Protein 2KRD (pdb70)

Structure (mmCIF, N/CA/C/O backbone):
data_2KRD
#
_entry.id   2KRD
#
loop_
_entity.id
_entity.type
_entity.pdbx_description
1 polymer 'Troponin C, slow skeletal and cardiac muscles'
2 polymer 'Troponin I, cardiac muscle'
3 non-polymer 'CALCIUM ION'
4 non-polymer N-(6-AMINOHEXYL)-5-CHLORO-1-NAPHTHALENESULFONAMIDE
#
loop_
_atom_site.group_PDB
_atom_site.id
_atom_site.type_symbol
_atom_site.label_atom_id
_atom_site.label_alt_id
_atom_site.label_comp_id
_atom_site.label_asym_id
_atom_site.label_entity_id
_atom_site.label_seq_id
_atom_site.pdbx_PDB_ins_code
_atom_site.Cartn_x
_atom_site.Cartn_y
_atom_site.Cartn_z
_atom_site.occupancy
_atom_site.B_iso_or_equiv
_atom_site.auth_seq_id
_atom_site.auth_comp_id
_atom_site.auth_asym_id
_atom_site.auth_atom_id
_atom_site.pdbx_PDB_model_num
ATOM 1 N N . MET A 1 1 ? 70.046 -17.935 5.478 1.00 0.00 1 MET C N 1
ATOM 2 C CA . MET A 1 1 ? 71.337 -17.327 5.907 1.00 0.00 1 MET C CA 1
ATOM 3 C C . MET A 1 1 ? 71.415 -15.874 5.409 1.00 0.00 1 MET C C 1
ATOM 4 O O . MET A 1 1 ? 72.496 -15.363 5.108 1.00 0.00 1 MET C O 1
ATOM 20 N N . ASP A 1 2 ? 70.255 -15.212 5.354 1.00 0.00 2 ASP C N 1
ATOM 21 C CA . ASP A 1 2 ? 70.163 -13.811 4.921 1.00 0.00 2 ASP C CA 1
ATOM 22 C C . ASP A 1 2 ? 69.967 -12.900 6.143 1.00 0.00 2 ASP C C 1
ATOM 23 O O . ASP A 1 2 ? 69.206 -11.924 6.104 1.00 0.00 2 ASP C O 1
ATOM 32 N N . ASP A 1 3 ? 70.603 -13.282 7.245 1.00 0.00 3 ASP C N 1
ATOM 33 C CA . ASP A 1 3 ? 70.446 -12.598 8.521 1.00 0.00 3 ASP C CA 1
ATOM 34 C C . ASP A 1 3 ? 71.007 -11.171 8.497 1.00 0.00 3 ASP C C 1
ATOM 35 O O . ASP A 1 3 ? 70.693 -10.363 9.373 1.00 0.00 3 ASP C O 1
ATOM 44 N N . ILE A 1 4 ? 71.858 -10.869 7.519 1.00 0.00 4 ILE C N 1
ATOM 45 C CA . ILE A 1 4 ? 72.484 -9.544 7.456 1.00 0.00 4 ILE C CA 1
ATOM 46 C C . ILE A 1 4 ? 71.451 -8.445 7.157 1.00 0.00 4 ILE C C 1
ATOM 47 O O . ILE A 1 4 ? 71.613 -7.302 7.592 1.00 0.00 4 ILE C O 1
ATOM 63 N N . TYR A 1 5 ? 70.347 -8.821 6.493 1.00 0.00 5 TYR C N 1
ATOM 64 C CA . TYR A 1 5 ? 69.243 -7.877 6.243 1.00 0.00 5 TYR C CA 1
ATOM 65 C C . TYR A 1 5 ? 68.152 -8.050 7.284 1.00 0.00 5 TYR C C 1
ATOM 66 O O . TYR A 1 5 ? 67.524 -7.079 7.717 1.00 0.00 5 TYR C O 1
ATOM 84 N N . LYS A 1 6 ? 67.933 -9.299 7.681 1.00 0.00 6 LYS C N 1
ATOM 85 C CA . LYS A 1 6 ? 66.934 -9.625 8.683 1.00 0.00 6 LYS C CA 1
ATOM 86 C C . LYS A 1 6 ? 67.280 -8.978 10.024 1.00 0.00 6 LYS C C 1
ATOM 87 O O . LYS A 1 6 ? 66.439 -8.357 10.652 1.00 0.00 6 LYS C O 1
ATOM 106 N N . ALA A 1 7 ? 68.540 -9.095 10.427 1.00 0.00 7 ALA C N 1
ATOM 107 C CA . ALA A 1 7 ? 69.005 -8.493 11.675 1.00 0.00 7 ALA C CA 1
ATOM 108 C C . ALA A 1 7 ? 68.879 -6.972 11.631 1.00 0.00 7 ALA C C 1
ATOM 109 O O . ALA A 1 7 ? 68.613 -6.329 12.649 1.00 0.00 7 ALA C O 1
ATOM 116 N N . ALA A 1 8 ? 69.102 -6.405 10.450 1.00 0.00 8 ALA C N 1
ATOM 117 C CA . ALA A 1 8 ? 69.038 -4.962 10.262 1.00 0.00 8 ALA C CA 1
ATOM 118 C C . ALA A 1 8 ? 67.625 -4.435 10.495 1.00 0.00 8 ALA C C 1
ATOM 119 O O . ALA A 1 8 ? 67.444 -3.352 11.036 1.00 0.00 8 ALA C O 1
ATOM 126 N N . VAL A 1 9 ? 66.630 -5.210 10.078 1.00 0.00 9 VAL C N 1
ATOM 127 C CA . VAL A 1 9 ? 65.230 -4.803 10.210 1.00 0.00 9 VAL C CA 1
ATOM 128 C C . VAL A 1 9 ? 64.852 -4.544 11.681 1.00 0.00 9 VAL C C 1
ATOM 129 O O . VAL A 1 9 ? 64.039 -3.670 11.972 1.00 0.00 9 VAL C O 1
ATOM 142 N N . GLU A 1 10 ? 65.497 -5.269 12.602 1.00 0.00 10 GLU C N 1
ATOM 143 C CA . GLU A 1 10 ? 65.279 -5.069 14.039 1.00 0.00 10 GLU C CA 1
ATOM 144 C C . GLU A 1 10 ? 65.781 -3.701 14.505 1.00 0.00 10 GLU C C 1
ATOM 145 O O . GLU A 1 10 ? 65.347 -3.191 15.542 1.00 0.00 10 GLU C O 1
ATOM 157 N N . GLN A 1 11 ? 66.675 -3.100 13.720 1.00 0.00 11 GLN C N 1
ATOM 158 C CA . GLN A 1 11 ? 67.206 -1.771 14.033 1.00 0.00 11 GLN C CA 1
ATOM 159 C C . GLN A 1 11 ? 66.104 -0.730 13.908 1.00 0.00 11 GLN C C 1
ATOM 160 O O . GLN A 1 11 ? 66.185 0.355 14.494 1.00 0.00 11 GLN C O 1
ATOM 174 N N . LEU A 1 12 ? 65.052 -1.090 13.175 1.00 0.00 12 LEU C N 1
ATOM 175 C CA . LEU A 1 12 ? 63.895 -0.228 13.023 1.00 0.00 12 LEU C CA 1
ATOM 176 C C . LEU A 1 12 ? 63.208 -0.067 14.373 1.00 0.00 12 LEU C C 1
ATOM 177 O O . LEU A 1 12 ? 63.036 -1.039 15.115 1.00 0.00 12 LEU C O 1
ATOM 193 N N . THR A 1 13 ? 62.805 1.155 14.679 1.00 0.00 13 THR C N 1
ATOM 194 C CA . THR A 1 13 ? 62.113 1.436 15.935 1.00 0.00 13 THR C CA 1
ATOM 195 C C . THR A 1 13 ? 60.646 1.044 15.823 1.00 0.00 13 THR C C 1
ATOM 196 O O . THR A 1 13 ? 60.148 0.800 14.724 1.00 0.00 13 THR C O 1
ATOM 207 N N . GLU A 1 14 ? 59.949 0.999 16.954 1.00 0.00 14 GLU C N 1
ATOM 208 C CA . GLU A 1 14 ? 58.531 0.645 16.944 1.00 0.00 14 GLU C CA 1
ATOM 209 C C . GLU A 1 14 ? 57.741 1.637 16.118 1.00 0.00 14 GLU C C 1
ATOM 210 O O . GLU A 1 14 ? 56.863 1.254 15.354 1.00 0.00 14 GLU C O 1
ATOM 222 N N . GLU A 1 15 ? 58.113 2.903 16.219 1.00 0.00 15 GLU C N 1
ATOM 223 C CA . GLU A 1 15 ? 57.468 3.952 15.447 1.00 0.00 15 GLU C CA 1
ATOM 224 C C . GLU A 1 15 ? 57.693 3.724 13.958 1.00 0.00 15 GLU C C 1
ATOM 225 O O . GLU A 1 15 ? 56.757 3.759 13.172 1.00 0.00 15 GLU C O 1
ATOM 237 N N . GLN A 1 16 ? 58.936 3.429 13.590 1.00 0.00 16 GLN C N 1
ATOM 238 C CA . GLN A 1 16 ? 59.275 3.141 12.196 1.00 0.00 16 GLN C CA 1
ATOM 239 C C . GLN A 1 16 ? 58.608 1.865 11.732 1.00 0.00 16 GLN C C 1
ATOM 240 O O . GLN A 1 16 ? 58.027 1.806 10.649 1.00 0.00 16 GLN C O 1
ATOM 254 N N . LYS A 1 17 ? 58.800 0.822 12.513 1.00 0.00 17 LYS C N 1
ATOM 255 C CA . LYS A 1 17 ? 58.341 -0.506 12.167 1.00 0.00 17 LYS C CA 1
ATOM 256 C C . LYS A 1 17 ? 56.808 -0.558 12.075 1.00 0.00 17 LYS C C 1
ATOM 257 O O . LYS A 1 17 ? 56.252 -1.167 11.162 1.00 0.00 17 LYS C O 1
ATOM 276 N N . ASN A 1 18 ? 56.131 0.055 13.051 1.00 0.00 18 ASN C N 1
ATOM 277 C CA . ASN A 1 18 ? 54.666 0.083 13.065 1.00 0.00 18 ASN C CA 1
ATOM 278 C C . ASN A 1 18 ? 54.095 0.930 11.928 1.00 0.00 18 ASN C C 1
ATOM 279 O O . ASN A 1 18 ? 53.156 0.519 11.241 1.00 0.00 18 ASN C O 1
ATOM 290 N N . GLU A 1 19 ? 54.699 2.095 11.711 1.00 0.00 19 GLU C N 1
ATOM 291 C CA . GLU A 1 19 ? 54.283 3.002 10.641 1.00 0.00 19 GLU C CA 1
ATOM 292 C C . GLU A 1 19 ? 54.699 2.464 9.276 1.00 0.00 19 GLU C C 1
ATOM 293 O O . GLU A 1 19 ? 54.256 2.950 8.230 1.00 0.00 19 GLU C O 1
ATOM 305 N N . PHE A 1 20 ? 55.540 1.439 9.305 1.00 0.00 20 PHE C N 1
ATOM 306 C CA . PHE A 1 20 ? 56.033 0.783 8.101 1.00 0.00 20 PHE C CA 1
ATOM 307 C C . PHE A 1 20 ? 54.817 0.312 7.292 1.00 0.00 20 PHE C C 1
ATOM 308 O O . PHE A 1 20 ? 54.682 0.613 6.104 1.00 0.00 20 PHE C O 1
ATOM 325 N N . LYS A 1 21 ? 53.883 -0.309 8.011 1.00 0.00 21 LYS C N 1
ATOM 326 C CA . LYS A 1 21 ? 52.575 -0.716 7.492 1.00 0.00 21 LYS C CA 1
ATOM 327 C C . LYS A 1 21 ? 51.718 0.480 7.036 1.00 0.00 21 LYS C C 1
ATOM 328 O O . LYS A 1 21 ? 50.982 0.382 6.051 1.00 0.00 21 LYS C O 1
ATOM 347 N N . ALA A 1 22 ? 51.706 1.541 7.848 1.00 0.00 22 ALA C N 1
ATOM 348 C CA . ALA A 1 22 ? 50.800 2.684 7.638 1.00 0.00 22 ALA C CA 1
ATOM 349 C C . ALA A 1 22 ? 50.753 3.142 6.177 1.00 0.00 22 ALA C C 1
ATOM 350 O O . ALA A 1 22 ? 49.699 3.097 5.541 1.00 0.00 22 ALA C O 1
ATOM 357 N N . ALA A 1 23 ? 51.896 3.553 5.644 1.00 0.00 23 ALA C N 1
ATOM 358 C CA . ALA A 1 23 ? 51.972 3.983 4.246 1.00 0.00 23 ALA C CA 1
ATOM 359 C C . ALA A 1 23 ? 51.689 2.820 3.304 1.00 0.00 23 ALA C C 1
ATOM 360 O O . ALA A 1 23 ? 51.073 2.992 2.269 1.00 0.00 23 ALA C O 1
ATOM 367 N N . PHE A 1 24 ? 52.144 1.633 3.684 1.00 0.00 24 PHE C N 1
ATOM 368 C CA . PHE A 1 24 ? 51.953 0.437 2.863 1.00 0.00 24 PHE C CA 1
ATOM 369 C C . PHE A 1 24 ? 50.464 0.209 2.614 1.00 0.00 24 PHE C C 1
ATOM 370 O O . PHE A 1 24 ? 50.060 -0.235 1.532 1.00 0.00 24 PHE C O 1
ATOM 387 N N . ASP A 1 25 ? 49.662 0.481 3.637 1.00 0.00 25 ASP C N 1
ATOM 388 C CA . ASP A 1 25 ? 48.224 0.273 3.570 1.00 0.00 25 ASP C CA 1
ATOM 389 C C . ASP A 1 25 ? 47.554 1.172 2.519 1.00 0.00 25 ASP C C 1
ATOM 390 O O . ASP A 1 25 ? 46.487 0.825 1.999 1.00 0.00 25 ASP C O 1
ATOM 399 N N . ILE A 1 26 ? 48.178 2.318 2.187 1.00 0.00 26 ILE C N 1
ATOM 400 C CA . ILE A 1 26 ? 47.587 3.211 1.178 1.00 0.00 26 ILE C CA 1
ATOM 401 C C . ILE A 1 26 ? 47.545 2.522 -0.187 1.00 0.00 26 ILE C C 1
ATOM 402 O O . ILE A 1 26 ? 46.592 2.682 -0.949 1.00 0.00 26 ILE C O 1
ATOM 418 N N . PHE A 1 27 ? 48.607 1.797 -0.500 1.00 0.00 27 PHE C N 1
ATOM 419 C CA . PHE A 1 27 ? 48.720 1.087 -1.769 1.00 0.00 27 PHE C CA 1
ATOM 420 C C . PHE A 1 27 ? 47.772 -0.112 -1.825 1.00 0.00 27 PHE C C 1
ATOM 421 O O . PHE A 1 27 ? 47.255 -0.456 -2.886 1.00 0.00 27 PHE C O 1
ATOM 438 N N . VAL A 1 28 ? 47.633 -0.800 -0.687 1.00 0.00 28 VAL C N 1
ATOM 439 C CA . VAL A 1 28 ? 46.834 -2.027 -0.606 1.00 0.00 28 VAL C CA 1
ATOM 440 C C . VAL A 1 28 ? 45.474 -1.787 0.066 1.00 0.00 28 VAL C C 1
ATOM 441 O O . VAL A 1 28 ? 45.098 -2.491 1.007 1.00 0.00 28 VAL C O 1
ATOM 454 N N . LEU A 1 29 ? 44.726 -0.810 -0.447 1.00 0.00 29 LEU C N 1
ATOM 455 C CA . LEU A 1 29 ? 43.397 -0.493 0.095 1.00 0.00 29 LEU C CA 1
ATOM 456 C C . LEU A 1 29 ? 42.432 -1.671 -0.074 1.00 0.00 29 LEU C C 1
ATOM 457 O O . LEU A 1 29 ? 41.663 -1.989 0.835 1.00 0.00 29 LEU C O 1
ATOM 473 N N . GLY A 1 30 ? 42.478 -2.309 -1.246 1.00 0.00 30 GLY C N 1
ATOM 474 C CA . GLY A 1 30 ? 41.608 -3.456 -1.550 1.00 0.00 30 GLY C CA 1
ATOM 475 C C . GLY A 1 30 ? 42.395 -4.599 -2.185 1.00 0.00 30 GLY C C 1
ATOM 476 O O . GLY A 1 30 ? 41.826 -5.449 -2.872 1.00 0.00 30 GLY C O 1
ATOM 480 N N . ALA A 1 31 ? 43.708 -4.597 -1.971 1.00 0.00 31 ALA C N 1
ATOM 481 C CA . ALA A 1 31 ? 44.582 -5.620 -2.540 1.00 0.00 31 ALA C CA 1
ATOM 482 C C . ALA A 1 31 ? 44.545 -6.912 -1.723 1.00 0.00 31 ALA C C 1
ATOM 483 O O . ALA A 1 31 ? 45.198 -7.021 -0.681 1.00 0.00 31 ALA C O 1
ATOM 490 N N . GLU A 1 32 ? 43.848 -7.911 -2.248 1.00 0.00 32 GLU C N 1
ATOM 491 C CA . GLU A 1 32 ? 43.792 -9.227 -1.623 1.00 0.00 32 GLU C CA 1
ATOM 492 C C . GLU A 1 32 ? 45.182 -9.855 -1.595 1.00 0.00 32 GLU C C 1
ATOM 493 O O . GLU A 1 32 ? 45.530 -10.596 -0.673 1.00 0.00 32 GLU C O 1
ATOM 505 N N . ASP A 1 33 ? 45.968 -9.543 -2.622 1.00 0.00 33 ASP C N 1
ATOM 506 C CA . ASP A 1 33 ? 47.322 -10.067 -2.765 1.00 0.00 33 ASP C CA 1
ATOM 507 C C . ASP A 1 33 ? 48.210 -9.625 -1.595 1.00 0.00 33 ASP C C 1
ATOM 508 O O . ASP A 1 33 ? 49.050 -10.393 -1.122 1.00 0.00 33 ASP C O 1
ATOM 517 N N . GLY A 1 34 ? 48.035 -8.377 -1.154 1.00 0.00 34 GLY C N 1
ATOM 518 C CA . GLY A 1 34 ? 48.846 -7.821 -0.066 1.00 0.00 34 GLY C CA 1
ATOM 519 C C . GLY A 1 34 ? 50.170 -7.250 -0.590 1.00 0.00 34 GLY C C 1
ATOM 520 O O . GLY A 1 34 ? 51.128 -7.085 0.168 1.00 0.00 34 GLY C O 1
ATOM 524 N N . CYS A 1 35 ? 50.207 -6.956 -1.895 1.00 0.00 35 CYS C N 1
ATOM 525 C CA . CYS A 1 35 ? 51.394 -6.387 -2.553 1.00 0.00 35 CYS C CA 1
ATOM 526 C C . CYS A 1 35 ? 51.011 -5.158 -3.398 1.00 0.00 35 CYS C C 1
ATOM 527 O O . CYS A 1 35 ? 49.838 -4.973 -3.727 1.00 0.00 35 CYS C O 1
ATOM 535 N N . ILE A 1 36 ? 52.009 -4.341 -3.783 1.00 0.00 36 ILE C N 1
ATOM 536 C CA . ILE A 1 36 ? 51.748 -3.167 -4.628 1.00 0.00 36 ILE C CA 1
ATOM 537 C C . ILE A 1 36 ? 52.009 -3.552 -6.096 1.00 0.00 36 ILE C C 1
ATOM 538 O O . ILE A 1 36 ? 53.053 -4.125 -6.412 1.00 0.00 36 ILE C O 1
ATOM 554 N N . SER A 1 37 ? 50.997 -3.372 -6.953 1.00 0.00 37 SER C N 1
ATOM 555 C CA . SER A 1 37 ? 51.050 -3.870 -8.340 1.00 0.00 37 SER C CA 1
ATOM 556 C C . SER A 1 37 ? 51.287 -2.747 -9.347 1.00 0.00 37 SER C C 1
ATOM 557 O O . SER A 1 37 ? 50.720 -2.748 -10.441 1.00 0.00 37 SER C O 1
ATOM 565 N N . THR A 1 38 ? 52.139 -1.807 -8.964 1.00 0.00 38 THR C N 1
ATOM 566 C CA . THR A 1 38 ? 52.505 -0.640 -9.793 1.00 0.00 38 THR C CA 1
ATOM 567 C C . THR A 1 38 ? 51.320 0.269 -10.130 1.00 0.00 38 THR C C 1
ATOM 568 O O . THR A 1 38 ? 51.437 1.494 -10.070 1.00 0.00 38 THR C O 1
ATOM 579 N N . LYS A 1 39 ? 50.159 -0.332 -10.388 1.00 0.00 39 LYS C N 1
ATOM 580 C CA . LYS A 1 39 ? 48.935 0.428 -10.632 1.00 0.00 39 LYS C CA 1
ATOM 581 C C . LYS A 1 39 ? 48.615 1.279 -9.398 1.00 0.00 39 LYS C C 1
ATOM 582 O O . LYS A 1 39 ? 48.454 2.495 -9.489 1.00 0.00 39 LYS C O 1
ATOM 601 N N . GLU A 1 40 ? 48.652 0.631 -8.235 1.00 0.00 40 GLU C N 1
ATOM 602 C CA . GLU A 1 40 ? 48.477 1.296 -6.945 1.00 0.00 40 GLU C CA 1
ATOM 603 C C . GLU A 1 40 ? 49.694 2.169 -6.609 1.00 0.00 40 GLU C C 1
ATOM 604 O O . GLU A 1 40 ? 49.603 3.092 -5.797 1.00 0.00 40 GLU C O 1
ATOM 616 N N . LEU A 1 41 ? 50.850 1.803 -7.177 1.00 0.00 41 LEU C N 1
ATOM 617 C CA . LEU A 1 41 ? 52.131 2.454 -6.860 1.00 0.00 41 LEU C CA 1
ATOM 618 C C . LEU A 1 41 ? 52.120 3.936 -7.232 1.00 0.00 41 LEU C C 1
ATOM 619 O O . LEU A 1 41 ? 52.736 4.736 -6.552 1.00 0.00 41 LEU C O 1
ATOM 635 N N . GLY A 1 42 ? 51.499 4.277 -8.369 1.00 0.00 42 GLY C N 1
ATOM 636 C CA . GLY A 1 42 ? 51.489 5.670 -8.865 1.00 0.00 42 GLY C CA 1
ATOM 637 C C . GLY A 1 42 ? 51.244 6.681 -7.739 1.00 0.00 42 GLY C C 1
ATOM 638 O O . GLY A 1 42 ? 51.724 7.818 -7.797 1.00 0.00 42 GLY C O 1
ATOM 642 N N . LYS A 1 43 ? 50.589 6.228 -6.678 1.00 0.00 43 LYS C N 1
ATOM 643 C CA . LYS A 1 43 ? 50.379 7.037 -5.488 1.00 0.00 43 LYS C CA 1
ATOM 644 C C . LYS A 1 43 ? 51.702 7.362 -4.788 1.00 0.00 43 LYS C C 1
ATOM 645 O O . LYS A 1 43 ? 51.872 8.446 -4.235 1.00 0.00 43 LYS C O 1
ATOM 664 N N . VAL A 1 44 ? 52.632 6.404 -4.822 1.00 0.00 44 VAL C N 1
ATOM 665 C CA . VAL A 1 44 ? 53.935 6.541 -4.176 1.00 0.00 44 VAL C CA 1
ATOM 666 C C . VAL A 1 44 ? 54.680 7.776 -4.691 1.00 0.00 44 VAL C C 1
ATOM 667 O O . VAL A 1 44 ? 55.211 8.567 -3.914 1.00 0.00 44 VAL C O 1
ATOM 680 N N . MET A 1 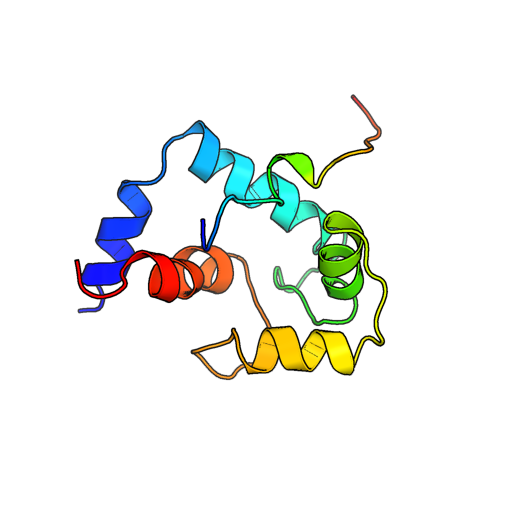45 ? 54.661 7.964 -5.999 1.00 0.00 45 MET C N 1
ATOM 681 C CA . MET A 1 45 ? 55.272 9.135 -6.615 1.00 0.00 45 MET C CA 1
ATOM 682 C C . MET A 1 45 ? 54.535 10.407 -6.220 1.00 0.00 45 MET C C 1
ATOM 683 O O . MET A 1 45 ? 55.146 11.451 -5.996 1.00 0.00 45 MET C O 1
ATOM 697 N N . ARG A 1 46 ? 53.221 10.301 -6.110 1.00 0.00 46 ARG C N 1
ATOM 698 C CA . ARG A 1 46 ? 52.390 11.429 -5.723 1.00 0.00 46 ARG C CA 1
ATOM 699 C C . ARG A 1 46 ? 52.782 11.916 -4.328 1.00 0.00 46 ARG C C 1
ATOM 700 O O . ARG A 1 46 ? 52.779 13.119 -4.062 1.00 0.00 46 ARG C O 1
ATOM 721 N N . MET A 1 47 ? 53.106 10.968 -3.430 1.00 0.00 47 MET C N 1
ATOM 722 C CA . MET A 1 47 ? 53.479 11.320 -2.054 1.00 0.00 47 MET C CA 1
ATOM 723 C C . MET A 1 47 ? 54.648 12.293 -2.106 1.00 0.00 47 MET C C 1
ATOM 724 O O . MET A 1 47 ? 54.638 13.345 -1.462 1.00 0.00 47 MET C O 1
ATOM 738 N N . LEU A 1 48 ? 55.613 11.963 -2.953 1.00 0.00 48 LEU C N 1
ATOM 739 C CA . LEU A 1 48 ? 56.754 12.818 -3.213 1.00 0.00 48 LEU C CA 1
ATOM 740 C C . LEU A 1 48 ? 56.315 14.098 -3.920 1.00 0.00 48 LEU C C 1
ATOM 741 O O . LEU A 1 48 ? 56.749 15.197 -3.569 1.00 0.00 48 LEU C O 1
ATOM 757 N N . GLY A 1 49 ? 55.405 13.940 -4.887 1.00 0.00 49 GLY C N 1
ATOM 758 C CA . GLY A 1 49 ? 54.861 15.072 -5.643 1.00 0.00 49 GLY C CA 1
ATOM 759 C C . GLY A 1 49 ? 54.971 14.852 -7.157 1.00 0.00 49 GLY C C 1
ATOM 760 O O . GLY A 1 49 ? 55.209 15.794 -7.909 1.00 0.00 49 GLY C O 1
ATOM 764 N N . GLN A 1 50 ? 54.823 13.597 -7.585 1.00 0.00 50 GLN C N 1
ATOM 765 C CA . GLN A 1 50 ? 54.947 13.223 -9.005 1.00 0.00 50 GLN C CA 1
ATOM 766 C C . GLN A 1 50 ? 53.862 12.213 -9.422 1.00 0.00 50 GLN C C 1
ATOM 767 O O . GLN A 1 50 ? 53.410 11.410 -8.612 1.00 0.00 50 GLN C O 1
ATOM 781 N N . ASN A 1 51 ? 53.422 12.290 -10.690 1.00 0.00 51 ASN C N 1
ATOM 782 C CA . ASN A 1 51 ? 52.348 11.412 -11.199 1.00 0.00 51 ASN C CA 1
ATOM 783 C C . ASN A 1 51 ? 52.697 10.804 -12.578 1.00 0.00 51 ASN C C 1
ATOM 784 O O . ASN A 1 51 ? 51.880 10.826 -13.505 1.00 0.00 51 ASN C O 1
ATOM 795 N N . PRO A 1 52 ? 53.871 10.226 -12.705 1.00 0.00 52 PRO C N 1
ATOM 796 C CA . PRO A 1 52 ? 54.324 9.557 -13.966 1.00 0.00 52 PRO C CA 1
ATOM 797 C C . PRO A 1 52 ? 53.559 8.258 -14.269 1.00 0.00 52 PRO C C 1
ATOM 798 O O . PRO A 1 52 ? 53.001 7.623 -13.369 1.00 0.00 52 PRO C O 1
ATOM 809 N N . THR A 1 53 ? 53.477 7.930 -15.560 1.00 0.00 53 THR C N 1
ATOM 810 C CA . THR A 1 53 ? 52.725 6.763 -16.058 1.00 0.00 53 THR C CA 1
ATOM 811 C C . THR A 1 53 ? 52.947 5.496 -15.205 1.00 0.00 53 THR C C 1
ATOM 812 O O . THR A 1 53 ? 54.036 5.277 -14.677 1.00 0.00 53 THR C O 1
ATOM 823 N N . PRO A 1 54 ? 51.943 4.628 -15.126 1.00 0.00 54 PRO C N 1
ATOM 824 C CA . PRO A 1 54 ? 52.037 3.321 -14.374 1.00 0.00 54 PRO C CA 1
ATOM 825 C C . PRO A 1 54 ? 53.216 2.484 -14.855 1.00 0.00 54 PRO C C 1
ATOM 826 O O . PRO A 1 54 ? 53.911 1.841 -14.061 1.00 0.00 54 PRO C O 1
ATOM 837 N N . GLU A 1 55 ? 53.447 2.526 -16.154 1.00 0.00 55 GLU C N 1
ATOM 838 C CA . GLU A 1 55 ? 54.556 1.817 -16.764 1.00 0.00 55 GLU C CA 1
ATOM 839 C C . GLU A 1 55 ? 55.873 2.383 -16.247 1.00 0.00 55 GLU C C 1
ATOM 840 O O . GLU A 1 55 ? 56.786 1.637 -15.884 1.00 0.00 55 GLU C O 1
ATOM 852 N N . GLU A 1 56 ? 55.918 3.706 -16.124 1.00 0.00 56 GLU C N 1
ATOM 853 C CA . GLU A 1 56 ? 57.073 4.398 -15.568 1.00 0.00 56 GLU C CA 1
ATOM 854 C C . GLU A 1 56 ? 57.232 4.035 -14.082 1.00 0.00 56 GLU C C 1
ATOM 855 O O . GLU A 1 56 ? 58.345 3.800 -13.601 1.00 0.00 56 GLU C O 1
ATOM 867 N N . LEU A 1 57 ? 56.090 3.878 -13.394 1.00 0.00 57 LEU C N 1
ATOM 868 C CA . LEU A 1 57 ? 56.070 3.406 -12.002 1.00 0.00 57 LEU C CA 1
ATOM 869 C C . LEU A 1 57 ? 56.642 1.997 -11.899 1.00 0.00 57 LEU C C 1
ATOM 870 O O . LEU A 1 57 ? 57.345 1.668 -10.945 1.00 0.00 57 LEU C O 1
ATOM 886 N N . GLN A 1 58 ? 56.305 1.156 -12.864 1.00 0.00 58 GLN C N 1
ATOM 887 C CA . GLN A 1 58 ? 56.766 -0.228 -12.857 1.00 0.00 58 GLN C CA 1
ATOM 888 C C . GLN A 1 58 ? 58.292 -0.306 -12.925 1.00 0.00 58 GLN C C 1
ATOM 889 O O . GLN A 1 58 ? 58.903 -1.181 -12.309 1.00 0.00 58 GLN C O 1
ATOM 903 N N . GLU A 1 59 ? 58.905 0.631 -13.648 1.00 0.00 59 GLU C N 1
ATOM 904 C CA . GLU A 1 59 ? 60.361 0.676 -13.750 1.00 0.00 59 GLU C CA 1
ATOM 905 C C . GLU A 1 59 ? 60.974 0.935 -12.376 1.00 0.00 59 GLU C C 1
ATOM 906 O O . GLU A 1 59 ? 62.007 0.360 -12.023 1.00 0.00 59 GLU C O 1
ATOM 918 N N . MET A 1 60 ? 60.286 1.753 -11.577 1.00 0.00 60 MET C N 1
ATOM 919 C CA . MET A 1 60 ? 60.719 2.046 -10.215 1.00 0.00 60 MET C CA 1
ATOM 920 C C . MET A 1 60 ? 60.725 0.754 -9.400 1.00 0.00 60 MET C C 1
ATOM 921 O O . MET A 1 60 ? 61.710 0.437 -8.735 1.00 0.00 60 MET C O 1
ATOM 935 N N . ILE A 1 61 ? 59.675 -0.055 -9.583 1.00 0.00 61 ILE C N 1
ATOM 936 C CA . ILE A 1 61 ? 59.620 -1.397 -9.001 1.00 0.00 61 ILE C CA 1
ATOM 937 C C . ILE A 1 61 ? 60.707 -2.287 -9.600 1.00 0.00 61 ILE C C 1
ATOM 938 O O . ILE A 1 61 ? 61.358 -3.035 -8.895 1.00 0.00 61 ILE C O 1
ATOM 954 N N . ASP A 1 62 ? 60.866 -2.223 -10.918 1.00 0.00 62 ASP C N 1
ATOM 955 C CA . ASP A 1 62 ? 61.814 -3.087 -11.612 1.00 0.00 62 ASP C CA 1
ATOM 956 C C . ASP A 1 62 ? 63.238 -2.889 -11.093 1.00 0.00 62 ASP C C 1
ATOM 957 O O . ASP A 1 62 ? 63.944 -3.858 -10.812 1.00 0.00 62 ASP C O 1
ATOM 966 N N . GLU A 1 63 ? 63.638 -1.635 -10.931 1.00 0.00 63 GLU C N 1
ATOM 967 C CA . GLU A 1 63 ? 64.961 -1.317 -10.399 1.00 0.00 63 GLU C CA 1
ATOM 968 C C . GLU A 1 63 ? 65.072 -1.724 -8.924 1.00 0.00 63 GLU C C 1
ATOM 969 O O . GLU A 1 63 ? 66.085 -2.275 -8.491 1.00 0.00 63 GLU C O 1
ATOM 981 N N . VAL A 1 64 ? 64.046 -1.368 -8.153 1.00 0.00 64 VAL C N 1
ATOM 982 C CA . VAL A 1 64 ? 64.012 -1.596 -6.704 1.00 0.00 64 VAL C CA 1
ATOM 983 C C . VAL A 1 64 ? 63.761 -3.074 -6.321 1.00 0.00 64 VAL C C 1
ATOM 984 O O . VAL A 1 64 ? 64.142 -3.507 -5.231 1.00 0.00 64 VAL C O 1
ATOM 997 N N . ASP A 1 65 ? 63.036 -3.808 -7.180 1.00 0.00 65 ASP C N 1
ATOM 998 C CA . ASP A 1 65 ? 62.625 -5.187 -6.875 1.00 0.00 65 ASP C CA 1
ATOM 999 C C . ASP A 1 65 ? 63.767 -6.181 -7.122 1.00 0.00 65 ASP C C 1
ATOM 1000 O O . ASP A 1 65 ? 64.013 -6.607 -8.256 1.00 0.00 65 ASP C O 1
ATOM 1009 N N . GLU A 1 66 ? 64.448 -6.548 -6.039 1.00 0.00 66 GLU C N 1
ATOM 1010 C CA . GLU A 1 66 ? 65.570 -7.490 -6.081 1.00 0.00 66 GLU C CA 1
ATOM 1011 C C . GLU A 1 66 ? 65.119 -8.903 -6.500 1.00 0.00 66 GLU C C 1
ATOM 1012 O O . GLU A 1 66 ? 65.798 -9.571 -7.287 1.00 0.00 66 GLU C O 1
ATOM 1024 N N . ASP A 1 67 ? 63.973 -9.349 -5.974 1.00 0.00 67 ASP C N 1
ATOM 1025 C CA . ASP A 1 67 ? 63.453 -10.690 -6.280 1.00 0.00 67 ASP C CA 1
ATOM 1026 C C . ASP A 1 67 ? 63.104 -10.841 -7.760 1.00 0.00 67 ASP C C 1
ATOM 1027 O O . ASP A 1 67 ? 63.253 -11.925 -8.331 1.00 0.00 67 ASP C O 1
ATOM 1036 N N . GLY A 1 68 ? 62.683 -9.746 -8.386 1.00 0.00 68 GLY C N 1
ATOM 1037 C CA . GLY A 1 68 ? 62.367 -9.757 -9.813 1.00 0.00 68 GLY C CA 1
ATOM 1038 C C . GLY A 1 68 ? 60.927 -10.187 -10.088 1.00 0.00 68 GLY C C 1
ATOM 1039 O O . GLY A 1 68 ? 60.626 -10.709 -11.161 1.00 0.00 68 GLY C O 1
ATOM 1043 N N . SER A 1 69 ? 60.039 -9.949 -9.125 1.00 0.00 69 SER C N 1
ATOM 1044 C CA . SER A 1 69 ? 58.621 -10.285 -9.285 1.00 0.00 69 SER C CA 1
ATOM 1045 C C . SER A 1 69 ? 57.883 -9.214 -10.082 1.00 0.00 69 SER C C 1
ATOM 1046 O O . SER A 1 69 ? 56.755 -9.431 -10.526 1.00 0.00 69 SER C O 1
ATOM 1054 N N . GLY A 1 70 ? 58.484 -8.029 -10.185 1.00 0.00 70 GLY C N 1
ATOM 1055 C CA . GLY A 1 70 ? 57.828 -6.901 -10.853 1.00 0.00 70 GLY C CA 1
ATOM 1056 C C . GLY A 1 70 ? 56.766 -6.286 -9.941 1.00 0.00 70 GLY C C 1
ATOM 1057 O O . GLY A 1 70 ? 56.027 -5.388 -10.341 1.00 0.00 70 GLY C O 1
ATOM 1061 N N . THR A 1 71 ? 56.716 -6.776 -8.707 1.00 0.00 71 THR C N 1
ATOM 1062 C CA . THR A 1 71 ? 55.787 -6.297 -7.693 1.00 0.00 71 THR C CA 1
ATOM 1063 C C . THR A 1 71 ? 56.504 -6.164 -6.357 1.00 0.00 71 THR C C 1
ATOM 1064 O O . THR A 1 71 ? 57.535 -6.804 -6.131 1.00 0.00 71 THR C O 1
ATOM 1075 N N . VAL A 1 72 ? 55.957 -5.338 -5.482 1.00 0.00 72 VAL C N 1
ATOM 1076 C CA . VAL A 1 72 ? 56.544 -5.098 -4.164 1.00 0.00 72 VAL C CA 1
ATOM 1077 C C . VAL A 1 72 ? 55.520 -5.330 -3.057 1.00 0.00 72 VAL C C 1
ATOM 1078 O O . VAL A 1 72 ? 54.589 -4.538 -2.885 1.00 0.00 72 VAL C O 1
ATOM 1091 N N . ASP A 1 73 ? 55.705 -6.407 -2.293 1.00 0.00 73 ASP C N 1
ATOM 1092 C CA . ASP A 1 73 ? 54.811 -6.708 -1.185 1.00 0.00 73 ASP C CA 1
ATOM 1093 C C . ASP A 1 73 ? 55.373 -6.173 0.126 1.00 0.00 73 ASP C C 1
ATOM 1094 O O . ASP A 1 73 ? 56.451 -5.580 0.154 1.00 0.00 73 ASP C O 1
ATOM 1103 N N . PHE A 1 74 ? 54.634 -6.381 1.205 1.00 0.00 74 PHE C N 1
ATOM 1104 C CA . PHE A 1 74 ? 55.055 -5.905 2.513 1.00 0.00 74 PHE C CA 1
ATOM 1105 C C . PHE A 1 74 ? 56.389 -6.535 2.931 1.00 0.00 74 PHE C C 1
ATOM 1106 O O . PHE A 1 74 ? 57.281 -5.839 3.403 1.00 0.00 74 PHE C O 1
ATOM 1123 N N . ASP A 1 75 ? 56.517 -7.853 2.757 1.00 0.00 75 ASP C N 1
ATOM 1124 C CA . ASP A 1 75 ? 57.750 -8.552 3.126 1.00 0.00 75 ASP C CA 1
ATOM 1125 C C . ASP A 1 75 ? 58.945 -8.074 2.294 1.00 0.00 75 ASP C C 1
ATOM 1126 O O . ASP A 1 75 ? 60.010 -7.775 2.845 1.00 0.00 75 ASP C O 1
ATOM 1135 N N . GLU A 1 76 ? 58.744 -7.922 0.977 1.00 0.00 76 GLU C N 1
ATOM 1136 C CA . GLU A 1 76 ? 59.801 -7.388 0.117 1.00 0.00 76 GLU C CA 1
ATOM 1137 C C . GLU A 1 76 ? 60.071 -5.944 0.486 1.00 0.00 76 GLU C C 1
ATOM 1138 O O . GLU A 1 76 ? 61.200 -5.556 0.736 1.00 0.00 76 GLU C O 1
ATOM 1150 N N . PHE A 1 77 ? 59.004 -5.190 0.662 1.00 0.00 77 PHE C N 1
ATOM 1151 C CA . PHE A 1 77 ? 59.116 -3.809 1.083 1.00 0.00 77 PHE C CA 1
ATOM 1152 C C . PHE A 1 77 ? 59.841 -3.714 2.424 1.00 0.00 77 PHE C C 1
ATOM 1153 O O . PHE A 1 77 ? 60.749 -2.899 2.590 1.00 0.00 77 PHE C O 1
ATOM 1170 N N . LEU A 1 78 ? 59.455 -4.570 3.363 1.00 0.00 78 LEU C N 1
ATOM 1171 C CA . LEU A 1 78 ? 60.100 -4.617 4.667 1.00 0.00 78 LEU C CA 1
ATOM 1172 C C . LEU A 1 78 ? 61.569 -5.057 4.613 1.00 0.00 78 LEU C C 1
ATOM 1173 O O . LEU A 1 78 ? 62.421 -4.444 5.255 1.00 0.00 78 LEU C O 1
ATOM 1189 N N . VAL A 1 79 ? 61.845 -6.171 3.925 1.00 0.00 79 VAL C N 1
ATOM 1190 C CA . VAL A 1 79 ? 63.203 -6.742 3.925 1.00 0.00 79 VAL C CA 1
ATOM 1191 C C . VAL A 1 79 ? 64.068 -6.293 2.733 1.00 0.00 79 VAL C C 1
ATOM 1192 O O . VAL A 1 79 ? 65.273 -6.077 2.882 1.00 0.00 79 VAL C O 1
ATOM 1205 N N . MET A 1 80 ? 63.464 -6.210 1.545 1.00 0.00 80 MET C N 1
ATOM 1206 C CA . MET A 1 80 ? 64.204 -5.841 0.327 1.00 0.00 80 MET C CA 1
ATOM 1207 C C . MET A 1 80 ? 64.759 -4.437 0.452 1.00 0.00 80 MET C C 1
ATOM 1208 O O . MET A 1 80 ? 65.880 -4.159 0.041 1.00 0.00 80 MET C O 1
ATOM 1222 N N . MET A 1 81 ? 63.960 -3.558 1.019 1.00 0.00 81 MET C N 1
ATOM 1223 C CA . MET A 1 81 ? 64.349 -2.176 1.205 1.00 0.00 81 MET C CA 1
ATOM 1224 C C . MET A 1 81 ? 65.578 -2.081 2.117 1.00 0.00 81 MET C C 1
ATOM 1225 O O . MET A 1 81 ? 66.453 -1.236 1.913 1.00 0.00 81 MET C O 1
ATOM 1239 N N . VAL A 1 82 ? 65.668 -3.006 3.075 1.00 0.00 82 VAL C N 1
ATOM 1240 C CA . VAL A 1 82 ? 66.831 -3.094 3.964 1.00 0.00 82 VAL C CA 1
ATOM 1241 C C . VAL A 1 82 ? 68.107 -3.352 3.156 1.00 0.00 82 VAL C C 1
ATOM 1242 O O . VAL A 1 82 ? 69.213 -3.068 3.622 1.00 0.00 82 VAL C O 1
ATOM 1255 N N . ARG A 1 83 ? 67.948 -3.843 1.922 1.00 0.00 83 ARG C N 1
ATOM 1256 C CA . ARG A 1 83 ? 69.100 -4.085 1.057 1.00 0.00 83 ARG C CA 1
ATOM 1257 C C . ARG A 1 83 ? 69.829 -2.764 0.835 1.00 0.00 83 ARG C C 1
ATOM 1258 O O . ARG A 1 83 ? 71.052 -2.692 0.945 1.00 0.00 83 ARG C O 1
ATOM 1279 N N . CYS A 1 84 ? 69.050 -1.702 0.636 1.00 0.00 84 CYS C N 1
ATOM 1280 C CA . CYS A 1 84 ? 69.592 -0.350 0.513 1.00 0.00 84 CYS C CA 1
ATOM 1281 C C . CYS A 1 84 ? 70.182 0.127 1.841 1.00 0.00 84 CYS C C 1
ATOM 1282 O O . CYS A 1 84 ? 71.220 0.783 1.870 1.00 0.00 84 CYS C O 1
ATOM 1290 N N . MET A 1 85 ? 69.486 -0.176 2.936 1.00 0.00 85 MET C N 1
ATOM 1291 C CA . MET A 1 85 ? 69.914 0.254 4.270 1.00 0.00 85 MET C CA 1
ATOM 1292 C C . MET A 1 85 ? 71.256 -0.366 4.674 1.00 0.00 85 MET C C 1
ATOM 1293 O O . MET A 1 85 ? 72.075 0.283 5.328 1.00 0.00 85 MET C O 1
ATOM 1307 N N . LYS A 1 86 ? 71.446 -1.638 4.336 1.00 0.00 86 LYS C N 1
ATOM 1308 C CA . LYS A 1 86 ? 72.655 -2.374 4.726 1.00 0.00 86 LYS C CA 1
ATOM 1309 C C . LYS A 1 86 ? 73.918 -1.704 4.178 1.00 0.00 86 LYS C C 1
ATOM 1310 O O . LYS A 1 86 ? 74.882 -1.495 4.918 1.00 0.00 86 LYS C O 1
ATOM 1329 N N . ASP A 1 87 ? 73.887 -1.354 2.883 1.00 0.00 87 ASP C N 1
ATOM 1330 C CA . ASP A 1 87 ? 75.013 -0.689 2.193 1.00 0.00 87 ASP C CA 1
ATOM 1331 C C . ASP A 1 87 ? 76.353 -0.865 2.934 1.00 0.00 87 ASP C C 1
ATOM 1332 O O . ASP A 1 87 ? 76.797 0.032 3.657 1.00 0.00 87 ASP C O 1
ATOM 1341 N N . ASP A 1 88 ? 76.964 -2.042 2.751 1.00 0.00 88 ASP C N 1
ATOM 1342 C CA . ASP A 1 88 ? 78.241 -2.413 3.389 1.00 0.00 88 ASP C CA 1
ATOM 1343 C C . ASP A 1 88 ? 78.656 -1.481 4.545 1.00 0.00 88 ASP C C 1
ATOM 1344 O O . ASP A 1 88 ? 79.454 -0.559 4.361 1.00 0.00 88 ASP C O 1
ATOM 1353 N N . SER A 1 89 ? 78.131 -1.757 5.740 1.00 0.00 89 SER C N 1
ATOM 1354 C CA . SER A 1 89 ? 78.475 -0.981 6.943 1.00 0.00 89 SER C CA 1
ATOM 1355 C C . SER A 1 89 ? 78.642 -1.901 8.166 1.00 0.00 89 SER C C 1
ATOM 1356 O O . SER A 1 89 ? 79.668 -2.552 8.252 1.00 0.00 89 SER C O 1
ATOM 1365 N N . ARG B 2 1 ? 63.750 4.372 6.396 1.00 0.00 147 ARG I N 1
ATOM 1366 C CA . ARG B 2 1 ? 63.821 3.164 5.516 1.00 0.00 147 ARG I CA 1
ATOM 1367 C C . ARG B 2 1 ? 64.963 3.319 4.488 1.00 0.00 147 ARG I C 1
ATOM 1368 O O . ARG B 2 1 ? 66.123 3.440 4.874 1.00 0.00 147 ARG I O 1
ATOM 1391 N N . ILE B 2 2 ? 64.637 3.301 3.188 1.00 0.00 148 ILE I N 1
ATOM 1392 C CA . ILE B 2 2 ? 65.664 3.414 2.136 1.00 0.00 148 ILE I CA 1
ATOM 1393 C C . ILE B 2 2 ? 66.388 4.764 2.202 1.00 0.00 148 ILE I C 1
ATOM 1394 O O . ILE B 2 2 ? 67.608 4.829 2.045 1.00 0.00 148 ILE I O 1
ATOM 1410 N N . SER B 2 3 ? 65.622 5.830 2.450 1.00 0.00 149 SER I N 1
ATOM 1411 C CA . SER B 2 3 ? 66.171 7.188 2.552 1.00 0.00 149 SER I CA 1
ATOM 1412 C C . SER B 2 3 ? 65.582 7.926 3.765 1.00 0.00 149 SER I C 1
ATOM 1413 O O . SER B 2 3 ? 65.330 7.318 4.805 1.00 0.00 149 SER I O 1
ATOM 1421 N N . ALA B 2 4 ? 65.329 9.233 3.609 1.00 0.00 150 ALA I N 1
ATOM 1422 C CA . ALA B 2 4 ? 64.749 10.055 4.681 1.00 0.00 150 ALA I CA 1
ATOM 1423 C C . ALA B 2 4 ? 63.417 9.470 5.156 1.00 0.00 150 ALA I C 1
ATOM 1424 O O . ALA B 2 4 ? 63.006 9.683 6.300 1.00 0.00 150 ALA I O 1
ATOM 1431 N N . ASP B 2 5 ? 62.764 8.722 4.265 1.00 0.00 151 ASP I N 1
ATOM 1432 C CA . ASP B 2 5 ? 61.482 8.068 4.552 1.00 0.00 151 ASP I CA 1
ATOM 1433 C C . ASP B 2 5 ? 60.296 9.025 4.374 1.00 0.00 151 ASP I C 1
ATOM 1434 O O . ASP B 2 5 ? 59.612 9.382 5.336 1.00 0.00 151 ASP I O 1
ATOM 1443 N N . ALA B 2 6 ? 60.033 9.393 3.114 1.00 0.00 152 ALA I N 1
ATOM 1444 C CA . ALA B 2 6 ? 58.911 10.271 2.769 1.00 0.00 152 ALA I CA 1
ATOM 1445 C C . ALA B 2 6 ? 57.566 9.640 3.153 1.00 0.00 152 ALA I C 1
ATOM 1446 O O . ALA B 2 6 ? 56.556 10.335 3.286 1.00 0.00 152 ALA I O 1
ATOM 1453 N N . MET B 2 7 ? 57.563 8.316 3.300 1.00 0.00 153 MET I N 1
ATOM 1454 C CA . MET B 2 7 ? 56.352 7.565 3.626 1.00 0.00 153 MET I CA 1
ATOM 1455 C C . MET B 2 7 ? 55.753 7.945 4.972 1.00 0.00 153 MET I C 1
ATOM 1456 O O . MET B 2 7 ? 54.536 7.893 5.150 1.00 0.00 153 MET I O 1
ATOM 1470 N N . MET B 2 8 ? 56.596 8.304 5.919 1.00 0.00 154 MET I N 1
ATOM 1471 C CA . MET B 2 8 ? 56.116 8.698 7.237 1.00 0.00 154 MET I CA 1
ATOM 1472 C C . MET B 2 8 ? 55.200 9.930 7.108 1.00 0.00 154 MET I C 1
ATOM 1473 O O . MET B 2 8 ? 54.144 9.998 7.739 1.00 0.00 154 MET I O 1
ATOM 1487 N N . GLN B 2 9 ? 55.595 10.864 6.234 1.00 0.00 155 GLN I N 1
ATOM 1488 C CA . GLN B 2 9 ? 54.800 12.074 5.931 1.00 0.00 155 GLN I CA 1
ATOM 1489 C C . GLN B 2 9 ? 53.761 11.826 4.825 1.00 0.00 155 GLN I C 1
ATOM 1490 O O . GLN B 2 9 ? 52.958 12.706 4.515 1.00 0.00 155 GLN I O 1
ATOM 1504 N N . ALA B 2 10 ? 53.916 10.710 4.123 1.00 0.00 156 ALA I N 1
ATOM 1505 C CA . ALA B 2 10 ? 53.144 10.414 2.908 1.00 0.00 156 ALA I CA 1
ATOM 1506 C C . ALA B 2 10 ? 51.626 10.402 3.104 1.00 0.00 156 ALA I C 1
ATOM 1507 O O . ALA B 2 10 ? 50.881 10.531 2.128 1.00 0.00 156 ALA I O 1
ATOM 1514 N N . LEU B 2 11 ? 51.163 10.158 4.324 1.00 0.00 157 LEU I N 1
ATOM 1515 C CA . LEU B 2 11 ? 49.720 10.008 4.553 1.00 0.00 157 LEU I CA 1
ATOM 1516 C C . LEU B 2 11 ? 48.979 11.281 4.174 1.00 0.00 157 LEU I C 1
ATOM 1517 O O . LEU B 2 11 ? 47.993 11.231 3.443 1.00 0.00 157 LEU I O 1
ATOM 1533 N N . LEU B 2 12 ? 49.563 12.414 4.539 1.00 0.00 158 LEU I N 1
ATOM 1534 C CA . LEU B 2 12 ? 49.073 13.740 4.141 1.00 0.00 158 LEU I CA 1
ATOM 1535 C C . LEU B 2 12 ? 47.577 13.966 4.480 1.00 0.00 158 LEU I C 1
ATOM 1536 O O . LEU B 2 12 ? 47.251 14.825 5.302 1.00 0.00 158 LEU I O 1
ATOM 1552 N N . GLY B 2 13 ? 46.681 13.191 3.852 1.00 0.00 159 GLY I N 1
ATOM 1553 C CA . GLY B 2 13 ? 45.230 13.311 4.093 1.00 0.00 159 GLY I CA 1
ATOM 1554 C C . GLY B 2 13 ? 44.626 11.978 4.536 1.00 0.00 159 GLY I C 1
ATOM 1555 O O . GLY B 2 13 ? 45.112 10.912 4.156 1.00 0.00 159 GLY I O 1
ATOM 1559 N N . ALA B 2 14 ? 43.596 12.043 5.389 1.00 0.00 160 ALA I N 1
ATOM 1560 C CA . ALA B 2 14 ? 42.987 10.828 5.939 1.00 0.00 160 ALA I CA 1
ATOM 1561 C C . ALA B 2 14 ? 41.514 11.019 6.333 1.00 0.00 160 ALA I C 1
ATOM 1562 O O . ALA B 2 14 ? 41.076 12.124 6.661 1.00 0.00 160 ALA I O 1
ATOM 1569 N N . ARG B 2 15 ? 40.790 9.897 6.363 1.00 0.00 161 ARG I N 1
ATOM 1570 C CA . ARG B 2 15 ? 39.387 9.835 6.791 1.00 0.00 161 ARG I CA 1
ATOM 1571 C C . ARG B 2 15 ? 39.167 8.792 7.888 1.00 0.00 161 ARG I C 1
ATOM 1572 O O . ARG B 2 15 ? 39.942 7.844 8.023 1.00 0.00 161 ARG I O 1
ATOM 1593 N N . ALA B 2 16 ? 38.085 8.988 8.654 1.00 0.00 162 ALA I N 1
ATOM 1594 C CA . ALA B 2 16 ? 37.675 8.096 9.752 1.00 0.00 162 ALA I CA 1
ATOM 1595 C C . ALA B 2 16 ? 38.171 8.608 11.098 1.00 0.00 162 ALA I C 1
ATOM 1596 O O . ALA B 2 16 ? 37.446 8.557 12.090 1.00 0.00 162 ALA I O 1
ATOM 1603 N N . LYS B 2 17 ? 39.386 9.152 11.102 1.00 0.00 163 LYS I N 1
ATOM 1604 C CA . LYS B 2 17 ? 39.996 9.741 12.301 1.00 0.00 163 LYS I CA 1
ATOM 1605 C C . LYS B 2 17 ? 41.350 10.389 11.969 1.00 0.00 163 LYS I C 1
ATOM 1606 O O . LYS B 2 17 ? 42.106 10.655 12.891 1.00 0.00 163 LYS I O 1
ATOM 1671 N N . MET A 1 1 ? 67.876 -16.334 3.696 1.00 0.00 1 MET C N 2
ATOM 1672 C CA . MET A 1 1 ? 68.589 -15.026 3.667 1.00 0.00 1 MET C CA 2
ATOM 1673 C C . MET A 1 1 ? 69.172 -14.716 5.044 1.00 0.00 1 MET C C 2
ATOM 1674 O O . MET A 1 1 ? 68.765 -15.301 6.053 1.00 0.00 1 MET C O 2
ATOM 1690 N N . ASP A 1 2 ? 70.150 -13.819 5.066 1.00 0.00 2 ASP C N 2
ATOM 1691 C CA . ASP A 1 2 ? 70.849 -13.452 6.295 1.00 0.00 2 ASP C CA 2
ATOM 1692 C C . ASP A 1 2 ? 69.958 -12.662 7.250 1.00 0.00 2 ASP C C 2
ATOM 1693 O O . ASP A 1 2 ? 69.046 -11.943 6.831 1.00 0.00 2 ASP C O 2
ATOM 1702 N N . ASP A 1 3 ? 70.203 -12.855 8.541 1.00 0.00 3 ASP C N 2
ATOM 1703 C CA . ASP A 1 3 ? 69.409 -12.234 9.595 1.00 0.00 3 ASP C CA 2
ATOM 1704 C C . ASP A 1 3 ? 69.692 -10.736 9.709 1.00 0.00 3 ASP C C 2
ATOM 1705 O O . ASP A 1 3 ? 68.974 -10.014 10.407 1.00 0.00 3 ASP C O 2
ATOM 1714 N N . ILE A 1 4 ? 70.749 -10.281 9.048 1.00 0.00 4 ILE C N 2
ATOM 1715 C CA . ILE A 1 4 ? 71.155 -8.883 9.137 1.00 0.00 4 ILE C CA 2
ATOM 1716 C C . ILE A 1 4 ? 70.073 -7.946 8.603 1.00 0.00 4 ILE C C 2
ATOM 1717 O O . ILE A 1 4 ? 69.828 -6.884 9.178 1.00 0.00 4 ILE C O 2
ATOM 1733 N N . TYR A 1 5 ? 69.423 -8.341 7.512 1.00 0.00 5 TYR C N 2
ATOM 1734 C CA . TYR A 1 5 ? 68.370 -7.525 6.913 1.00 0.00 5 TYR C CA 2
ATOM 1735 C C . TYR A 1 5 ? 67.202 -7.352 7.881 1.00 0.00 5 TYR C C 2
ATOM 1736 O O . TYR A 1 5 ? 66.712 -6.242 8.086 1.00 0.00 5 TYR C O 2
ATOM 1754 N N . LYS A 1 6 ? 66.813 -8.452 8.524 1.00 0.00 6 LYS C N 2
ATOM 1755 C CA . LYS A 1 6 ? 65.774 -8.433 9.548 1.00 0.00 6 LYS C CA 2
ATOM 1756 C C . LYS A 1 6 ? 66.211 -7.593 10.759 1.00 0.00 6 LYS C C 2
ATOM 1757 O O . LYS A 1 6 ? 65.450 -6.773 11.274 1.00 0.00 6 LYS C O 2
ATOM 1776 N N . ALA A 1 7 ? 67.447 -7.824 11.202 1.00 0.00 7 ALA C N 2
ATOM 1777 C CA . ALA A 1 7 ? 68.029 -7.126 12.355 1.00 0.00 7 ALA C CA 2
ATOM 1778 C C . ALA A 1 7 ? 68.157 -5.627 12.088 1.00 0.00 7 ALA C C 2
ATOM 1779 O O . ALA A 1 7 ? 67.956 -4.805 12.983 1.00 0.00 7 ALA C O 2
ATOM 1786 N N . ALA A 1 8 ? 68.478 -5.287 10.847 1.00 0.00 8 ALA C N 2
ATOM 1787 C CA . ALA A 1 8 ? 68.624 -3.896 10.424 1.00 0.00 8 ALA C CA 2
ATOM 1788 C C . ALA A 1 8 ? 67.308 -3.134 10.626 1.00 0.00 8 ALA C C 2
ATOM 1789 O O . ALA A 1 8 ? 67.305 -1.975 11.041 1.00 0.00 8 ALA C O 2
ATOM 1796 N N . VAL A 1 9 ? 66.198 -3.823 10.382 1.00 0.00 9 VAL C N 2
ATOM 1797 C CA . VAL A 1 9 ? 64.864 -3.257 10.569 1.00 0.00 9 VAL C CA 2
ATOM 1798 C C . VAL A 1 9 ? 64.637 -2.890 12.035 1.00 0.00 9 VAL C C 2
ATOM 1799 O O . VAL A 1 9 ? 64.095 -1.828 12.343 1.00 0.00 9 VAL C O 2
ATOM 1812 N N . GLU A 1 10 ? 65.061 -3.774 12.933 1.00 0.00 10 GLU C N 2
ATOM 1813 C CA . GLU A 1 10 ? 64.902 -3.553 14.367 1.00 0.00 10 GLU C CA 2
ATOM 1814 C C . GLU A 1 10 ? 65.552 -2.238 14.818 1.00 0.00 10 GLU C C 2
ATOM 1815 O O . GLU A 1 10 ? 65.190 -1.687 15.859 1.00 0.00 10 GLU C O 2
ATOM 1827 N N . GLN A 1 11 ? 66.457 -1.701 13.986 1.00 0.00 11 GLN C N 2
ATOM 1828 C CA . GLN A 1 11 ? 67.091 -0.403 14.266 1.00 0.00 11 GLN C CA 2
ATOM 1829 C C . GLN A 1 11 ? 66.056 0.717 14.183 1.00 0.00 11 GLN C C 2
ATOM 1830 O O . GLN A 1 11 ? 66.147 1.718 14.899 1.00 0.00 11 GLN C O 2
ATOM 1844 N N . LEU A 1 12 ? 65.073 0.535 13.301 1.00 0.00 12 LEU C N 2
ATOM 1845 C CA . LEU A 1 12 ? 63.989 1.498 13.129 1.00 0.00 12 LEU C CA 2
ATOM 1846 C C . LEU A 1 12 ? 63.060 1.464 14.344 1.00 0.00 12 LEU C C 2
ATOM 1847 O O . LEU A 1 12 ? 62.909 0.426 14.991 1.00 0.00 12 LEU C O 2
ATOM 1863 N N . THR A 1 13 ? 62.459 2.611 14.660 1.00 0.00 13 THR C N 2
ATOM 1864 C CA . THR A 1 13 ? 61.562 2.720 15.814 1.00 0.00 13 THR C CA 2
ATOM 1865 C C . THR A 1 13 ? 60.252 1.987 15.548 1.00 0.00 13 THR C C 2
ATOM 1866 O O . THR A 1 13 ? 59.975 1.583 14.417 1.00 0.00 13 THR C O 2
ATOM 1877 N N . GLU A 1 14 ? 59.441 1.826 16.585 1.00 0.00 14 GLU C N 2
ATOM 1878 C CA . GLU A 1 14 ? 58.153 1.168 16.431 1.00 0.00 14 GLU C CA 2
ATOM 1879 C C . GLU A 1 14 ? 57.246 1.984 15.523 1.00 0.00 14 GLU C C 2
ATOM 1880 O O . GLU A 1 14 ? 56.519 1.427 14.711 1.00 0.00 14 GLU C O 2
ATOM 1892 N N . GLU A 1 15 ? 57.351 3.310 15.622 1.00 0.00 15 GLU C N 2
ATOM 1893 C CA . GLU A 1 15 ? 56.578 4.224 14.771 1.00 0.00 15 GLU C CA 2
ATOM 1894 C C . GLU A 1 15 ? 56.933 4.025 13.301 1.00 0.00 15 GLU C C 2
ATOM 1895 O O . GLU A 1 15 ? 56.060 4.010 12.436 1.00 0.00 15 GLU C O 2
ATOM 1907 N N . GLN A 1 16 ? 58.219 3.834 13.035 1.00 0.00 16 GLN C N 2
ATOM 1908 C CA . GLN A 1 16 ? 58.697 3.607 11.672 1.00 0.00 16 GLN C CA 2
ATOM 1909 C C . GLN A 1 16 ? 58.096 2.316 11.114 1.00 0.00 16 GLN C C 2
ATOM 1910 O O . GLN A 1 16 ? 57.445 2.319 10.067 1.00 0.00 16 GLN C O 2
ATOM 1924 N N . LYS A 1 17 ? 58.259 1.231 11.873 1.00 0.00 17 LYS C N 2
ATOM 1925 C CA . LYS A 1 17 ? 57.691 -0.076 11.530 1.00 0.00 17 LYS C CA 2
ATOM 1926 C C . LYS A 1 17 ? 56.149 -0.034 11.544 1.00 0.00 17 LYS C C 2
ATOM 1927 O O . LYS A 1 17 ? 55.496 -0.666 10.718 1.00 0.00 17 LYS C O 2
ATOM 1946 N N . ASN A 1 18 ? 55.573 0.672 12.520 1.00 0.00 18 ASN C N 2
ATOM 1947 C CA . ASN A 1 18 ? 54.110 0.753 12.645 1.00 0.00 18 ASN C CA 2
ATOM 1948 C C . ASN A 1 18 ? 53.491 1.439 11.437 1.00 0.00 18 ASN C C 2
ATOM 1949 O O . ASN A 1 18 ? 52.508 0.959 10.868 1.00 0.00 18 ASN C O 2
ATOM 1960 N N . GLU A 1 19 ? 54.121 2.521 11.008 1.00 0.00 19 GLU C N 2
ATOM 1961 C CA . GLU A 1 19 ? 53.696 3.237 9.815 1.00 0.00 19 GLU C CA 2
ATOM 1962 C C . GLU A 1 19 ? 54.037 2.431 8.571 1.00 0.00 19 GLU C C 2
ATOM 1963 O O . GLU A 1 19 ? 53.449 2.621 7.506 1.00 0.00 19 GLU C O 2
ATOM 1975 N N . PHE A 1 20 ? 55.006 1.539 8.718 1.00 0.00 20 PHE C N 2
ATOM 1976 C CA . PHE A 1 20 ? 55.466 0.693 7.624 1.00 0.00 20 PHE C CA 2
ATOM 1977 C C . PHE A 1 20 ? 54.298 -0.137 7.105 1.00 0.00 20 PHE C C 2
ATOM 1978 O O . PHE A 1 20 ? 53.979 -0.112 5.917 1.00 0.00 20 PHE C O 2
ATOM 1995 N N . LYS A 1 21 ? 53.607 -0.787 8.038 1.00 0.00 21 LYS C N 2
ATOM 1996 C CA . LYS A 1 21 ? 52.409 -1.553 7.740 1.00 0.00 21 LYS C CA 2
ATOM 1997 C C . LYS A 1 21 ? 51.267 -0.631 7.277 1.00 0.00 21 LYS C C 2
ATOM 1998 O O . LYS A 1 21 ? 50.483 -0.990 6.403 1.00 0.00 21 LYS C O 2
ATOM 2017 N N . ALA A 1 22 ? 51.191 0.563 7.873 1.00 0.00 22 ALA C N 2
ATOM 2018 C CA . ALA A 1 22 ? 50.158 1.543 7.514 1.00 0.00 22 ALA C CA 2
ATOM 2019 C C . ALA A 1 22 ? 50.310 1.978 6.059 1.00 0.00 22 ALA C C 2
ATOM 2020 O O . ALA A 1 22 ? 49.325 2.103 5.329 1.00 0.00 22 ALA C O 2
ATOM 2027 N N . ALA A 1 23 ? 51.558 2.158 5.638 1.00 0.00 23 ALA C N 2
ATOM 2028 C CA . ALA A 1 23 ? 51.863 2.494 4.251 1.00 0.00 23 ALA C CA 2
ATOM 2029 C C . ALA A 1 23 ? 51.475 1.354 3.324 1.00 0.00 23 ALA C C 2
ATOM 2030 O O . ALA A 1 23 ? 50.989 1.583 2.232 1.00 0.00 23 ALA C O 2
ATOM 2037 N N . PHE A 1 24 ? 51.612 0.119 3.804 1.00 0.00 24 PHE C N 2
ATOM 2038 C CA . PHE A 1 24 ? 51.203 -1.040 3.017 1.00 0.00 24 PHE C CA 2
ATOM 2039 C C . PHE A 1 24 ? 49.735 -0.924 2.630 1.00 0.00 24 PHE C C 2
ATOM 2040 O O . PHE A 1 24 ? 49.365 -1.164 1.478 1.00 0.00 24 PHE C O 2
ATOM 2057 N N . ASP A 1 25 ? 48.908 -0.534 3.595 1.00 0.00 25 ASP C N 2
ATOM 2058 C CA . ASP A 1 25 ? 47.481 -0.376 3.356 1.00 0.00 25 ASP C CA 2
ATOM 2059 C C . ASP A 1 25 ? 47.199 0.692 2.291 1.00 0.00 25 ASP C C 2
ATOM 2060 O O . ASP A 1 25 ? 46.214 0.584 1.558 1.00 0.00 25 ASP C O 2
ATOM 2069 N N . ILE A 1 26 ? 48.059 1.721 2.194 1.00 0.00 26 ILE C N 2
ATOM 2070 C CA . ILE A 1 26 ? 47.838 2.766 1.183 1.00 0.00 26 ILE C CA 2
ATOM 2071 C C . ILE A 1 26 ? 47.936 2.192 -0.233 1.00 0.00 26 ILE C C 2
ATOM 2072 O O . ILE A 1 26 ? 47.135 2.525 -1.104 1.00 0.00 26 ILE C O 2
ATOM 2088 N N . PHE A 1 27 ? 48.901 1.302 -0.440 1.00 0.00 27 PHE C N 2
ATOM 2089 C CA . PHE A 1 27 ? 49.082 0.641 -1.731 1.00 0.00 27 PHE C CA 2
ATOM 2090 C C . PHE A 1 27 ? 47.881 -0.246 -2.042 1.00 0.00 27 PHE C C 2
ATOM 2091 O O . PHE A 1 27 ? 47.429 -0.321 -3.186 1.00 0.00 27 PHE C O 2
ATOM 2108 N N . VAL A 1 28 ? 47.415 -0.971 -1.019 1.00 0.00 28 VAL C N 2
ATOM 2109 C CA . VAL A 1 28 ? 46.315 -1.929 -1.180 1.00 0.00 28 VAL C CA 2
ATOM 2110 C C . VAL A 1 28 ? 45.063 -1.484 -0.430 1.00 0.00 28 VAL C C 2
ATOM 2111 O O . VAL A 1 28 ? 44.646 -2.114 0.545 1.00 0.00 28 VAL C O 2
ATOM 2124 N N . LEU A 1 29 ? 44.451 -0.410 -0.916 1.00 0.00 29 LEU C N 2
ATOM 2125 C CA . LEU A 1 29 ? 43.233 0.135 -0.310 1.00 0.00 29 LEU C CA 2
ATOM 2126 C C . LEU A 1 29 ? 42.098 -0.884 -0.379 1.00 0.00 29 LEU C C 2
ATOM 2127 O O . LEU A 1 29 ? 41.368 -1.098 0.593 1.00 0.00 29 LEU C O 2
ATOM 2143 N N . GLY A 1 30 ? 41.978 -1.519 -1.538 1.00 0.00 30 GLY C N 2
ATOM 2144 C CA . GLY A 1 30 ? 40.967 -2.548 -1.773 1.00 0.00 30 GLY C CA 2
ATOM 2145 C C . GLY A 1 30 ? 41.480 -3.610 -2.751 1.00 0.00 30 GLY C C 2
ATOM 2146 O O . GLY A 1 30 ? 40.702 -4.203 -3.497 1.00 0.00 30 GLY C O 2
ATOM 2150 N N . ALA A 1 31 ? 42.802 -3.815 -2.765 1.00 0.00 31 ALA C N 2
ATOM 2151 C CA . ALA A 1 31 ? 43.438 -4.779 -3.673 1.00 0.00 31 ALA C CA 2
ATOM 2152 C C . ALA A 1 31 ? 43.033 -6.222 -3.359 1.00 0.00 31 ALA C C 2
ATOM 2153 O O . ALA A 1 31 ? 42.889 -6.608 -2.195 1.00 0.00 31 ALA C O 2
ATOM 2160 N N . GLU A 1 32 ? 42.861 -7.011 -4.413 1.00 0.00 32 GLU C N 2
ATOM 2161 C CA . GLU A 1 32 ? 42.464 -8.416 -4.295 1.00 0.00 32 GLU C CA 2
ATOM 2162 C C . GLU A 1 32 ? 43.543 -9.275 -3.614 1.00 0.00 32 GLU C C 2
ATOM 2163 O O . GLU A 1 32 ? 43.223 -10.196 -2.854 1.00 0.00 32 GLU C O 2
ATOM 2175 N N . ASP A 1 33 ? 44.812 -9.023 -3.947 1.00 0.00 33 ASP C N 2
ATOM 2176 C CA . ASP A 1 33 ? 45.916 -9.837 -3.427 1.00 0.00 33 ASP C CA 2
ATOM 2177 C C . ASP A 1 33 ? 46.437 -9.317 -2.087 1.00 0.00 33 ASP C C 2
ATOM 2178 O O . ASP A 1 33 ? 46.055 -9.821 -1.030 1.00 0.00 33 ASP C O 2
ATOM 2187 N N . GLY A 1 34 ? 47.340 -8.344 -2.137 1.00 0.00 34 GLY C N 2
ATOM 2188 C CA . GLY A 1 34 ? 47.956 -7.794 -0.924 1.00 0.00 34 GLY C CA 2
ATOM 2189 C C . GLY A 1 34 ? 49.465 -7.617 -1.108 1.00 0.00 34 GLY C C 2
ATOM 2190 O O . GLY A 1 34 ? 50.252 -7.921 -0.211 1.00 0.00 34 GLY C O 2
ATOM 2194 N N . CYS A 1 35 ? 49.850 -7.127 -2.284 1.00 0.00 35 CYS C N 2
ATOM 2195 C CA . CYS A 1 35 ? 51.256 -6.874 -2.625 1.00 0.00 35 CYS C CA 2
ATOM 2196 C C . CYS A 1 35 ? 51.364 -5.565 -3.406 1.00 0.00 35 CYS C C 2
ATOM 2197 O O . CYS A 1 35 ? 50.376 -5.109 -3.988 1.00 0.00 35 CYS C O 2
ATOM 2205 N N . ILE A 1 36 ? 52.576 -5.004 -3.508 1.00 0.00 36 ILE C N 2
ATOM 2206 C CA . ILE A 1 36 ? 52.755 -3.820 -4.335 1.00 0.00 36 ILE C CA 2
ATOM 2207 C C . ILE A 1 36 ? 53.222 -4.296 -5.708 1.00 0.00 36 ILE C C 2
ATOM 2208 O O . ILE A 1 36 ? 54.370 -4.719 -5.880 1.00 0.00 36 ILE C O 2
ATOM 2224 N N . SER A 1 37 ? 52.300 -4.287 -6.663 1.00 0.00 37 SER C N 2
ATOM 2225 C CA . SER A 1 37 ? 52.563 -4.783 -8.013 1.00 0.00 37 SER C CA 2
ATOM 2226 C C . SER A 1 37 ? 52.710 -3.627 -8.975 1.00 0.00 37 SER C C 2
ATOM 2227 O O . SER A 1 37 ? 52.302 -3.711 -10.130 1.00 0.00 37 SER C O 2
ATOM 2235 N N . THR A 1 38 ? 53.305 -2.546 -8.472 1.00 0.00 38 THR C N 2
ATOM 2236 C CA . THR A 1 38 ? 53.567 -1.329 -9.241 1.00 0.00 38 THR C CA 2
ATOM 2237 C C . THR A 1 38 ? 52.307 -0.596 -9.684 1.00 0.00 38 THR C C 2
ATOM 2238 O O . THR A 1 38 ? 52.226 0.630 -9.584 1.00 0.00 38 THR C O 2
ATOM 2249 N N . LYS A 1 39 ? 51.293 -1.344 -10.080 1.00 0.00 39 LYS C N 2
ATOM 2250 C CA . LYS A 1 39 ? 50.016 -0.749 -10.422 1.00 0.00 39 LYS C CA 2
ATOM 2251 C C . LYS A 1 39 ? 49.473 -0.049 -9.161 1.00 0.00 39 LYS C C 2
ATOM 2252 O O . LYS A 1 39 ? 49.091 1.123 -9.191 1.00 0.00 39 LYS C O 2
ATOM 2271 N N . GLU A 1 40 ? 49.608 -0.746 -8.030 1.00 0.00 40 GLU C N 2
ATOM 2272 C CA . GLU A 1 40 ? 49.288 -0.211 -6.699 1.00 0.00 40 GLU C CA 2
ATOM 2273 C C . GLU A 1 40 ? 50.294 0.863 -6.275 1.00 0.00 40 GLU C C 2
ATOM 2274 O O . GLU A 1 40 ? 50.010 1.689 -5.404 1.00 0.00 40 GLU C O 2
ATOM 2286 N N . LEU A 1 41 ? 51.507 0.751 -6.799 1.00 0.00 41 LEU C N 2
ATOM 2287 C CA . LEU A 1 41 ? 52.631 1.603 -6.400 1.00 0.00 41 LEU C CA 2
ATOM 2288 C C . LEU A 1 41 ? 52.357 3.072 -6.710 1.00 0.00 41 LEU C C 2
ATOM 2289 O O . LEU A 1 41 ? 52.874 3.947 -6.035 1.00 0.00 41 LEU C O 2
ATOM 2305 N N . GLY A 1 42 ? 51.683 3.323 -7.840 1.00 0.00 42 GLY C N 2
ATOM 2306 C CA . GLY A 1 42 ? 51.475 4.679 -8.364 1.00 0.00 42 GLY C CA 2
ATOM 2307 C C . GLY A 1 42 ? 51.149 5.703 -7.273 1.00 0.00 42 GLY C C 2
ATOM 2308 O O . GLY A 1 42 ? 51.481 6.879 -7.414 1.00 0.00 42 GLY C O 2
ATOM 2312 N N . LYS A 1 43 ? 50.621 5.235 -6.147 1.00 0.00 43 LYS C N 2
ATOM 2313 C CA . LYS A 1 43 ? 50.382 6.103 -4.996 1.00 0.00 43 LYS C CA 2
ATOM 2314 C C . LYS A 1 43 ? 51.683 6.666 -4.439 1.00 0.00 43 LYS C C 2
ATOM 2315 O O . LYS A 1 43 ? 51.697 7.758 -3.874 1.00 0.00 43 LYS C O 2
ATOM 2334 N N . VAL A 1 44 ? 52.756 5.887 -4.550 1.00 0.00 44 VAL C N 2
ATOM 2335 C CA . VAL A 1 44 ? 54.050 6.256 -3.988 1.00 0.00 44 VAL C CA 2
ATOM 2336 C C . VAL A 1 44 ? 54.570 7.578 -4.554 1.00 0.00 44 VAL C C 2
ATOM 2337 O O . VAL A 1 44 ? 55.077 8.421 -3.814 1.00 0.00 44 VAL C O 2
ATOM 2350 N N . MET A 1 45 ? 54.468 7.744 -5.863 1.00 0.00 45 MET C N 2
ATOM 2351 C CA . MET A 1 45 ? 54.947 8.951 -6.518 1.00 0.00 45 MET C CA 2
ATOM 2352 C C . MET A 1 45 ? 54.139 10.182 -6.095 1.00 0.00 45 MET C C 2
ATOM 2353 O O . MET A 1 45 ? 54.702 11.261 -5.889 1.00 0.00 45 MET C O 2
ATOM 2367 N N . ARG A 1 46 ? 52.828 10.017 -5.936 1.00 0.00 46 ARG C N 2
ATOM 2368 C CA . ARG A 1 46 ? 51.975 11.133 -5.520 1.00 0.00 46 ARG C CA 2
ATOM 2369 C C . ARG A 1 46 ? 52.318 11.655 -4.127 1.00 0.00 46 ARG C C 2
ATOM 2370 O O . ARG A 1 46 ? 52.288 12.867 -3.898 1.00 0.00 46 ARG C O 2
ATOM 2391 N N . MET A 1 47 ? 52.681 10.761 -3.212 1.00 0.00 47 MET C N 2
ATOM 2392 C CA . MET A 1 47 ? 53.067 11.197 -1.864 1.00 0.00 47 MET C CA 2
ATOM 2393 C C . MET A 1 47 ? 54.274 12.120 -1.979 1.00 0.00 47 MET C C 2
ATOM 2394 O O . MET A 1 47 ? 54.364 13.143 -1.300 1.00 0.00 47 MET C O 2
ATOM 2408 N N . LEU A 1 48 ? 55.194 11.730 -2.856 1.00 0.00 48 LEU C N 2
ATOM 2409 C CA . LEU A 1 48 ? 56.416 12.484 -3.119 1.00 0.00 48 LEU C CA 2
ATOM 2410 C C . LEU A 1 48 ? 56.079 13.851 -3.726 1.00 0.00 48 LEU C C 2
ATOM 2411 O O . LEU A 1 48 ? 56.743 14.853 -3.452 1.00 0.00 48 LEU C O 2
ATOM 2427 N N . GLY A 1 49 ? 55.064 13.859 -4.588 1.00 0.00 49 GLY C N 2
ATOM 2428 C CA . GLY A 1 49 ? 54.630 15.065 -5.294 1.00 0.00 49 GLY C CA 2
ATOM 2429 C C . GLY A 1 49 ? 54.838 14.903 -6.790 1.00 0.00 49 GLY C C 2
ATOM 2430 O O . GLY A 1 49 ? 54.926 15.886 -7.526 1.00 0.00 49 GLY C O 2
ATOM 2434 N N . GLN A 1 50 ? 54.955 13.650 -7.224 1.00 0.00 50 GLN C N 2
ATOM 2435 C CA . GLN A 1 50 ? 55.215 13.332 -8.617 1.00 0.00 50 GLN C CA 2
ATOM 2436 C C . GLN A 1 50 ? 54.117 12.447 -9.213 1.00 0.00 50 GLN C C 2
ATOM 2437 O O . GLN A 1 50 ? 53.524 11.619 -8.517 1.00 0.00 50 GLN C O 2
ATOM 2451 N N . ASN A 1 51 ? 53.865 12.616 -10.510 1.00 0.00 51 ASN C N 2
ATOM 2452 C CA . ASN A 1 51 ? 52.868 11.809 -11.206 1.00 0.00 51 ASN C CA 2
ATOM 2453 C C . ASN A 1 51 ? 53.398 11.329 -12.567 1.00 0.00 51 ASN C C 2
ATOM 2454 O O . ASN A 1 51 ? 52.808 11.604 -13.618 1.00 0.00 51 ASN C O 2
ATOM 2465 N N . PRO A 1 52 ? 54.509 10.636 -12.549 1.00 0.00 52 PRO C N 2
ATOM 2466 C CA . PRO A 1 52 ? 55.181 10.104 -13.778 1.00 0.00 52 PRO C CA 2
ATOM 2467 C C . PRO A 1 52 ? 54.462 8.880 -14.356 1.00 0.00 52 PRO C C 2
ATOM 2468 O O . PRO A 1 52 ? 53.567 8.319 -13.723 1.00 0.00 52 PRO C O 2
ATOM 2479 N N . THR A 1 53 ? 54.846 8.483 -15.574 1.00 0.00 53 THR C N 2
ATOM 2480 C CA . THR A 1 53 ? 54.225 7.330 -16.241 1.00 0.00 53 THR C CA 2
ATOM 2481 C C . THR A 1 53 ? 54.174 6.110 -15.305 1.00 0.00 53 THR C C 2
ATOM 2482 O O . THR A 1 53 ? 55.140 5.834 -14.596 1.00 0.00 53 THR C O 2
ATOM 2493 N N . PRO A 1 54 ? 53.106 5.327 -15.348 1.00 0.00 54 PRO C N 2
ATOM 2494 C CA . PRO A 1 54 ? 52.993 4.077 -14.522 1.00 0.00 54 PRO C CA 2
ATOM 2495 C C . PRO A 1 54 ? 54.151 3.119 -14.810 1.00 0.00 54 PRO C C 2
ATOM 2496 O O . PRO A 1 54 ? 54.569 2.350 -13.945 1.00 0.00 54 PRO C O 2
ATOM 2507 N N . GLU A 1 55 ? 54.716 3.244 -15.999 1.00 0.00 55 GLU C N 2
ATOM 2508 C CA . GLU A 1 55 ? 55.895 2.473 -16.384 1.00 0.00 55 GLU C CA 2
ATOM 2509 C C . GLU A 1 55 ? 57.068 2.853 -15.486 1.00 0.00 55 GLU C C 2
ATOM 2510 O O . GLU A 1 55 ? 57.859 2.002 -15.075 1.00 0.00 55 GLU C O 2
ATOM 2522 N N . GLU A 1 56 ? 57.132 4.136 -15.148 1.00 0.00 56 GLU C N 2
ATOM 2523 C CA . GLU A 1 56 ? 58.162 4.668 -14.265 1.00 0.00 56 GLU C CA 2
ATOM 2524 C C . GLU A 1 56 ? 58.035 4.122 -12.831 1.00 0.00 56 GLU C C 2
ATOM 2525 O O . GLU A 1 56 ? 59.042 3.879 -12.159 1.00 0.00 56 GLU C O 2
ATOM 2537 N N . LEU A 1 57 ? 56.800 3.840 -12.407 1.00 0.00 57 LEU C N 2
ATOM 2538 C CA . LEU A 1 57 ? 56.554 3.225 -11.095 1.00 0.00 57 LEU C CA 2
ATOM 2539 C C . LEU A 1 57 ? 57.215 1.852 -11.025 1.00 0.00 57 LEU C C 2
ATOM 2540 O O . LEU A 1 57 ? 57.800 1.471 -10.005 1.00 0.00 57 LEU C O 2
ATOM 2556 N N . GLN A 1 58 ? 57.098 1.112 -12.119 1.00 0.00 58 GLN C N 2
ATOM 2557 C CA . GLN A 1 58 ? 57.649 -0.236 -12.214 1.00 0.00 58 GLN C CA 2
ATOM 2558 C C . GLN A 1 58 ? 59.168 -0.242 -12.096 1.00 0.00 58 GLN C C 2
ATOM 2559 O O . GLN A 1 58 ? 59.745 -1.164 -11.523 1.00 0.00 58 GLN C O 2
ATOM 2573 N N . GLU A 1 59 ? 59.814 0.770 -12.652 1.00 0.00 59 GLU C N 2
ATOM 2574 C CA . GLU A 1 59 ? 61.266 0.837 -12.622 1.00 0.00 59 GLU C CA 2
ATOM 2575 C C . GLU A 1 59 ? 61.787 0.907 -11.182 1.00 0.00 59 GLU C C 2
ATOM 2576 O O . GLU A 1 59 ? 62.794 0.277 -10.855 1.00 0.00 59 GLU C O 2
ATOM 2588 N N . MET A 1 60 ? 61.088 1.652 -10.308 1.00 0.00 60 MET C N 2
ATOM 2589 C CA . MET A 1 60 ? 61.501 1.722 -8.903 1.00 0.00 60 MET C CA 2
ATOM 2590 C C . MET A 1 60 ? 61.377 0.337 -8.259 1.00 0.00 60 MET C C 2
ATOM 2591 O O . MET A 1 60 ? 62.318 -0.146 -7.635 1.00 0.00 60 MET C O 2
ATOM 2605 N N . ILE A 1 61 ? 60.276 -0.364 -8.569 1.00 0.00 61 ILE C N 2
ATOM 2606 C CA . ILE A 1 61 ? 60.140 -1.775 -8.175 1.00 0.00 61 ILE C CA 2
ATOM 2607 C C . ILE A 1 61 ? 61.187 -2.636 -8.840 1.00 0.00 61 ILE C C 2
ATOM 2608 O O . ILE A 1 61 ? 61.777 -3.473 -8.201 1.00 0.00 61 ILE C O 2
ATOM 2624 N N . ASP A 1 62 ? 61.437 -2.411 -10.118 1.00 0.00 62 ASP C N 2
ATOM 2625 C CA . ASP A 1 62 ? 62.445 -3.193 -10.824 1.00 0.00 62 ASP C CA 2
ATOM 2626 C C . ASP A 1 62 ? 63.810 -3.037 -10.147 1.00 0.00 62 ASP C C 2
ATOM 2627 O O . ASP A 1 62 ? 64.501 -4.026 -9.887 1.00 0.00 62 ASP C O 2
ATOM 2636 N N . GLU A 1 63 ? 64.155 -1.797 -9.808 1.00 0.00 63 GLU C N 2
ATOM 2637 C CA . GLU A 1 63 ? 65.391 -1.514 -9.087 1.00 0.00 63 GLU C CA 2
ATOM 2638 C C . GLU A 1 63 ? 65.335 -2.092 -7.672 1.00 0.00 63 GLU C C 2
ATOM 2639 O O . GLU A 1 63 ? 66.277 -2.742 -7.211 1.00 0.00 63 GLU C O 2
ATOM 2651 N N . VAL A 1 64 ? 64.210 -1.854 -7.000 1.00 0.00 64 VAL C N 2
ATOM 2652 C CA . VAL A 1 64 ? 63.981 -2.334 -5.634 1.00 0.00 64 VAL C CA 2
ATOM 2653 C C . VAL A 1 64 ? 63.857 -3.865 -5.574 1.00 0.00 64 VAL C C 2
ATOM 2654 O O . VAL A 1 64 ? 64.353 -4.498 -4.645 1.00 0.00 64 VAL C O 2
ATOM 2667 N N . ASP A 1 65 ? 63.138 -4.433 -6.538 1.00 0.00 65 ASP C N 2
ATOM 2668 C CA . ASP A 1 65 ? 62.877 -5.871 -6.593 1.00 0.00 65 ASP C CA 2
ATOM 2669 C C . ASP A 1 65 ? 64.169 -6.659 -6.857 1.00 0.00 65 ASP C C 2
ATOM 2670 O O . ASP A 1 65 ? 64.471 -7.042 -7.992 1.00 0.00 65 ASP C O 2
ATOM 2679 N N . GLU A 1 66 ? 64.914 -6.903 -5.780 1.00 0.00 66 GLU C N 2
ATOM 2680 C CA . GLU A 1 66 ? 66.176 -7.648 -5.829 1.00 0.00 66 GLU C CA 2
ATOM 2681 C C . GLU A 1 66 ? 65.947 -9.109 -6.227 1.00 0.00 66 GLU C C 2
ATOM 2682 O O . GLU A 1 66 ? 66.781 -9.712 -6.902 1.00 0.00 66 GLU C O 2
ATOM 2694 N N . ASP A 1 67 ? 64.850 -9.689 -5.752 1.00 0.00 67 ASP C N 2
ATOM 2695 C CA . ASP A 1 67 ? 64.566 -11.103 -5.998 1.00 0.00 67 ASP C CA 2
ATOM 2696 C C . ASP A 1 67 ? 64.263 -11.380 -7.474 1.00 0.00 67 ASP C C 2
ATOM 2697 O O . ASP A 1 67 ? 64.240 -12.532 -7.902 1.00 0.00 67 ASP C O 2
ATOM 2706 N N . GLY A 1 68 ? 64.087 -10.321 -8.254 1.00 0.00 68 GLY C N 2
ATOM 2707 C CA . GLY A 1 68 ? 63.859 -10.453 -9.695 1.00 0.00 68 GLY C CA 2
ATOM 2708 C C . GLY A 1 68 ? 62.471 -11.001 -10.002 1.00 0.00 68 GLY C C 2
ATOM 2709 O O . GLY A 1 68 ? 62.224 -11.520 -11.089 1.00 0.00 68 GLY C O 2
ATOM 2713 N N . SER A 1 69 ? 61.564 -10.874 -9.043 1.00 0.00 69 SER C N 2
ATOM 2714 C CA . SER A 1 69 ? 60.189 -11.339 -9.206 1.00 0.00 69 SER C CA 2
ATOM 2715 C C . SER A 1 69 ? 59.335 -10.331 -9.986 1.00 0.00 69 SER C C 2
ATOM 2716 O O . SER A 1 69 ? 58.273 -10.678 -10.503 1.00 0.00 69 SER C O 2
ATOM 2724 N N . GLY A 1 70 ? 59.771 -9.068 -9.999 1.00 0.00 70 GLY C N 2
ATOM 2725 C CA . GLY A 1 70 ? 59.012 -7.980 -10.648 1.00 0.00 70 GLY C CA 2
ATOM 2726 C C . GLY A 1 70 ? 57.784 -7.599 -9.821 1.00 0.00 70 GLY C C 2
ATOM 2727 O O . GLY A 1 70 ? 57.057 -6.659 -10.155 1.00 0.00 70 GLY C O 2
ATOM 2731 N N . THR A 1 71 ? 57.588 -8.330 -8.732 1.00 0.00 71 THR C N 2
ATOM 2732 C CA . THR A 1 71 ? 56.491 -8.108 -7.798 1.00 0.00 71 THR C CA 2
ATOM 2733 C C . THR A 1 71 ? 57.045 -7.904 -6.398 1.00 0.00 71 THR C C 2
ATOM 2734 O O . THR A 1 71 ? 57.948 -8.631 -5.962 1.00 0.00 71 THR C O 2
ATOM 2745 N N . VAL A 1 72 ? 56.523 -6.907 -5.711 1.00 0.00 72 VAL C N 2
ATOM 2746 C CA . VAL A 1 72 ? 56.965 -6.567 -4.366 1.00 0.00 72 VAL C CA 2
ATOM 2747 C C . VAL A 1 72 ? 55.905 -6.943 -3.324 1.00 0.00 72 VAL C C 2
ATOM 2748 O O . VAL A 1 72 ? 54.825 -6.351 -3.271 1.00 0.00 72 VAL C O 2
ATOM 2761 N N . ASP A 1 73 ? 56.223 -7.959 -2.527 1.00 0.00 73 ASP C N 2
ATOM 2762 C CA . ASP A 1 73 ? 55.320 -8.484 -1.495 1.00 0.00 73 ASP C CA 2
ATOM 2763 C C . ASP A 1 73 ? 55.506 -7.741 -0.168 1.00 0.00 73 ASP C C 2
ATOM 2764 O O . ASP A 1 73 ? 56.523 -7.093 0.044 1.00 0.00 73 ASP C O 2
ATOM 2773 N N . PHE A 1 74 ? 54.532 -7.865 0.737 1.00 0.00 74 PHE C N 2
ATOM 2774 C CA . PHE A 1 74 ? 54.629 -7.218 2.053 1.00 0.00 74 PHE C CA 2
ATOM 2775 C C . PHE A 1 74 ? 55.838 -7.736 2.832 1.00 0.00 74 PHE C C 2
ATOM 2776 O O . PHE A 1 74 ? 56.639 -6.950 3.348 1.00 0.00 74 PHE C O 2
ATOM 2793 N N . ASP A 1 75 ? 55.994 -9.053 2.862 1.00 0.00 75 ASP C N 2
ATOM 2794 C CA . ASP A 1 75 ? 57.136 -9.672 3.524 1.00 0.00 75 ASP C CA 2
ATOM 2795 C C . ASP A 1 75 ? 58.431 -9.270 2.816 1.00 0.00 75 ASP C C 2
ATOM 2796 O O . ASP A 1 75 ? 59.427 -8.929 3.462 1.00 0.00 75 ASP C O 2
ATOM 2805 N N . GLU A 1 76 ? 58.368 -9.227 1.479 1.00 0.00 76 GLU C N 2
ATOM 2806 C CA . GLU A 1 76 ? 59.488 -8.790 0.646 1.00 0.00 76 GLU C CA 2
ATOM 2807 C C . GLU A 1 76 ? 59.788 -7.315 0.903 1.00 0.00 76 GLU C C 2
ATOM 2808 O O . GLU A 1 76 ? 60.934 -6.921 1.078 1.00 0.00 76 GLU C O 2
ATOM 2820 N N . PHE A 1 77 ? 58.729 -6.524 0.974 1.00 0.00 77 PHE C N 2
ATOM 2821 C CA . PHE A 1 77 ? 58.830 -5.098 1.232 1.00 0.00 77 PHE C CA 2
ATOM 2822 C C . PHE A 1 77 ? 59.514 -4.828 2.559 1.00 0.00 77 PHE C C 2
ATOM 2823 O O . PHE A 1 77 ? 60.397 -3.977 2.652 1.00 0.00 77 PHE C O 2
ATOM 2840 N N . LEU A 1 78 ? 59.107 -5.548 3.577 1.00 0.00 78 LEU C N 2
ATOM 2841 C CA . LEU A 1 78 ? 59.684 -5.387 4.895 1.00 0.00 78 LEU C CA 2
ATOM 2842 C C . LEU A 1 78 ? 61.180 -5.733 4.935 1.00 0.00 78 LEU C C 2
ATOM 2843 O O . LEU A 1 78 ? 61.964 -5.011 5.548 1.00 0.00 78 LEU C O 2
ATOM 2859 N N . VAL A 1 79 ? 61.559 -6.862 4.341 1.00 0.00 79 VAL C N 2
ATOM 2860 C CA . VAL A 1 79 ? 62.953 -7.313 4.412 1.00 0.00 79 VAL C CA 2
ATOM 2861 C C . VAL A 1 79 ? 63.825 -6.887 3.199 1.00 0.00 79 VAL C C 2
ATOM 2862 O O . VAL A 1 79 ? 64.982 -6.503 3.366 1.00 0.00 79 VAL C O 2
ATOM 2875 N N . MET A 1 80 ? 63.285 -7.024 1.987 1.00 0.00 80 MET C N 2
ATOM 2876 C CA . MET A 1 80 ? 64.038 -6.715 0.752 1.00 0.00 80 MET C CA 2
ATOM 2877 C C . MET A 1 80 ? 64.378 -5.226 0.656 1.00 0.00 80 MET C C 2
ATOM 2878 O O . MET A 1 80 ? 65.448 -4.849 0.176 1.00 0.00 80 MET C O 2
ATOM 2892 N N . MET A 1 81 ? 63.459 -4.386 1.089 1.00 0.00 81 MET C N 2
ATOM 2893 C CA . MET A 1 81 ? 63.670 -2.939 1.053 1.00 0.00 81 MET C CA 2
ATOM 2894 C C . MET A 1 81 ? 64.937 -2.578 1.833 1.00 0.00 81 MET C C 2
ATOM 2895 O O . MET A 1 81 ? 65.655 -1.644 1.482 1.00 0.00 81 MET C O 2
ATOM 2909 N N . VAL A 1 82 ? 65.222 -3.371 2.860 1.00 0.00 82 VAL C N 2
ATOM 2910 C CA . VAL A 1 82 ? 66.402 -3.194 3.707 1.00 0.00 82 VAL C CA 2
ATOM 2911 C C . VAL A 1 82 ? 67.709 -3.315 2.908 1.00 0.00 82 VAL C C 2
ATOM 2912 O O . VAL A 1 82 ? 68.664 -2.581 3.166 1.00 0.00 82 VAL C O 2
ATOM 2925 N N . ARG A 1 83 ? 67.773 -4.291 1.991 1.00 0.00 83 ARG C N 2
ATOM 2926 C CA . ARG A 1 83 ? 69.010 -4.529 1.216 1.00 0.00 83 ARG C CA 2
ATOM 2927 C C . ARG A 1 83 ? 69.421 -3.220 0.545 1.00 0.00 83 ARG C C 2
ATOM 2928 O O . ARG A 1 83 ? 70.591 -2.838 0.550 1.00 0.00 83 ARG C O 2
ATOM 2949 N N . CYS A 1 84 ? 68.423 -2.545 -0.026 1.00 0.00 84 CYS C N 2
ATOM 2950 C CA . CYS A 1 84 ? 68.608 -1.268 -0.704 1.00 0.00 84 CYS C CA 2
ATOM 2951 C C . CYS A 1 84 ? 68.965 -0.156 0.285 1.00 0.00 84 CYS C C 2
ATOM 2952 O O . CYS A 1 84 ? 69.717 0.760 -0.041 1.00 0.00 84 CYS C O 2
ATOM 2960 N N . MET A 1 85 ? 68.387 -0.228 1.486 1.00 0.00 85 MET C N 2
ATOM 2961 C CA . MET A 1 85 ? 68.624 0.780 2.527 1.00 0.00 85 MET C CA 2
ATOM 2962 C C . MET A 1 85 ? 70.100 0.788 2.946 1.00 0.00 85 MET C C 2
ATOM 2963 O O . MET A 1 85 ? 70.665 1.839 3.261 1.00 0.00 85 MET C O 2
ATOM 2977 N N . LYS A 1 86 ? 70.671 -0.406 3.053 1.00 0.00 86 LYS C N 2
ATOM 2978 C CA . LYS A 1 86 ? 72.037 -0.593 3.540 1.00 0.00 86 LYS C CA 2
ATOM 2979 C C . LYS A 1 86 ? 73.083 0.062 2.630 1.00 0.00 86 LYS C C 2
ATOM 2980 O O . LYS A 1 86 ? 74.010 0.722 3.111 1.00 0.00 86 LYS C O 2
ATOM 2999 N N . ASP A 1 87 ? 72.936 -0.146 1.325 1.00 0.00 87 ASP C N 2
ATOM 3000 C CA . ASP A 1 87 ? 73.861 0.412 0.337 1.00 0.00 87 ASP C CA 2
ATOM 3001 C C . ASP A 1 87 ? 73.474 1.834 -0.069 1.00 0.00 87 ASP C C 2
ATOM 3002 O O . ASP A 1 87 ? 72.295 2.192 -0.091 1.00 0.00 87 ASP C O 2
ATOM 3011 N N . ASP A 1 88 ? 74.484 2.633 -0.390 1.00 0.00 88 ASP C N 2
ATOM 3012 C CA . ASP A 1 88 ? 74.294 4.025 -0.783 1.00 0.00 88 ASP C CA 2
ATOM 3013 C C . ASP A 1 88 ? 73.561 4.143 -2.127 1.00 0.00 88 ASP C C 2
ATOM 3014 O O . ASP A 1 88 ? 73.790 3.350 -3.045 1.00 0.00 88 ASP C O 2
ATOM 3023 N N . SER A 1 89 ? 72.704 5.168 -2.236 1.00 0.00 89 SER C N 2
ATOM 3024 C CA . SER A 1 89 ? 71.956 5.452 -3.469 1.00 0.00 89 SER C CA 2
ATOM 3025 C C . SER A 1 89 ? 71.813 6.963 -3.694 1.00 0.00 89 SER C C 2
ATOM 3026 O O . SER A 1 89 ? 71.664 7.360 -4.836 1.00 0.00 89 SER C O 2
ATOM 3035 N N . ARG B 2 1 ? 63.686 3.564 4.536 1.00 0.00 147 ARG I N 2
ATOM 3036 C CA . ARG B 2 1 ? 64.977 4.139 5.006 1.00 0.00 147 ARG I CA 2
ATOM 3037 C C . ARG B 2 1 ? 65.838 4.480 3.786 1.00 0.00 147 ARG I C 2
ATOM 3038 O O . ARG B 2 1 ? 66.726 5.324 3.864 1.00 0.00 147 ARG I O 2
ATOM 3061 N N . ILE B 2 2 ? 65.477 3.898 2.622 1.00 0.00 148 ILE I N 2
ATOM 3062 C CA . ILE B 2 2 ? 66.130 4.236 1.347 1.00 0.00 148 ILE I CA 2
ATOM 3063 C C . ILE B 2 2 ? 66.115 5.752 1.154 1.00 0.00 148 ILE I C 2
ATOM 3064 O O . ILE B 2 2 ? 65.050 6.353 1.046 1.00 0.00 148 ILE I O 2
ATOM 3080 N N . SER B 2 3 ? 67.292 6.372 1.304 1.00 0.00 149 SER I N 2
ATOM 3081 C CA . SER B 2 3 ? 67.410 7.843 1.369 1.00 0.00 149 SER I CA 2
ATOM 3082 C C . SER B 2 3 ? 66.750 8.357 2.653 1.00 0.00 149 SER I C 2
ATOM 3083 O O . SER B 2 3 ? 67.402 8.974 3.502 1.00 0.00 149 SER I O 2
ATOM 3091 N N . ALA B 2 4 ? 65.478 8.018 2.816 1.00 0.00 150 ALA I N 2
ATOM 3092 C CA . ALA B 2 4 ? 64.705 8.345 4.011 1.00 0.00 150 ALA I CA 2
ATOM 3093 C C . ALA B 2 4 ? 63.412 7.521 4.049 1.00 0.00 150 ALA I C 2
ATOM 3094 O O . ALA B 2 4 ? 62.922 7.077 3.008 1.00 0.00 150 ALA I O 2
ATOM 3101 N N . ASP B 2 5 ? 62.847 7.348 5.244 1.00 0.00 151 ASP I N 2
ATOM 3102 C CA . ASP B 2 5 ? 61.585 6.622 5.388 1.00 0.00 151 ASP I CA 2
ATOM 3103 C C . ASP B 2 5 ? 60.401 7.521 5.027 1.00 0.00 151 ASP I C 2
ATOM 3104 O O . ASP B 2 5 ? 59.727 8.083 5.894 1.00 0.00 151 ASP I O 2
ATOM 3113 N N . ALA B 2 6 ? 60.151 7.628 3.726 1.00 0.00 152 ALA I N 2
ATOM 3114 C CA . ALA B 2 6 ? 59.055 8.427 3.183 1.00 0.00 152 ALA I CA 2
ATOM 3115 C C . ALA B 2 6 ? 57.710 7.750 3.432 1.00 0.00 152 ALA I C 2
ATOM 3116 O O . ALA B 2 6 ? 56.652 8.351 3.238 1.00 0.00 152 ALA I O 2
ATOM 3123 N N . MET B 2 7 ? 57.762 6.484 3.831 1.00 0.00 153 MET I N 2
ATOM 3124 C CA . MET B 2 7 ? 56.555 5.699 4.062 1.00 0.00 153 MET I CA 2
ATOM 3125 C C . MET B 2 7 ? 55.720 6.317 5.176 1.00 0.00 153 MET I C 2
ATOM 3126 O O . MET B 2 7 ? 54.493 6.323 5.110 1.00 0.00 153 MET I O 2
ATOM 3140 N N . MET B 2 8 ? 56.394 6.858 6.184 1.00 0.00 154 MET I N 2
ATOM 3141 C CA . MET B 2 8 ? 55.705 7.516 7.292 1.00 0.00 154 MET I CA 2
ATOM 3142 C C . MET B 2 8 ? 54.890 8.734 6.797 1.00 0.00 154 MET I C 2
ATOM 3143 O O . MET B 2 8 ? 53.756 8.939 7.223 1.00 0.00 154 MET I O 2
ATOM 3157 N N . GLN B 2 9 ? 55.459 9.518 5.867 1.00 0.00 155 GLN I N 2
ATOM 3158 C CA . GLN B 2 9 ? 54.743 10.692 5.306 1.00 0.00 155 GLN I CA 2
ATOM 3159 C C . GLN B 2 9 ? 53.675 10.301 4.271 1.00 0.00 155 GLN I C 2
ATOM 3160 O O . GLN B 2 9 ? 52.860 11.132 3.857 1.00 0.00 155 GLN I O 2
ATOM 3174 N N . ALA B 2 10 ? 53.741 9.058 3.810 1.00 0.00 156 ALA I N 2
ATOM 3175 C CA . ALA B 2 10 ? 52.838 8.535 2.768 1.00 0.00 156 ALA I CA 2
ATOM 3176 C C . ALA B 2 10 ? 51.355 8.783 3.099 1.00 0.00 156 ALA I C 2
ATOM 3177 O O . ALA B 2 10 ? 50.498 8.746 2.212 1.00 0.00 156 ALA I O 2
ATOM 3184 N N . LEU B 2 11 ? 51.066 9.021 4.375 1.00 0.00 157 LEU I N 2
ATOM 3185 C CA . LEU B 2 11 ? 49.692 9.235 4.852 1.00 0.00 157 LEU I CA 2
ATOM 3186 C C . LEU B 2 11 ? 49.043 10.468 4.202 1.00 0.00 157 LEU I C 2
ATOM 3187 O O . LEU B 2 11 ? 47.852 10.453 3.880 1.00 0.00 157 LEU I O 2
ATOM 3203 N N . LEU B 2 12 ? 49.824 11.542 4.044 1.00 0.00 158 LEU I N 2
ATOM 3204 C CA . LEU B 2 12 ? 49.324 12.788 3.437 1.00 0.00 158 LEU I CA 2
ATOM 3205 C C . LEU B 2 12 ? 48.141 13.374 4.227 1.00 0.00 158 LEU I C 2
ATOM 3206 O O . LEU B 2 12 ? 47.105 13.725 3.653 1.00 0.00 158 LEU I O 2
ATOM 3222 N N . GLY B 2 13 ? 48.324 13.510 5.542 1.00 0.00 159 GLY I N 2
ATOM 3223 C CA . GLY B 2 13 ? 47.293 14.100 6.412 1.00 0.00 159 GLY I CA 2
ATOM 3224 C C . GLY B 2 13 ? 45.987 13.335 6.316 1.00 0.00 159 GLY I C 2
ATOM 3225 O O . GLY B 2 13 ? 44.913 13.932 6.203 1.00 0.00 159 GLY I O 2
ATOM 3229 N N . ALA B 2 14 ? 46.094 12.011 6.323 1.00 0.00 160 ALA I N 2
ATOM 3230 C CA . ALA B 2 14 ? 44.943 11.128 6.181 1.00 0.00 160 ALA I CA 2
ATOM 3231 C C . ALA B 2 14 ? 43.869 11.405 7.237 1.00 0.00 160 ALA I C 2
ATOM 3232 O O . ALA B 2 14 ? 44.170 11.816 8.361 1.00 0.00 160 ALA I O 2
ATOM 3239 N N . ARG B 2 15 ? 42.617 11.186 6.840 1.00 0.00 161 ARG I N 2
ATOM 3240 C CA . ARG B 2 15 ? 41.435 11.394 7.690 1.00 0.00 161 ARG I CA 2
ATOM 3241 C C . ARG B 2 15 ? 41.119 12.869 7.924 1.00 0.00 161 ARG I C 2
ATOM 3242 O O . ARG B 2 15 ? 40.272 13.201 8.760 1.00 0.00 161 ARG I O 2
ATOM 3263 N N . ALA B 2 16 ? 41.731 13.742 7.133 1.00 0.00 162 ALA I N 2
ATOM 3264 C CA . ALA B 2 16 ? 41.451 15.173 7.224 1.00 0.00 162 ALA I CA 2
ATOM 3265 C C . ALA B 2 16 ? 39.998 15.479 6.822 1.00 0.00 162 ALA I C 2
ATOM 3266 O O . ALA B 2 16 ? 39.338 16.318 7.438 1.00 0.00 162 ALA I O 2
ATOM 3273 N N . LYS B 2 17 ? 39.520 14.794 5.768 1.00 0.00 163 LYS I N 2
ATOM 3274 C CA . LYS B 2 17 ? 38.168 15.002 5.237 1.00 0.00 163 LYS I CA 2
ATOM 3275 C C . LYS B 2 17 ? 37.914 16.483 4.887 1.00 0.00 163 LYS I C 2
ATOM 3276 O O . LYS B 2 17 ? 37.089 17.108 5.539 1.00 0.00 163 LYS I O 2
ATOM 3341 N N . MET A 1 1 ? 74.081 -15.921 3.569 1.00 0.00 1 MET C N 3
ATOM 3342 C CA . MET A 1 1 ? 73.025 -15.850 4.619 1.00 0.00 1 MET C CA 3
ATOM 3343 C C . MET A 1 1 ? 71.882 -14.960 4.153 1.00 0.00 1 MET C C 3
ATOM 3344 O O . MET A 1 1 ? 70.737 -15.399 4.101 1.00 0.00 1 MET C O 3
ATOM 3360 N N . ASP A 1 2 ? 72.188 -13.683 3.892 1.00 0.00 2 ASP C N 3
ATOM 3361 C CA . ASP A 1 2 ? 71.161 -12.700 3.520 1.00 0.00 2 ASP C CA 3
ATOM 3362 C C . ASP A 1 2 ? 70.246 -12.420 4.717 1.00 0.00 2 ASP C C 3
ATOM 3363 O O . ASP A 1 2 ? 69.378 -11.544 4.667 1.00 0.00 2 ASP C O 3
ATOM 3372 N N . ASP A 1 3 ? 70.510 -13.123 5.817 1.00 0.00 3 ASP C N 3
ATOM 3373 C CA . ASP A 1 3 ? 69.780 -12.937 7.062 1.00 0.00 3 ASP C CA 3
ATOM 3374 C C . ASP A 1 3 ? 70.183 -11.610 7.701 1.00 0.00 3 ASP C C 3
ATOM 3375 O O . ASP A 1 3 ? 69.579 -11.157 8.681 1.00 0.00 3 ASP C O 3
ATOM 3384 N N . ILE A 1 4 ? 71.217 -10.994 7.125 1.00 0.00 4 ILE C N 3
ATOM 3385 C CA . ILE A 1 4 ? 71.758 -9.730 7.617 1.00 0.00 4 ILE C CA 3
ATOM 3386 C C . ILE A 1 4 ? 70.697 -8.631 7.591 1.00 0.00 4 ILE C C 3
ATOM 3387 O O . ILE A 1 4 ? 70.590 -7.839 8.529 1.00 0.00 4 ILE C O 3
ATOM 3403 N N . TYR A 1 5 ? 69.909 -8.592 6.524 1.00 0.00 5 TYR C N 3
ATOM 3404 C CA . TYR A 1 5 ? 68.850 -7.599 6.396 1.00 0.00 5 TYR C CA 3
ATOM 3405 C C . TYR A 1 5 ? 67.791 -7.784 7.468 1.00 0.00 5 TYR C C 3
ATOM 3406 O O . TYR A 1 5 ? 67.373 -6.827 8.109 1.00 0.00 5 TYR C O 3
ATOM 3424 N N . LYS A 1 6 ? 67.420 -9.030 7.715 1.00 0.00 6 LYS C N 3
ATOM 3425 C CA . LYS A 1 6 ? 66.477 -9.324 8.775 1.00 0.00 6 LYS C CA 3
ATOM 3426 C C . LYS A 1 6 ? 67.070 -8.929 10.131 1.00 0.00 6 LYS C C 3
ATOM 3427 O O . LYS A 1 6 ? 66.395 -8.327 10.958 1.00 0.00 6 LYS C O 3
ATOM 3446 N N . ALA A 1 7 ? 68.372 -9.176 10.308 1.00 0.00 7 ALA C N 3
ATOM 3447 C CA . ALA A 1 7 ? 69.064 -8.739 11.528 1.00 0.00 7 ALA C CA 3
ATOM 3448 C C . ALA A 1 7 ? 68.979 -7.221 11.654 1.00 0.00 7 ALA C C 3
ATOM 3449 O O . ALA A 1 7 ? 68.777 -6.682 12.744 1.00 0.00 7 ALA C O 3
ATOM 3456 N N . ALA A 1 8 ? 69.054 -6.543 10.511 1.00 0.00 8 ALA C N 3
ATOM 3457 C CA . ALA A 1 8 ? 68.905 -5.091 10.460 1.00 0.00 8 ALA C CA 3
ATOM 3458 C C . ALA A 1 8 ? 67.519 -4.679 10.947 1.00 0.00 8 ALA C C 3
ATOM 3459 O O . ALA A 1 8 ? 67.356 -3.648 11.597 1.00 0.00 8 ALA C O 3
ATOM 3466 N N . VAL A 1 9 ? 66.530 -5.513 10.645 1.00 0.00 9 VAL C N 3
ATOM 3467 C CA . VAL A 1 9 ? 65.160 -5.266 11.068 1.00 0.00 9 VAL C CA 3
ATOM 3468 C C . VAL A 1 9 ? 65.082 -5.229 12.595 1.00 0.00 9 VAL C C 3
ATOM 3469 O O . VAL A 1 9 ? 64.422 -4.364 13.173 1.00 0.00 9 VAL C O 3
ATOM 3482 N N . GLU A 1 10 ? 65.807 -6.138 13.238 1.00 0.00 10 GLU C N 3
ATOM 3483 C CA . GLU A 1 10 ? 65.882 -6.182 14.696 1.00 0.00 10 GLU C CA 3
ATOM 3484 C C . GLU A 1 10 ? 66.447 -4.861 15.227 1.00 0.00 10 GLU C C 3
ATOM 3485 O O . GLU A 1 10 ? 66.044 -4.380 16.284 1.00 0.00 10 GLU C O 3
ATOM 3497 N N . GLN A 1 11 ? 67.386 -4.284 14.475 1.00 0.00 11 GLN C N 3
ATOM 3498 C CA . GLN A 1 11 ? 68.011 -3.018 14.853 1.00 0.00 11 GLN C CA 3
ATOM 3499 C C . GLN A 1 11 ? 67.002 -1.863 14.766 1.00 0.00 11 GLN C C 3
ATOM 3500 O O . GLN A 1 11 ? 67.085 -0.899 15.531 1.00 0.00 11 GLN C O 3
ATOM 3514 N N . LEU A 1 12 ? 66.021 -1.991 13.866 1.00 0.00 12 LEU C N 3
ATOM 3515 C CA . LEU A 1 12 ? 64.963 -0.980 13.722 1.00 0.00 12 LEU C CA 3
ATOM 3516 C C . LEU A 1 12 ? 64.054 -0.968 14.956 1.00 0.00 12 LEU C C 3
ATOM 3517 O O . LEU A 1 12 ? 63.780 -2.013 15.549 1.00 0.00 12 LEU C O 3
ATOM 3533 N N . THR A 1 13 ? 63.629 0.229 15.359 1.00 0.00 13 THR C N 3
ATOM 3534 C CA . THR A 1 13 ? 62.800 0.400 16.555 1.00 0.00 13 THR C CA 3
ATOM 3535 C C . THR A 1 13 ? 61.372 -0.071 16.309 1.00 0.00 13 THR C C 3
ATOM 3536 O O . THR A 1 13 ? 60.975 -0.319 15.166 1.00 0.00 13 THR C O 3
ATOM 3547 N N . GLU A 1 14 ? 60.599 -0.184 17.386 1.00 0.00 14 GLU C N 3
ATOM 3548 C CA . GLU A 1 14 ? 59.214 -0.629 17.288 1.00 0.00 14 GLU C CA 3
ATOM 3549 C C . GLU A 1 14 ? 58.407 0.357 16.448 1.00 0.00 14 GLU C C 3
ATOM 3550 O O . GLU A 1 14 ? 57.574 -0.040 15.632 1.00 0.00 14 GLU C O 3
ATOM 3562 N N . GLU A 1 15 ? 58.672 1.643 16.656 1.00 0.00 15 GLU C N 3
ATOM 3563 C CA . GLU A 1 15 ? 57.985 2.705 15.928 1.00 0.00 15 GLU C CA 3
ATOM 3564 C C . GLU A 1 15 ? 58.337 2.665 14.441 1.00 0.00 15 GLU C C 3
ATOM 3565 O O . GLU A 1 15 ? 57.459 2.781 13.585 1.00 0.00 15 GLU C O 3
ATOM 3577 N N . GLN A 1 16 ? 59.614 2.417 14.132 1.00 0.00 16 GLN C N 3
ATOM 3578 C CA . GLN A 1 16 ? 60.038 2.308 12.735 1.00 0.00 16 GLN C CA 3
ATOM 3579 C C . GLN A 1 16 ? 59.301 1.183 12.040 1.00 0.00 16 GLN C C 3
ATOM 3580 O O . GLN A 1 16 ? 58.789 1.351 10.928 1.00 0.00 16 GLN C O 3
ATOM 3594 N N . LYS A 1 17 ? 59.197 0.062 12.726 1.00 0.00 17 LYS C N 3
ATOM 3595 C CA . LYS A 1 17 ? 58.457 -1.081 12.223 1.00 0.00 17 LYS C CA 3
ATOM 3596 C C . LYS A 1 17 ? 56.959 -0.741 12.100 1.00 0.00 17 LYS C C 3
ATOM 3597 O O . LYS A 1 17 ? 56.301 -1.144 11.143 1.00 0.00 17 LYS C O 3
ATOM 3616 N N . ASN A 1 18 ? 56.421 -0.029 13.102 1.00 0.00 18 ASN C N 3
ATOM 3617 C CA . ASN A 1 18 ? 55.000 0.352 13.104 1.00 0.00 18 ASN C CA 3
ATOM 3618 C C . ASN A 1 18 ? 54.684 1.340 11.968 1.00 0.00 18 ASN C C 3
ATOM 3619 O O . ASN A 1 18 ? 53.703 1.173 11.238 1.00 0.00 18 ASN C O 3
ATOM 3630 N N . GLU A 1 19 ? 55.568 2.328 11.792 1.00 0.00 19 GLU C N 3
ATOM 3631 C CA . GLU A 1 19 ? 55.439 3.334 10.723 1.00 0.00 19 GLU C CA 3
ATOM 3632 C C . GLU A 1 19 ? 55.638 2.680 9.365 1.00 0.00 19 GLU C C 3
ATOM 3633 O O . GLU A 1 19 ? 55.328 3.257 8.318 1.00 0.00 19 GLU C O 3
ATOM 3645 N N . PHE A 1 20 ? 56.266 1.520 9.400 1.00 0.00 20 PHE C N 3
ATOM 3646 C CA . PHE A 1 20 ? 56.655 0.787 8.211 1.00 0.00 20 PHE C CA 3
ATOM 3647 C C . PHE A 1 20 ? 55.420 0.469 7.366 1.00 0.00 20 PHE C C 3
ATOM 3648 O O . PHE A 1 20 ? 55.409 0.686 6.157 1.00 0.00 20 PHE C O 3
ATOM 3665 N N . LYS A 1 21 ? 54.385 -0.048 8.026 1.00 0.00 21 LYS C N 3
ATOM 3666 C CA . LYS A 1 21 ? 53.132 -0.429 7.366 1.00 0.00 21 LYS C CA 3
ATOM 3667 C C . LYS A 1 21 ? 52.227 0.765 7.035 1.00 0.00 21 LYS C C 3
ATOM 3668 O O . LYS A 1 21 ? 51.202 0.599 6.370 1.00 0.00 21 LYS C O 3
ATOM 3687 N N . ALA A 1 22 ? 52.527 1.916 7.629 1.00 0.00 22 ALA C N 3
ATOM 3688 C CA . ALA A 1 22 ? 51.637 3.090 7.562 1.00 0.00 22 ALA C CA 3
ATOM 3689 C C . ALA A 1 22 ? 51.063 3.336 6.157 1.00 0.00 22 ALA C C 3
ATOM 3690 O O . ALA A 1 22 ? 49.844 3.382 5.983 1.00 0.00 22 ALA C O 3
ATOM 3697 N N . ALA A 1 23 ? 51.934 3.519 5.173 1.00 0.00 23 ALA C N 3
ATOM 3698 C CA . ALA A 1 23 ? 51.485 3.797 3.805 1.00 0.00 23 ALA C CA 3
ATOM 3699 C C . ALA A 1 23 ? 51.145 2.526 3.035 1.00 0.00 23 ALA C C 3
ATOM 3700 O O . ALA A 1 23 ? 50.552 2.591 1.973 1.00 0.00 23 ALA C O 3
ATOM 3707 N N . PHE A 1 24 ? 51.529 1.378 3.567 1.00 0.00 24 PHE C N 3
ATOM 3708 C CA . PHE A 1 24 ? 51.265 0.103 2.897 1.00 0.00 24 PHE C CA 3
ATOM 3709 C C . PHE A 1 24 ? 49.762 -0.100 2.726 1.00 0.00 24 PHE C C 3
ATOM 3710 O O . PHE A 1 24 ? 49.299 -0.615 1.706 1.00 0.00 24 PHE C O 3
ATOM 3727 N N . ASP A 1 25 ? 49.019 0.265 3.762 1.00 0.00 25 ASP C N 3
ATOM 3728 C CA . ASP A 1 25 ? 47.576 0.089 3.797 1.00 0.00 25 ASP C CA 3
ATOM 3729 C C . ASP A 1 25 ? 46.887 0.866 2.669 1.00 0.00 25 ASP C C 3
ATOM 3730 O O . ASP A 1 25 ? 45.873 0.418 2.136 1.00 0.00 25 ASP C O 3
ATOM 3739 N N . ILE A 1 26 ? 47.414 2.047 2.329 1.00 0.00 26 ILE C N 3
ATOM 3740 C CA . ILE A 1 26 ? 46.783 2.878 1.299 1.00 0.00 26 ILE C CA 3
ATOM 3741 C C . ILE A 1 26 ? 46.666 2.125 -0.036 1.00 0.00 26 ILE C C 3
ATOM 3742 O O . ILE A 1 26 ? 45.726 2.348 -0.804 1.00 0.00 26 ILE C O 3
ATOM 3758 N N . PHE A 1 27 ? 47.668 1.298 -0.341 1.00 0.00 27 PHE C N 3
ATOM 3759 C CA . PHE A 1 27 ? 47.722 0.580 -1.623 1.00 0.00 27 PHE C CA 3
ATOM 3760 C C . PHE A 1 27 ? 46.638 -0.493 -1.737 1.00 0.00 27 PHE C C 3
ATOM 3761 O O . PHE A 1 27 ? 46.138 -0.770 -2.828 1.00 0.00 27 PHE C O 3
ATOM 3778 N N . VAL A 1 28 ? 46.386 -1.186 -0.632 1.00 0.00 28 VAL C N 3
ATOM 3779 C CA . VAL A 1 28 ? 45.502 -2.356 -0.636 1.00 0.00 28 VAL C CA 3
ATOM 3780 C C . VAL A 1 28 ? 44.023 -1.995 -0.505 1.00 0.00 28 VAL C C 3
ATOM 3781 O O . VAL A 1 28 ? 43.165 -2.883 -0.481 1.00 0.00 28 VAL C O 3
ATOM 3794 N N . LEU A 1 29 ? 43.721 -0.705 -0.418 1.00 0.00 29 LEU C N 3
ATOM 3795 C CA . LEU A 1 29 ? 42.330 -0.270 -0.277 1.00 0.00 29 LEU C CA 3
ATOM 3796 C C . LEU A 1 29 ? 41.494 -0.689 -1.491 1.00 0.00 29 LEU C C 3
ATOM 3797 O O . LEU A 1 29 ? 40.358 -1.148 -1.340 1.00 0.00 29 LEU C O 3
ATOM 3813 N N . GLY A 1 30 ? 42.069 -0.547 -2.689 1.00 0.00 30 GLY C N 3
ATOM 3814 C CA . GLY A 1 30 ? 41.371 -0.916 -3.925 1.00 0.00 30 GLY C CA 3
ATOM 3815 C C . GLY A 1 30 ? 42.149 -1.949 -4.737 1.00 0.00 30 GLY C C 3
ATOM 3816 O O . GLY A 1 30 ? 41.862 -2.160 -5.916 1.00 0.00 30 GLY C O 3
ATOM 3820 N N . ALA A 1 31 ? 43.131 -2.595 -4.106 1.00 0.00 31 ALA C N 3
ATOM 3821 C CA . ALA A 1 31 ? 43.943 -3.595 -4.797 1.00 0.00 31 ALA C CA 3
ATOM 3822 C C . ALA A 1 31 ? 43.103 -4.822 -5.162 1.00 0.00 31 ALA C C 3
ATOM 3823 O O . ALA A 1 31 ? 42.392 -5.371 -4.320 1.00 0.00 31 ALA C O 3
ATOM 3830 N N . GLU A 1 32 ? 43.184 -5.240 -6.425 1.00 0.00 32 GLU C N 3
ATOM 3831 C CA . GLU A 1 32 ? 42.417 -6.392 -6.907 1.00 0.00 32 GLU C CA 3
ATOM 3832 C C . GLU A 1 32 ? 42.901 -7.693 -6.261 1.00 0.00 32 GLU C C 3
ATOM 3833 O O . GLU A 1 32 ? 42.099 -8.493 -5.774 1.00 0.00 32 GLU C O 3
ATOM 3845 N N . ASP A 1 33 ? 44.222 -7.882 -6.236 1.00 0.00 33 ASP C N 3
ATOM 3846 C CA . ASP A 1 33 ? 44.823 -9.076 -5.635 1.00 0.00 33 ASP C CA 3
ATOM 3847 C C . ASP A 1 33 ? 45.314 -8.809 -4.205 1.00 0.00 33 ASP C C 3
ATOM 3848 O O . ASP A 1 33 ? 45.240 -9.685 -3.336 1.00 0.00 33 ASP C O 3
ATOM 3857 N N . GLY A 1 34 ? 45.889 -7.622 -3.998 1.00 0.00 34 GLY C N 3
ATOM 3858 C CA . GLY A 1 34 ? 46.502 -7.248 -2.716 1.00 0.00 34 GLY C CA 3
ATOM 3859 C C . GLY A 1 34 ? 47.935 -6.747 -2.935 1.00 0.00 34 GLY C C 3
ATOM 3860 O O . GLY A 1 34 ? 48.364 -6.563 -4.080 1.00 0.00 34 GLY C O 3
ATOM 3864 N N . CYS A 1 35 ? 48.670 -6.515 -1.837 1.00 0.00 35 CYS C N 3
ATOM 3865 C CA . CYS A 1 35 ? 50.056 -6.009 -1.927 1.00 0.00 35 CYS C CA 3
ATOM 3866 C C . CYS A 1 35 ? 50.106 -4.693 -2.723 1.00 0.00 35 CYS C C 3
ATOM 3867 O O . CYS A 1 35 ? 49.067 -4.064 -2.956 1.00 0.00 35 CYS C O 3
ATOM 3875 N N . ILE A 1 36 ? 51.299 -4.323 -3.213 1.00 0.00 36 ILE C N 3
ATOM 3876 C CA . ILE A 1 36 ? 51.427 -3.156 -4.078 1.00 0.00 36 ILE C CA 3
ATOM 3877 C C . ILE A 1 36 ? 51.698 -3.607 -5.507 1.00 0.00 36 ILE C C 3
ATOM 3878 O O . ILE A 1 36 ? 52.649 -4.349 -5.770 1.00 0.00 36 ILE C O 3
ATOM 3894 N N . SER A 1 37 ? 50.882 -3.128 -6.430 1.00 0.00 37 SER C N 3
ATOM 3895 C CA . SER A 1 37 ? 51.058 -3.430 -7.850 1.00 0.00 37 SER C CA 3
ATOM 3896 C C . SER A 1 37 ? 51.616 -2.209 -8.549 1.00 0.00 37 SER C C 3
ATOM 3897 O O . SER A 1 37 ? 51.422 -1.097 -8.084 1.00 0.00 37 SER C O 3
ATOM 3905 N N . THR A 1 38 ? 52.351 -2.412 -9.632 1.00 0.00 38 THR C N 3
ATOM 3906 C CA . THR A 1 38 ? 52.977 -1.287 -10.321 1.00 0.00 38 THR C CA 3
ATOM 3907 C C . THR A 1 38 ? 51.944 -0.232 -10.712 1.00 0.00 38 THR C C 3
ATOM 3908 O O . THR A 1 38 ? 52.148 0.960 -10.479 1.00 0.00 38 THR C O 3
ATOM 3919 N N . LYS A 1 39 ? 50.793 -0.678 -11.205 1.00 0.00 39 LYS C N 3
ATOM 3920 C CA . LYS A 1 39 ? 49.695 0.242 -11.492 1.00 0.00 39 LYS C CA 3
ATOM 3921 C C . LYS A 1 39 ? 49.192 0.903 -10.200 1.00 0.00 39 LYS C C 3
ATOM 3922 O O . LYS A 1 39 ? 48.988 2.116 -10.150 1.00 0.00 39 LYS C O 3
ATOM 3941 N N . GLU A 1 40 ? 49.060 0.094 -9.143 1.00 0.00 40 GLU C N 3
ATOM 3942 C CA . GLU A 1 40 ? 48.638 0.586 -7.824 1.00 0.00 40 GLU C CA 3
ATOM 3943 C C . GLU A 1 40 ? 49.701 1.546 -7.258 1.00 0.00 40 GLU C C 3
ATOM 3944 O O . GLU A 1 40 ? 49.378 2.523 -6.580 1.00 0.00 40 GLU C O 3
ATOM 3956 N N . LEU A 1 41 ? 50.975 1.256 -7.576 1.00 0.00 41 LEU C N 3
ATOM 3957 C CA . LEU A 1 41 ? 52.133 2.066 -7.148 1.00 0.00 41 LEU C CA 3
ATOM 3958 C C . LEU A 1 41 ? 51.883 3.554 -7.406 1.00 0.00 41 LEU C C 3
ATOM 3959 O O . LEU A 1 41 ? 52.497 4.413 -6.772 1.00 0.00 41 LEU C O 3
ATOM 3975 N N . GLY A 1 42 ? 50.997 3.849 -8.368 1.00 0.00 42 GLY C N 3
ATOM 3976 C CA . GLY A 1 42 ? 50.664 5.230 -8.731 1.00 0.00 42 GLY C CA 3
ATOM 3977 C C . GLY A 1 42 ? 50.460 6.091 -7.473 1.00 0.00 42 GLY C C 3
ATOM 3978 O O . GLY A 1 42 ? 50.755 7.284 -7.474 1.00 0.00 42 GLY C O 3
ATOM 3982 N N . LYS A 1 43 ? 49.992 5.450 -6.389 1.00 0.00 43 LYS C N 3
ATOM 3983 C CA . LYS A 1 43 ? 49.769 6.112 -5.103 1.00 0.00 43 LYS C CA 3
ATOM 3984 C C . LYS A 1 43 ? 51.071 6.659 -4.522 1.00 0.00 43 LYS C C 3
ATOM 3985 O O . LYS A 1 43 ? 51.109 7.784 -4.018 1.00 0.00 43 LYS C O 3
ATOM 4004 N N . VAL A 1 44 ? 52.152 5.899 -4.667 1.00 0.00 44 VAL C N 3
ATOM 4005 C CA . VAL A 1 44 ? 53.464 6.370 -4.236 1.00 0.00 44 VAL C CA 3
ATOM 4006 C C . VAL A 1 44 ? 53.846 7.621 -5.021 1.00 0.00 44 VAL C C 3
ATOM 4007 O O . VAL A 1 44 ? 54.283 8.617 -4.452 1.00 0.00 44 VAL C O 3
ATOM 4020 N N . MET A 1 45 ? 53.640 7.564 -6.331 1.00 0.00 45 MET C N 3
ATOM 4021 C CA . MET A 1 45 ? 53.934 8.692 -7.203 1.00 0.00 45 MET C CA 3
ATOM 4022 C C . MET A 1 45 ? 53.008 9.856 -6.890 1.00 0.00 45 MET C C 3
ATOM 4023 O O . MET A 1 45 ? 53.428 11.013 -6.881 1.00 0.00 45 MET C O 3
ATOM 4037 N N . ARG A 1 46 ? 51.771 9.528 -6.535 1.00 0.00 46 ARG C N 3
ATOM 4038 C CA . ARG A 1 46 ? 50.808 10.527 -6.096 1.00 0.00 46 ARG C CA 3
ATOM 4039 C C . ARG A 1 46 ? 51.335 11.248 -4.851 1.00 0.00 46 ARG C C 3
ATOM 4040 O O . ARG A 1 46 ? 51.293 12.472 -4.779 1.00 0.00 46 ARG C O 3
ATOM 4061 N N . MET A 1 47 ? 51.924 10.486 -3.919 1.00 0.00 47 MET C N 3
ATOM 4062 C CA . MET A 1 47 ? 52.559 11.072 -2.735 1.00 0.00 47 MET C CA 3
ATOM 4063 C C . MET A 1 47 ? 53.698 11.999 -3.150 1.00 0.00 47 MET C C 3
ATOM 4064 O O . MET A 1 47 ? 53.845 13.102 -2.621 1.00 0.00 47 MET C O 3
ATOM 4078 N N . LEU A 1 48 ? 54.490 11.539 -4.103 1.00 0.00 48 LEU C N 3
ATOM 4079 C CA . LEU A 1 48 ? 55.617 12.303 -4.630 1.00 0.00 48 LEU C CA 3
ATOM 4080 C C . LEU A 1 48 ? 55.144 13.559 -5.364 1.00 0.00 48 LEU C C 3
ATOM 4081 O O . LEU A 1 48 ? 55.867 14.555 -5.438 1.00 0.00 48 LEU C O 3
ATOM 4097 N N . GLY A 1 49 ? 54.004 13.439 -6.045 1.00 0.00 49 GLY C N 3
ATOM 4098 C CA . GLY A 1 49 ? 53.505 14.495 -6.931 1.00 0.00 49 GLY C CA 3
ATOM 4099 C C . GLY A 1 49 ? 53.886 14.182 -8.376 1.00 0.00 49 GLY C C 3
ATOM 4100 O O . GLY A 1 49 ? 53.820 15.043 -9.254 1.00 0.00 49 GLY C O 3
ATOM 4104 N N . GLN A 1 50 ? 54.278 12.927 -8.605 1.00 0.00 50 GLN C N 3
ATOM 4105 C CA . GLN A 1 50 ? 54.672 12.445 -9.929 1.00 0.00 50 GLN C CA 3
ATOM 4106 C C . GLN A 1 50 ? 53.525 11.622 -10.541 1.00 0.00 50 GLN C C 3
ATOM 4107 O O . GLN A 1 50 ? 52.732 11.029 -9.808 1.00 0.00 50 GLN C O 3
ATOM 4121 N N . ASN A 1 51 ? 53.422 11.605 -11.879 1.00 0.00 51 ASN C N 3
ATOM 4122 C CA . ASN A 1 51 ? 52.342 10.848 -12.553 1.00 0.00 51 ASN C CA 3
ATOM 4123 C C . ASN A 1 51 ? 52.826 10.107 -13.821 1.00 0.00 51 ASN C C 3
ATOM 4124 O O . ASN A 1 51 ? 52.264 10.280 -14.906 1.00 0.00 51 ASN C O 3
ATOM 4135 N N . PRO A 1 52 ? 53.804 9.236 -13.682 1.00 0.00 52 PRO C N 3
ATOM 4136 C CA . PRO A 1 52 ? 54.316 8.385 -14.809 1.00 0.00 52 PRO C CA 3
ATOM 4137 C C . PRO A 1 52 ? 53.320 7.281 -15.167 1.00 0.00 52 PRO C C 3
ATOM 4138 O O . PRO A 1 52 ? 52.585 6.806 -14.299 1.00 0.00 52 PRO C O 3
ATOM 4149 N N . THR A 1 53 ? 53.348 6.823 -16.421 1.00 0.00 53 THR C N 3
ATOM 4150 C CA . THR A 1 53 ? 52.478 5.709 -16.840 1.00 0.00 53 THR C CA 3
ATOM 4151 C C . THR A 1 53 ? 52.662 4.510 -15.896 1.00 0.00 53 THR C C 3
ATOM 4152 O O . THR A 1 53 ? 53.784 4.194 -15.498 1.00 0.00 53 THR C O 3
ATOM 4163 N N . PRO A 1 54 ? 51.583 3.903 -15.455 1.00 0.00 54 PRO C N 3
ATOM 4164 C CA . PRO A 1 54 ? 51.644 2.790 -14.460 1.00 0.00 54 PRO C CA 3
ATOM 4165 C C . PRO A 1 54 ? 52.431 1.564 -14.954 1.00 0.00 54 PRO C C 3
ATOM 4166 O O . PRO A 1 54 ? 53.030 0.848 -14.151 1.00 0.00 54 PRO C O 3
ATOM 4177 N N . GLU A 1 55 ? 52.511 1.385 -16.268 1.00 0.00 55 GLU C N 3
ATOM 4178 C CA . GLU A 1 55 ? 53.345 0.327 -16.839 1.00 0.00 55 GLU C CA 3
ATOM 4179 C C . GLU A 1 55 ? 54.830 0.639 -16.589 1.00 0.00 55 GLU C C 3
ATOM 4180 O O . GLU A 1 55 ? 55.612 -0.240 -16.234 1.00 0.00 55 GLU C O 3
ATOM 4192 N N . GLU A 1 56 ? 55.174 1.923 -16.700 1.00 0.00 56 GLU C N 3
ATOM 4193 C CA . GLU A 1 56 ? 56.527 2.420 -16.418 1.00 0.00 56 GLU C CA 3
ATOM 4194 C C . GLU A 1 56 ? 56.846 2.304 -14.919 1.00 0.00 56 GLU C C 3
ATOM 4195 O O . GLU A 1 56 ? 57.962 1.952 -14.532 1.00 0.00 56 GLU C O 3
ATOM 4207 N N . LEU A 1 57 ? 55.836 2.595 -14.095 1.00 0.00 57 LEU C N 3
ATOM 4208 C CA . LEU A 1 57 ? 55.930 2.523 -12.624 1.00 0.00 57 LEU C CA 3
ATOM 4209 C C . LEU A 1 57 ? 56.688 1.262 -12.176 1.00 0.00 57 LEU C C 3
ATOM 4210 O O . LEU A 1 57 ? 57.356 1.260 -11.137 1.00 0.00 57 LEU C O 3
ATOM 4226 N N . GLN A 1 58 ? 56.524 0.179 -12.941 1.00 0.00 58 GLN C N 3
ATOM 4227 C CA . GLN A 1 58 ? 57.119 -1.120 -12.609 1.00 0.00 58 GLN C CA 3
ATOM 4228 C C . GLN A 1 58 ? 58.618 -1.012 -12.360 1.00 0.00 58 GLN C C 3
ATOM 4229 O O . GLN A 1 58 ? 59.179 -1.791 -11.584 1.00 0.00 58 GLN C O 3
ATOM 4243 N N . GLU A 1 59 ? 59.257 -0.036 -12.997 1.00 0.00 59 GLU C N 3
ATOM 4244 C CA . GLU A 1 59 ? 60.692 0.151 -12.834 1.00 0.00 59 GLU C CA 3
ATOM 4245 C C . GLU A 1 59 ? 61.046 0.381 -11.370 1.00 0.00 59 GLU C C 3
ATOM 4246 O O . GLU A 1 59 ? 62.048 -0.139 -10.879 1.00 0.00 59 GLU C O 3
ATOM 4258 N N . MET A 1 60 ? 60.195 1.125 -10.659 1.00 0.00 60 MET C N 3
ATOM 4259 C CA . MET A 1 60 ? 60.429 1.365 -9.242 1.00 0.00 60 MET C CA 3
ATOM 4260 C C . MET A 1 60 ? 60.389 0.042 -8.452 1.00 0.00 60 MET C C 3
ATOM 4261 O O . MET A 1 60 ? 61.302 -0.244 -7.672 1.00 0.00 60 MET C O 3
ATOM 4275 N N . ILE A 1 61 ? 59.393 -0.815 -8.757 1.00 0.00 61 ILE C N 3
ATOM 4276 C CA . ILE A 1 61 ? 59.331 -2.175 -8.178 1.00 0.00 61 ILE C CA 3
ATOM 4277 C C . ILE A 1 61 ? 60.515 -3.023 -8.649 1.00 0.00 61 ILE C C 3
ATOM 4278 O O . ILE A 1 61 ? 61.134 -3.720 -7.866 1.00 0.00 61 ILE C O 3
ATOM 4294 N N . ASP A 1 62 ? 60.816 -2.945 -9.941 1.00 0.00 62 ASP C N 3
ATOM 4295 C CA . ASP A 1 62 ? 61.905 -3.713 -10.544 1.00 0.00 62 ASP C CA 3
ATOM 4296 C C . ASP A 1 62 ? 63.255 -3.332 -9.920 1.00 0.00 62 ASP C C 3
ATOM 4297 O O . ASP A 1 62 ? 64.095 -4.193 -9.662 1.00 0.00 62 ASP C O 3
ATOM 4306 N N . GLU A 1 63 ? 63.431 -2.039 -9.657 1.00 0.00 63 GLU C N 3
ATOM 4307 C CA . GLU A 1 63 ? 64.661 -1.518 -9.055 1.00 0.00 63 GLU C CA 3
ATOM 4308 C C . GLU A 1 63 ? 64.893 -2.108 -7.663 1.00 0.00 63 GLU C C 3
ATOM 4309 O O . GLU A 1 63 ? 66.035 -2.366 -7.273 1.00 0.00 63 GLU C O 3
ATOM 4321 N N . VAL A 1 64 ? 63.820 -2.213 -6.886 1.00 0.00 64 VAL C N 3
ATOM 4322 C CA . VAL A 1 64 ? 63.915 -2.652 -5.496 1.00 0.00 64 VAL C CA 3
ATOM 4323 C C . VAL A 1 64 ? 63.514 -4.127 -5.291 1.00 0.00 64 VAL C C 3
ATOM 4324 O O . VAL A 1 64 ? 64.078 -4.808 -4.432 1.00 0.00 64 VAL C O 3
ATOM 4337 N N . ASP A 1 65 ? 62.514 -4.600 -6.046 1.00 0.00 65 ASP C N 3
ATOM 4338 C CA . ASP A 1 65 ? 62.002 -5.976 -5.893 1.00 0.00 65 ASP C CA 3
ATOM 4339 C C . ASP A 1 65 ? 62.998 -6.998 -6.449 1.00 0.00 65 ASP C C 3
ATOM 4340 O O . ASP A 1 65 ? 62.740 -7.669 -7.456 1.00 0.00 65 ASP C O 3
ATOM 4349 N N . GLU A 1 66 ? 64.134 -7.105 -5.777 1.00 0.00 66 GLU C N 3
ATOM 4350 C CA . GLU A 1 66 ? 65.198 -8.019 -6.173 1.00 0.00 66 GLU C CA 3
ATOM 4351 C C . GLU A 1 66 ? 64.771 -9.489 -6.023 1.00 0.00 66 GLU C C 3
ATOM 4352 O O . GLU A 1 66 ? 65.277 -10.362 -6.726 1.00 0.00 66 GLU C O 3
ATOM 4364 N N . ASP A 1 67 ? 63.864 -9.751 -5.072 1.00 0.00 67 ASP C N 3
ATOM 4365 C CA . ASP A 1 67 ? 63.387 -11.117 -4.790 1.00 0.00 67 ASP C CA 3
ATOM 4366 C C . ASP A 1 67 ? 62.929 -11.847 -6.066 1.00 0.00 67 ASP C C 3
ATOM 4367 O O . ASP A 1 67 ? 62.974 -13.076 -6.130 1.00 0.00 67 ASP C O 3
ATOM 4376 N N . GLY A 1 68 ? 62.575 -11.075 -7.100 1.00 0.00 68 GLY C N 3
ATOM 4377 C CA . GLY A 1 68 ? 62.223 -11.639 -8.408 1.00 0.00 68 GLY C CA 3
ATOM 4378 C C . GLY A 1 68 ? 60.743 -11.998 -8.534 1.00 0.00 68 GLY C C 3
ATOM 4379 O O . GLY A 1 68 ? 60.356 -12.702 -9.469 1.00 0.00 68 GLY C O 3
ATOM 4383 N N . SER A 1 69 ? 59.911 -11.491 -7.626 1.00 0.00 69 SER C N 3
ATOM 4384 C CA . SER A 1 69 ? 58.468 -11.746 -7.707 1.00 0.00 69 SER C CA 3
ATOM 4385 C C . SER A 1 69 ? 57.788 -10.788 -8.693 1.00 0.00 69 SER C C 3
ATOM 4386 O O . SER A 1 69 ? 56.673 -11.041 -9.147 1.00 0.00 69 SER C O 3
ATOM 4394 N N . GLY A 1 70 ? 58.473 -9.687 -9.019 1.00 0.00 70 GLY C N 3
ATOM 4395 C CA . GLY A 1 70 ? 57.952 -8.684 -9.965 1.00 0.00 70 GLY C CA 3
ATOM 4396 C C . GLY A 1 70 ? 56.856 -7.828 -9.328 1.00 0.00 70 GLY C C 3
ATOM 4397 O O . GLY A 1 70 ? 56.417 -6.832 -9.906 1.00 0.00 70 GLY C O 3
ATOM 4401 N N . THR A 1 71 ? 56.482 -8.185 -8.104 1.00 0.00 71 THR C N 3
ATOM 4402 C CA . THR A 1 71 ? 55.512 -7.435 -7.319 1.00 0.00 71 THR C CA 3
ATOM 4403 C C . THR A 1 71 ? 56.030 -7.281 -5.903 1.00 0.00 71 THR C C 3
ATOM 4404 O O . THR A 1 71 ? 56.993 -7.943 -5.517 1.00 0.00 71 THR C O 3
ATOM 4415 N N . VAL A 1 72 ? 55.477 -6.333 -5.175 1.00 0.00 72 VAL C N 3
ATOM 4416 C CA . VAL A 1 72 ? 55.990 -6.001 -3.849 1.00 0.00 72 VAL C CA 3
ATOM 4417 C C . VAL A 1 72 ? 54.974 -6.296 -2.742 1.00 0.00 72 VAL C C 3
ATOM 4418 O O . VAL A 1 72 ? 54.026 -5.533 -2.518 1.00 0.00 72 VAL C O 3
ATOM 4431 N N . ASP A 1 73 ? 55.225 -7.391 -2.023 1.00 0.00 73 ASP C N 3
ATOM 4432 C CA . ASP A 1 73 ? 54.405 -7.810 -0.893 1.00 0.00 73 ASP C CA 3
ATOM 4433 C C . ASP A 1 73 ? 54.909 -7.189 0.408 1.00 0.00 73 ASP C C 3
ATOM 4434 O O . ASP A 1 73 ? 56.018 -6.659 0.461 1.00 0.00 73 ASP C O 3
ATOM 4443 N N . PHE A 1 74 ? 54.094 -7.274 1.455 1.00 0.00 74 PHE C N 3
ATOM 4444 C CA . PHE A 1 74 ? 54.459 -6.737 2.761 1.00 0.00 74 PHE C CA 3
ATOM 4445 C C . PHE A 1 74 ? 55.724 -7.431 3.306 1.00 0.00 74 PHE C C 3
ATOM 4446 O O . PHE A 1 74 ? 56.643 -6.772 3.798 1.00 0.00 74 PHE C O 3
ATOM 4463 N N . ASP A 1 75 ? 55.763 -8.763 3.196 1.00 0.00 75 ASP C N 3
ATOM 4464 C CA . ASP A 1 75 ? 56.912 -9.548 3.663 1.00 0.00 75 ASP C CA 3
ATOM 4465 C C . ASP A 1 75 ? 58.188 -9.174 2.903 1.00 0.00 75 ASP C C 3
ATOM 4466 O O . ASP A 1 75 ? 59.249 -8.979 3.508 1.00 0.00 75 ASP C O 3
ATOM 4475 N N . GLU A 1 76 ? 58.060 -9.006 1.584 1.00 0.00 76 GLU C N 3
ATOM 4476 C CA . GLU A 1 76 ? 59.183 -8.558 0.749 1.00 0.00 76 GLU C CA 3
ATOM 4477 C C . GLU A 1 76 ? 59.536 -7.125 1.092 1.00 0.00 76 GLU C C 3
ATOM 4478 O O . GLU A 1 76 ? 60.704 -6.766 1.223 1.00 0.00 76 GLU C O 3
ATOM 4490 N N . PHE A 1 77 ? 58.500 -6.339 1.299 1.00 0.00 77 PHE C N 3
ATOM 4491 C CA . PHE A 1 77 ? 58.607 -4.935 1.645 1.00 0.00 77 PHE C CA 3
ATOM 4492 C C . PHE A 1 77 ? 59.437 -4.733 2.921 1.00 0.00 77 PHE C C 3
ATOM 4493 O O . PHE A 1 77 ? 60.263 -3.821 2.989 1.00 0.00 77 PHE C O 3
ATOM 4510 N N . LEU A 1 78 ? 59.208 -5.577 3.924 1.00 0.00 78 LEU C N 3
ATOM 4511 C CA . LEU A 1 78 ? 59.904 -5.454 5.213 1.00 0.00 78 LEU C CA 3
ATOM 4512 C C . LEU A 1 78 ? 61.450 -5.561 5.044 1.00 0.00 78 LEU C C 3
ATOM 4513 O O . LEU A 1 78 ? 62.192 -4.731 5.572 1.00 0.00 78 LEU C O 3
ATOM 4529 N N . VAL A 1 79 ? 61.924 -6.581 4.310 1.00 0.00 79 VAL C N 3
ATOM 4530 C CA . VAL A 1 79 ? 63.384 -6.805 4.124 1.00 0.00 79 VAL C CA 3
ATOM 4531 C C . VAL A 1 79 ? 63.955 -6.178 2.852 1.00 0.00 79 VAL C C 3
ATOM 4532 O O . VAL A 1 79 ? 65.137 -5.824 2.803 1.00 0.00 79 VAL C O 3
ATOM 4545 N N . MET A 1 80 ? 63.152 -6.122 1.803 1.00 0.00 80 MET C N 3
ATOM 4546 C CA . MET A 1 80 ? 63.614 -5.613 0.510 1.00 0.00 80 MET C CA 3
ATOM 4547 C C . MET A 1 80 ? 64.045 -4.146 0.612 1.00 0.00 80 MET C C 3
ATOM 4548 O O . MET A 1 80 ? 65.106 -3.760 0.114 1.00 0.00 80 MET C O 3
ATOM 4562 N N . MET A 1 81 ? 63.258 -3.367 1.335 1.00 0.00 81 MET C N 3
ATOM 4563 C CA . MET A 1 81 ? 63.564 -1.966 1.609 1.00 0.00 81 MET C CA 3
ATOM 4564 C C . MET A 1 81 ? 64.843 -1.851 2.453 1.00 0.00 81 MET C C 3
ATOM 4565 O O . MET A 1 81 ? 65.586 -0.872 2.347 1.00 0.00 81 MET C O 3
ATOM 4579 N N . VAL A 1 82 ? 65.022 -2.809 3.360 1.00 0.00 82 VAL C N 3
ATOM 4580 C CA . VAL A 1 82 ? 66.125 -2.797 4.329 1.00 0.00 82 VAL C CA 3
ATOM 4581 C C . VAL A 1 82 ? 67.524 -2.862 3.687 1.00 0.00 82 VAL C C 3
ATOM 4582 O O . VAL A 1 82 ? 68.512 -2.487 4.324 1.00 0.00 82 VAL C O 3
ATOM 4595 N N . ARG A 1 83 ? 67.632 -3.364 2.458 1.00 0.00 83 ARG C N 3
ATOM 4596 C CA . ARG A 1 83 ? 68.958 -3.497 1.848 1.00 0.00 83 ARG C CA 3
ATOM 4597 C C . ARG A 1 83 ? 69.628 -2.135 1.692 1.00 0.00 83 ARG C C 3
ATOM 4598 O O . ARG A 1 83 ? 70.818 -1.977 1.972 1.00 0.00 83 ARG C O 3
ATOM 4619 N N . CYS A 1 84 ? 68.841 -1.157 1.281 1.00 0.00 84 CYS C N 3
ATOM 4620 C CA . CYS A 1 84 ? 69.303 0.217 1.118 1.00 0.00 84 CYS C CA 3
ATOM 4621 C C . CYS A 1 84 ? 69.666 0.850 2.469 1.00 0.00 84 CYS C C 3
ATOM 4622 O O . CYS A 1 84 ? 70.542 1.705 2.551 1.00 0.00 84 CYS C O 3
ATOM 4630 N N . MET A 1 85 ? 68.911 0.477 3.497 1.00 0.00 85 MET C N 3
ATOM 4631 C CA . MET A 1 85 ? 69.031 1.060 4.846 1.00 0.00 85 MET C CA 3
ATOM 4632 C C . MET A 1 85 ? 70.416 0.812 5.475 1.00 0.00 85 MET C C 3
ATOM 4633 O O . MET A 1 85 ? 70.889 1.620 6.275 1.00 0.00 85 MET C O 3
ATOM 4647 N N . LYS A 1 86 ? 70.954 -0.392 5.264 1.00 0.00 86 LYS C N 3
ATOM 4648 C CA . LYS A 1 86 ? 72.160 -0.862 5.974 1.00 0.00 86 LYS C CA 3
ATOM 4649 C C . LYS A 1 86 ? 73.401 0.040 5.782 1.00 0.00 86 LYS C C 3
ATOM 4650 O O . LYS A 1 86 ? 74.457 -0.255 6.338 1.00 0.00 86 LYS C O 3
ATOM 4669 N N . ASP A 1 87 ? 73.275 1.094 4.957 1.00 0.00 87 ASP C N 3
ATOM 4670 C CA . ASP A 1 87 ? 74.392 2.029 4.652 1.00 0.00 87 ASP C CA 3
ATOM 4671 C C . ASP A 1 87 ? 75.539 1.955 5.680 1.00 0.00 87 ASP C C 3
ATOM 4672 O O . ASP A 1 87 ? 75.339 2.234 6.866 1.00 0.00 87 ASP C O 3
ATOM 4681 N N . ASP A 1 88 ? 76.746 1.631 5.183 1.00 0.00 88 ASP C N 3
ATOM 4682 C CA . ASP A 1 88 ? 77.982 1.527 5.993 1.00 0.00 88 ASP C CA 3
ATOM 4683 C C . ASP A 1 88 ? 77.730 1.131 7.464 1.00 0.00 88 ASP C C 3
ATOM 4684 O O . ASP A 1 88 ? 76.783 0.403 7.767 1.00 0.00 88 ASP C O 3
ATOM 4693 N N . SER A 1 89 ? 78.645 1.534 8.354 1.00 0.00 89 SER C N 3
ATOM 4694 C CA . SER A 1 89 ? 78.555 1.168 9.772 1.00 0.00 89 SER C CA 3
ATOM 4695 C C . SER A 1 89 ? 79.457 2.057 10.638 1.00 0.00 89 SER C C 3
ATOM 4696 O O . SER A 1 89 ? 80.650 1.805 10.684 1.00 0.00 89 SER C O 3
ATOM 4705 N N . ARG B 2 1 ? 64.021 4.650 5.352 1.00 0.00 147 ARG I N 3
ATOM 4706 C CA . ARG B 2 1 ? 63.868 3.423 4.513 1.00 0.00 147 ARG I CA 3
ATOM 4707 C C . ARG B 2 1 ? 64.754 3.570 3.265 1.00 0.00 147 ARG I C 3
ATOM 4708 O O . ARG B 2 1 ? 65.856 4.115 3.353 1.00 0.00 147 ARG I O 3
ATOM 4731 N N . ILE B 2 2 ? 64.269 3.123 2.093 1.00 0.00 148 ILE I N 3
ATOM 4732 C CA . ILE B 2 2 ? 65.047 3.278 0.852 1.00 0.00 148 ILE I CA 3
ATOM 4733 C C . ILE B 2 2 ? 65.350 4.755 0.593 1.00 0.00 148 ILE I C 3
ATOM 4734 O O . ILE B 2 2 ? 64.437 5.549 0.374 1.00 0.00 148 ILE I O 3
ATOM 4750 N N . SER B 2 3 ? 66.640 5.115 0.670 1.00 0.00 149 SER I N 3
ATOM 4751 C CA . SER B 2 3 ? 67.095 6.510 0.514 1.00 0.00 149 SER I CA 3
ATOM 4752 C C . SER B 2 3 ? 66.496 7.442 1.581 1.00 0.00 149 SER I C 3
ATOM 4753 O O . SER B 2 3 ? 67.221 8.176 2.250 1.00 0.00 149 SER I O 3
ATOM 4761 N N . ALA B 2 4 ? 65.170 7.419 1.711 1.00 0.00 150 ALA I N 3
ATOM 4762 C CA . ALA B 2 4 ? 64.459 8.269 2.664 1.00 0.00 150 ALA I CA 3
ATOM 4763 C C . ALA B 2 4 ? 63.328 7.504 3.358 1.00 0.00 150 ALA I C 3
ATOM 4764 O O . ALA B 2 4 ? 62.737 6.584 2.787 1.00 0.00 150 ALA I O 3
ATOM 4771 N N . ASP B 2 5 ? 63.003 7.934 4.571 1.00 0.00 151 ASP I N 3
ATOM 4772 C CA . ASP B 2 5 ? 61.906 7.358 5.345 1.00 0.00 151 ASP I CA 3
ATOM 4773 C C . ASP B 2 5 ? 60.574 8.065 5.002 1.00 0.00 151 ASP I C 3
ATOM 4774 O O . ASP B 2 5 ? 59.602 7.990 5.755 1.00 0.00 151 ASP I O 3
ATOM 4783 N N . ALA B 2 6 ? 60.568 8.783 3.870 1.00 0.00 152 ALA I N 3
ATOM 4784 C CA . ALA B 2 6 ? 59.409 9.578 3.430 1.00 0.00 152 ALA I CA 3
ATOM 4785 C C . ALA B 2 6 ? 58.110 8.761 3.341 1.00 0.00 152 ALA I C 3
ATOM 4786 O O . ALA B 2 6 ? 57.022 9.325 3.375 1.00 0.00 152 ALA I O 3
ATOM 4793 N N . MET B 2 7 ? 58.216 7.443 3.233 1.00 0.00 153 MET I N 3
ATOM 4794 C CA . MET B 2 7 ? 57.011 6.614 3.154 1.00 0.00 153 MET I CA 3
ATOM 4795 C C . MET B 2 7 ? 56.113 6.800 4.387 1.00 0.00 153 MET I C 3
ATOM 4796 O O . MET B 2 7 ? 54.897 6.650 4.304 1.00 0.00 153 MET I O 3
ATOM 4810 N N . MET B 2 8 ? 56.725 7.156 5.516 1.00 0.00 154 MET I N 3
ATOM 4811 C CA . MET B 2 8 ? 55.980 7.408 6.752 1.00 0.00 154 MET I CA 3
ATOM 4812 C C . MET B 2 8 ? 55.010 8.592 6.585 1.00 0.00 154 MET I C 3
ATOM 4813 O O . MET B 2 8 ? 53.870 8.542 7.050 1.00 0.00 154 MET I O 3
ATOM 4827 N N . GLN B 2 9 ? 55.478 9.643 5.914 1.00 0.00 155 GLN I N 3
ATOM 4828 C CA . GLN B 2 9 ? 54.667 10.842 5.656 1.00 0.00 155 GLN I CA 3
ATOM 4829 C C . GLN B 2 9 ? 53.716 10.655 4.459 1.00 0.00 155 GLN I C 3
ATOM 4830 O O . GLN B 2 9 ? 52.862 11.506 4.193 1.00 0.00 155 GLN I O 3
ATOM 4844 N N . ALA B 2 10 ? 53.930 9.571 3.702 1.00 0.00 156 ALA I N 3
ATOM 4845 C CA . ALA B 2 10 ? 53.151 9.272 2.485 1.00 0.00 156 ALA I CA 3
ATOM 4846 C C . ALA B 2 10 ? 51.641 9.420 2.698 1.00 0.00 156 ALA I C 3
ATOM 4847 O O . ALA B 2 10 ? 50.876 9.461 1.735 1.00 0.00 156 ALA I O 3
ATOM 4854 N N . LEU B 2 11 ? 51.220 9.425 3.949 1.00 0.00 157 LEU I N 3
ATOM 4855 C CA . LEU B 2 11 ? 49.806 9.502 4.285 1.00 0.00 157 LEU I CA 3
ATOM 4856 C C . LEU B 2 11 ? 49.208 10.835 3.806 1.00 0.00 157 LEU I C 3
ATOM 4857 O O . LEU B 2 11 ? 48.098 10.872 3.266 1.00 0.00 157 LEU I O 3
ATOM 4873 N N . LEU B 2 12 ? 49.989 11.916 3.971 1.00 0.00 158 LEU I N 3
ATOM 4874 C CA . LEU B 2 12 ? 49.608 13.274 3.536 1.00 0.00 158 LEU I CA 3
ATOM 4875 C C . LEU B 2 12 ? 48.351 13.806 4.248 1.00 0.00 158 LEU I C 3
ATOM 4876 O O . LEU B 2 12 ? 48.376 14.898 4.824 1.00 0.00 158 LEU I O 3
ATOM 4892 N N . GLY B 2 13 ? 47.251 13.053 4.177 1.00 0.00 159 GLY I N 3
ATOM 4893 C CA . GLY B 2 13 ? 45.983 13.479 4.788 1.00 0.00 159 GLY I CA 3
ATOM 4894 C C . GLY B 2 13 ? 45.206 14.426 3.866 1.00 0.00 159 GLY I C 3
ATOM 4895 O O . GLY B 2 13 ? 44.494 15.316 4.334 1.00 0.00 159 GLY I O 3
ATOM 4899 N N . ALA B 2 14 ? 45.371 14.244 2.550 1.00 0.00 160 ALA I N 3
ATOM 4900 C CA . ALA B 2 14 ? 44.699 15.091 1.559 1.00 0.00 160 ALA I CA 3
ATOM 4901 C C . ALA B 2 14 ? 43.187 14.863 1.564 1.00 0.00 160 ALA I C 3
ATOM 4902 O O . ALA B 2 14 ? 42.697 13.865 1.027 1.00 0.00 160 ALA I O 3
ATOM 4909 N N . ARG B 2 15 ? 42.462 15.814 2.151 1.00 0.00 161 ARG I N 3
ATOM 4910 C CA . ARG B 2 15 ? 40.996 15.771 2.241 1.00 0.00 161 ARG I CA 3
ATOM 4911 C C . ARG B 2 15 ? 40.513 14.584 3.092 1.00 0.00 161 ARG I C 3
ATOM 4912 O O . ARG B 2 15 ? 40.998 13.461 2.948 1.00 0.00 161 ARG I O 3
ATOM 4933 N N . ALA B 2 16 ? 39.535 14.851 3.963 1.00 0.00 162 ALA I N 3
ATOM 4934 C CA . ALA B 2 16 ? 38.941 13.822 4.831 1.00 0.00 162 ALA I CA 3
ATOM 4935 C C . ALA B 2 16 ? 39.940 13.295 5.882 1.00 0.00 162 ALA I C 3
ATOM 4936 O O . ALA B 2 16 ? 40.204 13.963 6.887 1.00 0.00 162 ALA I O 3
ATOM 4943 N N . LYS B 2 17 ? 40.463 12.086 5.651 1.00 0.00 163 LYS I N 3
ATOM 4944 C CA . LYS B 2 17 ? 41.409 11.437 6.571 1.00 0.00 163 LYS I CA 3
ATOM 4945 C C . LYS B 2 17 ? 42.399 10.545 5.817 1.00 0.00 163 LYS I C 3
ATOM 4946 O O . LYS B 2 17 ? 43.326 10.056 6.447 1.00 0.00 163 LYS I O 3
ATOM 5011 N N . MET A 1 1 ? 69.625 -19.639 5.877 1.00 0.00 1 MET C N 4
ATOM 5012 C CA . MET A 1 1 ? 68.620 -18.536 5.801 1.00 0.00 1 MET C CA 4
ATOM 5013 C C . MET A 1 1 ? 69.309 -17.198 6.056 1.00 0.00 1 MET C C 4
ATOM 5014 O O . MET A 1 1 ? 70.079 -17.059 7.008 1.00 0.00 1 MET C O 4
ATOM 5030 N N . ASP A 1 2 ? 69.032 -16.223 5.192 1.00 0.00 2 ASP C N 4
ATOM 5031 C CA . ASP A 1 2 ? 69.631 -14.899 5.303 1.00 0.00 2 ASP C CA 4
ATOM 5032 C C . ASP A 1 2 ? 68.984 -14.101 6.439 1.00 0.00 2 ASP C C 4
ATOM 5033 O O . ASP A 1 2 ? 67.949 -13.451 6.256 1.00 0.00 2 ASP C O 4
ATOM 5042 N N . ASP A 1 3 ? 69.607 -14.167 7.611 1.00 0.00 3 ASP C N 4
ATOM 5043 C CA . ASP A 1 3 ? 69.112 -13.486 8.801 1.00 0.00 3 ASP C CA 4
ATOM 5044 C C . ASP A 1 3 ? 69.605 -12.040 8.869 1.00 0.00 3 ASP C C 4
ATOM 5045 O O . ASP A 1 3 ? 69.180 -11.268 9.733 1.00 0.00 3 ASP C O 4
ATOM 5054 N N . ILE A 1 4 ? 70.504 -11.681 7.955 1.00 0.00 4 ILE C N 4
ATOM 5055 C CA . ILE A 1 4 ? 71.064 -10.335 7.923 1.00 0.00 4 ILE C CA 4
ATOM 5056 C C . ILE A 1 4 ? 70.008 -9.288 7.575 1.00 0.00 4 ILE C C 4
ATOM 5057 O O . ILE A 1 4 ? 69.959 -8.221 8.188 1.00 0.00 4 ILE C O 4
ATOM 5073 N N . TYR A 1 5 ? 69.149 -9.605 6.607 1.00 0.00 5 TYR C N 4
ATOM 5074 C CA . TYR A 1 5 ? 68.081 -8.690 6.215 1.00 0.00 5 TYR C CA 4
ATOM 5075 C C . TYR A 1 5 ? 67.168 -8.431 7.414 1.00 0.00 5 TYR C C 4
ATOM 5076 O O . TYR A 1 5 ? 66.818 -7.292 7.720 1.00 0.00 5 TYR C O 4
ATOM 5094 N N . LYS A 1 6 ? 66.816 -9.519 8.094 1.00 0.00 6 LYS C N 4
ATOM 5095 C CA . LYS A 1 6 ? 65.973 -9.483 9.284 1.00 0.00 6 LYS C CA 4
ATOM 5096 C C . LYS A 1 6 ? 66.633 -8.717 10.431 1.00 0.00 6 LYS C C 4
ATOM 5097 O O . LYS A 1 6 ? 65.981 -7.942 11.127 1.00 0.00 6 LYS C O 4
ATOM 5116 N N . ALA A 1 7 ? 67.920 -8.970 10.643 1.00 0.00 7 ALA C N 4
ATOM 5117 C CA . ALA A 1 7 ? 68.652 -8.328 11.736 1.00 0.00 7 ALA C CA 4
ATOM 5118 C C . ALA A 1 7 ? 68.698 -6.804 11.570 1.00 0.00 7 ALA C C 4
ATOM 5119 O O . ALA A 1 7 ? 68.569 -6.064 12.547 1.00 0.00 7 ALA C O 4
ATOM 5126 N N . ALA A 1 8 ? 68.847 -6.341 10.326 1.00 0.00 8 ALA C N 4
ATOM 5127 C CA . ALA A 1 8 ? 68.872 -4.904 10.040 1.00 0.00 8 ALA C CA 4
ATOM 5128 C C . ALA A 1 8 ? 67.545 -4.265 10.438 1.00 0.00 8 ALA C C 4
ATOM 5129 O O . ALA A 1 8 ? 67.510 -3.179 11.020 1.00 0.00 8 ALA C O 4
ATOM 5136 N N . VAL A 1 9 ? 66.461 -4.992 10.198 1.00 0.00 9 VAL C N 4
ATOM 5137 C CA . VAL A 1 9 ? 65.124 -4.561 10.586 1.00 0.00 9 VAL C CA 4
ATOM 5138 C C . VAL A 1 9 ? 65.023 -4.431 12.108 1.00 0.00 9 VAL C C 4
ATOM 5139 O O . VAL A 1 9 ? 64.454 -3.470 12.624 1.00 0.00 9 VAL C O 4
ATOM 5152 N N . GLU A 1 10 ? 65.600 -5.399 12.819 1.00 0.00 10 GLU C N 4
ATOM 5153 C CA . GLU A 1 10 ? 65.623 -5.379 14.287 1.00 0.00 10 GLU C CA 4
ATOM 5154 C C . GLU A 1 10 ? 66.413 -4.168 14.793 1.00 0.00 10 GLU C C 4
ATOM 5155 O O . GLU A 1 10 ? 66.061 -3.566 15.810 1.00 0.00 10 GLU C O 4
ATOM 5167 N N . GLN A 1 11 ? 67.466 -3.809 14.061 1.00 0.00 11 GLN C N 4
ATOM 5168 C CA . GLN A 1 11 ? 68.297 -2.653 14.412 1.00 0.00 11 GLN C CA 4
ATOM 5169 C C . GLN A 1 11 ? 67.511 -1.353 14.248 1.00 0.00 11 GLN C C 4
ATOM 5170 O O . GLN A 1 11 ? 67.725 -0.388 14.985 1.00 0.00 11 GLN C O 4
ATOM 5184 N N . LEU A 1 12 ? 66.571 -1.355 13.304 1.00 0.00 12 LEU C N 4
ATOM 5185 C CA . LEU A 1 12 ? 65.712 -0.194 13.066 1.00 0.00 12 LEU C CA 4
ATOM 5186 C C . LEU A 1 12 ? 64.805 0.061 14.276 1.00 0.00 12 LEU C C 4
ATOM 5187 O O . LEU A 1 12 ? 64.386 -0.879 14.953 1.00 0.00 12 LEU C O 4
ATOM 5203 N N . THR A 1 13 ? 64.557 1.342 14.576 1.00 0.00 13 THR C N 4
ATOM 5204 C CA . THR A 1 13 ? 63.770 1.707 15.760 1.00 0.00 13 THR C CA 4
ATOM 5205 C C . THR A 1 13 ? 62.351 1.150 15.686 1.00 0.00 13 THR C C 4
ATOM 5206 O O . THR A 1 13 ? 61.782 0.996 14.602 1.00 0.00 13 THR C O 4
ATOM 5217 N N . GLU A 1 14 ? 61.808 0.803 16.846 1.00 0.00 14 GLU C N 4
ATOM 5218 C CA . GLU A 1 14 ? 60.479 0.196 16.941 1.00 0.00 14 GLU C CA 4
ATOM 5219 C C . GLU A 1 14 ? 59.413 1.068 16.260 1.00 0.00 14 GLU C C 4
ATOM 5220 O O . GLU A 1 14 ? 58.532 0.554 15.562 1.00 0.00 14 GLU C O 4
ATOM 5232 N N . GLU A 1 15 ? 59.523 2.385 16.429 1.00 0.00 15 GLU C N 4
ATOM 5233 C CA . GLU A 1 15 ? 58.605 3.320 15.774 1.00 0.00 15 GLU C CA 4
ATOM 5234 C C . GLU A 1 15 ? 58.807 3.335 14.258 1.00 0.00 15 GLU C C 4
ATOM 5235 O O . GLU A 1 15 ? 57.840 3.339 13.499 1.00 0.00 15 GLU C O 4
ATOM 5247 N N . GLN A 1 16 ? 60.070 3.264 13.825 1.00 0.00 16 GLN C N 4
ATOM 5248 C CA . GLN A 1 16 ? 60.387 3.196 12.390 1.00 0.00 16 GLN C CA 4
ATOM 5249 C C . GLN A 1 16 ? 59.759 1.958 11.775 1.00 0.00 16 GLN C C 4
ATOM 5250 O O . GLN A 1 16 ? 59.193 2.011 10.684 1.00 0.00 16 GLN C O 4
ATOM 5264 N N . LYS A 1 17 ? 59.846 0.856 12.495 1.00 0.00 17 LYS C N 4
ATOM 5265 C CA . LYS A 1 17 ? 59.263 -0.402 12.063 1.00 0.00 17 LYS C CA 4
ATOM 5266 C C . LYS A 1 17 ? 57.739 -0.272 11.983 1.00 0.00 17 LYS C C 4
ATOM 5267 O O . LYS A 1 17 ? 57.113 -0.742 11.034 1.00 0.00 17 LYS C O 4
ATOM 5286 N N . ASN A 1 18 ? 57.154 0.391 12.987 1.00 0.00 18 ASN C N 4
ATOM 5287 C CA . ASN A 1 18 ? 55.709 0.643 13.002 1.00 0.00 18 ASN C CA 4
ATOM 5288 C C . ASN A 1 18 ? 55.303 1.602 11.876 1.00 0.00 18 ASN C C 4
ATOM 5289 O O . ASN A 1 18 ? 54.364 1.334 11.124 1.00 0.00 18 ASN C O 4
ATOM 5300 N N . GLU A 1 19 ? 56.091 2.662 11.708 1.00 0.00 19 GLU C N 4
ATOM 5301 C CA . GLU A 1 19 ? 55.900 3.626 10.619 1.00 0.00 19 GLU C CA 4
ATOM 5302 C C . GLU A 1 19 ? 56.181 2.968 9.273 1.00 0.00 19 GLU C C 4
ATOM 5303 O O . GLU A 1 19 ? 55.653 3.375 8.237 1.00 0.00 19 GLU C O 4
ATOM 5315 N N . PHE A 1 20 ? 56.969 1.907 9.313 1.00 0.00 20 PHE C N 4
ATOM 5316 C CA . PHE A 1 20 ? 57.332 1.156 8.125 1.00 0.00 20 PHE C CA 4
ATOM 5317 C C . PHE A 1 20 ? 56.045 0.689 7.451 1.00 0.00 20 PHE C C 4
ATOM 5318 O O . PHE A 1 20 ? 55.846 0.877 6.249 1.00 0.00 20 PHE C O 4
ATOM 5335 N N . LYS A 1 21 ? 55.139 0.164 8.272 1.00 0.00 21 LYS C N 4
ATOM 5336 C CA . LYS A 1 21 ? 53.814 -0.253 7.833 1.00 0.00 21 LYS C CA 4
ATOM 5337 C C . LYS A 1 21 ? 53.001 0.918 7.274 1.00 0.00 21 LYS C C 4
ATOM 5338 O O . LYS A 1 21 ? 52.224 0.739 6.348 1.00 0.00 21 LYS C O 4
ATOM 5357 N N . ALA A 1 22 ? 53.046 2.054 7.970 1.00 0.00 22 ALA C N 4
ATOM 5358 C CA . ALA A 1 22 ? 52.152 3.189 7.686 1.00 0.00 22 ALA C CA 4
ATOM 5359 C C . ALA A 1 22 ? 52.039 3.480 6.199 1.00 0.00 22 ALA C C 4
ATOM 5360 O O . ALA A 1 22 ? 50.944 3.434 5.627 1.00 0.00 22 ALA C O 4
ATOM 5367 N N . ALA A 1 23 ? 53.164 3.778 5.577 1.00 0.00 23 ALA C N 4
ATOM 5368 C CA . ALA A 1 23 ? 53.179 4.061 4.152 1.00 0.00 23 ALA C CA 4
ATOM 5369 C C . ALA A 1 23 ? 52.800 2.831 3.347 1.00 0.00 23 ALA C C 4
ATOM 5370 O O . ALA A 1 23 ? 52.090 2.927 2.360 1.00 0.00 23 ALA C O 4
ATOM 5377 N N . PHE A 1 24 ? 53.257 1.664 3.791 1.00 0.00 24 PHE C N 4
ATOM 5378 C CA . PHE A 1 24 ? 52.914 0.421 3.112 1.00 0.00 24 PHE C CA 4
ATOM 5379 C C . PHE A 1 24 ? 51.398 0.232 3.148 1.00 0.00 24 PHE C C 4
ATOM 5380 O O . PHE A 1 24 ? 50.778 -0.194 2.170 1.00 0.00 24 PHE C O 4
ATOM 5397 N N . ASP A 1 25 ? 50.821 0.535 4.306 1.00 0.00 25 ASP C N 4
ATOM 5398 C CA . ASP A 1 25 ? 49.396 0.396 4.547 1.00 0.00 25 ASP C CA 4
ATOM 5399 C C . ASP A 1 25 ? 48.569 1.249 3.585 1.00 0.00 25 ASP C C 4
ATOM 5400 O O . ASP A 1 25 ? 47.444 0.885 3.253 1.00 0.00 25 ASP C O 4
ATOM 5409 N N . ILE A 1 26 ? 49.113 2.400 3.152 1.00 0.00 26 ILE C N 4
ATOM 5410 C CA . ILE A 1 26 ? 48.364 3.270 2.242 1.00 0.00 26 ILE C CA 4
ATOM 5411 C C . ILE A 1 26 ? 48.051 2.543 0.931 1.00 0.00 26 ILE C C 4
ATOM 5412 O O . ILE A 1 26 ? 47.006 2.765 0.318 1.00 0.00 26 ILE C O 4
ATOM 5428 N N . PHE A 1 27 ? 48.994 1.719 0.481 1.00 0.00 27 PHE C N 4
ATOM 5429 C CA . PHE A 1 27 ? 48.849 0.996 -0.780 1.00 0.00 27 PHE C CA 4
ATOM 5430 C C . PHE A 1 27 ? 47.743 -0.049 -0.700 1.00 0.00 27 PHE C C 4
ATOM 5431 O O . PHE A 1 27 ? 47.021 -0.272 -1.668 1.00 0.00 27 PHE C O 4
ATOM 5448 N N . VAL A 1 28 ? 47.673 -0.746 0.438 1.00 0.00 28 VAL C N 4
ATOM 5449 C CA . VAL A 1 28 ? 46.716 -1.835 0.602 1.00 0.00 28 VAL C CA 4
ATOM 5450 C C . VAL A 1 28 ? 45.351 -1.340 1.091 1.00 0.00 28 VAL C C 4
ATOM 5451 O O . VAL A 1 28 ? 44.330 -1.683 0.512 1.00 0.00 28 VAL C O 4
ATOM 5464 N N . LEU A 1 29 ? 45.343 -0.549 2.168 1.00 0.00 29 LEU C N 4
ATOM 5465 C CA . LEU A 1 29 ? 44.091 -0.060 2.768 1.00 0.00 29 LEU C CA 4
ATOM 5466 C C . LEU A 1 29 ? 42.961 -1.113 2.703 1.00 0.00 29 LEU C C 4
ATOM 5467 O O . LEU A 1 29 ? 41.823 -0.798 2.353 1.00 0.00 29 LEU C O 4
ATOM 5483 N N . GLY A 1 30 ? 43.291 -2.360 3.064 1.00 0.00 30 GLY C N 4
ATOM 5484 C CA . GLY A 1 30 ? 42.306 -3.463 3.067 1.00 0.00 30 GLY C CA 4
ATOM 5485 C C . GLY A 1 30 ? 42.229 -4.185 1.720 1.00 0.00 30 GLY C C 4
ATOM 5486 O O . GLY A 1 30 ? 41.331 -4.999 1.495 1.00 0.00 30 GLY C O 4
ATOM 5490 N N . ALA A 1 31 ? 43.167 -3.885 0.833 1.00 0.00 31 ALA C N 4
ATOM 5491 C CA . ALA A 1 31 ? 43.208 -4.507 -0.491 1.00 0.00 31 ALA C CA 4
ATOM 5492 C C . ALA A 1 31 ? 43.558 -5.994 -0.402 1.00 0.00 31 ALA C C 4
ATOM 5493 O O . ALA A 1 31 ? 44.367 -6.410 0.439 1.00 0.00 31 ALA C O 4
ATOM 5500 N N . GLU A 1 32 ? 42.979 -6.779 -1.305 1.00 0.00 32 GLU C N 4
ATOM 5501 C CA . GLU A 1 32 ? 43.249 -8.217 -1.378 1.00 0.00 32 GLU C CA 4
ATOM 5502 C C . GLU A 1 32 ? 44.695 -8.494 -1.795 1.00 0.00 32 GLU C C 4
ATOM 5503 O O . GLU A 1 32 ? 45.283 -9.509 -1.406 1.00 0.00 32 GLU C O 4
ATOM 5515 N N . ASP A 1 33 ? 45.254 -7.591 -2.597 1.00 0.00 33 ASP C N 4
ATOM 5516 C CA . ASP A 1 33 ? 46.619 -7.736 -3.103 1.00 0.00 33 ASP C CA 4
ATOM 5517 C C . ASP A 1 33 ? 47.619 -7.785 -1.945 1.00 0.00 33 ASP C C 4
ATOM 5518 O O . ASP A 1 33 ? 48.549 -8.595 -1.951 1.00 0.00 33 ASP C O 4
ATOM 5527 N N . GLY A 1 34 ? 47.404 -6.932 -0.941 1.00 0.00 34 GLY C N 4
ATOM 5528 C CA . GLY A 1 34 ? 48.274 -6.893 0.238 1.00 0.00 34 GLY C CA 4
ATOM 5529 C C . GLY A 1 34 ? 49.704 -6.546 -0.155 1.00 0.00 34 GLY C C 4
ATOM 5530 O O . GLY A 1 34 ? 50.661 -6.937 0.514 1.00 0.00 34 GLY C O 4
ATOM 5534 N N . CYS A 1 35 ? 49.832 -5.855 -1.276 1.00 0.00 35 CYS C N 4
ATOM 5535 C CA . CYS A 1 35 ? 51.127 -5.489 -1.838 1.00 0.00 35 CYS C CA 4
ATOM 5536 C C . CYS A 1 35 ? 50.999 -4.213 -2.662 1.00 0.00 35 CYS C C 4
ATOM 5537 O O . CYS A 1 35 ? 49.887 -3.809 -3.017 1.00 0.00 35 CYS C O 4
ATOM 5545 N N . ILE A 1 36 ? 52.133 -3.631 -3.046 1.00 0.00 36 ILE C N 4
ATOM 5546 C CA . ILE A 1 36 ? 52.109 -2.468 -3.917 1.00 0.00 36 ILE C CA 4
ATOM 5547 C C . ILE A 1 36 ? 52.162 -2.992 -5.350 1.00 0.00 36 ILE C C 4
ATOM 5548 O O . ILE A 1 36 ? 53.140 -3.621 -5.752 1.00 0.00 36 ILE C O 4
ATOM 5564 N N . SER A 1 37 ? 51.062 -2.843 -6.076 1.00 0.00 37 SER C N 4
ATOM 5565 C CA . SER A 1 37 ? 50.952 -3.443 -7.405 1.00 0.00 37 SER C CA 4
ATOM 5566 C C . SER A 1 37 ? 51.085 -2.398 -8.491 1.00 0.00 37 SER C C 4
ATOM 5567 O O . SER A 1 37 ? 50.464 -2.499 -9.542 1.00 0.00 37 SER C O 4
ATOM 5575 N N . THR A 1 38 ? 51.882 -1.383 -8.197 1.00 0.00 38 THR C N 4
ATOM 5576 C CA . THR A 1 38 ? 52.128 -0.250 -9.091 1.00 0.00 38 THR C CA 4
ATOM 5577 C C . THR A 1 38 ? 50.887 0.612 -9.306 1.00 0.00 38 THR C C 4
ATOM 5578 O O . THR A 1 38 ? 50.983 1.836 -9.380 1.00 0.00 38 THR C O 4
ATOM 5589 N N . LYS A 1 39 ? 49.716 -0.024 -9.296 1.00 0.00 39 LYS C N 4
ATOM 5590 C CA . LYS A 1 39 ? 48.441 0.682 -9.408 1.00 0.00 39 LYS C CA 4
ATOM 5591 C C . LYS A 1 39 ? 48.285 1.654 -8.239 1.00 0.00 39 LYS C C 4
ATOM 5592 O O . LYS A 1 39 ? 48.005 2.842 -8.427 1.00 0.00 39 LYS C O 4
ATOM 5611 N N . GLU A 1 40 ? 48.549 1.147 -7.037 1.00 0.00 40 GLU C N 4
ATOM 5612 C CA . GLU A 1 40 ? 48.511 1.947 -5.814 1.00 0.00 40 GLU C CA 4
ATOM 5613 C C . GLU A 1 40 ? 49.835 2.656 -5.571 1.00 0.00 40 GLU C C 4
ATOM 5614 O O . GLU A 1 40 ? 49.927 3.551 -4.738 1.00 0.00 40 GLU C O 4
ATOM 5626 N N . LEU A 1 41 ? 50.859 2.250 -6.302 1.00 0.00 41 LEU C N 4
ATOM 5627 C CA . LEU A 1 41 ? 52.184 2.834 -6.141 1.00 0.00 41 LEU C CA 4
ATOM 5628 C C . LEU A 1 41 ? 52.149 4.324 -6.447 1.00 0.00 41 LEU C C 4
ATOM 5629 O O . LEU A 1 41 ? 52.866 5.100 -5.830 1.00 0.00 41 LEU C O 4
ATOM 5645 N N . GLY A 1 42 ? 51.335 4.706 -7.437 1.00 0.00 42 GLY C N 4
ATOM 5646 C CA . GLY A 1 42 ? 51.206 6.109 -7.862 1.00 0.00 42 GLY C CA 4
ATOM 5647 C C . GLY A 1 42 ? 51.138 7.080 -6.674 1.00 0.00 42 GLY C C 4
ATOM 5648 O O . GLY A 1 42 ? 51.457 8.260 -6.818 1.00 0.00 42 GLY C O 4
ATOM 5652 N N . LYS A 1 43 ? 50.806 6.562 -5.487 1.00 0.00 43 LYS C N 4
ATOM 5653 C CA . LYS A 1 43 ? 50.796 7.388 -4.283 1.00 0.00 43 LYS C CA 4
ATOM 5654 C C . LYS A 1 43 ? 52.218 7.895 -4.017 1.00 0.00 43 LYS C C 4
ATOM 5655 O O . LYS A 1 43 ? 52.414 9.015 -3.545 1.00 0.00 43 LYS C O 4
ATOM 5674 N N . VAL A 1 44 ? 53.203 7.041 -4.329 1.00 0.00 44 VAL C N 4
ATOM 5675 C CA . VAL A 1 44 ? 54.610 7.363 -4.131 1.00 0.00 44 VAL C CA 4
ATOM 5676 C C . VAL A 1 44 ? 55.026 8.587 -4.949 1.00 0.00 44 VAL C C 4
ATOM 5677 O O . VAL A 1 44 ? 55.683 9.483 -4.440 1.00 0.00 44 VAL C O 4
ATOM 5690 N N . MET A 1 45 ? 54.633 8.624 -6.220 1.00 0.00 45 MET C N 4
ATOM 5691 C CA . MET A 1 45 ? 54.969 9.762 -7.077 1.00 0.00 45 MET C CA 4
ATOM 5692 C C . MET A 1 45 ? 54.274 11.054 -6.629 1.00 0.00 45 MET C C 4
ATOM 5693 O O . MET A 1 45 ? 54.902 12.111 -6.592 1.00 0.00 45 MET C O 4
ATOM 5707 N N . ARG A 1 46 ? 53.016 10.942 -6.171 1.00 0.00 46 ARG C N 4
ATOM 5708 C CA . ARG A 1 46 ? 52.314 12.105 -5.596 1.00 0.00 46 ARG C CA 4
ATOM 5709 C C . ARG A 1 46 ? 53.057 12.602 -4.357 1.00 0.00 46 ARG C C 4
ATOM 5710 O O . ARG A 1 46 ? 53.213 13.807 -4.149 1.00 0.00 46 ARG C O 4
ATOM 5731 N N . MET A 1 47 ? 53.578 11.655 -3.590 1.00 0.00 47 MET C N 4
ATOM 5732 C CA . MET A 1 47 ? 54.373 11.941 -2.414 1.00 0.00 47 MET C CA 4
ATOM 5733 C C . MET A 1 47 ? 55.608 12.743 -2.814 1.00 0.00 47 MET C C 4
ATOM 5734 O O . MET A 1 47 ? 56.017 13.671 -2.113 1.00 0.00 47 MET C O 4
ATOM 5748 N N . LEU A 1 48 ? 56.168 12.398 -3.969 1.00 0.00 48 LEU C N 4
ATOM 5749 C CA . LEU A 1 48 ? 57.335 13.092 -4.511 1.00 0.00 48 LEU C CA 4
ATOM 5750 C C . LEU A 1 48 ? 56.917 14.342 -5.308 1.00 0.00 48 LEU C C 4
ATOM 5751 O O . LEU A 1 48 ? 57.760 15.149 -5.695 1.00 0.00 48 LEU C O 4
ATOM 5767 N N . GLY A 1 49 ? 55.598 14.529 -5.469 1.00 0.00 49 GLY C N 4
ATOM 5768 C CA . GLY A 1 49 ? 55.043 15.721 -6.139 1.00 0.00 49 GLY C CA 4
ATOM 5769 C C . GLY A 1 49 ? 54.879 15.544 -7.654 1.00 0.00 49 GLY C C 4
ATOM 5770 O O . GLY A 1 49 ? 54.820 16.530 -8.393 1.00 0.00 49 GLY C O 4
ATOM 5774 N N . GLN A 1 50 ? 54.782 14.294 -8.105 1.00 0.00 50 GLN C N 4
ATOM 5775 C CA . GLN A 1 50 ? 54.587 13.990 -9.531 1.00 0.00 50 GLN C CA 4
ATOM 5776 C C . GLN A 1 50 ? 53.441 12.996 -9.764 1.00 0.00 50 GLN C C 4
ATOM 5777 O O . GLN A 1 50 ? 53.151 12.151 -8.916 1.00 0.00 50 GLN C O 4
ATOM 5791 N N . ASN A 1 51 ? 52.776 13.133 -10.918 1.00 0.00 51 ASN C N 4
ATOM 5792 C CA . ASN A 1 51 ? 51.627 12.281 -11.276 1.00 0.00 51 ASN C CA 4
ATOM 5793 C C . ASN A 1 51 ? 51.815 11.624 -12.660 1.00 0.00 51 ASN C C 4
ATOM 5794 O O . ASN A 1 51 ? 50.968 11.764 -13.550 1.00 0.00 51 ASN C O 4
ATOM 5805 N N . PRO A 1 52 ? 52.906 10.917 -12.853 1.00 0.00 52 PRO C N 4
ATOM 5806 C CA . PRO A 1 52 ? 53.219 10.220 -14.140 1.00 0.00 52 PRO C CA 4
ATOM 5807 C C . PRO A 1 52 ? 52.367 8.971 -14.358 1.00 0.00 52 PRO C C 4
ATOM 5808 O O . PRO A 1 52 ? 51.888 8.359 -13.401 1.00 0.00 52 PRO C O 4
ATOM 5819 N N . THR A 1 53 ? 52.197 8.599 -15.623 1.00 0.00 53 THR C N 4
ATOM 5820 C CA . THR A 1 53 ? 51.430 7.408 -16.002 1.00 0.00 53 THR C CA 4
ATOM 5821 C C . THR A 1 53 ? 51.765 6.212 -15.090 1.00 0.00 53 THR C C 4
ATOM 5822 O O . THR A 1 53 ? 52.925 6.005 -14.722 1.00 0.00 53 THR C O 4
ATOM 5833 N N . PRO A 1 54 ? 50.776 5.406 -14.755 1.00 0.00 54 PRO C N 4
ATOM 5834 C CA . PRO A 1 54 ? 50.973 4.192 -13.890 1.00 0.00 54 PRO C CA 4
ATOM 5835 C C . PRO A 1 54 ? 52.031 3.251 -14.464 1.00 0.00 54 PRO C C 4
ATOM 5836 O O . PRO A 1 54 ? 52.812 2.650 -13.725 1.00 0.00 54 PRO C O 4
ATOM 5847 N N . GLU A 1 55 ? 52.047 3.132 -15.784 1.00 0.00 55 GLU C N 4
ATOM 5848 C CA . GLU A 1 55 ? 53.005 2.274 -16.476 1.00 0.00 55 GLU C CA 4
ATOM 5849 C C . GLU A 1 55 ? 54.436 2.780 -16.278 1.00 0.00 55 GLU C C 4
ATOM 5850 O O . GLU A 1 55 ? 55.333 2.005 -15.951 1.00 0.00 55 GLU C O 4
ATOM 5862 N N . GLU A 1 56 ? 54.604 4.101 -16.330 1.00 0.00 56 GLU C N 4
ATOM 5863 C CA . GLU A 1 56 ? 55.890 4.731 -16.013 1.00 0.00 56 GLU C CA 4
ATOM 5864 C C . GLU A 1 56 ? 56.237 4.506 -14.538 1.00 0.00 56 GLU C C 4
ATOM 5865 O O . GLU A 1 56 ? 57.408 4.425 -14.162 1.00 0.00 56 GLU C O 4
ATOM 5877 N N . LEU A 1 57 ? 55.195 4.400 -13.720 1.00 0.00 57 LEU C N 4
ATOM 5878 C CA . LEU A 1 57 ? 55.321 4.175 -12.277 1.00 0.00 57 LEU C CA 4
ATOM 5879 C C . LEU A 1 57 ? 56.010 2.833 -11.997 1.00 0.00 57 LEU C C 4
ATOM 5880 O O . LEU A 1 57 ? 56.698 2.670 -10.986 1.00 0.00 57 LEU C O 4
ATOM 5896 N N . GLN A 1 58 ? 55.746 1.864 -12.864 1.00 0.00 58 GLN C N 4
ATOM 5897 C CA . GLN A 1 58 ? 56.244 0.492 -12.712 1.00 0.00 58 GLN C CA 4
ATOM 5898 C C . GLN A 1 58 ? 57.777 0.406 -12.669 1.00 0.00 58 GLN C C 4
ATOM 5899 O O . GLN A 1 58 ? 58.324 -0.523 -12.075 1.00 0.00 58 GLN C O 4
ATOM 5913 N N . GLU A 1 59 ? 58.470 1.351 -13.304 1.00 0.00 59 GLU C N 4
ATOM 5914 C CA . GLU A 1 59 ? 59.937 1.297 -13.344 1.00 0.00 59 GLU C CA 4
ATOM 5915 C C . GLU A 1 59 ? 60.549 1.315 -11.946 1.00 0.00 59 GLU C C 4
ATOM 5916 O O . GLU A 1 59 ? 61.552 0.645 -11.700 1.00 0.00 59 GLU C O 4
ATOM 5928 N N . MET A 1 60 ? 59.928 2.036 -11.016 1.00 0.00 60 MET C N 4
ATOM 5929 C CA . MET A 1 60 ? 60.425 2.050 -9.645 1.00 0.00 60 MET C CA 4
ATOM 5930 C C . MET A 1 60 ? 60.352 0.650 -9.025 1.00 0.00 60 MET C C 4
ATOM 5931 O O . MET A 1 60 ? 61.293 0.213 -8.363 1.00 0.00 60 MET C O 4
ATOM 5945 N N . ILE A 1 61 ? 59.267 -0.081 -9.306 1.00 0.00 61 ILE C N 4
ATOM 5946 C CA . ILE A 1 61 ? 59.154 -1.468 -8.850 1.00 0.00 61 ILE C CA 4
ATOM 5947 C C . ILE A 1 61 ? 60.230 -2.334 -9.489 1.00 0.00 61 ILE C C 4
ATOM 5948 O O . ILE A 1 61 ? 60.892 -3.105 -8.810 1.00 0.00 61 ILE C O 4
ATOM 5964 N N . ASP A 1 62 ? 60.445 -2.144 -10.784 1.00 0.00 62 ASP C N 4
ATOM 5965 C CA . ASP A 1 62 ? 61.504 -2.864 -11.494 1.00 0.00 62 ASP C CA 4
ATOM 5966 C C . ASP A 1 62 ? 62.870 -2.512 -10.904 1.00 0.00 62 ASP C C 4
ATOM 5967 O O . ASP A 1 62 ? 63.709 -3.388 -10.671 1.00 0.00 62 ASP C O 4
ATOM 5976 N N . GLU A 1 63 ? 63.044 -1.232 -10.586 1.00 0.00 63 GLU C N 4
ATOM 5977 C CA . GLU A 1 63 ? 64.254 -0.751 -9.928 1.00 0.00 63 GLU C CA 4
ATOM 5978 C C . GLU A 1 63 ? 64.392 -1.393 -8.535 1.00 0.00 63 GLU C C 4
ATOM 5979 O O . GLU A 1 63 ? 65.448 -1.922 -8.177 1.00 0.00 63 GLU C O 4
ATOM 5991 N N . VAL A 1 64 ? 63.315 -1.301 -7.754 1.00 0.00 64 VAL C N 4
ATOM 5992 C CA . VAL A 1 64 ? 63.264 -1.817 -6.380 1.00 0.00 64 VAL C CA 4
ATOM 5993 C C . VAL A 1 64 ? 63.300 -3.357 -6.309 1.00 0.00 64 VAL C C 4
ATOM 5994 O O . VAL A 1 64 ? 63.913 -3.930 -5.401 1.00 0.00 64 VAL C O 4
ATOM 6007 N N . ASP A 1 65 ? 62.520 -4.012 -7.181 1.00 0.00 65 ASP C N 4
ATOM 6008 C CA . ASP A 1 65 ? 62.330 -5.470 -7.111 1.00 0.00 65 ASP C CA 4
ATOM 6009 C C . ASP A 1 65 ? 63.453 -6.231 -7.827 1.00 0.00 65 ASP C C 4
ATOM 6010 O O . ASP A 1 65 ? 63.307 -6.650 -8.981 1.00 0.00 65 ASP C O 4
ATOM 6019 N N . GLU A 1 66 ? 64.533 -6.480 -7.092 1.00 0.00 66 GLU C N 4
ATOM 6020 C CA . GLU A 1 66 ? 65.679 -7.249 -7.592 1.00 0.00 66 GLU C CA 4
ATOM 6021 C C . GLU A 1 66 ? 65.326 -8.723 -7.795 1.00 0.00 66 GLU C C 4
ATOM 6022 O O . GLU A 1 66 ? 65.863 -9.383 -8.689 1.00 0.00 66 GLU C O 4
ATOM 6034 N N . ASP A 1 67 ? 64.495 -9.256 -6.896 1.00 0.00 67 ASP C N 4
ATOM 6035 C CA . ASP A 1 67 ? 64.164 -10.682 -6.897 1.00 0.00 67 ASP C CA 4
ATOM 6036 C C . ASP A 1 67 ? 63.433 -11.109 -8.178 1.00 0.00 67 ASP C C 4
ATOM 6037 O O . ASP A 1 67 ? 63.416 -12.295 -8.527 1.00 0.00 67 ASP C O 4
ATOM 6046 N N . GLY A 1 68 ? 62.888 -10.131 -8.903 1.00 0.00 68 GLY C N 4
ATOM 6047 C CA . GLY A 1 68 ? 62.221 -10.399 -10.182 1.00 0.00 68 GLY C CA 4
ATOM 6048 C C . GLY A 1 68 ? 60.819 -10.969 -9.998 1.00 0.00 68 GLY C C 4
ATOM 6049 O O . GLY A 1 68 ? 60.292 -11.634 -10.892 1.00 0.00 68 GLY C O 4
ATOM 6053 N N . SER A 1 69 ? 60.200 -10.682 -8.860 1.00 0.00 69 SER C N 4
ATOM 6054 C CA . SER A 1 69 ? 58.840 -11.143 -8.603 1.00 0.00 69 SER C CA 4
ATOM 6055 C C . SER A 1 69 ? 57.829 -10.232 -9.302 1.00 0.00 69 SER C C 4
ATOM 6056 O O . SER A 1 69 ? 56.651 -10.575 -9.434 1.00 0.00 69 SER C O 4
ATOM 6064 N N . GLY A 1 70 ? 58.308 -9.064 -9.743 1.00 0.00 70 GLY C N 4
ATOM 6065 C CA . GLY A 1 70 ? 57.469 -8.069 -10.421 1.00 0.00 70 GLY C CA 4
ATOM 6066 C C . GLY A 1 70 ? 56.484 -7.446 -9.443 1.00 0.00 70 GLY C C 4
ATOM 6067 O O . GLY A 1 70 ? 55.594 -6.688 -9.834 1.00 0.00 70 GLY C O 4
ATOM 6071 N N . THR A 1 71 ? 56.645 -7.800 -8.174 1.00 0.00 71 THR C N 4
ATOM 6072 C CA . THR A 1 71 ? 55.779 -7.327 -7.105 1.00 0.00 71 THR C CA 4
ATOM 6073 C C . THR A 1 71 ? 56.610 -6.922 -5.895 1.00 0.00 71 THR C C 4
ATOM 6074 O O . THR A 1 71 ? 57.752 -7.358 -5.742 1.00 0.00 71 THR C O 4
ATOM 6085 N N . VAL A 1 72 ? 56.034 -6.084 -5.051 1.00 0.00 72 VAL C N 4
ATOM 6086 C CA . VAL A 1 72 ? 56.706 -5.606 -3.848 1.00 0.00 72 VAL C CA 4
ATOM 6087 C C . VAL A 1 72 ? 55.820 -5.820 -2.624 1.00 0.00 72 VAL C C 4
ATOM 6088 O O . VAL A 1 72 ? 55.094 -4.916 -2.192 1.00 0.00 72 VAL C O 4
ATOM 6101 N N . ASP A 1 73 ? 55.866 -7.036 -2.090 1.00 0.00 73 ASP C N 4
ATOM 6102 C CA . ASP A 1 73 ? 55.044 -7.427 -0.946 1.00 0.00 73 ASP C CA 4
ATOM 6103 C C . ASP A 1 73 ? 55.560 -6.772 0.336 1.00 0.00 73 ASP C C 4
ATOM 6104 O O . ASP A 1 73 ? 56.667 -6.237 0.361 1.00 0.00 73 ASP C O 4
ATOM 6113 N N . PHE A 1 74 ? 54.771 -6.841 1.409 1.00 0.00 74 PHE C N 4
ATOM 6114 C CA . PHE A 1 74 ? 55.196 -6.281 2.691 1.00 0.00 74 PHE C CA 4
ATOM 6115 C C . PHE A 1 74 ? 56.484 -6.950 3.152 1.00 0.00 74 PHE C C 4
ATOM 6116 O O . PHE A 1 74 ? 57.429 -6.277 3.582 1.00 0.00 74 PHE C O 4
ATOM 6133 N N . ASP A 1 75 ? 56.534 -8.277 3.028 1.00 0.00 75 ASP C N 4
ATOM 6134 C CA . ASP A 1 75 ? 57.728 -9.028 3.388 1.00 0.00 75 ASP C CA 4
ATOM 6135 C C . ASP A 1 75 ? 58.933 -8.622 2.524 1.00 0.00 75 ASP C C 4
ATOM 6136 O O . ASP A 1 75 ? 60.015 -8.355 3.056 1.00 0.00 75 ASP C O 4
ATOM 6145 N N . GLU A 1 76 ? 58.724 -8.471 1.204 1.00 0.00 76 GLU C N 4
ATOM 6146 C CA . GLU A 1 76 ? 59.807 -7.987 0.334 1.00 0.00 76 GLU C CA 4
ATOM 6147 C C . GLU A 1 76 ? 60.122 -6.532 0.642 1.00 0.00 76 GLU C C 4
ATOM 6148 O O . GLU A 1 76 ? 61.276 -6.144 0.772 1.00 0.00 76 GLU C O 4
ATOM 6160 N N . PHE A 1 77 ? 59.083 -5.747 0.827 1.00 0.00 77 PHE C N 4
ATOM 6161 C CA . PHE A 1 77 ? 59.237 -4.343 1.141 1.00 0.00 77 PHE C CA 4
ATOM 6162 C C . PHE A 1 77 ? 60.048 -4.156 2.426 1.00 0.00 77 PHE C C 4
ATOM 6163 O O . PHE A 1 77 ? 61.014 -3.393 2.451 1.00 0.00 77 PHE C O 4
ATOM 6180 N N . LEU A 1 78 ? 59.695 -4.905 3.459 1.00 0.00 78 LEU C N 4
ATOM 6181 C CA . LEU A 1 78 ? 60.444 -4.884 4.715 1.00 0.00 78 LEU C CA 4
ATOM 6182 C C . LEU A 1 78 ? 61.865 -5.430 4.540 1.00 0.00 78 LEU C C 4
ATOM 6183 O O . LEU A 1 78 ? 62.812 -4.928 5.148 1.00 0.00 78 LEU C O 4
ATOM 6199 N N . VAL A 1 79 ? 61.952 -6.588 3.886 1.00 0.00 79 VAL C N 4
ATOM 6200 C CA . VAL A 1 79 ? 63.186 -7.376 3.860 1.00 0.00 79 VAL C CA 4
ATOM 6201 C C . VAL A 1 79 ? 64.088 -7.075 2.646 1.00 0.00 79 VAL C C 4
ATOM 6202 O O . VAL A 1 79 ? 65.306 -6.966 2.780 1.00 0.00 79 VAL C O 4
ATOM 6215 N N . MET A 1 80 ? 63.491 -7.052 1.461 1.00 0.00 80 MET C N 4
ATOM 6216 C CA . MET A 1 80 ? 64.232 -6.889 0.200 1.00 0.00 80 MET C CA 4
ATOM 6217 C C . MET A 1 80 ? 64.962 -5.545 0.166 1.00 0.00 80 MET C C 4
ATOM 6218 O O . MET A 1 80 ? 66.078 -5.439 -0.348 1.00 0.00 80 MET C O 4
ATOM 6232 N N . MET A 1 81 ? 64.290 -4.522 0.663 1.00 0.00 81 MET C N 4
ATOM 6233 C CA . MET A 1 81 ? 64.798 -3.154 0.647 1.00 0.00 81 MET C CA 4
ATOM 6234 C C . MET A 1 81 ? 66.036 -2.985 1.545 1.00 0.00 81 MET C C 4
ATOM 6235 O O . MET A 1 81 ? 66.760 -1.992 1.439 1.00 0.00 81 MET C O 4
ATOM 6249 N N . VAL A 1 82 ? 66.250 -3.941 2.442 1.00 0.00 82 VAL C N 4
ATOM 6250 C CA . VAL A 1 82 ? 67.359 -3.881 3.401 1.00 0.00 82 VAL C CA 4
ATOM 6251 C C . VAL A 1 82 ? 68.739 -3.893 2.718 1.00 0.00 82 VAL C C 4
ATOM 6252 O O . VAL A 1 82 ? 69.725 -3.446 3.304 1.00 0.00 82 VAL C O 4
ATOM 6265 N N . ARG A 1 83 ? 68.827 -4.465 1.519 1.00 0.00 83 ARG C N 4
ATOM 6266 C CA . ARG A 1 83 ? 70.133 -4.609 0.858 1.00 0.00 83 ARG C CA 4
ATOM 6267 C C . ARG A 1 83 ? 70.783 -3.252 0.550 1.00 0.00 83 ARG C C 4
ATOM 6268 O O . ARG A 1 83 ? 72.004 -3.112 0.622 1.00 0.00 83 ARG C O 4
ATOM 6289 N N . CYS A 1 84 ? 69.969 -2.289 0.132 1.00 0.00 84 CYS C N 4
ATOM 6290 C CA . CYS A 1 84 ? 70.457 -0.957 -0.261 1.00 0.00 84 CYS C CA 4
ATOM 6291 C C . CYS A 1 84 ? 70.974 -0.146 0.941 1.00 0.00 84 CYS C C 4
ATOM 6292 O O . CYS A 1 84 ? 71.891 0.670 0.809 1.00 0.00 84 CYS C O 4
ATOM 6300 N N . MET A 1 85 ? 70.367 -0.384 2.099 1.00 0.00 85 MET C N 4
ATOM 6301 C CA . MET A 1 85 ? 70.694 0.317 3.352 1.00 0.00 85 MET C CA 4
ATOM 6302 C C . MET A 1 85 ? 72.156 0.079 3.760 1.00 0.00 85 MET C C 4
ATOM 6303 O O . MET A 1 85 ? 72.778 0.929 4.402 1.00 0.00 85 MET C O 4
ATOM 6317 N N . LYS A 1 86 ? 72.652 -1.121 3.468 1.00 0.00 86 LYS C N 4
ATOM 6318 C CA . LYS A 1 86 ? 74.004 -1.547 3.863 1.00 0.00 86 LYS C CA 4
ATOM 6319 C C . LYS A 1 86 ? 75.083 -0.500 3.528 1.00 0.00 86 LYS C C 4
ATOM 6320 O O . LYS A 1 86 ? 76.165 -0.517 4.118 1.00 0.00 86 LYS C O 4
ATOM 6339 N N . ASP A 1 87 ? 74.817 0.363 2.542 1.00 0.00 87 ASP C N 4
ATOM 6340 C CA . ASP A 1 87 ? 75.809 1.357 2.110 1.00 0.00 87 ASP C CA 4
ATOM 6341 C C . ASP A 1 87 ? 76.257 2.243 3.282 1.00 0.00 87 ASP C C 4
ATOM 6342 O O . ASP A 1 87 ? 77.456 2.376 3.538 1.00 0.00 87 ASP C O 4
ATOM 6351 N N . ASP A 1 88 ? 75.292 2.771 4.032 1.00 0.00 88 ASP C N 4
ATOM 6352 C CA . ASP A 1 88 ? 75.596 3.571 5.221 1.00 0.00 88 ASP C CA 4
ATOM 6353 C C . ASP A 1 88 ? 74.571 3.294 6.324 1.00 0.00 88 ASP C C 4
ATOM 6354 O O . ASP A 1 88 ? 74.920 2.825 7.413 1.00 0.00 88 ASP C O 4
ATOM 6363 N N . SER A 1 89 ? 73.302 3.529 6.003 1.00 0.00 89 SER C N 4
ATOM 6364 C CA . SER A 1 89 ? 72.186 3.273 6.917 1.00 0.00 89 SER C CA 4
ATOM 6365 C C . SER A 1 89 ? 70.851 3.590 6.241 1.00 0.00 89 SER C C 4
ATOM 6366 O O . SER A 1 89 ? 70.030 2.692 6.137 1.00 0.00 89 SER C O 4
ATOM 6375 N N . ARG B 2 1 ? 64.689 3.735 3.962 1.00 0.00 147 ARG I N 4
ATOM 6376 C CA . ARG B 2 1 ? 63.994 2.791 3.035 1.00 0.00 147 ARG I CA 4
ATOM 6377 C C . ARG B 2 1 ? 64.622 2.919 1.645 1.00 0.00 147 ARG I C 4
ATOM 6378 O O . ARG B 2 1 ? 64.627 3.997 1.059 1.00 0.00 147 ARG I O 4
ATOM 6401 N N . ILE B 2 2 ? 65.368 1.878 1.264 1.00 0.00 148 ILE I N 4
ATOM 6402 C CA . ILE B 2 2 ? 66.281 1.912 0.108 1.00 0.00 148 ILE I CA 4
ATOM 6403 C C . ILE B 2 2 ? 67.491 2.768 0.471 1.00 0.00 148 ILE I C 4
ATOM 6404 O O . ILE B 2 2 ? 68.614 2.279 0.552 1.00 0.00 148 ILE I O 4
ATOM 6420 N N . SER B 2 3 ? 67.215 4.028 0.795 1.00 0.00 149 SER I N 4
ATOM 6421 C CA . SER B 2 3 ? 68.228 4.961 1.274 1.00 0.00 149 SER I CA 4
ATOM 6422 C C . SER B 2 3 ? 67.575 6.125 2.021 1.00 0.00 149 SER I C 4
ATOM 6423 O O . SER B 2 3 ? 68.213 6.785 2.834 1.00 0.00 149 SER I O 4
ATOM 6431 N N . ALA B 2 4 ? 66.296 6.380 1.718 1.00 0.00 150 ALA I N 4
ATOM 6432 C CA . ALA B 2 4 ? 65.553 7.477 2.342 1.00 0.00 150 ALA I CA 4
ATOM 6433 C C . ALA B 2 4 ? 64.169 7.019 2.825 1.00 0.00 150 ALA I C 4
ATOM 6434 O O . ALA B 2 4 ? 63.563 6.119 2.242 1.00 0.00 150 ALA I O 4
ATOM 6441 N N . ASP B 2 5 ? 63.694 7.622 3.914 1.00 0.00 151 ASP I N 4
ATOM 6442 C CA . ASP B 2 5 ? 62.409 7.254 4.511 1.00 0.00 151 ASP I CA 4
ATOM 6443 C C . ASP B 2 5 ? 61.276 8.200 4.073 1.00 0.00 151 ASP I C 4
ATOM 6444 O O . ASP B 2 5 ? 60.444 8.613 4.882 1.00 0.00 151 ASP I O 4
ATOM 6453 N N . ALA B 2 6 ? 61.235 8.495 2.778 1.00 0.00 152 ALA I N 4
ATOM 6454 C CA . ALA B 2 6 ? 60.202 9.350 2.188 1.00 0.00 152 ALA I CA 4
ATOM 6455 C C . ALA B 2 6 ? 58.794 8.776 2.407 1.00 0.00 152 ALA I C 4
ATOM 6456 O O . ALA B 2 6 ? 57.800 9.448 2.168 1.00 0.00 152 ALA I O 4
ATOM 6463 N N . MET B 2 7 ? 58.734 7.510 2.825 1.00 0.00 153 MET I N 4
ATOM 6464 C CA . MET B 2 7 ? 57.468 6.779 2.992 1.00 0.00 153 MET I CA 4
ATOM 6465 C C . MET B 2 7 ? 56.504 7.482 3.970 1.00 0.00 153 MET I C 4
ATOM 6466 O O . MET B 2 7 ? 55.292 7.453 3.763 1.00 0.00 153 MET I O 4
ATOM 6480 N N . MET B 2 8 ? 57.037 8.160 4.983 1.00 0.00 154 MET I N 4
ATOM 6481 C CA . MET B 2 8 ? 56.183 8.904 5.928 1.00 0.00 154 MET I CA 4
ATOM 6482 C C . MET B 2 8 ? 55.335 9.950 5.176 1.00 0.00 154 MET I C 4
ATOM 6483 O O . MET B 2 8 ? 54.155 10.147 5.481 1.00 0.00 154 MET I O 4
ATOM 6497 N N . GLN B 2 9 ? 55.942 10.583 4.177 1.00 0.00 155 GLN I N 4
ATOM 6498 C CA . GLN B 2 9 ? 55.268 11.584 3.342 1.00 0.00 155 GLN I CA 4
ATOM 6499 C C . GLN B 2 9 ? 54.108 10.958 2.537 1.00 0.00 155 GLN I C 4
ATOM 6500 O O . GLN B 2 9 ? 53.254 11.675 2.014 1.00 0.00 155 GLN I O 4
ATOM 6514 N N . ALA B 2 10 ? 54.152 9.629 2.361 1.00 0.00 156 ALA I N 4
ATOM 6515 C CA . ALA B 2 10 ? 53.186 8.911 1.505 1.00 0.00 156 ALA I CA 4
ATOM 6516 C C . ALA B 2 10 ? 51.730 9.210 1.875 1.00 0.00 156 ALA I C 4
ATOM 6517 O O . ALA B 2 10 ? 50.847 9.151 1.017 1.00 0.00 156 ALA I O 4
ATOM 6524 N N . LEU B 2 11 ? 51.491 9.567 3.137 1.00 0.00 157 LEU I N 4
ATOM 6525 C CA . LEU B 2 11 ? 50.141 9.904 3.590 1.00 0.00 157 LEU I CA 4
ATOM 6526 C C . LEU B 2 11 ? 49.601 11.125 2.827 1.00 0.00 157 LEU I C 4
ATOM 6527 O O . LEU B 2 11 ? 48.442 11.135 2.409 1.00 0.00 157 LEU I O 4
ATOM 6543 N N . LEU B 2 12 ? 50.476 12.124 2.624 1.00 0.00 158 LEU I N 4
ATOM 6544 C CA . LEU B 2 12 ? 50.165 13.362 1.870 1.00 0.00 158 LEU I CA 4
ATOM 6545 C C . LEU B 2 12 ? 48.668 13.708 1.866 1.00 0.00 158 LEU I C 4
ATOM 6546 O O . LEU B 2 12 ? 48.202 14.503 2.688 1.00 0.00 158 LEU I O 4
ATOM 6562 N N . GLY B 2 13 ? 47.930 13.137 0.913 1.00 0.00 159 GLY I N 4
ATOM 6563 C CA . GLY B 2 13 ? 46.504 13.413 0.777 1.00 0.00 159 GLY I CA 4
ATOM 6564 C C . GLY B 2 13 ? 45.729 12.178 0.318 1.00 0.00 159 GLY I C 4
ATOM 6565 O O . GLY B 2 13 ? 45.800 11.784 -0.851 1.00 0.00 159 GLY I O 4
ATOM 6569 N N . ALA B 2 14 ? 44.917 11.627 1.219 1.00 0.00 160 ALA I N 4
ATOM 6570 C CA . ALA B 2 14 ? 44.045 10.498 0.892 1.00 0.00 160 ALA I CA 4
ATOM 6571 C C . ALA B 2 14 ? 42.676 11.012 0.431 1.00 0.00 160 ALA I C 4
ATOM 6572 O O . ALA B 2 14 ? 41.899 11.537 1.230 1.00 0.00 160 ALA I O 4
ATOM 6579 N N . ARG B 2 15 ? 42.423 10.925 -0.875 1.00 0.00 161 ARG I N 4
ATOM 6580 C CA . ARG B 2 15 ? 41.187 11.450 -1.460 1.00 0.00 161 ARG I CA 4
ATOM 6581 C C . ARG B 2 15 ? 39.956 10.715 -0.903 1.00 0.00 161 ARG I C 4
ATOM 6582 O O . ARG B 2 15 ? 39.885 9.484 -0.942 1.00 0.00 161 ARG I O 4
ATOM 6603 N N . ALA B 2 16 ? 38.966 11.493 -0.443 1.00 0.00 162 ALA I N 4
ATOM 6604 C CA . ALA B 2 16 ? 37.702 10.946 0.065 1.00 0.00 162 ALA I CA 4
ATOM 6605 C C . ALA B 2 16 ? 36.523 11.476 -0.752 1.00 0.00 162 ALA I C 4
ATOM 6606 O O . ALA B 2 16 ? 35.782 10.703 -1.362 1.00 0.00 162 ALA I O 4
ATOM 6613 N N . LYS B 2 17 ? 36.387 12.799 -0.794 1.00 0.00 163 LYS I N 4
ATOM 6614 C CA . LYS B 2 17 ? 35.335 13.450 -1.576 1.00 0.00 163 LYS I CA 4
ATOM 6615 C C . LYS B 2 17 ? 35.812 13.732 -3.010 1.00 0.00 163 LYS I C 4
ATOM 6616 O O . LYS B 2 17 ? 36.944 13.387 -3.321 1.00 0.00 163 LYS I O 4
ATOM 6681 N N . MET A 1 1 ? 70.848 -17.210 7.026 1.00 0.00 1 MET C N 5
ATOM 6682 C CA . MET A 1 1 ? 70.878 -16.669 5.637 1.00 0.00 1 MET C CA 5
ATOM 6683 C C . MET A 1 1 ? 70.217 -15.280 5.598 1.00 0.00 1 MET C C 5
ATOM 6684 O O . MET A 1 1 ? 70.773 -14.312 6.109 1.00 0.00 1 MET C O 5
ATOM 6700 N N . ASP A 1 2 ? 69.044 -15.195 4.960 1.00 0.00 2 ASP C N 5
ATOM 6701 C CA . ASP A 1 2 ? 68.308 -13.930 4.794 1.00 0.00 2 ASP C CA 5
ATOM 6702 C C . ASP A 1 2 ? 67.741 -13.405 6.111 1.00 0.00 2 ASP C C 5
ATOM 6703 O O . ASP A 1 2 ? 67.301 -12.254 6.192 1.00 0.00 2 ASP C O 5
ATOM 6712 N N . ASP A 1 3 ? 67.669 -14.271 7.105 1.00 0.00 3 ASP C N 5
ATOM 6713 C CA . ASP A 1 3 ? 67.064 -13.928 8.383 1.00 0.00 3 ASP C CA 5
ATOM 6714 C C . ASP A 1 3 ? 67.864 -12.839 9.102 1.00 0.00 3 ASP C C 5
ATOM 6715 O O . ASP A 1 3 ? 67.391 -12.258 10.082 1.00 0.00 3 ASP C O 5
ATOM 6724 N N . ILE A 1 4 ? 69.046 -12.528 8.573 1.00 0.00 4 ILE C N 5
ATOM 6725 C CA . ILE A 1 4 ? 69.878 -11.470 9.138 1.00 0.00 4 ILE C CA 5
ATOM 6726 C C . ILE A 1 4 ? 69.235 -10.101 8.888 1.00 0.00 4 ILE C C 5
ATOM 6727 O O . ILE A 1 4 ? 69.129 -9.275 9.799 1.00 0.00 4 ILE C O 5
ATOM 6743 N N . TYR A 1 5 ? 68.715 -9.915 7.667 1.00 0.00 5 TYR C N 5
ATOM 6744 C CA . TYR A 1 5 ? 67.987 -8.699 7.307 1.00 0.00 5 TYR C CA 5
ATOM 6745 C C . TYR A 1 5 ? 66.687 -8.620 8.088 1.00 0.00 5 TYR C C 5
ATOM 6746 O O . TYR A 1 5 ? 66.300 -7.554 8.564 1.00 0.00 5 TYR C O 5
ATOM 6764 N N . LYS A 1 6 ? 66.036 -9.770 8.244 1.00 0.00 6 LYS C N 5
ATOM 6765 C CA . LYS A 1 6 ? 64.798 -9.862 9.006 1.00 0.00 6 LYS C CA 5
ATOM 6766 C C . LYS A 1 6 ? 65.049 -9.461 10.455 1.00 0.00 6 LYS C C 5
ATOM 6767 O O . LYS A 1 6 ? 64.300 -8.678 11.032 1.00 0.00 6 LYS C O 5
ATOM 6786 N N . ALA A 1 7 ? 66.153 -9.959 11.013 1.00 0.00 7 ALA C N 5
ATOM 6787 C CA . ALA A 1 7 ? 66.557 -9.601 12.372 1.00 0.00 7 ALA C CA 5
ATOM 6788 C C . ALA A 1 7 ? 66.910 -8.109 12.471 1.00 0.00 7 ALA C C 5
ATOM 6789 O O . ALA A 1 7 ? 66.608 -7.453 13.475 1.00 0.00 7 ALA C O 5
ATOM 6796 N N . ALA A 1 8 ? 67.571 -7.590 11.431 1.00 0.00 8 ALA C N 5
ATOM 6797 C CA . ALA A 1 8 ? 68.006 -6.186 11.396 1.00 0.00 8 ALA C CA 5
ATOM 6798 C C . ALA A 1 8 ? 66.818 -5.230 11.504 1.00 0.00 8 ALA C C 5
ATOM 6799 O O . ALA A 1 8 ? 66.955 -4.092 11.957 1.00 0.00 8 ALA C O 5
ATOM 6806 N N . VAL A 1 9 ? 65.662 -5.714 11.090 1.00 0.00 9 VAL C N 5
ATOM 6807 C CA . VAL A 1 9 ? 64.423 -4.942 11.115 1.00 0.00 9 VAL C CA 5
ATOM 6808 C C . VAL A 1 9 ? 64.074 -4.540 12.543 1.00 0.00 9 VAL C C 5
ATOM 6809 O O . VAL A 1 9 ? 63.608 -3.426 12.796 1.00 0.00 9 VAL C O 5
ATOM 6822 N N . GLU A 1 10 ? 64.236 -5.483 13.457 1.00 0.00 10 GLU C N 5
ATOM 6823 C CA . GLU A 1 10 ? 63.879 -5.283 14.856 1.00 0.00 10 GLU C CA 5
ATOM 6824 C C . GLU A 1 10 ? 64.581 -4.050 15.450 1.00 0.00 10 GLU C C 5
ATOM 6825 O O . GLU A 1 10 ? 64.123 -3.489 16.442 1.00 0.00 10 GLU C O 5
ATOM 6837 N N . GLN A 1 11 ? 65.648 -3.586 14.785 1.00 0.00 11 GLN C N 5
ATOM 6838 C CA . GLN A 1 11 ? 66.354 -2.367 15.211 1.00 0.00 11 GLN C CA 5
ATOM 6839 C C . GLN A 1 11 ? 65.480 -1.135 15.022 1.00 0.00 11 GLN C C 5
ATOM 6840 O O . GLN A 1 11 ? 65.617 -0.149 15.744 1.00 0.00 11 GLN C O 5
ATOM 6854 N N . LEU A 1 12 ? 64.560 -1.208 14.072 1.00 0.00 12 LEU C N 5
ATOM 6855 C CA . LEU A 1 12 ? 63.636 -0.112 13.826 1.00 0.00 12 LEU C CA 5
ATOM 6856 C C . LEU A 1 12 ? 62.720 0.046 15.037 1.00 0.00 12 LEU C C 5
ATOM 6857 O O . LEU A 1 12 ? 62.365 -0.947 15.681 1.00 0.00 12 LEU C O 5
ATOM 6873 N N . THR A 1 13 ? 62.341 1.285 15.360 1.00 0.00 13 THR C N 5
ATOM 6874 C CA . THR A 1 13 ? 61.462 1.507 16.514 1.00 0.00 13 THR C CA 5
ATOM 6875 C C . THR A 1 13 ? 60.089 0.933 16.234 1.00 0.00 13 THR C C 5
ATOM 6876 O O . THR A 1 13 ? 59.639 0.922 15.089 1.00 0.00 13 THR C O 5
ATOM 6887 N N . GLU A 1 14 ? 59.438 0.421 17.264 1.00 0.00 14 GLU C N 5
ATOM 6888 C CA . GLU A 1 14 ? 58.137 -0.202 17.085 1.00 0.00 14 GLU C CA 5
ATOM 6889 C C . GLU A 1 14 ? 57.162 0.803 16.481 1.00 0.00 14 GLU C C 5
ATOM 6890 O O . GLU A 1 14 ? 56.355 0.456 15.626 1.00 0.00 14 GLU C O 5
ATOM 6902 N N . GLU A 1 15 ? 57.326 2.074 16.851 1.00 0.00 15 GLU C N 5
ATOM 6903 C CA . GLU A 1 15 ? 56.536 3.151 16.265 1.00 0.00 15 GLU C CA 5
ATOM 6904 C C . GLU A 1 15 ? 56.860 3.293 14.771 1.00 0.00 15 GLU C C 5
ATOM 6905 O O . GLU A 1 15 ? 55.958 3.356 13.938 1.00 0.00 15 GLU C O 5
ATOM 6917 N N . GLN A 1 16 ? 58.153 3.199 14.432 1.00 0.00 16 GLN C N 5
ATOM 6918 C CA . GLN A 1 16 ? 58.595 3.204 13.032 1.00 0.00 16 GLN C CA 5
ATOM 6919 C C . GLN A 1 16 ? 58.007 2.008 12.291 1.00 0.00 16 GLN C C 5
ATOM 6920 O O . GLN A 1 16 ? 57.452 2.146 11.201 1.00 0.00 16 GLN C O 5
ATOM 6934 N N . LYS A 1 17 ? 58.087 0.855 12.930 1.00 0.00 17 LYS C N 5
ATOM 6935 C CA . LYS A 1 17 ? 57.534 -0.383 12.404 1.00 0.00 17 LYS C CA 5
ATOM 6936 C C . LYS A 1 17 ? 56.005 -0.269 12.291 1.00 0.00 17 LYS C C 5
ATOM 6937 O O . LYS A 1 17 ? 55.400 -0.750 11.335 1.00 0.00 17 LYS C O 5
ATOM 6956 N N . ASN A 1 18 ? 55.384 0.345 13.302 1.00 0.00 18 ASN C N 5
ATOM 6957 C CA . ASN A 1 18 ? 53.927 0.517 13.327 1.00 0.00 18 ASN C CA 5
ATOM 6958 C C . ASN A 1 18 ? 53.461 1.436 12.198 1.00 0.00 18 ASN C C 5
ATOM 6959 O O . ASN A 1 18 ? 52.499 1.132 11.486 1.00 0.00 18 ASN C O 5
ATOM 6970 N N . GLU A 1 19 ? 54.177 2.541 12.026 1.00 0.00 19 GLU C N 5
ATOM 6971 C CA . GLU A 1 19 ? 53.886 3.519 10.978 1.00 0.00 19 GLU C CA 5
ATOM 6972 C C . GLU A 1 19 ? 54.238 2.948 9.605 1.00 0.00 19 GLU C C 5
ATOM 6973 O O . GLU A 1 19 ? 53.816 3.465 8.571 1.00 0.00 19 GLU C O 5
ATOM 6985 N N . PHE A 1 20 ? 55.053 1.899 9.619 1.00 0.00 20 PHE C N 5
ATOM 6986 C CA . PHE A 1 20 ? 55.556 1.260 8.404 1.00 0.00 20 PHE C CA 5
ATOM 6987 C C . PHE A 1 20 ? 54.376 0.829 7.532 1.00 0.00 20 PHE C C 5
ATOM 6988 O O . PHE A 1 20 ? 54.309 1.140 6.342 1.00 0.00 20 PHE C O 5
ATOM 7005 N N . LYS A 1 21 ? 53.429 0.152 8.162 1.00 0.00 21 LYS C N 5
ATOM 7006 C CA . LYS A 1 21 ? 52.214 -0.300 7.510 1.00 0.00 21 LYS C CA 5
ATOM 7007 C C . LYS A 1 21 ? 51.294 0.862 7.090 1.00 0.00 21 LYS C C 5
ATOM 7008 O O . LYS A 1 21 ? 50.526 0.732 6.139 1.00 0.00 21 LYS C O 5
ATOM 7027 N N . ALA A 1 22 ? 51.292 1.951 7.876 1.00 0.00 22 ALA C N 5
ATOM 7028 C CA . ALA A 1 22 ? 50.361 3.075 7.646 1.00 0.00 22 ALA C CA 5
ATOM 7029 C C . ALA A 1 22 ? 50.261 3.456 6.164 1.00 0.00 22 ALA C C 5
ATOM 7030 O O . ALA A 1 22 ? 49.183 3.385 5.578 1.00 0.00 22 ALA C O 5
ATOM 7037 N N . ALA A 1 23 ? 51.388 3.813 5.553 1.00 0.00 23 ALA C N 5
ATOM 7038 C CA . ALA A 1 23 ? 51.410 4.154 4.124 1.00 0.00 23 ALA C CA 5
ATOM 7039 C C . ALA A 1 23 ? 51.063 2.950 3.259 1.00 0.00 23 ALA C C 5
ATOM 7040 O O . ALA A 1 23 ? 50.444 3.089 2.209 1.00 0.00 23 ALA C O 5
ATOM 7047 N N . PHE A 1 24 ? 51.477 1.771 3.701 1.00 0.00 24 PHE C N 5
ATOM 7048 C CA . PHE A 1 24 ? 51.231 0.538 2.963 1.00 0.00 24 PHE C CA 5
ATOM 7049 C C . PHE A 1 24 ? 49.740 0.396 2.635 1.00 0.00 24 PHE C C 5
ATOM 7050 O O . PHE A 1 24 ? 49.371 -0.225 1.641 1.00 0.00 24 PHE C O 5
ATOM 7067 N N . ASP A 1 25 ? 48.899 1.041 3.447 1.00 0.00 25 ASP C N 5
ATOM 7068 C CA . ASP A 1 25 ? 47.454 1.051 3.229 1.00 0.00 25 ASP C CA 5
ATOM 7069 C C . ASP A 1 25 ? 47.094 1.718 1.898 1.00 0.00 25 ASP C C 5
ATOM 7070 O O . ASP A 1 25 ? 46.150 1.301 1.227 1.00 0.00 25 ASP C O 5
ATOM 7079 N N . ILE A 1 26 ? 47.836 2.770 1.536 1.00 0.00 26 ILE C N 5
ATOM 7080 C CA . ILE A 1 26 ? 47.561 3.520 0.309 1.00 0.00 26 ILE C CA 5
ATOM 7081 C C . ILE A 1 26 ? 47.756 2.648 -0.939 1.00 0.00 26 ILE C C 5
ATOM 7082 O O . ILE A 1 26 ? 46.973 2.713 -1.885 1.00 0.00 26 ILE C O 5
ATOM 7098 N N . PHE A 1 27 ? 48.825 1.864 -0.944 1.00 0.00 27 PHE C N 5
ATOM 7099 C CA . PHE A 1 27 ? 49.150 0.997 -2.073 1.00 0.00 27 PHE C CA 5
ATOM 7100 C C . PHE A 1 27 ? 48.186 -0.180 -2.184 1.00 0.00 27 PHE C C 5
ATOM 7101 O O . PHE A 1 27 ? 47.926 -0.675 -3.279 1.00 0.00 27 PHE C O 5
ATOM 7118 N N . VAL A 1 28 ? 47.750 -0.689 -1.035 1.00 0.00 28 VAL C N 5
ATOM 7119 C CA . VAL A 1 28 ? 46.899 -1.877 -0.990 1.00 0.00 28 VAL C CA 5
ATOM 7120 C C . VAL A 1 28 ? 45.409 -1.528 -0.870 1.00 0.00 28 VAL C C 5
ATOM 7121 O O . VAL A 1 28 ? 44.610 -2.356 -0.432 1.00 0.00 28 VAL C O 5
ATOM 7134 N N . LEU A 1 29 ? 45.025 -0.328 -1.315 1.00 0.00 29 LEU C N 5
ATOM 7135 C CA . LEU A 1 29 ? 43.606 0.052 -1.297 1.00 0.00 29 LEU C CA 5
ATOM 7136 C C . LEU A 1 29 ? 42.808 -0.873 -2.222 1.00 0.00 29 LEU C C 5
ATOM 7137 O O . LEU A 1 29 ? 41.703 -1.312 -1.886 1.00 0.00 29 LEU C O 5
ATOM 7153 N N . GLY A 1 30 ? 43.401 -1.182 -3.382 1.00 0.00 30 GLY C N 5
ATOM 7154 C CA . GLY A 1 30 ? 42.784 -2.079 -4.367 1.00 0.00 30 GLY C CA 5
ATOM 7155 C C . GLY A 1 30 ? 43.333 -3.512 -4.275 1.00 0.00 30 GLY C C 5
ATOM 7156 O O . GLY A 1 30 ? 42.864 -4.401 -4.983 1.00 0.00 30 GLY C O 5
ATOM 7160 N N . ALA A 1 31 ? 44.350 -3.719 -3.427 1.00 0.00 31 ALA C N 5
ATOM 7161 C CA . ALA A 1 31 ? 44.976 -5.044 -3.280 1.00 0.00 31 ALA C CA 5
ATOM 7162 C C . ALA A 1 31 ? 44.774 -5.616 -1.876 1.00 0.00 31 ALA C C 5
ATOM 7163 O O . ALA A 1 31 ? 45.326 -5.108 -0.902 1.00 0.00 31 ALA C O 5
ATOM 7170 N N . GLU A 1 32 ? 43.966 -6.668 -1.791 1.00 0.00 32 GLU C N 5
ATOM 7171 C CA . GLU A 1 32 ? 43.653 -7.331 -0.525 1.00 0.00 32 GLU C CA 5
ATOM 7172 C C . GLU A 1 32 ? 44.863 -8.084 0.036 1.00 0.00 32 GLU C C 5
ATOM 7173 O O . GLU A 1 32 ? 45.004 -8.230 1.254 1.00 0.00 32 GLU C O 5
ATOM 7185 N N . ASP A 1 33 ? 45.641 -8.696 -0.867 1.00 0.00 33 ASP C N 5
ATOM 7186 C CA . ASP A 1 33 ? 46.734 -9.599 -0.478 1.00 0.00 33 ASP C CA 5
ATOM 7187 C C . ASP A 1 33 ? 47.816 -8.908 0.356 1.00 0.00 33 ASP C C 5
ATOM 7188 O O . ASP A 1 33 ? 48.298 -9.468 1.344 1.00 0.00 33 ASP C O 5
ATOM 7197 N N . GLY A 1 34 ? 48.198 -7.703 -0.048 1.00 0.00 34 GLY C N 5
ATOM 7198 C CA . GLY A 1 34 ? 49.235 -6.952 0.667 1.00 0.00 34 GLY C CA 5
ATOM 7199 C C . GLY A 1 34 ? 50.537 -6.894 -0.129 1.00 0.00 34 GLY C C 5
ATOM 7200 O O . GLY A 1 34 ? 51.604 -7.249 0.377 1.00 0.00 34 GLY C O 5
ATOM 7204 N N . CYS A 1 35 ? 50.443 -6.417 -1.368 1.00 0.00 35 CYS C N 5
ATOM 7205 C CA . CYS A 1 35 ? 51.608 -6.251 -2.242 1.00 0.00 35 CYS C CA 5
ATOM 7206 C C . CYS A 1 35 ? 51.417 -5.028 -3.137 1.00 0.00 35 CYS C C 5
ATOM 7207 O O . CYS A 1 35 ? 50.279 -4.632 -3.410 1.00 0.00 35 CYS C O 5
ATOM 7215 N N . ILE A 1 36 ? 52.518 -4.459 -3.637 1.00 0.00 36 ILE C N 5
ATOM 7216 C CA . ILE A 1 36 ? 52.421 -3.324 -4.554 1.00 0.00 36 ILE C CA 5
ATOM 7217 C C . ILE A 1 36 ? 52.664 -3.833 -5.988 1.00 0.00 36 ILE C C 5
ATOM 7218 O O . ILE A 1 36 ? 53.699 -4.443 -6.268 1.00 0.00 36 ILE C O 5
ATOM 7234 N N . SER A 1 37 ? 51.647 -3.709 -6.844 1.00 0.00 37 SER C N 5
ATOM 7235 C CA . SER A 1 37 ? 51.687 -4.300 -8.194 1.00 0.00 37 SER C CA 5
ATOM 7236 C C . SER A 1 37 ? 51.897 -3.255 -9.279 1.00 0.00 37 SER C C 5
ATOM 7237 O O . SER A 1 37 ? 51.388 -3.391 -10.387 1.00 0.00 37 SER C O 5
ATOM 7245 N N . THR A 1 38 ? 52.686 -2.244 -8.954 1.00 0.00 38 THR C N 5
ATOM 7246 C CA . THR A 1 38 ? 53.053 -1.158 -9.883 1.00 0.00 38 THR C CA 5
ATOM 7247 C C . THR A 1 38 ? 51.860 -0.340 -10.384 1.00 0.00 38 THR C C 5
ATOM 7248 O O . THR A 1 38 ? 51.936 0.887 -10.468 1.00 0.00 38 THR C O 5
ATOM 7259 N N . LYS A 1 39 ? 50.755 -1.010 -10.669 1.00 0.00 39 LYS C N 5
ATOM 7260 C CA . LYS A 1 39 ? 49.546 -0.332 -11.106 1.00 0.00 39 LYS C CA 5
ATOM 7261 C C . LYS A 1 39 ? 49.039 0.584 -9.994 1.00 0.00 39 LYS C C 5
ATOM 7262 O O . LYS A 1 39 ? 48.673 1.734 -10.237 1.00 0.00 39 LYS C O 5
ATOM 7281 N N . GLU A 1 40 ? 49.082 0.068 -8.762 1.00 0.00 40 GLU C N 5
ATOM 7282 C CA . GLU A 1 40 ? 48.682 0.830 -7.576 1.00 0.00 40 GLU C CA 5
ATOM 7283 C C . GLU A 1 40 ? 49.834 1.694 -7.077 1.00 0.00 40 GLU C C 5
ATOM 7284 O O . GLU A 1 40 ? 49.645 2.583 -6.238 1.00 0.00 40 GLU C O 5
ATOM 7296 N N . LEU A 1 41 ? 51.028 1.408 -7.583 1.00 0.00 41 LEU C N 5
ATOM 7297 C CA . LEU A 1 41 ? 52.236 2.120 -7.185 1.00 0.00 41 LEU C CA 5
ATOM 7298 C C . LEU A 1 41 ? 52.149 3.596 -7.550 1.00 0.00 41 LEU C C 5
ATOM 7299 O O . LEU A 1 41 ? 52.667 4.432 -6.839 1.00 0.00 41 LEU C O 5
ATOM 7315 N N . GLY A 1 42 ? 51.567 3.896 -8.718 1.00 0.00 42 GLY C N 5
ATOM 7316 C CA . GLY A 1 42 ? 51.480 5.285 -9.219 1.00 0.00 42 GLY C CA 5
ATOM 7317 C C . GLY A 1 42 ? 51.105 6.277 -8.118 1.00 0.00 42 GLY C C 5
ATOM 7318 O O . GLY A 1 42 ? 51.477 7.449 -8.181 1.00 0.00 42 GLY C O 5
ATOM 7322 N N . LYS A 1 43 ? 50.488 5.773 -7.052 1.00 0.00 43 LYS C N 5
ATOM 7323 C CA . LYS A 1 43 ? 50.205 6.588 -5.870 1.00 0.00 43 LYS C CA 5
ATOM 7324 C C . LYS A 1 43 ? 51.503 7.074 -5.214 1.00 0.00 43 LYS C C 5
ATOM 7325 O O . LYS A 1 43 ? 51.551 8.167 -4.653 1.00 0.00 43 LYS C O 5
ATOM 7344 N N . VAL A 1 44 ? 52.545 6.237 -5.283 1.00 0.00 44 VAL C N 5
ATOM 7345 C CA . VAL A 1 44 ? 53.858 6.543 -4.706 1.00 0.00 44 VAL C CA 5
ATOM 7346 C C . VAL A 1 44 ? 54.428 7.828 -5.323 1.00 0.00 44 VAL C C 5
ATOM 7347 O O . VAL A 1 44 ? 54.924 8.708 -4.624 1.00 0.00 44 VAL C O 5
ATOM 7360 N N . MET A 1 45 ? 54.286 7.948 -6.633 1.00 0.00 45 MET C N 5
ATOM 7361 C CA . MET A 1 45 ? 54.702 9.138 -7.360 1.00 0.00 45 MET C CA 5
ATOM 7362 C C . MET A 1 45 ? 53.877 10.370 -6.983 1.00 0.00 45 MET C C 5
ATOM 7363 O O . MET A 1 45 ? 54.410 11.482 -6.900 1.00 0.00 45 MET C O 5
ATOM 7377 N N . ARG A 1 46 ? 52.587 10.160 -6.721 1.00 0.00 46 ARG C N 5
ATOM 7378 C CA . ARG A 1 46 ? 51.690 11.246 -6.317 1.00 0.00 46 ARG C CA 5
ATOM 7379 C C . ARG A 1 46 ? 52.209 11.914 -5.040 1.00 0.00 46 ARG C C 5
ATOM 7380 O O . ARG A 1 46 ? 52.194 13.143 -4.915 1.00 0.00 46 ARG C O 5
ATOM 7401 N N . MET A 1 47 ? 52.654 11.088 -4.093 1.00 0.00 47 MET C N 5
ATOM 7402 C CA . MET A 1 47 ? 53.159 11.580 -2.803 1.00 0.00 47 MET C CA 5
ATOM 7403 C C . MET A 1 47 ? 54.369 12.475 -3.046 1.00 0.00 47 MET C C 5
ATOM 7404 O O . MET A 1 47 ? 54.489 13.555 -2.469 1.00 0.00 47 MET C O 5
ATOM 7418 N N . LEU A 1 48 ? 55.257 11.997 -3.915 1.00 0.00 48 LEU C N 5
ATOM 7419 C CA . LEU A 1 48 ? 56.476 12.712 -4.283 1.00 0.00 48 LEU C CA 5
ATOM 7420 C C . LEU A 1 48 ? 56.147 14.016 -5.011 1.00 0.00 48 LEU C C 5
ATOM 7421 O O . LEU A 1 48 ? 56.814 15.033 -4.822 1.00 0.00 48 LEU C O 5
ATOM 7437 N N . GLY A 1 49 ? 55.135 13.960 -5.876 1.00 0.00 49 GLY C N 5
ATOM 7438 C CA . GLY A 1 49 ? 54.731 15.112 -6.684 1.00 0.00 49 GLY C CA 5
ATOM 7439 C C . GLY A 1 49 ? 54.840 14.797 -8.175 1.00 0.00 49 GLY C C 5
ATOM 7440 O O . GLY A 1 49 ? 54.680 15.676 -9.016 1.00 0.00 49 GLY C O 5
ATOM 7444 N N . GLN A 1 50 ? 55.118 13.536 -8.485 1.00 0.00 50 GLN C N 5
ATOM 7445 C CA . GLN A 1 50 ? 55.262 13.079 -9.868 1.00 0.00 50 GLN C CA 5
ATOM 7446 C C . GLN A 1 50 ? 53.953 12.458 -10.361 1.00 0.00 50 GLN C C 5
ATOM 7447 O O . GLN A 1 50 ? 53.221 11.846 -9.578 1.00 0.00 50 GLN C O 5
ATOM 7461 N N . ASN A 1 51 ? 53.686 12.561 -11.669 1.00 0.00 51 ASN C N 5
ATOM 7462 C CA . ASN A 1 51 ? 52.480 11.944 -12.233 1.00 0.00 51 ASN C CA 5
ATOM 7463 C C . ASN A 1 51 ? 52.730 11.185 -13.559 1.00 0.00 51 ASN C C 5
ATOM 7464 O O . ASN A 1 51 ? 51.965 11.328 -14.518 1.00 0.00 51 ASN C O 5
ATOM 7475 N N . PRO A 1 52 ? 53.730 10.324 -13.600 1.00 0.00 52 PRO C N 5
ATOM 7476 C CA . PRO A 1 52 ? 54.021 9.457 -14.789 1.00 0.00 52 PRO C CA 5
ATOM 7477 C C . PRO A 1 52 ? 52.997 8.327 -14.944 1.00 0.00 52 PRO C C 5
ATOM 7478 O O . PRO A 1 52 ? 52.378 7.904 -13.967 1.00 0.00 52 PRO C O 5
ATOM 7489 N N . THR A 1 53 ? 52.837 7.843 -16.175 1.00 0.00 53 THR C N 5
ATOM 7490 C CA . THR A 1 53 ? 51.905 6.746 -16.478 1.00 0.00 53 THR C CA 5
ATOM 7491 C C . THR A 1 53 ? 52.074 5.578 -15.491 1.00 0.00 53 THR C C 5
ATOM 7492 O O . THR A 1 53 ? 53.196 5.189 -15.175 1.00 0.00 53 THR C O 5
ATOM 7503 N N . PRO A 1 54 ? 50.982 5.000 -15.014 1.00 0.00 54 PRO C N 5
ATOM 7504 C CA . PRO A 1 54 ? 51.037 3.835 -14.065 1.00 0.00 54 PRO C CA 5
ATOM 7505 C C . PRO A 1 54 ? 51.851 2.678 -14.649 1.00 0.00 54 PRO C C 5
ATOM 7506 O O . PRO A 1 54 ? 52.506 1.930 -13.920 1.00 0.00 54 PRO C O 5
ATOM 7517 N N . GLU A 1 55 ? 51.798 2.543 -15.967 1.00 0.00 55 GLU C N 5
ATOM 7518 C CA . GLU A 1 55 ? 52.525 1.492 -16.669 1.00 0.00 55 GLU C CA 5
ATOM 7519 C C . GLU A 1 55 ? 54.031 1.728 -16.542 1.00 0.00 55 GLU C C 5
ATOM 7520 O O . GLU A 1 55 ? 54.818 0.789 -16.386 1.00 0.00 55 GLU C O 5
ATOM 7532 N N . GLU A 1 56 ? 54.406 3.003 -16.570 1.00 0.00 56 GLU C N 5
ATOM 7533 C CA . GLU A 1 56 ? 55.795 3.438 -16.422 1.00 0.00 56 GLU C CA 5
ATOM 7534 C C . GLU A 1 56 ? 56.323 3.150 -15.011 1.00 0.00 56 GLU C C 5
ATOM 7535 O O . GLU A 1 56 ? 57.513 2.891 -14.825 1.00 0.00 56 GLU C O 5
ATOM 7547 N N . LEU A 1 57 ? 55.440 3.282 -14.017 1.00 0.00 57 LEU C N 5
ATOM 7548 C CA . LEU A 1 57 ? 55.794 3.118 -12.590 1.00 0.00 57 LEU C CA 5
ATOM 7549 C C . LEU A 1 57 ? 56.665 1.889 -12.325 1.00 0.00 57 LEU C C 5
ATOM 7550 O O . LEU A 1 57 ? 57.437 1.864 -11.360 1.00 0.00 57 LEU C O 5
ATOM 7566 N N . GLN A 1 58 ? 56.479 0.855 -13.123 1.00 0.00 58 GLN C N 5
ATOM 7567 C CA . GLN A 1 58 ? 57.177 -0.414 -12.920 1.00 0.00 58 GLN C CA 5
ATOM 7568 C C . GLN A 1 58 ? 58.700 -0.227 -12.897 1.00 0.00 58 GLN C C 5
ATOM 7569 O O . GLN A 1 58 ? 59.422 -1.026 -12.296 1.00 0.00 58 GLN C O 5
ATOM 7583 N N . GLU A 1 59 ? 59.174 0.836 -13.536 1.00 0.00 59 GLU C N 5
ATOM 7584 C CA . GLU A 1 59 ? 60.607 1.133 -13.596 1.00 0.00 59 GLU C CA 5
ATOM 7585 C C . GLU A 1 59 ? 61.185 1.333 -12.194 1.00 0.00 59 GLU C C 5
ATOM 7586 O O . GLU A 1 59 ? 62.282 0.860 -11.893 1.00 0.00 59 GLU C O 5
ATOM 7598 N N . MET A 1 60 ? 60.420 1.995 -11.327 1.00 0.00 60 MET C N 5
ATOM 7599 C CA . MET A 1 60 ? 60.841 2.210 -9.942 1.00 0.00 60 MET C CA 5
ATOM 7600 C C . MET A 1 60 ? 60.914 0.885 -9.173 1.00 0.00 60 MET C C 5
ATOM 7601 O O . MET A 1 60 ? 61.835 0.659 -8.394 1.00 0.00 60 MET C O 5
ATOM 7615 N N . ILE A 1 61 ? 59.966 -0.008 -9.453 1.00 0.00 61 ILE C N 5
ATOM 7616 C CA . ILE A 1 61 ? 59.944 -1.340 -8.842 1.00 0.00 61 ILE C CA 5
ATOM 7617 C C . ILE A 1 61 ? 61.169 -2.177 -9.209 1.00 0.00 61 ILE C C 5
ATOM 7618 O O . ILE A 1 61 ? 61.767 -2.783 -8.345 1.00 0.00 61 ILE C O 5
ATOM 7634 N N . ASP A 1 62 ? 61.585 -2.147 -10.473 1.00 0.00 62 ASP C N 5
ATOM 7635 C CA . ASP A 1 62 ? 62.794 -2.875 -10.891 1.00 0.00 62 ASP C CA 5
ATOM 7636 C C . ASP A 1 62 ? 63.982 -2.502 -9.992 1.00 0.00 62 ASP C C 5
ATOM 7637 O O . ASP A 1 62 ? 64.772 -3.361 -9.600 1.00 0.00 62 ASP C O 5
ATOM 7646 N N . GLU A 1 63 ? 64.050 -1.228 -9.624 1.00 0.00 63 GLU C N 5
ATOM 7647 C CA . GLU A 1 63 ? 65.081 -0.718 -8.717 1.00 0.00 63 GLU C CA 5
ATOM 7648 C C . GLU A 1 63 ? 65.027 -1.412 -7.345 1.00 0.00 63 GLU C C 5
ATOM 7649 O O . GLU A 1 63 ? 66.039 -1.492 -6.644 1.00 0.00 63 GLU C O 5
ATOM 7661 N N . VAL A 1 64 ? 63.828 -1.843 -6.940 1.00 0.00 64 VAL C N 5
ATOM 7662 C CA . VAL A 1 64 ? 63.634 -2.463 -5.623 1.00 0.00 64 VAL C CA 5
ATOM 7663 C C . VAL A 1 64 ? 63.250 -3.951 -5.713 1.00 0.00 64 VAL C C 5
ATOM 7664 O O . VAL A 1 64 ? 63.474 -4.711 -4.774 1.00 0.00 64 VAL C O 5
ATOM 7677 N N . ASP A 1 65 ? 62.712 -4.371 -6.849 1.00 0.00 65 ASP C N 5
ATOM 7678 C CA . ASP A 1 65 ? 62.302 -5.761 -7.021 1.00 0.00 65 ASP C CA 5
ATOM 7679 C C . ASP A 1 65 ? 63.483 -6.621 -7.458 1.00 0.00 65 ASP C C 5
ATOM 7680 O O . ASP A 1 65 ? 63.761 -6.779 -8.648 1.00 0.00 65 ASP C O 5
ATOM 7689 N N . GLU A 1 66 ? 64.179 -7.156 -6.468 1.00 0.00 66 GLU C N 5
ATOM 7690 C CA . GLU A 1 66 ? 65.347 -7.997 -6.675 1.00 0.00 66 GLU C CA 5
ATOM 7691 C C . GLU A 1 66 ? 64.952 -9.339 -7.294 1.00 0.00 66 GLU C C 5
ATOM 7692 O O . GLU A 1 66 ? 65.666 -9.878 -8.143 1.00 0.00 66 GLU C O 5
ATOM 7704 N N . ASP A 1 67 ? 63.816 -9.879 -6.846 1.00 0.00 67 ASP C N 5
ATOM 7705 C CA . ASP A 1 67 ? 63.316 -11.168 -7.329 1.00 0.00 67 ASP C CA 5
ATOM 7706 C C . ASP A 1 67 ? 62.651 -11.044 -8.714 1.00 0.00 67 ASP C C 5
ATOM 7707 O O . ASP A 1 67 ? 62.303 -12.050 -9.336 1.00 0.00 67 ASP C O 5
ATOM 7716 N N . GLY A 1 68 ? 62.544 -9.810 -9.216 1.00 0.00 68 GLY C N 5
ATOM 7717 C CA . GLY A 1 68 ? 62.007 -9.559 -10.561 1.00 0.00 68 GLY C CA 5
ATOM 7718 C C . GLY A 1 68 ? 60.589 -10.098 -10.719 1.00 0.00 68 GLY C C 5
ATOM 7719 O O . GLY A 1 68 ? 60.229 -10.622 -11.775 1.00 0.00 68 GLY C O 5
ATOM 7723 N N . SER A 1 69 ? 59.795 -9.977 -9.664 1.00 0.00 69 SER C N 5
ATOM 7724 C CA . SER A 1 69 ? 58.409 -10.453 -9.676 1.00 0.00 69 SER C CA 5
ATOM 7725 C C . SER A 1 69 ? 57.467 -9.440 -10.331 1.00 0.00 69 SER C C 5
ATOM 7726 O O . SER A 1 69 ? 56.289 -9.725 -10.543 1.00 0.00 69 SER C O 5
ATOM 7734 N N . GLY A 1 70 ? 57.974 -8.234 -10.581 1.00 0.00 70 GLY C N 5
ATOM 7735 C CA . GLY A 1 70 ? 57.158 -7.151 -11.133 1.00 0.00 70 GLY C CA 5
ATOM 7736 C C . GLY A 1 70 ? 56.240 -6.598 -10.059 1.00 0.00 70 GLY C C 5
ATOM 7737 O O . GLY A 1 70 ? 55.493 -5.649 -10.284 1.00 0.00 70 GLY C O 5
ATOM 7741 N N . THR A 1 71 ? 56.351 -7.179 -8.872 1.00 0.00 71 THR C N 5
ATOM 7742 C CA . THR A 1 71 ? 55.593 -6.756 -7.713 1.00 0.00 71 THR C CA 5
ATOM 7743 C C . THR A 1 71 ? 56.513 -6.629 -6.515 1.00 0.00 71 THR C C 5
ATOM 7744 O O . THR A 1 71 ? 57.536 -7.316 -6.427 1.00 0.00 71 THR C O 5
ATOM 7755 N N . VAL A 1 72 ? 56.102 -5.825 -5.556 1.00 0.00 72 VAL C N 5
ATOM 7756 C CA . VAL A 1 72 ? 56.840 -5.682 -4.309 1.00 0.00 72 VAL C CA 5
ATOM 7757 C C . VAL A 1 72 ? 55.954 -6.060 -3.138 1.00 0.00 72 VAL C C 5
ATOM 7758 O O . VAL A 1 72 ? 55.109 -5.276 -2.693 1.00 0.00 72 VAL C O 5
ATOM 7771 N N . ASP A 1 73 ? 56.103 -7.302 -2.705 1.00 0.00 73 ASP C N 5
ATOM 7772 C CA . ASP A 1 73 ? 55.295 -7.873 -1.642 1.00 0.00 73 ASP C CA 5
ATOM 7773 C C . ASP A 1 73 ? 55.693 -7.274 -0.303 1.00 0.00 73 ASP C C 5
ATOM 7774 O O . ASP A 1 73 ? 56.768 -6.695 -0.178 1.00 0.00 73 ASP C O 5
ATOM 7783 N N . PHE A 1 74 ? 54.817 -7.385 0.693 1.00 0.00 74 PHE C N 5
ATOM 7784 C CA . PHE A 1 74 ? 55.107 -6.815 2.012 1.00 0.00 74 PHE C CA 5
ATOM 7785 C C . PHE A 1 74 ? 56.384 -7.459 2.588 1.00 0.00 74 PHE C C 5
ATOM 7786 O O . PHE A 1 74 ? 57.296 -6.761 3.041 1.00 0.00 74 PHE C O 5
ATOM 7803 N N . ASP A 1 75 ? 56.477 -8.791 2.466 1.00 0.00 75 ASP C N 5
ATOM 7804 C CA . ASP A 1 75 ? 57.682 -9.529 2.877 1.00 0.00 75 ASP C CA 5
ATOM 7805 C C . ASP A 1 75 ? 58.887 -9.073 2.051 1.00 0.00 75 ASP C C 5
ATOM 7806 O O . ASP A 1 75 ? 59.969 -8.833 2.591 1.00 0.00 75 ASP C O 5
ATOM 7815 N N . GLU A 1 76 ? 58.659 -8.875 0.753 1.00 0.00 76 GLU C N 5
ATOM 7816 C CA . GLU A 1 76 ? 59.680 -8.352 -0.152 1.00 0.00 76 GLU C CA 5
ATOM 7817 C C . GLU A 1 76 ? 60.047 -6.915 0.241 1.00 0.00 76 GLU C C 5
ATOM 7818 O O . GLU A 1 76 ? 61.215 -6.536 0.254 1.00 0.00 76 GLU C O 5
ATOM 7830 N N . PHE A 1 77 ? 59.022 -6.137 0.565 1.00 0.00 77 PHE C N 5
ATOM 7831 C CA . PHE A 1 77 ? 59.156 -4.729 0.952 1.00 0.00 77 PHE C CA 5
ATOM 7832 C C . PHE A 1 77 ? 60.019 -4.575 2.217 1.00 0.00 77 PHE C C 5
ATOM 7833 O O . PHE A 1 77 ? 60.854 -3.667 2.310 1.00 0.00 77 PHE C O 5
ATOM 7850 N N . LEU A 1 78 ? 59.719 -5.398 3.224 1.00 0.00 78 LEU C N 5
ATOM 7851 C CA . LEU A 1 78 ? 60.343 -5.285 4.551 1.00 0.00 78 LEU C CA 5
ATOM 7852 C C . LEU A 1 78 ? 61.862 -5.494 4.503 1.00 0.00 78 LEU C C 5
ATOM 7853 O O . LEU A 1 78 ? 62.639 -4.608 4.869 1.00 0.00 78 LEU C O 5
ATOM 7869 N N . VAL A 1 79 ? 62.262 -6.683 4.090 1.00 0.00 79 VAL C N 5
ATOM 7870 C CA . VAL A 1 79 ? 63.670 -7.076 4.038 1.00 0.00 79 VAL C CA 5
ATOM 7871 C C . VAL A 1 79 ? 64.476 -6.207 3.055 1.00 0.00 79 VAL C C 5
ATOM 7872 O O . VAL A 1 79 ? 65.631 -5.866 3.313 1.00 0.00 79 VAL C O 5
ATOM 7885 N N . MET A 1 80 ? 63.891 -5.943 1.903 1.00 0.00 80 MET C N 5
ATOM 7886 C CA . MET A 1 80 ? 64.567 -5.228 0.820 1.00 0.00 80 MET C CA 5
ATOM 7887 C C . MET A 1 80 ? 65.067 -3.834 1.255 1.00 0.00 80 MET C C 5
ATOM 7888 O O . MET A 1 80 ? 66.198 -3.452 0.960 1.00 0.00 80 MET C O 5
ATOM 7902 N N . MET A 1 81 ? 64.205 -3.075 1.923 1.00 0.00 81 MET C N 5
ATOM 7903 C CA . MET A 1 81 ? 64.533 -1.712 2.362 1.00 0.00 81 MET C CA 5
ATOM 7904 C C . MET A 1 81 ? 65.656 -1.667 3.398 1.00 0.00 81 MET C C 5
ATOM 7905 O O . MET A 1 81 ? 66.310 -0.635 3.569 1.00 0.00 81 MET C O 5
ATOM 7919 N N . VAL A 1 82 ? 65.780 -2.734 4.168 1.00 0.00 82 VAL C N 5
ATOM 7920 C CA . VAL A 1 82 ? 66.720 -2.798 5.295 1.00 0.00 82 VAL C CA 5
ATOM 7921 C C . VAL A 1 82 ? 68.181 -2.562 4.870 1.00 0.00 82 VAL C C 5
ATOM 7922 O O . VAL A 1 82 ? 68.946 -1.943 5.617 1.00 0.00 82 VAL C O 5
ATOM 7935 N N . ARG A 1 83 ? 68.606 -3.139 3.737 1.00 0.00 83 ARG C N 5
ATOM 7936 C CA . ARG A 1 83 ? 70.028 -3.054 3.368 1.00 0.00 83 ARG C CA 5
ATOM 7937 C C . ARG A 1 83 ? 70.467 -1.598 3.237 1.00 0.00 83 ARG C C 5
ATOM 7938 O O . ARG A 1 83 ? 71.568 -1.237 3.651 1.00 0.00 83 ARG C O 5
ATOM 7959 N N . CYS A 1 84 ? 69.581 -0.757 2.717 1.00 0.00 84 CYS C N 5
ATOM 7960 C CA . CYS A 1 84 ? 69.870 0.667 2.603 1.00 0.00 84 CYS C CA 5
ATOM 7961 C C . CYS A 1 84 ? 70.135 1.282 3.978 1.00 0.00 84 CYS C C 5
ATOM 7962 O O . CYS A 1 84 ? 71.056 2.088 4.140 1.00 0.00 84 CYS C O 5
ATOM 7970 N N . MET A 1 85 ? 69.333 0.884 4.969 1.00 0.00 85 MET C N 5
ATOM 7971 C CA . MET A 1 85 ? 69.494 1.383 6.337 1.00 0.00 85 MET C CA 5
ATOM 7972 C C . MET A 1 85 ? 70.852 0.956 6.891 1.00 0.00 85 MET C C 5
ATOM 7973 O O . MET A 1 85 ? 71.590 1.751 7.473 1.00 0.00 85 MET C O 5
ATOM 7987 N N . LYS A 1 86 ? 71.166 -0.317 6.677 1.00 0.00 86 LYS C N 5
ATOM 7988 C CA . LYS A 1 86 ? 72.415 -0.924 7.121 1.00 0.00 86 LYS C CA 5
ATOM 7989 C C . LYS A 1 86 ? 73.621 -0.306 6.423 1.00 0.00 86 LYS C C 5
ATOM 7990 O O . LYS A 1 86 ? 74.685 -0.143 7.026 1.00 0.00 86 LYS C O 5
ATOM 8009 N N . ASP A 1 87 ? 73.474 -0.095 5.114 1.00 0.00 87 ASP C N 5
ATOM 8010 C CA . ASP A 1 87 ? 74.555 0.377 4.243 1.00 0.00 87 ASP C CA 5
ATOM 8011 C C . ASP A 1 87 ? 75.490 -0.774 3.862 1.00 0.00 87 ASP C C 5
ATOM 8012 O O . ASP A 1 87 ? 75.802 -1.638 4.685 1.00 0.00 87 ASP C O 5
ATOM 8021 N N . ASP A 1 88 ? 75.819 -0.843 2.580 1.00 0.00 88 ASP C N 5
ATOM 8022 C CA . ASP A 1 88 ? 76.597 -1.951 2.026 1.00 0.00 88 ASP C CA 5
ATOM 8023 C C . ASP A 1 88 ? 78.024 -2.022 2.603 1.00 0.00 88 ASP C C 5
ATOM 8024 O O . ASP A 1 88 ? 78.575 -3.117 2.764 1.00 0.00 88 ASP C O 5
ATOM 8033 N N . SER A 1 89 ? 78.628 -0.860 2.873 1.00 0.00 89 SER C N 5
ATOM 8034 C CA . SER A 1 89 ? 80.002 -0.806 3.392 1.00 0.00 89 SER C CA 5
ATOM 8035 C C . SER A 1 89 ? 80.113 0.090 4.632 1.00 0.00 89 SER C C 5
ATOM 8036 O O . SER A 1 89 ? 80.197 1.296 4.470 1.00 0.00 89 SER C O 5
ATOM 8045 N N . ARG B 2 1 ? 63.219 2.744 4.314 1.00 0.00 147 ARG I N 5
ATOM 8046 C CA . ARG B 2 1 ? 63.531 4.144 3.925 1.00 0.00 147 ARG I CA 5
ATOM 8047 C C . ARG B 2 1 ? 64.252 4.169 2.579 1.00 0.00 147 ARG I C 5
ATOM 8048 O O . ARG B 2 1 ? 64.471 5.231 2.024 1.00 0.00 147 ARG I O 5
ATOM 8071 N N . ILE B 2 2 ? 64.733 3.006 2.125 1.00 0.00 148 ILE I N 5
ATOM 8072 C CA . ILE B 2 2 ? 65.557 2.941 0.914 1.00 0.00 148 ILE I CA 5
ATOM 8073 C C . ILE B 2 2 ? 66.566 4.125 0.869 1.00 0.00 148 ILE I C 5
ATOM 8074 O O . ILE B 2 2 ? 67.324 4.312 1.823 1.00 0.00 148 ILE I O 5
ATOM 8090 N N . SER B 2 3 ? 66.540 4.958 -0.171 1.00 0.00 149 SER I N 5
ATOM 8091 C CA . SER B 2 3 ? 67.439 6.125 -0.212 1.00 0.00 149 SER I CA 5
ATOM 8092 C C . SER B 2 3 ? 67.133 7.085 0.942 1.00 0.00 149 SER I C 5
ATOM 8093 O O . SER B 2 3 ? 68.028 7.502 1.681 1.00 0.00 149 SER I O 5
ATOM 8101 N N . ALA B 2 4 ? 65.850 7.345 1.139 1.00 0.00 150 ALA I N 5
ATOM 8102 C CA . ALA B 2 4 ? 65.360 8.174 2.238 1.00 0.00 150 ALA I CA 5
ATOM 8103 C C . ALA B 2 4 ? 63.913 7.806 2.526 1.00 0.00 150 ALA I C 5
ATOM 8104 O O . ALA B 2 4 ? 63.198 7.352 1.629 1.00 0.00 150 ALA I O 5
ATOM 8111 N N . ASP B 2 5 ? 63.487 7.933 3.773 1.00 0.00 151 ASP I N 5
ATOM 8112 C CA . ASP B 2 5 ? 62.147 7.497 4.114 1.00 0.00 151 ASP I CA 5
ATOM 8113 C C . ASP B 2 5 ? 61.110 8.553 3.744 1.00 0.00 151 ASP I C 5
ATOM 8114 O O . ASP B 2 5 ? 60.637 9.311 4.594 1.00 0.00 151 ASP I O 5
ATOM 8123 N N . ALA B 2 6 ? 60.688 8.513 2.488 1.00 0.00 152 ALA I N 5
ATOM 8124 C CA . ALA B 2 6 ? 59.619 9.368 2.005 1.00 0.00 152 ALA I CA 5
ATOM 8125 C C . ALA B 2 6 ? 58.261 8.719 2.273 1.00 0.00 152 ALA I C 5
ATOM 8126 O O . ALA B 2 6 ? 57.222 9.366 2.173 1.00 0.00 152 ALA I O 5
ATOM 8133 N N . MET B 2 7 ? 58.287 7.420 2.587 1.00 0.00 153 MET I N 5
ATOM 8134 C CA . MET B 2 7 ? 57.068 6.657 2.838 1.00 0.00 153 MET I CA 5
ATOM 8135 C C . MET B 2 7 ? 56.342 7.163 4.094 1.00 0.00 153 MET I C 5
ATOM 8136 O O . MET B 2 7 ? 55.123 7.274 4.112 1.00 0.00 153 MET I O 5
ATOM 8150 N N . MET B 2 8 ? 57.103 7.537 5.115 1.00 0.00 154 MET I N 5
ATOM 8151 C CA . MET B 2 8 ? 56.503 8.141 6.305 1.00 0.00 154 MET I CA 5
ATOM 8152 C C . MET B 2 8 ? 55.876 9.495 5.933 1.00 0.00 154 MET I C 5
ATOM 8153 O O . MET B 2 8 ? 54.748 9.803 6.322 1.00 0.00 154 MET I O 5
ATOM 8167 N N . GLN B 2 9 ? 56.577 10.230 5.069 1.00 0.00 155 GLN I N 5
ATOM 8168 C CA . GLN B 2 9 ? 56.084 11.487 4.490 1.00 0.00 155 GLN I CA 5
ATOM 8169 C C . GLN B 2 9 ? 54.879 11.236 3.578 1.00 0.00 155 GLN I C 5
ATOM 8170 O O . GLN B 2 9 ? 54.023 12.107 3.408 1.00 0.00 155 GLN I O 5
ATOM 8184 N N . ALA B 2 10 ? 54.935 10.109 2.874 1.00 0.00 156 ALA I N 5
ATOM 8185 C CA . ALA B 2 10 ? 53.978 9.755 1.823 1.00 0.00 156 ALA I CA 5
ATOM 8186 C C . ALA B 2 10 ? 52.539 10.101 2.173 1.00 0.00 156 ALA I C 5
ATOM 8187 O O . ALA B 2 10 ? 51.754 10.451 1.294 1.00 0.00 156 ALA I O 5
ATOM 8194 N N . LEU B 2 11 ? 52.181 9.941 3.438 1.00 0.00 157 LEU I N 5
ATOM 8195 C CA . LEU B 2 11 ? 50.811 10.174 3.865 1.00 0.00 157 LEU I CA 5
ATOM 8196 C C . LEU B 2 11 ? 50.422 11.628 3.594 1.00 0.00 157 LEU I C 5
ATOM 8197 O O . LEU B 2 11 ? 49.274 11.924 3.260 1.00 0.00 157 LEU I O 5
ATOM 8213 N N . LEU B 2 12 ? 51.427 12.510 3.636 1.00 0.00 158 LEU I N 5
ATOM 8214 C CA . LEU B 2 12 ? 51.268 13.921 3.265 1.00 0.00 158 LEU I CA 5
ATOM 8215 C C . LEU B 2 12 ? 50.160 14.618 4.069 1.00 0.00 158 LEU I C 5
ATOM 8216 O O . LEU B 2 12 ? 49.543 15.577 3.596 1.00 0.00 158 LEU I O 5
ATOM 8232 N N . GLY B 2 13 ? 49.913 14.139 5.276 1.00 0.00 159 GLY I N 5
ATOM 8233 C CA . GLY B 2 13 ? 48.885 14.732 6.123 1.00 0.00 159 GLY I CA 5
ATOM 8234 C C . GLY B 2 13 ? 47.488 14.282 5.706 1.00 0.00 159 GLY I C 5
ATOM 8235 O O . GLY B 2 13 ? 46.491 14.874 6.121 1.00 0.00 159 GLY I O 5
ATOM 8239 N N . ALA B 2 14 ? 47.416 13.225 4.902 1.00 0.00 160 ALA I N 5
ATOM 8240 C CA . ALA B 2 14 ? 46.132 12.689 4.462 1.00 0.00 160 ALA I CA 5
ATOM 8241 C C . ALA B 2 14 ? 45.464 11.893 5.591 1.00 0.00 160 ALA I C 5
ATOM 8242 O O . ALA B 2 14 ? 45.226 10.686 5.471 1.00 0.00 160 ALA I O 5
ATOM 8249 N N . ARG B 2 15 ? 45.166 12.593 6.692 1.00 0.00 161 ARG I N 5
ATOM 8250 C CA . ARG B 2 15 ? 44.525 11.988 7.864 1.00 0.00 161 ARG I CA 5
ATOM 8251 C C . ARG B 2 15 ? 43.141 11.460 7.486 1.00 0.00 161 ARG I C 5
ATOM 8252 O O . ARG B 2 15 ? 42.787 10.322 7.799 1.00 0.00 161 ARG I O 5
ATOM 8273 N N . ALA B 2 16 ? 42.405 12.277 6.744 1.00 0.00 162 ALA I N 5
ATOM 8274 C CA . ALA B 2 16 ? 41.083 11.921 6.238 1.00 0.00 162 ALA I CA 5
ATOM 8275 C C . ALA B 2 16 ? 40.497 13.088 5.437 1.00 0.00 162 ALA I C 5
ATOM 8276 O O . ALA B 2 16 ? 40.573 13.110 4.209 1.00 0.00 162 ALA I O 5
ATOM 8283 N N . LYS B 2 17 ? 39.942 14.065 6.160 1.00 0.00 163 LYS I N 5
ATOM 8284 C CA . LYS B 2 17 ? 39.339 15.271 5.574 1.00 0.00 163 LYS I CA 5
ATOM 8285 C C . LYS B 2 17 ? 38.611 16.092 6.647 1.00 0.00 163 LYS I C 5
ATOM 8286 O O . LYS B 2 17 ? 38.197 15.507 7.635 1.00 0.00 163 LYS I O 5
ATOM 8351 N N . MET A 1 1 ? 69.607 -18.280 6.002 1.00 0.00 1 MET C N 6
ATOM 8352 C CA . MET A 1 1 ? 69.425 -17.084 5.113 1.00 0.00 1 MET C CA 6
ATOM 8353 C C . MET A 1 1 ? 70.342 -15.947 5.573 1.00 0.00 1 MET C C 6
ATOM 8354 O O . MET A 1 1 ? 71.007 -16.054 6.607 1.00 0.00 1 MET C O 6
ATOM 8370 N N . ASP A 1 2 ? 70.371 -14.850 4.794 1.00 0.00 2 ASP C N 6
ATOM 8371 C CA . ASP A 1 2 ? 71.200 -13.699 5.135 1.00 0.00 2 ASP C CA 6
ATOM 8372 C C . ASP A 1 2 ? 70.517 -12.863 6.212 1.00 0.00 2 ASP C C 6
ATOM 8373 O O . ASP A 1 2 ? 69.725 -11.962 5.922 1.00 0.00 2 ASP C O 6
ATOM 8382 N N . ASP A 1 3 ? 70.755 -13.263 7.457 1.00 0.00 3 ASP C N 6
ATOM 8383 C CA . ASP A 1 3 ? 70.089 -12.691 8.621 1.00 0.00 3 ASP C CA 6
ATOM 8384 C C . ASP A 1 3 ? 70.504 -11.247 8.881 1.00 0.00 3 ASP C C 6
ATOM 8385 O O . ASP A 1 3 ? 69.856 -10.545 9.660 1.00 0.00 3 ASP C O 6
ATOM 8394 N N . ILE A 1 4 ? 71.608 -10.822 8.277 1.00 0.00 4 ILE C N 6
ATOM 8395 C CA . ILE A 1 4 ? 72.118 -9.470 8.514 1.00 0.00 4 ILE C CA 6
ATOM 8396 C C . ILE A 1 4 ? 71.029 -8.430 8.256 1.00 0.00 4 ILE C C 6
ATOM 8397 O O . ILE A 1 4 ? 70.870 -7.481 9.025 1.00 0.00 4 ILE C O 6
ATOM 8413 N N . TYR A 1 5 ? 70.267 -8.634 7.189 1.00 0.00 5 TYR C N 6
ATOM 8414 C CA . TYR A 1 5 ? 69.175 -7.738 6.841 1.00 0.00 5 TYR C CA 6
ATOM 8415 C C . TYR A 1 5 ? 68.052 -7.814 7.865 1.00 0.00 5 TYR C C 6
ATOM 8416 O O . TYR A 1 5 ? 67.497 -6.795 8.259 1.00 0.00 5 TYR C O 6
ATOM 8434 N N . LYS A 1 6 ? 67.750 -9.029 8.320 1.00 0.00 6 LYS C N 6
ATOM 8435 C CA . LYS A 1 6 ? 66.742 -9.227 9.349 1.00 0.00 6 LYS C CA 6
ATOM 8436 C C . LYS A 1 6 ? 67.175 -8.586 10.670 1.00 0.00 6 LYS C C 6
ATOM 8437 O O . LYS A 1 6 ? 66.386 -7.911 11.330 1.00 0.00 6 LYS C O 6
ATOM 8456 N N . ALA A 1 7 ? 68.468 -8.717 10.996 1.00 0.00 7 ALA C N 6
ATOM 8457 C CA . ALA A 1 7 ? 69.028 -8.075 12.192 1.00 0.00 7 ALA C CA 6
ATOM 8458 C C . ALA A 1 7 ? 68.823 -6.561 12.123 1.00 0.00 7 ALA C C 6
ATOM 8459 O O . ALA A 1 7 ? 68.599 -5.906 13.140 1.00 0.00 7 ALA C O 6
ATOM 8466 N N . ALA A 1 8 ? 68.828 -6.031 10.904 1.00 0.00 8 ALA C N 6
ATOM 8467 C CA . ALA A 1 8 ? 68.567 -4.619 10.670 1.00 0.00 8 ALA C CA 6
ATOM 8468 C C . ALA A 1 8 ? 67.157 -4.261 11.112 1.00 0.00 8 ALA C C 6
ATOM 8469 O O . ALA A 1 8 ? 66.927 -3.183 11.656 1.00 0.00 8 ALA C O 6
ATOM 8476 N N . VAL A 1 9 ? 66.213 -5.178 10.873 1.00 0.00 9 VAL C N 6
ATOM 8477 C CA . VAL A 1 9 ? 64.820 -4.965 11.247 1.00 0.00 9 VAL C CA 6
ATOM 8478 C C . VAL A 1 9 ? 64.673 -4.845 12.761 1.00 0.00 9 VAL C C 6
ATOM 8479 O O . VAL A 1 9 ? 63.730 -4.231 13.251 1.00 0.00 9 VAL C O 6
ATOM 8492 N N . GLU A 1 10 ? 65.640 -5.377 13.498 1.00 0.00 10 GLU C N 6
ATOM 8493 C CA . GLU A 1 10 ? 65.633 -5.258 14.956 1.00 0.00 10 GLU C CA 6
ATOM 8494 C C . GLU A 1 10 ? 65.739 -3.790 15.360 1.00 0.00 10 GLU C C 6
ATOM 8495 O O . GLU A 1 10 ? 65.162 -3.370 16.365 1.00 0.00 10 GLU C O 6
ATOM 8507 N N . GLN A 1 11 ? 66.447 -3.003 14.542 1.00 0.00 11 GLN C N 6
ATOM 8508 C CA . GLN A 1 11 ? 66.579 -1.572 14.783 1.00 0.00 11 GLN C CA 6
ATOM 8509 C C . GLN A 1 11 ? 65.237 -0.886 14.602 1.00 0.00 11 GLN C C 6
ATOM 8510 O O . GLN A 1 11 ? 64.952 0.113 15.262 1.00 0.00 11 GLN C O 6
ATOM 8524 N N . LEU A 1 12 ? 64.409 -1.425 13.706 1.00 0.00 12 LEU C N 6
ATOM 8525 C CA . LEU A 1 12 ? 63.089 -0.853 13.491 1.00 0.00 12 LEU C CA 6
ATOM 8526 C C . LEU A 1 12 ? 62.198 -1.133 14.706 1.00 0.00 12 LEU C C 6
ATOM 8527 O O . LEU A 1 12 ? 61.984 -2.288 15.087 1.00 0.00 12 LEU C O 6
ATOM 8543 N N . THR A 1 13 ? 61.670 -0.067 15.290 1.00 0.00 13 THR C N 6
ATOM 8544 C CA . THR A 1 13 ? 60.807 -0.163 16.471 1.00 0.00 13 THR C CA 6
ATOM 8545 C C . THR A 1 13 ? 59.394 -0.512 16.074 1.00 0.00 13 THR C C 6
ATOM 8546 O O . THR A 1 13 ? 59.070 -0.554 14.883 1.00 0.00 13 THR C O 6
ATOM 8557 N N . GLU A 1 14 ? 58.537 -0.722 17.069 1.00 0.00 14 GLU C N 6
ATOM 8558 C CA . GLU A 1 14 ? 57.147 -1.030 16.817 1.00 0.00 14 GLU C CA 6
ATOM 8559 C C . GLU A 1 14 ? 56.506 0.113 16.022 1.00 0.00 14 GLU C C 6
ATOM 8560 O O . GLU A 1 14 ? 55.736 -0.121 15.094 1.00 0.00 14 GLU C O 6
ATOM 8572 N N . GLU A 1 15 ? 56.907 1.350 16.345 1.00 0.00 15 GLU C N 6
ATOM 8573 C CA . GLU A 1 15 ? 56.453 2.539 15.613 1.00 0.00 15 GLU C CA 6
ATOM 8574 C C . GLU A 1 15 ? 56.930 2.480 14.148 1.00 0.00 15 GLU C C 6
ATOM 8575 O O . GLU A 1 15 ? 56.178 2.811 13.221 1.00 0.00 15 GLU C O 6
ATOM 8587 N N . GLN A 1 16 ? 58.160 1.994 13.945 1.00 0.00 16 GLN C N 6
ATOM 8588 C CA . GLN A 1 16 ? 58.706 1.837 12.594 1.00 0.00 16 GLN C CA 6
ATOM 8589 C C . GLN A 1 16 ? 57.860 0.843 11.796 1.00 0.00 16 GLN C C 6
ATOM 8590 O O . GLN A 1 16 ? 57.394 1.152 10.698 1.00 0.00 16 GLN C O 6
ATOM 8604 N N . LYS A 1 17 ? 57.571 -0.302 12.413 1.00 0.00 17 LYS C N 6
ATOM 8605 C CA . LYS A 1 17 ? 56.662 -1.287 11.820 1.00 0.00 17 LYS C CA 6
ATOM 8606 C C . LYS A 1 17 ? 55.222 -0.725 11.706 1.00 0.00 17 LYS C C 6
ATOM 8607 O O . LYS A 1 17 ? 54.502 -1.013 10.753 1.00 0.00 17 LYS C O 6
ATOM 8626 N N . ASN A 1 18 ? 54.792 0.036 12.713 1.00 0.00 18 ASN C N 6
ATOM 8627 C CA . ASN A 1 18 ? 53.442 0.612 12.709 1.00 0.00 18 ASN C CA 6
ATOM 8628 C C . ASN A 1 18 ? 53.279 1.566 11.528 1.00 0.00 18 ASN C C 6
ATOM 8629 O O . ASN A 1 18 ? 52.298 1.493 10.785 1.00 0.00 18 ASN C O 6
ATOM 8640 N N . GLU A 1 19 ? 54.322 2.344 11.273 1.00 0.00 19 GLU C N 6
ATOM 8641 C CA . GLU A 1 19 ? 54.381 3.205 10.090 1.00 0.00 19 GLU C CA 6
ATOM 8642 C C . GLU A 1 19 ? 54.318 2.337 8.843 1.00 0.00 19 GLU C C 6
ATOM 8643 O O . GLU A 1 19 ? 53.819 2.751 7.788 1.00 0.00 19 GLU C O 6
ATOM 8655 N N . PHE A 1 20 ? 54.892 1.153 8.970 1.00 0.00 20 PHE C N 6
ATOM 8656 C CA . PHE A 1 20 ? 55.005 0.207 7.877 1.00 0.00 20 PHE C CA 6
ATOM 8657 C C . PHE A 1 20 ? 53.609 -0.160 7.362 1.00 0.00 20 PHE C C 6
ATOM 8658 O O . PHE A 1 20 ? 53.337 -0.067 6.169 1.00 0.00 20 PHE C O 6
ATOM 8675 N N . LYS A 1 21 ? 52.706 -0.509 8.293 1.00 0.00 21 LYS C N 6
ATOM 8676 C CA . LYS A 1 21 ? 51.319 -0.839 7.950 1.00 0.00 21 LYS C CA 6
ATOM 8677 C C . LYS A 1 21 ? 50.571 0.358 7.370 1.00 0.00 21 LYS C C 6
ATOM 8678 O O . LYS A 1 21 ? 49.751 0.207 6.464 1.00 0.00 21 LYS C O 6
ATOM 8697 N N . ALA A 1 22 ? 50.826 1.540 7.917 1.00 0.00 22 ALA C N 6
ATOM 8698 C CA . ALA A 1 22 ? 50.139 2.748 7.459 1.00 0.00 22 ALA C CA 6
ATOM 8699 C C . ALA A 1 22 ? 50.370 2.959 5.963 1.00 0.00 22 ALA C C 6
ATOM 8700 O O . ALA A 1 22 ? 49.433 3.244 5.215 1.00 0.00 22 ALA C O 6
ATOM 8707 N N . ALA A 1 23 ? 51.606 2.734 5.523 1.00 0.00 23 ALA C N 6
ATOM 8708 C CA . ALA A 1 23 ? 51.940 2.834 4.112 1.00 0.00 23 ALA C CA 6
ATOM 8709 C C . ALA A 1 23 ? 51.647 1.535 3.375 1.00 0.00 23 ALA C C 6
ATOM 8710 O O . ALA A 1 23 ? 51.368 1.548 2.189 1.00 0.00 23 ALA C O 6
ATOM 8717 N N . PHE A 1 24 ? 51.801 0.404 4.066 1.00 0.00 24 PHE C N 6
ATOM 8718 C CA . PHE A 1 24 ? 51.677 -0.892 3.416 1.00 0.00 24 PHE C CA 6
ATOM 8719 C C . PHE A 1 24 ? 50.299 -1.071 2.793 1.00 0.00 24 PHE C C 6
ATOM 8720 O O . PHE A 1 24 ? 50.173 -1.544 1.660 1.00 0.00 24 PHE C O 6
ATOM 8737 N N . ASP A 1 25 ? 49.284 -0.679 3.534 1.00 0.00 25 ASP C N 6
ATOM 8738 C CA . ASP A 1 25 ? 47.911 -0.757 3.068 1.00 0.00 25 ASP C CA 6
ATOM 8739 C C . ASP A 1 25 ? 47.699 0.140 1.844 1.00 0.00 25 ASP C C 6
ATOM 8740 O O . ASP A 1 25 ? 46.863 -0.156 0.989 1.00 0.00 25 ASP C O 6
ATOM 8749 N N . ILE A 1 26 ? 48.408 1.270 1.802 1.00 0.00 26 ILE C N 6
ATOM 8750 C CA . ILE A 1 26 ? 48.215 2.246 0.730 1.00 0.00 26 ILE C CA 6
ATOM 8751 C C . ILE A 1 26 ? 48.589 1.668 -0.638 1.00 0.00 26 ILE C C 6
ATOM 8752 O O . ILE A 1 26 ? 47.958 1.991 -1.641 1.00 0.00 26 ILE C O 6
ATOM 8768 N N . PHE A 1 27 ? 49.647 0.861 -0.681 1.00 0.00 27 PHE C N 6
ATOM 8769 C CA . PHE A 1 27 ? 50.142 0.312 -1.958 1.00 0.00 27 PHE C CA 6
ATOM 8770 C C . PHE A 1 27 ? 49.084 -0.572 -2.647 1.00 0.00 27 PHE C C 6
ATOM 8771 O O . PHE A 1 27 ? 48.899 -0.513 -3.866 1.00 0.00 27 PHE C O 6
ATOM 8788 N N . VAL A 1 28 ? 48.492 -1.467 -1.866 1.00 0.00 28 VAL C N 6
ATOM 8789 C CA . VAL A 1 28 ? 47.564 -2.488 -2.385 1.00 0.00 28 VAL C CA 6
ATOM 8790 C C . VAL A 1 28 ? 46.110 -2.038 -2.380 1.00 0.00 28 VAL C C 6
ATOM 8791 O O . VAL A 1 28 ? 45.367 -2.350 -3.310 1.00 0.00 28 VAL C O 6
ATOM 8804 N N . LEU A 1 29 ? 45.704 -1.361 -1.302 1.00 0.00 29 LEU C N 6
ATOM 8805 C CA . LEU A 1 29 ? 44.309 -0.914 -1.113 1.00 0.00 29 LEU C CA 6
ATOM 8806 C C . LEU A 1 29 ? 43.299 -1.758 -1.926 1.00 0.00 29 LEU C C 6
ATOM 8807 O O . LEU A 1 29 ? 42.687 -1.269 -2.879 1.00 0.00 29 LEU C O 6
ATOM 8823 N N . GLY A 1 30 ? 43.106 -3.018 -1.504 1.00 0.00 30 GLY C N 6
ATOM 8824 C CA . GLY A 1 30 ? 42.146 -3.930 -2.158 1.00 0.00 30 GLY C CA 6
ATOM 8825 C C . GLY A 1 30 ? 42.798 -5.234 -2.645 1.00 0.00 30 GLY C C 6
ATOM 8826 O O . GLY A 1 30 ? 42.099 -6.196 -2.948 1.00 0.00 30 GLY C O 6
ATOM 8830 N N . ALA A 1 31 ? 44.132 -5.272 -2.718 1.00 0.00 31 ALA C N 6
ATOM 8831 C CA . ALA A 1 31 ? 44.827 -6.487 -3.173 1.00 0.00 31 ALA C CA 6
ATOM 8832 C C . ALA A 1 31 ? 44.776 -7.585 -2.108 1.00 0.00 31 ALA C C 6
ATOM 8833 O O . ALA A 1 31 ? 45.244 -7.401 -0.978 1.00 0.00 31 ALA C O 6
ATOM 8840 N N . GLU A 1 32 ? 44.173 -8.707 -2.466 1.00 0.00 32 GLU C N 6
ATOM 8841 C CA . GLU A 1 32 ? 43.993 -9.824 -1.543 1.00 0.00 32 GLU C CA 6
ATOM 8842 C C . GLU A 1 32 ? 45.335 -10.464 -1.169 1.00 0.00 32 GLU C C 6
ATOM 8843 O O . GLU A 1 32 ? 45.552 -10.825 -0.009 1.00 0.00 32 GLU C O 6
ATOM 8855 N N . ASP A 1 33 ? 46.221 -10.621 -2.161 1.00 0.00 33 ASP C N 6
ATOM 8856 C CA . ASP A 1 33 ? 47.529 -11.246 -1.941 1.00 0.00 33 ASP C CA 6
ATOM 8857 C C . ASP A 1 33 ? 48.407 -10.404 -1.010 1.00 0.00 33 ASP C C 6
ATOM 8858 O O . ASP A 1 33 ? 49.218 -10.938 -0.244 1.00 0.00 33 ASP C O 6
ATOM 8867 N N . GLY A 1 34 ? 48.249 -9.090 -1.093 1.00 0.00 34 GLY C N 6
ATOM 8868 C CA . GLY A 1 34 ? 49.019 -8.162 -0.268 1.00 0.00 34 GLY C CA 6
ATOM 8869 C C . GLY A 1 34 ? 50.323 -7.730 -0.952 1.00 0.00 34 GLY C C 6
ATOM 8870 O O . GLY A 1 34 ? 51.080 -6.940 -0.395 1.00 0.00 34 GLY C O 6
ATOM 8874 N N . CYS A 1 35 ? 50.556 -8.212 -2.174 1.00 0.00 35 CYS C N 6
ATOM 8875 C CA . CYS A 1 35 ? 51.765 -7.843 -2.935 1.00 0.00 35 CYS C CA 6
ATOM 8876 C C . CYS A 1 35 ? 51.476 -6.636 -3.814 1.00 0.00 35 CYS C C 6
ATOM 8877 O O . CYS A 1 35 ? 50.327 -6.420 -4.208 1.00 0.00 35 CYS C O 6
ATOM 8885 N N . ILE A 1 36 ? 52.495 -5.809 -4.077 1.00 0.00 36 ILE C N 6
ATOM 8886 C CA . ILE A 1 36 ? 52.275 -4.587 -4.825 1.00 0.00 36 ILE C CA 6
ATOM 8887 C C . ILE A 1 36 ? 52.678 -4.781 -6.265 1.00 0.00 36 ILE C C 6
ATOM 8888 O O . ILE A 1 36 ? 53.847 -5.025 -6.568 1.00 0.00 36 ILE C O 6
ATOM 8904 N N . SER A 1 37 ? 51.740 -4.554 -7.147 1.00 0.00 37 SER C N 6
ATOM 8905 C CA . SER A 1 37 ? 52.006 -4.584 -8.566 1.00 0.00 37 SER C CA 6
ATOM 8906 C C . SER A 1 37 ? 52.042 -3.167 -9.078 1.00 0.00 37 SER C C 6
ATOM 8907 O O . SER A 1 37 ? 51.292 -2.320 -8.606 1.00 0.00 37 SER C O 6
ATOM 8915 N N . THR A 1 38 ? 52.993 -2.882 -9.953 1.00 0.00 38 THR C N 6
ATOM 8916 C CA . THR A 1 38 ? 53.189 -1.525 -10.432 1.00 0.00 38 THR C CA 6
ATOM 8917 C C . THR A 1 38 ? 51.882 -0.905 -10.921 1.00 0.00 38 THR C C 6
ATOM 8918 O O . THR A 1 38 ? 51.657 0.297 -10.744 1.00 0.00 38 THR C O 6
ATOM 8929 N N . LYS A 1 39 ? 50.989 -1.736 -11.473 1.00 0.00 39 LYS C N 6
ATOM 8930 C CA . LYS A 1 39 ? 49.672 -1.258 -11.869 1.00 0.00 39 LYS C CA 6
ATOM 8931 C C . LYS A 1 39 ? 48.922 -0.741 -10.634 1.00 0.00 39 LYS C C 6
ATOM 8932 O O . LYS A 1 39 ? 48.379 0.361 -10.644 1.00 0.00 39 LYS C O 6
ATOM 8951 N N . GLU A 1 40 ? 48.989 -1.518 -9.541 1.00 0.00 40 GLU C N 6
ATOM 8952 C CA . GLU A 1 40 ? 48.403 -1.120 -8.246 1.00 0.00 40 GLU C CA 6
ATOM 8953 C C . GLU A 1 40 ? 49.294 -0.139 -7.490 1.00 0.00 40 GLU C C 6
ATOM 8954 O O . GLU A 1 40 ? 48.841 0.535 -6.575 1.00 0.00 40 GLU C O 6
ATOM 8966 N N . LEU A 1 41 ? 50.553 -0.042 -7.906 1.00 0.00 41 LEU C N 6
ATOM 8967 C CA . LEU A 1 41 ? 51.505 0.875 -7.279 1.00 0.00 41 LEU C CA 6
ATOM 8968 C C . LEU A 1 41 ? 51.025 2.320 -7.429 1.00 0.00 41 LEU C C 6
ATOM 8969 O O . LEU A 1 41 ? 51.304 3.165 -6.581 1.00 0.00 41 LEU C O 6
ATOM 8985 N N . GLY A 1 42 ? 50.345 2.593 -8.557 1.00 0.00 42 GLY C N 6
ATOM 8986 C CA . GLY A 1 42 ? 49.814 3.935 -8.885 1.00 0.00 42 GLY C CA 6
ATOM 8987 C C . GLY A 1 42 ? 49.174 4.627 -7.659 1.00 0.00 42 GLY C C 6
ATOM 8988 O O . GLY A 1 42 ? 49.055 5.853 -7.623 1.00 0.00 42 GLY C O 6
ATOM 8992 N N . LYS A 1 43 ? 48.878 3.846 -6.616 1.00 0.00 43 LYS C N 6
ATOM 8993 C CA . LYS A 1 43 ? 48.374 4.382 -5.353 1.00 0.00 43 LYS C CA 6
ATOM 8994 C C . LYS A 1 43 ? 49.439 5.277 -4.727 1.00 0.00 43 LYS C C 6
ATOM 8995 O O . LYS A 1 43 ? 49.127 6.287 -4.097 1.00 0.00 43 LYS C O 6
ATOM 9014 N N . VAL A 1 44 ? 50.696 4.858 -4.867 1.00 0.00 44 VAL C N 6
ATOM 9015 C CA . VAL A 1 44 ? 51.835 5.562 -4.285 1.00 0.00 44 VAL C CA 6
ATOM 9016 C C . VAL A 1 44 ? 51.962 6.987 -4.832 1.00 0.00 44 VAL C C 6
ATOM 9017 O O . VAL A 1 44 ? 52.194 7.937 -4.082 1.00 0.00 44 VAL C O 6
ATOM 9030 N N . MET A 1 45 ? 51.823 7.132 -6.140 1.00 0.00 45 MET C N 6
ATOM 9031 C CA . MET A 1 45 ? 51.967 8.430 -6.770 1.00 0.00 45 MET C CA 6
ATOM 9032 C C . MET A 1 45 ? 50.866 9.383 -6.311 1.00 0.00 45 MET C C 6
ATOM 9033 O O . MET A 1 45 ? 51.117 10.571 -6.090 1.00 0.00 45 MET C O 6
ATOM 9047 N N . ARG A 1 46 ? 49.669 8.838 -6.071 1.00 0.00 46 ARG C N 6
ATOM 9048 C CA . ARG A 1 46 ? 48.563 9.639 -5.552 1.00 0.00 46 ARG C CA 6
ATOM 9049 C C . ARG A 1 46 ? 48.920 10.272 -4.201 1.00 0.00 46 ARG C C 6
ATOM 9050 O O . ARG A 1 46 ? 48.624 11.441 -3.958 1.00 0.00 46 ARG C O 6
ATOM 9071 N N . MET A 1 47 ? 49.550 9.491 -3.330 1.00 0.00 47 MET C N 6
ATOM 9072 C CA . MET A 1 47 ? 49.932 9.989 -2.000 1.00 0.00 47 MET C CA 6
ATOM 9073 C C . MET A 1 47 ? 50.944 11.129 -2.147 1.00 0.00 47 MET C C 6
ATOM 9074 O O . MET A 1 47 ? 50.855 12.160 -1.478 1.00 0.00 47 MET C O 6
ATOM 9088 N N . LEU A 1 48 ? 51.903 10.910 -3.040 1.00 0.00 48 LEU C N 6
ATOM 9089 C CA . LEU A 1 48 ? 52.970 11.864 -3.337 1.00 0.00 48 LEU C CA 6
ATOM 9090 C C . LEU A 1 48 ? 52.388 13.154 -3.927 1.00 0.00 48 LEU C C 6
ATOM 9091 O O . LEU A 1 48 ? 52.868 14.254 -3.645 1.00 0.00 48 LEU C O 6
ATOM 9107 N N . GLY A 1 49 ? 51.378 12.997 -4.783 1.00 0.00 49 GLY C N 6
ATOM 9108 C CA . GLY A 1 49 ? 50.739 14.123 -5.454 1.00 0.00 49 GLY C CA 6
ATOM 9109 C C . GLY A 1 49 ? 51.030 14.084 -6.952 1.00 0.00 49 GLY C C 6
ATOM 9110 O O . GLY A 1 49 ? 51.079 15.118 -7.621 1.00 0.00 49 GLY C O 6
ATOM 9114 N N . GLN A 1 50 ? 51.257 12.877 -7.457 1.00 0.00 50 GLN C N 6
ATOM 9115 C CA . GLN A 1 50 ? 51.584 12.657 -8.859 1.00 0.00 50 GLN C CA 6
ATOM 9116 C C . GLN A 1 50 ? 50.542 11.737 -9.518 1.00 0.00 50 GLN C C 6
ATOM 9117 O O . GLN A 1 50 ? 49.989 10.844 -8.874 1.00 0.00 50 GLN C O 6
ATOM 9131 N N . ASN A 1 51 ? 50.292 11.956 -10.804 1.00 0.00 51 ASN C N 6
ATOM 9132 C CA . ASN A 1 51 ? 49.332 11.146 -11.568 1.00 0.00 51 ASN C CA 6
ATOM 9133 C C . ASN A 1 51 ? 49.948 10.684 -12.905 1.00 0.00 51 ASN C C 6
ATOM 9134 O O . ASN A 1 51 ? 49.388 10.907 -13.979 1.00 0.00 51 ASN C O 6
ATOM 9145 N N . PRO A 1 52 ? 51.110 10.071 -12.832 1.00 0.00 52 PRO C N 6
ATOM 9146 C CA . PRO A 1 52 ? 51.884 9.574 -14.024 1.00 0.00 52 PRO C CA 6
ATOM 9147 C C . PRO A 1 52 ? 51.323 8.277 -14.613 1.00 0.00 52 PRO C C 6
ATOM 9148 O O . PRO A 1 52 ? 50.611 7.529 -13.935 1.00 0.00 52 PRO C O 6
ATOM 9159 N N . THR A 1 53 ? 51.714 7.989 -15.857 1.00 0.00 53 THR C N 6
ATOM 9160 C CA . THR A 1 53 ? 51.312 6.755 -16.538 1.00 0.00 53 THR C CA 6
ATOM 9161 C C . THR A 1 53 ? 51.779 5.514 -15.773 1.00 0.00 53 THR C C 6
ATOM 9162 O O . THR A 1 53 ? 52.814 5.544 -15.093 1.00 0.00 53 THR C O 6
ATOM 9173 N N . PRO A 1 54 ? 51.070 4.414 -15.905 1.00 0.00 54 PRO C N 6
ATOM 9174 C CA . PRO A 1 54 ? 51.462 3.126 -15.248 1.00 0.00 54 PRO C CA 6
ATOM 9175 C C . PRO A 1 54 ? 52.891 2.716 -15.623 1.00 0.00 54 PRO C C 6
ATOM 9176 O O . PRO A 1 54 ? 53.623 2.159 -14.803 1.00 0.00 54 PRO C O 6
ATOM 9187 N N . GLU A 1 55 ? 53.274 2.978 -16.872 1.00 0.00 55 GLU C N 6
ATOM 9188 C CA . GLU A 1 55 ? 54.616 2.626 -17.337 1.00 0.00 55 GLU C CA 6
ATOM 9189 C C . GLU A 1 55 ? 55.665 3.372 -16.508 1.00 0.00 55 GLU C C 6
ATOM 9190 O O . GLU A 1 55 ? 56.697 2.809 -16.124 1.00 0.00 55 GLU C O 6
ATOM 9202 N N . GLU A 1 56 ? 55.337 4.615 -16.170 1.00 0.00 56 GLU C N 6
ATOM 9203 C CA . GLU A 1 56 ? 56.166 5.444 -15.311 1.00 0.00 56 GLU C CA 6
ATOM 9204 C C . GLU A 1 56 ? 56.184 4.877 -13.885 1.00 0.00 56 GLU C C 6
ATOM 9205 O O . GLU A 1 56 ? 57.197 4.946 -13.180 1.00 0.00 56 GLU C O 6
ATOM 9217 N N . LEU A 1 57 ? 55.046 4.305 -13.478 1.00 0.00 57 LEU C N 6
ATOM 9218 C CA . LEU A 1 57 ? 54.889 3.712 -12.140 1.00 0.00 57 LEU C CA 6
ATOM 9219 C C . LEU A 1 57 ? 55.864 2.562 -11.901 1.00 0.00 57 LEU C C 6
ATOM 9220 O O . LEU A 1 57 ? 56.312 2.344 -10.771 1.00 0.00 57 LEU C O 6
ATOM 9236 N N . GLN A 1 58 ? 56.033 1.730 -12.914 1.00 0.00 58 GLN C N 6
ATOM 9237 C CA . GLN A 1 58 ? 56.803 0.491 -12.791 1.00 0.00 58 GLN C CA 6
ATOM 9238 C C . GLN A 1 58 ? 58.306 0.727 -12.605 1.00 0.00 58 GLN C C 6
ATOM 9239 O O . GLN A 1 58 ? 59.002 -0.110 -12.028 1.00 0.00 58 GLN C O 6
ATOM 9253 N N . GLU A 1 59 ? 58.799 1.853 -13.095 1.00 0.00 59 GLU C N 6
ATOM 9254 C CA . GLU A 1 59 ? 60.225 2.176 -12.998 1.00 0.00 59 GLU C CA 6
ATOM 9255 C C . GLU A 1 59 ? 60.665 2.283 -11.535 1.00 0.00 59 GLU C C 6
ATOM 9256 O O . GLU A 1 59 ? 61.774 1.886 -11.184 1.00 0.00 59 GLU C O 6
ATOM 9268 N N . MET A 1 60 ? 59.794 2.821 -10.687 1.00 0.00 60 MET C N 6
ATOM 9269 C CA . MET A 1 60 ? 60.121 2.962 -9.272 1.00 0.00 60 MET C CA 6
ATOM 9270 C C . MET A 1 60 ? 60.300 1.599 -8.585 1.00 0.00 60 MET C C 6
ATOM 9271 O O . MET A 1 60 ? 61.217 1.425 -7.791 1.00 0.00 60 MET C O 6
ATOM 9285 N N . ILE A 1 61 ? 59.449 0.622 -8.938 1.00 0.00 61 ILE C N 6
ATOM 9286 C CA . ILE A 1 61 ? 59.584 -0.748 -8.401 1.00 0.00 61 ILE C CA 6
ATOM 9287 C C . ILE A 1 61 ? 60.890 -1.414 -8.790 1.00 0.00 61 ILE C C 6
ATOM 9288 O O . ILE A 1 61 ? 61.528 -2.038 -7.953 1.00 0.00 61 ILE C O 6
ATOM 9304 N N . ASP A 1 62 ? 61.300 -1.256 -10.042 1.00 0.00 62 ASP C N 6
ATOM 9305 C CA . ASP A 1 62 ? 62.546 -1.851 -10.510 1.00 0.00 62 ASP C CA 6
ATOM 9306 C C . ASP A 1 62 ? 63.718 -1.364 -9.642 1.00 0.00 62 ASP C C 6
ATOM 9307 O O . ASP A 1 62 ? 64.591 -2.152 -9.267 1.00 0.00 62 ASP C O 6
ATOM 9316 N N . GLU A 1 63 ? 63.676 -0.081 -9.236 1.00 0.00 63 GLU C N 6
ATOM 9317 C CA . GLU A 1 63 ? 64.669 0.445 -8.298 1.00 0.00 63 GLU C CA 6
ATOM 9318 C C . GLU A 1 63 ? 64.517 -0.252 -6.945 1.00 0.00 63 GLU C C 6
ATOM 9319 O O . GLU A 1 63 ? 65.500 -0.633 -6.313 1.00 0.00 63 GLU C O 6
ATOM 9331 N N . VAL A 1 64 ? 63.263 -0.375 -6.508 1.00 0.00 64 VAL C N 6
ATOM 9332 C CA . VAL A 1 64 ? 62.912 -0.993 -5.222 1.00 0.00 64 VAL C CA 6
ATOM 9333 C C . VAL A 1 64 ? 63.208 -2.500 -5.182 1.00 0.00 64 VAL C C 6
ATOM 9334 O O . VAL A 1 64 ? 63.668 -3.012 -4.163 1.00 0.00 64 VAL C O 6
ATOM 9347 N N . ASP A 1 65 ? 62.837 -3.216 -6.256 1.00 0.00 65 ASP C N 6
ATOM 9348 C CA . ASP A 1 65 ? 62.931 -4.685 -6.290 1.00 0.00 65 ASP C CA 6
ATOM 9349 C C . ASP A 1 65 ? 64.325 -5.169 -6.694 1.00 0.00 65 ASP C C 6
ATOM 9350 O O . ASP A 1 65 ? 64.760 -4.991 -7.834 1.00 0.00 65 ASP C O 6
ATOM 9359 N N . GLU A 1 66 ? 65.005 -5.786 -5.734 1.00 0.00 66 GLU C N 6
ATOM 9360 C CA . GLU A 1 66 ? 66.343 -6.345 -5.922 1.00 0.00 66 GLU C CA 6
ATOM 9361 C C . GLU A 1 66 ? 66.294 -7.878 -6.067 1.00 0.00 66 GLU C C 6
ATOM 9362 O O . GLU A 1 66 ? 67.195 -8.490 -6.653 1.00 0.00 66 GLU C O 6
ATOM 9374 N N . ASP A 1 67 ? 65.237 -8.492 -5.528 1.00 0.00 67 ASP C N 6
ATOM 9375 C CA . ASP A 1 67 ? 65.087 -9.950 -5.565 1.00 0.00 67 ASP C CA 6
ATOM 9376 C C . ASP A 1 67 ? 64.896 -10.452 -6.992 1.00 0.00 67 ASP C C 6
ATOM 9377 O O . ASP A 1 67 ? 65.181 -11.617 -7.296 1.00 0.00 67 ASP C O 6
ATOM 9386 N N . GLY A 1 68 ? 64.458 -9.550 -7.873 1.00 0.00 68 GLY C N 6
ATOM 9387 C CA . GLY A 1 68 ? 64.286 -9.859 -9.299 1.00 0.00 68 GLY C CA 6
ATOM 9388 C C . GLY A 1 68 ? 62.867 -10.317 -9.645 1.00 0.00 68 GLY C C 6
ATOM 9389 O O . GLY A 1 68 ? 62.630 -10.805 -10.751 1.00 0.00 68 GLY C O 6
ATOM 9393 N N . SER A 1 69 ? 61.929 -10.160 -8.707 1.00 0.00 69 SER C N 6
ATOM 9394 C CA . SER A 1 69 ? 60.535 -10.552 -8.955 1.00 0.00 69 SER C CA 6
ATOM 9395 C C . SER A 1 69 ? 59.792 -9.481 -9.748 1.00 0.00 69 SER C C 6
ATOM 9396 O O . SER A 1 69 ? 58.849 -9.775 -10.481 1.00 0.00 69 SER C O 6
ATOM 9404 N N . GLY A 1 70 ? 60.189 -8.230 -9.547 1.00 0.00 70 GLY C N 6
ATOM 9405 C CA . GLY A 1 70 ? 59.514 -7.095 -10.189 1.00 0.00 70 GLY C CA 6
ATOM 9406 C C . GLY A 1 70 ? 58.197 -6.803 -9.484 1.00 0.00 70 GLY C C 6
ATOM 9407 O O . GLY A 1 70 ? 57.471 -5.871 -9.835 1.00 0.00 70 GLY C O 6
ATOM 9411 N N . THR A 1 71 ? 57.943 -7.569 -8.433 1.00 0.00 71 THR C N 6
ATOM 9412 C CA . THR A 1 71 ? 56.770 -7.428 -7.604 1.00 0.00 71 THR C CA 6
ATOM 9413 C C . THR A 1 71 ? 57.211 -7.297 -6.167 1.00 0.00 71 THR C C 6
ATOM 9414 O O . THR A 1 71 ? 58.141 -7.980 -5.736 1.00 0.00 71 THR C O 6
ATOM 9425 N N . VAL A 1 72 ? 56.631 -6.353 -5.462 1.00 0.00 72 VAL C N 6
ATOM 9426 C CA . VAL A 1 72 ? 57.071 -6.047 -4.108 1.00 0.00 72 VAL C CA 6
ATOM 9427 C C . VAL A 1 72 ? 56.015 -6.391 -3.045 1.00 0.00 72 VAL C C 6
ATOM 9428 O O . VAL A 1 72 ? 54.960 -5.758 -2.970 1.00 0.00 72 VAL C O 6
ATOM 9441 N N . ASP A 1 73 ? 56.311 -7.417 -2.239 1.00 0.00 73 ASP C N 6
ATOM 9442 C CA . ASP A 1 73 ? 55.426 -7.862 -1.158 1.00 0.00 73 ASP C CA 6
ATOM 9443 C C . ASP A 1 73 ? 55.872 -7.302 0.200 1.00 0.00 73 ASP C C 6
ATOM 9444 O O . ASP A 1 73 ? 56.860 -6.572 0.288 1.00 0.00 73 ASP C O 6
ATOM 9453 N N . PHE A 1 74 ? 55.132 -7.654 1.252 1.00 0.00 74 PHE C N 6
ATOM 9454 C CA . PHE A 1 74 ? 55.435 -7.181 2.609 1.00 0.00 74 PHE C CA 6
ATOM 9455 C C . PHE A 1 74 ? 56.842 -7.608 3.052 1.00 0.00 74 PHE C C 6
ATOM 9456 O O . PHE A 1 74 ? 57.597 -6.801 3.605 1.00 0.00 74 PHE C O 6
ATOM 9473 N N . ASP A 1 75 ? 57.175 -8.886 2.848 1.00 0.00 75 ASP C N 6
ATOM 9474 C CA . ASP A 1 75 ? 58.471 -9.408 3.273 1.00 0.00 75 ASP C CA 6
ATOM 9475 C C . ASP A 1 75 ? 59.623 -8.732 2.523 1.00 0.00 75 ASP C C 6
ATOM 9476 O O . ASP A 1 75 ? 60.580 -8.265 3.140 1.00 0.00 75 ASP C O 6
ATOM 9485 N N . GLU A 1 76 ? 59.480 -8.601 1.197 1.00 0.00 76 GLU C N 6
ATOM 9486 C CA . GLU A 1 76 ? 60.491 -7.915 0.384 1.00 0.00 76 GLU C CA 6
ATOM 9487 C C . GLU A 1 76 ? 60.536 -6.439 0.725 1.00 0.00 76 GLU C C 6
ATOM 9488 O O . GLU A 1 76 ? 61.601 -5.870 0.906 1.00 0.00 76 GLU C O 6
ATOM 9500 N N . PHE A 1 77 ? 59.364 -5.832 0.878 1.00 0.00 77 PHE C N 6
ATOM 9501 C CA . PHE A 1 77 ? 59.289 -4.414 1.202 1.00 0.00 77 PHE C CA 6
ATOM 9502 C C . PHE A 1 77 ? 60.100 -4.142 2.463 1.00 0.00 77 PHE C C 6
ATOM 9503 O O . PHE A 1 77 ? 60.911 -3.224 2.502 1.00 0.00 77 PHE C O 6
ATOM 9520 N N . LEU A 1 78 ? 59.960 -5.012 3.443 1.00 0.00 78 LEU C N 6
ATOM 9521 C CA . LEU A 1 78 ? 60.758 -4.923 4.662 1.00 0.00 78 LEU C CA 6
ATOM 9522 C C . LEU A 1 78 ? 62.223 -5.323 4.447 1.00 0.00 78 LEU C C 6
ATOM 9523 O O . LEU A 1 78 ? 63.131 -4.518 4.654 1.00 0.00 78 LEU C O 6
ATOM 9539 N N . VAL A 1 79 ? 62.441 -6.599 4.178 1.00 0.00 79 VAL C N 6
ATOM 9540 C CA . VAL A 1 79 ? 63.784 -7.162 4.124 1.00 0.00 79 VAL C CA 6
ATOM 9541 C C . VAL A 1 79 ? 64.649 -6.602 2.966 1.00 0.00 79 VAL C C 6
ATOM 9542 O O . VAL A 1 79 ? 65.812 -6.253 3.168 1.00 0.00 79 VAL C O 6
ATOM 9555 N N . MET A 1 80 ? 64.099 -6.569 1.759 1.00 0.00 80 MET C N 6
ATOM 9556 C CA . MET A 1 80 ? 64.855 -6.104 0.586 1.00 0.00 80 MET C CA 6
ATOM 9557 C C . MET A 1 80 ? 65.202 -4.603 0.674 1.00 0.00 80 MET C C 6
ATOM 9558 O O . MET A 1 80 ? 66.325 -4.191 0.354 1.00 0.00 80 MET C O 6
ATOM 9572 N N . MET A 1 81 ? 64.218 -3.790 1.074 1.00 0.00 81 MET C N 6
ATOM 9573 C CA . MET A 1 81 ? 64.394 -2.337 1.163 1.00 0.00 81 MET C CA 6
ATOM 9574 C C . MET A 1 81 ? 65.397 -1.954 2.261 1.00 0.00 81 MET C C 6
ATOM 9575 O O . MET A 1 81 ? 66.119 -0.961 2.140 1.00 0.00 81 MET C O 6
ATOM 9589 N N . VAL A 1 82 ? 65.391 -2.718 3.353 1.00 0.00 82 VAL C N 6
ATOM 9590 C CA . VAL A 1 82 ? 66.235 -2.430 4.518 1.00 0.00 82 VAL C CA 6
ATOM 9591 C C . VAL A 1 82 ? 67.721 -2.308 4.155 1.00 0.00 82 VAL C C 6
ATOM 9592 O O . VAL A 1 82 ? 68.498 -1.735 4.918 1.00 0.00 82 VAL C O 6
ATOM 9605 N N . ARG A 1 83 ? 68.122 -2.865 3.013 1.00 0.00 83 ARG C N 6
ATOM 9606 C CA . ARG A 1 83 ? 69.523 -2.812 2.616 1.00 0.00 83 ARG C CA 6
ATOM 9607 C C . ARG A 1 83 ? 69.951 -1.361 2.442 1.00 0.00 83 ARG C C 6
ATOM 9608 O O . ARG A 1 83 ? 71.048 -0.980 2.844 1.00 0.00 83 ARG C O 6
ATOM 9629 N N . CYS A 1 84 ? 69.029 -0.533 1.949 1.00 0.00 84 CYS C N 6
ATOM 9630 C CA . CYS A 1 84 ? 69.259 0.905 1.861 1.00 0.00 84 CYS C CA 6
ATOM 9631 C C . CYS A 1 84 ? 69.402 1.514 3.267 1.00 0.00 84 CYS C C 6
ATOM 9632 O O . CYS A 1 84 ? 70.268 2.348 3.503 1.00 0.00 84 CYS C O 6
ATOM 9640 N N . MET A 1 85 ? 68.585 1.027 4.207 1.00 0.00 85 MET C N 6
ATOM 9641 C CA . MET A 1 85 ? 68.649 1.458 5.607 1.00 0.00 85 MET C CA 6
ATOM 9642 C C . MET A 1 85 ? 69.978 1.063 6.241 1.00 0.00 85 MET C C 6
ATOM 9643 O O . MET A 1 85 ? 70.549 1.807 7.038 1.00 0.00 85 MET C O 6
ATOM 9657 N N . LYS A 1 86 ? 70.467 -0.105 5.865 1.00 0.00 86 LYS C N 6
ATOM 9658 C CA . LYS A 1 86 ? 71.746 -0.605 6.346 1.00 0.00 86 LYS C CA 6
ATOM 9659 C C . LYS A 1 86 ? 72.879 0.378 6.015 1.00 0.00 86 LYS C C 6
ATOM 9660 O O . LYS A 1 86 ? 73.970 0.284 6.579 1.00 0.00 86 LYS C O 6
ATOM 9679 N N . ASP A 1 87 ? 72.595 1.340 5.121 1.00 0.00 87 ASP C N 6
ATOM 9680 C CA . ASP A 1 87 ? 73.562 2.372 4.734 1.00 0.00 87 ASP C CA 6
ATOM 9681 C C . ASP A 1 87 ? 74.768 1.772 4.004 1.00 0.00 87 ASP C C 6
ATOM 9682 O O . ASP A 1 87 ? 74.920 1.944 2.794 1.00 0.00 87 ASP C O 6
ATOM 9691 N N . ASP A 1 88 ? 75.596 1.052 4.738 1.00 0.00 88 ASP C N 6
ATOM 9692 C CA . ASP A 1 88 ? 76.762 0.392 4.165 1.00 0.00 88 ASP C CA 6
ATOM 9693 C C . ASP A 1 88 ? 76.332 -0.777 3.276 1.00 0.00 88 ASP C C 6
ATOM 9694 O O . ASP A 1 88 ? 77.096 -1.243 2.426 1.00 0.00 88 ASP C O 6
ATOM 9703 N N . SER A 1 89 ? 75.090 -1.224 3.470 1.00 0.00 89 SER C N 6
ATOM 9704 C CA . SER A 1 89 ? 74.519 -2.332 2.684 1.00 0.00 89 SER C CA 6
ATOM 9705 C C . SER A 1 89 ? 75.148 -3.680 3.059 1.00 0.00 89 SER C C 6
ATOM 9706 O O . SER A 1 89 ? 74.767 -4.679 2.465 1.00 0.00 89 SER C O 6
ATOM 9715 N N . ARG B 2 1 ? 63.424 5.393 3.725 1.00 0.00 147 ARG I N 6
ATOM 9716 C CA . ARG B 2 1 ? 63.669 4.054 3.104 1.00 0.00 147 ARG I CA 6
ATOM 9717 C C . ARG B 2 1 ? 64.189 4.290 1.680 1.00 0.00 147 ARG I C 6
ATOM 9718 O O . ARG B 2 1 ? 64.287 5.434 1.261 1.00 0.00 147 ARG I O 6
ATOM 9741 N N . ILE B 2 2 ? 64.588 3.212 0.978 1.00 0.00 148 ILE I N 6
ATOM 9742 C CA . ILE B 2 2 ? 65.193 3.309 -0.375 1.00 0.00 148 ILE I CA 6
ATOM 9743 C C . ILE B 2 2 ? 66.143 4.523 -0.549 1.00 0.00 148 ILE I C 6
ATOM 9744 O O . ILE B 2 2 ? 67.356 4.379 -0.410 1.00 0.00 148 ILE I O 6
ATOM 9760 N N . SER B 2 3 ? 65.588 5.711 -0.772 1.00 0.00 149 SER I N 6
ATOM 9761 C CA . SER B 2 3 ? 66.386 6.946 -0.860 1.00 0.00 149 SER I CA 6
ATOM 9762 C C . SER B 2 3 ? 66.103 7.867 0.339 1.00 0.00 149 SER I C 6
ATOM 9763 O O . SER B 2 3 ? 67.023 8.438 0.929 1.00 0.00 149 SER I O 6
ATOM 9771 N N . ALA B 2 4 ? 64.819 7.991 0.695 1.00 0.00 150 ALA I N 6
ATOM 9772 C CA . ALA B 2 4 ? 64.388 8.826 1.827 1.00 0.00 150 ALA I CA 6
ATOM 9773 C C . ALA B 2 4 ? 63.010 8.404 2.325 1.00 0.00 150 ALA I C 6
ATOM 9774 O O . ALA B 2 4 ? 62.219 7.820 1.579 1.00 0.00 150 ALA I O 6
ATOM 9781 N N . ASP B 2 5 ? 62.723 8.721 3.578 1.00 0.00 151 ASP I N 6
ATOM 9782 C CA . ASP B 2 5 ? 61.431 8.412 4.175 1.00 0.00 151 ASP I CA 6
ATOM 9783 C C . ASP B 2 5 ? 60.368 9.462 3.799 1.00 0.00 151 ASP I C 6
ATOM 9784 O O . ASP B 2 5 ? 59.324 9.547 4.442 1.00 0.00 151 ASP I O 6
ATOM 9793 N N . ALA B 2 6 ? 60.651 10.262 2.744 1.00 0.00 152 ALA I N 6
ATOM 9794 C CA . ALA B 2 6 ? 59.725 11.310 2.263 1.00 0.00 152 ALA I CA 6
ATOM 9795 C C . ALA B 2 6 ? 58.294 10.783 2.134 1.00 0.00 152 ALA I C 6
ATOM 9796 O O . ALA B 2 6 ? 57.327 11.558 2.120 1.00 0.00 152 ALA I O 6
ATOM 9803 N N . MET B 2 7 ? 58.173 9.463 2.076 1.00 0.00 153 MET I N 6
ATOM 9804 C CA . MET B 2 7 ? 56.887 8.799 2.000 1.00 0.00 153 MET I CA 6
ATOM 9805 C C . MET B 2 7 ? 56.051 9.123 3.244 1.00 0.00 153 MET I C 6
ATOM 9806 O O . MET B 2 7 ? 54.834 9.317 3.156 1.00 0.00 153 MET I O 6
ATOM 9820 N N . MET B 2 8 ? 56.722 9.185 4.394 1.00 0.00 154 MET I N 6
ATOM 9821 C CA . MET B 2 8 ? 56.093 9.484 5.684 1.00 0.00 154 MET I CA 6
ATOM 9822 C C . MET B 2 8 ? 55.113 10.661 5.613 1.00 0.00 154 MET I C 6
ATOM 9823 O O . MET B 2 8 ? 54.206 10.759 6.438 1.00 0.00 154 MET I O 6
ATOM 9837 N N . GLN B 2 9 ? 55.333 11.586 4.670 1.00 0.00 155 GLN I N 6
ATOM 9838 C CA . GLN B 2 9 ? 54.492 12.785 4.567 1.00 0.00 155 GLN I CA 6
ATOM 9839 C C . GLN B 2 9 ? 53.025 12.413 4.342 1.00 0.00 155 GLN I C 6
ATOM 9840 O O . GLN B 2 9 ? 52.133 12.916 5.029 1.00 0.00 155 GLN I O 6
ATOM 9854 N N . ALA B 2 10 ? 52.796 11.467 3.441 1.00 0.00 156 ALA I N 6
ATOM 9855 C CA . ALA B 2 10 ? 51.457 10.938 3.194 1.00 0.00 156 ALA I CA 6
ATOM 9856 C C . ALA B 2 10 ? 50.963 10.137 4.408 1.00 0.00 156 ALA I C 6
ATOM 9857 O O . ALA B 2 10 ? 49.786 10.191 4.763 1.00 0.00 156 ALA I O 6
ATOM 9864 N N . LEU B 2 11 ? 51.890 9.401 5.038 1.00 0.00 157 LEU I N 6
ATOM 9865 C CA . LEU B 2 11 ? 51.597 8.588 6.238 1.00 0.00 157 LEU I CA 6
ATOM 9866 C C . LEU B 2 11 ? 51.173 9.488 7.390 1.00 0.00 157 LEU I C 6
ATOM 9867 O O . LEU B 2 11 ? 50.278 9.150 8.164 1.00 0.00 157 LEU I O 6
ATOM 9883 N N . LEU B 2 12 ? 51.842 10.629 7.493 1.00 0.00 158 LEU I N 6
ATOM 9884 C CA . LEU B 2 12 ? 51.583 11.615 8.531 1.00 0.00 158 LEU I CA 6
ATOM 9885 C C . LEU B 2 12 ? 50.152 12.134 8.418 1.00 0.00 158 LEU I C 6
ATOM 9886 O O . LEU B 2 12 ? 49.450 12.260 9.422 1.00 0.00 158 LEU I O 6
ATOM 9902 N N . GLY B 2 13 ? 49.724 12.397 7.180 1.00 0.00 159 GLY I N 6
ATOM 9903 C CA . GLY B 2 13 ? 48.359 12.862 6.902 1.00 0.00 159 GLY I CA 6
ATOM 9904 C C . GLY B 2 13 ? 47.831 12.257 5.612 1.00 0.00 159 GLY I C 6
ATOM 9905 O O . GLY B 2 13 ? 48.028 12.807 4.519 1.00 0.00 159 GLY I O 6
ATOM 9909 N N . ALA B 2 14 ? 47.145 11.130 5.749 1.00 0.00 160 ALA I N 6
ATOM 9910 C CA . ALA B 2 14 ? 46.556 10.436 4.617 1.00 0.00 160 ALA I CA 6
ATOM 9911 C C . ALA B 2 14 ? 45.382 11.248 4.059 1.00 0.00 160 ALA I C 6
ATOM 9912 O O . ALA B 2 14 ? 44.217 10.998 4.383 1.00 0.00 160 ALA I O 6
ATOM 9919 N N . ARG B 2 15 ? 45.723 12.285 3.300 1.00 0.00 161 ARG I N 6
ATOM 9920 C CA . ARG B 2 15 ? 44.744 13.225 2.760 1.00 0.00 161 ARG I CA 6
ATOM 9921 C C . ARG B 2 15 ? 43.830 13.790 3.861 1.00 0.00 161 ARG I C 6
ATOM 9922 O O . ARG B 2 15 ? 42.681 14.163 3.606 1.00 0.00 161 ARG I O 6
ATOM 9943 N N . ALA B 2 16 ? 44.378 13.888 5.074 1.00 0.00 162 ALA I N 6
ATOM 9944 C CA . ALA B 2 16 ? 43.647 14.431 6.229 1.00 0.00 162 ALA I CA 6
ATOM 9945 C C . ALA B 2 16 ? 44.113 15.846 6.562 1.00 0.00 162 ALA I C 6
ATOM 9946 O O . ALA B 2 16 ? 44.939 16.043 7.455 1.00 0.00 162 ALA I O 6
ATOM 9953 N N . LYS B 2 17 ? 43.590 16.826 5.848 1.00 0.00 163 LYS I N 6
ATOM 9954 C CA . LYS B 2 17 ? 43.980 18.214 6.083 1.00 0.00 163 LYS I CA 6
ATOM 9955 C C . LYS B 2 17 ? 42.767 19.135 6.221 1.00 0.00 163 LYS I C 6
ATOM 9956 O O . LYS B 2 17 ? 41.659 18.655 6.071 1.00 0.00 163 LYS I O 6
ATOM 10021 N N . MET A 1 1 ? 68.520 -17.789 7.522 1.00 0.00 1 MET C N 7
ATOM 10022 C CA . MET A 1 1 ? 69.368 -17.049 6.547 1.00 0.00 1 MET C CA 7
ATOM 10023 C C . MET A 1 1 ? 68.766 -15.667 6.287 1.00 0.00 1 MET C C 7
ATOM 10024 O O . MET A 1 1 ? 67.565 -15.455 6.474 1.00 0.00 1 MET C O 7
ATOM 10040 N N . ASP A 1 2 ? 69.625 -14.714 5.932 1.00 0.00 2 ASP C N 7
ATOM 10041 C CA . ASP A 1 2 ? 69.203 -13.324 5.738 1.00 0.00 2 ASP C CA 7
ATOM 10042 C C . ASP A 1 2 ? 68.466 -12.821 6.986 1.00 0.00 2 ASP C C 7
ATOM 10043 O O . ASP A 1 2 ? 67.720 -11.835 6.949 1.00 0.00 2 ASP C O 7
ATOM 10052 N N . ASP A 1 3 ? 68.735 -13.492 8.098 1.00 0.00 3 ASP C N 7
ATOM 10053 C CA . ASP A 1 3 ? 68.170 -13.149 9.386 1.00 0.00 3 ASP C CA 7
ATOM 10054 C C . ASP A 1 3 ? 68.763 -11.826 9.875 1.00 0.00 3 ASP C C 7
ATOM 10055 O O . ASP A 1 3 ? 68.217 -11.177 10.767 1.00 0.00 3 ASP C O 7
ATOM 10064 N N . ILE A 1 4 ? 69.873 -11.424 9.251 1.00 0.00 4 ILE C N 7
ATOM 10065 C CA . ILE A 1 4 ? 70.538 -10.167 9.582 1.00 0.00 4 ILE C CA 7
ATOM 10066 C C . ILE A 1 4 ? 69.645 -8.985 9.212 1.00 0.00 4 ILE C C 7
ATOM 10067 O O . ILE A 1 4 ? 69.515 -8.022 9.970 1.00 0.00 4 ILE C O 7
ATOM 10083 N N . TYR A 1 5 ? 68.993 -9.100 8.060 1.00 0.00 5 TYR C N 7
ATOM 10084 C CA . TYR A 1 5 ? 68.047 -8.096 7.610 1.00 0.00 5 TYR C CA 7
ATOM 10085 C C . TYR A 1 5 ? 66.825 -8.080 8.525 1.00 0.00 5 TYR C C 7
ATOM 10086 O O . TYR A 1 5 ? 66.353 -7.015 8.936 1.00 0.00 5 TYR C O 7
ATOM 10104 N N . LYS A 1 6 ? 66.412 -9.275 8.947 1.00 0.00 6 LYS C N 7
ATOM 10105 C CA . LYS A 1 6 ? 65.351 -9.433 9.935 1.00 0.00 6 LYS C CA 7
ATOM 10106 C C . LYS A 1 6 ? 65.772 -8.787 11.260 1.00 0.00 6 LYS C C 7
ATOM 10107 O O . LYS A 1 6 ? 64.995 -8.085 11.899 1.00 0.00 6 LYS C O 7
ATOM 10126 N N . ALA A 1 7 ? 67.024 -9.015 11.638 1.00 0.00 7 ALA C N 7
ATOM 10127 C CA . ALA A 1 7 ? 67.605 -8.420 12.835 1.00 0.00 7 ALA C CA 7
ATOM 10128 C C . ALA A 1 7 ? 67.703 -6.893 12.687 1.00 0.00 7 ALA C C 7
ATOM 10129 O O . ALA A 1 7 ? 67.623 -6.157 13.668 1.00 0.00 7 ALA C O 7
ATOM 10136 N N . ALA A 1 8 ? 67.870 -6.437 11.442 1.00 0.00 8 ALA C N 7
ATOM 10137 C CA . ALA A 1 8 ? 67.950 -5.008 11.122 1.00 0.00 8 ALA C CA 7
ATOM 10138 C C . ALA A 1 8 ? 66.628 -4.308 11.423 1.00 0.00 8 ALA C C 7
ATOM 10139 O O . ALA A 1 8 ? 66.608 -3.154 11.850 1.00 0.00 8 ALA C O 7
ATOM 10146 N N . VAL A 1 9 ? 65.523 -5.024 11.201 1.00 0.00 9 VAL C N 7
ATOM 10147 C CA . VAL A 1 9 ? 64.201 -4.486 11.488 1.00 0.00 9 VAL C CA 7
ATOM 10148 C C . VAL A 1 9 ? 64.087 -4.174 12.984 1.00 0.00 9 VAL C C 7
ATOM 10149 O O . VAL A 1 9 ? 63.466 -3.198 13.376 1.00 0.00 9 VAL C O 7
ATOM 10162 N N . GLU A 1 10 ? 64.769 -4.974 13.807 1.00 0.00 10 GLU C N 7
ATOM 10163 C CA . GLU A 1 10 ? 64.799 -4.740 15.254 1.00 0.00 10 GLU C CA 7
ATOM 10164 C C . GLU A 1 10 ? 65.488 -3.424 15.587 1.00 0.00 10 GLU C C 7
ATOM 10165 O O . GLU A 1 10 ? 65.100 -2.736 16.532 1.00 0.00 10 GLU C O 7
ATOM 10177 N N . GLN A 1 11 ? 66.469 -3.046 14.769 1.00 0.00 11 GLN C N 7
ATOM 10178 C CA . GLN A 1 11 ? 67.150 -1.762 14.948 1.00 0.00 11 GLN C CA 7
ATOM 10179 C C . GLN A 1 11 ? 66.204 -0.614 14.662 1.00 0.00 11 GLN C C 7
ATOM 10180 O O . GLN A 1 11 ? 66.258 0.425 15.322 1.00 0.00 11 GLN C O 7
ATOM 10194 N N . LEU A 1 12 ? 65.274 -0.841 13.743 1.00 0.00 12 LEU C N 7
ATOM 10195 C CA . LEU A 1 12 ? 64.247 0.146 13.457 1.00 0.00 12 LEU C CA 7
ATOM 10196 C C . LEU A 1 12 ? 63.398 0.363 14.710 1.00 0.00 12 LEU C C 7
ATOM 10197 O O . LEU A 1 12 ? 63.098 -0.588 15.437 1.00 0.00 12 LEU C O 7
ATOM 10213 N N . THR A 1 13 ? 63.017 1.615 14.957 1.00 0.00 13 THR C N 7
ATOM 10214 C CA . THR A 1 13 ? 62.222 1.954 16.129 1.00 0.00 13 THR C CA 7
ATOM 10215 C C . THR A 1 13 ? 60.788 1.472 15.955 1.00 0.00 13 THR C C 7
ATOM 10216 O O . THR A 1 13 ? 60.402 1.042 14.861 1.00 0.00 13 THR C O 7
ATOM 10227 N N . GLU A 1 14 ? 60.006 1.500 17.039 1.00 0.00 14 GLU C N 7
ATOM 10228 C CA . GLU A 1 14 ? 58.627 1.014 16.984 1.00 0.00 14 GLU C CA 7
ATOM 10229 C C . GLU A 1 14 ? 57.808 1.861 16.025 1.00 0.00 14 GLU C C 7
ATOM 10230 O O . GLU A 1 14 ? 57.079 1.330 15.193 1.00 0.00 14 GLU C O 7
ATOM 10242 N N . GLU A 1 15 ? 58.045 3.173 16.053 1.00 0.00 15 GLU C N 7
ATOM 10243 C CA . GLU A 1 15 ? 57.430 4.089 15.090 1.00 0.00 15 GLU C CA 7
ATOM 10244 C C . GLU A 1 15 ? 57.937 3.822 13.669 1.00 0.00 15 GLU C C 7
ATOM 10245 O O . GLU A 1 15 ? 57.158 3.828 12.720 1.00 0.00 15 GLU C O 7
ATOM 10257 N N . GLN A 1 16 ? 59.236 3.514 13.542 1.00 0.00 16 GLN C N 7
ATOM 10258 C CA . GLN A 1 16 ? 59.816 3.168 12.236 1.00 0.00 16 GLN C CA 7
ATOM 10259 C C . GLN A 1 16 ? 59.184 1.898 11.667 1.00 0.00 16 GLN C C 7
ATOM 10260 O O . GLN A 1 16 ? 58.816 1.857 10.506 1.00 0.00 16 GLN C O 7
ATOM 10274 N N . LYS A 1 17 ? 59.010 0.881 12.509 1.00 0.00 17 LYS C N 7
ATOM 10275 C CA . LYS A 1 17 ? 58.324 -0.331 12.081 1.00 0.00 17 LYS C CA 7
ATOM 10276 C C . LYS A 1 17 ? 56.857 -0.011 11.744 1.00 0.00 17 LYS C C 7
ATOM 10277 O O . LYS A 1 17 ? 56.283 -0.582 10.815 1.00 0.00 17 LYS C O 7
ATOM 10296 N N . ASN A 1 18 ? 56.227 0.827 12.590 1.00 0.00 18 ASN C N 7
ATOM 10297 C CA . ASN A 1 18 ? 54.799 1.140 12.448 1.00 0.00 18 ASN C CA 7
ATOM 10298 C C . ASN A 1 18 ? 54.502 1.975 11.193 1.00 0.00 18 ASN C C 7
ATOM 10299 O O . ASN A 1 18 ? 53.557 1.680 10.463 1.00 0.00 18 ASN C O 7
ATOM 10310 N N . GLU A 1 19 ? 55.342 2.976 10.912 1.00 0.00 19 GLU C N 7
ATOM 10311 C CA . GLU A 1 19 ? 55.160 3.798 9.710 1.00 0.00 19 GLU C CA 7
ATOM 10312 C C . GLU A 1 19 ? 55.380 2.953 8.468 1.00 0.00 19 GLU C C 7
ATOM 10313 O O . GLU A 1 19 ? 54.712 3.119 7.441 1.00 0.00 19 GLU C O 7
ATOM 10325 N N . PHE A 1 20 ? 56.285 2.004 8.611 1.00 0.00 20 PHE C N 7
ATOM 10326 C CA . PHE A 1 20 ? 56.629 1.061 7.569 1.00 0.00 20 PHE C CA 7
ATOM 10327 C C . PHE A 1 20 ? 55.369 0.292 7.173 1.00 0.00 20 PHE C C 7
ATOM 10328 O O . PHE A 1 20 ? 54.978 0.252 6.002 1.00 0.00 20 PHE C O 7
ATOM 10345 N N . LYS A 1 21 ? 54.692 -0.229 8.194 1.00 0.00 21 LYS C N 7
ATOM 10346 C CA . LYS A 1 21 ? 53.421 -0.924 8.036 1.00 0.00 21 LYS C CA 7
ATOM 10347 C C . LYS A 1 21 ? 52.324 0.058 7.596 1.00 0.00 21 LYS C C 7
ATOM 10348 O O . LYS A 1 21 ? 51.480 -0.270 6.763 1.00 0.00 21 LYS C O 7
ATOM 10367 N N . ALA A 1 22 ? 52.339 1.261 8.187 1.00 0.00 22 ALA C N 7
ATOM 10368 C CA . ALA A 1 22 ? 51.329 2.277 7.900 1.00 0.00 22 ALA C CA 7
ATOM 10369 C C . ALA A 1 22 ? 51.279 2.596 6.412 1.00 0.00 22 ALA C C 7
ATOM 10370 O O . ALA A 1 22 ? 50.209 2.577 5.801 1.00 0.00 22 ALA C O 7
ATOM 10377 N N . ALA A 1 23 ? 52.451 2.807 5.815 1.00 0.00 23 ALA C N 7
ATOM 10378 C CA . ALA A 1 23 ? 52.548 3.044 4.376 1.00 0.00 23 ALA C CA 7
ATOM 10379 C C . ALA A 1 23 ? 52.092 1.814 3.603 1.00 0.00 23 ALA C C 7
ATOM 10380 O O . ALA A 1 23 ? 51.371 1.926 2.622 1.00 0.00 23 ALA C O 7
ATOM 10387 N N . PHE A 1 24 ? 52.412 0.639 4.136 1.00 0.00 24 PHE C N 7
ATOM 10388 C CA . PHE A 1 24 ? 51.962 -0.627 3.561 1.00 0.00 24 PHE C CA 7
ATOM 10389 C C . PHE A 1 24 ? 50.447 -0.656 3.464 1.00 0.00 24 PHE C C 7
ATOM 10390 O O . PHE A 1 24 ? 49.890 -1.094 2.457 1.00 0.00 24 PHE C O 7
ATOM 10407 N N . ASP A 1 25 ? 49.793 -0.153 4.497 1.00 0.00 25 ASP C N 7
ATOM 10408 C CA . ASP A 1 25 ? 48.343 -0.081 4.531 1.00 0.00 25 ASP C CA 7
ATOM 10409 C C . ASP A 1 25 ? 47.793 0.815 3.396 1.00 0.00 25 ASP C C 7
ATOM 10410 O O . ASP A 1 25 ? 46.705 0.550 2.872 1.00 0.00 25 ASP C O 7
ATOM 10419 N N . ILE A 1 26 ? 48.521 1.887 3.028 1.00 0.00 26 ILE C N 7
ATOM 10420 C CA . ILE A 1 26 ? 48.050 2.761 1.949 1.00 0.00 26 ILE C CA 7
ATOM 10421 C C . ILE A 1 26 ? 48.078 2.056 0.585 1.00 0.00 26 ILE C C 7
ATOM 10422 O O . ILE A 1 26 ? 47.184 2.250 -0.245 1.00 0.00 26 ILE C O 7
ATOM 10438 N N . PHE A 1 27 ? 49.136 1.297 0.344 1.00 0.00 27 PHE C N 7
ATOM 10439 C CA . PHE A 1 27 ? 49.333 0.631 -0.939 1.00 0.00 27 PHE C CA 7
ATOM 10440 C C . PHE A 1 27 ? 48.333 -0.515 -1.172 1.00 0.00 27 PHE C C 7
ATOM 10441 O O . PHE A 1 27 ? 47.880 -0.730 -2.296 1.00 0.00 27 PHE C O 7
ATOM 10458 N N . VAL A 1 28 ? 48.052 -1.286 -0.116 1.00 0.00 28 VAL C N 7
ATOM 10459 C CA . VAL A 1 28 ? 47.178 -2.467 -0.217 1.00 0.00 28 VAL C CA 7
ATOM 10460 C C . VAL A 1 28 ? 45.757 -2.119 -0.659 1.00 0.00 28 VAL C C 7
ATOM 10461 O O . VAL A 1 28 ? 44.950 -3.012 -0.940 1.00 0.00 28 VAL C O 7
ATOM 10474 N N . LEU A 1 29 ? 45.450 -0.828 -0.726 1.00 0.00 29 LEU C N 7
ATOM 10475 C CA . LEU A 1 29 ? 44.129 -0.396 -1.155 1.00 0.00 29 LEU C CA 7
ATOM 10476 C C . LEU A 1 29 ? 43.999 -0.614 -2.668 1.00 0.00 29 LEU C C 7
ATOM 10477 O O . LEU A 1 29 ? 44.860 -0.190 -3.436 1.00 0.00 29 LEU C O 7
ATOM 10493 N N . GLY A 1 30 ? 42.941 -1.312 -3.081 1.00 0.00 30 GLY C N 7
ATOM 10494 C CA . GLY A 1 30 ? 42.718 -1.620 -4.509 1.00 0.00 30 GLY C CA 7
ATOM 10495 C C . GLY A 1 30 ? 43.653 -2.730 -5.020 1.00 0.00 30 GLY C C 7
ATOM 10496 O O . GLY A 1 30 ? 43.556 -3.149 -6.175 1.00 0.00 30 GLY C O 7
ATOM 10500 N N . ALA A 1 31 ? 44.519 -3.233 -4.150 1.00 0.00 31 ALA C N 7
ATOM 10501 C CA . ALA A 1 31 ? 45.417 -4.332 -4.523 1.00 0.00 31 ALA C CA 7
ATOM 10502 C C . ALA A 1 31 ? 44.679 -5.670 -4.496 1.00 0.00 31 ALA C C 7
ATOM 10503 O O . ALA A 1 31 ? 44.397 -6.216 -3.425 1.00 0.00 31 ALA C O 7
ATOM 10510 N N . GLU A 1 32 ? 44.346 -6.179 -5.683 1.00 0.00 32 GLU C N 7
ATOM 10511 C CA . GLU A 1 32 ? 43.620 -7.446 -5.807 1.00 0.00 32 GLU C CA 7
ATOM 10512 C C . GLU A 1 32 ? 44.474 -8.622 -5.316 1.00 0.00 32 GLU C C 7
ATOM 10513 O O . GLU A 1 32 ? 43.982 -9.511 -4.621 1.00 0.00 32 GLU C O 7
ATOM 10525 N N . ASP A 1 33 ? 45.755 -8.614 -5.686 1.00 0.00 33 ASP C N 7
ATOM 10526 C CA . ASP A 1 33 ? 46.684 -9.683 -5.303 1.00 0.00 33 ASP C CA 7
ATOM 10527 C C . ASP A 1 33 ? 47.418 -9.330 -4.018 1.00 0.00 33 ASP C C 7
ATOM 10528 O O . ASP A 1 33 ? 48.279 -10.081 -3.556 1.00 0.00 33 ASP C O 7
ATOM 10537 N N . GLY A 1 34 ? 47.129 -8.144 -3.482 1.00 0.00 34 GLY C N 7
ATOM 10538 C CA . GLY A 1 34 ? 47.817 -7.665 -2.283 1.00 0.00 34 GLY C CA 7
ATOM 10539 C C . GLY A 1 34 ? 49.210 -7.148 -2.629 1.00 0.00 34 GLY C C 7
ATOM 10540 O O . GLY A 1 34 ? 49.572 -7.053 -3.806 1.00 0.00 34 GLY C O 7
ATOM 10544 N N . CYS A 1 35 ? 49.985 -6.799 -1.597 1.00 0.00 35 CYS C N 7
ATOM 10545 C CA . CYS A 1 35 ? 51.343 -6.279 -1.791 1.00 0.00 35 CYS C CA 7
ATOM 10546 C C . CYS A 1 35 ? 51.319 -5.022 -2.657 1.00 0.00 35 CYS C C 7
ATOM 10547 O O . CYS A 1 35 ? 50.245 -4.541 -3.038 1.00 0.00 35 CYS C O 7
ATOM 10555 N N . ILE A 1 36 ? 52.500 -4.542 -3.047 1.00 0.00 36 ILE C N 7
ATOM 10556 C CA . ILE A 1 36 ? 52.585 -3.428 -3.975 1.00 0.00 36 ILE C CA 7
ATOM 10557 C C . ILE A 1 36 ? 52.917 -4.008 -5.344 1.00 0.00 36 ILE C C 7
ATOM 10558 O O . ILE A 1 36 ? 53.940 -4.677 -5.508 1.00 0.00 36 ILE C O 7
ATOM 10574 N N . SER A 1 37 ? 51.996 -3.857 -6.284 1.00 0.00 37 SER C N 7
ATOM 10575 C CA . SER A 1 37 ? 52.120 -4.493 -7.598 1.00 0.00 37 SER C CA 7
ATOM 10576 C C . SER A 1 37 ? 52.508 -3.486 -8.659 1.00 0.00 37 SER C C 7
ATOM 10577 O O . SER A 1 37 ? 52.468 -3.787 -9.848 1.00 0.00 37 SER C O 7
ATOM 10585 N N . THR A 1 38 ? 52.780 -2.268 -8.219 1.00 0.00 38 THR C N 7
ATOM 10586 C CA . THR A 1 38 ? 53.059 -1.143 -9.109 1.00 0.00 38 THR C CA 7
ATOM 10587 C C . THR A 1 38 ? 51.769 -0.470 -9.565 1.00 0.00 38 THR C C 7
ATOM 10588 O O . THR A 1 38 ? 51.706 0.757 -9.669 1.00 0.00 38 THR C O 7
ATOM 10599 N N . LYS A 1 39 ? 50.707 -1.268 -9.731 1.00 0.00 39 LYS C N 7
ATOM 10600 C CA . LYS A 1 39 ? 49.393 -0.728 -10.060 1.00 0.00 39 LYS C CA 7
ATOM 10601 C C . LYS A 1 39 ? 48.903 0.147 -8.908 1.00 0.00 39 LYS C C 7
ATOM 10602 O O . LYS A 1 39 ? 48.412 1.260 -9.115 1.00 0.00 39 LYS C O 7
ATOM 10621 N N . GLU A 1 40 ? 49.125 -0.349 -7.687 1.00 0.00 40 GLU C N 7
ATOM 10622 C CA . GLU A 1 40 ? 48.792 0.372 -6.460 1.00 0.00 40 GLU C CA 7
ATOM 10623 C C . GLU A 1 40 ? 49.915 1.316 -6.042 1.00 0.00 40 GLU C C 7
ATOM 10624 O O . GLU A 1 40 ? 49.722 2.188 -5.189 1.00 0.00 40 GLU C O 7
ATOM 10636 N N . LEU A 1 41 ? 51.086 1.136 -6.645 1.00 0.00 41 LEU C N 7
ATOM 10637 C CA . LEU A 1 41 ? 52.262 1.928 -6.300 1.00 0.00 41 LEU C CA 7
ATOM 10638 C C . LEU A 1 41 ? 52.030 3.402 -6.581 1.00 0.00 41 LEU C C 7
ATOM 10639 O O . LEU A 1 41 ? 52.522 4.243 -5.852 1.00 0.00 41 LEU C O 7
ATOM 10655 N N . GLY A 1 42 ? 51.335 3.712 -7.684 1.00 0.00 42 GLY C N 7
ATOM 10656 C CA . GLY A 1 42 ? 51.075 5.113 -8.070 1.00 0.00 42 GLY C CA 7
ATOM 10657 C C . GLY A 1 42 ? 50.680 5.973 -6.858 1.00 0.00 42 GLY C C 7
ATOM 10658 O O . GLY A 1 42 ? 50.912 7.180 -6.843 1.00 0.00 42 GLY C O 7
ATOM 10662 N N . LYS A 1 43 ? 50.196 5.319 -5.802 1.00 0.00 43 LYS C N 7
ATOM 10663 C CA . LYS A 1 43 ? 49.883 5.989 -4.545 1.00 0.00 43 LYS C CA 7
ATOM 10664 C C . LYS A 1 43 ? 51.159 6.583 -3.923 1.00 0.00 43 LYS C C 7
ATOM 10665 O O . LYS A 1 43 ? 51.132 7.666 -3.336 1.00 0.00 43 LYS C O 7
ATOM 10684 N N . VAL A 1 44 ? 52.275 5.859 -4.083 1.00 0.00 44 VAL C N 7
ATOM 10685 C CA . VAL A 1 44 ? 53.592 6.267 -3.581 1.00 0.00 44 VAL C CA 7
ATOM 10686 C C . VAL A 1 44 ? 53.983 7.628 -4.165 1.00 0.00 44 VAL C C 7
ATOM 10687 O O . VAL A 1 44 ? 54.401 8.525 -3.440 1.00 0.00 44 VAL C O 7
ATOM 10700 N N . MET A 1 45 ? 53.724 7.807 -5.458 1.00 0.00 45 MET C N 7
ATOM 10701 C CA . MET A 1 45 ? 53.930 9.093 -6.129 1.00 0.00 45 MET C CA 7
ATOM 10702 C C . MET A 1 45 ? 52.999 10.173 -5.583 1.00 0.00 45 MET C C 7
ATOM 10703 O O . MET A 1 45 ? 53.383 11.344 -5.478 1.00 0.00 45 MET C O 7
ATOM 10717 N N . ARG A 1 46 ? 51.763 9.785 -5.290 1.00 0.00 46 ARG C N 7
ATOM 10718 C CA . ARG A 1 46 ? 50.754 10.721 -4.818 1.00 0.00 46 ARG C CA 7
ATOM 10719 C C . ARG A 1 46 ? 51.164 11.340 -3.478 1.00 0.00 46 ARG C C 7
ATOM 10720 O O . ARG A 1 46 ? 51.134 12.562 -3.322 1.00 0.00 46 ARG C O 7
ATOM 10741 N N . MET A 1 47 ? 51.660 10.504 -2.559 1.00 0.00 47 MET C N 7
ATOM 10742 C CA . MET A 1 47 ? 52.215 11.012 -1.290 1.00 0.00 47 MET C CA 7
ATOM 10743 C C . MET A 1 47 ? 53.438 11.881 -1.572 1.00 0.00 47 MET C C 7
ATOM 10744 O O . MET A 1 47 ? 53.650 12.905 -0.927 1.00 0.00 47 MET C O 7
ATOM 10758 N N . LEU A 1 48 ? 54.239 11.450 -2.541 1.00 0.00 48 LEU C N 7
ATOM 10759 C CA . LEU A 1 48 ? 55.458 12.158 -2.930 1.00 0.00 48 LEU C CA 7
ATOM 10760 C C . LEU A 1 48 ? 55.138 13.503 -3.616 1.00 0.00 48 LEU C C 7
ATOM 10761 O O . LEU A 1 48 ? 55.978 14.402 -3.658 1.00 0.00 48 LEU C O 7
ATOM 10777 N N . GLY A 1 49 ? 53.914 13.629 -4.149 1.00 0.00 49 GLY C N 7
ATOM 10778 C CA . GLY A 1 49 ? 53.466 14.889 -4.779 1.00 0.00 49 GLY C CA 7
ATOM 10779 C C . GLY A 1 49 ? 53.478 14.831 -6.303 1.00 0.00 49 GLY C C 7
ATOM 10780 O O . GLY A 1 49 ? 53.405 15.864 -6.972 1.00 0.00 49 GLY C O 7
ATOM 10784 N N . GLN A 1 50 ? 53.523 13.626 -6.847 1.00 0.00 50 GLN C N 7
ATOM 10785 C CA . GLN A 1 50 ? 53.490 13.434 -8.297 1.00 0.00 50 GLN C CA 7
ATOM 10786 C C . GLN A 1 50 ? 52.434 12.390 -8.687 1.00 0.00 50 GLN C C 7
ATOM 10787 O O . GLN A 1 50 ? 52.014 11.577 -7.860 1.00 0.00 50 GLN C O 7
ATOM 10801 N N . ASN A 1 51 ? 52.026 12.415 -9.956 1.00 0.00 51 ASN C N 7
ATOM 10802 C CA . ASN A 1 51 ? 51.035 11.464 -10.496 1.00 0.00 51 ASN C CA 7
ATOM 10803 C C . ASN A 1 51 ? 51.458 10.936 -11.876 1.00 0.00 51 ASN C C 7
ATOM 10804 O O . ASN A 1 51 ? 50.708 11.032 -12.853 1.00 0.00 51 ASN C O 7
ATOM 10815 N N . PRO A 1 52 ? 52.645 10.381 -11.957 1.00 0.00 52 PRO C N 7
ATOM 10816 C CA . PRO A 1 52 ? 53.209 9.815 -13.216 1.00 0.00 52 PRO C CA 7
ATOM 10817 C C . PRO A 1 52 ? 52.558 8.492 -13.642 1.00 0.00 52 PRO C C 7
ATOM 10818 O O . PRO A 1 52 ? 51.930 7.798 -12.834 1.00 0.00 52 PRO C O 7
ATOM 10829 N N . THR A 1 53 ? 52.712 8.169 -14.927 1.00 0.00 53 THR C N 7
ATOM 10830 C CA . THR A 1 53 ? 52.165 6.950 -15.523 1.00 0.00 53 THR C CA 7
ATOM 10831 C C . THR A 1 53 ? 52.562 5.700 -14.720 1.00 0.00 53 THR C C 7
ATOM 10832 O O . THR A 1 53 ? 53.652 5.635 -14.152 1.00 0.00 53 THR C O 7
ATOM 10843 N N . PRO A 1 54 ? 51.737 4.678 -14.746 1.00 0.00 54 PRO C N 7
ATOM 10844 C CA . PRO A 1 54 ? 52.030 3.381 -14.051 1.00 0.00 54 PRO C CA 7
ATOM 10845 C C . PRO A 1 54 ? 53.368 2.787 -14.489 1.00 0.00 54 PRO C C 7
ATOM 10846 O O . PRO A 1 54 ? 54.074 2.172 -13.693 1.00 0.00 54 PRO C O 7
ATOM 10857 N N . GLU A 1 55 ? 53.695 2.959 -15.764 1.00 0.00 55 GLU C N 7
ATOM 10858 C CA . GLU A 1 55 ? 54.942 2.435 -16.319 1.00 0.00 55 GLU C CA 7
ATOM 10859 C C . GLU A 1 55 ? 56.141 3.089 -15.642 1.00 0.00 55 GLU C C 7
ATOM 10860 O O . GLU A 1 55 ? 57.108 2.418 -15.293 1.00 0.00 55 GLU C O 7
ATOM 10872 N N . GLU A 1 56 ? 56.008 4.398 -15.390 1.00 0.00 56 GLU C N 7
ATOM 10873 C CA . GLU A 1 56 ? 57.013 5.199 -14.693 1.00 0.00 56 GLU C CA 7
ATOM 10874 C C . GLU A 1 56 ? 57.162 4.720 -13.251 1.00 0.00 56 GLU C C 7
ATOM 10875 O O . GLU A 1 56 ? 58.271 4.659 -12.710 1.00 0.00 56 GLU C O 7
ATOM 10887 N N . LEU A 1 57 ? 56.039 4.289 -12.670 1.00 0.00 57 LEU C N 7
ATOM 10888 C CA . LEU A 1 57 ? 56.024 3.718 -11.317 1.00 0.00 57 LEU C CA 7
ATOM 10889 C C . LEU A 1 57 ? 56.842 2.439 -11.243 1.00 0.00 57 LEU C C 7
ATOM 10890 O O . LEU A 1 57 ? 57.474 2.150 -10.229 1.00 0.00 57 LEU C O 7
ATOM 10906 N N . GLN A 1 58 ? 56.746 1.634 -12.285 1.00 0.00 58 GLN C N 7
ATOM 10907 C CA . GLN A 1 58 ? 57.395 0.332 -12.313 1.00 0.00 58 GLN C CA 7
ATOM 10908 C C . GLN A 1 58 ? 58.912 0.429 -12.066 1.00 0.00 58 GLN C C 7
ATOM 10909 O O . GLN A 1 58 ? 59.472 -0.400 -11.345 1.00 0.00 58 GLN C O 7
ATOM 10923 N N . GLU A 1 59 ? 59.576 1.445 -12.648 1.00 0.00 59 GLU C N 7
ATOM 10924 C CA . GLU A 1 59 ? 61.019 1.605 -12.431 1.00 0.00 59 GLU C CA 7
ATOM 10925 C C . GLU A 1 59 ? 61.325 1.872 -10.961 1.00 0.00 59 GLU C C 7
ATOM 10926 O O . GLU A 1 59 ? 62.388 1.496 -10.463 1.00 0.00 59 GLU C O 7
ATOM 10938 N N . MET A 1 60 ? 60.378 2.506 -10.263 1.00 0.00 60 MET C N 7
ATOM 10939 C CA . MET A 1 60 ? 60.542 2.792 -8.843 1.00 0.00 60 MET C CA 7
ATOM 10940 C C . MET A 1 60 ? 60.662 1.470 -8.074 1.00 0.00 60 MET C C 7
ATOM 10941 O O . MET A 1 60 ? 61.619 1.262 -7.329 1.00 0.00 60 MET C O 7
ATOM 10955 N N . ILE A 1 61 ? 59.785 0.514 -8.427 1.00 0.00 61 ILE C N 7
ATOM 10956 C CA . ILE A 1 61 ? 59.911 -0.886 -7.972 1.00 0.00 61 ILE C CA 7
ATOM 10957 C C . ILE A 1 61 ? 61.160 -1.552 -8.542 1.00 0.00 61 ILE C C 7
ATOM 10958 O O . ILE A 1 61 ? 61.780 -2.353 -7.878 1.00 0.00 61 ILE C O 7
ATOM 10974 N N . ASP A 1 62 ? 61.418 -1.327 -9.832 1.00 0.00 62 ASP C N 7
ATOM 10975 C CA . ASP A 1 62 ? 62.477 -2.049 -10.559 1.00 0.00 62 ASP C CA 7
ATOM 10976 C C . ASP A 1 62 ? 63.852 -1.877 -9.906 1.00 0.00 62 ASP C C 7
ATOM 10977 O O . ASP A 1 62 ? 64.540 -2.869 -9.641 1.00 0.00 62 ASP C O 7
ATOM 10986 N N . GLU A 1 63 ? 64.221 -0.630 -9.582 1.00 0.00 63 GLU C N 7
ATOM 10987 C CA . GLU A 1 63 ? 65.496 -0.362 -8.908 1.00 0.00 63 GLU C CA 7
ATOM 10988 C C . GLU A 1 63 ? 65.489 -1.022 -7.535 1.00 0.00 63 GLU C C 7
ATOM 10989 O O . GLU A 1 63 ? 66.471 -1.634 -7.115 1.00 0.00 63 GLU C O 7
ATOM 11001 N N . VAL A 1 64 ? 64.341 -0.935 -6.874 1.00 0.00 64 VAL C N 7
ATOM 11002 C CA . VAL A 1 64 ? 64.120 -1.578 -5.582 1.00 0.00 64 VAL C CA 7
ATOM 11003 C C . VAL A 1 64 ? 64.118 -3.126 -5.713 1.00 0.00 64 VAL C C 7
ATOM 11004 O O . VAL A 1 64 ? 64.688 -3.835 -4.883 1.00 0.00 64 VAL C O 7
ATOM 11017 N N . ASP A 1 65 ? 63.421 -3.619 -6.731 1.00 0.00 65 ASP C N 7
ATOM 11018 C CA . ASP A 1 65 ? 63.226 -5.054 -6.956 1.00 0.00 65 ASP C CA 7
ATOM 11019 C C . ASP A 1 65 ? 64.279 -5.630 -7.930 1.00 0.00 65 ASP C C 7
ATOM 11020 O O . ASP A 1 65 ? 64.036 -5.738 -9.135 1.00 0.00 65 ASP C O 7
ATOM 11029 N N . GLU A 1 66 ? 65.421 -6.056 -7.384 1.00 0.00 66 GLU C N 7
ATOM 11030 C CA . GLU A 1 66 ? 66.481 -6.662 -8.189 1.00 0.00 66 GLU C CA 7
ATOM 11031 C C . GLU A 1 66 ? 66.031 -7.999 -8.762 1.00 0.00 66 GLU C C 7
ATOM 11032 O O . GLU A 1 66 ? 66.418 -8.382 -9.873 1.00 0.00 66 GLU C O 7
ATOM 11044 N N . ASP A 1 67 ? 65.215 -8.712 -7.992 1.00 0.00 67 ASP C N 7
ATOM 11045 C CA . ASP A 1 67 ? 64.730 -10.018 -8.396 1.00 0.00 67 ASP C CA 7
ATOM 11046 C C . ASP A 1 67 ? 63.931 -9.933 -9.694 1.00 0.00 67 ASP C C 7
ATOM 11047 O O . ASP A 1 67 ? 63.859 -10.905 -10.449 1.00 0.00 67 ASP C O 7
ATOM 11056 N N . GLY A 1 68 ? 63.403 -8.754 -9.990 1.00 0.00 68 GLY C N 7
ATOM 11057 C CA . GLY A 1 68 ? 62.698 -8.542 -11.245 1.00 0.00 68 GLY C CA 7
ATOM 11058 C C . GLY A 1 68 ? 61.324 -9.194 -11.229 1.00 0.00 68 GLY C C 7
ATOM 11059 O O . GLY A 1 68 ? 60.805 -9.586 -12.275 1.00 0.00 68 GLY C O 7
ATOM 11063 N N . SER A 1 69 ? 60.711 -9.260 -10.049 1.00 0.00 69 SER C N 7
ATOM 11064 C CA . SER A 1 69 ? 59.374 -9.826 -9.927 1.00 0.00 69 SER C CA 7
ATOM 11065 C C . SER A 1 69 ? 58.320 -8.810 -10.347 1.00 0.00 69 SER C C 7
ATOM 11066 O O . SER A 1 69 ? 57.156 -9.157 -10.563 1.00 0.00 69 SER C O 7
ATOM 11074 N N . GLY A 1 70 ? 58.740 -7.548 -10.470 1.00 0.00 70 GLY C N 7
ATOM 11075 C CA . GLY A 1 70 ? 57.836 -6.472 -10.884 1.00 0.00 70 GLY C CA 7
ATOM 11076 C C . GLY A 1 70 ? 56.876 -6.139 -9.769 1.00 0.00 70 GLY C C 7
ATOM 11077 O O . GLY A 1 70 ? 55.973 -5.321 -9.932 1.00 0.00 70 GLY C O 7
ATOM 11081 N N . THR A 1 71 ? 57.084 -6.788 -8.631 1.00 0.00 71 THR C N 7
ATOM 11082 C CA . THR A 1 71 ? 56.256 -6.593 -7.461 1.00 0.00 71 THR C CA 7
ATOM 11083 C C . THR A 1 71 ? 57.107 -6.558 -6.220 1.00 0.00 71 THR C C 7
ATOM 11084 O O . THR A 1 71 ? 58.175 -7.184 -6.160 1.00 0.00 71 THR C O 7
ATOM 11095 N N . VAL A 1 72 ? 56.566 -5.940 -5.198 1.00 0.00 72 VAL C N 7
ATOM 11096 C CA . VAL A 1 72 ? 57.181 -5.922 -3.895 1.00 0.00 72 VAL C CA 7
ATOM 11097 C C . VAL A 1 72 ? 56.199 -6.393 -2.833 1.00 0.00 72 VAL C C 7
ATOM 11098 O O . VAL A 1 72 ? 55.260 -5.677 -2.458 1.00 0.00 72 VAL C O 7
ATOM 11111 N N . ASP A 1 73 ? 56.413 -7.620 -2.384 1.00 0.00 73 ASP C N 7
ATOM 11112 C CA . ASP A 1 73 ? 55.583 -8.265 -1.380 1.00 0.00 73 ASP C CA 7
ATOM 11113 C C . ASP A 1 73 ? 55.883 -7.677 -0.014 1.00 0.00 73 ASP C C 7
ATOM 11114 O O . ASP A 1 73 ? 56.843 -6.931 0.136 1.00 0.00 73 ASP C O 7
ATOM 11123 N N . PHE A 1 74 ? 55.077 -8.023 0.982 1.00 0.00 74 PHE C N 7
ATOM 11124 C CA . PHE A 1 74 ? 55.315 -7.530 2.336 1.00 0.00 74 PHE C CA 7
ATOM 11125 C C . PHE A 1 74 ? 56.706 -7.945 2.789 1.00 0.00 74 PHE C C 7
ATOM 11126 O O . PHE A 1 74 ? 57.452 -7.141 3.341 1.00 0.00 74 PHE C O 7
ATOM 11143 N N . ASP A 1 75 ? 57.054 -9.204 2.535 1.00 0.00 75 ASP C N 7
ATOM 11144 C CA . ASP A 1 75 ? 58.356 -9.718 2.915 1.00 0.00 75 ASP C CA 7
ATOM 11145 C C . ASP A 1 75 ? 59.486 -8.962 2.183 1.00 0.00 75 ASP C C 7
ATOM 11146 O O . ASP A 1 75 ? 60.438 -8.506 2.818 1.00 0.00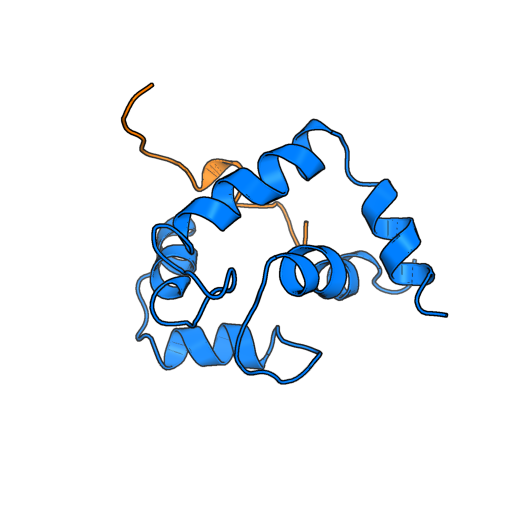 75 ASP C O 7
ATOM 11155 N N . GLU A 1 76 ? 59.311 -8.715 0.869 1.00 0.00 76 GLU C N 7
ATOM 11156 C CA . GLU A 1 76 ? 60.286 -7.910 0.113 1.00 0.00 76 GLU C CA 7
ATOM 11157 C C . GLU A 1 76 ? 60.259 -6.459 0.587 1.00 0.00 76 GLU C C 7
ATOM 11158 O O . GLU A 1 76 ? 61.292 -5.815 0.765 1.00 0.00 76 GLU C O 7
ATOM 11170 N N . PHE A 1 77 ? 59.064 -5.982 0.829 1.00 0.00 77 PHE C N 7
ATOM 11171 C CA . PHE A 1 77 ? 58.830 -4.645 1.319 1.00 0.00 77 PHE C CA 7
ATOM 11172 C C . PHE A 1 77 ? 59.530 -4.444 2.673 1.00 0.00 77 PHE C C 7
ATOM 11173 O O . PHE A 1 77 ? 60.174 -3.420 2.903 1.00 0.00 77 PHE C O 7
ATOM 11190 N N . LEU A 1 78 ? 59.386 -5.426 3.562 1.00 0.00 78 LEU C N 7
ATOM 11191 C CA . LEU A 1 78 ? 59.994 -5.369 4.898 1.00 0.00 78 LEU C CA 7
ATOM 11192 C C . LEU A 1 78 ? 61.528 -5.600 4.873 1.00 0.00 78 LEU C C 7
ATOM 11193 O O . LEU A 1 78 ? 62.289 -4.804 5.422 1.00 0.00 78 LEU C O 7
ATOM 11209 N N . VAL A 1 79 ? 61.954 -6.760 4.359 1.00 0.00 79 VAL C N 7
ATOM 11210 C CA . VAL A 1 79 ? 63.376 -7.156 4.418 1.00 0.00 79 VAL C CA 7
ATOM 11211 C C . VAL A 1 79 ? 64.194 -6.786 3.166 1.00 0.00 79 VAL C C 7
ATOM 11212 O O . VAL A 1 79 ? 65.346 -6.364 3.284 1.00 0.00 79 VAL C O 7
ATOM 11225 N N . MET A 1 80 ? 63.629 -6.997 1.968 1.00 0.00 80 MET C N 7
ATOM 11226 C CA . MET A 1 80 ? 64.383 -6.739 0.725 1.00 0.00 80 MET C CA 7
ATOM 11227 C C . MET A 1 80 ? 64.733 -5.268 0.582 1.00 0.00 80 MET C C 7
ATOM 11228 O O . MET A 1 80 ? 65.840 -4.922 0.165 1.00 0.00 80 MET C O 7
ATOM 11242 N N . MET A 1 81 ? 63.794 -4.409 0.940 1.00 0.00 81 MET C N 7
ATOM 11243 C CA . MET A 1 81 ? 64.020 -2.977 0.888 1.00 0.00 81 MET C CA 7
ATOM 11244 C C . MET A 1 81 ? 65.151 -2.576 1.824 1.00 0.00 81 MET C C 7
ATOM 11245 O O . MET A 1 81 ? 65.984 -1.741 1.478 1.00 0.00 81 MET C O 7
ATOM 11259 N N . VAL A 1 82 ? 65.228 -3.246 2.970 1.00 0.00 82 VAL C N 7
ATOM 11260 C CA . VAL A 1 82 ? 66.315 -3.023 3.912 1.00 0.00 82 VAL C CA 7
ATOM 11261 C C . VAL A 1 82 ? 67.661 -3.316 3.238 1.00 0.00 82 VAL C C 7
ATOM 11262 O O . VAL A 1 82 ? 68.628 -2.578 3.434 1.00 0.00 82 VAL C O 7
ATOM 11275 N N . ARG A 1 83 ? 67.721 -4.383 2.422 1.00 0.00 83 ARG C N 7
ATOM 11276 C CA . ARG A 1 83 ? 68.966 -4.697 1.696 1.00 0.00 83 ARG C CA 7
ATOM 11277 C C . ARG A 1 83 ? 69.339 -3.521 0.795 1.00 0.00 83 ARG C C 7
ATOM 11278 O O . ARG A 1 83 ? 70.506 -3.132 0.716 1.00 0.00 83 ARG C O 7
ATOM 11299 N N . CYS A 1 84 ? 68.329 -2.923 0.173 1.00 0.00 84 CYS C N 7
ATOM 11300 C CA . CYS A 1 84 ? 68.517 -1.726 -0.647 1.00 0.00 84 CYS C CA 7
ATOM 11301 C C . CYS A 1 84 ? 68.930 -0.526 0.219 1.00 0.00 84 CYS C C 7
ATOM 11302 O O . CYS A 1 84 ? 69.744 0.301 -0.199 1.00 0.00 84 CYS C O 7
ATOM 11310 N N . MET A 1 85 ? 68.375 -0.449 1.435 1.00 0.00 85 MET C N 7
ATOM 11311 C CA . MET A 1 85 ? 68.707 0.647 2.360 1.00 0.00 85 MET C CA 7
ATOM 11312 C C . MET A 1 85 ? 70.194 0.590 2.721 1.00 0.00 85 MET C C 7
ATOM 11313 O O . MET A 1 85 ? 70.867 1.621 2.831 1.00 0.00 85 MET C O 7
ATOM 11327 N N . LYS A 1 86 ? 70.663 -0.628 2.984 1.00 0.00 86 LYS C N 7
ATOM 11328 C CA . LYS A 1 86 ? 72.035 -0.875 3.431 1.00 0.00 86 LYS C CA 7
ATOM 11329 C C . LYS A 1 86 ? 73.094 -0.504 2.374 1.00 0.00 86 LYS C C 7
ATOM 11330 O O . LYS A 1 86 ? 74.126 0.086 2.710 1.00 0.00 86 LYS C O 7
ATOM 11349 N N . ASP A 1 87 ? 72.878 -0.926 1.123 1.00 0.00 87 ASP C N 7
ATOM 11350 C CA . ASP A 1 87 ? 73.862 -0.705 0.053 1.00 0.00 87 ASP C CA 7
ATOM 11351 C C . ASP A 1 87 ? 74.048 0.782 -0.260 1.00 0.00 87 ASP C C 7
ATOM 11352 O O . ASP A 1 87 ? 75.169 1.231 -0.513 1.00 0.00 87 ASP C O 7
ATOM 11361 N N . ASP A 1 88 ? 72.941 1.531 -0.272 1.00 0.00 88 ASP C N 7
ATOM 11362 C CA . ASP A 1 88 ? 72.968 2.967 -0.606 1.00 0.00 88 ASP C CA 7
ATOM 11363 C C . ASP A 1 88 ? 73.660 3.206 -1.970 1.00 0.00 88 ASP C C 7
ATOM 11364 O O . ASP A 1 88 ? 74.064 2.257 -2.647 1.00 0.00 88 ASP C O 7
ATOM 11373 N N . SER A 1 89 ? 73.746 4.465 -2.381 1.00 0.00 89 SER C N 7
ATOM 11374 C CA . SER A 1 89 ? 74.374 4.822 -3.664 1.00 0.00 89 SER C CA 7
ATOM 11375 C C . SER A 1 89 ? 74.447 6.343 -3.834 1.00 0.00 89 SER C C 7
ATOM 11376 O O . SER A 1 89 ? 73.431 6.991 -3.660 1.00 0.00 89 SER C O 7
ATOM 11385 N N . ARG B 2 1 ? 63.851 4.664 5.451 1.00 0.00 147 ARG I N 7
ATOM 11386 C CA . ARG B 2 1 ? 65.341 4.573 5.516 1.00 0.00 147 ARG I CA 7
ATOM 11387 C C . ARG B 2 1 ? 65.934 4.327 4.130 1.00 0.00 147 ARG I C 7
ATOM 11388 O O . ARG B 2 1 ? 67.152 4.377 3.950 1.00 0.00 147 ARG I O 7
ATOM 11411 N N . ILE B 2 2 ? 65.069 4.127 3.143 1.00 0.00 148 ILE I N 7
ATOM 11412 C CA . ILE B 2 2 ? 65.515 3.970 1.773 1.00 0.00 148 ILE I CA 7
ATOM 11413 C C . ILE B 2 2 ? 65.728 5.339 1.129 1.00 0.00 148 ILE I C 7
ATOM 11414 O O . ILE B 2 2 ? 64.790 5.945 0.605 1.00 0.00 148 ILE I O 7
ATOM 11430 N N . SER B 2 3 ? 66.966 5.846 1.250 1.00 0.00 149 SER I N 7
ATOM 11431 C CA . SER B 2 3 ? 67.335 7.185 0.770 1.00 0.00 149 SER I CA 7
ATOM 11432 C C . SER B 2 3 ? 66.565 8.278 1.532 1.00 0.00 149 SER I C 7
ATOM 11433 O O . SER B 2 3 ? 67.161 9.222 2.064 1.00 0.00 149 SER I O 7
ATOM 11441 N N . ALA B 2 4 ? 65.240 8.125 1.595 1.00 0.00 150 ALA I N 7
ATOM 11442 C CA . ALA B 2 4 ? 64.360 9.058 2.288 1.00 0.00 150 ALA I CA 7
ATOM 11443 C C . ALA B 2 4 ? 63.321 8.298 3.139 1.00 0.00 150 ALA I C 7
ATOM 11444 O O . ALA B 2 4 ? 62.869 7.210 2.763 1.00 0.00 150 ALA I O 7
ATOM 11451 N N . ASP B 2 5 ? 62.951 8.877 4.283 1.00 0.00 151 ASP I N 7
ATOM 11452 C CA . ASP B 2 5 ? 61.966 8.267 5.198 1.00 0.00 151 ASP I CA 7
ATOM 11453 C C . ASP B 2 5 ? 60.542 8.788 4.913 1.00 0.00 151 ASP I C 7
ATOM 11454 O O . ASP B 2 5 ? 59.765 9.070 5.832 1.00 0.00 151 ASP I O 7
ATOM 11463 N N . ALA B 2 6 ? 60.232 8.939 3.624 1.00 0.00 152 ALA I N 7
ATOM 11464 C CA . ALA B 2 6 ? 58.932 9.463 3.169 1.00 0.00 152 ALA I CA 7
ATOM 11465 C C . ALA B 2 6 ? 57.769 8.543 3.553 1.00 0.00 152 ALA I C 7
ATOM 11466 O O . ALA B 2 6 ? 56.605 8.936 3.475 1.00 0.00 152 ALA I O 7
ATOM 11473 N N . MET B 2 7 ? 58.090 7.324 3.950 1.00 0.00 153 MET I N 7
ATOM 11474 C CA . MET B 2 7 ? 57.078 6.340 4.332 1.00 0.00 153 MET I CA 7
ATOM 11475 C C . MET B 2 7 ? 56.264 6.802 5.559 1.00 0.00 153 MET I C 7
ATOM 11476 O O . MET B 2 7 ? 55.043 6.666 5.582 1.00 0.00 153 MET I O 7
ATOM 11490 N N . MET B 2 8 ? 56.924 7.444 6.521 1.00 0.00 154 MET I N 7
ATOM 11491 C CA . MET B 2 8 ? 56.212 8.004 7.676 1.00 0.00 154 MET I CA 7
ATOM 11492 C C . MET B 2 8 ? 55.226 9.061 7.199 1.00 0.00 154 MET I C 7
ATOM 11493 O O . MET B 2 8 ? 54.091 9.141 7.673 1.00 0.00 154 MET I O 7
ATOM 11507 N N . GLN B 2 9 ? 55.672 9.851 6.227 1.00 0.00 155 GLN I N 7
ATOM 11508 C CA . GLN B 2 9 ? 54.847 10.876 5.603 1.00 0.00 155 GLN I CA 7
ATOM 11509 C C . GLN B 2 9 ? 53.704 10.240 4.790 1.00 0.00 155 GLN I C 7
ATOM 11510 O O . GLN B 2 9 ? 52.696 10.888 4.517 1.00 0.00 155 GLN I O 7
ATOM 11524 N N . ALA B 2 10 ? 53.886 8.962 4.403 1.00 0.00 156 ALA I N 7
ATOM 11525 C CA . ALA B 2 10 ? 52.898 8.224 3.602 1.00 0.00 156 ALA I CA 7
ATOM 11526 C C . ALA B 2 10 ? 51.500 8.240 4.235 1.00 0.00 156 ALA I C 7
ATOM 11527 O O . ALA B 2 10 ? 50.496 8.086 3.532 1.00 0.00 156 ALA I O 7
ATOM 11534 N N . LEU B 2 11 ? 51.436 8.504 5.543 1.00 0.00 157 LEU I N 7
ATOM 11535 C CA . LEU B 2 11 ? 50.149 8.639 6.230 1.00 0.00 157 LEU I CA 7
ATOM 11536 C C . LEU B 2 11 ? 49.355 9.801 5.607 1.00 0.00 157 LEU I C 7
ATOM 11537 O O . LEU B 2 11 ? 48.148 9.691 5.387 1.00 0.00 157 LEU I O 7
ATOM 11553 N N . LEU B 2 12 ? 50.076 10.883 5.254 1.00 0.00 158 LEU I N 7
ATOM 11554 C CA . LEU B 2 12 ? 49.501 12.040 4.534 1.00 0.00 158 LEU I CA 7
ATOM 11555 C C . LEU B 2 12 ? 48.703 12.960 5.460 1.00 0.00 158 LEU I C 7
ATOM 11556 O O . LEU B 2 12 ? 48.948 14.166 5.508 1.00 0.00 158 LEU I O 7
ATOM 11572 N N . GLY B 2 13 ? 47.737 12.399 6.173 1.00 0.00 159 GLY I N 7
ATOM 11573 C CA . GLY B 2 13 ? 46.905 13.204 7.075 1.00 0.00 159 GLY I CA 7
ATOM 11574 C C . GLY B 2 13 ? 45.704 12.424 7.614 1.00 0.00 159 GLY I C 7
ATOM 11575 O O . GLY B 2 13 ? 44.925 12.952 8.406 1.00 0.00 159 GLY I O 7
ATOM 11579 N N . ALA B 2 14 ? 45.573 11.157 7.195 1.00 0.00 160 ALA I N 7
ATOM 11580 C CA . ALA B 2 14 ? 44.489 10.272 7.668 1.00 0.00 160 ALA I CA 7
ATOM 11581 C C . ALA B 2 14 ? 43.112 10.699 7.134 1.00 0.00 160 ALA I C 7
ATOM 11582 O O . ALA B 2 14 ? 42.147 9.934 7.204 1.00 0.00 160 ALA I O 7
ATOM 11589 N N . ARG B 2 15 ? 43.051 11.888 6.531 1.00 0.00 161 ARG I N 7
ATOM 11590 C CA . ARG B 2 15 ? 41.824 12.366 5.895 1.00 0.00 161 ARG I CA 7
ATOM 11591 C C . ARG B 2 15 ? 41.606 11.672 4.553 1.00 0.00 161 ARG I C 7
ATOM 11592 O O . ARG B 2 15 ? 42.556 11.408 3.816 1.00 0.00 161 ARG I O 7
ATOM 11613 N N . ALA B 2 16 ? 40.345 11.433 4.225 1.00 0.00 162 ALA I N 7
ATOM 11614 C CA . ALA B 2 16 ? 39.975 10.851 2.937 1.00 0.00 162 ALA I CA 7
ATOM 11615 C C . ALA B 2 16 ? 39.970 11.931 1.852 1.00 0.00 162 ALA I C 7
ATOM 11616 O O . ALA B 2 16 ? 40.758 12.875 1.904 1.00 0.00 162 ALA I O 7
ATOM 11623 N N . LYS B 2 17 ? 39.067 11.791 0.883 1.00 0.00 163 LYS I N 7
ATOM 11624 C CA . LYS B 2 17 ? 38.936 12.754 -0.204 1.00 0.00 163 LYS I CA 7
ATOM 11625 C C . LYS B 2 17 ? 37.463 12.923 -0.606 1.00 0.00 163 LYS I C 7
ATOM 11626 O O . LYS B 2 17 ? 37.151 13.921 -1.226 1.00 0.00 163 LYS I O 7
ATOM 11691 N N . MET A 1 1 ? 67.540 -18.389 4.796 1.00 0.00 1 MET C N 8
ATOM 11692 C CA . MET A 1 1 ? 67.468 -17.233 3.852 1.00 0.00 1 MET C CA 8
ATOM 11693 C C . MET A 1 1 ? 68.321 -16.075 4.374 1.00 0.00 1 MET C C 8
ATOM 11694 O O . MET A 1 1 ? 69.125 -16.251 5.293 1.00 0.00 1 MET C O 8
ATOM 11710 N N . ASP A 1 2 ? 68.145 -14.893 3.779 1.00 0.00 2 ASP C N 8
ATOM 11711 C CA . ASP A 1 2 ? 68.906 -13.717 4.184 1.00 0.00 2 ASP C CA 8
ATOM 11712 C C . ASP A 1 2 ? 68.232 -13.031 5.384 1.00 0.00 2 ASP C C 8
ATOM 11713 O O . ASP A 1 2 ? 67.633 -11.957 5.261 1.00 0.00 2 ASP C O 8
ATOM 11722 N N . ASP A 1 3 ? 68.307 -13.691 6.537 1.00 0.00 3 ASP C N 8
ATOM 11723 C CA . ASP A 1 3 ? 67.703 -13.194 7.775 1.00 0.00 3 ASP C CA 8
ATOM 11724 C C . ASP A 1 3 ? 68.420 -11.956 8.326 1.00 0.00 3 ASP C C 8
ATOM 11725 O O . ASP A 1 3 ? 67.890 -11.270 9.192 1.00 0.00 3 ASP C O 8
ATOM 11734 N N . ILE A 1 4 ? 69.642 -11.706 7.862 1.00 0.00 4 ILE C N 8
ATOM 11735 C CA . ILE A 1 4 ? 70.437 -10.571 8.366 1.00 0.00 4 ILE C CA 8
ATOM 11736 C C . ILE A 1 4 ? 69.708 -9.237 8.164 1.00 0.00 4 ILE C C 8
ATOM 11737 O O . ILE A 1 4 ? 69.510 -8.489 9.118 1.00 0.00 4 ILE C O 8
ATOM 11753 N N . TYR A 1 5 ? 69.228 -8.986 6.949 1.00 0.00 5 TYR C N 8
ATOM 11754 C CA . TYR A 1 5 ? 68.417 -7.794 6.693 1.00 0.00 5 TYR C CA 8
ATOM 11755 C C . TYR A 1 5 ? 67.058 -7.899 7.363 1.00 0.00 5 TYR C C 8
ATOM 11756 O O . TYR A 1 5 ? 66.527 -6.918 7.878 1.00 0.00 5 TYR C O 8
ATOM 11774 N N . LYS A 1 6 ? 66.501 -9.099 7.349 1.00 0.00 6 LYS C N 8
ATOM 11775 C CA . LYS A 1 6 ? 65.200 -9.351 7.952 1.00 0.00 6 LYS C CA 8
ATOM 11776 C C . LYS A 1 6 ? 65.262 -9.051 9.459 1.00 0.00 6 LYS C C 8
ATOM 11777 O O . LYS A 1 6 ? 64.431 -8.325 9.986 1.00 0.00 6 LYS C O 8
ATOM 11796 N N . ALA A 1 7 ? 66.338 -9.510 10.100 1.00 0.00 7 ALA C N 8
ATOM 11797 C CA . ALA A 1 7 ? 66.619 -9.211 11.513 1.00 0.00 7 ALA C CA 8
ATOM 11798 C C . ALA A 1 7 ? 66.914 -7.723 11.725 1.00 0.00 7 ALA C C 8
ATOM 11799 O O . ALA A 1 7 ? 66.641 -7.172 12.791 1.00 0.00 7 ALA C O 8
ATOM 11806 N N . ALA A 1 8 ? 67.571 -7.113 10.740 1.00 0.00 8 ALA C N 8
ATOM 11807 C CA . ALA A 1 8 ? 68.016 -5.719 10.845 1.00 0.00 8 ALA C CA 8
ATOM 11808 C C . ALA A 1 8 ? 66.857 -4.764 11.134 1.00 0.00 8 ALA C C 8
ATOM 11809 O O . ALA A 1 8 ? 67.049 -3.727 11.769 1.00 0.00 8 ALA C O 8
ATOM 11816 N N . VAL A 1 9 ? 65.654 -5.136 10.708 1.00 0.00 9 VAL C N 8
ATOM 11817 C CA . VAL A 1 9 ? 64.470 -4.308 10.956 1.00 0.00 9 VAL C CA 8
ATOM 11818 C C . VAL A 1 9 ? 64.251 -4.135 12.463 1.00 0.00 9 VAL C C 8
ATOM 11819 O O . VAL A 1 9 ? 63.779 -3.092 12.919 1.00 0.00 9 VAL C O 8
ATOM 11832 N N . GLU A 1 10 ? 64.641 -5.151 13.231 1.00 0.00 10 GLU C N 8
ATOM 11833 C CA . GLU A 1 10 ? 64.522 -5.119 14.680 1.00 0.00 10 GLU C CA 8
ATOM 11834 C C . GLU A 1 10 ? 65.360 -3.983 15.285 1.00 0.00 10 GLU C C 8
ATOM 11835 O O . GLU A 1 10 ? 65.113 -3.557 16.414 1.00 0.00 10 GLU C O 8
ATOM 11847 N N . GLN A 1 11 ? 66.350 -3.489 14.524 1.00 0.00 11 GLN C N 8
ATOM 11848 C CA . GLN A 1 11 ? 67.207 -2.393 14.996 1.00 0.00 11 GLN C CA 8
ATOM 11849 C C . GLN A 1 11 ? 66.392 -1.101 15.114 1.00 0.00 11 GLN C C 8
ATOM 11850 O O . GLN A 1 11 ? 66.615 -0.292 16.015 1.00 0.00 11 GLN C O 8
ATOM 11864 N N . LEU A 1 12 ? 65.436 -0.932 14.196 1.00 0.00 12 LEU C N 8
ATOM 11865 C CA . LEU A 1 12 ? 64.557 0.238 14.186 1.00 0.00 12 LEU C CA 8
ATOM 11866 C C . LEU A 1 12 ? 63.573 0.170 15.345 1.00 0.00 12 LEU C C 8
ATOM 11867 O O . LEU A 1 12 ? 63.239 -0.917 15.825 1.00 0.00 12 LEU C O 8
ATOM 11883 N N . THR A 1 13 ? 63.124 1.329 15.806 1.00 0.00 13 THR C N 8
ATOM 11884 C CA . THR A 1 13 ? 62.197 1.380 16.932 1.00 0.00 13 THR C CA 8
ATOM 11885 C C . THR A 1 13 ? 60.857 0.766 16.554 1.00 0.00 13 THR C C 8
ATOM 11886 O O . THR A 1 13 ? 60.555 0.583 15.373 1.00 0.00 13 THR C O 8
ATOM 11897 N N . GLU A 1 14 ? 60.061 0.435 17.560 1.00 0.00 14 GLU C N 8
ATOM 11898 C CA . GLU A 1 14 ? 58.758 -0.178 17.330 1.00 0.00 14 GLU C CA 8
ATOM 11899 C C . GLU A 1 14 ? 57.812 0.793 16.618 1.00 0.00 14 GLU C C 8
ATOM 11900 O O . GLU A 1 14 ? 57.010 0.387 15.772 1.00 0.00 14 GLU C O 8
ATOM 11912 N N . GLU A 1 15 ? 57.949 2.086 16.931 1.00 0.00 15 GLU C N 8
ATOM 11913 C CA . GLU A 1 15 ? 57.146 3.128 16.285 1.00 0.00 15 GLU C CA 8
ATOM 11914 C C . GLU A 1 15 ? 57.429 3.163 14.785 1.00 0.00 15 GLU C C 8
ATOM 11915 O O . GLU A 1 15 ? 56.509 3.270 13.974 1.00 0.00 15 GLU C O 8
ATOM 11927 N N . GLN A 1 16 ? 58.705 3.014 14.424 1.00 0.00 16 GLN C N 8
ATOM 11928 C CA . GLN A 1 16 ? 59.109 2.995 13.015 1.00 0.00 16 GLN C CA 8
ATOM 11929 C C . GLN A 1 16 ? 58.467 1.825 12.277 1.00 0.00 16 GLN C C 8
ATOM 11930 O O . GLN A 1 16 ? 58.003 1.981 11.151 1.00 0.00 16 GLN C O 8
ATOM 11944 N N . LYS A 1 17 ? 58.462 0.651 12.909 1.00 0.00 17 LYS C N 8
ATOM 11945 C CA . LYS A 1 17 ? 57.897 -0.547 12.286 1.00 0.00 17 LYS C CA 8
ATOM 11946 C C . LYS A 1 17 ? 56.396 -0.359 12.055 1.00 0.00 17 LYS C C 8
ATOM 11947 O O . LYS A 1 17 ? 55.862 -0.737 11.011 1.00 0.00 17 LYS C O 8
ATOM 11966 N N . ASN A 1 18 ? 55.713 0.184 13.072 1.00 0.00 18 ASN C N 8
ATOM 11967 C CA . ASN A 1 18 ? 54.271 0.399 13.003 1.00 0.00 18 ASN C CA 8
ATOM 11968 C C . ASN A 1 18 ? 53.917 1.461 11.967 1.00 0.00 18 ASN C C 8
ATOM 11969 O O . ASN A 1 18 ? 53.007 1.273 11.160 1.00 0.00 18 ASN C O 8
ATOM 11980 N N . GLU A 1 19 ? 54.669 2.560 11.973 1.00 0.00 19 GLU C N 8
ATOM 11981 C CA . GLU A 1 19 ? 54.451 3.648 11.018 1.00 0.00 19 GLU C CA 8
ATOM 11982 C C . GLU A 1 19 ? 54.900 3.231 9.618 1.00 0.00 19 GLU C C 8
ATOM 11983 O O . GLU A 1 19 ? 54.563 3.874 8.625 1.00 0.00 19 GLU C O 8
ATOM 11995 N N . PHE A 1 20 ? 55.715 2.178 9.567 1.00 0.00 20 PHE C N 8
ATOM 11996 C CA . PHE A 1 20 ? 56.290 1.665 8.322 1.00 0.00 20 PHE C CA 8
ATOM 11997 C C . PHE A 1 20 ? 55.152 1.263 7.381 1.00 0.00 20 PHE C C 8
ATOM 11998 O O . PHE A 1 20 ? 55.158 1.581 6.192 1.00 0.00 20 PHE C O 8
ATOM 12015 N N . LYS A 1 21 ? 54.202 0.520 7.942 1.00 0.00 21 LYS C N 8
ATOM 12016 C CA . LYS A 1 21 ? 53.057 -0.014 7.216 1.00 0.00 21 LYS C CA 8
ATOM 12017 C C . LYS A 1 21 ? 52.109 1.084 6.690 1.00 0.00 21 LYS C C 8
ATOM 12018 O O . LYS A 1 21 ? 51.358 0.851 5.754 1.00 0.00 21 LYS C O 8
ATOM 12037 N N . ALA A 1 22 ? 52.044 2.220 7.390 1.00 0.00 22 ALA C N 8
ATOM 12038 C CA . ALA A 1 22 ? 51.064 3.278 7.063 1.00 0.00 22 ALA C CA 8
ATOM 12039 C C . ALA A 1 22 ? 50.955 3.515 5.545 1.00 0.00 22 ALA C C 8
ATOM 12040 O O . ALA A 1 22 ? 49.867 3.432 4.981 1.00 0.00 22 ALA C O 8
ATOM 12047 N N . ALA A 1 23 ? 52.086 3.737 4.885 1.00 0.00 23 ALA C N 8
ATOM 12048 C CA . ALA A 1 23 ? 52.100 3.889 3.423 1.00 0.00 23 ALA C CA 8
ATOM 12049 C C . ALA A 1 23 ? 51.696 2.592 2.716 1.00 0.00 23 ALA C C 8
ATOM 12050 O O . ALA A 1 23 ? 51.215 2.619 1.593 1.00 0.00 23 ALA C O 8
ATOM 12057 N N . PHE A 1 24 ? 51.917 1.458 3.365 1.00 0.00 24 PHE C N 8
ATOM 12058 C CA . PHE A 1 24 ? 51.586 0.175 2.760 1.00 0.00 24 PHE C CA 8
ATOM 12059 C C . PHE A 1 24 ? 50.091 0.098 2.456 1.00 0.00 24 PHE C C 8
ATOM 12060 O O . PHE A 1 24 ? 49.687 -0.406 1.406 1.00 0.00 24 PHE C O 8
ATOM 12077 N N . ASP A 1 25 ? 49.274 0.559 3.410 1.00 0.00 25 ASP C N 8
ATOM 12078 C CA . ASP A 1 25 ? 47.824 0.503 3.277 1.00 0.00 25 ASP C CA 8
ATOM 12079 C C . ASP A 1 25 ? 47.276 1.426 2.179 1.00 0.00 25 ASP C C 8
ATOM 12080 O O . ASP A 1 25 ? 46.203 1.158 1.631 1.00 0.00 25 ASP C O 8
ATOM 12089 N N . ILE A 1 26 ? 48.025 2.480 1.811 1.00 0.00 26 ILE C N 8
ATOM 12090 C CA . ILE A 1 26 ? 47.569 3.337 0.722 1.00 0.00 26 ILE C CA 8
ATOM 12091 C C . ILE A 1 26 ? 47.561 2.561 -0.585 1.00 0.00 26 ILE C C 8
ATOM 12092 O O . ILE A 1 26 ? 46.637 2.687 -1.387 1.00 0.00 26 ILE C O 8
ATOM 12108 N N . PHE A 1 27 ? 48.570 1.712 -0.763 1.00 0.00 27 PHE C N 8
ATOM 12109 C CA . PHE A 1 27 ? 48.662 0.862 -1.937 1.00 0.00 27 PHE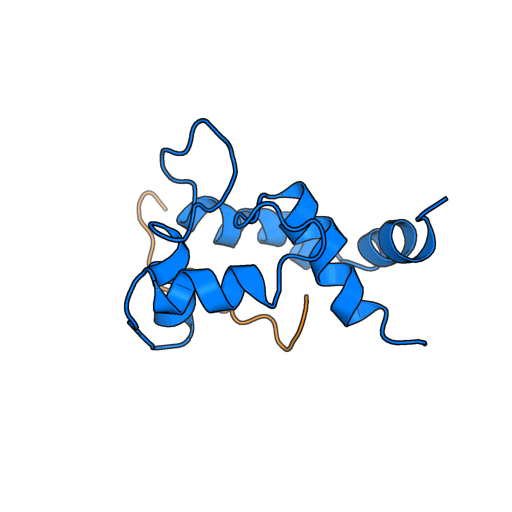 C CA 8
ATOM 12110 C C . PHE A 1 27 ? 47.507 -0.142 -1.963 1.00 0.00 27 PHE C C 8
ATOM 12111 O O . PHE A 1 27 ? 46.901 -0.380 -3.010 1.00 0.00 27 PHE C O 8
ATOM 12128 N N . VAL A 1 28 ? 47.193 -0.707 -0.793 1.00 0.00 28 VAL C N 8
ATOM 12129 C CA . VAL A 1 28 ? 46.118 -1.693 -0.668 1.00 0.00 28 VAL C CA 8
ATOM 12130 C C . VAL A 1 28 ? 45.105 -1.309 0.416 1.00 0.00 28 VAL C C 8
ATOM 12131 O O . VAL A 1 28 ? 45.041 -1.936 1.477 1.00 0.00 28 VAL C O 8
ATOM 12144 N N . LEU A 1 29 ? 44.257 -0.334 0.106 1.00 0.00 29 LEU C N 8
ATOM 12145 C CA . LEU A 1 29 ? 43.192 0.075 1.021 1.00 0.00 29 LEU C CA 8
ATOM 12146 C C . LEU A 1 29 ? 42.196 -1.072 1.256 1.00 0.00 29 LEU C C 8
ATOM 12147 O O . LEU A 1 29 ? 41.689 -1.245 2.365 1.00 0.00 29 LEU C O 8
ATOM 12163 N N . GLY A 1 30 ? 41.875 -1.811 0.181 1.00 0.00 30 GLY C N 8
ATOM 12164 C CA . GLY A 1 30 ? 40.894 -2.913 0.250 1.00 0.00 30 GLY C CA 8
ATOM 12165 C C . GLY A 1 30 ? 41.503 -4.292 -0.064 1.00 0.00 30 GLY C C 8
ATOM 12166 O O . GLY A 1 30 ? 41.154 -5.285 0.573 1.00 0.00 30 GLY C O 8
ATOM 12170 N N . ALA A 1 31 ? 42.344 -4.357 -1.103 1.00 0.00 31 ALA C N 8
ATOM 12171 C CA . ALA A 1 31 ? 42.919 -5.633 -1.568 1.00 0.00 31 ALA C CA 8
ATOM 12172 C C . ALA A 1 31 ? 43.834 -6.280 -0.514 1.00 0.00 31 ALA C C 8
ATOM 12173 O O . ALA A 1 31 ? 44.963 -5.839 -0.302 1.00 0.00 31 ALA C O 8
ATOM 12180 N N . GLU A 1 32 ? 43.363 -7.375 0.086 1.00 0.00 32 GLU C N 8
ATOM 12181 C CA . GLU A 1 32 ? 44.147 -8.115 1.082 1.00 0.00 32 GLU C CA 8
ATOM 12182 C C . GLU A 1 32 ? 45.393 -8.727 0.446 1.00 0.00 32 GLU C C 8
ATOM 12183 O O . GLU A 1 32 ? 46.464 -8.755 1.050 1.00 0.00 32 GLU C O 8
ATOM 12195 N N . ASP A 1 33 ? 45.224 -9.248 -0.766 1.00 0.00 33 ASP C N 8
ATOM 12196 C CA . ASP A 1 33 ? 46.302 -9.919 -1.497 1.00 0.00 33 ASP C CA 8
ATOM 12197 C C . ASP A 1 33 ? 46.961 -8.997 -2.535 1.00 0.00 33 ASP C C 8
ATOM 12198 O O . ASP A 1 33 ? 47.783 -9.448 -3.337 1.00 0.00 33 ASP C O 8
ATOM 12207 N N . GLY A 1 34 ? 46.529 -7.737 -2.573 1.00 0.00 34 GLY C N 8
ATOM 12208 C CA . GLY A 1 34 ? 46.990 -6.791 -3.595 1.00 0.00 34 GLY C CA 8
ATOM 12209 C C . GLY A 1 34 ? 48.494 -6.521 -3.537 1.00 0.00 34 GLY C C 8
ATOM 12210 O O . GLY A 1 34 ? 49.155 -6.476 -4.579 1.00 0.00 34 GLY C O 8
ATOM 12214 N N . CYS A 1 35 ? 49.021 -6.266 -2.328 1.00 0.00 35 CYS C N 8
ATOM 12215 C CA . CYS A 1 35 ? 50.442 -5.901 -2.174 1.00 0.00 35 CYS C CA 8
ATOM 12216 C C . CYS A 1 35 ? 50.768 -4.717 -3.105 1.00 0.00 35 CYS C C 8
ATOM 12217 O O . CYS A 1 35 ? 49.851 -4.076 -3.620 1.00 0.00 35 CYS C O 8
ATOM 12225 N N . ILE A 1 36 ? 52.054 -4.478 -3.406 1.00 0.00 36 ILE C N 8
ATOM 12226 C CA . ILE A 1 36 ? 52.383 -3.474 -4.400 1.00 0.00 36 ILE C CA 8
ATOM 12227 C C . ILE A 1 36 ? 52.892 -4.198 -5.632 1.00 0.00 36 ILE C C 8
ATOM 12228 O O . ILE A 1 36 ? 53.922 -4.873 -5.587 1.00 0.00 36 ILE C O 8
ATOM 12244 N N . SER A 1 37 ? 52.123 -4.143 -6.699 1.00 0.00 37 SER C N 8
ATOM 12245 C CA . SER A 1 37 ? 52.460 -4.869 -7.915 1.00 0.00 37 SER C CA 8
ATOM 12246 C C . SER A 1 37 ? 52.583 -3.909 -9.070 1.00 0.00 37 SER C C 8
ATOM 12247 O O . SER A 1 37 ? 52.063 -4.158 -10.151 1.00 0.00 37 SER C O 8
ATOM 12255 N N . THR A 1 38 ? 53.184 -2.755 -8.791 1.00 0.00 38 THR C N 8
ATOM 12256 C CA . THR A 1 38 ? 53.304 -1.668 -9.760 1.00 0.00 38 THR C CA 8
ATOM 12257 C C . THR A 1 38 ? 51.943 -1.038 -10.074 1.00 0.00 38 THR C C 8
ATOM 12258 O O . THR A 1 38 ? 51.842 0.167 -10.314 1.00 0.00 38 THR C O 8
ATOM 12269 N N . LYS A 1 39 ? 50.896 -1.854 -9.976 1.00 0.00 39 LYS C N 8
ATOM 12270 C CA . LYS A 1 39 ? 49.517 -1.415 -10.158 1.00 0.00 39 LYS C CA 8
ATOM 12271 C C . LYS A 1 39 ? 49.163 -0.408 -9.071 1.00 0.00 39 LYS C C 8
ATOM 12272 O O . LYS A 1 39 ? 48.598 0.653 -9.340 1.00 0.00 39 LYS C O 8
ATOM 12291 N N . GLU A 1 40 ? 49.553 -0.741 -7.843 1.00 0.00 40 GLU C N 8
ATOM 12292 C CA . GLU A 1 40 ? 49.328 0.119 -6.693 1.00 0.00 40 GLU C CA 8
ATOM 12293 C C . GLU A 1 40 ? 50.451 1.131 -6.558 1.00 0.00 40 GLU C C 8
ATOM 12294 O O . GLU A 1 40 ? 50.299 2.163 -5.917 1.00 0.00 40 GLU C O 8
ATOM 12306 N N . LEU A 1 41 ? 51.588 0.817 -7.166 1.00 0.00 41 LEU C N 8
ATOM 12307 C CA . LEU A 1 41 ? 52.762 1.680 -7.097 1.00 0.00 41 LEU C CA 8
ATOM 12308 C C . LEU A 1 41 ? 52.425 3.041 -7.724 1.00 0.00 41 LEU C C 8
ATOM 12309 O O . LEU A 1 41 ? 52.738 4.078 -7.162 1.00 0.00 41 LEU C O 8
ATOM 12325 N N . GLY A 1 42 ? 51.665 3.025 -8.822 1.00 0.00 42 GLY C N 8
ATOM 12326 C CA . GLY A 1 42 ? 51.186 4.265 -9.438 1.00 0.00 42 GLY C CA 8
ATOM 12327 C C . GLY A 1 42 ? 50.442 5.134 -8.412 1.00 0.00 42 GLY C C 8
ATOM 12328 O O . GLY A 1 42 ? 50.468 6.359 -8.489 1.00 0.00 42 GLY C O 8
ATOM 12332 N N . LYS A 1 43 ? 49.845 4.484 -7.413 1.00 0.00 43 LYS C N 8
ATOM 12333 C CA . LYS A 1 43 ? 49.161 5.166 -6.320 1.00 0.00 43 LYS C CA 8
ATOM 12334 C C . LYS A 1 43 ? 50.166 5.985 -5.502 1.00 0.00 43 LYS C C 8
ATOM 12335 O O . LYS A 1 43 ? 49.834 7.037 -4.951 1.00 0.00 43 LYS C O 8
ATOM 12354 N N . VAL A 1 44 ? 51.408 5.488 -5.447 1.00 0.00 44 VAL C N 8
ATOM 12355 C CA . VAL A 1 44 ? 52.497 6.163 -4.727 1.00 0.00 44 VAL C CA 8
ATOM 12356 C C . VAL A 1 44 ? 52.708 7.570 -5.289 1.00 0.00 44 VAL C C 8
ATOM 12357 O O . VAL A 1 44 ? 53.241 8.448 -4.621 1.00 0.00 44 VAL C O 8
ATOM 12370 N N . MET A 1 45 ? 52.309 7.763 -6.535 1.00 0.00 45 MET C N 8
ATOM 12371 C CA . MET A 1 45 ? 52.471 9.047 -7.198 1.00 0.00 45 MET C CA 8
ATOM 12372 C C . MET A 1 45 ? 51.711 10.140 -6.453 1.00 0.00 45 MET C C 8
ATOM 12373 O O . MET A 1 45 ? 52.064 11.318 -6.534 1.00 0.00 45 MET C O 8
ATOM 12387 N N . ARG A 1 46 ? 50.682 9.738 -5.708 1.00 0.00 46 ARG C N 8
ATOM 12388 C CA . ARG A 1 46 ? 49.880 10.679 -4.924 1.00 0.00 46 ARG C CA 8
ATOM 12389 C C . ARG A 1 46 ? 50.752 11.391 -3.876 1.00 0.00 46 ARG C C 8
ATOM 12390 O O . ARG A 1 46 ? 50.584 12.588 -3.633 1.00 0.00 46 ARG C O 8
ATOM 12411 N N . MET A 1 47 ? 51.689 10.644 -3.262 1.00 0.00 47 MET C N 8
ATOM 12412 C CA . MET A 1 47 ? 52.602 11.220 -2.254 1.00 0.00 47 MET C CA 8
ATOM 12413 C C . MET A 1 47 ? 53.859 11.812 -2.899 1.00 0.00 47 MET C C 8
ATOM 12414 O O . MET A 1 47 ? 54.308 12.893 -2.519 1.00 0.00 47 MET C O 8
ATOM 12428 N N . LEU A 1 48 ? 54.451 11.070 -3.841 1.00 0.00 48 LEU C N 8
ATOM 12429 C CA . LEU A 1 48 ? 55.681 11.509 -4.504 1.00 0.00 48 LEU C CA 8
ATOM 12430 C C . LEU A 1 48 ? 55.475 12.796 -5.311 1.00 0.00 48 LEU C C 8
ATOM 12431 O O . LEU A 1 48 ? 56.338 13.670 -5.320 1.00 0.00 48 LEU C O 8
ATOM 12447 N N . GLY A 1 49 ? 54.342 12.895 -6.006 1.00 0.00 49 GLY C N 8
ATOM 12448 C CA . GLY A 1 49 ? 54.047 14.078 -6.829 1.00 0.00 49 GLY C CA 8
ATOM 12449 C C . GLY A 1 49 ? 54.532 13.907 -8.273 1.00 0.00 49 GLY C C 8
ATOM 12450 O O . GLY A 1 49 ? 54.439 14.833 -9.079 1.00 0.00 49 GLY C O 8
ATOM 12454 N N . GLN A 1 50 ? 54.986 12.698 -8.603 1.00 0.00 50 GLN C N 8
ATOM 12455 C CA . GLN A 1 50 ? 55.416 12.354 -9.972 1.00 0.00 50 GLN C CA 8
ATOM 12456 C C . GLN A 1 50 ? 54.294 11.627 -10.705 1.00 0.00 50 GLN C C 8
ATOM 12457 O O . GLN A 1 50 ? 53.321 11.222 -10.089 1.00 0.00 50 GLN C O 8
ATOM 12471 N N . ASN A 1 51 ? 54.416 11.490 -12.028 1.00 0.00 51 ASN C N 8
ATOM 12472 C CA . ASN A 1 51 ? 53.380 10.791 -12.811 1.00 0.00 51 ASN C CA 8
ATOM 12473 C C . ASN A 1 51 ? 53.966 9.943 -13.972 1.00 0.00 51 ASN C C 8
ATOM 12474 O O . ASN A 1 51 ? 53.594 10.125 -15.133 1.00 0.00 51 ASN C O 8
ATOM 12485 N N . PRO A 1 52 ? 54.843 8.998 -13.666 1.00 0.00 52 PRO C N 8
ATOM 12486 C CA . PRO A 1 52 ? 55.483 8.101 -14.691 1.00 0.00 52 PRO C CA 8
ATOM 12487 C C . PRO A 1 52 ? 54.503 7.067 -15.266 1.00 0.00 52 PRO C C 8
ATOM 12488 O O . PRO A 1 52 ? 53.616 6.579 -14.558 1.00 0.00 52 PRO C O 8
ATOM 12499 N N . THR A 1 53 ? 54.741 6.667 -16.515 1.00 0.00 53 THR C N 8
ATOM 12500 C CA . THR A 1 53 ? 53.950 5.615 -17.177 1.00 0.00 53 THR C CA 8
ATOM 12501 C C . THR A 1 53 ? 53.812 4.374 -16.263 1.00 0.00 53 THR C C 8
ATOM 12502 O O . THR A 1 53 ? 54.740 4.034 -15.538 1.00 0.00 53 THR C O 8
ATOM 12513 N N . PRO A 1 54 ? 52.686 3.687 -16.304 1.00 0.00 54 PRO C N 8
ATOM 12514 C CA . PRO A 1 54 ? 52.453 2.457 -15.457 1.00 0.00 54 PRO C CA 8
ATOM 12515 C C . PRO A 1 54 ? 53.574 1.423 -15.627 1.00 0.00 54 PRO C C 8
ATOM 12516 O O . PRO A 1 54 ? 54.032 0.817 -14.653 1.00 0.00 54 PRO C O 8
ATOM 12527 N N . GLU A 1 55 ? 54.067 1.300 -16.846 1.00 0.00 55 GLU C N 8
ATOM 12528 C CA . GLU A 1 55 ? 55.216 0.459 -17.130 1.00 0.00 55 GLU C CA 8
ATOM 12529 C C . GLU A 1 55 ? 56.485 1.024 -16.455 1.00 0.00 55 GLU C C 8
ATOM 12530 O O . GLU A 1 55 ? 57.324 0.271 -15.957 1.00 0.00 55 GLU C O 8
ATOM 12542 N N . GLU A 1 56 ? 56.564 2.362 -16.369 1.00 0.00 56 GLU C N 8
ATOM 12543 C CA . GLU A 1 56 ? 57.671 3.044 -15.669 1.00 0.00 56 GLU C CA 8
ATOM 12544 C C . GLU A 1 56 ? 57.619 2.769 -14.159 1.00 0.00 56 GLU C C 8
ATOM 12545 O O . GLU A 1 56 ? 58.653 2.657 -13.503 1.00 0.00 56 GLU C O 8
ATOM 12557 N N . LEU A 1 57 ? 56.406 2.617 -13.621 1.00 0.00 57 LEU C N 8
ATOM 12558 C CA . LEU A 1 57 ? 56.230 2.279 -12.203 1.00 0.00 57 LEU C CA 8
ATOM 12559 C C . LEU A 1 57 ? 56.875 0.920 -11.901 1.00 0.00 57 LEU C C 8
ATOM 12560 O O . LEU A 1 57 ? 57.543 0.750 -10.880 1.00 0.00 57 LEU C O 8
ATOM 12576 N N . GLN A 1 58 ? 56.750 -0.012 -12.848 1.00 0.00 58 GLN C N 8
ATOM 12577 C CA . GLN A 1 58 ? 57.364 -1.330 -12.723 1.00 0.00 58 GLN C CA 8
ATOM 12578 C C . GLN A 1 58 ? 58.871 -1.177 -12.674 1.00 0.00 58 GLN C C 8
ATOM 12579 O O . GLN A 1 58 ? 59.574 -1.953 -12.029 1.00 0.00 58 GLN C O 8
ATOM 12593 N N . GLU A 1 59 ? 59.349 -0.156 -13.366 1.00 0.00 59 GLU C N 8
ATOM 12594 C CA . GLU A 1 59 ? 60.763 0.134 -13.451 1.00 0.00 59 GLU C CA 8
ATOM 12595 C C . GLU A 1 59 ? 61.320 0.450 -12.058 1.00 0.00 59 GLU C C 8
ATOM 12596 O O . GLU A 1 59 ? 62.393 -0.035 -11.685 1.00 0.00 59 GLU C O 8
ATOM 12608 N N . MET A 1 60 ? 60.546 1.203 -11.257 1.00 0.00 60 MET C N 8
ATOM 12609 C CA . MET A 1 60 ? 60.943 1.490 -9.874 1.00 0.00 60 MET C CA 8
ATOM 12610 C C . MET A 1 60 ? 61.001 0.211 -9.051 1.00 0.00 60 MET C C 8
ATOM 12611 O O . MET A 1 60 ? 61.979 -0.037 -8.353 1.00 0.00 60 MET C O 8
ATOM 12625 N N . ILE A 1 61 ? 60.000 -0.656 -9.230 1.00 0.00 61 ILE C N 8
ATOM 12626 C CA . ILE A 1 61 ? 60.001 -1.967 -8.580 1.00 0.00 61 ILE C CA 8
ATOM 12627 C C . ILE A 1 61 ? 61.173 -2.818 -9.053 1.00 0.00 61 ILE C C 8
ATOM 12628 O O . ILE A 1 61 ? 61.782 -3.522 -8.266 1.00 0.00 61 ILE C O 8
ATOM 12644 N N . ASP A 1 62 ? 61.430 -2.803 -10.358 1.00 0.00 62 ASP C N 8
ATOM 12645 C CA . ASP A 1 62 ? 62.478 -3.639 -10.945 1.00 0.00 62 ASP C CA 8
ATOM 12646 C C . ASP A 1 62 ? 63.858 -3.315 -10.352 1.00 0.00 62 ASP C C 8
ATOM 12647 O O . ASP A 1 62 ? 64.585 -4.221 -9.933 1.00 0.00 62 ASP C O 8
ATOM 12656 N N . GLU A 1 63 ? 64.162 -2.027 -10.215 1.00 0.00 63 GLU C N 8
ATOM 12657 C CA . GLU A 1 63 ? 65.399 -1.600 -9.551 1.00 0.00 63 GLU C CA 8
ATOM 12658 C C . GLU A 1 63 ? 65.325 -1.885 -8.051 1.00 0.00 63 GLU C C 8
ATOM 12659 O O . GLU A 1 63 ? 66.302 -2.311 -7.434 1.00 0.00 63 GLU C O 8
ATOM 12671 N N . VAL A 1 64 ? 64.165 -1.594 -7.473 1.00 0.00 64 VAL C N 8
ATOM 12672 C CA . VAL A 1 64 ? 63.927 -1.755 -6.037 1.00 0.00 64 VAL C CA 8
ATOM 12673 C C . VAL A 1 64 ? 63.907 -3.228 -5.583 1.00 0.00 64 VAL C C 8
ATOM 12674 O O . VAL A 1 64 ? 64.376 -3.551 -4.492 1.00 0.00 64 VAL C O 8
ATOM 12687 N N . ASP A 1 65 ? 63.244 -4.075 -6.361 1.00 0.00 65 ASP C N 8
ATOM 12688 C CA . ASP A 1 65 ? 63.009 -5.476 -5.990 1.00 0.00 65 ASP C CA 8
ATOM 12689 C C . ASP A 1 65 ? 64.320 -6.302 -5.959 1.00 0.00 65 ASP C C 8
ATOM 12690 O O . ASP A 1 65 ? 65.019 -6.421 -6.968 1.00 0.00 65 ASP C O 8
ATOM 12699 N N . GLU A 1 66 ? 64.630 -6.873 -4.784 1.00 0.00 66 GLU C N 8
ATOM 12700 C CA . GLU A 1 66 ? 65.819 -7.722 -4.607 1.00 0.00 66 GLU C CA 8
ATOM 12701 C C . GLU A 1 66 ? 65.690 -9.025 -5.392 1.00 0.00 66 GLU C C 8
ATOM 12702 O O . GLU A 1 66 ? 66.664 -9.521 -5.963 1.00 0.00 66 GLU C O 8
ATOM 12714 N N . ASP A 1 67 ? 64.483 -9.579 -5.398 1.00 0.00 67 ASP C N 8
ATOM 12715 C CA . ASP A 1 67 ? 64.209 -10.830 -6.101 1.00 0.00 67 ASP C CA 8
ATOM 12716 C C . ASP A 1 67 ? 63.778 -10.580 -7.545 1.00 0.00 67 ASP C C 8
ATOM 12717 O O . ASP A 1 67 ? 63.712 -11.509 -8.350 1.00 0.00 67 ASP C O 8
ATOM 12726 N N . GLY A 1 68 ? 63.590 -9.312 -7.892 1.00 0.00 68 GLY C N 8
ATOM 12727 C CA . GLY A 1 68 ? 63.275 -8.928 -9.264 1.00 0.00 68 GLY C CA 8
ATOM 12728 C C . GLY A 1 68 ? 61.988 -9.584 -9.762 1.00 0.00 68 GLY C C 8
ATOM 12729 O O . GLY A 1 68 ? 61.861 -9.884 -10.948 1.00 0.00 68 GLY C O 8
ATOM 12733 N N . SER A 1 69 ? 61.045 -9.818 -8.853 1.00 0.00 69 SER C N 8
ATOM 12734 C CA . SER A 1 69 ? 59.774 -10.449 -9.219 1.00 0.00 69 SER C CA 8
ATOM 12735 C C . SER A 1 69 ? 58.803 -9.437 -9.812 1.00 0.00 69 SER C C 8
ATOM 12736 O O . SER A 1 69 ? 57.756 -9.807 -10.344 1.00 0.00 69 SER C O 8
ATOM 12744 N N . GLY A 1 70 ? 59.133 -8.159 -9.673 1.00 0.00 70 GLY C N 8
ATOM 12745 C CA . GLY A 1 70 ? 58.269 -7.091 -10.169 1.00 0.00 70 GLY C CA 8
ATOM 12746 C C . GLY A 1 70 ? 57.085 -6.869 -9.231 1.00 0.00 70 GLY C C 8
ATOM 12747 O O . GLY A 1 70 ? 56.182 -6.085 -9.525 1.00 0.00 70 GLY C O 8
ATOM 12751 N N . THR A 1 71 ? 57.119 -7.546 -8.088 1.00 0.00 71 THR C N 8
ATOM 12752 C CA . THR A 1 71 ? 56.084 -7.426 -7.069 1.00 0.00 71 THR C CA 8
ATOM 12753 C C . THR A 1 71 ? 56.721 -7.242 -5.698 1.00 0.00 71 THR C C 8
ATOM 12754 O O . THR A 1 71 ? 57.714 -7.907 -5.369 1.00 0.00 71 THR C O 8
ATOM 12765 N N . VAL A 1 72 ? 56.149 -6.344 -4.905 1.00 0.00 72 VAL C N 8
ATOM 12766 C CA . VAL A 1 72 ? 56.633 -6.085 -3.552 1.00 0.00 72 VAL C CA 8
ATOM 12767 C C . VAL A 1 72 ? 55.471 -6.064 -2.554 1.00 0.00 72 VAL C C 8
ATOM 12768 O O . VAL A 1 72 ? 54.504 -5.324 -2.730 1.00 0.00 72 VAL C O 8
ATOM 12781 N N . ASP A 1 73 ? 55.577 -6.887 -1.510 1.00 0.00 73 ASP C N 8
ATOM 12782 C CA . ASP A 1 73 ? 54.529 -6.994 -0.483 1.00 0.00 73 ASP C CA 8
ATOM 12783 C C . ASP A 1 73 ? 55.024 -6.457 0.848 1.00 0.00 73 ASP C C 8
ATOM 12784 O O . ASP A 1 73 ? 56.126 -5.940 0.933 1.00 0.00 73 ASP C O 8
ATOM 12793 N N . PHE A 1 74 ? 54.216 -6.600 1.891 1.00 0.00 74 PHE C N 8
ATOM 12794 C CA . PHE A 1 74 ? 54.591 -6.104 3.208 1.00 0.00 74 PHE C CA 8
ATOM 12795 C C . PHE A 1 74 ? 55.883 -6.760 3.711 1.00 0.00 74 PHE C C 8
ATOM 12796 O O . PHE A 1 74 ? 56.805 -6.069 4.148 1.00 0.00 74 PHE C O 8
ATOM 12813 N N . ASP A 1 75 ? 55.965 -8.087 3.601 1.00 0.00 75 ASP C N 8
ATOM 12814 C CA . ASP A 1 75 ? 57.160 -8.814 4.027 1.00 0.00 75 ASP C CA 8
ATOM 12815 C C . ASP A 1 75 ? 58.387 -8.364 3.228 1.00 0.00 75 ASP C C 8
ATOM 12816 O O . ASP A 1 75 ? 59.409 -7.975 3.805 1.00 0.00 75 ASP C O 8
ATOM 12825 N N . GLU A 1 76 ? 58.256 -8.365 1.899 1.00 0.00 76 GLU C N 8
ATOM 12826 C CA . GLU A 1 76 ? 59.346 -7.932 1.020 1.00 0.00 76 GLU C CA 8
ATOM 12827 C C . GLU A 1 76 ? 59.634 -6.445 1.177 1.00 0.00 76 GLU C C 8
ATOM 12828 O O . GLU A 1 76 ? 60.784 -6.036 1.261 1.00 0.00 76 GLU C O 8
ATOM 12840 N N . PHE A 1 77 ? 58.579 -5.650 1.242 1.00 0.00 77 PHE C N 8
ATOM 12841 C CA . PHE A 1 77 ? 58.693 -4.201 1.360 1.00 0.00 77 PHE C CA 8
ATOM 12842 C C . PHE A 1 77 ? 59.503 -3.827 2.596 1.00 0.00 77 PHE C C 8
ATOM 12843 O O . PHE A 1 77 ? 60.405 -2.989 2.526 1.00 0.00 77 PHE C O 8
ATOM 12860 N N . LEU A 1 78 ? 59.176 -4.449 3.725 1.00 0.00 78 LEU C N 8
ATOM 12861 C CA . LEU A 1 78 ? 59.877 -4.166 4.973 1.00 0.00 78 LEU C CA 8
ATOM 12862 C C . LEU A 1 78 ? 61.354 -4.543 4.902 1.00 0.00 78 LEU C C 8
ATOM 12863 O O . LEU A 1 78 ? 62.220 -3.765 5.305 1.00 0.00 78 LEU C O 8
ATOM 12879 N N . VAL A 1 79 ? 61.627 -5.764 4.454 1.00 0.00 79 VAL C N 8
ATOM 12880 C CA . VAL A 1 79 ? 62.996 -6.273 4.427 1.00 0.00 79 VAL C CA 8
ATOM 12881 C C . VAL A 1 79 ? 63.818 -5.686 3.279 1.00 0.00 79 VAL C C 8
ATOM 12882 O O . VAL A 1 79 ? 64.995 -5.357 3.445 1.00 0.00 79 VAL C O 8
ATOM 12895 N N . MET A 1 80 ? 63.190 -5.587 2.119 1.00 0.00 80 MET C N 8
ATOM 12896 C CA . MET A 1 80 ? 63.836 -5.091 0.906 1.00 0.00 80 MET C CA 8
ATOM 12897 C C . MET A 1 80 ? 64.317 -3.649 1.075 1.00 0.00 80 MET C C 8
ATOM 12898 O O . MET A 1 80 ? 65.396 -3.286 0.610 1.00 0.00 80 MET C O 8
ATOM 12912 N N . MET A 1 81 ? 63.501 -2.827 1.715 1.00 0.00 81 MET C N 8
ATOM 12913 C CA . MET A 1 81 ? 63.835 -1.420 1.909 1.00 0.00 81 MET C CA 8
ATOM 12914 C C . MET A 1 81 ? 65.111 -1.256 2.739 1.00 0.00 81 MET C C 8
ATOM 12915 O O . MET A 1 81 ? 65.917 -0.353 2.486 1.00 0.00 81 MET C O 8
ATOM 12929 N N . VAL A 1 82 ? 65.292 -2.134 3.720 1.00 0.00 82 VAL C N 8
ATOM 12930 C CA . VAL A 1 82 ? 66.465 -2.082 4.593 1.00 0.00 82 VAL C CA 8
ATOM 12931 C C . VAL A 1 82 ? 67.762 -2.253 3.790 1.00 0.00 82 VAL C C 8
ATOM 12932 O O . VAL A 1 82 ? 68.827 -1.803 4.217 1.00 0.00 82 VAL C O 8
ATOM 12945 N N . ARG A 1 83 ? 67.664 -2.883 2.616 1.00 0.00 83 ARG C N 8
ATOM 12946 C CA . ARG A 1 83 ? 68.839 -3.102 1.767 1.00 0.00 83 ARG C CA 8
ATOM 12947 C C . ARG A 1 83 ? 69.434 -1.768 1.316 1.00 0.00 83 ARG C C 8
ATOM 12948 O O . ARG A 1 83 ? 70.654 -1.611 1.248 1.00 0.00 83 ARG C O 8
ATOM 12969 N N . CYS A 1 84 ? 68.562 -0.820 0.985 1.00 0.00 84 CYS C N 8
ATOM 12970 C CA . CYS A 1 84 ? 68.985 0.497 0.506 1.00 0.00 84 CYS C CA 8
ATOM 12971 C C . CYS A 1 84 ? 69.383 1.421 1.663 1.00 0.00 84 CYS C C 8
ATOM 12972 O O . CYS A 1 84 ? 70.032 2.443 1.454 1.00 0.00 84 CYS C O 8
ATOM 12980 N N . MET A 1 85 ? 68.941 1.080 2.870 1.00 0.00 85 MET C N 8
ATOM 12981 C CA . MET A 1 85 ? 69.183 1.920 4.047 1.00 0.00 85 MET C CA 8
ATOM 12982 C C . MET A 1 85 ? 70.675 2.062 4.360 1.00 0.00 85 MET C C 8
ATOM 12983 O O . MET A 1 85 ? 71.138 3.142 4.691 1.00 0.00 85 MET C O 8
ATOM 12997 N N . LYS A 1 86 ? 71.422 0.975 4.238 1.00 0.00 86 LYS C N 8
ATOM 12998 C CA . LYS A 1 86 ? 72.870 1.024 4.483 1.00 0.00 86 LYS C CA 8
ATOM 12999 C C . LYS A 1 86 ? 73.610 1.919 3.477 1.00 0.00 86 LYS C C 8
ATOM 13000 O O . LYS A 1 86 ? 74.575 2.594 3.837 1.00 0.00 86 LYS C O 8
ATOM 13019 N N . ASP A 1 87 ? 73.230 1.826 2.203 1.00 0.00 87 ASP C N 8
ATOM 13020 C CA . ASP A 1 87 ? 73.932 2.549 1.132 1.00 0.00 87 ASP C CA 8
ATOM 13021 C C . ASP A 1 87 ? 73.814 4.076 1.249 1.00 0.00 87 ASP C C 8
ATOM 13022 O O . ASP A 1 87 ? 74.797 4.785 1.027 1.00 0.00 87 ASP C O 8
ATOM 13031 N N . ASP A 1 88 ? 72.594 4.563 1.551 1.00 0.00 88 ASP C N 8
ATOM 13032 C CA . ASP A 1 88 ? 72.281 6.015 1.637 1.00 0.00 88 ASP C CA 8
ATOM 13033 C C . ASP A 1 88 ? 73.466 6.905 1.204 1.00 0.00 88 ASP C C 8
ATOM 13034 O O . ASP A 1 88 ? 73.647 7.171 0.015 1.00 0.00 88 ASP C O 8
ATOM 13043 N N . SER A 1 89 ? 74.288 7.313 2.181 1.00 0.00 89 SER C N 8
ATOM 13044 C CA . SER A 1 89 ? 75.490 8.120 1.933 1.00 0.00 89 SER C CA 8
ATOM 13045 C C . SER A 1 89 ? 76.047 8.675 3.246 1.00 0.00 89 SER C C 8
ATOM 13046 O O . SER A 1 89 ? 77.172 8.345 3.580 1.00 0.00 89 SER C O 8
ATOM 13055 N N . ARG B 2 1 ? 64.776 4.252 4.902 1.00 0.00 147 ARG I N 8
ATOM 13056 C CA . ARG B 2 1 ? 65.401 5.588 4.691 1.00 0.00 147 ARG I CA 8
ATOM 13057 C C . ARG B 2 1 ? 65.679 5.838 3.201 1.00 0.00 147 ARG I C 8
ATOM 13058 O O . ARG B 2 1 ? 65.303 6.881 2.673 1.00 0.00 147 ARG I O 8
ATOM 13081 N N . ILE B 2 2 ? 66.318 4.864 2.531 1.00 0.00 148 ILE I N 8
ATOM 13082 C CA . ILE B 2 2 ? 66.665 4.973 1.094 1.00 0.00 148 ILE I CA 8
ATOM 13083 C C . ILE B 2 2 ? 66.812 6.440 0.637 1.00 0.00 148 ILE I C 8
ATOM 13084 O O . ILE B 2 2 ? 66.152 6.897 -0.298 1.00 0.00 148 ILE I O 8
ATOM 13100 N N . SER B 2 3 ? 67.738 7.141 1.289 1.00 0.00 149 SER I N 8
ATOM 13101 C CA . SER B 2 3 ? 68.075 8.532 0.974 1.00 0.00 149 SER I CA 8
ATOM 13102 C C . SER B 2 3 ? 66.841 9.428 0.742 1.00 0.00 149 SER I C 8
ATOM 13103 O O . SER B 2 3 ? 66.894 10.359 -0.067 1.00 0.00 149 SER I O 8
ATOM 13111 N N . ALA B 2 4 ? 65.748 9.180 1.479 1.00 0.00 150 ALA I N 8
ATOM 13112 C CA . ALA B 2 4 ? 64.547 10.018 1.333 1.00 0.00 150 ALA I CA 8
ATOM 13113 C C . ALA B 2 4 ? 63.514 9.788 2.449 1.00 0.00 150 ALA I C 8
ATOM 13114 O O . ALA B 2 4 ? 63.088 10.734 3.109 1.00 0.00 150 ALA I O 8
ATOM 13121 N N . ASP B 2 5 ? 63.086 8.535 2.614 1.00 0.00 151 ASP I N 8
ATOM 13122 C CA . ASP B 2 5 ? 62.065 8.149 3.617 1.00 0.00 151 ASP I CA 8
ATOM 13123 C C . ASP B 2 5 ? 60.830 9.061 3.612 1.00 0.00 151 ASP I C 8
ATOM 13124 O O . ASP B 2 5 ? 60.065 9.090 4.577 1.00 0.00 151 ASP I O 8
ATOM 13133 N N . ALA B 2 6 ? 60.580 9.706 2.492 1.00 0.00 152 ALA I N 8
ATOM 13134 C CA . ALA B 2 6 ? 59.387 10.521 2.337 1.00 0.00 152 ALA I CA 8
ATOM 13135 C C . ALA B 2 6 ? 58.129 9.644 2.420 1.00 0.00 152 ALA I C 8
ATOM 13136 O O . ALA B 2 6 ? 57.025 10.130 2.668 1.00 0.00 152 ALA I O 8
ATOM 13143 N N . MET B 2 7 ? 58.322 8.350 2.176 1.00 0.00 153 MET I N 8
ATOM 13144 C CA . MET B 2 7 ? 57.240 7.367 2.155 1.00 0.00 153 MET I CA 8
ATOM 13145 C C . MET B 2 7 ? 56.538 7.241 3.505 1.00 0.00 153 MET I C 8
ATOM 13146 O O . MET B 2 7 ? 55.326 7.063 3.553 1.00 0.00 153 MET I O 8
ATOM 13160 N N . MET B 2 8 ? 57.285 7.344 4.598 1.00 0.00 154 MET I N 8
ATOM 13161 C CA . MET B 2 8 ? 56.657 7.279 5.914 1.00 0.00 154 MET I CA 8
ATOM 13162 C C . MET B 2 8 ? 55.692 8.460 6.069 1.00 0.00 154 MET I C 8
ATOM 13163 O O . MET B 2 8 ? 54.585 8.314 6.585 1.00 0.00 154 MET I O 8
ATOM 13177 N N . GLN B 2 9 ? 56.120 9.615 5.564 1.00 0.00 155 GLN I N 8
ATOM 13178 C CA . GLN B 2 9 ? 55.326 10.849 5.584 1.00 0.00 155 GLN I CA 8
ATOM 13179 C C . GLN B 2 9 ? 54.101 10.764 4.670 1.00 0.00 155 GLN I C 8
ATOM 13180 O O . GLN B 2 9 ? 53.256 11.654 4.688 1.00 0.00 155 GLN I O 8
ATOM 13194 N N . ALA B 2 10 ? 54.089 9.757 3.787 1.00 0.00 156 ALA I N 8
ATOM 13195 C CA . ALA B 2 10 ? 53.038 9.575 2.765 1.00 0.00 156 ALA I CA 8
ATOM 13196 C C . ALA B 2 10 ? 51.630 10.000 3.233 1.00 0.00 156 ALA I C 8
ATOM 13197 O O . ALA B 2 10 ? 50.778 10.336 2.407 1.00 0.00 156 ALA I O 8
ATOM 13204 N N . LEU B 2 11 ? 51.413 10.050 4.550 1.00 0.00 157 LEU I N 8
ATOM 13205 C CA . LEU B 2 11 ? 50.134 10.513 5.105 1.00 0.00 157 LEU I CA 8
ATOM 13206 C C . LEU B 2 11 ? 49.897 11.968 4.704 1.00 0.00 157 LEU I C 8
ATOM 13207 O O . LEU B 2 11 ? 48.786 12.354 4.327 1.00 0.00 157 LEU I O 8
ATOM 13223 N N . LEU B 2 12 ? 50.966 12.753 4.758 1.00 0.00 158 LEU I N 8
ATOM 13224 C CA . LEU B 2 12 ? 50.937 14.160 4.367 1.00 0.00 158 LEU I CA 8
ATOM 13225 C C . LEU B 2 12 ? 49.782 14.907 5.060 1.00 0.00 158 LEU I C 8
ATOM 13226 O O . LEU B 2 12 ? 49.760 15.035 6.287 1.00 0.00 158 LEU I O 8
ATOM 13242 N N . GLY B 2 13 ? 48.821 15.378 4.266 1.00 0.00 159 GLY I N 8
ATOM 13243 C CA . GLY B 2 13 ? 47.650 16.089 4.783 1.00 0.00 159 GLY I CA 8
ATOM 13244 C C . GLY B 2 13 ? 46.359 15.472 4.264 1.00 0.00 159 GLY I C 8
ATOM 13245 O O . GLY B 2 13 ? 45.321 16.131 4.231 1.00 0.00 159 GLY I O 8
ATOM 13249 N N . ALA B 2 14 ? 46.440 14.220 3.805 1.00 0.00 160 ALA I N 8
ATOM 13250 C CA . ALA B 2 14 ? 45.279 13.542 3.223 1.00 0.00 160 ALA I CA 8
ATOM 13251 C C . ALA B 2 14 ? 44.124 13.430 4.217 1.00 0.00 160 ALA I C 8
ATOM 13252 O O . ALA B 2 14 ? 43.006 13.841 3.912 1.00 0.00 160 ALA I O 8
ATOM 13259 N N . ARG B 2 15 ? 44.415 12.900 5.411 1.00 0.00 161 ARG I N 8
ATOM 13260 C CA . ARG B 2 15 ? 43.410 12.739 6.482 1.00 0.00 161 ARG I CA 8
ATOM 13261 C C . ARG B 2 15 ? 43.887 11.726 7.523 1.00 0.00 161 ARG I C 8
ATOM 13262 O O . ARG B 2 15 ? 44.865 11.008 7.302 1.00 0.00 161 ARG I O 8
ATOM 13283 N N . ALA B 2 16 ? 43.186 11.670 8.650 1.00 0.00 162 ALA I N 8
ATOM 13284 C CA . ALA B 2 16 ? 43.520 10.735 9.714 1.00 0.00 162 ALA I CA 8
ATOM 13285 C C . ALA B 2 16 ? 42.708 9.438 9.595 1.00 0.00 162 ALA I C 8
ATOM 13286 O O . ALA B 2 16 ? 43.252 8.385 9.256 1.00 0.00 162 ALA I O 8
ATOM 13293 N N . LYS B 2 17 ? 41.406 9.525 9.884 1.00 0.00 163 LYS I N 8
ATOM 13294 C CA . LYS B 2 17 ? 40.520 8.362 9.825 1.00 0.00 163 LYS I CA 8
ATOM 13295 C C . LYS B 2 17 ? 39.865 8.226 8.441 1.00 0.00 163 LYS I C 8
ATOM 13296 O O . LYS B 2 17 ? 38.954 8.989 8.160 1.00 0.00 163 LYS I O 8
ATOM 13361 N N . MET A 1 1 ? 71.000 -19.429 5.432 1.00 0.00 1 MET C N 9
ATOM 13362 C CA . MET A 1 1 ? 70.866 -18.827 4.077 1.00 0.00 1 MET C CA 9
ATOM 13363 C C . MET A 1 1 ? 71.079 -17.315 4.177 1.00 0.00 1 MET C C 9
ATOM 13364 O O . MET A 1 1 ? 71.912 -16.849 4.958 1.00 0.00 1 MET C O 9
ATOM 13380 N N . ASP A 1 2 ? 70.302 -16.553 3.408 1.00 0.00 2 ASP C N 9
ATOM 13381 C CA . ASP A 1 2 ? 70.386 -15.105 3.431 1.00 0.00 2 ASP C CA 9
ATOM 13382 C C . ASP A 1 2 ? 69.649 -14.538 4.652 1.00 0.00 2 ASP C C 9
ATOM 13383 O O . ASP A 1 2 ? 68.616 -13.875 4.535 1.00 0.00 2 ASP C O 9
ATOM 13392 N N . ASP A 1 3 ? 70.199 -14.825 5.826 1.00 0.00 3 ASP C N 9
ATOM 13393 C CA . ASP A 1 3 ? 69.629 -14.396 7.106 1.00 0.00 3 ASP C CA 9
ATOM 13394 C C . ASP A 1 3 ? 69.885 -12.907 7.369 1.00 0.00 3 ASP C C 9
ATOM 13395 O O . ASP A 1 3 ? 69.372 -12.335 8.337 1.00 0.00 3 ASP C O 9
ATOM 13404 N N . ILE A 1 4 ? 70.691 -12.295 6.509 1.00 0.00 4 ILE C N 9
ATOM 13405 C CA . ILE A 1 4 ? 71.043 -10.881 6.630 1.00 0.00 4 ILE C CA 9
ATOM 13406 C C . ILE A 1 4 ? 69.807 -9.973 6.567 1.00 0.00 4 ILE C C 9
ATOM 13407 O O . ILE A 1 4 ? 69.746 -8.949 7.252 1.00 0.00 4 ILE C O 9
ATOM 13423 N N . TYR A 1 5 ? 68.827 -10.355 5.750 1.00 0.00 5 TYR C N 9
ATOM 13424 C CA . TYR A 1 5 ? 67.589 -9.580 5.616 1.00 0.00 5 TYR C CA 9
ATOM 13425 C C . TYR A 1 5 ? 66.886 -9.489 6.966 1.00 0.00 5 TYR C C 9
ATOM 13426 O O . TYR A 1 5 ? 66.482 -8.411 7.407 1.00 0.00 5 TYR C O 9
ATOM 13444 N N . LYS A 1 6 ? 66.759 -10.639 7.614 1.00 0.00 6 LYS C N 9
ATOM 13445 C CA . LYS A 1 6 ? 66.108 -10.744 8.910 1.00 0.00 6 LYS C CA 9
ATOM 13446 C C . LYS A 1 6 ? 66.888 -9.969 9.969 1.00 0.00 6 LYS C C 9
ATOM 13447 O O . LYS A 1 6 ? 66.306 -9.294 10.818 1.00 0.00 6 LYS C O 9
ATOM 13466 N N . ALA A 1 7 ? 68.214 -10.073 9.896 1.00 0.00 7 ALA C N 9
ATOM 13467 C CA . ALA A 1 7 ? 69.108 -9.387 10.827 1.00 0.00 7 ALA C CA 9
ATOM 13468 C C . ALA A 1 7 ? 68.978 -7.866 10.707 1.00 0.00 7 ALA C C 9
ATOM 13469 O O . ALA A 1 7 ? 69.169 -7.136 11.675 1.00 0.00 7 ALA C O 9
ATOM 13476 N N . ALA A 1 8 ? 68.673 -7.405 9.501 1.00 0.00 8 ALA C N 9
ATOM 13477 C CA . ALA A 1 8 ? 68.528 -5.976 9.217 1.00 0.00 8 ALA C CA 9
ATOM 13478 C C . ALA A 1 8 ? 67.400 -5.347 10.041 1.00 0.00 8 ALA C C 9
ATOM 13479 O O . ALA A 1 8 ? 67.487 -4.189 10.454 1.00 0.00 8 ALA C O 9
ATOM 13486 N N . VAL A 1 9 ? 66.339 -6.120 10.260 1.00 0.00 9 VAL C N 9
ATOM 13487 C CA . VAL A 1 9 ? 65.169 -5.658 11.008 1.00 0.00 9 VAL C CA 9
ATOM 13488 C C . VAL A 1 9 ? 65.545 -5.244 12.440 1.00 0.00 9 VAL C C 9
ATOM 13489 O O . VAL A 1 9 ? 64.833 -4.467 13.077 1.00 0.00 9 VAL C O 9
ATOM 13502 N N . GLU A 1 10 ? 66.715 -5.698 12.892 1.00 0.00 10 GLU C N 9
ATOM 13503 C CA . GLU A 1 10 ? 67.255 -5.314 14.205 1.00 0.00 10 GLU C CA 9
ATOM 13504 C C . GLU A 1 10 ? 67.469 -3.802 14.259 1.00 0.00 10 GLU C C 9
ATOM 13505 O O . GLU A 1 10 ? 67.308 -3.174 15.307 1.00 0.00 10 GLU C O 9
ATOM 13517 N N . GLN A 1 11 ? 67.810 -3.228 13.109 1.00 0.00 11 GLN C N 9
ATOM 13518 C CA . GLN A 1 11 ? 68.025 -1.785 12.989 1.00 0.00 11 GLN C CA 9
ATOM 13519 C C . GLN A 1 11 ? 66.702 -1.041 13.210 1.00 0.00 11 GLN C C 9
ATOM 13520 O O . GLN A 1 11 ? 66.668 0.015 13.843 1.00 0.00 11 GLN C O 9
ATOM 13534 N N . LEU A 1 12 ? 65.614 -1.633 12.710 1.00 0.00 12 LEU C N 9
ATOM 13535 C CA . LEU A 1 12 ? 64.262 -1.082 12.874 1.00 0.00 12 LEU C CA 9
ATOM 13536 C C . LEU A 1 12 ? 63.718 -1.395 14.269 1.00 0.00 12 LEU C C 9
ATOM 13537 O O . LEU A 1 12 ? 63.845 -2.520 14.751 1.00 0.00 12 LEU C O 9
ATOM 13553 N N . THR A 1 13 ? 63.030 -0.429 14.879 1.00 0.00 13 THR C N 9
ATOM 13554 C CA . THR A 1 13 ? 62.393 -0.669 16.180 1.00 0.00 13 THR C CA 9
ATOM 13555 C C . THR A 1 13 ? 61.011 -1.278 15.986 1.00 0.00 13 THR C C 9
ATOM 13556 O O . THR A 1 13 ? 60.432 -1.180 14.904 1.00 0.00 13 THR C O 9
ATOM 13567 N N . GLU A 1 14 ? 60.446 -1.824 17.057 1.00 0.00 14 GLU C N 9
ATOM 13568 C CA . GLU A 1 14 ? 59.095 -2.376 16.994 1.00 0.00 14 GLU C CA 9
ATOM 13569 C C . GLU A 1 14 ? 58.084 -1.261 16.707 1.00 0.00 14 GLU C C 9
ATOM 13570 O O . GLU A 1 14 ? 57.157 -1.436 15.911 1.00 0.00 14 GLU C O 9
ATOM 13582 N N . GLU A 1 15 ? 58.339 -0.084 17.285 1.00 0.00 15 GLU C N 9
ATOM 13583 C CA . GLU A 1 15 ? 57.517 1.105 17.052 1.00 0.00 15 GLU C CA 9
ATOM 13584 C C . GLU A 1 15 ? 57.634 1.530 15.597 1.00 0.00 15 GLU C C 9
ATOM 13585 O O . GLU A 1 15 ? 56.634 1.842 14.946 1.00 0.00 15 GLU C O 9
ATOM 13597 N N . GLN A 1 16 ? 58.864 1.470 15.077 1.00 0.00 16 GLN C N 9
ATOM 13598 C CA . GLN A 1 16 ? 59.125 1.792 13.685 1.00 0.00 16 GLN C CA 9
ATOM 13599 C C . GLN A 1 16 ? 58.452 0.800 12.756 1.00 0.00 16 GLN C C 9
ATOM 13600 O O . GLN A 1 16 ? 57.833 1.194 11.779 1.00 0.00 16 GLN C O 9
ATOM 13614 N N . LYS A 1 17 ? 58.525 -0.486 13.098 1.00 0.00 17 LYS C N 9
ATOM 13615 C CA . LYS A 1 17 ? 57.879 -1.516 12.294 1.00 0.00 17 LYS C CA 9
ATOM 13616 C C . LYS A 1 17 ? 56.368 -1.300 12.269 1.00 0.00 17 LYS C C 9
ATOM 13617 O O . LYS A 1 17 ? 55.733 -1.426 11.221 1.00 0.00 17 LYS C O 9
ATOM 13636 N N . ASN A 1 18 ? 55.793 -0.955 13.425 1.00 0.00 18 ASN C N 9
ATOM 13637 C CA . ASN A 1 18 ? 54.359 -0.699 13.497 1.00 0.00 18 ASN C CA 9
ATOM 13638 C C . ASN A 1 18 ? 53.989 0.546 12.679 1.00 0.00 18 ASN C C 9
ATOM 13639 O O . ASN A 1 18 ? 53.023 0.543 11.930 1.00 0.00 18 ASN C O 9
ATOM 13650 N N . GLU A 1 19 ? 54.815 1.588 12.791 1.00 0.00 19 GLU C N 9
ATOM 13651 C CA . GLU A 1 19 ? 54.629 2.825 12.018 1.00 0.00 19 GLU C CA 9
ATOM 13652 C C . GLU A 1 19 ? 54.920 2.577 10.541 1.00 0.00 19 GLU C C 9
ATOM 13653 O O . GLU A 1 19 ? 54.452 3.302 9.662 1.00 0.00 19 GLU C O 9
ATOM 13665 N N . PHE A 1 20 ? 55.748 1.576 10.301 1.00 0.00 20 PHE C N 9
ATOM 13666 C CA . PHE A 1 20 ? 56.214 1.212 8.973 1.00 0.00 20 PHE C CA 9
ATOM 13667 C C . PHE A 1 20 ? 55.006 0.877 8.088 1.00 0.00 20 PHE C C 9
ATOM 13668 O O . PHE A 1 20 ? 54.943 1.263 6.920 1.00 0.00 20 PHE C O 9
ATOM 13685 N N . LYS A 1 21 ? 54.091 0.084 8.647 1.00 0.00 21 LYS C N 9
ATOM 13686 C CA . LYS A 1 21 ? 52.923 -0.403 7.921 1.00 0.00 21 LYS C CA 9
ATOM 13687 C C . LYS A 1 21 ? 51.869 0.689 7.708 1.00 0.00 21 LYS C C 9
ATOM 13688 O O . LYS A 1 21 ? 50.962 0.530 6.891 1.00 0.00 21 LYS C O 9
ATOM 13707 N N . ALA A 1 22 ? 51.968 1.767 8.476 1.00 0.00 22 ALA C N 9
ATOM 13708 C CA . ALA A 1 22 ? 50.981 2.852 8.418 1.00 0.00 22 ALA C CA 9
ATOM 13709 C C . ALA A 1 22 ? 50.746 3.313 6.976 1.00 0.00 22 ALA C C 9
ATOM 13710 O O . ALA A 1 22 ? 49.605 3.438 6.535 1.00 0.00 22 ALA C O 9
ATOM 13717 N N . ALA A 1 23 ? 51.837 3.547 6.249 1.00 0.00 23 ALA C N 9
ATOM 13718 C CA . ALA A 1 23 ? 51.756 3.979 4.853 1.00 0.00 23 ALA C CA 9
ATOM 13719 C C . ALA A 1 23 ? 51.575 2.803 3.893 1.00 0.00 23 ALA C C 9
ATOM 13720 O O . ALA A 1 23 ? 51.259 2.997 2.723 1.00 0.00 23 ALA C O 9
ATOM 13727 N N . PHE A 1 24 ? 51.751 1.587 4.397 1.00 0.00 24 PHE C N 9
ATOM 13728 C CA . PHE A 1 24 ? 51.562 0.391 3.583 1.00 0.00 24 PHE C CA 9
ATOM 13729 C C . PHE A 1 24 ? 50.128 0.335 3.053 1.00 0.00 24 PHE C C 9
ATOM 13730 O O . PHE A 1 24 ? 49.888 -0.078 1.914 1.00 0.00 24 PHE C O 9
ATOM 13747 N N . ASP A 1 25 ? 49.179 0.733 3.906 1.00 0.00 25 ASP C N 9
ATOM 13748 C CA . ASP A 1 25 ? 47.756 0.703 3.572 1.00 0.00 25 ASP C CA 9
ATOM 13749 C C . ASP A 1 25 ? 47.474 1.557 2.341 1.00 0.00 25 ASP C C 9
ATOM 13750 O O . ASP A 1 25 ? 46.562 1.258 1.569 1.00 0.00 25 ASP C O 9
ATOM 13759 N N . ILE A 1 26 ? 48.255 2.624 2.160 1.00 0.00 26 ILE C N 9
ATOM 13760 C CA . ILE A 1 26 ? 48.058 3.510 1.015 1.00 0.00 26 ILE C CA 9
ATOM 13761 C C . ILE A 1 26 ? 48.227 2.735 -0.295 1.00 0.00 26 ILE C C 9
ATOM 13762 O O . ILE A 1 26 ? 47.502 2.979 -1.256 1.00 0.00 26 ILE C O 9
ATOM 13778 N N . PHE A 1 27 ? 49.160 1.766 -0.314 1.00 0.00 27 PHE C N 9
ATOM 13779 C CA . PHE A 1 27 ? 49.372 0.952 -1.510 1.00 0.00 27 PHE C CA 9
ATOM 13780 C C . PHE A 1 27 ? 48.104 0.191 -1.834 1.00 0.00 27 PHE C C 9
ATOM 13781 O O . PHE A 1 27 ? 47.699 0.085 -2.994 1.00 0.00 27 PHE C O 9
ATOM 13798 N N . VAL A 1 28 ? 47.550 -0.427 -0.801 1.00 0.00 28 VAL C N 9
ATOM 13799 C CA . VAL A 1 28 ? 46.417 -1.313 -0.946 1.00 0.00 28 VAL C CA 9
ATOM 13800 C C . VAL A 1 28 ? 45.183 -0.775 -0.218 1.00 0.00 28 VAL C C 9
ATOM 13801 O O . VAL A 1 28 ? 44.812 -1.254 0.855 1.00 0.00 28 VAL C O 9
ATOM 13814 N N . LEU A 1 29 ? 44.488 0.136 -0.877 1.00 0.00 29 LEU C N 9
ATOM 13815 C CA . LEU A 1 29 ? 43.222 0.681 -0.375 1.00 0.00 29 LEU C CA 9
ATOM 13816 C C . LEU A 1 29 ? 42.035 -0.079 -0.950 1.00 0.00 29 LEU C C 9
ATOM 13817 O O . LEU A 1 29 ? 40.906 0.402 -0.940 1.00 0.00 29 LEU C O 9
ATOM 13833 N N . GLY A 1 30 ? 42.314 -1.268 -1.469 1.00 0.00 30 GLY C N 9
ATOM 13834 C CA . GLY A 1 30 ? 41.289 -2.118 -2.070 1.00 0.00 30 GLY C CA 9
ATOM 13835 C C . GLY A 1 30 ? 41.883 -3.448 -2.540 1.00 0.00 30 GLY C C 9
ATOM 13836 O O . GLY A 1 30 ? 41.169 -4.438 -2.697 1.00 0.00 30 GLY C O 9
ATOM 13840 N N . ALA A 1 31 ? 43.189 -3.442 -2.804 1.00 0.00 31 ALA C N 9
ATOM 13841 C CA . ALA A 1 31 ? 43.888 -4.625 -3.302 1.00 0.00 31 ALA C CA 9
ATOM 13842 C C . ALA A 1 31 ? 44.077 -5.692 -2.207 1.00 0.00 31 ALA C C 9
ATOM 13843 O O . ALA A 1 31 ? 45.059 -5.670 -1.458 1.00 0.00 31 ALA C O 9
ATOM 13850 N N . GLU A 1 32 ? 43.155 -6.651 -2.174 1.00 0.00 32 GLU C N 9
ATOM 13851 C CA . GLU A 1 32 ? 43.202 -7.774 -1.225 1.00 0.00 32 GLU C CA 9
ATOM 13852 C C . GLU A 1 32 ? 44.489 -8.591 -1.385 1.00 0.00 32 GLU C C 9
ATOM 13853 O O . GLU A 1 32 ? 44.795 -9.461 -0.566 1.00 0.00 32 GLU C O 9
ATOM 13865 N N . ASP A 1 33 ? 45.179 -8.359 -2.495 1.00 0.00 33 ASP C N 9
ATOM 13866 C CA . ASP A 1 33 ? 46.375 -9.110 -2.867 1.00 0.00 33 ASP C CA 9
ATOM 13867 C C . ASP A 1 33 ? 47.488 -8.949 -1.829 1.00 0.00 33 ASP C C 9
ATOM 13868 O O . ASP A 1 33 ? 48.180 -9.914 -1.502 1.00 0.00 33 ASP C O 9
ATOM 13877 N N . GLY A 1 34 ? 47.631 -7.746 -1.287 1.00 0.00 34 GLY C N 9
ATOM 13878 C CA . GLY A 1 34 ? 48.628 -7.492 -0.245 1.00 0.00 34 GLY C CA 9
ATOM 13879 C C . GLY A 1 34 ? 49.998 -7.131 -0.824 1.00 0.00 34 GLY C C 9
ATOM 13880 O O . GLY A 1 34 ? 50.946 -6.894 -0.073 1.00 0.00 34 GLY C O 9
ATOM 13884 N N . CYS A 1 35 ? 50.086 -7.035 -2.153 1.00 0.00 35 CYS C N 9
ATOM 13885 C CA . CYS A 1 35 ? 51.333 -6.640 -2.815 1.00 0.00 35 CYS C CA 9
ATOM 13886 C C . CYS A 1 35 ? 51.141 -5.341 -3.572 1.00 0.00 35 CYS C C 9
ATOM 13887 O O . CYS A 1 35 ? 50.020 -4.998 -3.957 1.00 0.00 35 CYS C O 9
ATOM 13895 N N . ILE A 1 36 ? 52.248 -4.670 -3.870 1.00 0.00 36 ILE C N 9
ATOM 13896 C CA . ILE A 1 36 ? 52.202 -3.465 -4.663 1.00 0.00 36 ILE C CA 9
ATOM 13897 C C . ILE A 1 36 ? 52.586 -3.854 -6.096 1.00 0.00 36 ILE C C 9
ATOM 13898 O O . ILE A 1 36 ? 53.708 -4.298 -6.343 1.00 0.00 36 ILE C O 9
ATOM 13914 N N . SER A 1 37 ? 51.637 -3.760 -7.018 1.00 0.00 37 SER C N 9
ATOM 13915 C CA . SER A 1 37 ? 51.870 -4.187 -8.398 1.00 0.00 37 SER C CA 9
ATOM 13916 C C . SER A 1 37 ? 52.041 -2.983 -9.304 1.00 0.00 37 SER C C 9
ATOM 13917 O O . SER A 1 37 ? 51.483 -2.920 -10.400 1.00 0.00 37 SER C O 9
ATOM 13925 N N . THR A 1 38 ? 52.817 -2.025 -8.806 1.00 0.00 38 THR C N 9
ATOM 13926 C CA . THR A 1 38 ? 53.119 -0.765 -9.485 1.00 0.00 38 THR C CA 9
ATOM 13927 C C . THR A 1 38 ? 51.887 0.096 -9.802 1.00 0.00 38 THR C C 9
ATOM 13928 O O . THR A 1 38 ? 51.926 1.318 -9.617 1.00 0.00 38 THR C O 9
ATOM 13939 N N . LYS A 1 39 ? 50.754 -0.544 -10.113 1.00 0.00 39 LYS C N 9
ATOM 13940 C CA . LYS A 1 39 ? 49.492 0.190 -10.257 1.00 0.00 39 LYS C CA 9
ATOM 13941 C C . LYS A 1 39 ? 49.150 0.790 -8.901 1.00 0.00 39 LYS C C 9
ATOM 13942 O O . LYS A 1 39 ? 48.833 1.973 -8.775 1.00 0.00 39 LYS C O 9
ATOM 13961 N N . GLU A 1 40 ? 49.338 -0.032 -7.883 1.00 0.00 40 GLU C N 9
ATOM 13962 C CA . GLU A 1 40 ? 49.170 0.357 -6.502 1.00 0.00 40 GLU C CA 9
ATOM 13963 C C . GLU A 1 40 ? 50.250 1.351 -6.107 1.00 0.00 40 GLU C C 9
ATOM 13964 O O . GLU A 1 40 ? 50.022 2.236 -5.282 1.00 0.00 40 GLU C O 9
ATOM 13976 N N . LEU A 1 41 ? 51.446 1.179 -6.683 1.00 0.00 41 LEU C N 9
ATOM 13977 C CA . LEU A 1 41 ? 52.582 2.038 -6.352 1.00 0.00 41 LEU C CA 9
ATOM 13978 C C . LEU A 1 41 ? 52.298 3.483 -6.745 1.00 0.00 41 LEU C C 9
ATOM 13979 O O . LEU A 1 41 ? 52.676 4.398 -6.035 1.00 0.00 41 LEU C O 9
ATOM 13995 N N . GLY A 1 42 ? 51.674 3.674 -7.914 1.00 0.00 42 GLY C N 9
ATOM 13996 C CA . GLY A 1 42 ? 51.350 5.021 -8.422 1.00 0.00 42 GLY C CA 9
ATOM 13997 C C . GLY A 1 42 ? 50.794 5.909 -7.310 1.00 0.00 42 GLY C C 9
ATOM 13998 O O . GLY A 1 42 ? 50.956 7.127 -7.330 1.00 0.00 42 GLY C O 9
ATOM 14002 N N . LYS A 1 43 ? 50.217 5.263 -6.297 1.00 0.00 43 LYS C N 9
ATOM 14003 C CA . LYS A 1 43 ? 49.692 5.944 -5.115 1.00 0.00 43 LYS C CA 9
ATOM 14004 C C . LYS A 1 43 ? 50.828 6.645 -4.356 1.00 0.00 43 LYS C C 9
ATOM 14005 O O . LYS A 1 43 ? 50.632 7.699 -3.750 1.00 0.00 43 LYS C O 9
ATOM 14024 N N . VAL A 1 44 ? 52.006 6.021 -4.377 1.00 0.00 44 VAL C N 9
ATOM 14025 C CA . VAL A 1 44 ? 53.198 6.533 -3.707 1.00 0.00 44 VAL C CA 9
ATOM 14026 C C . VAL A 1 44 ? 53.594 7.900 -4.248 1.00 0.00 44 VAL C C 9
ATOM 14027 O O . VAL A 1 44 ? 53.956 8.804 -3.492 1.00 0.00 44 VAL C O 9
ATOM 14040 N N . MET A 1 45 ? 53.553 8.043 -5.559 1.00 0.00 45 MET C N 9
ATOM 14041 C CA . MET A 1 45 ? 53.954 9.286 -6.196 1.00 0.00 45 MET C CA 9
ATOM 14042 C C . MET A 1 45 ? 53.079 10.450 -5.756 1.00 0.00 45 MET C C 9
ATOM 14043 O O . MET A 1 45 ? 53.565 11.572 -5.613 1.00 0.00 45 MET C O 9
ATOM 14057 N N . ARG A 1 46 ? 51.814 10.163 -5.455 1.00 0.00 46 ARG C N 9
ATOM 14058 C CA . ARG A 1 46 ? 50.901 11.175 -4.932 1.00 0.00 46 ARG C CA 9
ATOM 14059 C C . ARG A 1 46 ? 51.467 11.770 -3.637 1.00 0.00 46 ARG C C 9
ATOM 14060 O O . ARG A 1 46 ? 51.416 12.985 -3.427 1.00 0.00 46 ARG C O 9
ATOM 14081 N N . MET A 1 47 ? 52.003 10.899 -2.772 1.00 0.00 47 MET C N 9
ATOM 14082 C CA . MET A 1 47 ? 52.569 11.339 -1.492 1.00 0.00 47 MET C CA 9
ATOM 14083 C C . MET A 1 47 ? 53.743 12.284 -1.759 1.00 0.00 47 MET C C 9
ATOM 14084 O O . MET A 1 47 ? 53.874 13.341 -1.137 1.00 0.00 47 MET C O 9
ATOM 14098 N N . LEU A 1 48 ? 54.594 11.870 -2.697 1.00 0.00 48 LEU C N 9
ATOM 14099 C CA . LEU A 1 48 ? 55.782 12.619 -3.101 1.00 0.00 48 LEU C CA 9
ATOM 14100 C C . LEU A 1 48 ? 55.441 13.921 -3.827 1.00 0.00 48 LEU C C 9
ATOM 14101 O O . LEU A 1 48 ? 56.089 14.947 -3.615 1.00 0.00 48 LEU C O 9
ATOM 14117 N N . GLY A 1 49 ? 54.444 13.859 -4.708 1.00 0.00 49 GLY C N 9
ATOM 14118 C CA . GLY A 1 49 ? 54.040 15.022 -5.503 1.00 0.00 49 GLY C CA 9
ATOM 14119 C C . GLY A 1 49 ? 54.732 15.029 -6.865 1.00 0.00 49 GLY C C 9
ATOM 14120 O O . GLY A 1 49 ? 55.250 16.058 -7.302 1.00 0.00 49 GLY C O 9
ATOM 14124 N N . GLN A 1 50 ? 54.740 13.868 -7.521 1.00 0.00 50 GLN C N 9
ATOM 14125 C CA . GLN A 1 50 ? 55.376 13.704 -8.839 1.00 0.00 50 GLN C CA 9
ATOM 14126 C C . GLN A 1 50 ? 54.377 13.167 -9.870 1.00 0.00 50 GLN C C 9
ATOM 14127 O O . GLN A 1 50 ? 53.343 12.609 -9.501 1.00 0.00 50 GLN C O 9
ATOM 14141 N N . ASN A 1 51 ? 54.662 13.390 -11.166 1.00 0.00 51 ASN C N 9
ATOM 14142 C CA . ASN A 1 51 ? 53.735 12.991 -12.243 1.00 0.00 51 ASN C CA 9
ATOM 14143 C C . ASN A 1 51 ? 54.343 11.956 -13.209 1.00 0.00 51 ASN C C 9
ATOM 14144 O O . ASN A 1 51 ? 54.159 12.050 -14.425 1.00 0.00 51 ASN C O 9
ATOM 14155 N N . PRO A 1 52 ? 55.009 10.956 -12.698 1.00 0.00 52 PRO C N 9
ATOM 14156 C CA . PRO A 1 52 ? 55.596 9.859 -13.532 1.00 0.00 52 PRO C CA 9
ATOM 14157 C C . PRO A 1 52 ? 54.528 8.883 -14.055 1.00 0.00 52 PRO C C 9
ATOM 14158 O O . PRO A 1 52 ? 53.495 8.679 -13.411 1.00 0.00 52 PRO C O 9
ATOM 14169 N N . THR A 1 53 ? 54.811 8.232 -15.188 1.00 0.00 53 THR C N 9
ATOM 14170 C CA . THR A 1 53 ? 53.884 7.221 -15.743 1.00 0.00 53 THR C CA 9
ATOM 14171 C C . THR A 1 53 ? 54.002 5.900 -14.990 1.00 0.00 53 THR C C 9
ATOM 14172 O O . THR A 1 53 ? 54.969 5.683 -14.261 1.00 0.00 53 THR C O 9
ATOM 14183 N N . PRO A 1 54 ? 53.084 4.982 -15.220 1.00 0.00 54 PRO C N 9
ATOM 14184 C CA . PRO A 1 54 ? 53.145 3.617 -14.606 1.00 0.00 54 PRO C CA 9
ATOM 14185 C C . PRO A 1 54 ? 54.463 2.922 -14.956 1.00 0.00 54 PRO C C 9
ATOM 14186 O O . PRO A 1 54 ? 54.995 2.139 -14.163 1.00 0.00 54 PRO C O 9
ATOM 14197 N N . GLU A 1 55 ? 55.014 3.268 -16.128 1.00 0.00 55 GLU C N 9
ATOM 14198 C CA . GLU A 1 55 ? 56.306 2.744 -16.568 1.00 0.00 55 GLU C CA 9
ATOM 14199 C C . GLU A 1 55 ? 57.395 3.212 -15.606 1.00 0.00 55 GLU C C 9
ATOM 14200 O O . GLU A 1 55 ? 58.238 2.423 -15.171 1.00 0.00 55 GLU C O 9
ATOM 14212 N N . GLU A 1 56 ? 57.317 4.490 -15.209 1.00 0.00 56 GLU C N 9
ATOM 14213 C CA . GLU A 1 56 ? 58.245 5.055 -14.237 1.00 0.00 56 GLU C CA 9
ATOM 14214 C C . GLU A 1 56 ? 58.043 4.425 -12.856 1.00 0.00 56 GLU C C 9
ATOM 14215 O O . GLU A 1 56 ? 59.003 4.185 -12.129 1.00 0.00 56 GLU C O 9
ATOM 14227 N N . LEU A 1 57 ? 56.780 4.161 -12.505 1.00 0.00 57 LEU C N 9
ATOM 14228 C CA . LEU A 1 57 ? 56.450 3.559 -11.203 1.00 0.00 57 LEU C CA 9
ATOM 14229 C C . LEU A 1 57 ? 57.067 2.174 -11.047 1.00 0.00 57 LEU C C 9
ATOM 14230 O O . LEU A 1 57 ? 57.615 1.846 -9.996 1.00 0.00 57 LEU C O 9
ATOM 14246 N N . GLN A 1 58 ? 57.007 1.374 -12.092 1.00 0.00 58 GLN C N 9
ATOM 14247 C CA . GLN A 1 58 ? 57.583 0.037 -12.030 1.00 0.00 58 GLN C CA 9
ATOM 14248 C C . GLN A 1 58 ? 59.105 0.106 -11.854 1.00 0.00 58 GLN C C 9
ATOM 14249 O O . GLN A 1 58 ? 59.693 -0.711 -11.149 1.00 0.00 58 GLN C O 9
ATOM 14263 N N . GLU A 1 59 ? 59.714 1.142 -12.426 1.00 0.00 59 GLU C N 9
ATOM 14264 C CA . GLU A 1 59 ? 61.149 1.376 -12.269 1.00 0.00 59 GLU C CA 9
ATOM 14265 C C . GLU A 1 59 ? 61.487 1.682 -10.811 1.00 0.00 59 GLU C C 9
ATOM 14266 O O . GLU A 1 59 ? 62.514 1.232 -10.296 1.00 0.00 59 GLU C O 9
ATOM 14278 N N . MET A 1 60 ? 60.574 2.374 -10.117 1.00 0.00 60 MET C N 9
ATOM 14279 C CA . MET A 1 60 ? 60.748 2.649 -8.687 1.00 0.00 60 MET C CA 9
ATOM 14280 C C . MET A 1 60 ? 60.813 1.327 -7.930 1.00 0.00 60 MET C C 9
ATOM 14281 O O . MET A 1 60 ? 61.710 1.106 -7.114 1.00 0.00 60 MET C O 9
ATOM 14295 N N . ILE A 1 61 ? 59.914 0.411 -8.300 1.00 0.00 61 ILE C N 9
ATOM 14296 C CA . ILE A 1 61 ? 59.922 -0.950 -7.773 1.00 0.00 61 ILE C CA 9
ATOM 14297 C C . ILE A 1 61 ? 61.176 -1.702 -8.178 1.00 0.00 61 ILE C C 9
ATOM 14298 O O . ILE A 1 61 ? 61.729 -2.456 -7.392 1.00 0.00 61 ILE C O 9
ATOM 14314 N N . ASP A 1 62 ? 61.560 -1.568 -9.441 1.00 0.00 62 ASP C N 9
ATOM 14315 C CA . ASP A 1 62 ? 62.688 -2.321 -9.976 1.00 0.00 62 ASP C CA 9
ATOM 14316 C C . ASP A 1 62 ? 63.978 -2.003 -9.224 1.00 0.00 62 ASP C C 9
ATOM 14317 O O . ASP A 1 62 ? 64.738 -2.907 -8.872 1.00 0.00 62 ASP C O 9
ATOM 14326 N N . GLU A 1 63 ? 64.203 -0.726 -8.946 1.00 0.00 63 GLU C N 9
ATOM 14327 C CA . GLU A 1 63 ? 65.382 -0.314 -8.181 1.00 0.00 63 GLU C CA 9
ATOM 14328 C C . GLU A 1 63 ? 65.288 -0.829 -6.743 1.00 0.00 63 GLU C C 9
ATOM 14329 O O . GLU A 1 63 ? 66.271 -1.291 -6.167 1.00 0.00 63 GLU C O 9
ATOM 14341 N N . VAL A 1 64 ? 64.089 -0.732 -6.176 1.00 0.00 64 VAL C N 9
ATOM 14342 C CA . VAL A 1 64 ? 63.797 -1.193 -4.810 1.00 0.00 64 VAL C CA 9
ATOM 14343 C C . VAL A 1 64 ? 63.816 -2.730 -4.677 1.00 0.00 64 VAL C C 9
ATOM 14344 O O . VAL A 1 64 ? 64.256 -3.266 -3.655 1.00 0.00 64 VAL C O 9
ATOM 14357 N N . ASP A 1 65 ? 63.208 -3.413 -5.649 1.00 0.00 65 ASP C N 9
ATOM 14358 C CA . ASP A 1 65 ? 63.008 -4.863 -5.584 1.00 0.00 65 ASP C CA 9
ATOM 14359 C C . ASP A 1 65 ? 64.231 -5.597 -6.156 1.00 0.00 65 ASP C C 9
ATOM 14360 O O . ASP A 1 65 ? 64.424 -5.660 -7.372 1.00 0.00 65 ASP C O 9
ATOM 14369 N N . GLU A 1 66 ? 65.102 -6.065 -5.256 1.00 0.00 66 GLU C N 9
ATOM 14370 C CA . GLU A 1 66 ? 66.374 -6.693 -5.638 1.00 0.00 66 GLU C CA 9
ATOM 14371 C C . GLU A 1 66 ? 66.280 -8.231 -5.603 1.00 0.00 66 GLU C C 9
ATOM 14372 O O . GLU A 1 66 ? 67.278 -8.930 -5.782 1.00 0.00 66 GLU C O 9
ATOM 14384 N N . ASP A 1 67 ? 65.079 -8.756 -5.358 1.00 0.00 67 ASP C N 9
ATOM 14385 C CA . ASP A 1 67 ? 64.891 -10.208 -5.298 1.00 0.00 67 ASP C CA 9
ATOM 14386 C C . ASP A 1 67 ? 64.692 -10.807 -6.694 1.00 0.00 67 ASP C C 9
ATOM 14387 O O . ASP A 1 67 ? 64.850 -12.014 -6.890 1.00 0.00 67 ASP C O 9
ATOM 14396 N N . GLY A 1 68 ? 64.339 -9.957 -7.655 1.00 0.00 68 GLY C N 9
ATOM 14397 C CA . GLY A 1 68 ? 64.119 -10.394 -9.033 1.00 0.00 68 GLY C CA 9
ATOM 14398 C C . GLY A 1 68 ? 62.653 -10.765 -9.323 1.00 0.00 68 GLY C C 9
ATOM 14399 O O . GLY A 1 68 ? 62.355 -11.278 -10.403 1.00 0.00 68 GLY C O 9
ATOM 14403 N N . SER A 1 69 ? 61.735 -10.497 -8.374 1.00 0.00 69 SER C N 9
ATOM 14404 C CA . SER A 1 69 ? 60.308 -10.804 -8.604 1.00 0.00 69 SER C CA 9
ATOM 14405 C C . SER A 1 69 ? 59.637 -9.731 -9.456 1.00 0.00 69 SER C C 9
ATOM 14406 O O . SER A 1 69 ? 58.695 -10.013 -10.196 1.00 0.00 69 SER C O 9
ATOM 14414 N N . GLY A 1 70 ? 60.099 -8.492 -9.309 1.00 0.00 70 GLY C N 9
ATOM 14415 C CA . GLY A 1 70 ? 59.522 -7.359 -10.031 1.00 0.00 70 GLY C CA 9
ATOM 14416 C C . GLY A 1 70 ? 58.231 -6.872 -9.370 1.00 0.00 70 GLY C C 9
ATOM 14417 O O . GLY A 1 70 ? 57.625 -5.898 -9.817 1.00 0.00 70 GLY C O 9
ATOM 14421 N N . THR A 1 71 ? 57.870 -7.502 -8.253 1.00 0.00 71 THR C N 9
ATOM 14422 C CA . THR A 1 71 ? 56.707 -7.097 -7.461 1.00 0.00 71 THR C CA 9
ATOM 14423 C C . THR A 1 71 ? 57.126 -6.911 -6.005 1.00 0.00 71 THR C C 9
ATOM 14424 O O . THR A 1 71 ? 58.036 -7.596 -5.524 1.00 0.00 71 THR C O 9
ATOM 14435 N N . VAL A 1 72 ? 56.540 -5.916 -5.347 1.00 0.00 72 VAL C N 9
ATOM 14436 C CA . VAL A 1 72 ? 56.900 -5.566 -3.967 1.00 0.00 72 VAL C CA 9
ATOM 14437 C C . VAL A 1 72 ? 55.765 -5.900 -3.001 1.00 0.00 72 VAL C C 9
ATOM 14438 O O . VAL A 1 72 ? 54.768 -5.179 -2.926 1.00 0.00 72 VAL C O 9
ATOM 14451 N N . ASP A 1 73 ? 55.935 -6.983 -2.254 1.00 0.00 73 ASP C N 9
ATOM 14452 C CA . ASP A 1 73 ? 54.943 -7.411 -1.274 1.00 0.00 73 ASP C CA 9
ATOM 14453 C C . ASP A 1 73 ? 55.285 -6.869 0.126 1.00 0.00 73 ASP C C 9
ATOM 14454 O O . ASP A 1 73 ? 56.299 -6.192 0.303 1.00 0.00 73 ASP C O 9
ATOM 14463 N N . PHE A 1 74 ? 54.409 -7.128 1.102 1.00 0.00 74 PHE C N 9
ATOM 14464 C CA . PHE A 1 74 ? 54.600 -6.619 2.462 1.00 0.00 74 PHE C CA 9
ATOM 14465 C C . PHE A 1 74 ? 55.904 -7.132 3.080 1.00 0.00 74 PHE C C 9
ATOM 14466 O O . PHE A 1 74 ? 56.653 -6.361 3.694 1.00 0.00 74 PHE C O 9
ATOM 14483 N N . ASP A 1 75 ? 56.163 -8.429 2.934 1.00 0.00 75 ASP C N 9
ATOM 14484 C CA . ASP A 1 75 ? 57.367 -9.040 3.494 1.00 0.00 75 ASP C CA 9
ATOM 14485 C C . ASP A 1 75 ? 58.642 -8.484 2.835 1.00 0.00 75 ASP C C 9
ATOM 14486 O O . ASP A 1 75 ? 59.594 -8.120 3.527 1.00 0.00 75 ASP C O 9
ATOM 14495 N N . GLU A 1 76 ? 58.581 -8.270 1.517 1.00 0.00 76 GLU C N 9
ATOM 14496 C CA . GLU A 1 76 ? 59.668 -7.591 0.795 1.00 0.00 76 GLU C CA 9
ATOM 14497 C C . GLU A 1 76 ? 59.729 -6.128 1.216 1.00 0.00 76 GLU C C 9
ATOM 14498 O O . GLU A 1 76 ? 60.795 -5.571 1.463 1.00 0.00 76 GLU C O 9
ATOM 14510 N N . PHE A 1 77 ? 58.568 -5.531 1.346 1.00 0.00 77 PHE C N 9
ATOM 14511 C CA . PHE A 1 77 ? 58.457 -4.145 1.735 1.00 0.00 77 PHE C CA 9
ATOM 14512 C C . PHE A 1 77 ? 59.129 -3.893 3.085 1.00 0.00 77 PHE C C 9
ATOM 14513 O O . PHE A 1 77 ? 59.912 -2.955 3.228 1.00 0.00 77 PHE C O 9
ATOM 14530 N N . LEU A 1 78 ? 58.841 -4.746 4.056 1.00 0.00 78 LEU C N 9
ATOM 14531 C CA . LEU A 1 78 ? 59.440 -4.622 5.380 1.00 0.00 78 LEU C CA 9
ATOM 14532 C C . LEU A 1 78 ? 60.943 -5.022 5.385 1.00 0.00 78 LEU C C 9
ATOM 14533 O O . LEU A 1 78 ? 61.776 -4.316 5.955 1.00 0.00 78 LEU C O 9
ATOM 14549 N N . VAL A 1 79 ? 61.250 -6.226 4.868 1.00 0.00 79 VAL C N 9
ATOM 14550 C CA . VAL A 1 79 ? 62.610 -6.803 4.982 1.00 0.00 79 VAL C CA 9
ATOM 14551 C C . VAL A 1 79 ? 63.537 -6.527 3.783 1.00 0.00 79 VAL C C 9
ATOM 14552 O O . VAL A 1 79 ? 64.729 -6.357 3.965 1.00 0.00 79 VAL C O 9
ATOM 14565 N N . MET A 1 80 ? 63.019 -6.587 2.567 1.00 0.00 80 MET C N 9
ATOM 14566 C CA . MET A 1 80 ? 63.868 -6.415 1.372 1.00 0.00 80 MET C CA 9
ATOM 14567 C C . MET A 1 80 ? 64.458 -5.007 1.303 1.00 0.00 80 MET C C 9
ATOM 14568 O O . MET A 1 80 ? 65.624 -4.823 0.945 1.00 0.00 80 MET C O 9
ATOM 14582 N N . MET A 1 81 ? 63.631 -4.022 1.627 1.00 0.00 81 MET C N 9
ATOM 14583 C CA . MET A 1 81 ? 64.027 -2.613 1.581 1.00 0.00 81 MET C CA 9
ATOM 14584 C C . MET A 1 81 ? 65.239 -2.347 2.492 1.00 0.00 81 MET C C 9
ATOM 14585 O O . MET A 1 81 ? 65.898 -1.313 2.376 1.00 0.00 81 MET C O 9
ATOM 14599 N N . VAL A 1 82 ? 65.499 -3.269 3.419 1.00 0.00 82 VAL C N 9
ATOM 14600 C CA . VAL A 1 82 ? 66.583 -3.109 4.391 1.00 0.00 82 VAL C CA 9
ATOM 14601 C C . VAL A 1 82 ? 67.985 -3.063 3.742 1.00 0.00 82 VAL C C 9
ATOM 14602 O O . VAL A 1 82 ? 68.893 -2.434 4.290 1.00 0.00 82 VAL C O 9
ATOM 14615 N N . ARG A 1 83 ? 68.160 -3.675 2.551 1.00 0.00 83 ARG C N 9
ATOM 14616 C CA . ARG A 1 83 ? 69.473 -3.590 1.872 1.00 0.00 83 ARG C CA 9
ATOM 14617 C C . ARG A 1 83 ? 69.834 -2.137 1.607 1.00 0.00 83 ARG C C 9
ATOM 14618 O O . ARG A 1 83 ? 70.938 -1.694 1.924 1.00 0.00 83 ARG C O 9
ATOM 14639 N N . CYS A 1 84 ? 68.858 -1.378 1.120 1.00 0.00 84 CYS C N 9
ATOM 14640 C CA . CYS A 1 84 ? 69.041 0.046 0.882 1.00 0.00 84 CYS C CA 9
ATOM 14641 C C . CYS A 1 84 ? 69.338 0.769 2.191 1.00 0.00 84 CYS C C 9
ATOM 14642 O O . CYS A 1 84 ? 70.152 1.695 2.227 1.00 0.00 84 CYS C O 9
ATOM 14650 N N . MET A 1 85 ? 68.686 0.323 3.275 1.00 0.00 85 MET C N 9
ATOM 14651 C CA . MET A 1 85 ? 68.902 0.931 4.584 1.00 0.00 85 MET C CA 9
ATOM 14652 C C . MET A 1 85 ? 70.356 0.742 5.025 1.00 0.00 85 MET C C 9
ATOM 14653 O O . MET A 1 85 ? 71.005 1.695 5.468 1.00 0.00 85 MET C O 9
ATOM 14667 N N . LYS A 1 86 ? 70.884 -0.479 4.847 1.00 0.00 86 LYS C N 9
ATOM 14668 C CA . LYS A 1 86 ? 72.283 -0.756 5.179 1.00 0.00 86 LYS C CA 9
ATOM 14669 C C . LYS A 1 86 ? 73.274 -0.003 4.290 1.00 0.00 86 LYS C C 9
ATOM 14670 O O . LYS A 1 86 ? 74.271 0.527 4.784 1.00 0.00 86 LYS C O 9
ATOM 14689 N N . ASP A 1 87 ? 73.018 0.018 2.979 1.00 0.00 87 ASP C N 9
ATOM 14690 C CA . ASP A 1 87 ? 73.931 0.677 2.037 1.00 0.00 87 ASP C CA 9
ATOM 14691 C C . ASP A 1 87 ? 73.343 0.795 0.621 1.00 0.00 87 ASP C C 9
ATOM 14692 O O . ASP A 1 87 ? 72.362 0.130 0.281 1.00 0.00 87 ASP C O 9
ATOM 14701 N N . ASP A 1 88 ? 74.012 1.593 -0.219 1.00 0.00 88 ASP C N 9
ATOM 14702 C CA . ASP A 1 88 ? 73.652 1.737 -1.635 1.00 0.00 88 ASP C CA 9
ATOM 14703 C C . ASP A 1 88 ? 74.898 2.008 -2.485 1.00 0.00 88 ASP C C 9
ATOM 14704 O O . ASP A 1 88 ? 75.730 2.850 -2.132 1.00 0.00 88 ASP C O 9
ATOM 14713 N N . SER A 1 89 ? 75.038 1.269 -3.582 1.00 0.00 89 SER C N 9
ATOM 14714 C CA . SER A 1 89 ? 76.199 1.414 -4.466 1.00 0.00 89 SER C CA 9
ATOM 14715 C C . SER A 1 89 ? 75.987 0.677 -5.792 1.00 0.00 89 SER C C 9
ATOM 14716 O O . SER A 1 89 ? 75.105 -0.163 -5.848 1.00 0.00 89 SER C O 9
ATOM 14725 N N . ARG B 2 1 ? 63.422 5.156 5.718 1.00 0.00 147 ARG I N 9
ATOM 14726 C CA . ARG B 2 1 ? 64.789 4.626 5.977 1.00 0.00 147 ARG I CA 9
ATOM 14727 C C . ARG B 2 1 ? 65.588 4.645 4.678 1.00 0.00 147 ARG I C 9
ATOM 14728 O O . ARG B 2 1 ? 66.560 5.389 4.564 1.00 0.00 147 ARG I O 9
ATOM 14751 N N . ILE B 2 2 ? 65.126 3.892 3.671 1.00 0.00 148 ILE I N 9
ATOM 14752 C CA . ILE B 2 2 ? 65.768 3.905 2.350 1.00 0.00 148 ILE I CA 9
ATOM 14753 C C . ILE B 2 2 ? 66.009 5.345 1.862 1.00 0.00 148 ILE I C 9
ATOM 14754 O O . ILE B 2 2 ? 65.100 5.997 1.341 1.00 0.00 148 ILE I O 9
ATOM 14770 N N . SER B 2 3 ? 67.241 5.836 2.074 1.00 0.00 149 SER I N 9
ATOM 14771 C CA . SER B 2 3 ? 67.631 7.213 1.723 1.00 0.00 149 SER I CA 9
ATOM 14772 C C . SER B 2 3 ? 66.866 8.240 2.560 1.00 0.00 149 SER I C 9
ATOM 14773 O O . SER B 2 3 ? 67.464 9.123 3.178 1.00 0.00 149 SER I O 9
ATOM 14781 N N . ALA B 2 4 ? 65.548 8.100 2.587 1.00 0.00 150 ALA I N 9
ATOM 14782 C CA . ALA B 2 4 ? 64.685 8.987 3.348 1.00 0.00 150 ALA I CA 9
ATOM 14783 C C . ALA B 2 4 ? 63.540 8.212 3.995 1.00 0.00 150 ALA I C 9
ATOM 14784 O O . ALA B 2 4 ? 63.137 7.148 3.518 1.00 0.00 150 ALA I O 9
ATOM 14791 N N . ASP B 2 5 ? 63.026 8.758 5.080 1.00 0.00 151 ASP I N 9
ATOM 14792 C CA . ASP B 2 5 ? 61.912 8.160 5.810 1.00 0.00 151 ASP I CA 9
ATOM 14793 C C . ASP B 2 5 ? 60.575 8.807 5.387 1.00 0.00 151 ASP I C 9
ATOM 14794 O O . ASP B 2 5 ? 59.548 8.621 6.042 1.00 0.00 151 ASP I O 9
ATOM 14803 N N . ALA B 2 6 ? 60.628 9.630 4.332 1.00 0.00 152 ALA I N 9
ATOM 14804 C CA . ALA B 2 6 ? 59.469 10.419 3.877 1.00 0.00 152 ALA I CA 9
ATOM 14805 C C . ALA B 2 6 ? 58.164 9.609 3.768 1.00 0.00 152 ALA I C 9
ATOM 14806 O O . ALA B 2 6 ? 57.081 10.186 3.691 1.00 0.00 152 ALA I O 9
ATOM 14813 N N . MET B 2 7 ? 58.271 8.285 3.761 1.00 0.00 153 MET I N 9
ATOM 14814 C CA . MET B 2 7 ? 57.088 7.416 3.651 1.00 0.00 153 MET I CA 9
ATOM 14815 C C . MET B 2 7 ? 56.105 7.664 4.799 1.00 0.00 153 MET I C 9
ATOM 14816 O O . MET B 2 7 ? 54.898 7.704 4.589 1.00 0.00 153 MET I O 9
ATOM 14830 N N . MET B 2 8 ? 56.632 7.899 5.991 1.00 0.00 154 MET I N 9
ATOM 14831 C CA . MET B 2 8 ? 55.794 8.224 7.148 1.00 0.00 154 MET I CA 9
ATOM 14832 C C . MET B 2 8 ? 55.036 9.532 6.914 1.00 0.00 154 MET I C 9
ATOM 14833 O O . MET B 2 8 ? 53.874 9.665 7.282 1.00 0.00 154 MET I O 9
ATOM 14847 N N . GLN B 2 9 ? 55.702 10.479 6.260 1.00 0.00 155 GLN I N 9
ATOM 14848 C CA . GLN B 2 9 ? 55.095 11.765 5.905 1.00 0.00 155 GLN I CA 9
ATOM 14849 C C . GLN B 2 9 ? 53.853 11.577 5.003 1.00 0.00 155 GLN I C 9
ATOM 14850 O O . GLN B 2 9 ? 53.098 12.521 4.772 1.00 0.00 155 GLN I O 9
ATOM 14864 N N . ALA B 2 10 ? 53.701 10.362 4.448 1.00 0.00 156 ALA I N 9
ATOM 14865 C CA . ALA B 2 10 ? 52.608 10.023 3.509 1.00 0.00 156 ALA I CA 9
ATOM 14866 C C . ALA B 2 10 ? 51.217 10.246 4.109 1.00 0.00 156 ALA I C 9
ATOM 14867 O O . ALA B 2 10 ? 50.227 10.359 3.382 1.00 0.00 156 ALA I O 9
ATOM 14874 N N . LEU B 2 11 ? 51.145 10.240 5.425 1.00 0.00 157 LEU I N 9
ATOM 14875 C CA . LEU B 2 11 ? 49.879 10.379 6.129 1.00 0.00 157 LEU I CA 9
ATOM 14876 C C . LEU B 2 11 ? 49.189 11.712 5.790 1.00 0.00 157 LEU I C 9
ATOM 14877 O O . LEU B 2 11 ? 47.959 11.817 5.835 1.00 0.00 157 LEU I O 9
ATOM 14893 N N . LEU B 2 12 ? 49.989 12.717 5.434 1.00 0.00 158 LEU I N 9
ATOM 14894 C CA . LEU B 2 12 ? 49.475 14.042 5.055 1.00 0.00 158 LEU I CA 9
ATOM 14895 C C . LEU B 2 12 ? 48.608 13.993 3.782 1.00 0.00 158 LEU I C 9
ATOM 14896 O O . LEU B 2 12 ? 48.927 13.287 2.823 1.00 0.00 158 LEU I O 9
ATOM 14912 N N . GLY B 2 13 ? 47.539 14.798 3.772 1.00 0.00 159 GLY I N 9
ATOM 14913 C CA . GLY B 2 13 ? 46.669 14.947 2.593 1.00 0.00 159 GLY I CA 9
ATOM 14914 C C . GLY B 2 13 ? 45.514 13.949 2.571 1.00 0.00 159 GLY I C 9
ATOM 14915 O O . GLY B 2 13 ? 44.399 14.296 2.178 1.00 0.00 159 GLY I O 9
ATOM 14919 N N . ALA B 2 14 ? 45.780 12.706 2.967 1.00 0.00 160 ALA I N 9
ATOM 14920 C CA . ALA B 2 14 ? 44.743 11.669 2.954 1.00 0.00 160 ALA I CA 9
ATOM 14921 C C . ALA B 2 14 ? 43.681 11.932 4.037 1.00 0.00 160 ALA I C 9
ATOM 14922 O O . ALA B 2 14 ? 43.641 11.260 5.066 1.00 0.00 160 ALA I O 9
ATOM 14929 N N . ARG B 2 15 ? 42.864 12.962 3.805 1.00 0.00 161 ARG I N 9
ATOM 14930 C CA . ARG B 2 15 ? 41.826 13.389 4.755 1.00 0.00 161 ARG I CA 9
ATOM 14931 C C . ARG B 2 15 ? 40.415 13.025 4.279 1.00 0.00 161 ARG I C 9
ATOM 14932 O O . ARG B 2 15 ? 39.432 13.304 4.972 1.00 0.00 161 ARG I O 9
ATOM 14953 N N . ALA B 2 16 ? 40.315 12.443 3.087 1.00 0.00 162 ALA I N 9
ATOM 14954 C CA . ALA B 2 16 ? 39.011 12.103 2.510 1.00 0.00 162 ALA I CA 9
ATOM 14955 C C . ALA B 2 16 ? 39.094 10.853 1.637 1.00 0.00 162 ALA I C 9
ATOM 14956 O O . ALA B 2 16 ? 40.089 10.638 0.938 1.00 0.00 162 ALA I O 9
ATOM 14963 N N . LYS B 2 17 ? 38.023 10.052 1.655 1.00 0.00 163 LYS I N 9
ATOM 14964 C CA . LYS B 2 17 ? 37.938 8.839 0.845 1.00 0.00 163 LYS I CA 9
ATOM 14965 C C . LYS B 2 17 ? 37.138 9.099 -0.434 1.00 0.00 163 LYS I C 9
ATOM 14966 O O . LYS B 2 17 ? 37.744 9.156 -1.488 1.00 0.00 163 LYS I O 9
ATOM 15031 N N . MET A 1 1 ? 70.219 -12.875 0.396 1.00 0.00 1 MET C N 10
ATOM 15032 C CA . MET A 1 1 ? 69.005 -12.708 1.241 1.00 0.00 1 MET C CA 10
ATOM 15033 C C . MET A 1 1 ? 69.020 -13.766 2.342 1.00 0.00 1 MET C C 10
ATOM 15034 O O . MET A 1 1 ? 68.581 -14.900 2.138 1.00 0.00 1 MET C O 10
ATOM 15050 N N . ASP A 1 2 ? 69.633 -13.415 3.468 1.00 0.00 2 ASP C N 10
ATOM 15051 C CA . ASP A 1 2 ? 69.830 -14.353 4.572 1.00 0.00 2 ASP C CA 10
ATOM 15052 C C . ASP A 1 2 ? 69.239 -13.818 5.888 1.00 0.00 2 ASP C C 10
ATOM 15053 O O . ASP A 1 2 ? 68.516 -12.819 5.905 1.00 0.00 2 ASP C O 10
ATOM 15062 N N . ASP A 1 3 ? 69.583 -14.488 6.990 1.00 0.00 3 ASP C N 10
ATOM 15063 C CA . ASP A 1 3 ? 69.117 -14.130 8.338 1.00 0.00 3 ASP C CA 10
ATOM 15064 C C . ASP A 1 3 ? 69.594 -12.731 8.752 1.00 0.00 3 ASP C C 10
ATOM 15065 O O . ASP A 1 3 ? 68.989 -12.093 9.617 1.00 0.00 3 ASP C O 10
ATOM 15074 N N . ILE A 1 4 ? 70.681 -12.261 8.142 1.00 0.00 4 ILE C N 10
ATOM 15075 C CA . ILE A 1 4 ? 71.223 -10.943 8.476 1.00 0.00 4 ILE C CA 10
ATOM 15076 C C . ILE A 1 4 ? 70.197 -9.864 8.160 1.00 0.00 4 ILE C C 10
ATOM 15077 O O . ILE A 1 4 ? 69.977 -8.949 8.956 1.00 0.00 4 ILE C O 10
ATOM 15093 N N . TYR A 1 5 ? 69.522 -10.018 7.023 1.00 0.00 5 TYR C N 10
ATOM 15094 C CA . TYR A 1 5 ? 68.459 -9.109 6.635 1.00 0.00 5 TYR C CA 10
ATOM 15095 C C . TYR A 1 5 ? 67.286 -9.202 7.611 1.00 0.00 5 TYR C C 10
ATOM 15096 O O . TYR A 1 5 ? 66.690 -8.184 7.973 1.00 0.00 5 TYR C O 10
ATOM 15114 N N . LYS A 1 6 ? 67.015 -10.417 8.102 1.00 0.00 6 LYS C N 10
ATOM 15115 C CA . LYS A 1 6 ? 65.972 -10.606 9.108 1.00 0.00 6 LYS C CA 10
ATOM 15116 C C . LYS A 1 6 ? 66.310 -9.813 10.371 1.00 0.00 6 LYS C C 10
ATOM 15117 O O . LYS A 1 6 ? 65.471 -9.093 10.903 1.00 0.00 6 LYS C O 10
ATOM 15136 N N . ALA A 1 7 ? 67.561 -9.924 10.822 1.00 0.00 7 ALA C N 10
ATOM 15137 C CA . ALA A 1 7 ? 68.019 -9.177 11.994 1.00 0.00 7 ALA C CA 10
ATOM 15138 C C . ALA A 1 7 ? 68.210 -7.691 11.665 1.00 0.00 7 ALA C C 10
ATOM 15139 O O . ALA A 1 7 ? 68.275 -6.853 12.562 1.00 0.00 7 ALA C O 10
ATOM 15146 N N . ALA A 1 8 ? 68.289 -7.369 10.371 1.00 0.00 8 ALA C N 10
ATOM 15147 C CA . ALA A 1 8 ? 68.455 -5.979 9.942 1.00 0.00 8 ALA C CA 10
ATOM 15148 C C . ALA A 1 8 ? 67.250 -5.132 10.340 1.00 0.00 8 ALA C C 10
ATOM 15149 O O . ALA A 1 8 ? 67.402 -3.991 10.754 1.00 0.00 8 ALA C O 10
ATOM 15156 N N . VAL A 1 9 ? 66.056 -5.710 10.253 1.00 0.00 9 VAL C N 10
ATOM 15157 C CA . VAL A 1 9 ? 64.840 -4.997 10.639 1.00 0.00 9 VAL C CA 10
ATOM 15158 C C . VAL A 1 9 ? 64.865 -4.650 12.133 1.00 0.00 9 VAL C C 10
ATOM 15159 O O . VAL A 1 9 ? 64.366 -3.605 12.542 1.00 0.00 9 VAL C O 10
ATOM 15172 N N . GLU A 1 10 ? 65.524 -5.503 12.928 1.00 0.00 10 GLU C N 10
ATOM 15173 C CA . GLU A 1 10 ? 65.680 -5.266 14.372 1.00 0.00 10 GLU C CA 10
ATOM 15174 C C . GLU A 1 10 ? 66.458 -3.970 14.644 1.00 0.00 10 GLU C C 10
ATOM 15175 O O . GLU A 1 10 ? 66.348 -3.384 15.726 1.00 0.00 10 GLU C O 10
ATOM 15187 N N . GLN A 1 11 ? 67.207 -3.509 13.637 1.00 0.00 11 GLN C N 10
ATOM 15188 C CA . GLN A 1 11 ? 67.960 -2.248 13.725 1.00 0.00 11 GLN C CA 10
ATOM 15189 C C . GLN A 1 11 ? 66.990 -1.075 13.799 1.00 0.00 11 GLN C C 10
ATOM 15190 O O . GLN A 1 11 ? 67.280 -0.043 14.406 1.00 0.00 11 GLN C O 10
ATOM 15204 N N . LEU A 1 12 ? 65.844 -1.246 13.154 1.00 0.00 12 LEU C N 10
ATOM 15205 C CA . LEU A 1 12 ? 64.797 -0.235 13.130 1.00 0.00 12 LEU C CA 10
ATOM 15206 C C . LEU A 1 12 ? 64.084 -0.189 14.479 1.00 0.00 12 LEU C C 10
ATOM 15207 O O . LEU A 1 12 ? 63.951 -1.211 15.154 1.00 0.00 12 LEU C O 10
ATOM 15223 N N . THR A 1 13 ? 63.617 0.992 14.866 1.00 0.00 13 THR C N 10
ATOM 15224 C CA . THR A 1 13 ? 62.908 1.149 16.132 1.00 0.00 13 THR C CA 10
ATOM 15225 C C . THR A 1 13 ? 61.521 0.533 16.043 1.00 0.00 13 THR C C 10
ATOM 15226 O O . THR A 1 13 ? 61.007 0.294 14.947 1.00 0.00 13 THR C O 10
ATOM 15237 N N . GLU A 1 14 ? 60.888 0.339 17.194 1.00 0.00 14 GLU C N 10
ATOM 15238 C CA . GLU A 1 14 ? 59.533 -0.190 17.232 1.00 0.00 14 GLU C CA 10
ATOM 15239 C C . GLU A 1 14 ? 58.591 0.783 16.532 1.00 0.00 14 GLU C C 10
ATOM 15240 O O . GLU A 1 14 ? 57.636 0.378 15.861 1.00 0.00 14 GLU C O 10
ATOM 15252 N N . GLU A 1 15 ? 58.928 2.064 16.634 1.00 0.00 15 GLU C N 10
ATOM 15253 C CA . GLU A 1 15 ? 58.185 3.121 15.976 1.00 0.00 15 GLU C CA 10
ATOM 15254 C C . GLU A 1 15 ? 58.296 2.989 14.463 1.00 0.00 15 GLU C C 10
ATOM 15255 O O . GLU A 1 15 ? 57.294 3.060 13.756 1.00 0.00 15 GLU C O 10
ATOM 15267 N N . GLN A 1 16 ? 59.518 2.757 13.968 1.00 0.00 16 GLN C N 10
ATOM 15268 C CA . GLN A 1 16 ? 59.718 2.611 12.533 1.00 0.00 16 GLN C CA 10
ATOM 15269 C C . GLN A 1 16 ? 58.997 1.398 11.974 1.00 0.00 16 GLN C C 10
ATOM 15270 O O . GLN A 1 16 ? 58.382 1.489 10.925 1.00 0.00 16 GLN C O 10
ATOM 15284 N N . LYS A 1 17 ? 59.123 0.256 12.655 1.00 0.00 17 LYS C N 10
ATOM 15285 C CA . LYS A 1 17 ? 58.549 -1.001 12.156 1.00 0.00 17 LYS C CA 10
ATOM 15286 C C . LYS A 1 17 ? 57.023 -0.910 12.064 1.00 0.00 17 LYS C C 10
ATOM 15287 O O . LYS A 1 17 ? 56.425 -1.305 11.060 1.00 0.00 17 LYS C O 10
ATOM 15306 N N . ASN A 1 18 ? 56.399 -0.420 13.136 1.00 0.00 18 ASN C N 10
ATOM 15307 C CA . ASN A 1 18 ? 54.940 -0.300 13.194 1.00 0.00 18 ASN C CA 10
ATOM 15308 C C . ASN A 1 18 ? 54.429 0.786 12.252 1.00 0.00 18 ASN C C 10
ATOM 15309 O O . ASN A 1 18 ? 53.443 0.595 11.536 1.00 0.00 18 ASN C O 10
ATOM 15320 N N . GLU A 1 19 ? 55.129 1.917 12.239 1.00 0.00 19 GLU C N 10
ATOM 15321 C CA . GLU A 1 19 ? 54.770 3.042 11.377 1.00 0.00 19 GLU C CA 10
ATOM 15322 C C . GLU A 1 19 ? 55.102 2.724 9.919 1.00 0.00 19 GLU C C 10
ATOM 15323 O O . GLU A 1 19 ? 54.615 3.380 8.994 1.00 0.00 19 GLU C O 10
ATOM 15335 N N . PHE A 1 20 ? 55.965 1.730 9.736 1.00 0.00 20 PHE C N 10
ATOM 15336 C CA . PHE A 1 20 ? 56.440 1.319 8.416 1.00 0.00 20 PHE C CA 10
ATOM 15337 C C . PHE A 1 20 ? 55.232 0.904 7.558 1.00 0.00 20 PHE C C 10
ATOM 15338 O O . PHE A 1 20 ? 55.105 1.291 6.396 1.00 0.00 20 PHE C O 10
ATOM 15355 N N . LYS A 1 21 ? 54.359 0.102 8.163 1.00 0.00 21 LYS C N 10
ATOM 15356 C CA . LYS A 1 21 ? 53.159 -0.418 7.506 1.00 0.00 21 LYS C CA 10
ATOM 15357 C C . LYS A 1 21 ? 52.208 0.712 7.081 1.00 0.00 21 LYS C C 10
ATOM 15358 O O . LYS A 1 21 ? 51.524 0.603 6.069 1.00 0.00 21 LYS C O 10
ATOM 15377 N N . ALA A 1 22 ? 52.102 1.750 7.914 1.00 0.00 22 ALA C N 10
ATOM 15378 C CA . ALA A 1 22 ? 51.154 2.847 7.664 1.00 0.00 22 ALA C CA 10
ATOM 15379 C C . ALA A 1 22 ? 51.300 3.398 6.240 1.00 0.00 22 ALA C C 10
ATOM 15380 O O . ALA A 1 22 ? 50.314 3.530 5.517 1.00 0.00 22 ALA C O 10
ATOM 15387 N N . ALA A 1 23 ? 52.538 3.634 5.816 1.00 0.00 23 ALA C N 10
ATOM 15388 C CA . ALA A 1 23 ? 52.815 4.055 4.439 1.00 0.00 23 ALA C CA 10
ATOM 15389 C C . ALA A 1 23 ? 52.471 2.947 3.451 1.00 0.00 23 ALA C C 10
ATOM 15390 O O . ALA A 1 23 ? 52.009 3.207 2.357 1.00 0.00 23 ALA C O 10
ATOM 15397 N N . PHE A 1 24 ? 52.696 1.705 3.854 1.00 0.00 24 PHE C N 10
ATOM 15398 C CA . PHE A 1 24 ? 52.375 0.558 3.011 1.00 0.00 24 PHE C CA 10
ATOM 15399 C C . PHE A 1 24 ? 50.875 0.552 2.714 1.00 0.00 24 PHE C C 10
ATOM 15400 O O . PHE A 1 24 ? 50.443 0.268 1.591 1.00 0.00 24 PHE C O 10
ATOM 15417 N N . ASP A 1 25 ? 50.098 0.873 3.746 1.00 0.00 25 ASP C N 10
ATOM 15418 C CA . ASP A 1 25 ? 48.643 0.933 3.671 1.00 0.00 25 ASP C CA 10
ATOM 15419 C C . ASP A 1 25 ? 48.153 1.950 2.623 1.00 0.00 25 ASP C C 10
ATOM 15420 O O . ASP A 1 25 ? 47.100 1.741 2.013 1.00 0.00 25 ASP C O 10
ATOM 15429 N N . ILE A 1 26 ? 48.899 3.053 2.416 1.00 0.00 26 ILE C N 10
ATOM 15430 C CA . ILE A 1 26 ? 48.458 4.075 1.448 1.00 0.00 26 ILE C CA 10
ATOM 15431 C C . ILE A 1 26 ? 48.326 3.480 0.051 1.00 0.00 26 ILE C C 10
ATOM 15432 O O . ILE A 1 26 ? 47.548 3.972 -0.771 1.00 0.00 26 ILE C O 10
ATOM 15448 N N . PHE A 1 27 ? 49.110 2.443 -0.224 1.00 0.00 27 PHE C N 10
ATOM 15449 C CA . PHE A 1 27 ? 49.076 1.799 -1.531 1.00 0.00 27 PHE C CA 10
ATOM 15450 C C . PHE A 1 27 ? 47.902 0.849 -1.639 1.00 0.00 27 PHE C C 10
ATOM 15451 O O . PHE A 1 27 ? 47.028 1.020 -2.486 1.00 0.00 27 PHE C O 10
ATOM 15468 N N . VAL A 1 28 ? 47.897 -0.161 -0.777 1.00 0.00 28 VAL C N 10
ATOM 15469 C CA . VAL A 1 28 ? 46.870 -1.200 -0.808 1.00 0.00 28 VAL C CA 10
ATOM 15470 C C . VAL A 1 28 ? 45.476 -0.647 -0.514 1.00 0.00 28 VAL C C 10
ATOM 15471 O O . VAL A 1 28 ? 44.508 -1.008 -1.179 1.00 0.00 28 VAL C O 10
ATOM 15484 N N . LEU A 1 29 ? 45.381 0.222 0.495 1.00 0.00 29 LEU C N 10
ATOM 15485 C CA . LEU A 1 29 ? 44.099 0.802 0.911 1.00 0.00 29 LEU C CA 10
ATOM 15486 C C . LEU A 1 29 ? 42.977 -0.236 0.874 1.00 0.00 29 LEU C C 10
ATOM 15487 O O . LEU A 1 29 ? 41.925 -0.013 0.264 1.00 0.00 29 LEU C O 10
ATOM 15503 N N . GLY A 1 30 ? 43.200 -1.374 1.528 1.00 0.00 30 GLY C N 10
ATOM 15504 C CA . GLY A 1 30 ? 42.207 -2.442 1.541 1.00 0.00 30 GLY C CA 10
ATOM 15505 C C . GLY A 1 30 ? 42.271 -3.278 0.258 1.00 0.00 30 GLY C C 10
ATOM 15506 O O . GLY A 1 30 ? 41.255 -3.821 -0.185 1.00 0.00 30 GLY C O 10
ATOM 15510 N N . ALA A 1 31 ? 43.462 -3.349 -0.351 1.00 0.00 31 ALA C N 10
ATOM 15511 C CA . ALA A 1 31 ? 43.651 -4.096 -1.603 1.00 0.00 31 ALA C CA 10
ATOM 15512 C C . ALA A 1 31 ? 43.376 -5.585 -1.412 1.00 0.00 31 ALA C C 10
ATOM 15513 O O . ALA A 1 31 ? 43.634 -6.141 -0.345 1.00 0.00 31 ALA C O 10
ATOM 15520 N N . GLU A 1 32 ? 42.836 -6.220 -2.452 1.00 0.00 32 GLU C N 10
ATOM 15521 C CA . GLU A 1 32 ? 42.512 -7.647 -2.402 1.00 0.00 32 GLU C CA 10
ATOM 15522 C C . GLU A 1 32 ? 43.776 -8.511 -2.249 1.00 0.00 32 GLU C C 10
ATOM 15523 O O . GLU A 1 32 ? 43.844 -9.373 -1.371 1.00 0.00 32 GLU C O 10
ATOM 15535 N N . ASP A 1 33 ? 44.786 -8.242 -3.080 1.00 0.00 33 ASP C N 10
ATOM 15536 C CA . ASP A 1 33 ? 46.059 -8.977 -3.020 1.00 0.00 33 ASP C CA 10
ATOM 15537 C C . ASP A 1 33 ? 46.878 -8.586 -1.786 1.00 0.00 33 ASP C C 10
ATOM 15538 O O . ASP A 1 33 ? 47.582 -9.416 -1.204 1.00 0.00 33 ASP C O 10
ATOM 15547 N N . GLY A 1 34 ? 46.812 -7.309 -1.427 1.00 0.00 34 GLY C N 10
ATOM 15548 C CA . GLY A 1 34 ? 47.566 -6.771 -0.291 1.00 0.00 34 GLY C CA 10
ATOM 15549 C C . GLY A 1 34 ? 49.021 -6.459 -0.666 1.00 0.00 34 GLY C C 10
ATOM 15550 O O . GLY A 1 34 ? 49.801 -6.020 0.180 1.00 0.00 34 GLY C O 10
ATOM 15554 N N . CYS A 1 35 ? 49.360 -6.639 -1.945 1.00 0.00 35 CYS C N 10
ATOM 15555 C CA . CYS A 1 35 ? 50.704 -6.327 -2.456 1.00 0.00 35 CYS C CA 10
ATOM 15556 C C . CYS A 1 35 ? 50.662 -5.058 -3.318 1.00 0.00 35 CYS C C 10
ATOM 15557 O O . CYS A 1 35 ? 49.592 -4.650 -3.773 1.00 0.00 35 CYS C O 10
ATOM 15565 N N . ILE A 1 36 ? 51.831 -4.471 -3.601 1.00 0.00 36 ILE C N 10
ATOM 15566 C CA . ILE A 1 36 ? 51.890 -3.317 -4.483 1.00 0.00 36 ILE C CA 10
ATOM 15567 C C . ILE A 1 36 ? 52.283 -3.815 -5.880 1.00 0.00 36 ILE C C 10
ATOM 15568 O O . ILE A 1 36 ? 53.322 -4.451 -6.046 1.00 0.00 36 ILE C O 10
ATOM 15584 N N . SER A 1 37 ? 51.369 -3.672 -6.837 1.00 0.00 37 SER C N 10
ATOM 15585 C CA . SER A 1 37 ? 51.553 -4.264 -8.169 1.00 0.00 37 SER C CA 10
ATOM 15586 C C . SER A 1 37 ? 51.530 -3.204 -9.266 1.00 0.00 37 SER C C 10
ATOM 15587 O O . SER A 1 37 ? 50.763 -3.300 -10.219 1.00 0.00 37 SER C O 10
ATOM 15595 N N . THR A 1 38 ? 52.374 -2.192 -9.095 1.00 0.00 38 THR C N 10
ATOM 15596 C CA . THR A 1 38 ? 52.502 -1.055 -10.030 1.00 0.00 38 THR C CA 10
ATOM 15597 C C . THR A 1 38 ? 51.197 -0.260 -10.221 1.00 0.00 38 THR C C 10
ATOM 15598 O O . THR A 1 38 ? 51.192 0.966 -10.078 1.00 0.00 38 THR C O 10
ATOM 15609 N N . LYS A 1 39 ? 50.078 -0.966 -10.381 1.00 0.00 39 LYS C N 10
ATOM 15610 C CA . LYS A 1 39 ? 48.760 -0.325 -10.424 1.00 0.00 39 LYS C CA 10
ATOM 15611 C C . LYS A 1 39 ? 48.520 0.366 -9.082 1.00 0.00 39 LYS C C 10
ATOM 15612 O O . LYS A 1 39 ? 48.097 1.518 -9.015 1.00 0.00 39 LYS C O 10
ATOM 15631 N N . GLU A 1 40 ? 48.865 -0.356 -8.025 1.00 0.00 40 GLU C N 10
ATOM 15632 C CA . GLU A 1 40 ? 48.777 0.122 -6.653 1.00 0.00 40 GLU C CA 10
ATOM 15633 C C . GLU A 1 40 ? 49.874 1.160 -6.373 1.00 0.00 40 GLU C C 10
ATOM 15634 O O . GLU A 1 40 ? 49.711 2.047 -5.533 1.00 0.00 40 GLU C O 10
ATOM 15646 N N . LEU A 1 41 ? 51.040 0.935 -6.986 1.00 0.00 41 LEU C N 10
ATOM 15647 C CA . LEU A 1 41 ? 52.257 1.716 -6.717 1.00 0.00 41 LEU C CA 10
ATOM 15648 C C . LEU A 1 41 ? 52.101 3.186 -7.086 1.00 0.00 41 LEU C C 10
ATOM 15649 O O . LEU A 1 41 ? 52.673 4.044 -6.434 1.00 0.00 41 LEU C O 10
ATOM 15665 N N . GLY A 1 42 ? 51.435 3.459 -8.210 1.00 0.00 42 GLY C N 10
ATOM 15666 C CA . GLY A 1 42 ? 51.308 4.832 -8.732 1.00 0.00 42 GLY C CA 10
ATOM 15667 C C . GLY A 1 42 ? 50.990 5.848 -7.633 1.00 0.00 42 GLY C C 10
ATOM 15668 O O . GLY A 1 42 ? 51.341 7.026 -7.743 1.00 0.00 42 GLY C O 10
ATOM 15672 N N . LYS A 1 43 ? 50.417 5.365 -6.541 1.00 0.00 43 LYS C N 10
ATOM 15673 C CA . LYS A 1 43 ? 50.128 6.184 -5.379 1.00 0.00 43 LYS C CA 10
ATOM 15674 C C . LYS A 1 43 ? 51.431 6.726 -4.792 1.00 0.00 43 LYS C C 10
ATOM 15675 O O . LYS A 1 43 ? 51.489 7.858 -4.320 1.00 0.00 43 LYS C O 10
ATOM 15694 N N . VAL A 1 44 ? 52.479 5.903 -4.862 1.00 0.00 44 VAL C N 10
ATOM 15695 C CA . VAL A 1 44 ? 53.809 6.269 -4.371 1.00 0.00 44 VAL C CA 10
ATOM 15696 C C . VAL A 1 44 ? 54.331 7.505 -5.087 1.00 0.00 44 VAL C C 10
ATOM 15697 O O . VAL A 1 44 ? 54.878 8.413 -4.465 1.00 0.00 44 VAL C O 10
ATOM 15710 N N . MET A 1 45 ? 54.147 7.537 -6.399 1.00 0.00 45 MET C N 10
ATOM 15711 C CA . MET A 1 45 ? 54.584 8.668 -7.197 1.00 0.00 45 MET C CA 10
ATOM 15712 C C . MET A 1 45 ? 53.791 9.912 -6.822 1.00 0.00 45 MET C C 10
ATOM 15713 O O . MET A 1 45 ? 54.319 11.025 -6.828 1.00 0.00 45 MET C O 10
ATOM 15727 N N . ARG A 1 46 ? 52.507 9.715 -6.528 1.00 0.00 46 ARG C N 10
ATOM 15728 C CA . ARG A 1 46 ? 51.615 10.817 -6.185 1.00 0.00 46 ARG C CA 10
ATOM 15729 C C . ARG A 1 46 ? 52.130 11.563 -4.948 1.00 0.00 46 ARG C C 10
ATOM 15730 O O . ARG A 1 46 ? 52.117 12.792 -4.909 1.00 0.00 46 ARG C O 10
ATOM 15751 N N . MET A 1 47 ? 52.605 10.808 -3.954 1.00 0.00 47 MET C N 10
ATOM 15752 C CA . MET A 1 47 ? 53.145 11.411 -2.726 1.00 0.00 47 MET C CA 10
ATOM 15753 C C . MET A 1 47 ? 54.319 12.308 -3.094 1.00 0.00 47 MET C C 10
ATOM 15754 O O . MET A 1 47 ? 54.420 13.447 -2.639 1.00 0.00 47 MET C O 10
ATOM 15768 N N . LEU A 1 48 ? 55.157 11.799 -3.989 1.00 0.00 48 LEU C N 10
ATOM 15769 C CA . LEU A 1 48 ? 56.291 12.546 -4.508 1.00 0.00 48 LEU C CA 10
ATOM 15770 C C . LEU A 1 48 ? 55.799 13.766 -5.286 1.00 0.00 48 LEU C C 10
ATOM 15771 O O . LEU A 1 48 ? 56.361 14.856 -5.173 1.00 0.00 48 LEU C O 10
ATOM 15787 N N . GLY A 1 49 ? 54.710 13.575 -6.039 1.00 0.00 49 GLY C N 10
ATOM 15788 C CA . GLY A 1 49 ? 54.085 14.662 -6.799 1.00 0.00 49 GLY C CA 10
ATOM 15789 C C . GLY A 1 49 ? 53.961 14.324 -8.283 1.00 0.00 49 GLY C C 10
ATOM 15790 O O . GLY A 1 49 ? 53.898 15.221 -9.126 1.00 0.00 49 GLY C O 10
ATOM 15794 N N . GLN A 1 50 ? 53.956 13.031 -8.602 1.00 0.00 50 GLN C N 10
ATOM 15795 C CA . GLN A 1 50 ? 53.875 12.573 -9.992 1.00 0.00 50 GLN C CA 10
ATOM 15796 C C . GLN A 1 50 ? 52.719 11.582 -10.184 1.00 0.00 50 GLN C C 10
ATOM 15797 O O . GLN A 1 50 ? 52.405 10.803 -9.283 1.00 0.00 50 GLN C O 10
ATOM 15811 N N . ASN A 1 51 ? 52.097 11.614 -11.371 1.00 0.00 51 ASN C N 10
ATOM 15812 C CA . ASN A 1 51 ? 50.975 10.710 -11.683 1.00 0.00 51 ASN C CA 10
ATOM 15813 C C . ASN A 1 51 ? 51.147 10.049 -13.066 1.00 0.00 51 ASN C C 10
ATOM 15814 O O . ASN A 1 51 ? 50.236 10.074 -13.898 1.00 0.00 51 ASN C O 10
ATOM 15825 N N . PRO A 1 52 ? 52.300 9.465 -13.316 1.00 0.00 52 PRO C N 10
ATOM 15826 C CA . PRO A 1 52 ? 52.606 8.779 -14.608 1.00 0.00 52 PRO C CA 10
ATOM 15827 C C . PRO A 1 52 ? 51.884 7.438 -14.767 1.00 0.00 52 PRO C C 10
ATOM 15828 O O . PRO A 1 52 ? 51.401 6.853 -13.798 1.00 0.00 52 PRO C O 10
ATOM 15839 N N . THR A 1 53 ? 51.799 6.986 -16.012 1.00 0.00 53 THR C N 10
ATOM 15840 C CA . THR A 1 53 ? 51.127 5.733 -16.372 1.00 0.00 53 THR C CA 10
ATOM 15841 C C . THR A 1 53 ? 51.626 4.537 -15.528 1.00 0.00 53 THR C C 10
ATOM 15842 O O . THR A 1 53 ? 52.821 4.417 -15.256 1.00 0.00 53 THR C O 10
ATOM 15853 N N . PRO A 1 54 ? 50.731 3.625 -15.164 1.00 0.00 54 PRO C N 10
ATOM 15854 C CA . PRO A 1 54 ? 51.087 2.384 -14.379 1.00 0.00 54 PRO C CA 10
ATOM 15855 C C . PRO A 1 54 ? 52.206 1.565 -15.041 1.00 0.00 54 PRO C C 10
ATOM 15856 O O . PRO A 1 54 ? 53.077 1.023 -14.360 1.00 0.00 54 PRO C O 10
ATOM 15867 N N . GLU A 1 55 ? 52.179 1.493 -16.372 1.00 0.00 55 GLU C N 10
ATOM 15868 C CA . GLU A 1 55 ? 53.207 0.772 -17.127 1.00 0.00 55 GLU C CA 10
ATOM 15869 C C . GLU A 1 55 ? 54.584 1.402 -16.896 1.00 0.00 55 GLU C C 10
ATOM 15870 O O . GLU A 1 55 ? 55.556 0.708 -16.606 1.00 0.00 55 GLU C O 10
ATOM 15882 N N . GLU A 1 56 ? 54.619 2.732 -16.916 1.00 0.00 56 GLU C N 10
ATOM 15883 C CA . GLU A 1 56 ? 55.825 3.493 -16.597 1.00 0.00 56 GLU C CA 10
ATOM 15884 C C . GLU A 1 56 ? 56.197 3.289 -15.125 1.00 0.00 56 GLU C C 10
ATOM 15885 O O . GLU A 1 56 ? 57.376 3.278 -14.755 1.00 0.00 56 GLU C O 10
ATOM 15897 N N . LEU A 1 57 ? 55.164 3.151 -14.298 1.00 0.00 57 LEU C N 10
ATOM 15898 C CA . LEU A 1 57 ? 55.299 2.979 -12.848 1.00 0.00 57 LEU C CA 10
ATOM 15899 C C . LEU A 1 57 ? 56.079 1.699 -12.503 1.00 0.00 57 LEU C C 10
ATOM 15900 O O . LEU A 1 57 ? 56.861 1.672 -11.549 1.00 0.00 57 LEU C O 10
ATOM 15916 N N . GLN A 1 58 ? 55.807 0.631 -13.250 1.00 0.00 58 GLN C N 10
ATOM 15917 C CA . GLN A 1 58 ? 56.400 -0.693 -12.995 1.00 0.00 58 GLN C CA 10
ATOM 15918 C C . GLN A 1 58 ? 57.937 -0.645 -12.938 1.00 0.00 58 GLN C C 10
ATOM 15919 O O . GLN A 1 58 ? 58.557 -1.447 -12.233 1.00 0.00 58 GLN C O 10
ATOM 15933 N N . GLU A 1 59 ? 58.543 0.271 -13.688 1.00 0.00 59 GLU C N 10
ATOM 15934 C CA . GLU A 1 59 ? 60.007 0.363 -13.747 1.00 0.00 59 GLU C CA 10
ATOM 15935 C C . GLU A 1 59 ? 60.613 0.632 -12.356 1.00 0.00 59 GLU C C 10
ATOM 15936 O O . GLU A 1 59 ? 61.680 0.103 -12.026 1.00 0.00 59 GLU C O 10
ATOM 15948 N N . MET A 1 60 ? 59.903 1.405 -11.525 1.00 0.00 60 MET C N 10
ATOM 15949 C CA . MET A 1 60 ? 60.358 1.672 -10.156 1.00 0.00 60 MET C CA 10
ATOM 15950 C C . MET A 1 60 ? 60.405 0.386 -9.338 1.00 0.00 60 MET C C 10
ATOM 15951 O O . MET A 1 60 ? 61.343 0.163 -8.574 1.00 0.00 60 MET C O 10
ATOM 15965 N N . ILE A 1 61 ? 59.434 -0.494 -9.566 1.00 0.00 61 ILE C N 10
ATOM 15966 C CA . ILE A 1 61 ? 59.426 -1.798 -8.914 1.00 0.00 61 ILE C CA 10
ATOM 15967 C C . ILE A 1 61 ? 60.653 -2.607 -9.318 1.00 0.00 61 ILE C C 10
ATOM 15968 O O . ILE A 1 61 ? 61.296 -3.203 -8.475 1.00 0.00 61 ILE C O 10
ATOM 15984 N N . ASP A 1 62 ? 60.997 -2.588 -10.605 1.00 0.00 62 ASP C N 10
ATOM 15985 C CA . ASP A 1 62 ? 62.176 -3.316 -11.082 1.00 0.00 62 ASP C CA 10
ATOM 15986 C C . ASP A 1 62 ? 63.446 -2.803 -10.409 1.00 0.00 62 ASP C C 10
ATOM 15987 O O . ASP A 1 62 ? 64.310 -3.591 -10.013 1.00 0.00 62 ASP C O 10
ATOM 15996 N N . GLU A 1 63 ? 63.544 -1.489 -10.262 1.00 0.00 63 GLU C N 10
ATOM 15997 C CA . GLU A 1 63 ? 64.698 -0.880 -9.613 1.00 0.00 63 GLU C CA 10
ATOM 15998 C C . GLU A 1 63 ? 64.729 -1.253 -8.130 1.00 0.00 63 GLU C C 10
ATOM 15999 O O . GLU A 1 63 ? 65.757 -1.677 -7.598 1.00 0.00 63 GLU C O 10
ATOM 16011 N N . VAL A 1 64 ? 63.581 -1.079 -7.485 1.00 0.00 64 VAL C N 10
ATOM 16012 C CA . VAL A 1 64 ? 63.400 -1.366 -6.061 1.00 0.00 64 VAL C CA 10
ATOM 16013 C C . VAL A 1 64 ? 63.470 -2.861 -5.755 1.00 0.00 64 VAL C C 10
ATOM 16014 O O . VAL A 1 64 ? 64.025 -3.268 -4.737 1.00 0.00 64 VAL C O 10
ATOM 16027 N N . ASP A 1 65 ? 62.799 -3.657 -6.579 1.00 0.00 65 ASP C N 10
ATOM 16028 C CA . ASP A 1 65 ? 62.635 -5.082 -6.314 1.00 0.00 65 ASP C CA 10
ATOM 16029 C C . ASP A 1 65 ? 63.876 -5.869 -6.746 1.00 0.00 65 ASP C C 10
ATOM 16030 O O . ASP A 1 65 ? 63.940 -6.402 -7.858 1.00 0.00 65 ASP C O 10
ATOM 16039 N N . GLU A 1 66 ? 64.835 -5.976 -5.832 1.00 0.00 66 GLU C N 10
ATOM 16040 C CA . GLU A 1 66 ? 66.057 -6.729 -6.078 1.00 0.00 66 GLU C CA 10
ATOM 16041 C C . GLU A 1 66 ? 65.786 -8.222 -6.227 1.00 0.00 66 GLU C C 10
ATOM 16042 O O . GLU A 1 66 ? 66.467 -8.907 -6.993 1.00 0.00 66 GLU C O 10
ATOM 16054 N N . ASP A 1 67 ? 64.806 -8.729 -5.477 1.00 0.00 67 ASP C N 10
ATOM 16055 C CA . ASP A 1 67 ? 64.466 -10.147 -5.530 1.00 0.00 67 ASP C CA 10
ATOM 16056 C C . ASP A 1 67 ? 63.968 -10.539 -6.929 1.00 0.00 67 ASP C C 10
ATOM 16057 O O . ASP A 1 67 ? 64.099 -11.694 -7.345 1.00 0.00 67 ASP C O 10
ATOM 16066 N N . GLY A 1 68 ? 63.478 -9.543 -7.682 1.00 0.00 68 GLY C N 10
ATOM 16067 C CA . GLY A 1 68 ? 63.062 -9.753 -9.071 1.00 0.00 68 GLY C CA 10
ATOM 16068 C C . GLY A 1 68 ? 61.734 -10.502 -9.192 1.00 0.00 68 GLY C C 10
ATOM 16069 O O . GLY A 1 68 ? 61.530 -11.254 -10.146 1.00 0.00 68 GLY C O 10
ATOM 16073 N N . SER A 1 69 ? 60.820 -10.282 -8.246 1.00 0.00 69 SER C N 10
ATOM 16074 C CA . SER A 1 69 ? 59.510 -10.941 -8.296 1.00 0.00 69 SER C CA 10
ATOM 16075 C C . SER A 1 69 ? 58.568 -10.217 -9.254 1.00 0.00 69 SER C C 10
ATOM 16076 O O . SER A 1 69 ? 57.488 -10.715 -9.567 1.00 0.00 69 SER C O 10
ATOM 16084 N N . GLY A 1 70 ? 58.956 -9.015 -9.667 1.00 0.00 70 GLY C N 10
ATOM 16085 C CA . GLY A 1 70 ? 58.116 -8.198 -10.545 1.00 0.00 70 GLY C CA 10
ATOM 16086 C C . GLY A 1 70 ? 57.051 -7.471 -9.735 1.00 0.00 70 GLY C C 10
ATOM 16087 O O . GLY A 1 70 ? 56.286 -6.668 -10.269 1.00 0.00 70 GLY C O 10
ATOM 16091 N N . THR A 1 71 ? 57.030 -7.753 -8.436 1.00 0.00 71 THR C N 10
ATOM 16092 C CA . THR A 1 71 ? 56.093 -7.146 -7.506 1.00 0.00 71 THR C CA 10
ATOM 16093 C C . THR A 1 71 ? 56.801 -6.758 -6.219 1.00 0.00 71 THR C C 10
ATOM 16094 O O . THR A 1 71 ? 57.948 -7.158 -5.976 1.00 0.00 71 THR C O 10
ATOM 16105 N N . VAL A 1 72 ? 56.116 -5.979 -5.406 1.00 0.00 72 VAL C N 10
ATOM 16106 C CA . VAL A 1 72 ? 56.657 -5.520 -4.135 1.00 0.00 72 VAL C CA 10
ATOM 16107 C C . VAL A 1 72 ? 55.657 -5.772 -3.001 1.00 0.00 72 VAL C C 10
ATOM 16108 O O . VAL A 1 72 ? 54.884 -4.886 -2.630 1.00 0.00 72 VAL C O 10
ATOM 16121 N N . ASP A 1 73 ? 55.683 -6.991 -2.457 1.00 0.00 73 ASP C N 10
ATOM 16122 C CA . ASP A 1 73 ? 54.794 -7.372 -1.354 1.00 0.00 73 ASP C CA 10
ATOM 16123 C C . ASP A 1 73 ? 55.301 -6.772 -0.042 1.00 0.00 73 ASP C C 10
ATOM 16124 O O . ASP A 1 73 ? 56.379 -6.181 -0.010 1.00 0.00 73 ASP C O 10
ATOM 16133 N N . PHE A 1 74 ? 54.515 -6.897 1.027 1.00 0.00 74 PHE C N 10
ATOM 16134 C CA . PHE A 1 74 ? 54.894 -6.326 2.319 1.00 0.00 74 PHE C CA 10
ATOM 16135 C C . PHE A 1 74 ? 56.215 -6.920 2.822 1.00 0.00 74 PHE C C 10
ATOM 16136 O O . PHE A 1 74 ? 57.101 -6.191 3.268 1.00 0.00 74 PHE C O 10
ATOM 16153 N N . ASP A 1 75 ? 56.345 -8.242 2.729 1.00 0.00 75 ASP C N 10
ATOM 16154 C CA . ASP A 1 75 ? 57.562 -8.920 3.162 1.00 0.00 75 ASP C CA 10
ATOM 16155 C C . ASP A 1 75 ? 58.771 -8.492 2.324 1.00 0.00 75 ASP C C 10
ATOM 16156 O O . ASP A 1 75 ? 59.844 -8.218 2.870 1.00 0.00 75 ASP C O 10
ATOM 16165 N N . GLU A 1 76 ? 58.563 -8.326 1.016 1.00 0.00 76 GLU C N 10
ATOM 16166 C CA . GLU A 1 76 ? 59.615 -7.797 0.143 1.00 0.00 76 GLU C CA 10
ATOM 16167 C C . GLU A 1 76 ? 59.864 -6.328 0.469 1.00 0.00 76 GLU C C 10
ATOM 16168 O O . GLU A 1 76 ? 61.001 -5.884 0.597 1.00 0.00 76 GLU C O 10
ATOM 16180 N N . PHE A 1 77 ? 58.777 -5.610 0.666 1.00 0.00 77 PHE C N 10
ATOM 16181 C CA . PHE A 1 77 ? 58.810 -4.198 0.989 1.00 0.00 77 PHE C CA 10
ATOM 16182 C C . PHE A 1 77 ? 59.658 -3.966 2.231 1.00 0.00 77 PHE C C 10
ATOM 16183 O O . PHE A 1 77 ? 60.537 -3.108 2.241 1.00 0.00 77 PHE C O 10
ATOM 16200 N N . LEU A 1 78 ? 59.432 -4.776 3.250 1.00 0.00 78 LEU C N 10
ATOM 16201 C CA . LEU A 1 78 ? 60.215 -4.690 4.473 1.00 0.00 78 LEU C CA 10
ATOM 16202 C C . LEU A 1 78 ? 61.654 -5.198 4.271 1.00 0.00 78 LEU C C 10
ATOM 16203 O O . LEU A 1 78 ? 62.613 -4.439 4.404 1.00 0.00 78 LEU C O 10
ATOM 16219 N N . VAL A 1 79 ? 61.788 -6.519 4.097 1.00 0.00 79 VAL C N 10
ATOM 16220 C CA . VAL A 1 79 ? 63.098 -7.189 4.073 1.00 0.00 79 VAL C CA 10
ATOM 16221 C C . VAL A 1 79 ? 63.996 -6.761 2.895 1.00 0.00 79 VAL C C 10
ATOM 16222 O O . VAL A 1 79 ? 65.181 -6.470 3.085 1.00 0.00 79 VAL C O 10
ATOM 16235 N N . MET A 1 80 ? 63.445 -6.758 1.680 1.00 0.00 80 MET C N 10
ATOM 16236 C CA . MET A 1 80 ? 64.231 -6.421 0.483 1.00 0.00 80 MET C CA 10
ATOM 16237 C C . MET A 1 80 ? 64.727 -4.974 0.520 1.00 0.00 80 MET C C 10
ATOM 16238 O O . MET A 1 80 ? 65.869 -4.691 0.143 1.00 0.00 80 MET C O 10
ATOM 16252 N N . MET A 1 81 ? 63.870 -4.067 0.980 1.00 0.00 81 MET C N 10
ATOM 16253 C CA . MET A 1 81 ? 64.213 -2.647 1.031 1.00 0.00 81 MET C CA 10
ATOM 16254 C C . MET A 1 81 ? 65.411 -2.396 1.951 1.00 0.00 81 MET C C 10
ATOM 16255 O O . MET A 1 81 ? 66.212 -1.494 1.702 1.00 0.00 81 MET C O 10
ATOM 16269 N N . VAL A 1 82 ? 65.499 -3.170 3.035 1.00 0.00 82 VAL C N 10
ATOM 16270 C CA . VAL A 1 82 ? 66.581 -3.021 4.017 1.00 0.00 82 VAL C CA 10
ATOM 16271 C C . VAL A 1 82 ? 67.965 -3.037 3.357 1.00 0.00 82 VAL C C 10
ATOM 16272 O O . VAL A 1 82 ? 68.928 -2.495 3.905 1.00 0.00 82 VAL C O 10
ATOM 16285 N N . ARG A 1 83 ? 68.032 -3.556 2.133 1.00 0.00 83 ARG C N 10
ATOM 16286 C CA . ARG A 1 83 ? 69.274 -3.509 1.358 1.00 0.00 83 ARG C CA 10
ATOM 16287 C C . ARG A 1 83 ? 69.696 -2.056 1.140 1.00 0.00 83 ARG C C 10
ATOM 16288 O O . ARG A 1 83 ? 70.869 -1.712 1.278 1.00 0.00 83 ARG C O 10
ATOM 16309 N N . CYS A 1 84 ? 68.714 -1.208 0.845 1.00 0.00 84 CYS C N 10
ATOM 16310 C CA . CYS A 1 84 ? 68.950 0.219 0.628 1.00 0.00 84 CYS C CA 10
ATOM 16311 C C . CYS A 1 84 ? 69.503 0.895 1.879 1.00 0.00 84 CYS C C 10
ATOM 16312 O O . CYS A 1 84 ? 70.291 1.833 1.787 1.00 0.00 84 CYS C O 10
ATOM 16320 N N . MET A 1 85 ? 69.052 0.440 3.047 1.00 0.00 85 MET C N 10
ATOM 16321 C CA . MET A 1 85 ? 69.481 1.029 4.317 1.00 0.00 85 MET C CA 10
ATOM 16322 C C . MET A 1 85 ? 71.003 0.879 4.528 1.00 0.00 85 MET C C 10
ATOM 16323 O O . MET A 1 85 ? 71.696 1.858 4.812 1.00 0.00 85 MET C O 10
ATOM 16337 N N . LYS A 1 86 ? 71.517 -0.334 4.319 1.00 0.00 86 LYS C N 10
ATOM 16338 C CA . LYS A 1 86 ? 72.967 -0.599 4.389 1.00 0.00 86 LYS C CA 10
ATOM 16339 C C . LYS A 1 86 ? 73.746 -0.131 3.139 1.00 0.00 86 LYS C C 10
ATOM 16340 O O . LYS A 1 86 ? 74.907 0.282 3.240 1.00 0.00 86 LYS C O 10
ATOM 16359 N N . ASP A 1 87 ? 73.138 -0.308 1.958 1.00 0.00 87 ASP C N 10
ATOM 16360 C CA . ASP A 1 87 ? 73.788 0.005 0.670 1.00 0.00 87 ASP C CA 10
ATOM 16361 C C . ASP A 1 87 ? 73.535 1.451 0.237 1.00 0.00 87 ASP C C 10
ATOM 16362 O O . ASP A 1 87 ? 73.840 1.837 -0.897 1.00 0.00 87 ASP C O 10
ATOM 16371 N N . ASP A 1 88 ? 72.951 2.230 1.134 1.00 0.00 88 ASP C N 10
ATOM 16372 C CA . ASP A 1 88 ? 72.615 3.628 0.865 1.00 0.00 88 ASP C CA 10
ATOM 16373 C C . ASP A 1 88 ? 73.809 4.397 0.282 1.00 0.00 88 ASP C C 10
ATOM 16374 O O . ASP A 1 88 ? 74.963 4.139 0.630 1.00 0.00 88 ASP C O 10
ATOM 16383 N N . SER A 1 89 ? 73.511 5.339 -0.607 1.00 0.00 89 SER C N 10
ATOM 16384 C CA . SER A 1 89 ? 74.534 6.168 -1.244 1.00 0.00 89 SER C CA 10
ATOM 16385 C C . SER A 1 89 ? 73.917 7.431 -1.857 1.00 0.00 89 SER C C 10
ATOM 16386 O O . SER A 1 89 ? 74.663 8.224 -2.407 1.00 0.00 89 SER C O 10
ATOM 16395 N N . ARG B 2 1 ? 62.999 2.439 4.464 1.00 0.00 147 ARG I N 10
ATOM 16396 C CA . ARG B 2 1 ? 63.912 3.602 4.643 1.00 0.00 147 ARG I CA 10
ATOM 16397 C C . ARG B 2 1 ? 64.699 3.866 3.360 1.00 0.00 147 ARG I C 10
ATOM 16398 O O . ARG B 2 1 ? 65.757 4.490 3.400 1.00 0.00 147 ARG I O 10
ATOM 16421 N N . ILE B 2 2 ? 64.178 3.405 2.224 1.00 0.00 148 ILE I N 10
ATOM 16422 C CA . ILE B 2 2 ? 64.856 3.631 0.948 1.00 0.00 148 ILE I CA 10
ATOM 16423 C C . ILE B 2 2 ? 65.025 5.129 0.706 1.00 0.00 148 ILE I C 10
ATOM 16424 O O . ILE B 2 2 ? 64.073 5.901 0.843 1.00 0.00 148 ILE I O 10
ATOM 16440 N N . SER B 2 3 ? 66.268 5.544 0.474 1.00 0.00 149 SER I N 10
ATOM 16441 C CA . SER B 2 3 ? 66.602 6.965 0.346 1.00 0.00 149 SER I CA 10
ATOM 16442 C C . SER B 2 3 ? 66.140 7.746 1.580 1.00 0.00 149 SER I C 10
ATOM 16443 O O . SER B 2 3 ? 65.708 8.894 1.467 1.00 0.00 149 SER I O 10
ATOM 16451 N N . ALA B 2 4 ? 66.198 7.083 2.750 1.00 0.00 150 ALA I N 10
ATOM 16452 C CA . ALA B 2 4 ? 65.765 7.657 4.036 1.00 0.00 150 ALA I CA 10
ATOM 16453 C C . ALA B 2 4 ? 64.332 7.242 4.383 1.00 0.00 150 ALA I C 10
ATOM 16454 O O . ALA B 2 4 ? 63.624 6.650 3.564 1.00 0.00 150 ALA I O 10
ATOM 16461 N N . ASP B 2 5 ? 63.909 7.567 5.603 1.00 0.00 151 ASP I N 10
ATOM 16462 C CA . ASP B 2 5 ? 62.565 7.240 6.080 1.00 0.00 151 ASP I CA 10
ATOM 16463 C C . ASP B 2 5 ? 61.535 8.311 5.688 1.00 0.00 151 ASP I C 10
ATOM 16464 O O . ASP B 2 5 ? 60.493 8.454 6.336 1.00 0.00 151 ASP I O 10
ATOM 16473 N N . ALA B 2 6 ? 61.821 9.032 4.596 1.00 0.00 152 ALA I N 10
ATOM 16474 C CA . ALA B 2 6 ? 60.921 10.076 4.080 1.00 0.00 152 ALA I CA 10
ATOM 16475 C C . ALA B 2 6 ? 59.536 9.505 3.789 1.00 0.00 152 ALA I C 10
ATOM 16476 O O . ALA B 2 6 ? 58.533 10.225 3.819 1.00 0.00 152 ALA I O 10
ATOM 16483 N N . MET B 2 7 ? 59.489 8.202 3.527 1.00 0.00 153 MET I N 10
ATOM 16484 C CA . MET B 2 7 ? 58.238 7.510 3.231 1.00 0.00 153 MET I CA 10
ATOM 16485 C C . MET B 2 7 ? 57.264 7.590 4.408 1.00 0.00 153 MET I C 10
ATOM 16486 O O . MET B 2 7 ? 56.071 7.380 4.246 1.00 0.00 153 MET I O 10
ATOM 16500 N N . MET B 2 8 ? 57.768 7.972 5.570 1.00 0.00 154 MET I N 10
ATOM 16501 C CA . MET B 2 8 ? 56.914 8.169 6.740 1.00 0.00 154 MET I CA 10
ATOM 16502 C C . MET B 2 8 ? 55.926 9.328 6.499 1.00 0.00 154 MET I C 10
ATOM 16503 O O . MET B 2 8 ? 54.744 9.231 6.828 1.00 0.00 154 MET I O 10
ATOM 16517 N N . GLN B 2 9 ? 56.417 10.384 5.854 1.00 0.00 155 GLN I N 10
ATOM 16518 C CA . GLN B 2 9 ? 55.594 11.546 5.479 1.00 0.00 155 GLN I CA 10
ATOM 16519 C C . GLN B 2 9 ? 54.536 11.182 4.428 1.00 0.00 155 GLN I C 10
ATOM 16520 O O . GLN B 2 9 ? 53.583 11.939 4.198 1.00 0.00 155 GLN I O 10
ATOM 16534 N N . ALA B 2 10 ? 54.776 10.067 3.733 1.00 0.00 156 ALA I N 10
ATOM 16535 C CA . ALA B 2 10 ? 53.922 9.576 2.635 1.00 0.00 156 ALA I CA 10
ATOM 16536 C C . ALA B 2 10 ? 52.412 9.709 2.910 1.00 0.00 156 ALA I C 10
ATOM 16537 O O . ALA B 2 10 ? 51.602 9.552 1.996 1.00 0.00 156 ALA I O 10
ATOM 16544 N N . LEU B 2 11 ? 52.035 9.959 4.162 1.00 0.00 157 LEU I N 10
ATOM 16545 C CA . LEU B 2 11 ? 50.619 10.051 4.518 1.00 0.00 157 LEU I CA 10
ATOM 16546 C C . LEU B 2 11 ? 49.937 11.182 3.746 1.00 0.00 157 LEU I C 10
ATOM 16547 O O . LEU B 2 11 ? 48.870 10.981 3.168 1.00 0.00 157 LEU I O 10
ATOM 16563 N N . LEU B 2 12 ? 50.625 12.325 3.628 1.00 0.00 158 LEU I N 10
ATOM 16564 C CA . LEU B 2 12 ? 50.141 13.457 2.809 1.00 0.00 158 LEU I CA 10
ATOM 16565 C C . LEU B 2 12 ? 48.650 13.780 3.076 1.00 0.00 158 LEU I C 10
ATOM 16566 O O . LEU B 2 12 ? 48.007 14.481 2.294 1.00 0.00 158 LEU I O 10
ATOM 16582 N N . GLY B 2 13 ? 48.097 13.216 4.146 1.00 0.00 159 GLY I N 10
ATOM 16583 C CA . GLY B 2 13 ? 46.675 13.384 4.463 1.00 0.00 159 GLY I CA 10
ATOM 16584 C C . GLY B 2 13 ? 45.815 12.404 3.653 1.00 0.00 159 GLY I C 10
ATOM 16585 O O . GLY B 2 13 ? 44.648 12.190 3.966 1.00 0.00 159 GLY I O 10
ATOM 16589 N N . ALA B 2 14 ? 46.450 11.756 2.662 1.00 0.00 160 ALA I N 10
ATOM 16590 C CA . ALA B 2 14 ? 45.841 10.707 1.818 1.00 0.00 160 ALA I CA 10
ATOM 16591 C C . ALA B 2 14 ? 44.313 10.823 1.686 1.00 0.00 160 ALA I C 10
ATOM 16592 O O . ALA B 2 14 ? 43.799 11.416 0.735 1.00 0.00 160 ALA I O 10
ATOM 16599 N N . ARG B 2 15 ? 43.609 10.185 2.613 1.00 0.00 161 ARG I N 10
ATOM 16600 C CA . ARG B 2 15 ? 42.139 10.107 2.617 1.00 0.00 161 ARG I CA 10
ATOM 16601 C C . ARG B 2 15 ? 41.490 11.460 2.968 1.00 0.00 161 ARG I C 10
ATOM 16602 O O . ARG B 2 15 ? 40.354 11.522 3.442 1.00 0.00 161 ARG I O 10
ATOM 16623 N N . ALA B 2 16 ? 42.218 12.536 2.710 1.00 0.00 162 ALA I N 10
ATOM 16624 C CA . ALA B 2 16 ? 41.740 13.884 2.978 1.00 0.00 162 ALA I CA 10
ATOM 16625 C C . ALA B 2 16 ? 40.605 14.293 2.021 1.00 0.00 162 ALA I C 10
ATOM 16626 O O . ALA B 2 16 ? 40.573 13.880 0.856 1.00 0.00 162 ALA I O 10
ATOM 16633 N N . LYS B 2 17 ? 39.668 15.096 2.541 1.00 0.00 163 LYS I N 10
ATOM 16634 C CA . LYS B 2 17 ? 38.500 15.569 1.773 1.00 0.00 163 LYS I CA 10
ATOM 16635 C C . LYS B 2 17 ? 38.906 16.430 0.566 1.00 0.00 163 LYS I C 10
ATOM 16636 O O . LYS B 2 17 ? 38.074 16.609 -0.309 1.00 0.00 163 LYS I O 10
ATOM 16701 N N . MET A 1 1 ? 68.882 -16.352 2.728 1.00 0.00 1 MET C N 11
ATOM 16702 C CA . MET A 1 1 ? 69.818 -16.959 3.735 1.00 0.00 1 MET C CA 11
ATOM 16703 C C . MET A 1 1 ? 70.273 -15.882 4.714 1.00 0.00 1 MET C C 11
ATOM 16704 O O . MET A 1 1 ? 70.884 -16.179 5.745 1.00 0.00 1 MET C O 11
ATOM 16720 N N . ASP A 1 2 ? 70.055 -14.630 4.338 1.00 0.00 2 ASP C N 11
ATOM 16721 C CA . ASP A 1 2 ? 70.524 -13.493 5.108 1.00 0.00 2 ASP C CA 11
ATOM 16722 C C . ASP A 1 2 ? 69.608 -13.183 6.294 1.00 0.00 2 ASP C C 11
ATOM 16723 O O . ASP A 1 2 ? 68.724 -12.323 6.212 1.00 0.00 2 ASP C O 11
ATOM 16732 N N . ASP A 1 3 ? 69.915 -13.795 7.427 1.00 0.00 3 ASP C N 11
ATOM 16733 C CA . ASP A 1 3 ? 69.213 -13.519 8.675 1.00 0.00 3 ASP C CA 11
ATOM 16734 C C . ASP A 1 3 ? 69.629 -12.156 9.209 1.00 0.00 3 ASP C C 11
ATOM 16735 O O . ASP A 1 3 ? 69.003 -11.608 10.120 1.00 0.00 3 ASP C O 11
ATOM 16744 N N . ILE A 1 4 ? 70.666 -11.589 8.587 1.00 0.00 4 ILE C N 11
ATOM 16745 C CA . ILE A 1 4 ? 71.153 -10.267 8.937 1.00 0.00 4 ILE C CA 11
ATOM 16746 C C . ILE A 1 4 ? 70.149 -9.191 8.526 1.00 0.00 4 ILE C C 11
ATOM 16747 O O . ILE A 1 4 ? 70.032 -8.159 9.190 1.00 0.00 4 ILE C O 11
ATOM 16763 N N . TYR A 1 5 ? 69.345 -9.494 7.497 1.00 0.00 5 TYR C N 11
ATOM 16764 C CA . TYR A 1 5 ? 68.260 -8.593 7.102 1.00 0.00 5 TYR C CA 11
ATOM 16765 C C . TYR A 1 5 ? 67.248 -8.520 8.233 1.00 0.00 5 TYR C C 11
ATOM 16766 O O . TYR A 1 5 ? 66.814 -7.436 8.627 1.00 0.00 5 TYR C O 11
ATOM 16784 N N . LYS A 1 6 ? 66.952 -9.685 8.815 1.00 0.00 6 LYS C N 11
ATOM 16785 C CA . LYS A 1 6 ? 66.067 -9.765 9.971 1.00 0.00 6 LYS C CA 11
ATOM 16786 C C . LYS A 1 6 ? 66.671 -9.017 11.154 1.00 0.00 6 LYS C C 11
ATOM 16787 O O . LYS A 1 6 ? 65.995 -8.248 11.822 1.00 0.00 6 LYS C O 11
ATOM 16806 N N . ALA A 1 7 ? 67.969 -9.190 11.356 1.00 0.00 7 ALA C N 11
ATOM 16807 C CA . ALA A 1 7 ? 68.657 -8.492 12.430 1.00 0.00 7 ALA C CA 11
ATOM 16808 C C . ALA A 1 7 ? 68.580 -6.979 12.225 1.00 0.00 7 ALA C C 11
ATOM 16809 O O . ALA A 1 7 ? 68.336 -6.228 13.167 1.00 0.00 7 ALA C O 11
ATOM 16816 N N . ALA A 1 8 ? 68.732 -6.548 10.976 1.00 0.00 8 ALA C N 11
ATOM 16817 C CA . ALA A 1 8 ? 68.651 -5.137 10.627 1.00 0.00 8 ALA C CA 11
ATOM 16818 C C . ALA A 1 8 ? 67.269 -4.554 10.948 1.00 0.00 8 ALA C C 11
ATOM 16819 O O . ALA A 1 8 ? 67.165 -3.516 11.598 1.00 0.00 8 ALA C O 11
ATOM 16826 N N . VAL A 1 9 ? 66.208 -5.253 10.529 1.00 0.00 9 VAL C N 11
ATOM 16827 C CA . VAL A 1 9 ? 64.839 -4.826 10.843 1.00 0.00 9 VAL C CA 11
ATOM 16828 C C . VAL A 1 9 ? 64.532 -4.973 12.336 1.00 0.00 9 VAL C C 11
ATOM 16829 O O . VAL A 1 9 ? 63.806 -4.164 12.909 1.00 0.00 9 VAL C O 11
ATOM 16842 N N . GLU A 1 10 ? 65.115 -5.993 12.964 1.00 0.00 10 GLU C N 11
ATOM 16843 C CA . GLU A 1 10 ? 64.943 -6.224 14.399 1.00 0.00 10 GLU C CA 11
ATOM 16844 C C . GLU A 1 10 ? 65.612 -5.120 15.221 1.00 0.00 10 GLU C C 11
ATOM 16845 O O . GLU A 1 10 ? 65.188 -4.822 16.340 1.00 0.00 10 GLU C O 11
ATOM 16857 N N . GLN A 1 11 ? 66.593 -4.441 14.608 1.00 0.00 11 GLN C N 11
ATOM 16858 C CA . GLN A 1 11 ? 67.207 -3.266 15.226 1.00 0.00 11 GLN C CA 11
ATOM 16859 C C . GLN A 1 11 ? 66.186 -2.142 15.296 1.00 0.00 11 GLN C C 11
ATOM 16860 O O . GLN A 1 11 ? 66.096 -1.435 16.301 1.00 0.00 11 GLN C O 11
ATOM 16874 N N . LEU A 1 12 ? 65.338 -2.061 14.264 1.00 0.00 12 LEU C N 11
ATOM 16875 C CA . LEU A 1 12 ? 64.226 -1.116 14.263 1.00 0.00 12 LEU C CA 11
ATOM 16876 C C . LEU A 1 12 ? 63.214 -1.564 15.313 1.00 0.00 12 LEU C C 11
ATOM 16877 O O . LEU A 1 12 ? 62.995 -2.766 15.490 1.00 0.00 12 LEU C O 11
ATOM 16893 N N . THR A 1 13 ? 62.608 -0.613 16.011 1.00 0.00 13 THR C N 11
ATOM 16894 C CA . THR A 1 13 ? 61.632 -0.947 17.050 1.00 0.00 13 THR C CA 11
ATOM 16895 C C . THR A 1 13 ? 60.319 -1.378 16.422 1.00 0.00 13 THR C C 11
ATOM 16896 O O . THR A 1 13 ? 60.049 -1.091 15.253 1.00 0.00 13 THR C O 11
ATOM 16907 N N . GLU A 1 14 ? 59.486 -2.033 17.212 1.00 0.00 14 GLU C N 11
ATOM 16908 C CA . GLU A 1 14 ? 58.188 -2.483 16.737 1.00 0.00 14 GLU C CA 11
ATOM 16909 C C . GLU A 1 14 ? 57.321 -1.292 16.349 1.00 0.00 14 GLU C C 11
ATOM 16910 O O . GLU A 1 14 ? 56.515 -1.374 15.422 1.00 0.00 14 GLU C O 11
ATOM 16922 N N . GLU A 1 15 ? 57.517 -0.174 17.047 1.00 0.00 15 GLU C N 11
ATOM 16923 C CA . GLU A 1 15 ? 56.779 1.039 16.745 1.00 0.00 15 GLU C CA 11
ATOM 16924 C C . GLU A 1 15 ? 57.082 1.497 15.322 1.00 0.00 15 GLU C C 11
ATOM 16925 O O . GLU A 1 15 ? 56.167 1.739 14.546 1.00 0.00 15 GLU C O 11
ATOM 16937 N N . GLN A 1 16 ? 58.374 1.465 14.928 1.00 0.00 16 GLN C N 11
ATOM 16938 C CA . GLN A 1 16 ? 58.718 1.764 13.534 1.00 0.00 16 GLN C CA 11
ATOM 16939 C C . GLN A 1 16 ? 58.098 0.731 12.615 1.00 0.00 16 GLN C C 11
ATOM 16940 O O . GLN A 1 16 ? 57.678 1.043 11.505 1.00 0.00 16 GLN C O 11
ATOM 16954 N N . LYS A 1 17 ? 58.151 -0.510 13.057 1.00 0.00 17 LYS C N 11
ATOM 16955 C CA . LYS A 1 17 ? 57.706 -1.652 12.277 1.00 0.00 17 LYS C CA 11
ATOM 16956 C C . LYS A 1 17 ? 56.210 -1.501 11.943 1.00 0.00 17 LYS C C 11
ATOM 16957 O O . LYS A 1 17 ? 55.797 -1.712 10.802 1.00 0.00 17 LYS C O 11
ATOM 16976 N N . ASN A 1 18 ? 55.403 -1.121 12.944 1.00 0.00 18 ASN C N 11
ATOM 16977 C CA . ASN A 1 18 ? 53.966 -0.921 12.725 1.00 0.00 18 ASN C CA 11
ATOM 16978 C C . ASN A 1 18 ? 53.697 0.280 11.800 1.00 0.00 18 ASN C C 11
ATOM 16979 O O . ASN A 1 18 ? 52.910 0.178 10.860 1.00 0.00 18 ASN C O 11
ATOM 16990 N N . GLU A 1 19 ? 54.405 1.394 12.049 1.00 0.00 19 GLU C N 11
ATOM 16991 C CA . GLU A 1 19 ? 54.284 2.596 11.209 1.00 0.00 19 GLU C CA 11
ATOM 16992 C C . GLU A 1 19 ? 54.835 2.330 9.821 1.00 0.00 19 GLU C C 11
ATOM 16993 O O . GLU A 1 19 ? 54.488 3.010 8.851 1.00 0.00 19 GLU C O 11
ATOM 17005 N N . PHE A 1 20 ? 55.675 1.316 9.738 1.00 0.00 20 PHE C N 11
ATOM 17006 C CA . PHE A 1 20 ? 56.290 0.904 8.492 1.00 0.00 20 PHE C CA 11
ATOM 17007 C C . PHE A 1 20 ? 55.171 0.560 7.511 1.00 0.00 20 PHE C C 11
ATOM 17008 O O . PHE A 1 20 ? 55.168 0.997 6.354 1.00 0.00 20 PHE C O 11
ATOM 17025 N N . LYS A 1 21 ? 54.188 -0.191 8.025 1.00 0.00 21 LYS C N 11
ATOM 17026 C CA . LYS A 1 21 ? 53.008 -0.587 7.264 1.00 0.00 21 LYS C CA 11
ATOM 17027 C C . LYS A 1 21 ? 52.179 0.626 6.836 1.00 0.00 21 LYS C C 11
ATOM 17028 O O . LYS A 1 21 ? 51.543 0.597 5.798 1.00 0.00 21 LYS C O 11
ATOM 17047 N N . ALA A 1 22 ? 52.110 1.648 7.693 1.00 0.00 22 ALA C N 11
ATOM 17048 C CA . ALA A 1 22 ? 51.245 2.806 7.435 1.00 0.00 22 ALA C CA 11
ATOM 17049 C C . ALA A 1 22 ? 51.342 3.277 5.976 1.00 0.00 22 ALA C C 11
ATOM 17050 O O . ALA A 1 22 ? 50.325 3.409 5.294 1.00 0.00 22 ALA C O 11
ATOM 17057 N N . ALA A 1 23 ? 52.562 3.453 5.482 1.00 0.00 23 ALA C N 11
ATOM 17058 C CA . ALA A 1 23 ? 52.756 3.804 4.076 1.00 0.00 23 ALA C CA 11
ATOM 17059 C C . ALA A 1 23 ? 52.315 2.660 3.174 1.00 0.00 23 ALA C C 11
ATOM 17060 O O . ALA A 1 23 ? 51.667 2.874 2.156 1.00 0.00 23 ALA C O 11
ATOM 17067 N N . PHE A 1 24 ? 52.643 1.443 3.589 1.00 0.00 24 PHE C N 11
ATOM 17068 C CA . PHE A 1 24 ? 52.272 0.244 2.856 1.00 0.00 24 PHE C CA 11
ATOM 17069 C C . PHE A 1 24 ? 50.748 0.150 2.760 1.00 0.00 24 PHE C C 11
ATOM 17070 O O . PHE A 1 24 ? 50.199 -0.332 1.771 1.00 0.00 24 PHE C O 11
ATOM 17087 N N . ASP A 1 25 ? 50.081 0.609 3.821 1.00 0.00 25 ASP C N 11
ATOM 17088 C CA . ASP A 1 25 ? 48.633 0.562 3.914 1.00 0.00 25 ASP C CA 11
ATOM 17089 C C . ASP A 1 25 ? 47.998 1.380 2.803 1.00 0.00 25 ASP C C 11
ATOM 17090 O O . ASP A 1 25 ? 46.949 1.012 2.284 1.00 0.00 25 ASP C O 11
ATOM 17099 N N . ILE A 1 26 ? 48.648 2.483 2.418 1.00 0.00 26 ILE C N 11
ATOM 17100 C CA . ILE A 1 26 ? 48.097 3.335 1.366 1.00 0.00 26 ILE C CA 11
ATOM 17101 C C . ILE A 1 26 ? 47.804 2.528 0.095 1.00 0.00 26 ILE C C 11
ATOM 17102 O O . ILE A 1 26 ? 46.851 2.813 -0.631 1.00 0.00 26 ILE C O 11
ATOM 17118 N N . PHE A 1 27 ? 48.666 1.568 -0.186 1.00 0.00 27 PHE C N 11
ATOM 17119 C CA . PHE A 1 27 ? 48.569 0.758 -1.393 1.00 0.00 27 PHE C CA 11
ATOM 17120 C C . PHE A 1 27 ? 47.423 -0.265 -1.317 1.00 0.00 27 PHE C C 11
ATOM 17121 O O . PHE A 1 27 ? 46.977 -0.773 -2.338 1.00 0.00 27 PHE C O 11
ATOM 17138 N N . VAL A 1 28 ? 47.040 -0.651 -0.099 1.00 0.00 28 VAL C N 11
ATOM 17139 C CA . VAL A 1 28 ? 46.051 -1.721 0.092 1.00 0.00 28 VAL C CA 11
ATOM 17140 C C . VAL A 1 28 ? 44.669 -1.218 0.533 1.00 0.00 28 VAL C C 11
ATOM 17141 O O . VAL A 1 28 ? 43.788 -2.021 0.848 1.00 0.00 28 VAL C O 11
ATOM 17154 N N . LEU A 1 29 ? 44.473 0.095 0.541 1.00 0.00 29 LEU C N 11
ATOM 17155 C CA . LEU A 1 29 ? 43.178 0.664 0.940 1.00 0.00 29 LEU C CA 11
ATOM 17156 C C . LEU A 1 29 ? 42.059 0.211 0.009 1.00 0.00 29 LEU C C 11
ATOM 17157 O O . LEU A 1 29 ? 40.946 -0.077 0.455 1.00 0.00 29 LEU C O 11
ATOM 17173 N N . GLY A 1 30 ? 42.355 0.175 -1.286 1.00 0.00 30 GLY C N 11
ATOM 17174 C CA . GLY A 1 30 ? 41.374 -0.211 -2.303 1.00 0.00 30 GLY C CA 11
ATOM 17175 C C . GLY A 1 30 ? 41.746 -1.530 -2.989 1.00 0.00 30 GLY C C 11
ATOM 17176 O O . GLY A 1 30 ? 41.002 -2.030 -3.832 1.00 0.00 30 GLY C O 11
ATOM 17180 N N . ALA A 1 31 ? 42.920 -2.071 -2.649 1.00 0.00 31 ALA C N 11
ATOM 17181 C CA . ALA A 1 31 ? 43.408 -3.308 -3.266 1.00 0.00 31 ALA C CA 11
ATOM 17182 C C . ALA A 1 31 ? 42.591 -4.535 -2.803 1.00 0.00 31 ALA C C 11
ATOM 17183 O O . ALA A 1 31 ? 42.404 -4.751 -1.600 1.00 0.00 31 ALA C O 11
ATOM 17190 N N . GLU A 1 32 ? 42.131 -5.346 -3.766 1.00 0.00 32 GLU C N 11
ATOM 17191 C CA . GLU A 1 32 ? 41.364 -6.563 -3.462 1.00 0.00 32 GLU C CA 11
ATOM 17192 C C . GLU A 1 32 ? 42.219 -7.602 -2.722 1.00 0.00 32 GLU C C 11
ATOM 17193 O O . GLU A 1 32 ? 41.779 -8.195 -1.737 1.00 0.00 32 GLU C O 11
ATOM 17205 N N . ASP A 1 33 ? 43.440 -7.821 -3.219 1.00 0.00 33 ASP C N 11
ATOM 17206 C CA . ASP A 1 33 ? 44.352 -8.812 -2.632 1.00 0.00 33 ASP C CA 11
ATOM 17207 C C . ASP A 1 33 ? 45.550 -8.170 -1.918 1.00 0.00 33 ASP C C 11
ATOM 17208 O O . ASP A 1 33 ? 46.340 -8.868 -1.277 1.00 0.00 33 ASP C O 11
ATOM 17217 N N . GLY A 1 34 ? 45.649 -6.844 -1.978 1.00 0.00 34 GLY C N 11
ATOM 17218 C CA . GLY A 1 34 ? 46.723 -6.127 -1.279 1.00 0.00 34 GLY C CA 11
ATOM 17219 C C . GLY A 1 34 ? 48.058 -6.162 -2.039 1.00 0.00 34 GLY C C 11
ATOM 17220 O O . GLY A 1 34 ? 48.109 -6.497 -3.223 1.00 0.00 34 GLY C O 11
ATOM 17224 N N . CYS A 1 35 ? 49.130 -5.763 -1.331 1.00 0.00 35 CYS C N 11
ATOM 17225 C CA . CYS A 1 35 ? 50.502 -5.678 -1.882 1.00 0.00 35 CYS C CA 11
ATOM 17226 C C . CYS A 1 35 ? 50.622 -4.557 -2.911 1.00 0.00 35 CYS C C 11
ATOM 17227 O O . CYS A 1 35 ? 49.615 -4.066 -3.427 1.00 0.00 35 CYS C O 11
ATOM 17235 N N . ILE A 1 36 ? 51.858 -4.163 -3.222 1.00 0.00 36 ILE C N 11
ATOM 17236 C CA . ILE A 1 36 ? 52.074 -3.115 -4.197 1.00 0.00 36 ILE C CA 11
ATOM 17237 C C . ILE A 1 36 ? 52.342 -3.775 -5.547 1.00 0.00 36 ILE C C 11
ATOM 17238 O O . ILE A 1 36 ? 53.361 -4.431 -5.738 1.00 0.00 36 ILE C O 11
ATOM 17254 N N . SER A 1 37 ? 51.381 -3.664 -6.449 1.00 0.00 37 SER C N 11
ATOM 17255 C CA . SER A 1 37 ? 51.478 -4.303 -7.760 1.00 0.00 37 SER C CA 11
ATOM 17256 C C . SER A 1 37 ? 51.753 -3.270 -8.839 1.00 0.00 37 SER C C 11
ATOM 17257 O O . SER A 1 37 ? 51.297 -3.401 -9.975 1.00 0.00 37 SER C O 11
ATOM 17265 N N . THR A 1 38 ? 52.441 -2.199 -8.445 1.00 0.00 38 THR C N 11
ATOM 17266 C CA . THR A 1 38 ? 52.740 -1.077 -9.329 1.00 0.00 38 THR C CA 11
ATOM 17267 C C . THR A 1 38 ? 51.491 -0.268 -9.681 1.00 0.00 38 THR C C 11
ATOM 17268 O O . THR A 1 38 ? 51.527 0.964 -9.706 1.00 0.00 38 THR C O 11
ATOM 17279 N N . LYS A 1 39 ? 50.356 -0.960 -9.770 1.00 0.00 39 LYS C N 11
ATOM 17280 C CA . LYS A 1 39 ? 49.073 -0.296 -9.939 1.00 0.00 39 LYS C CA 11
ATOM 17281 C C . LYS A 1 39 ? 48.834 0.612 -8.747 1.00 0.00 39 LYS C C 11
ATOM 17282 O O . LYS A 1 39 ? 48.410 1.754 -8.894 1.00 0.00 39 LYS C O 11
ATOM 17301 N N . GLU A 1 40 ? 49.154 0.096 -7.561 1.00 0.00 40 GLU C N 11
ATOM 17302 C CA . GLU A 1 40 ? 49.024 0.851 -6.323 1.00 0.00 40 GLU C CA 11
ATOM 17303 C C . GLU A 1 40 ? 50.260 1.706 -6.089 1.00 0.00 40 GLU C C 11
ATOM 17304 O O . GLU A 1 40 ? 50.222 2.692 -5.365 1.00 0.00 40 GLU C O 11
ATOM 17316 N N . LEU A 1 41 ? 51.355 1.330 -6.737 1.00 0.00 41 LEU C N 11
ATOM 17317 C CA . LEU A 1 41 ? 52.618 2.042 -6.588 1.00 0.00 41 LEU C CA 11
ATOM 17318 C C . LEU A 1 41 ? 52.502 3.487 -7.064 1.00 0.00 41 LEU C C 11
ATOM 17319 O O . LEU A 1 41 ? 53.142 4.370 -6.507 1.00 0.00 41 LEU C O 11
ATOM 17335 N N . GLY A 1 42 ? 51.720 3.716 -8.127 1.00 0.00 42 GLY C N 11
ATOM 17336 C CA . GLY A 1 42 ? 51.537 5.072 -8.675 1.00 0.00 42 GLY C CA 11
ATOM 17337 C C . GLY A 1 42 ? 51.337 6.099 -7.552 1.00 0.00 42 GLY C C 11
ATOM 17338 O O . GLY A 1 42 ? 51.753 7.254 -7.664 1.00 0.00 42 GLY C O 11
ATOM 17342 N N . LYS A 1 43 ? 50.787 5.631 -6.436 1.00 0.00 43 LYS C N 11
ATOM 17343 C CA . LYS A 1 43 ? 50.605 6.451 -5.246 1.00 0.00 43 LYS C CA 11
ATOM 17344 C C . LYS A 1 43 ? 51.941 6.946 -4.690 1.00 0.00 43 LYS C C 11
ATOM 17345 O O . LYS A 1 43 ? 52.031 8.071 -4.195 1.00 0.00 43 LYS C O 11
ATOM 17364 N N . VAL A 1 44 ? 52.983 6.116 -4.800 1.00 0.00 44 VAL C N 11
ATOM 17365 C CA . VAL A 1 44 ? 54.309 6.493 -4.314 1.00 0.00 44 VAL C CA 11
ATOM 17366 C C . VAL A 1 44 ? 54.830 7.746 -5.017 1.00 0.00 44 VAL C C 11
ATOM 17367 O O . VAL A 1 44 ? 55.299 8.678 -4.371 1.00 0.00 44 VAL C O 11
ATOM 17380 N N . MET A 1 45 ? 54.725 7.772 -6.340 1.00 0.00 45 MET C N 11
ATOM 17381 C CA . MET A 1 45 ? 55.181 8.928 -7.104 1.00 0.00 45 MET C CA 11
ATOM 17382 C C . MET A 1 45 ? 54.323 10.167 -6.823 1.00 0.00 45 MET C C 11
ATOM 17383 O O . MET A 1 45 ? 54.851 11.262 -6.626 1.00 0.00 45 MET C O 11
ATOM 17397 N N . ARG A 1 46 ? 53.008 9.955 -6.688 1.00 0.00 46 ARG C N 11
ATOM 17398 C CA . ARG A 1 46 ? 52.073 11.033 -6.308 1.00 0.00 46 ARG C CA 11
ATOM 17399 C C . ARG A 1 46 ? 52.459 11.557 -4.924 1.00 0.00 46 ARG C C 11
ATOM 17400 O O . ARG A 1 46 ? 52.491 12.766 -4.675 1.00 0.00 46 ARG C O 11
ATOM 17421 N N . MET A 1 47 ? 52.810 10.619 -4.056 1.00 0.00 47 MET C N 11
ATOM 17422 C CA . MET A 1 47 ? 53.266 10.895 -2.716 1.00 0.00 47 MET C CA 11
ATOM 17423 C C . MET A 1 47 ? 54.544 11.736 -2.751 1.00 0.00 47 MET C C 11
ATOM 17424 O O . MET A 1 47 ? 54.731 12.633 -1.925 1.00 0.00 47 MET C O 11
ATOM 17438 N N . LEU A 1 48 ? 55.399 11.460 -3.732 1.00 0.00 48 LEU C N 11
ATOM 17439 C CA . LEU A 1 48 ? 56.633 12.215 -3.903 1.00 0.00 48 LEU C CA 11
ATOM 17440 C C . LEU A 1 48 ? 56.343 13.559 -4.596 1.00 0.00 48 LEU C C 11
ATOM 17441 O O . LEU A 1 48 ? 57.223 14.415 -4.701 1.00 0.00 48 LEU C O 11
ATOM 17457 N N . GLY A 1 49 ? 55.063 13.774 -4.963 1.00 0.00 49 GLY C N 11
ATOM 17458 C CA . GLY A 1 49 ? 54.607 15.049 -5.550 1.00 0.00 49 GLY C CA 11
ATOM 17459 C C . GLY A 1 49 ? 54.629 15.037 -7.076 1.00 0.00 49 GLY C C 11
ATOM 17460 O O . GLY A 1 49 ? 54.681 16.095 -7.709 1.00 0.00 49 GLY C O 11
ATOM 17464 N N . GLN A 1 50 ? 54.600 13.846 -7.659 1.00 0.00 50 GLN C N 11
ATOM 17465 C CA . GLN A 1 50 ? 54.634 13.699 -9.121 1.00 0.00 50 GLN C CA 11
ATOM 17466 C C . GLN A 1 50 ? 53.592 12.686 -9.622 1.00 0.00 50 GLN C C 11
ATOM 17467 O O . GLN A 1 50 ? 53.259 11.730 -8.928 1.00 0.00 50 GLN C O 11
ATOM 17481 N N . ASN A 1 51 ? 53.164 12.851 -10.877 1.00 0.00 51 ASN C N 11
ATOM 17482 C CA . ASN A 1 51 ? 52.244 11.907 -11.529 1.00 0.00 51 ASN C CA 11
ATOM 17483 C C . ASN A 1 51 ? 52.860 11.371 -12.841 1.00 0.00 51 ASN C C 11
ATOM 17484 O O . ASN A 1 51 ? 52.428 11.729 -13.939 1.00 0.00 51 ASN C O 11
ATOM 17495 N N . PRO A 1 52 ? 53.901 10.564 -12.732 1.00 0.00 52 PRO C N 11
ATOM 17496 C CA . PRO A 1 52 ? 54.635 10.002 -13.909 1.00 0.00 52 PRO C CA 11
ATOM 17497 C C . PRO A 1 52 ? 53.832 8.950 -14.660 1.00 0.00 52 PRO C C 11
ATOM 17498 O O . PRO A 1 52 ? 52.904 8.346 -14.116 1.00 0.00 52 PRO C O 11
ATOM 17509 N N . THR A 1 53 ? 54.199 8.745 -15.919 1.00 0.00 53 THR C N 11
ATOM 17510 C CA . THR A 1 53 ? 53.558 7.746 -16.765 1.00 0.00 53 THR C CA 11
ATOM 17511 C C . THR A 1 53 ? 53.542 6.366 -16.062 1.00 0.00 53 THR C C 11
ATOM 17512 O O . THR A 1 53 ? 54.571 5.917 -15.555 1.00 0.00 53 THR C O 11
ATOM 17523 N N . PRO A 1 54 ? 52.414 5.680 -16.043 1.00 0.00 54 PRO C N 11
ATOM 17524 C CA . PRO A 1 54 ? 52.307 4.315 -15.404 1.00 0.00 54 PRO C CA 11
ATOM 17525 C C . PRO A 1 54 ? 53.354 3.341 -15.945 1.00 0.00 54 PRO C C 11
ATOM 17526 O O . PRO A 1 54 ? 53.897 2.523 -15.197 1.00 0.00 54 PRO C O 11
ATOM 17537 N N . GLU A 1 55 ? 53.671 3.465 -17.227 1.00 0.00 55 GLU C N 11
ATOM 17538 C CA . GLU A 1 55 ? 54.697 2.626 -17.856 1.00 0.00 55 GLU C CA 11
ATOM 17539 C C . GLU A 1 55 ? 56.062 2.877 -17.204 1.00 0.00 55 GLU C C 11
ATOM 17540 O O . GLU A 1 55 ? 56.769 1.934 -16.843 1.00 0.00 55 GLU C O 11
ATOM 17552 N N . GLU A 1 56 ? 56.349 4.153 -16.923 1.00 0.00 56 GLU C N 11
ATOM 17553 C CA . GLU A 1 56 ? 57.550 4.553 -16.179 1.00 0.00 56 GLU C CA 11
ATOM 17554 C C . GLU A 1 56 ? 57.463 4.014 -14.753 1.00 0.00 56 GLU C C 11
ATOM 17555 O O . GLU A 1 56 ? 58.457 3.582 -14.165 1.00 0.00 56 GLU C O 11
ATOM 17567 N N . LEU A 1 57 ? 56.255 4.059 -14.220 1.00 0.00 57 LEU C N 11
ATOM 17568 C CA . LEU A 1 57 ? 55.947 3.631 -12.862 1.00 0.00 57 LEU C CA 11
ATOM 17569 C C . LEU A 1 57 ? 56.263 2.122 -12.672 1.00 0.00 57 LEU C C 11
ATOM 17570 O O . LEU A 1 57 ? 56.703 1.703 -11.605 1.00 0.00 57 LEU C O 11
ATOM 17586 N N . GLN A 1 58 ? 55.956 1.309 -13.686 1.00 0.00 58 GLN C N 11
ATOM 17587 C CA . GLN A 1 58 ? 56.099 -0.159 -13.580 1.00 0.00 58 GLN C CA 11
ATOM 17588 C C . GLN A 1 58 ? 57.544 -0.610 -13.301 1.00 0.00 58 GLN C C 11
ATOM 17589 O O . GLN A 1 58 ? 57.774 -1.504 -12.483 1.00 0.00 58 GLN C O 11
ATOM 17603 N N . GLU A 1 59 ? 58.496 -0.034 -14.023 1.00 0.00 59 GLU C N 11
ATOM 17604 C CA . GLU A 1 59 ? 59.904 -0.436 -13.900 1.00 0.00 59 GLU C CA 11
ATOM 17605 C C . GLU A 1 59 ? 60.476 -0.129 -12.511 1.00 0.00 59 GLU C C 11
ATOM 17606 O O . GLU A 1 59 ? 61.544 -0.626 -12.141 1.00 0.00 59 GLU C O 11
ATOM 17618 N N . MET A 1 60 ? 59.772 0.707 -11.752 1.00 0.00 60 MET C N 11
ATOM 17619 C CA . MET A 1 60 ? 60.224 1.102 -10.411 1.00 0.00 60 MET C CA 11
ATOM 17620 C C . MET A 1 60 ? 60.311 -0.129 -9.495 1.00 0.00 60 MET C C 11
ATOM 17621 O O . MET A 1 60 ? 61.311 -0.328 -8.803 1.00 0.00 60 MET C O 11
ATOM 17635 N N . ILE A 1 61 ? 59.305 -0.998 -9.584 1.00 0.00 61 ILE C N 11
ATOM 17636 C CA . ILE A 1 61 ? 59.322 -2.283 -8.879 1.00 0.00 61 ILE C CA 11
ATOM 17637 C C . ILE A 1 61 ? 60.441 -3.188 -9.393 1.00 0.00 61 ILE C C 11
ATOM 17638 O O . ILE A 1 61 ? 61.146 -3.805 -8.610 1.00 0.00 61 ILE C O 11
ATOM 17654 N N . ASP A 1 62 ? 60.612 -3.241 -10.717 1.00 0.00 62 ASP C N 11
ATOM 17655 C CA . ASP A 1 62 ? 61.654 -4.076 -11.322 1.00 0.00 62 ASP C CA 11
ATOM 17656 C C . ASP A 1 62 ? 63.022 -3.621 -10.813 1.00 0.00 62 ASP C C 11
ATOM 17657 O O . ASP A 1 62 ? 63.859 -4.440 -10.419 1.00 0.00 62 ASP C O 11
ATOM 17666 N N . GLU A 1 63 ? 63.191 -2.310 -10.706 1.00 0.00 63 GLU C N 11
ATOM 17667 C CA . GLU A 1 63 ? 64.391 -1.731 -10.118 1.00 0.00 63 GLU C CA 11
ATOM 17668 C C . GLU A 1 63 ? 64.483 -2.106 -8.635 1.00 0.00 63 GLU C C 11
ATOM 17669 O O . GLU A 1 63 ? 65.567 -2.371 -8.108 1.00 0.00 63 GLU C O 11
ATOM 17681 N N . VAL A 1 64 ? 63.337 -2.093 -7.966 1.00 0.00 64 VAL C N 11
ATOM 17682 C CA . VAL A 1 64 ? 63.257 -2.395 -6.546 1.00 0.00 64 VAL C CA 11
ATOM 17683 C C . VAL A 1 64 ? 62.725 -3.820 -6.319 1.00 0.00 64 VAL C C 11
ATOM 17684 O O . VAL A 1 64 ? 61.672 -4.008 -5.708 1.00 0.00 64 VAL C O 11
ATOM 17697 N N . ASP A 1 65 ? 63.450 -4.823 -6.819 1.00 0.00 65 ASP C N 11
ATOM 17698 C CA . ASP A 1 65 ? 63.013 -6.209 -6.656 1.00 0.00 65 ASP C CA 11
ATOM 17699 C C . ASP A 1 65 ? 64.192 -7.187 -6.700 1.00 0.00 65 ASP C C 11
ATOM 17700 O O . ASP A 1 65 ? 64.364 -7.937 -7.662 1.00 0.00 65 ASP C O 11
ATOM 17709 N N . GLU A 1 66 ? 64.989 -7.177 -5.632 1.00 0.00 66 GLU C N 11
ATOM 17710 C CA . GLU A 1 66 ? 66.148 -8.067 -5.515 1.00 0.00 66 GLU C CA 11
ATOM 17711 C C . GLU A 1 66 ? 65.709 -9.526 -5.408 1.00 0.00 66 GLU C C 11
ATOM 17712 O O . GLU A 1 66 ? 66.377 -10.430 -5.920 1.00 0.00 66 GLU C O 11
ATOM 17724 N N . ASP A 1 67 ? 64.594 -9.749 -4.720 1.00 0.00 67 ASP C N 11
ATOM 17725 C CA . ASP A 1 67 ? 64.078 -11.097 -4.505 1.00 0.00 67 ASP C CA 11
ATOM 17726 C C . ASP A 1 67 ? 63.630 -11.746 -5.820 1.00 0.00 67 ASP C C 11
ATOM 17727 O O . ASP A 1 67 ? 63.597 -12.973 -5.929 1.00 0.00 67 ASP C O 11
ATOM 17736 N N . GLY A 1 68 ? 63.320 -10.915 -6.830 1.00 0.00 68 GLY C N 11
ATOM 17737 C CA . GLY A 1 68 ? 62.911 -11.423 -8.145 1.00 0.00 68 GLY C CA 11
ATOM 17738 C C . GLY A 1 68 ? 61.433 -11.837 -8.174 1.00 0.00 68 GLY C C 11
ATOM 17739 O O . GLY A 1 68 ? 61.024 -12.636 -9.018 1.00 0.00 68 GLY C O 11
ATOM 17743 N N . SER A 1 69 ? 60.639 -11.294 -7.251 1.00 0.00 69 SER C N 11
ATOM 17744 C CA . SER A 1 69 ? 59.209 -11.615 -7.180 1.00 0.00 69 SER C CA 11
ATOM 17745 C C . SER A 1 69 ? 58.394 -10.809 -8.203 1.00 0.00 69 SER C C 11
ATOM 17746 O O . SER A 1 69 ? 57.241 -11.139 -8.489 1.00 0.00 69 SER C O 11
ATOM 17754 N N . GLY A 1 70 ? 58.995 -9.734 -8.728 1.00 0.00 70 GLY C N 11
ATOM 17755 C CA . GLY A 1 70 ? 58.324 -8.873 -9.716 1.00 0.00 70 GLY C CA 11
ATOM 17756 C C . GLY A 1 70 ? 57.234 -8.026 -9.062 1.00 0.00 70 GLY C C 11
ATOM 17757 O O . GLY A 1 70 ? 56.558 -7.240 -9.724 1.00 0.00 70 GLY C O 11
ATOM 17761 N N . THR A 1 71 ? 57.084 -8.196 -7.757 1.00 0.00 71 THR C N 11
ATOM 17762 C CA . THR A 1 71 ? 56.110 -7.455 -6.966 1.00 0.00 71 THR C CA 11
ATOM 17763 C C . THR A 1 71 ? 56.741 -7.062 -5.648 1.00 0.00 71 THR C C 11
ATOM 17764 O O . THR A 1 71 ? 57.831 -7.528 -5.320 1.00 0.00 71 THR C O 11
ATOM 17775 N N . VAL A 1 72 ? 56.081 -6.179 -4.916 1.00 0.00 72 VAL C N 11
ATOM 17776 C CA . VAL A 1 72 ? 56.613 -5.691 -3.640 1.00 0.00 72 VAL C CA 11
ATOM 17777 C C . VAL A 1 72 ? 55.600 -5.833 -2.490 1.00 0.00 72 VAL C C 11
ATOM 17778 O O . VAL A 1 72 ? 54.724 -4.982 -2.297 1.00 0.00 72 VAL C O 11
ATOM 17791 N N . ASP A 1 73 ? 55.793 -6.890 -1.689 1.00 0.00 73 ASP C N 11
ATOM 17792 C CA . ASP A 1 73 ? 54.997 -7.170 -0.483 1.00 0.00 73 ASP C CA 11
ATOM 17793 C C . ASP A 1 73 ? 55.537 -6.359 0.704 1.00 0.00 73 ASP C C 11
ATOM 17794 O O . ASP A 1 73 ? 56.648 -5.833 0.643 1.00 0.00 73 ASP C O 11
ATOM 17803 N N . PHE A 1 74 ? 54.764 -6.284 1.785 1.00 0.00 74 PHE C N 11
ATOM 17804 C CA . PHE A 1 74 ? 55.205 -5.546 2.972 1.00 0.00 74 PHE C CA 11
ATOM 17805 C C . PHE A 1 74 ? 56.506 -6.111 3.541 1.00 0.00 74 PHE C C 11
ATOM 17806 O O . PHE A 1 74 ? 57.430 -5.360 3.852 1.00 0.00 74 PHE C O 11
ATOM 17823 N N . ASP A 1 75 ? 56.582 -7.429 3.671 1.00 0.00 75 ASP C N 11
ATOM 17824 C CA . ASP A 1 75 ? 57.788 -8.069 4.195 1.00 0.00 75 ASP C CA 11
ATOM 17825 C C . ASP A 1 75 ? 58.976 -7.800 3.280 1.00 0.00 75 ASP C C 11
ATOM 17826 O O . ASP A 1 75 ? 60.075 -7.487 3.747 1.00 0.00 75 ASP C O 11
ATOM 17835 N N . GLU A 1 76 ? 58.727 -7.834 1.974 1.00 0.00 76 GLU C N 11
ATOM 17836 C CA . GLU A 1 76 ? 59.754 -7.491 0.997 1.00 0.00 76 GLU C CA 11
ATOM 17837 C C . GLU A 1 76 ? 60.147 -6.031 1.156 1.00 0.00 76 GLU C C 11
ATOM 17838 O O . GLU A 1 76 ? 61.330 -5.700 1.229 1.00 0.00 76 GLU C O 11
ATOM 17850 N N . PHE A 1 77 ? 59.139 -5.185 1.324 1.00 0.00 77 PHE C N 11
ATOM 17851 C CA . PHE A 1 77 ? 59.340 -3.771 1.560 1.00 0.00 77 PHE C CA 11
ATOM 17852 C C . PHE A 1 77 ? 60.196 -3.563 2.812 1.00 0.00 77 PHE C C 11
ATOM 17853 O O . PHE A 1 77 ? 61.044 -2.673 2.853 1.00 0.00 77 PHE C O 11
ATOM 17870 N N . LEU A 1 78 ? 59.965 -4.398 3.824 1.00 0.00 78 LEU C N 11
ATOM 17871 C CA . LEU A 1 78 ? 60.748 -4.354 5.056 1.00 0.00 78 LEU C CA 11
ATOM 17872 C C . LEU A 1 78 ? 62.163 -4.938 4.855 1.00 0.00 78 LEU C C 11
ATOM 17873 O O . LEU A 1 78 ? 63.171 -4.237 4.988 1.00 0.00 78 LEU C O 11
ATOM 17889 N N . VAL A 1 79 ? 62.214 -6.262 4.682 1.00 0.00 79 VAL C N 11
ATOM 17890 C CA . VAL A 1 79 ? 63.472 -7.019 4.641 1.00 0.00 79 VAL C CA 11
ATOM 17891 C C . VAL A 1 79 ? 64.366 -6.654 3.442 1.00 0.00 79 VAL C C 11
ATOM 17892 O O . VAL A 1 79 ? 65.577 -6.532 3.588 1.00 0.00 79 VAL C O 11
ATOM 17905 N N . MET A 1 80 ? 63.778 -6.552 2.253 1.00 0.00 80 MET C N 11
ATOM 17906 C CA . MET A 1 80 ? 64.574 -6.255 1.051 1.00 0.00 80 MET C CA 11
ATOM 17907 C C . MET A 1 80 ? 65.142 -4.832 1.103 1.00 0.00 80 MET C C 11
ATOM 17908 O O . MET A 1 80 ? 66.276 -4.587 0.685 1.00 0.00 80 MET C O 11
ATOM 17922 N N . MET A 1 81 ? 64.334 -3.893 1.587 1.00 0.00 81 MET C N 11
ATOM 17923 C CA . MET A 1 81 ? 64.719 -2.486 1.632 1.00 0.00 81 MET C CA 11
ATOM 17924 C C . MET A 1 81 ? 65.825 -2.237 2.659 1.00 0.00 81 MET C C 11
ATOM 17925 O O . MET A 1 81 ? 66.475 -1.187 2.646 1.00 0.00 81 MET C O 11
ATOM 17939 N N . VAL A 1 82 ? 66.081 -3.238 3.503 1.00 0.00 82 VAL C N 11
ATOM 17940 C CA . VAL A 1 82 ? 67.167 -3.161 4.487 1.00 0.00 82 VAL C CA 11
ATOM 17941 C C . VAL A 1 82 ? 68.514 -3.008 3.770 1.00 0.00 82 VAL C C 11
ATOM 17942 O O . VAL A 1 82 ? 69.495 -2.521 4.349 1.00 0.00 82 VAL C O 11
ATOM 17955 N N . ARG A 1 83 ? 68.557 -3.431 2.516 1.00 0.00 83 ARG C N 11
ATOM 17956 C CA . ARG A 1 83 ? 69.772 -3.381 1.716 1.00 0.00 83 ARG C CA 11
ATOM 17957 C C . ARG A 1 83 ? 70.225 -1.926 1.509 1.00 0.00 83 ARG C C 11
ATOM 17958 O O . ARG A 1 83 ? 71.412 -1.608 1.641 1.00 0.00 83 ARG C O 11
ATOM 17979 N N . CYS A 1 84 ? 69.258 -1.042 1.224 1.00 0.00 84 CYS C N 11
ATOM 17980 C CA . CYS A 1 84 ? 69.524 0.391 1.007 1.00 0.00 84 CYS C CA 11
ATOM 17981 C C . CYS A 1 84 ? 69.593 1.169 2.331 1.00 0.00 84 CYS C C 11
ATOM 17982 O O . CYS A 1 84 ? 70.101 2.288 2.380 1.00 0.00 84 CYS C O 11
ATOM 17990 N N . MET A 1 85 ? 69.072 0.567 3.396 1.00 0.00 85 MET C N 11
ATOM 17991 C CA . MET A 1 85 ? 69.061 1.186 4.728 1.00 0.00 85 MET C CA 11
ATOM 17992 C C . MET A 1 85 ? 70.477 1.435 5.241 1.00 0.00 85 MET C C 11
ATOM 17993 O O . MET A 1 85 ? 70.703 2.337 6.047 1.00 0.00 85 MET C O 11
ATOM 18007 N N . LYS A 1 86 ? 71.380 0.527 4.896 1.00 0.00 86 LYS C N 11
ATOM 18008 C CA . LYS A 1 86 ? 72.741 0.537 5.431 1.00 0.00 86 LYS C CA 11
ATOM 18009 C C . LYS A 1 86 ? 73.462 1.841 5.088 1.00 0.00 86 LYS C C 11
ATOM 18010 O O . LYS A 1 86 ? 74.123 2.430 5.949 1.00 0.00 86 LYS C O 11
ATOM 18029 N N . ASP A 1 87 ? 73.270 2.329 3.859 1.00 0.00 87 ASP C N 11
ATOM 18030 C CA . ASP A 1 87 ? 73.836 3.615 3.455 1.00 0.00 87 ASP C CA 11
ATOM 18031 C C . ASP A 1 87 ? 73.074 4.772 4.116 1.00 0.00 87 ASP C C 11
ATOM 18032 O O . ASP A 1 87 ? 71.866 4.682 4.338 1.00 0.00 87 ASP C O 11
ATOM 18041 N N . ASP A 1 88 ? 73.786 5.836 4.460 1.00 0.00 88 ASP C N 11
ATOM 18042 C CA . ASP A 1 88 ? 73.177 6.981 5.138 1.00 0.00 88 ASP C CA 11
ATOM 18043 C C . ASP A 1 88 ? 72.147 7.701 4.242 1.00 0.00 88 ASP C C 11
ATOM 18044 O O . ASP A 1 88 ? 71.298 8.442 4.743 1.00 0.00 88 ASP C O 11
ATOM 18053 N N . SER A 1 89 ? 72.248 7.497 2.921 1.00 0.00 89 SER C N 11
ATOM 18054 C CA . SER A 1 89 ? 71.338 8.140 1.957 1.00 0.00 89 SER C CA 11
ATOM 18055 C C . SER A 1 89 ? 69.880 8.097 2.428 1.00 0.00 89 SER C C 11
ATOM 18056 O O . SER A 1 89 ? 69.211 9.110 2.317 1.00 0.00 89 SER C O 11
ATOM 18065 N N . ARG B 2 1 ? 63.814 2.734 4.720 1.00 0.00 147 ARG I N 11
ATOM 18066 C CA . ARG B 2 1 ? 62.831 2.617 3.606 1.00 0.00 147 ARG I CA 11
ATOM 18067 C C . ARG B 2 1 ? 63.488 3.107 2.315 1.00 0.00 147 ARG I C 11
ATOM 18068 O O . ARG B 2 1 ? 62.884 3.852 1.546 1.00 0.00 147 ARG I O 11
ATOM 18091 N N . ILE B 2 2 ? 64.760 2.721 2.136 1.00 0.00 148 ILE I N 11
ATOM 18092 C CA . ILE B 2 2 ? 65.582 3.135 0.992 1.00 0.00 148 ILE I CA 11
ATOM 18093 C C . ILE B 2 2 ? 66.210 4.508 1.244 1.00 0.00 148 ILE I C 11
ATOM 18094 O O . ILE B 2 2 ? 66.206 4.995 2.376 1.00 0.00 148 ILE I O 11
ATOM 18110 N N . SER B 2 3 ? 66.734 5.137 0.191 1.00 0.00 149 SER I N 11
ATOM 18111 C CA . SER B 2 3 ? 67.332 6.464 0.321 1.00 0.00 149 SER I CA 11
ATOM 18112 C C . SER B 2 3 ? 66.293 7.447 0.863 1.00 0.00 149 SER I C 11
ATOM 18113 O O . SER B 2 3 ? 65.212 7.587 0.295 1.00 0.00 149 SER I O 11
ATOM 18121 N N . ALA B 2 4 ? 66.607 8.062 2.006 1.00 0.00 150 ALA I N 11
ATOM 18122 C CA . ALA B 2 4 ? 65.663 8.942 2.704 1.00 0.00 150 ALA I CA 11
ATOM 18123 C C . ALA B 2 4 ? 64.380 8.184 3.079 1.00 0.00 150 ALA I C 11
ATOM 18124 O O . ALA B 2 4 ? 64.201 7.019 2.703 1.00 0.00 150 ALA I O 11
ATOM 18131 N N . ASP B 2 5 ? 63.502 8.833 3.839 1.00 0.00 151 ASP I N 11
ATOM 18132 C CA . ASP B 2 5 ? 62.262 8.196 4.268 1.00 0.00 151 ASP I CA 11
ATOM 18133 C C . ASP B 2 5 ? 61.024 9.003 3.852 1.00 0.00 151 ASP I C 11
ATOM 18134 O O . ASP B 2 5 ? 60.061 9.118 4.616 1.00 0.00 151 ASP I O 11
ATOM 18143 N N . ALA B 2 6 ? 61.021 9.490 2.606 1.00 0.00 152 ALA I N 11
ATOM 18144 C CA . ALA B 2 6 ? 59.868 10.237 2.074 1.00 0.00 152 ALA I CA 11
ATOM 18145 C C . ALA B 2 6 ? 58.593 9.410 2.208 1.00 0.00 152 ALA I C 11
ATOM 18146 O O . ALA B 2 6 ? 57.487 9.950 2.275 1.00 0.00 152 ALA I O 11
ATOM 18153 N N . MET B 2 7 ? 58.771 8.097 2.258 1.00 0.00 153 MET I N 11
ATOM 18154 C CA . MET B 2 7 ? 57.672 7.150 2.384 1.00 0.00 153 MET I CA 11
ATOM 18155 C C . MET B 2 7 ? 56.895 7.365 3.689 1.00 0.00 153 MET I C 11
ATOM 18156 O O . MET B 2 7 ? 55.689 7.175 3.735 1.00 0.00 153 MET I O 11
ATOM 18170 N N . MET B 2 8 ? 57.598 7.731 4.757 1.00 0.00 154 MET I N 11
ATOM 18171 C CA . MET B 2 8 ? 56.959 7.941 6.058 1.00 0.00 154 MET I CA 11
ATOM 18172 C C . MET B 2 8 ? 55.916 9.069 5.975 1.00 0.00 154 MET I C 11
ATOM 18173 O O . MET B 2 8 ? 54.841 8.985 6.567 1.00 0.00 154 MET I O 11
ATOM 18187 N N . GLN B 2 9 ? 56.258 10.117 5.223 1.00 0.00 155 GLN I N 11
ATOM 18188 C CA . GLN B 2 9 ? 55.377 11.275 5.010 1.00 0.00 155 GLN I CA 11
ATOM 18189 C C . GLN B 2 9 ? 54.092 10.889 4.237 1.00 0.00 155 GLN I C 11
ATOM 18190 O O . GLN B 2 9 ? 53.151 11.682 4.140 1.00 0.00 155 GLN I O 11
ATOM 18204 N N . ALA B 2 10 ? 54.109 9.697 3.620 1.00 0.00 156 ALA I N 11
ATOM 18205 C CA . ALA B 2 10 ? 53.019 9.203 2.742 1.00 0.00 156 ALA I CA 11
ATOM 18206 C C . ALA B 2 10 ? 51.607 9.498 3.252 1.00 0.00 156 ALA I C 11
ATOM 18207 O O . ALA B 2 10 ? 50.644 9.393 2.491 1.00 0.00 156 ALA I O 11
ATOM 18214 N N . LEU B 2 11 ? 51.470 9.760 4.535 1.00 0.00 157 LEU I N 11
ATOM 18215 C CA . LEU B 2 11 ? 50.157 9.955 5.138 1.00 0.00 157 LEU I CA 11
ATOM 18216 C C . LEU B 2 11 ? 49.455 11.173 4.533 1.00 0.00 157 LEU I C 11
ATOM 18217 O O . LEU B 2 11 ? 48.258 11.123 4.238 1.00 0.00 157 LEU I O 11
ATOM 18233 N N . LEU B 2 12 ? 50.232 12.218 4.267 1.00 0.00 158 LEU I N 11
ATOM 18234 C CA . LEU B 2 12 ? 49.729 13.431 3.606 1.00 0.00 158 LEU I CA 11
ATOM 18235 C C . LEU B 2 12 ? 48.385 13.916 4.191 1.00 0.00 158 LEU I C 11
ATOM 18236 O O . LEU B 2 12 ? 47.559 14.489 3.472 1.00 0.00 158 LEU I O 11
ATOM 18252 N N . GLY B 2 13 ? 48.196 13.727 5.505 1.00 0.00 159 GLY I N 11
ATOM 18253 C CA . GLY B 2 13 ? 46.982 14.200 6.192 1.00 0.00 159 GLY I CA 11
ATOM 18254 C C . GLY B 2 13 ? 45.985 13.075 6.438 1.00 0.00 159 GLY I C 11
ATOM 18255 O O . GLY B 2 13 ? 45.032 13.245 7.199 1.00 0.00 159 GLY I O 11
ATOM 18259 N N . ALA B 2 14 ? 46.243 11.912 5.832 1.00 0.00 160 ALA I N 11
ATOM 18260 C CA . ALA B 2 14 ? 45.407 10.714 6.002 1.00 0.00 160 ALA I CA 11
ATOM 18261 C C . ALA B 2 14 ? 43.913 11.051 6.039 1.00 0.00 160 ALA I C 11
ATOM 18262 O O . ALA B 2 14 ? 43.265 11.142 4.992 1.00 0.00 160 ALA I O 11
ATOM 18269 N N . ARG B 2 15 ? 43.371 11.243 7.246 1.00 0.00 161 ARG I N 11
ATOM 18270 C CA . ARG B 2 15 ? 41.968 11.584 7.393 1.00 0.00 161 ARG I CA 11
ATOM 18271 C C . ARG B 2 15 ? 41.730 13.063 7.157 1.00 0.00 161 ARG I C 11
ATOM 18272 O O . ARG B 2 15 ? 42.342 13.916 7.806 1.00 0.00 161 ARG I O 11
ATOM 18293 N N . ALA B 2 16 ? 40.813 13.358 6.248 1.00 0.00 162 ALA I N 11
ATOM 18294 C CA . ALA B 2 16 ? 40.457 14.732 5.928 1.00 0.00 162 ALA I CA 11
ATOM 18295 C C . ALA B 2 16 ? 39.437 14.780 4.799 1.00 0.00 162 ALA I C 11
ATOM 18296 O O . ALA B 2 16 ? 39.076 13.745 4.226 1.00 0.00 162 ALA I O 11
ATOM 18303 N N . LYS B 2 17 ? 39.010 15.997 4.462 1.00 0.00 163 LYS I N 11
ATOM 18304 C CA . LYS B 2 17 ? 38.077 16.233 3.357 1.00 0.00 163 LYS I CA 11
ATOM 18305 C C . LYS B 2 17 ? 36.686 15.638 3.633 1.00 0.00 163 LYS I C 11
ATOM 18306 O O . LYS B 2 17 ? 35.830 15.760 2.772 1.00 0.00 163 LYS I O 11
ATOM 18371 N N . MET A 1 1 ? 65.452 -16.801 3.668 1.00 0.00 1 MET C N 12
ATOM 18372 C CA . MET A 1 1 ? 66.797 -17.385 3.955 1.00 0.00 1 MET C CA 12
ATOM 18373 C C . MET A 1 1 ? 67.730 -16.275 4.452 1.00 0.00 1 MET C C 12
ATOM 18374 O O . MET A 1 1 ? 68.941 -16.348 4.280 1.00 0.00 1 MET C O 12
ATOM 18390 N N . ASP A 1 2 ? 67.146 -15.214 4.980 1.00 0.00 2 ASP C N 12
ATOM 18391 C CA . ASP A 1 2 ? 67.921 -14.043 5.385 1.00 0.00 2 ASP C CA 12
ATOM 18392 C C . ASP A 1 2 ? 67.582 -13.598 6.809 1.00 0.00 2 ASP C C 12
ATOM 18393 O O . ASP A 1 2 ? 66.586 -12.902 7.039 1.00 0.00 2 ASP C O 12
ATOM 18402 N N . ASP A 1 3 ? 68.446 -13.943 7.747 1.00 0.00 3 ASP C N 12
ATOM 18403 C CA . ASP A 1 3 ? 68.274 -13.519 9.130 1.00 0.00 3 ASP C CA 12
ATOM 18404 C C . ASP A 1 3 ? 68.982 -12.189 9.371 1.00 0.00 3 ASP C C 12
ATOM 18405 O O . ASP A 1 3 ? 68.818 -11.559 10.416 1.00 0.00 3 ASP C O 12
ATOM 18414 N N . ILE A 1 4 ? 69.750 -11.755 8.375 1.00 0.00 4 ILE C N 12
ATOM 18415 C CA . ILE A 1 4 ? 70.479 -10.507 8.460 1.00 0.00 4 ILE C CA 12
ATOM 18416 C C . ILE A 1 4 ? 69.526 -9.323 8.395 1.00 0.00 4 ILE C C 12
ATOM 18417 O O . ILE A 1 4 ? 69.627 -8.385 9.186 1.00 0.00 4 ILE C O 12
ATOM 18433 N N . TYR A 1 5 ? 68.584 -9.388 7.452 1.00 0.00 5 TYR C N 12
ATOM 18434 C CA . TYR A 1 5 ? 67.582 -8.332 7.288 1.00 0.00 5 TYR C CA 12
ATOM 18435 C C . TYR A 1 5 ? 66.589 -8.353 8.431 1.00 0.00 5 TYR C C 12
ATOM 18436 O O . TYR A 1 5 ? 66.192 -7.314 8.946 1.00 0.00 5 TYR C O 12
ATOM 18454 N N . LYS A 1 6 ? 66.204 -9.560 8.827 1.00 0.00 6 LYS C N 12
ATOM 18455 C CA . LYS A 1 6 ? 65.258 -9.754 9.916 1.00 0.00 6 LYS C CA 12
ATOM 18456 C C . LYS A 1 6 ? 65.821 -9.167 11.209 1.00 0.00 6 LYS C C 12
ATOM 18457 O O . LYS A 1 6 ? 65.140 -8.410 11.896 1.00 0.00 6 LYS C O 12
ATOM 18476 N N . ALA A 1 7 ? 67.114 -9.410 11.457 1.00 0.00 7 ALA C N 12
ATOM 18477 C CA . ALA A 1 7 ? 67.813 -8.799 12.592 1.00 0.00 7 ALA C CA 12
ATOM 18478 C C . ALA A 1 7 ? 67.873 -7.289 12.414 1.00 0.00 7 ALA C C 12
ATOM 18479 O O . ALA A 1 7 ? 67.755 -6.527 13.382 1.00 0.00 7 ALA C O 12
ATOM 18486 N N . ALA A 1 8 ? 68.022 -6.861 11.157 1.00 0.00 8 ALA C N 12
ATOM 18487 C CA . ALA A 1 8 ? 68.037 -5.440 10.818 1.00 0.00 8 ALA C CA 12
ATOM 18488 C C . ALA A 1 8 ? 66.695 -4.792 11.151 1.00 0.00 8 ALA C C 12
ATOM 18489 O O . ALA A 1 8 ? 66.644 -3.646 11.586 1.00 0.00 8 ALA C O 12
ATOM 18496 N N . VAL A 1 9 ? 65.609 -5.545 10.948 1.00 0.00 9 VAL C N 12
ATOM 18497 C CA . VAL A 1 9 ? 64.258 -5.062 11.204 1.00 0.00 9 VAL C CA 12
ATOM 18498 C C . VAL A 1 9 ? 64.052 -4.780 12.694 1.00 0.00 9 VAL C C 12
ATOM 18499 O O . VAL A 1 9 ? 63.279 -3.899 13.068 1.00 0.00 9 VAL C O 12
ATOM 18512 N N . GLU A 1 10 ? 64.830 -5.461 13.533 1.00 0.00 10 GLU C N 12
ATOM 18513 C CA . GLU A 1 10 ? 64.808 -5.214 14.979 1.00 0.00 10 GLU C CA 12
ATOM 18514 C C . GLU A 1 10 ? 65.347 -3.816 15.295 1.00 0.00 10 GLU C C 12
ATOM 18515 O O . GLU A 1 10 ? 64.956 -3.199 16.287 1.00 0.00 10 GLU C O 12
ATOM 18527 N N . GLN A 1 11 ? 66.214 -3.295 14.420 1.00 0.00 11 GLN C N 12
ATOM 18528 C CA . GLN A 1 11 ? 66.768 -1.957 14.611 1.00 0.00 11 GLN C CA 12
ATOM 18529 C C . GLN A 1 11 ? 65.669 -0.940 14.477 1.00 0.00 11 GLN C C 12
ATOM 18530 O O . GLN A 1 11 ? 65.577 -0.004 15.273 1.00 0.00 11 GLN C O 12
ATOM 18544 N N . LEU A 1 12 ? 64.740 -1.221 13.565 1.00 0.00 12 LEU C N 12
ATOM 18545 C CA . LEU A 1 12 ? 63.525 -0.437 13.467 1.00 0.00 12 LEU C CA 12
ATOM 18546 C C . LEU A 1 12 ? 62.666 -0.758 14.691 1.00 0.00 12 LEU C C 12
ATOM 18547 O O . LEU A 1 12 ? 62.588 -1.913 15.098 1.00 0.00 12 LEU C O 12
ATOM 18563 N N . THR A 1 13 ? 62.096 0.265 15.316 1.00 0.00 13 THR C N 12
ATOM 18564 C CA . THR A 1 13 ? 61.325 0.075 16.559 1.00 0.00 13 THR C CA 12
ATOM 18565 C C . THR A 1 13 ? 59.912 -0.406 16.263 1.00 0.00 13 THR C C 12
ATOM 18566 O O . THR A 1 13 ? 59.453 -0.342 15.114 1.00 0.00 13 THR C O 12
ATOM 18577 N N . GLU A 1 14 ? 59.199 -0.848 17.304 1.00 0.00 14 GLU C N 12
ATOM 18578 C CA . GLU A 1 14 ? 57.815 -1.279 17.125 1.00 0.00 14 GLU C CA 12
ATOM 18579 C C . GLU A 1 14 ? 56.975 -0.079 16.685 1.00 0.00 14 GLU C C 12
ATOM 18580 O O . GLU A 1 14 ? 56.129 -0.192 15.793 1.00 0.00 14 GLU C O 12
ATOM 18592 N N . GLU A 1 15 ? 57.302 1.098 17.234 1.00 0.00 15 GLU C N 12
ATOM 18593 C CA . GLU A 1 15 ? 56.659 2.347 16.822 1.00 0.00 15 GLU C CA 12
ATOM 18594 C C . GLU A 1 15 ? 57.026 2.664 15.368 1.00 0.00 15 GLU C C 12
ATOM 18595 O O . GLU A 1 15 ? 56.190 3.104 14.585 1.00 0.00 15 GLU C O 12
ATOM 18607 N N . GLN A 1 16 ? 58.287 2.401 15.020 1.00 0.00 16 GLN C N 12
ATOM 18608 C CA . GLN A 1 16 ? 58.796 2.626 13.663 1.00 0.00 16 GLN C CA 12
ATOM 18609 C C . GLN A 1 16 ? 58.057 1.762 12.649 1.00 0.00 16 GLN C C 12
ATOM 18610 O O . GLN A 1 16 ? 57.586 2.255 11.635 1.00 0.00 16 GLN C O 12
ATOM 18624 N N . LYS A 1 17 ? 57.928 0.477 12.961 1.00 0.00 17 LYS C N 12
ATOM 18625 C CA . LYS A 1 17 ? 57.237 -0.468 12.081 1.00 0.00 17 LYS C CA 12
ATOM 18626 C C . LYS A 1 17 ? 55.770 -0.074 11.942 1.00 0.00 17 LYS C C 12
ATOM 18627 O O . LYS A 1 17 ? 55.165 -0.236 10.879 1.00 0.00 17 LYS C O 12
ATOM 18646 N N . ASN A 1 18 ? 55.188 0.382 13.045 1.00 0.00 18 ASN C N 12
ATOM 18647 C CA . ASN A 1 18 ? 53.783 0.786 13.046 1.00 0.00 18 ASN C CA 12
ATOM 18648 C C . ASN A 1 18 ? 53.588 1.979 12.107 1.00 0.00 18 ASN C C 12
ATOM 18649 O O . ASN A 1 18 ? 52.703 1.972 11.249 1.00 0.00 18 ASN C O 12
ATOM 18660 N N . GLU A 1 19 ? 54.517 2.936 12.193 1.00 0.00 19 GLU C N 12
ATOM 18661 C CA . GLU A 1 19 ? 54.557 4.085 11.293 1.00 0.00 19 GLU C CA 12
ATOM 18662 C C . GLU A 1 19 ? 54.856 3.589 9.883 1.00 0.00 19 GLU C C 12
ATOM 18663 O O . GLU A 1 19 ? 54.324 4.100 8.886 1.00 0.00 19 GLU C O 12
ATOM 18675 N N . PHE A 1 20 ? 55.730 2.587 9.831 1.00 0.00 20 PHE C N 12
ATOM 18676 C CA . PHE A 1 20 ? 56.186 1.961 8.596 1.00 0.00 20 PHE C CA 12
ATOM 18677 C C . PHE A 1 20 ? 55.007 1.366 7.826 1.00 0.00 20 PHE C C 12
ATOM 18678 O O . PHE A 1 20 ? 54.846 1.624 6.635 1.00 0.00 20 PHE C O 12
ATOM 18695 N N . LYS A 1 21 ? 54.183 0.571 8.524 1.00 0.00 21 LYS C N 12
ATOM 18696 C CA . LYS A 1 21 ? 53.023 -0.063 7.927 1.00 0.00 21 LYS C CA 12
ATOM 18697 C C . LYS A 1 21 ? 51.901 0.916 7.603 1.00 0.00 21 LYS C C 12
ATOM 18698 O O . LYS A 1 21 ? 51.189 0.751 6.611 1.00 0.00 21 LYS C O 12
ATOM 18717 N N . ALA A 1 22 ? 51.743 1.937 8.451 1.00 0.00 22 ALA C N 12
ATOM 18718 C CA . ALA A 1 22 ? 50.685 2.940 8.269 1.00 0.00 22 ALA C CA 12
ATOM 18719 C C . ALA A 1 22 ? 50.727 3.492 6.858 1.00 0.00 22 ALA C C 12
ATOM 18720 O O . ALA A 1 22 ? 49.712 3.524 6.164 1.00 0.00 22 ALA C O 12
ATOM 18727 N N . ALA A 1 23 ? 51.928 3.857 6.408 1.00 0.00 23 ALA C N 12
ATOM 18728 C CA . ALA A 1 23 ? 52.128 4.279 5.030 1.00 0.00 23 ALA C CA 12
ATOM 18729 C C . ALA A 1 23 ? 51.964 3.107 4.056 1.00 0.00 23 ALA C C 12
ATOM 18730 O O . ALA A 1 23 ? 51.443 3.274 2.967 1.00 0.00 23 ALA C O 12
ATOM 18737 N N . PHE A 1 24 ? 52.413 1.910 4.464 1.00 0.00 24 PHE C N 12
ATOM 18738 C CA . PHE A 1 24 ? 52.307 0.735 3.607 1.00 0.00 24 PHE C CA 12
ATOM 18739 C C . PHE A 1 24 ? 50.848 0.478 3.242 1.00 0.00 24 PHE C C 12
ATOM 18740 O O . PHE A 1 24 ? 50.521 0.161 2.094 1.00 0.00 24 PHE C O 12
ATOM 18757 N N . ASP A 1 25 ? 49.987 0.629 4.230 1.00 0.00 25 ASP C N 12
ATOM 18758 C CA . ASP A 1 25 ? 48.558 0.404 4.075 1.00 0.00 25 ASP C CA 12
ATOM 18759 C C . ASP A 1 25 ? 47.955 1.357 3.034 1.00 0.00 25 ASP C C 12
ATOM 18760 O O . ASP A 1 25 ? 46.987 1.011 2.363 1.00 0.00 25 ASP C O 12
ATOM 18769 N N . ILE A 1 26 ? 48.507 2.565 2.927 1.00 0.00 26 ILE C N 12
ATOM 18770 C CA . ILE A 1 26 ? 48.000 3.551 1.966 1.00 0.00 26 ILE C CA 12
ATOM 18771 C C . ILE A 1 26 ? 48.175 3.071 0.520 1.00 0.00 26 ILE C C 12
ATOM 18772 O O . ILE A 1 26 ? 47.351 3.369 -0.351 1.00 0.00 26 ILE C O 12
ATOM 18788 N N . PHE A 1 27 ? 49.264 2.345 0.268 1.00 0.00 27 PHE C N 12
ATOM 18789 C CA . PHE A 1 27 ? 49.558 1.856 -1.078 1.00 0.00 27 PHE C CA 12
ATOM 18790 C C . PHE A 1 27 ? 48.459 0.916 -1.560 1.00 0.00 27 PHE C C 12
ATOM 18791 O O . PHE A 1 27 ? 47.991 1.046 -2.675 1.00 0.00 27 PHE C O 12
ATOM 18808 N N . VAL A 1 28 ? 48.018 -0.001 -0.691 1.00 0.00 28 VAL C N 12
ATOM 18809 C CA . VAL A 1 28 ? 46.937 -0.944 -1.039 1.00 0.00 28 VAL C CA 12
ATOM 18810 C C . VAL A 1 28 ? 45.669 -0.635 -0.242 1.00 0.00 28 VAL C C 12
ATOM 18811 O O . VAL A 1 28 ? 45.559 -0.978 0.929 1.00 0.00 28 VAL C O 12
ATOM 18824 N N . LEU A 1 29 ? 44.724 0.042 -0.890 1.00 0.00 29 LEU C N 12
ATOM 18825 C CA . LEU A 1 29 ? 43.479 0.451 -0.231 1.00 0.00 29 LEU C CA 12
ATOM 18826 C C . LEU A 1 29 ? 42.336 -0.517 -0.528 1.00 0.00 29 LEU C C 12
ATOM 18827 O O . LEU A 1 29 ? 41.237 -0.351 -0.012 1.00 0.00 29 LEU C O 12
ATOM 18843 N N . GLY A 1 30 ? 42.608 -1.523 -1.365 1.00 0.00 30 GLY C N 12
ATOM 18844 C CA . GLY A 1 30 ? 41.603 -2.536 -1.720 1.00 0.00 30 GLY C CA 12
ATOM 18845 C C . GLY A 1 30 ? 42.232 -3.815 -2.286 1.00 0.00 30 GLY C C 12
ATOM 18846 O O . GLY A 1 30 ? 41.523 -4.679 -2.798 1.00 0.00 30 GLY C O 12
ATOM 18850 N N . ALA A 1 31 ? 43.562 -3.925 -2.202 1.00 0.00 31 ALA C N 12
ATOM 18851 C CA . ALA A 1 31 ? 44.273 -5.090 -2.739 1.00 0.00 31 ALA C CA 12
ATOM 18852 C C . ALA A 1 31 ? 44.109 -6.311 -1.837 1.00 0.00 31 ALA C C 12
ATOM 18853 O O . ALA A 1 31 ? 44.315 -6.233 -0.617 1.00 0.00 31 ALA C O 12
ATOM 18860 N N . GLU A 1 32 ? 43.744 -7.433 -2.445 1.00 0.00 32 GLU C N 12
ATOM 18861 C CA . GLU A 1 32 ? 43.568 -8.692 -1.716 1.00 0.00 32 GLU C CA 12
ATOM 18862 C C . GLU A 1 32 ? 44.905 -9.242 -1.210 1.00 0.00 32 GLU C C 12
ATOM 18863 O O . GLU A 1 32 ? 44.991 -9.752 -0.094 1.00 0.00 32 GLU C O 12
ATOM 18875 N N . ASP A 1 33 ? 45.912 -9.217 -2.086 1.00 0.00 33 ASP C N 12
ATOM 18876 C CA . ASP A 1 33 ? 47.228 -9.810 -1.801 1.00 0.00 33 ASP C CA 12
ATOM 18877 C C . ASP A 1 33 ? 47.954 -9.124 -0.649 1.00 0.00 33 ASP C C 12
ATOM 18878 O O . ASP A 1 33 ? 48.623 -9.788 0.149 1.00 0.00 33 ASP C O 12
ATOM 18887 N N . GLY A 1 34 ? 47.853 -7.796 -0.591 1.00 0.00 34 GLY C N 12
ATOM 18888 C CA . GLY A 1 34 ? 48.563 -7.009 0.425 1.00 0.00 34 GLY C CA 12
ATOM 18889 C C . GLY A 1 34 ? 49.957 -6.569 -0.059 1.00 0.00 34 GLY C C 12
ATOM 18890 O O . GLY A 1 34 ? 50.743 -6.016 0.708 1.00 0.00 34 GLY C O 12
ATOM 18894 N N . CYS A 1 35 ? 50.222 -6.760 -1.351 1.00 0.00 35 CYS C N 12
ATOM 18895 C CA . CYS A 1 35 ? 51.487 -6.311 -1.967 1.00 0.00 35 CYS C CA 12
ATOM 18896 C C . CYS A 1 35 ? 51.244 -5.046 -2.790 1.00 0.00 35 CYS C C 12
ATOM 18897 O O . CYS A 1 35 ? 50.121 -4.809 -3.236 1.00 0.00 35 CYS C O 12
ATOM 18905 N N . ILE A 1 36 ? 52.301 -4.244 -3.024 1.00 0.00 36 ILE C N 12
ATOM 18906 C CA . ILE A 1 36 ? 52.138 -3.042 -3.816 1.00 0.00 36 ILE C CA 12
ATOM 18907 C C . ILE A 1 36 ? 52.236 -3.388 -5.292 1.00 0.00 36 ILE C C 12
ATOM 18908 O O . ILE A 1 36 ? 53.258 -3.901 -5.763 1.00 0.00 36 ILE C O 12
ATOM 18924 N N . SER A 1 37 ? 51.193 -3.054 -6.025 1.00 0.00 37 SER C N 12
ATOM 18925 C CA . SER A 1 37 ? 51.177 -3.248 -7.461 1.00 0.00 37 SER C CA 12
ATOM 18926 C C . SER A 1 37 ? 51.279 -1.898 -8.132 1.00 0.00 37 SER C C 12
ATOM 18927 O O . SER A 1 37 ? 50.606 -0.968 -7.734 1.00 0.00 37 SER C O 12
ATOM 18935 N N . THR A 1 38 ? 52.142 -1.788 -9.124 1.00 0.00 38 THR C N 12
ATOM 18936 C CA . THR A 1 38 ? 52.329 -0.533 -9.851 1.00 0.00 38 THR C CA 12
ATOM 18937 C C . THR A 1 38 ? 50.996 0.094 -10.248 1.00 0.00 38 THR C C 12
ATOM 18938 O O . THR A 1 38 ? 50.858 1.322 -10.278 1.00 0.00 38 THR C O 12
ATOM 18949 N N . LYS A 1 39 ? 50.001 -0.758 -10.462 1.00 0.00 39 LYS C N 12
ATOM 18950 C CA . LYS A 1 39 ? 48.643 -0.323 -10.761 1.00 0.00 39 LYS C CA 12
ATOM 18951 C C . LYS A 1 39 ? 48.091 0.452 -9.553 1.00 0.00 39 LYS C C 12
ATOM 18952 O O . LYS A 1 39 ? 47.504 1.524 -9.688 1.00 0.00 39 LYS C O 12
ATOM 18971 N N . GLU A 1 40 ? 48.356 -0.107 -8.371 1.00 0.00 40 GLU C N 12
ATOM 18972 C CA . GLU A 1 40 ? 47.972 0.462 -7.075 1.00 0.00 40 GLU C CA 12
ATOM 18973 C C . GLU A 1 40 ? 49.034 1.463 -6.544 1.00 0.00 40 GLU C C 12
ATOM 18974 O O . GLU A 1 40 ? 48.802 2.148 -5.550 1.00 0.00 40 GLU C O 12
ATOM 18986 N N . LEU A 1 41 ? 50.240 1.436 -7.127 1.00 0.00 41 LEU C N 12
ATOM 18987 C CA . LEU A 1 41 ? 51.388 2.214 -6.617 1.00 0.00 41 LEU C CA 12
ATOM 18988 C C . LEU A 1 41 ? 51.140 3.730 -6.637 1.00 0.00 41 LEU C C 12
ATOM 18989 O O . LEU A 1 41 ? 51.677 4.442 -5.795 1.00 0.00 41 LEU C O 12
ATOM 19005 N N . GLY A 1 42 ? 50.458 4.231 -7.675 1.00 0.00 42 GLY C N 12
ATOM 19006 C CA . GLY A 1 42 ? 50.286 5.689 -7.873 1.00 0.00 42 GLY C CA 12
ATOM 19007 C C . GLY A 1 42 ? 49.978 6.454 -6.566 1.00 0.00 42 GLY C C 12
ATOM 19008 O O . GLY A 1 42 ? 50.198 7.664 -6.498 1.00 0.00 42 GLY C O 12
ATOM 19012 N N . LYS A 1 43 ? 49.545 5.739 -5.519 1.00 0.00 43 LYS C N 12
ATOM 19013 C CA . LYS A 1 43 ? 49.311 6.351 -4.209 1.00 0.00 43 LYS C CA 12
ATOM 19014 C C . LYS A 1 43 ? 50.617 6.956 -3.688 1.00 0.00 43 LYS C C 12
ATOM 19015 O O . LYS A 1 43 ? 50.617 8.021 -3.074 1.00 0.00 43 LYS C O 12
ATOM 19034 N N . VAL A 1 44 ? 51.730 6.297 -4.020 1.00 0.00 44 VAL C N 12
ATOM 19035 C CA . VAL A 1 44 ? 53.073 6.792 -3.695 1.00 0.00 44 VAL C CA 12
ATOM 19036 C C . VAL A 1 44 ? 53.332 8.149 -4.368 1.00 0.00 44 VAL C C 12
ATOM 19037 O O . VAL A 1 44 ? 53.882 9.042 -3.772 1.00 0.00 44 VAL C O 12
ATOM 19050 N N . MET A 1 45 ? 52.948 8.276 -5.623 1.00 0.00 45 MET C N 12
ATOM 19051 C CA . MET A 1 45 ? 53.160 9.519 -6.377 1.00 0.00 45 MET C CA 12
ATOM 19052 C C . MET A 1 45 ? 52.408 10.727 -5.793 1.00 0.00 45 MET C C 12
ATOM 19053 O O . MET A 1 45 ? 52.894 11.868 -5.880 1.00 0.00 45 MET C O 12
ATOM 19067 N N . ARG A 1 46 ? 51.255 10.481 -5.171 1.00 0.00 46 ARG C N 12
ATOM 19068 C CA . ARG A 1 46 ? 50.489 11.575 -4.558 1.00 0.00 46 ARG C CA 12
ATOM 19069 C C . ARG A 1 46 ? 51.339 12.294 -3.509 1.00 0.00 46 ARG C C 12
ATOM 19070 O O . ARG A 1 46 ? 51.356 13.534 -3.452 1.00 0.00 46 ARG C O 12
ATOM 19091 N N . MET A 1 47 ? 52.035 11.514 -2.678 1.00 0.00 47 MET C N 12
ATOM 19092 C CA . MET A 1 47 ? 52.892 12.078 -1.631 1.00 0.00 47 MET C CA 12
ATOM 19093 C C . MET A 1 47 ? 54.112 12.812 -2.211 1.00 0.00 47 MET C C 12
ATOM 19094 O O . MET A 1 47 ? 54.500 13.878 -1.717 1.00 0.00 47 MET C O 12
ATOM 19108 N N . LEU A 1 48 ? 54.690 12.247 -3.279 1.00 0.00 48 LEU C N 12
ATOM 19109 C CA . LEU A 1 48 ? 55.844 12.843 -3.949 1.00 0.00 48 LEU C CA 12
ATOM 19110 C C . LEU A 1 48 ? 55.493 14.202 -4.559 1.00 0.00 48 LEU C C 12
ATOM 19111 O O . LEU A 1 48 ? 56.283 15.150 -4.474 1.00 0.00 48 LEU C O 12
ATOM 19127 N N . GLY A 1 49 ? 54.300 14.279 -5.174 1.00 0.00 49 GLY C N 12
ATOM 19128 C CA . GLY A 1 49 ? 53.801 15.511 -5.809 1.00 0.00 49 GLY C CA 12
ATOM 19129 C C . GLY A 1 49 ? 53.748 15.391 -7.328 1.00 0.00 49 GLY C C 12
ATOM 19130 O O . GLY A 1 49 ? 52.877 15.983 -7.975 1.00 0.00 49 GLY C O 12
ATOM 19134 N N . GLN A 1 50 ? 54.637 14.573 -7.889 1.00 0.00 50 GLN C N 12
ATOM 19135 C CA . GLN A 1 50 ? 54.635 14.310 -9.326 1.00 0.00 50 GLN C CA 12
ATOM 19136 C C . GLN A 1 50 ? 53.633 13.197 -9.635 1.00 0.00 50 GLN C C 12
ATOM 19137 O O . GLN A 1 50 ? 53.311 12.403 -8.761 1.00 0.00 50 GLN C O 12
ATOM 19151 N N . ASN A 1 51 ? 53.093 13.181 -10.852 1.00 0.00 51 ASN C N 12
ATOM 19152 C CA . ASN A 1 51 ? 52.106 12.168 -11.232 1.00 0.00 51 ASN C CA 12
ATOM 19153 C C . ASN A 1 51 ? 52.423 11.555 -12.596 1.00 0.00 51 ASN C C 12
ATOM 19154 O O . ASN A 1 51 ? 51.610 11.626 -13.522 1.00 0.00 51 ASN C O 12
ATOM 19165 N N . PRO A 1 52 ? 53.528 10.850 -12.697 1.00 0.00 52 PRO C N 12
ATOM 19166 C CA . PRO A 1 52 ? 53.871 10.063 -13.910 1.00 0.00 52 PRO C CA 12
ATOM 19167 C C . PRO A 1 52 ? 52.826 8.996 -14.132 1.00 0.00 52 PRO C C 12
ATOM 19168 O O . PRO A 1 52 ? 52.233 8.501 -13.174 1.00 0.00 52 PRO C O 12
ATOM 19179 N N . THR A 1 53 ? 52.557 8.688 -15.386 1.00 0.00 53 THR C N 12
ATOM 19180 C CA . THR A 1 53 ? 51.550 7.688 -15.720 1.00 0.00 53 THR C CA 12
ATOM 19181 C C . THR A 1 53 ? 51.727 6.441 -14.831 1.00 0.00 53 THR C C 12
ATOM 19182 O O . THR A 1 53 ? 52.853 6.086 -14.493 1.00 0.00 53 THR C O 12
ATOM 19193 N N . PRO A 1 54 ? 50.657 5.762 -14.467 1.00 0.00 54 PRO C N 12
ATOM 19194 C CA . PRO A 1 54 ? 50.745 4.519 -13.623 1.00 0.00 54 PRO C CA 12
ATOM 19195 C C . PRO A 1 54 ? 51.677 3.482 -14.255 1.00 0.00 54 PRO C C 12
ATOM 19196 O O . PRO A 1 54 ? 52.341 2.721 -13.553 1.00 0.00 54 PRO C O 12
ATOM 19207 N N . GLU A 1 55 ? 51.767 3.497 -15.573 1.00 0.00 55 GLU C N 12
ATOM 19208 C CA . GLU A 1 55 ? 52.692 2.610 -16.286 1.00 0.00 55 GLU C CA 12
ATOM 19209 C C . GLU A 1 55 ? 54.151 2.959 -15.906 1.00 0.00 55 GLU C C 12
ATOM 19210 O O . GLU A 1 55 ? 54.980 2.075 -15.666 1.00 0.00 55 GLU C O 12
ATOM 19222 N N . GLU A 1 56 ? 54.419 4.271 -15.794 1.00 0.00 56 GLU C N 12
ATOM 19223 C CA . GLU A 1 56 ? 55.740 4.794 -15.394 1.00 0.00 56 GLU C CA 12
ATOM 19224 C C . GLU A 1 56 ? 56.075 4.475 -13.935 1.00 0.00 56 GLU C C 12
ATOM 19225 O O . GLU A 1 56 ? 57.237 4.482 -13.547 1.00 0.00 56 GLU C O 12
ATOM 19237 N N . LEU A 1 57 ? 55.052 4.207 -13.120 1.00 0.00 57 LEU C N 12
ATOM 19238 C CA . LEU A 1 57 ? 55.262 3.889 -11.703 1.00 0.00 57 LEU C CA 12
ATOM 19239 C C . LEU A 1 57 ? 56.096 2.621 -11.524 1.00 0.00 57 LEU C C 12
ATOM 19240 O O . LEU A 1 57 ? 56.953 2.537 -10.632 1.00 0.00 57 LEU C O 12
ATOM 19256 N N . GLN A 1 58 ? 55.822 1.643 -12.362 1.00 0.00 58 GLN C N 12
ATOM 19257 C CA . GLN A 1 58 ? 56.473 0.334 -12.306 1.00 0.00 58 GLN C CA 12
ATOM 19258 C C . GLN A 1 58 ? 58.009 0.460 -12.332 1.00 0.00 58 GLN C C 12
ATOM 19259 O O . GLN A 1 58 ? 58.721 -0.441 -11.879 1.00 0.00 58 GLN C O 12
ATOM 19273 N N . GLU A 1 59 ? 58.513 1.572 -12.885 1.00 0.00 59 GLU C N 12
ATOM 19274 C CA . GLU A 1 59 ? 59.960 1.789 -13.008 1.00 0.00 59 GLU C CA 12
ATOM 19275 C C . GLU A 1 59 ? 60.634 1.859 -11.640 1.00 0.00 59 GLU C C 12
ATOM 19276 O O . GLU A 1 59 ? 61.692 1.267 -11.433 1.00 0.00 59 GLU C O 12
ATOM 19288 N N . MET A 1 60 ? 59.989 2.533 -10.691 1.00 0.00 60 MET C N 12
ATOM 19289 C CA . MET A 1 60 ? 60.505 2.596 -9.324 1.00 0.00 60 MET C CA 12
ATOM 19290 C C . MET A 1 60 ? 60.485 1.218 -8.682 1.00 0.00 60 MET C C 12
ATOM 19291 O O . MET A 1 60 ? 61.434 0.823 -8.013 1.00 0.00 60 MET C O 12
ATOM 19305 N N . ILE A 1 61 ? 59.417 0.465 -8.959 1.00 0.00 61 ILE C N 12
ATOM 19306 C CA . ILE A 1 61 ? 59.276 -0.910 -8.470 1.00 0.00 61 ILE C CA 12
ATOM 19307 C C . ILE A 1 61 ? 60.369 -1.809 -9.024 1.00 0.00 61 ILE C C 12
ATOM 19308 O O . ILE A 1 61 ? 60.891 -2.647 -8.309 1.00 0.00 61 ILE C O 12
ATOM 19324 N N . ASP A 1 62 ? 60.668 -1.665 -10.306 1.00 0.00 62 ASP C N 12
ATOM 19325 C CA . ASP A 1 62 ? 61.657 -2.521 -10.952 1.00 0.00 62 ASP C CA 12
ATOM 19326 C C . ASP A 1 62 ? 63.011 -2.457 -10.236 1.00 0.00 62 ASP C C 12
ATOM 19327 O O . ASP A 1 62 ? 63.595 -3.492 -9.933 1.00 0.00 62 ASP C O 12
ATOM 19336 N N . GLU A 1 63 ? 63.471 -1.245 -9.907 1.00 0.00 63 GLU C N 12
ATOM 19337 C CA . GLU A 1 63 ? 64.716 -1.082 -9.139 1.00 0.00 63 GLU C CA 12
ATOM 19338 C C . GLU A 1 63 ? 64.530 -1.571 -7.702 1.00 0.00 63 GLU C C 12
ATOM 19339 O O . GLU A 1 63 ? 65.400 -2.239 -7.140 1.00 0.00 63 GLU C O 12
ATOM 19351 N N . VAL A 1 64 ? 63.386 -1.222 -7.123 1.00 0.00 64 VAL C N 12
ATOM 19352 C CA . VAL A 1 64 ? 63.047 -1.586 -5.748 1.00 0.00 64 VAL C CA 12
ATOM 19353 C C . VAL A 1 64 ? 62.811 -3.102 -5.606 1.00 0.00 64 VAL C C 12
ATOM 19354 O O . VAL A 1 64 ? 63.038 -3.673 -4.541 1.00 0.00 64 VAL C O 12
ATOM 19367 N N . ASP A 1 65 ? 62.388 -3.749 -6.698 1.00 0.00 65 ASP C N 12
ATOM 19368 C CA . ASP A 1 65 ? 62.162 -5.194 -6.701 1.00 0.00 65 ASP C CA 12
ATOM 19369 C C . ASP A 1 65 ? 63.441 -5.954 -7.097 1.00 0.00 65 ASP C C 12
ATOM 19370 O O . ASP A 1 65 ? 63.674 -6.246 -8.272 1.00 0.00 65 ASP C O 12
ATOM 19379 N N . GLU A 1 66 ? 64.257 -6.271 -6.097 1.00 0.00 66 GLU C N 12
ATOM 19380 C CA . GLU A 1 66 ? 65.516 -6.989 -6.303 1.00 0.00 66 GLU C CA 12
ATOM 19381 C C . GLU A 1 66 ? 65.307 -8.432 -6.769 1.00 0.00 66 GLU C C 12
ATOM 19382 O O . GLU A 1 66 ? 66.076 -8.952 -7.580 1.00 0.00 66 GLU C O 12
ATOM 19394 N N . ASP A 1 67 ? 64.273 -9.074 -6.249 1.00 0.00 67 ASP C N 12
ATOM 19395 C CA . ASP A 1 67 ? 63.978 -10.451 -6.606 1.00 0.00 67 ASP C CA 12
ATOM 19396 C C . ASP A 1 67 ? 63.594 -10.575 -8.085 1.00 0.00 67 ASP C C 12
ATOM 19397 O O . ASP A 1 67 ? 63.839 -11.610 -8.720 1.00 0.00 67 ASP C O 12
ATOM 19406 N N . GLY A 1 68 ? 63.057 -9.486 -8.650 1.00 0.00 68 GLY C N 12
ATOM 19407 C CA . GLY A 1 68 ? 62.716 -9.451 -10.076 1.00 0.00 68 GLY C CA 12
ATOM 19408 C C . GLY A 1 68 ? 61.321 -10.022 -10.360 1.00 0.00 68 GLY C C 12
ATOM 19409 O O . GLY A 1 68 ? 60.996 -10.333 -11.502 1.00 0.00 68 GLY C O 12
ATOM 19413 N N . SER A 1 69 ? 60.490 -10.090 -9.330 1.00 0.00 69 SER C N 12
ATOM 19414 C CA . SER A 1 69 ? 59.110 -10.571 -9.480 1.00 0.00 69 SER C CA 12
ATOM 19415 C C . SER A 1 69 ? 58.223 -9.483 -10.080 1.00 0.00 69 SER C C 12
ATOM 19416 O O . SER A 1 69 ? 57.134 -9.767 -10.560 1.00 0.00 69 SER C O 12
ATOM 19424 N N . GLY A 1 70 ? 58.687 -8.232 -10.022 1.00 0.00 70 GLY C N 12
ATOM 19425 C CA . GLY A 1 70 ? 57.916 -7.099 -10.534 1.00 0.00 70 GLY C CA 12
ATOM 19426 C C . GLY A 1 70 ? 56.797 -6.741 -9.574 1.00 0.00 70 GLY C C 12
ATOM 19427 O O . GLY A 1 70 ? 56.007 -5.833 -9.829 1.00 0.00 70 GLY C O 12
ATOM 19431 N N . THR A 1 71 ? 56.744 -7.473 -8.471 1.00 0.00 71 THR C N 12
ATOM 19432 C CA . THR A 1 71 ? 55.748 -7.284 -7.433 1.00 0.00 71 THR C CA 12
ATOM 19433 C C . THR A 1 71 ? 56.454 -7.071 -6.111 1.00 0.00 71 THR C C 12
ATOM 19434 O O . THR A 1 71 ? 57.384 -7.808 -5.789 1.00 0.00 71 THR C O 12
ATOM 19445 N N . VAL A 1 72 ? 56.042 -6.063 -5.363 1.00 0.00 72 VAL C N 12
ATOM 19446 C CA . VAL A 1 72 ? 56.696 -5.746 -4.087 1.00 0.00 72 VAL C CA 12
ATOM 19447 C C . VAL A 1 72 ? 55.751 -5.983 -2.897 1.00 0.00 72 VAL C C 12
ATOM 19448 O O . VAL A 1 72 ? 54.840 -5.190 -2.632 1.00 0.00 72 VAL C O 12
ATOM 19461 N N . ASP A 1 73 ? 56.001 -7.079 -2.184 1.00 0.00 73 ASP C N 12
ATOM 19462 C CA . ASP A 1 73 ? 55.219 -7.474 -1.020 1.00 0.00 73 ASP C CA 12
ATOM 19463 C C . ASP A 1 73 ? 55.662 -6.692 0.205 1.00 0.00 73 ASP C C 12
ATOM 19464 O O . ASP A 1 73 ? 56.709 -6.046 0.190 1.00 0.00 73 ASP C O 12
ATOM 19473 N N . PHE A 1 74 ? 54.875 -6.761 1.274 1.00 0.00 74 PHE C N 12
ATOM 19474 C CA . PHE A 1 74 ? 55.246 -6.081 2.517 1.00 0.00 74 PHE C CA 12
ATOM 19475 C C . PHE A 1 74 ? 56.571 -6.637 3.008 1.00 0.00 74 PHE C C 12
ATOM 19476 O O . PHE A 1 74 ? 57.495 -5.890 3.350 1.00 0.00 74 PHE C O 12
ATOM 19493 N N . ASP A 1 75 ? 56.658 -7.967 2.994 1.00 0.00 75 ASP C N 12
ATOM 19494 C CA . ASP A 1 75 ? 57.853 -8.680 3.385 1.00 0.00 75 ASP C CA 12
ATOM 19495 C C . ASP A 1 75 ? 59.016 -8.358 2.461 1.00 0.00 75 ASP C C 12
ATOM 19496 O O . ASP A 1 75 ? 60.112 -8.048 2.936 1.00 0.00 75 ASP C O 12
ATOM 19505 N N . GLU A 1 76 ? 58.748 -8.289 1.139 1.00 0.00 76 GLU C N 12
ATOM 19506 C CA . GLU A 1 76 ? 59.806 -7.893 0.203 1.00 0.00 76 GLU C CA 12
ATOM 19507 C C . GLU A 1 76 ? 60.206 -6.455 0.468 1.00 0.00 76 GLU C C 12
ATOM 19508 O O . GLU A 1 76 ? 61.384 -6.137 0.548 1.00 0.00 76 GLU C O 12
ATOM 19520 N N . PHE A 1 77 ? 59.217 -5.608 0.682 1.00 0.00 77 PHE C N 12
ATOM 19521 C CA . PHE A 1 77 ? 59.475 -4.202 0.946 1.00 0.00 77 PHE C CA 12
ATOM 19522 C C . PHE A 1 77 ? 60.351 -4.009 2.191 1.00 0.00 77 PHE C C 12
ATOM 19523 O O . PHE A 1 77 ? 61.288 -3.218 2.179 1.00 0.00 77 PHE C O 12
ATOM 19540 N N . LEU A 1 78 ? 60.037 -4.718 3.257 1.00 0.00 78 LEU C N 12
ATOM 19541 C CA . LEU A 1 78 ? 60.792 -4.584 4.497 1.00 0.00 78 LEU C CA 12
ATOM 19542 C C . LEU A 1 78 ? 62.263 -5.057 4.346 1.00 0.00 78 LEU C C 12
ATOM 19543 O O . LEU A 1 78 ? 63.185 -4.247 4.439 1.00 0.00 78 LEU C O 12
ATOM 19559 N N . VAL A 1 79 ? 62.460 -6.382 4.198 1.00 0.00 79 VAL C N 12
ATOM 19560 C CA . VAL A 1 79 ? 63.814 -6.993 4.159 1.00 0.00 79 VAL C CA 12
ATOM 19561 C C . VAL A 1 79 ? 64.640 -6.679 2.891 1.00 0.00 79 VAL C C 12
ATOM 19562 O O . VAL A 1 79 ? 65.850 -6.464 2.973 1.00 0.00 79 VAL C O 12
ATOM 19575 N N . MET A 1 80 ? 64.009 -6.712 1.732 1.00 0.00 80 MET C N 12
ATOM 19576 C CA . MET A 1 80 ? 64.722 -6.484 0.467 1.00 0.00 80 MET C CA 12
ATOM 19577 C C . MET A 1 80 ? 65.279 -5.061 0.380 1.00 0.00 80 MET C C 12
ATOM 19578 O O . MET A 1 80 ? 66.395 -4.851 -0.089 1.00 0.00 80 MET C O 12
ATOM 19592 N N . MET A 1 81 ? 64.482 -4.093 0.809 1.00 0.00 81 MET C N 12
ATOM 19593 C CA . MET A 1 81 ? 64.867 -2.688 0.757 1.00 0.00 81 MET C CA 12
ATOM 19594 C C . MET A 1 81 ? 66.056 -2.410 1.690 1.00 0.00 81 MET C C 12
ATOM 19595 O O . MET A 1 81 ? 66.889 -1.538 1.412 1.00 0.00 81 MET C O 12
ATOM 19609 N N . VAL A 1 82 ? 66.127 -3.153 2.796 1.00 0.00 82 VAL C N 12
ATOM 19610 C CA . VAL A 1 82 ? 67.211 -2.986 3.770 1.00 0.00 82 VAL C CA 12
ATOM 19611 C C . VAL A 1 82 ? 68.566 -3.207 3.107 1.00 0.00 82 VAL C C 12
ATOM 19612 O O . VAL A 1 82 ? 69.582 -2.700 3.579 1.00 0.00 82 VAL C O 12
ATOM 19625 N N . ARG A 1 83 ? 68.572 -3.949 2.006 1.00 0.00 83 ARG C N 12
ATOM 19626 C CA . ARG A 1 83 ? 69.795 -4.212 1.258 1.00 0.00 83 ARG C CA 12
ATOM 19627 C C . ARG A 1 83 ? 70.371 -2.909 0.701 1.00 0.00 83 ARG C C 12
ATOM 19628 O O . ARG A 1 83 ? 71.581 -2.692 0.738 1.00 0.00 83 ARG C O 12
ATOM 19649 N N . CYS A 1 84 ? 69.476 -2.020 0.247 1.00 0.00 84 CYS C N 12
ATOM 19650 C CA . CYS A 1 84 ? 69.870 -0.698 -0.287 1.00 0.00 84 CYS C CA 12
ATOM 19651 C C . CYS A 1 84 ? 70.116 0.315 0.840 1.00 0.00 84 CYS C C 12
ATOM 19652 O O . CYS A 1 84 ? 70.786 1.326 0.643 1.00 0.00 84 CYS C O 12
ATOM 19660 N N . MET A 1 85 ? 69.584 0.015 2.019 1.00 0.00 85 MET C N 12
ATOM 19661 C CA . MET A 1 85 ? 69.765 0.866 3.206 1.00 0.00 85 MET C CA 12
ATOM 19662 C C . MET A 1 85 ? 71.224 0.934 3.660 1.00 0.00 85 MET C C 12
ATOM 19663 O O . MET A 1 85 ? 71.592 1.832 4.415 1.00 0.00 85 MET C O 12
ATOM 19677 N N . LYS A 1 86 ? 71.966 -0.140 3.409 1.00 0.00 86 LYS C N 12
ATOM 19678 C CA . LYS A 1 86 ? 73.282 -0.333 4.033 1.00 0.00 86 LYS C CA 12
ATOM 19679 C C . LYS A 1 86 ? 74.251 0.834 3.757 1.00 0.00 86 LYS C C 12
ATOM 19680 O O . LYS A 1 86 ? 74.907 1.308 4.677 1.00 0.00 86 LYS C O 12
ATOM 19699 N N . ASP A 1 87 ? 74.301 1.337 2.525 1.00 0.00 87 ASP C N 12
ATOM 19700 C CA . ASP A 1 87 ? 75.175 2.490 2.235 1.00 0.00 87 ASP C CA 12
ATOM 19701 C C . ASP A 1 87 ? 74.840 3.151 0.902 1.00 0.00 87 ASP C C 12
ATOM 19702 O O . ASP A 1 87 ? 74.201 2.552 0.043 1.00 0.00 87 ASP C O 12
ATOM 19711 N N . ASP A 1 88 ? 75.375 4.359 0.709 1.00 0.00 88 ASP C N 12
ATOM 19712 C CA . ASP A 1 88 ? 75.243 5.083 -0.549 1.00 0.00 88 ASP C CA 12
ATOM 19713 C C . ASP A 1 88 ? 76.155 4.485 -1.625 1.00 0.00 88 ASP C C 12
ATOM 19714 O O . ASP A 1 88 ? 77.261 4.028 -1.331 1.00 0.00 88 ASP C O 12
ATOM 19723 N N . SER A 1 89 ? 75.677 4.496 -2.869 1.00 0.00 89 SER C N 12
ATOM 19724 C CA . SER A 1 89 ? 76.433 3.954 -4.013 1.00 0.00 89 SER C CA 12
ATOM 19725 C C . SER A 1 89 ? 76.495 2.413 -3.980 1.00 0.00 89 SER C C 12
ATOM 19726 O O . SER A 1 89 ? 76.465 1.812 -5.041 1.00 0.00 89 SER C O 12
ATOM 19735 N N . ARG B 2 1 ? 61.630 2.870 5.889 1.00 0.00 147 ARG I N 12
ATOM 19736 C CA . ARG B 2 1 ? 62.364 4.103 6.310 1.00 0.00 147 ARG I CA 12
ATOM 19737 C C . ARG B 2 1 ? 63.120 4.693 5.101 1.00 0.00 147 ARG I C 12
ATOM 19738 O O . ARG B 2 1 ? 63.330 5.899 5.026 1.00 0.00 147 ARG I O 12
ATOM 19761 N N . ILE B 2 2 ? 63.471 3.815 4.136 1.00 0.00 148 ILE I N 12
ATOM 19762 C CA . ILE B 2 2 ? 64.173 4.203 2.886 1.00 0.00 148 ILE I CA 12
ATOM 19763 C C . ILE B 2 2 ? 65.148 5.379 3.091 1.00 0.00 148 ILE I C 12
ATOM 19764 O O . ILE B 2 2 ? 66.343 5.168 3.326 1.00 0.00 148 ILE I O 12
ATOM 19780 N N . SER B 2 3 ? 64.621 6.598 3.045 1.00 0.00 149 SER I N 12
ATOM 19781 C CA . SER B 2 3 ? 65.401 7.814 3.288 1.00 0.00 149 SER I CA 12
ATOM 19782 C C . SER B 2 3 ? 64.605 8.773 4.167 1.00 0.00 149 SER I C 12
ATOM 19783 O O . SER B 2 3 ? 63.463 9.101 3.846 1.00 0.00 149 SER I O 12
ATOM 19791 N N . ALA B 2 4 ? 65.208 9.201 5.293 1.00 0.00 150 ALA I N 12
ATOM 19792 C CA . ALA B 2 4 ? 64.542 10.090 6.258 1.00 0.00 150 ALA I CA 12
ATOM 19793 C C . ALA B 2 4 ? 63.101 9.631 6.535 1.00 0.00 150 ALA I C 12
ATOM 19794 O O . ALA B 2 4 ? 62.260 10.425 6.971 1.00 0.00 150 ALA I O 12
ATOM 19801 N N . ASP B 2 5 ? 62.822 8.336 6.282 1.00 0.00 151 ASP I N 12
ATOM 19802 C CA . ASP B 2 5 ? 61.480 7.774 6.498 1.00 0.00 151 ASP I CA 12
ATOM 19803 C C . ASP B 2 5 ? 60.395 8.661 5.897 1.00 0.00 151 ASP I C 12
ATOM 19804 O O . ASP B 2 5 ? 59.346 8.902 6.509 1.00 0.00 151 ASP I O 12
ATOM 19813 N N . ALA B 2 6 ? 60.656 9.121 4.678 1.00 0.00 152 ALA I N 12
ATOM 19814 C CA . ALA B 2 6 ? 59.729 9.963 3.933 1.00 0.00 152 ALA I CA 12
ATOM 19815 C C . ALA B 2 6 ? 58.404 9.236 3.714 1.00 0.00 152 ALA I C 12
ATOM 19816 O O . ALA B 2 6 ? 57.382 9.854 3.431 1.00 0.00 152 ALA I O 12
ATOM 19823 N N . MET B 2 7 ? 58.442 7.914 3.803 1.00 0.00 153 MET I N 12
ATOM 19824 C CA . MET B 2 7 ? 57.249 7.101 3.572 1.00 0.00 153 MET I CA 12
ATOM 19825 C C . MET B 2 7 ? 56.139 7.449 4.569 1.00 0.00 153 MET I C 12
ATOM 19826 O O . MET B 2 7 ? 54.970 7.508 4.204 1.00 0.00 153 MET I O 12
ATOM 19840 N N . MET B 2 8 ? 56.515 7.736 5.806 1.00 0.00 154 MET I N 12
ATOM 19841 C CA . MET B 2 8 ? 55.544 8.123 6.822 1.00 0.00 154 MET I CA 12
ATOM 19842 C C . MET B 2 8 ? 54.795 9.382 6.365 1.00 0.00 154 MET I C 12
ATOM 19843 O O . MET B 2 8 ? 53.575 9.463 6.473 1.00 0.00 154 MET I O 12
ATOM 19857 N N . GLN B 2 9 ? 55.541 10.315 5.762 1.00 0.00 155 GLN I N 12
ATOM 19858 C CA . GLN B 2 9 ? 54.974 11.544 5.199 1.00 0.00 155 GLN I CA 12
ATOM 19859 C C . GLN B 2 9 ? 53.848 11.218 4.196 1.00 0.00 155 GLN I C 12
ATOM 19860 O O . GLN B 2 9 ? 52.986 12.059 3.919 1.00 0.00 155 GLN I O 12
ATOM 19874 N N . ALA B 2 10 ? 53.873 9.992 3.654 1.00 0.00 156 ALA I N 12
ATOM 19875 C CA . ALA B 2 10 ? 52.894 9.544 2.654 1.00 0.00 156 ALA I CA 12
ATOM 19876 C C . ALA B 2 10 ? 51.448 9.694 3.147 1.00 0.00 156 ALA I C 12
ATOM 19877 O O . ALA B 2 10 ? 50.513 9.722 2.340 1.00 0.00 156 ALA I O 12
ATOM 19884 N N . LEU B 2 11 ? 51.283 9.805 4.467 1.00 0.00 157 LEU I N 12
ATOM 19885 C CA . LEU B 2 11 ? 49.958 9.993 5.077 1.00 0.00 157 LEU I CA 12
ATOM 19886 C C . LEU B 2 11 ? 49.310 11.312 4.646 1.00 0.00 157 LEU I C 12
ATOM 19887 O O . LEU B 2 11 ? 48.080 11.406 4.564 1.00 0.00 157 LEU I O 12
ATOM 19903 N N . LEU B 2 12 ? 50.143 12.339 4.425 1.00 0.00 158 LEU I N 12
ATOM 19904 C CA . LEU B 2 12 ? 49.668 13.680 4.015 1.00 0.00 158 LEU I CA 12
ATOM 19905 C C . LEU B 2 12 ? 48.335 13.617 3.225 1.00 0.00 158 LEU I C 12
ATOM 19906 O O . LEU B 2 12 ? 48.197 12.842 2.270 1.00 0.00 158 LEU I O 12
ATOM 19922 N N . GLY B 2 13 ? 47.350 14.410 3.658 1.00 0.00 159 GLY I N 12
ATOM 19923 C CA . GLY B 2 13 ? 46.022 14.409 3.027 1.00 0.00 159 GLY I CA 12
ATOM 19924 C C . GLY B 2 13 ? 45.169 13.222 3.518 1.00 0.00 159 GLY I C 12
ATOM 19925 O O . GLY B 2 13 ? 44.196 12.844 2.869 1.00 0.00 159 GLY I O 12
ATOM 19929 N N . ALA B 2 14 ? 45.604 12.599 4.619 1.00 0.00 160 ALA I N 12
ATOM 19930 C CA . ALA B 2 14 ? 44.946 11.414 5.200 1.00 0.00 160 ALA I CA 12
ATOM 19931 C C . ALA B 2 14 ? 44.761 10.282 4.176 1.00 0.00 160 ALA I C 12
ATOM 19932 O O . ALA B 2 14 ? 45.495 9.295 4.202 1.00 0.00 160 ALA I O 12
ATOM 19939 N N . ARG B 2 15 ? 43.789 10.451 3.270 1.00 0.00 161 ARG I N 12
ATOM 19940 C CA . ARG B 2 15 ? 43.501 9.470 2.211 1.00 0.00 161 ARG I CA 12
ATOM 19941 C C . ARG B 2 15 ? 42.676 8.292 2.735 1.00 0.00 161 ARG I C 12
ATOM 19942 O O . ARG B 2 15 ? 43.191 7.181 2.929 1.00 0.00 161 ARG I O 12
ATOM 19963 N N . ALA B 2 16 ? 41.394 8.562 2.987 1.00 0.00 162 ALA I N 12
ATOM 19964 C CA . ALA B 2 16 ? 40.465 7.564 3.512 1.00 0.00 162 ALA I CA 12
ATOM 19965 C C . ALA B 2 16 ? 40.290 6.396 2.548 1.00 0.00 162 ALA I C 12
ATOM 19966 O O . ALA B 2 16 ? 40.215 5.244 2.972 1.00 0.00 162 ALA I O 12
ATOM 19973 N N . LYS B 2 17 ? 40.251 6.708 1.251 1.00 0.00 163 LYS I N 12
ATOM 19974 C CA . LYS B 2 17 ? 40.118 5.696 0.190 1.00 0.00 163 LYS I CA 12
ATOM 19975 C C . LYS B 2 17 ? 41.057 6.011 -0.980 1.00 0.00 163 LYS I C 12
ATOM 19976 O O . LYS B 2 17 ? 41.652 7.068 -0.964 1.00 0.00 163 LYS I O 12
ATOM 20041 N N . MET A 1 1 ? 67.477 -18.324 7.828 1.00 0.00 1 MET C N 13
ATOM 20042 C CA . MET A 1 1 ? 67.529 -18.245 6.344 1.00 0.00 1 MET C CA 13
ATOM 20043 C C . MET A 1 1 ? 67.653 -16.774 5.923 1.00 0.00 1 MET C C 13
ATOM 20044 O O . MET A 1 1 ? 66.657 -16.063 5.844 1.00 0.00 1 MET C O 13
ATOM 20060 N N . ASP A 1 2 ? 68.891 -16.311 5.716 1.00 0.00 2 ASP C N 13
ATOM 20061 C CA . ASP A 1 2 ? 69.132 -14.903 5.350 1.00 0.00 2 ASP C CA 13
ATOM 20062 C C . ASP A 1 2 ? 68.459 -13.986 6.380 1.00 0.00 2 ASP C C 13
ATOM 20063 O O . ASP A 1 2 ? 67.817 -12.979 6.045 1.00 0.00 2 ASP C O 13
ATOM 20072 N N . ASP A 1 3 ? 68.514 -14.435 7.621 1.00 0.00 3 ASP C N 13
ATOM 20073 C CA . ASP A 1 3 ? 67.838 -13.800 8.739 1.00 0.00 3 ASP C CA 13
ATOM 20074 C C . ASP A 1 3 ? 68.438 -12.420 9.078 1.00 0.00 3 ASP C C 13
ATOM 20075 O O . ASP A 1 3 ? 67.805 -11.629 9.780 1.00 0.00 3 ASP C O 13
ATOM 20084 N N . ILE A 1 4 ? 69.656 -12.139 8.595 1.00 0.00 4 ILE C N 13
ATOM 20085 C CA . ILE A 1 4 ? 70.337 -10.874 8.925 1.00 0.00 4 ILE C CA 13
ATOM 20086 C C . ILE A 1 4 ? 69.468 -9.662 8.570 1.00 0.00 4 ILE C C 13
ATOM 20087 O O . ILE A 1 4 ? 69.453 -8.655 9.289 1.00 0.00 4 ILE C O 13
ATOM 20103 N N . TYR A 1 5 ? 68.798 -9.745 7.429 1.00 0.00 5 TYR C N 13
ATOM 20104 C CA . TYR A 1 5 ? 67.959 -8.666 6.954 1.00 0.00 5 TYR C CA 13
ATOM 20105 C C . TYR A 1 5 ? 66.710 -8.527 7.821 1.00 0.00 5 TYR C C 13
ATOM 20106 O O . TYR A 1 5 ? 66.361 -7.428 8.264 1.00 0.00 5 TYR C O 13
ATOM 20124 N N . LYS A 1 6 ? 66.105 -9.672 8.138 1.00 0.00 6 LYS C N 13
ATOM 20125 C CA . LYS A 1 6 ? 64.947 -9.751 9.028 1.00 0.00 6 LYS C CA 13
ATOM 20126 C C . LYS A 1 6 ? 65.322 -9.290 10.439 1.00 0.00 6 LYS C C 13
ATOM 20127 O O . LYS A 1 6 ? 64.542 -8.621 11.125 1.00 0.00 6 LYS C O 13
ATOM 20146 N N . ALA A 1 7 ? 66.516 -9.681 10.870 1.00 0.00 7 ALA C N 13
ATOM 20147 C CA . ALA A 1 7 ? 67.038 -9.330 12.185 1.00 0.00 7 ALA C CA 13
ATOM 20148 C C . ALA A 1 7 ? 67.129 -7.810 12.343 1.00 0.00 7 ALA C C 13
ATOM 20149 O O . ALA A 1 7 ? 66.931 -7.283 13.435 1.00 0.00 7 ALA C O 13
ATOM 20156 N N . ALA A 1 8 ? 67.448 -7.117 11.241 1.00 0.00 8 ALA C N 13
ATOM 20157 C CA . ALA A 1 8 ? 67.576 -5.656 11.245 1.00 0.00 8 ALA C CA 13
ATOM 20158 C C . ALA A 1 8 ? 66.281 -5.000 11.711 1.00 0.00 8 ALA C C 13
ATOM 20159 O O . ALA A 1 8 ? 66.296 -3.931 12.318 1.00 0.00 8 ALA C O 13
ATOM 20166 N N . VAL A 1 9 ? 65.170 -5.666 11.435 1.00 0.00 9 VAL C N 13
ATOM 20167 C CA . VAL A 1 9 ? 63.849 -5.187 11.821 1.00 0.00 9 VAL C CA 13
ATOM 20168 C C . VAL A 1 9 ? 63.730 -5.076 13.351 1.00 0.00 9 VAL C C 13
ATOM 20169 O O . VAL A 1 9 ? 62.986 -4.245 13.860 1.00 0.00 9 VAL C O 13
ATOM 20182 N N . GLU A 1 10 ? 64.522 -5.875 14.075 1.00 0.00 10 GLU C N 13
ATOM 20183 C CA . GLU A 1 10 ? 64.537 -5.817 15.545 1.00 0.00 10 GLU C CA 13
ATOM 20184 C C . GLU A 1 10 ? 65.093 -4.493 16.049 1.00 0.00 10 GLU C C 13
ATOM 20185 O O . GLU A 1 10 ? 64.738 -4.038 17.136 1.00 0.00 10 GLU C O 13
ATOM 20197 N N . GLN A 1 11 ? 65.925 -3.859 15.225 1.00 0.00 11 GLN C N 13
ATOM 20198 C CA . GLN A 1 11 ? 66.497 -2.561 15.563 1.00 0.00 11 GLN C CA 13
ATOM 20199 C C . GLN A 1 11 ? 65.389 -1.516 15.614 1.00 0.00 11 GLN C C 13
ATOM 20200 O O . GLN A 1 11 ? 65.426 -0.589 16.427 1.00 0.00 11 GLN C O 13
ATOM 20214 N N . LEU A 1 12 ? 64.373 -1.713 14.776 1.00 0.00 12 LEU C N 13
ATOM 20215 C CA . LEU A 1 12 ? 63.208 -0.834 14.737 1.00 0.00 12 LEU C CA 13
ATOM 20216 C C . LEU A 1 12 ? 62.214 -1.229 15.837 1.00 0.00 12 LEU C C 13
ATOM 20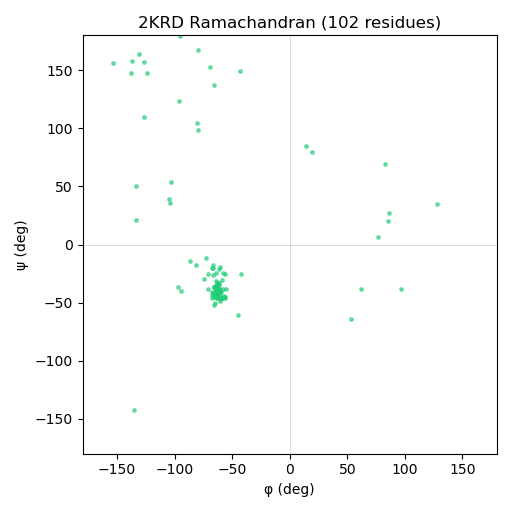217 O O . LEU A 1 12 ? 61.934 -2.413 16.025 1.00 0.00 12 LEU C O 13
ATOM 20233 N N . THR A 1 13 ? 61.649 -0.233 16.537 1.00 0.00 13 THR C N 13
ATOM 20234 C CA . THR A 1 13 ? 60.678 -0.511 17.593 1.00 0.00 13 THR C CA 13
ATOM 20235 C C . THR A 1 13 ? 59.305 -0.817 17.003 1.00 0.00 13 THR C C 13
ATOM 20236 O O . THR A 1 13 ? 59.047 -0.544 15.826 1.00 0.00 13 THR C O 13
ATOM 20247 N N . GLU A 1 14 ? 58.416 -1.368 17.833 1.00 0.00 14 GLU C N 13
ATOM 20248 C CA . GLU A 1 14 ? 57.066 -1.721 17.392 1.00 0.00 14 GLU C CA 13
ATOM 20249 C C . GLU A 1 14 ? 56.343 -0.499 16.851 1.00 0.00 14 GLU C C 13
ATOM 20250 O O . GLU A 1 14 ? 55.689 -0.571 15.811 1.00 0.00 14 GLU C O 13
ATOM 20262 N N . GLU A 1 15 ? 56.541 0.645 17.504 1.00 0.00 15 GLU C N 13
ATOM 20263 C CA . GLU A 1 15 ? 55.966 1.898 17.020 1.00 0.00 15 GLU C CA 13
ATOM 20264 C C . GLU A 1 15 ? 56.577 2.246 15.658 1.00 0.00 15 GLU C C 13
ATOM 20265 O O . GLU A 1 15 ? 55.878 2.676 14.742 1.00 0.00 15 GLU C O 13
ATOM 20277 N N . GLN A 1 16 ? 57.885 2.014 15.526 1.00 0.00 16 GLN C N 13
ATOM 20278 C CA . GLN A 1 16 ? 58.586 2.268 14.269 1.00 0.00 16 GLN C CA 13
ATOM 20279 C C . GLN A 1 16 ? 58.084 1.345 13.158 1.00 0.00 16 GLN C C 13
ATOM 20280 O O . GLN A 1 16 ? 57.869 1.779 12.023 1.00 0.00 16 GLN C O 13
ATOM 20294 N N . LYS A 1 17 ? 57.880 0.068 13.502 1.00 0.00 17 LYS C N 13
ATOM 20295 C CA . LYS A 1 17 ? 57.391 -0.925 12.553 1.00 0.00 17 LYS C CA 13
ATOM 20296 C C . LYS A 1 17 ? 55.983 -0.554 12.078 1.00 0.00 17 LYS C C 13
ATOM 20297 O O . LYS A 1 17 ? 55.658 -0.675 10.898 1.00 0.00 17 LYS C O 13
ATOM 20316 N N . ASN A 1 18 ? 55.129 -0.149 13.027 1.00 0.00 18 ASN C N 13
ATOM 20317 C CA . ASN A 1 18 ? 53.747 0.214 12.706 1.00 0.00 18 ASN C CA 13
ATOM 20318 C C . ASN A 1 18 ? 53.688 1.499 11.874 1.00 0.00 18 ASN C C 13
ATOM 20319 O O . ASN A 1 18 ? 52.933 1.588 10.905 1.00 0.00 18 ASN C O 13
ATOM 20330 N N . GLU A 1 19 ? 54.528 2.470 12.232 1.00 0.00 19 GLU C N 13
ATOM 20331 C CA . GLU A 1 19 ? 54.609 3.747 11.511 1.00 0.00 19 GLU C CA 13
ATOM 20332 C C . GLU A 1 19 ? 55.125 3.491 10.099 1.00 0.00 19 GLU C C 13
ATOM 20333 O O . GLU A 1 19 ? 54.822 4.220 9.148 1.00 0.00 19 GLU C O 13
ATOM 20345 N N . PHE A 1 20 ? 55.908 2.428 9.991 1.00 0.00 20 PHE C N 13
ATOM 20346 C CA . PHE A 1 20 ? 56.523 1.994 8.745 1.00 0.00 20 PHE C CA 13
ATOM 20347 C C . PHE A 1 20 ? 55.421 1.689 7.707 1.00 0.00 20 PHE C C 13
ATOM 20348 O O . PHE A 1 20 ? 55.521 2.063 6.536 1.00 0.00 20 PHE C O 13
ATOM 20365 N N . LYS A 1 21 ? 54.395 0.959 8.157 1.00 0.00 21 LYS C N 13
ATOM 20366 C CA . LYS A 1 21 ? 53.288 0.521 7.288 1.00 0.00 21 LYS C CA 13
ATOM 20367 C C . LYS A 1 21 ? 52.435 1.687 6.780 1.00 0.00 21 LYS C C 13
ATOM 20368 O O . LYS A 1 21 ? 51.556 1.482 5.945 1.00 0.00 21 LYS C O 13
ATOM 20387 N N . ALA A 1 22 ? 52.666 2.895 7.309 1.00 0.00 22 ALA C N 13
ATOM 20388 C CA . ALA A 1 22 ? 51.886 4.072 6.901 1.00 0.00 22 ALA C CA 13
ATOM 20389 C C . ALA A 1 22 ? 51.756 4.123 5.378 1.00 0.00 22 ALA C C 13
ATOM 20390 O O . ALA A 1 22 ? 50.656 4.263 4.843 1.00 0.00 22 ALA C O 13
ATOM 20397 N N . ALA A 1 23 ? 52.881 3.914 4.690 1.00 0.00 23 ALA C N 13
ATOM 20398 C CA . ALA A 1 23 ? 52.901 3.837 3.227 1.00 0.00 23 ALA C CA 13
ATOM 20399 C C . ALA A 1 23 ? 52.221 2.558 2.735 1.00 0.00 23 ALA C C 13
ATOM 20400 O O . ALA A 1 23 ? 51.467 2.578 1.764 1.00 0.00 23 ALA C O 13
ATOM 20407 N N . PHE A 1 24 ? 52.446 1.465 3.459 1.00 0.00 24 PHE C N 13
ATOM 20408 C CA . PHE A 1 24 ? 51.857 0.171 3.120 1.00 0.00 24 PHE C CA 13
ATOM 20409 C C . PHE A 1 24 ? 50.353 0.278 3.096 1.00 0.00 24 PHE C C 13
ATOM 20410 O O . PHE A 1 24 ? 49.698 -0.215 2.172 1.00 0.00 24 PHE C O 13
ATOM 20427 N N . ASP A 1 25 ? 49.817 0.982 4.082 1.00 0.00 25 ASP C N 13
ATOM 20428 C CA . ASP A 1 25 ? 48.399 1.231 4.168 1.00 0.00 25 ASP C CA 13
ATOM 20429 C C . ASP A 1 25 ? 47.928 2.029 2.957 1.00 0.00 25 ASP C C 13
ATOM 20430 O O . ASP A 1 25 ? 46.812 1.813 2.471 1.00 0.00 25 ASP C O 13
ATOM 20439 N N . ILE A 1 26 ? 48.760 2.967 2.471 1.00 0.00 26 ILE C N 13
ATOM 20440 C CA . ILE A 1 26 ? 48.375 3.757 1.309 1.00 0.00 26 ILE C CA 13
ATOM 20441 C C . ILE A 1 26 ? 48.379 2.941 0.010 1.00 0.00 26 ILE C C 13
ATOM 20442 O O . ILE A 1 26 ? 47.502 3.111 -0.841 1.00 0.00 26 ILE C O 13
ATOM 20458 N N . PHE A 1 27 ? 49.395 2.095 -0.147 1.00 0.00 27 PHE C N 13
ATOM 20459 C CA . PHE A 1 27 ? 49.576 1.303 -1.359 1.00 0.00 27 PHE C CA 13
ATOM 20460 C C . PHE A 1 27 ? 48.504 0.206 -1.518 1.00 0.00 27 PHE C C 13
ATOM 20461 O O . PHE A 1 27 ? 48.064 -0.084 -2.632 1.00 0.00 27 PHE C O 13
ATOM 20478 N N . VAL A 1 28 ? 48.159 -0.452 -0.408 1.00 0.00 28 VAL C N 13
ATOM 20479 C CA . VAL A 1 28 ? 47.229 -1.599 -0.428 1.00 0.00 28 VAL C CA 13
ATOM 20480 C C . VAL A 1 28 ? 45.831 -1.233 -0.918 1.00 0.00 28 VAL C C 13
ATOM 20481 O O . VAL A 1 28 ? 45.044 -2.117 -1.275 1.00 0.00 28 VAL C O 13
ATOM 20494 N N . LEU A 1 29 ? 45.491 0.049 -0.891 1.00 0.00 29 LEU C N 13
ATOM 20495 C CA . LEU A 1 29 ? 44.162 0.470 -1.316 1.00 0.00 29 LEU C CA 13
ATOM 20496 C C . LEU A 1 29 ? 44.011 0.290 -2.827 1.00 0.00 29 LEU C C 13
ATOM 20497 O O . LEU A 1 29 ? 44.895 0.658 -3.593 1.00 0.00 29 LEU C O 13
ATOM 20513 N N . GLY A 1 30 ? 42.920 -0.350 -3.238 1.00 0.00 30 GLY C N 13
ATOM 20514 C CA . GLY A 1 30 ? 42.694 -0.659 -4.660 1.00 0.00 30 GLY C CA 13
ATOM 20515 C C . GLY A 1 30 ? 43.510 -1.881 -5.093 1.00 0.00 30 GLY C C 13
ATOM 20516 O O . GLY A 1 30 ? 43.628 -2.171 -6.280 1.00 0.00 30 GLY C O 13
ATOM 20520 N N . ALA A 1 31 ? 44.074 -2.590 -4.116 1.00 0.00 31 ALA C N 13
ATOM 20521 C CA . ALA A 1 31 ? 44.892 -3.785 -4.376 1.00 0.00 31 ALA C CA 13
ATOM 20522 C C . ALA A 1 31 ? 44.245 -5.038 -3.796 1.00 0.00 31 ALA C C 13
ATOM 20523 O O . ALA A 1 31 ? 44.167 -5.200 -2.574 1.00 0.00 31 ALA C O 13
ATOM 20530 N N . GLU A 1 32 ? 43.858 -5.955 -4.669 1.00 0.00 32 GLU C N 13
ATOM 20531 C CA . GLU A 1 32 ? 43.304 -7.247 -4.243 1.00 0.00 32 GLU C CA 13
ATOM 20532 C C . GLU A 1 32 ? 44.384 -8.144 -3.606 1.00 0.00 32 GLU C C 13
ATOM 20533 O O . GLU A 1 32 ? 44.147 -8.801 -2.588 1.00 0.00 32 GLU C O 13
ATOM 20545 N N . ASP A 1 33 ? 45.569 -8.147 -4.220 1.00 0.00 33 ASP C N 13
ATOM 20546 C CA . ASP A 1 33 ? 46.715 -8.947 -3.762 1.00 0.00 33 ASP C CA 13
ATOM 20547 C C . ASP A 1 33 ? 47.254 -8.454 -2.412 1.00 0.00 33 ASP C C 13
ATOM 20548 O O . ASP A 1 33 ? 47.712 -9.252 -1.586 1.00 0.00 33 ASP C O 13
ATOM 20557 N N . GLY A 1 34 ? 47.215 -7.124 -2.199 1.00 0.00 34 GLY C N 13
ATOM 20558 C CA . GLY A 1 34 ? 47.727 -6.527 -0.950 1.00 0.00 34 GLY C CA 13
ATOM 20559 C C . GLY A 1 34 ? 49.229 -6.214 -1.030 1.00 0.00 34 GLY C C 13
ATOM 20560 O O . GLY A 1 34 ? 49.856 -5.871 -0.020 1.00 0.00 34 GLY C O 13
ATOM 20564 N N . CYS A 1 35 ? 49.790 -6.318 -2.233 1.00 0.00 35 CYS C N 13
ATOM 20565 C CA . CYS A 1 35 ? 51.207 -6.013 -2.467 1.00 0.00 35 CYS C CA 13
ATOM 20566 C C . CYS A 1 35 ? 51.329 -4.795 -3.364 1.00 0.00 35 CYS C C 13
ATOM 20567 O O . CYS A 1 35 ? 50.354 -4.393 -4.002 1.00 0.00 35 CYS C O 13
ATOM 20575 N N . ILE A 1 36 ? 52.535 -4.227 -3.452 1.00 0.00 36 ILE C N 13
ATOM 20576 C CA . ILE A 1 36 ? 52.750 -3.090 -4.331 1.00 0.00 36 ILE C CA 13
ATOM 20577 C C . ILE A 1 36 ? 53.140 -3.620 -5.708 1.00 0.00 36 ILE C C 13
ATOM 20578 O O . ILE A 1 36 ? 54.307 -3.931 -5.959 1.00 0.00 36 ILE C O 13
ATOM 20594 N N . SER A 1 37 ? 52.156 -3.747 -6.589 1.00 0.00 37 SER C N 13
ATOM 20595 C CA . SER A 1 37 ? 52.391 -4.268 -7.935 1.00 0.00 37 SER C CA 13
ATOM 20596 C C . SER A 1 37 ? 52.343 -3.142 -8.955 1.00 0.00 37 SER C C 13
ATOM 20597 O O . SER A 1 37 ? 51.639 -3.224 -9.958 1.00 0.00 37 SER C O 13
ATOM 20605 N N . THR A 1 38 ? 53.089 -2.086 -8.656 1.00 0.00 38 THR C N 13
ATOM 20606 C CA . THR A 1 38 ? 53.181 -0.886 -9.488 1.00 0.00 38 THR C CA 13
ATOM 20607 C C . THR A 1 38 ? 51.845 -0.155 -9.692 1.00 0.00 38 THR C C 13
ATOM 20608 O O . THR A 1 38 ? 51.782 1.076 -9.570 1.00 0.00 38 THR C O 13
ATOM 20619 N N . LYS A 1 39 ? 50.768 -0.917 -9.860 1.00 0.00 39 LYS C N 13
ATOM 20620 C CA . LYS A 1 39 ? 49.418 -0.360 -9.905 1.00 0.00 39 LYS C CA 13
ATOM 20621 C C . LYS A 1 39 ? 49.144 0.334 -8.575 1.00 0.00 39 LYS C C 13
ATOM 20622 O O . LYS A 1 39 ? 48.776 1.505 -8.523 1.00 0.00 39 LYS C O 13
ATOM 20641 N N . GLU A 1 40 ? 49.481 -0.390 -7.512 1.00 0.00 40 GLU C N 13
ATOM 20642 C CA . GLU A 1 40 ? 49.424 0.091 -6.146 1.00 0.00 40 GLU C CA 13
ATOM 20643 C C . GLU A 1 40 ? 50.452 1.182 -5.937 1.00 0.00 40 GLU C C 13
ATOM 20644 O O . GLU A 1 40 ? 50.221 2.142 -5.206 1.00 0.00 40 GLU C O 13
ATOM 20656 N N . LEU A 1 41 ? 51.574 1.040 -6.632 1.00 0.00 41 LEU C N 13
ATOM 20657 C CA . LEU A 1 41 ? 52.673 1.984 -6.531 1.00 0.00 41 LEU C CA 13
ATOM 20658 C C . LEU A 1 41 ? 52.225 3.361 -6.981 1.00 0.00 41 LEU C C 13
ATOM 20659 O O . LEU A 1 41 ? 52.704 4.357 -6.466 1.00 0.00 41 LEU C O 13
ATOM 20675 N N . GLY A 1 42 ? 51.340 3.412 -7.982 1.00 0.00 42 GLY C N 13
ATOM 20676 C CA . GLY A 1 42 ? 50.815 4.688 -8.487 1.00 0.00 42 GLY C CA 13
ATOM 20677 C C . GLY A 1 42 ? 50.461 5.632 -7.332 1.00 0.00 42 GLY C C 13
ATOM 20678 O O . GLY A 1 42 ? 50.520 6.852 -7.476 1.00 0.00 42 GLY C O 13
ATOM 20682 N N . LYS A 1 43 ? 50.204 5.057 -6.156 1.00 0.00 43 LYS C N 13
ATOM 20683 C CA . LYS A 1 43 ? 49.947 5.845 -4.955 1.00 0.00 43 LYS C CA 13
ATOM 20684 C C . LYS A 1 43 ? 51.214 6.608 -4.538 1.00 0.00 43 LYS C C 13
ATOM 20685 O O . LYS A 1 43 ? 51.152 7.720 -4.027 1.00 0.00 43 LYS C O 13
ATOM 20704 N N . VAL A 1 44 ? 52.366 5.987 -4.754 1.00 0.00 44 VAL C N 13
ATOM 20705 C CA . VAL A 1 44 ? 53.653 6.588 -4.420 1.00 0.00 44 VAL C CA 13
ATOM 20706 C C . VAL A 1 44 ? 53.815 7.892 -5.197 1.00 0.00 44 VAL C C 13
ATOM 20707 O O . VAL A 1 44 ? 54.354 8.867 -4.689 1.00 0.00 44 VAL C O 13
ATOM 20720 N N . MET A 1 45 ? 53.223 7.929 -6.396 1.00 0.00 45 MET C N 13
ATOM 20721 C CA . MET A 1 45 ? 53.160 9.145 -7.202 1.00 0.00 45 MET C CA 13
ATOM 20722 C C . MET A 1 45 ? 52.283 10.215 -6.553 1.00 0.00 45 MET C C 13
ATOM 20723 O O . MET A 1 45 ? 52.609 11.403 -6.586 1.00 0.00 45 MET C O 13
ATOM 20737 N N . ARG A 1 46 ? 51.218 9.774 -5.886 1.00 0.00 46 ARG C N 13
ATOM 20738 C CA . ARG A 1 46 ? 50.376 10.671 -5.099 1.00 0.00 46 ARG C CA 13
ATOM 20739 C C . ARG A 1 46 ? 51.191 11.307 -3.975 1.00 0.00 46 ARG C C 13
ATOM 20740 O O . ARG A 1 46 ? 51.119 12.518 -3.758 1.00 0.00 46 ARG C O 13
ATOM 20761 N N . MET A 1 47 ? 52.031 10.502 -3.324 1.00 0.00 47 MET C N 13
ATOM 20762 C CA . MET A 1 47 ? 52.943 11.009 -2.296 1.00 0.00 47 MET C CA 13
ATOM 20763 C C . MET A 1 47 ? 53.936 12.007 -2.916 1.00 0.00 47 MET C C 13
ATOM 20764 O O . MET A 1 47 ? 54.229 13.055 -2.338 1.00 0.00 47 MET C O 13
ATOM 20778 N N . LEU A 1 48 ? 54.481 11.634 -4.075 1.00 0.00 48 LEU C N 13
ATOM 20779 C CA . LEU A 1 48 ? 55.482 12.439 -4.788 1.00 0.00 48 LEU C CA 13
ATOM 20780 C C . LEU A 1 48 ? 54.899 13.742 -5.360 1.00 0.00 48 LEU C C 13
ATOM 20781 O O . LEU A 1 48 ? 55.575 14.771 -5.399 1.00 0.00 48 LEU C O 13
ATOM 20797 N N . GLY A 1 49 ? 53.672 13.656 -5.872 1.00 0.00 49 GLY C N 13
ATOM 20798 C CA . GLY A 1 49 ? 52.992 14.804 -6.489 1.00 0.00 49 GLY C CA 13
ATOM 20799 C C . GLY A 1 49 ? 53.130 14.810 -8.013 1.00 0.00 49 GLY C C 13
ATOM 20800 O O . GLY A 1 49 ? 53.244 15.871 -8.628 1.00 0.00 49 GLY C O 13
ATOM 20804 N N . GLN A 1 50 ? 53.073 13.627 -8.621 1.00 0.00 50 GLN C N 13
ATOM 20805 C CA . GLN A 1 50 ? 53.146 13.500 -10.088 1.00 0.00 50 GLN C CA 13
ATOM 20806 C C . GLN A 1 50 ? 52.138 12.467 -10.608 1.00 0.00 50 GLN C C 13
ATOM 20807 O O . GLN A 1 50 ? 51.635 11.635 -9.846 1.00 0.00 50 GLN C O 13
ATOM 20821 N N . ASN A 1 51 ? 51.853 12.526 -11.916 1.00 0.00 51 ASN C N 13
ATOM 20822 C CA . ASN A 1 51 ? 50.913 11.590 -12.569 1.00 0.00 51 ASN C CA 13
ATOM 20823 C C . ASN A 1 51 ? 51.548 10.885 -13.789 1.00 0.00 51 ASN C C 13
ATOM 20824 O O . ASN A 1 51 ? 50.981 10.877 -14.888 1.00 0.00 51 ASN C O 13
ATOM 20835 N N . PRO A 1 52 ? 52.691 10.266 -13.594 1.00 0.00 52 PRO C N 13
ATOM 20836 C CA . PRO A 1 52 ? 53.417 9.527 -14.667 1.00 0.00 52 PRO C CA 13
ATOM 20837 C C . PRO A 1 52 ? 52.756 8.193 -15.044 1.00 0.00 52 PRO C C 13
ATOM 20838 O O . PRO A 1 52 ? 52.045 7.583 -14.243 1.00 0.00 52 PRO C O 13
ATOM 20849 N N . THR A 1 53 ? 53.033 7.750 -16.265 1.00 0.00 53 THR C N 13
ATOM 20850 C CA . THR A 1 53 ? 52.537 6.482 -16.802 1.00 0.00 53 THR C CA 13
ATOM 20851 C C . THR A 1 53 ? 52.758 5.334 -15.802 1.00 0.00 53 THR C C 13
ATOM 20852 O O . THR A 1 53 ? 53.785 5.286 -15.130 1.00 0.00 53 THR C O 13
ATOM 20863 N N . PRO A 1 54 ? 51.869 4.361 -15.775 1.00 0.00 54 PRO C N 13
ATOM 20864 C CA . PRO A 1 54 ? 52.012 3.149 -14.891 1.00 0.00 54 PRO C CA 13
ATOM 20865 C C . PRO A 1 54 ? 53.349 2.436 -15.109 1.00 0.00 54 PRO C C 13
ATOM 20866 O O . PRO A 1 54 ? 53.938 1.896 -14.172 1.00 0.00 54 PRO C O 13
ATOM 20877 N N . GLU A 1 55 ? 53.830 2.472 -16.343 1.00 0.00 55 GLU C N 13
ATOM 20878 C CA . GLU A 1 55 ? 55.117 1.881 -16.692 1.00 0.00 55 GLU C CA 13
ATOM 20879 C C . GLU A 1 55 ? 56.242 2.578 -15.926 1.00 0.00 55 GLU C C 13
ATOM 20880 O O . GLU A 1 55 ? 57.185 1.934 -15.465 1.00 0.00 55 GLU C O 13
ATOM 20892 N N . GLU A 1 56 ? 56.088 3.892 -15.740 1.00 0.00 56 GLU C N 13
ATOM 20893 C CA . GLU A 1 56 ? 57.053 4.692 -14.984 1.00 0.00 56 GLU C CA 13
ATOM 20894 C C . GLU A 1 56 ? 57.060 4.259 -13.523 1.00 0.00 56 GLU C C 13
ATOM 20895 O O . GLU A 1 56 ? 58.126 4.105 -12.913 1.00 0.00 56 GLU C O 13
ATOM 20907 N N . LEU A 1 57 ? 55.863 3.952 -12.994 1.00 0.00 57 LEU C N 13
ATOM 20908 C CA . LEU A 1 57 ? 55.752 3.435 -11.627 1.00 0.00 57 LEU C CA 13
ATOM 20909 C C . LEU A 1 57 ? 56.480 2.109 -11.525 1.00 0.00 57 LEU C C 13
ATOM 20910 O O . LEU A 1 57 ? 57.218 1.854 -10.569 1.00 0.00 57 LEU C O 13
ATOM 20926 N N . GLN A 1 58 ? 56.289 1.280 -12.538 1.00 0.00 58 GLN C N 13
ATOM 20927 C CA . GLN A 1 58 ? 56.901 -0.043 -12.587 1.00 0.00 58 GLN C CA 13
ATOM 20928 C C . GLN A 1 58 ? 58.423 0.050 -12.598 1.00 0.00 58 GLN C C 13
ATOM 20929 O O . GLN A 1 58 ? 59.107 -0.791 -11.998 1.00 0.00 58 GLN C O 13
ATOM 20943 N N . GLU A 1 59 ? 58.951 1.058 -13.292 1.00 0.00 59 GLU C N 13
ATOM 20944 C CA . GLU A 1 59 ? 60.390 1.222 -13.392 1.00 0.00 59 GLU C CA 13
ATOM 20945 C C . GLU A 1 59 ? 61.015 1.411 -12.020 1.00 0.00 59 GLU C C 13
ATOM 20946 O O . GLU A 1 59 ? 62.080 0.863 -11.749 1.00 0.00 59 GLU C O 13
ATOM 20958 N N . MET A 1 60 ? 60.344 2.151 -11.133 1.00 0.00 60 MET C N 13
ATOM 20959 C CA . MET A 1 60 ? 60.888 2.332 -9.787 1.00 0.00 60 MET C CA 13
ATOM 20960 C C . MET A 1 60 ? 60.933 0.991 -9.027 1.00 0.00 60 MET C C 13
ATOM 20961 O O . MET A 1 60 ? 61.947 0.658 -8.418 1.00 0.00 60 MET C O 13
ATOM 20975 N N . ILE A 1 61 ? 59.878 0.169 -9.184 1.00 0.00 61 ILE C N 13
ATOM 20976 C CA . ILE A 1 61 ? 59.882 -1.202 -8.630 1.00 0.00 61 ILE C CA 13
ATOM 20977 C C . ILE A 1 61 ? 60.959 -2.056 -9.282 1.00 0.00 61 ILE C C 13
ATOM 20978 O O . ILE A 1 61 ? 61.676 -2.767 -8.595 1.00 0.00 61 ILE C O 13
ATOM 20994 N N . ASP A 1 62 ? 61.089 -1.951 -10.606 1.00 0.00 62 ASP C N 13
ATOM 20995 C CA . ASP A 1 62 ? 62.116 -2.701 -11.336 1.00 0.00 62 ASP C CA 13
ATOM 20996 C C . ASP A 1 62 ? 63.473 -2.480 -10.690 1.00 0.00 62 ASP C C 13
ATOM 20997 O O . ASP A 1 62 ? 64.177 -3.440 -10.347 1.00 0.00 62 ASP C O 13
ATOM 21006 N N . GLU A 1 63 ? 63.781 -1.218 -10.409 1.00 0.00 63 GLU C N 13
ATOM 21007 C CA . GLU A 1 63 ? 64.998 -0.849 -9.688 1.00 0.00 63 GLU C CA 13
ATOM 21008 C C . GLU A 1 63 ? 64.946 -1.376 -8.251 1.00 0.00 63 GLU C C 13
ATOM 21009 O O . GLU A 1 63 ? 65.958 -1.801 -7.698 1.00 0.00 63 GLU C O 13
ATOM 21021 N N . VAL A 1 64 ? 63.750 -1.308 -7.650 1.00 0.00 64 VAL C N 13
ATOM 21022 C CA . VAL A 1 64 ? 63.530 -1.734 -6.269 1.00 0.00 64 VAL C CA 13
ATOM 21023 C C . VAL A 1 64 ? 62.864 -3.120 -6.204 1.00 0.00 64 VAL C C 13
ATOM 21024 O O . VAL A 1 64 ? 61.865 -3.323 -5.494 1.00 0.00 64 VAL C O 13
ATOM 21037 N N . ASP A 1 65 ? 63.425 -4.074 -6.951 1.00 0.00 65 ASP C N 13
ATOM 21038 C CA . ASP A 1 65 ? 62.915 -5.446 -6.966 1.00 0.00 65 ASP C CA 13
ATOM 21039 C C . ASP A 1 65 ? 64.049 -6.452 -7.213 1.00 0.00 65 ASP C C 13
ATOM 21040 O O . ASP A 1 65 ? 64.322 -6.830 -8.350 1.00 0.00 65 ASP C O 13
ATOM 21049 N N . GLU A 1 66 ? 64.750 -6.821 -6.145 1.00 0.00 66 GLU C N 13
ATOM 21050 C CA . GLU A 1 66 ? 65.902 -7.719 -6.246 1.00 0.00 66 GLU C CA 13
ATOM 21051 C C . GLU A 1 66 ? 65.494 -9.134 -6.672 1.00 0.00 66 GLU C C 13
ATOM 21052 O O . GLU A 1 66 ? 66.205 -9.797 -7.439 1.00 0.00 66 GLU C O 13
ATOM 21064 N N . ASP A 1 67 ? 64.337 -9.578 -6.189 1.00 0.00 67 ASP C N 13
ATOM 21065 C CA . ASP A 1 67 ? 63.823 -10.908 -6.512 1.00 0.00 67 ASP C CA 13
ATOM 21066 C C . ASP A 1 67 ? 63.522 -11.042 -8.014 1.00 0.00 67 ASP C C 13
ATOM 21067 O O . ASP A 1 67 ? 63.595 -12.141 -8.572 1.00 0.00 67 ASP C O 13
ATOM 21076 N N . GLY A 1 68 ? 63.228 -9.927 -8.665 1.00 0.00 68 GLY C N 13
ATOM 21077 C CA . GLY A 1 68 ? 62.973 -9.929 -10.108 1.00 0.00 68 GLY C CA 13
ATOM 21078 C C . GLY A 1 68 ? 61.535 -10.347 -10.450 1.00 0.00 68 GLY C C 13
ATOM 21079 O O . GLY A 1 68 ? 61.251 -10.719 -11.588 1.00 0.00 68 GLY C O 13
ATOM 21083 N N . SER A 1 69 ? 60.622 -10.230 -9.486 1.00 0.00 69 SER C N 13
ATOM 21084 C CA . SER A 1 69 ? 59.211 -10.561 -9.718 1.00 0.00 69 SER C CA 13
ATOM 21085 C C . SER A 1 69 ? 58.473 -9.419 -10.416 1.00 0.00 69 SER C C 13
ATOM 21086 O O . SER A 1 69 ? 57.328 -9.577 -10.850 1.00 0.00 69 SER C O 13
ATOM 21094 N N . GLY A 1 70 ? 59.093 -8.242 -10.420 1.00 0.00 70 GLY C N 13
ATOM 21095 C CA . GLY A 1 70 ? 58.466 -7.042 -10.955 1.00 0.00 70 GLY C CA 13
ATOM 21096 C C . GLY A 1 70 ? 57.417 -6.527 -9.985 1.00 0.00 70 GLY C C 13
ATOM 21097 O O . GLY A 1 70 ? 56.830 -5.469 -10.196 1.00 0.00 70 GLY C O 13
ATOM 21101 N N . THR A 1 71 ? 57.205 -7.283 -8.908 1.00 0.00 71 THR C N 13
ATOM 21102 C CA . THR A 1 71 ? 56.234 -6.915 -7.883 1.00 0.00 71 THR C CA 13
ATOM 21103 C C . THR A 1 71 ? 56.914 -6.657 -6.553 1.00 0.00 71 THR C C 13
ATOM 21104 O O . THR A 1 71 ? 57.769 -7.439 -6.115 1.00 0.00 71 THR C O 13
ATOM 21115 N N . VAL A 1 72 ? 56.516 -5.573 -5.912 1.00 0.00 72 VAL C N 13
ATOM 21116 C CA . VAL A 1 72 ? 57.054 -5.189 -4.617 1.00 0.00 72 VAL C CA 13
ATOM 21117 C C . VAL A 1 72 ? 56.048 -5.473 -3.502 1.00 0.00 72 VAL C C 13
ATOM 21118 O O . VAL A 1 72 ? 54.995 -4.858 -3.423 1.00 0.00 72 VAL C O 13
ATOM 21131 N N . ASP A 1 73 ? 56.379 -6.457 -2.670 1.00 0.00 73 ASP C N 13
ATOM 21132 C CA . ASP A 1 73 ? 55.531 -6.868 -1.543 1.00 0.00 73 ASP C CA 13
ATOM 21133 C C . ASP A 1 73 ? 55.950 -6.147 -0.258 1.00 0.00 73 ASP C C 13
ATOM 21134 O O . ASP A 1 73 ? 56.982 -5.467 -0.226 1.00 0.00 73 ASP C O 13
ATOM 21143 N N . PHE A 1 74 ? 55.167 -6.328 0.804 1.00 0.00 74 PHE C N 13
ATOM 21144 C CA . PHE A 1 74 ? 55.499 -5.740 2.104 1.00 0.00 74 PHE C CA 13
ATOM 21145 C C . PHE A 1 74 ? 56.825 -6.283 2.607 1.00 0.00 74 PHE C C 13
ATOM 21146 O O . PHE A 1 74 ? 57.657 -5.536 3.105 1.00 0.00 74 PHE C O 13
ATOM 21163 N N . ASP A 1 75 ? 57.008 -7.585 2.479 1.00 0.00 75 ASP C N 13
ATOM 21164 C CA . ASP A 1 75 ? 58.224 -8.238 2.928 1.00 0.00 75 ASP C CA 13
ATOM 21165 C C . ASP A 1 75 ? 59.417 -7.686 2.147 1.00 0.00 75 ASP C C 13
ATOM 21166 O O . ASP A 1 75 ? 60.451 -7.364 2.733 1.00 0.00 75 ASP C O 13
ATOM 21175 N N . GLU A 1 76 ? 59.219 -7.442 0.852 1.00 0.00 76 GLU C N 13
ATOM 21176 C CA . GLU A 1 76 ? 60.242 -6.784 0.041 1.00 0.00 76 GLU C CA 13
ATOM 21177 C C . GLU A 1 76 ? 60.399 -5.312 0.476 1.00 0.00 76 GLU C C 13
ATOM 21178 O O . GLU A 1 76 ? 61.508 -4.805 0.640 1.00 0.00 76 GLU C O 13
ATOM 21190 N N . PHE A 1 77 ? 59.271 -4.682 0.753 1.00 0.00 77 PHE C N 13
ATOM 21191 C CA . PHE A 1 77 ? 59.225 -3.311 1.258 1.00 0.00 77 PHE C CA 13
ATOM 21192 C C . PHE A 1 77 ? 59.965 -3.216 2.594 1.00 0.00 77 PHE C C 13
ATOM 21193 O O . PHE A 1 77 ? 60.738 -2.284 2.826 1.00 0.00 77 PHE C O 13
ATOM 21210 N N . LEU A 1 78 ? 59.705 -4.167 3.478 1.00 0.00 78 LEU C N 13
ATOM 21211 C CA . LEU A 1 78 ? 60.351 -4.208 4.788 1.00 0.00 78 LEU C CA 13
ATOM 21212 C C . LEU A 1 78 ? 61.761 -4.829 4.715 1.00 0.00 78 LEU C C 13
ATOM 21213 O O . LEU A 1 78 ? 62.758 -4.160 4.975 1.00 0.00 78 LEU C O 13
ATOM 21229 N N . VAL A 1 79 ? 61.806 -6.141 4.481 1.00 0.00 79 VAL C N 13
ATOM 21230 C CA . VAL A 1 79 ? 63.047 -6.920 4.527 1.00 0.00 79 VAL C CA 13
ATOM 21231 C C . VAL A 1 79 ? 64.033 -6.605 3.386 1.00 0.00 79 VAL C C 13
ATOM 21232 O O . VAL A 1 79 ? 65.229 -6.460 3.630 1.00 0.00 79 VAL C O 13
ATOM 21245 N N . MET A 1 80 ? 63.547 -6.557 2.139 1.00 0.00 80 MET C N 13
ATOM 21246 C CA . MET A 1 80 ? 64.459 -6.349 1.001 1.00 0.00 80 MET C CA 13
ATOM 21247 C C . MET A 1 80 ? 65.079 -4.952 1.037 1.00 0.00 80 MET C C 13
ATOM 21248 O O . MET A 1 80 ? 66.282 -4.781 0.806 1.00 0.00 80 MET C O 13
ATOM 21262 N N . MET A 1 81 ? 64.262 -3.962 1.388 1.00 0.00 81 MET C N 13
ATOM 21263 C CA . MET A 1 81 ? 64.715 -2.579 1.475 1.00 0.00 81 MET C CA 13
ATOM 21264 C C . MET A 1 81 ? 65.826 -2.413 2.516 1.00 0.00 81 MET C C 13
ATOM 21265 O O . MET A 1 81 ? 66.488 -1.381 2.563 1.00 0.00 81 MET C O 13
ATOM 21279 N N . VAL A 1 82 ? 66.043 -3.454 3.326 1.00 0.00 82 VAL C N 13
ATOM 21280 C CA . VAL A 1 82 ? 67.094 -3.429 4.338 1.00 0.00 82 VAL C CA 13
ATOM 21281 C C . VAL A 1 82 ? 68.467 -3.296 3.681 1.00 0.00 82 VAL C C 13
ATOM 21282 O O . VAL A 1 82 ? 69.328 -2.559 4.174 1.00 0.00 82 VAL C O 13
ATOM 21295 N N . ARG A 1 83 ? 68.694 -4.033 2.589 1.00 0.00 83 ARG C N 13
ATOM 21296 C CA . ARG A 1 83 ? 69.990 -3.987 1.912 1.00 0.00 83 ARG C CA 13
ATOM 21297 C C . ARG A 1 83 ? 70.280 -2.563 1.460 1.00 0.00 83 ARG C C 13
ATOM 21298 O O . ARG A 1 83 ? 71.417 -2.092 1.541 1.00 0.00 83 ARG C O 13
ATOM 21319 N N . CYS A 1 84 ? 69.231 -1.857 1.055 1.00 0.00 84 CYS C N 13
ATOM 21320 C CA . CYS A 1 84 ? 69.340 -0.452 0.681 1.00 0.00 84 CYS C CA 13
ATOM 21321 C C . CYS A 1 84 ? 69.678 0.428 1.895 1.00 0.00 84 CYS C C 13
ATOM 21322 O O . CYS A 1 84 ? 70.397 1.418 1.768 1.00 0.00 84 CYS C O 13
ATOM 21330 N N . MET A 1 85 ? 69.121 0.071 3.061 1.00 0.00 85 MET C N 13
ATOM 21331 C CA . MET A 1 85 ? 69.338 0.842 4.303 1.00 0.00 85 MET C CA 13
ATOM 21332 C C . MET A 1 85 ? 70.809 0.825 4.715 1.00 0.00 85 MET C C 13
ATOM 21333 O O . MET A 1 85 ? 71.370 1.848 5.114 1.00 0.00 85 MET C O 13
ATOM 21347 N N . LYS A 1 86 ? 71.420 -0.349 4.614 1.00 0.00 86 LYS C N 13
ATOM 21348 C CA . LYS A 1 86 ? 72.837 -0.558 4.940 1.00 0.00 86 LYS C CA 13
ATOM 21349 C C . LYS A 1 86 ? 73.781 0.119 3.937 1.00 0.00 86 LYS C C 13
ATOM 21350 O O . LYS A 1 86 ? 74.822 0.659 4.319 1.00 0.00 86 LYS C O 13
ATOM 21369 N N . ASP A 1 87 ? 73.413 0.057 2.658 1.00 0.00 87 ASP C N 13
ATOM 21370 C CA . ASP A 1 87 ? 74.193 0.622 1.546 1.00 0.00 87 ASP C CA 13
ATOM 21371 C C . ASP A 1 87 ? 75.683 0.862 1.876 1.00 0.00 87 ASP C C 13
ATOM 21372 O O . ASP A 1 87 ? 76.436 -0.094 2.098 1.00 0.00 87 ASP C O 13
ATOM 21381 N N . ASP A 1 88 ? 76.121 2.126 1.822 1.00 0.00 88 ASP C N 13
ATOM 21382 C CA . ASP A 1 88 ? 77.526 2.465 2.035 1.00 0.00 88 ASP C CA 13
ATOM 21383 C C . ASP A 1 88 ? 77.681 3.700 2.946 1.00 0.00 88 ASP C C 13
ATOM 21384 O O . ASP A 1 88 ? 77.016 3.794 3.986 1.00 0.00 88 ASP C O 13
ATOM 21393 N N . SER A 1 89 ? 78.597 4.614 2.579 1.00 0.00 89 SER C N 13
ATOM 21394 C CA . SER A 1 89 ? 78.872 5.819 3.373 1.00 0.00 89 SER C CA 13
ATOM 21395 C C . SER A 1 89 ? 79.407 6.956 2.499 1.00 0.00 89 SER C C 13
ATOM 21396 O O . SER A 1 89 ? 79.029 8.090 2.743 1.00 0.00 89 SER C O 13
ATOM 21405 N N . ARG B 2 1 ? 62.751 2.505 4.224 1.00 0.00 147 ARG I N 13
ATOM 21406 C CA . ARG B 2 1 ? 63.634 3.694 4.046 1.00 0.00 147 ARG I CA 13
ATOM 21407 C C . ARG B 2 1 ? 64.000 3.890 2.579 1.00 0.00 147 ARG I C 13
ATOM 21408 O O . ARG B 2 1 ? 63.623 4.881 1.979 1.00 0.00 147 ARG I O 13
ATOM 21431 N N . ILE B 2 2 ? 64.866 3.009 2.070 1.00 0.00 148 ILE I N 13
ATOM 21432 C CA . ILE B 2 2 ? 65.472 3.173 0.748 1.00 0.00 148 ILE I CA 13
ATOM 21433 C C . ILE B 2 2 ? 66.154 4.550 0.589 1.00 0.00 148 ILE I C 13
ATOM 21434 O O . ILE B 2 2 ? 65.521 5.540 0.228 1.00 0.00 148 ILE I O 13
ATOM 21450 N N . SER B 2 3 ? 67.452 4.599 0.928 1.00 0.00 149 SER I N 13
ATOM 21451 C CA . SER B 2 3 ? 68.255 5.837 0.876 1.00 0.00 149 SER I CA 13
ATOM 21452 C C . SER B 2 3 ? 67.756 6.892 1.861 1.00 0.00 149 SER I C 13
ATOM 21453 O O . SER B 2 3 ? 68.372 7.122 2.904 1.00 0.00 149 SER I O 13
ATOM 21461 N N . ALA B 2 4 ? 66.630 7.517 1.535 1.00 0.00 150 ALA I N 13
ATOM 21462 C CA . ALA B 2 4 ? 66.049 8.553 2.372 1.00 0.00 150 ALA I CA 13
ATOM 21463 C C . ALA B 2 4 ? 65.001 7.961 3.316 1.00 0.00 150 ALA I C 13
ATOM 21464 O O . ALA B 2 4 ? 64.333 6.989 2.978 1.00 0.00 150 ALA I O 13
ATOM 21471 N N . ASP B 2 5 ? 64.803 8.598 4.462 1.00 0.00 151 ASP I N 13
ATOM 21472 C CA . ASP B 2 5 ? 63.786 8.156 5.428 1.00 0.00 151 ASP I CA 13
ATOM 21473 C C . ASP B 2 5 ? 62.407 8.767 5.096 1.00 0.00 151 ASP I C 13
ATOM 21474 O O . ASP B 2 5 ? 61.460 8.657 5.881 1.00 0.00 151 ASP I O 13
ATOM 21483 N N . ALA B 2 6 ? 62.339 9.466 3.970 1.00 0.00 152 ALA I N 13
ATOM 21484 C CA . ALA B 2 6 ? 61.135 10.201 3.565 1.00 0.00 152 ALA I CA 13
ATOM 21485 C C . ALA B 2 6 ? 59.902 9.303 3.488 1.00 0.00 152 ALA I C 13
ATOM 21486 O O . ALA B 2 6 ? 58.777 9.791 3.508 1.00 0.00 152 ALA I O 13
ATOM 21493 N N . MET B 2 7 ? 60.117 7.992 3.360 1.00 0.00 153 MET I N 13
ATOM 21494 C CA . MET B 2 7 ? 59.015 7.029 3.219 1.00 0.00 153 MET I CA 13
ATOM 21495 C C . MET B 2 7 ? 58.056 7.095 4.411 1.00 0.00 153 MET I C 13
ATOM 21496 O O . MET B 2 7 ? 56.877 6.748 4.293 1.00 0.00 153 MET I O 13
ATOM 21510 N N . MET B 2 8 ? 58.534 7.637 5.515 1.00 0.00 154 MET I N 13
ATOM 21511 C CA . MET B 2 8 ? 57.689 7.861 6.680 1.00 0.00 154 MET I CA 13
ATOM 21512 C C . MET B 2 8 ? 56.624 8.898 6.335 1.00 0.00 154 MET I C 13
ATOM 21513 O O . MET B 2 8 ? 55.465 8.778 6.732 1.00 0.00 154 MET I O 13
ATOM 21527 N N . GLN B 2 9 ? 57.027 9.888 5.534 1.00 0.00 155 GLN I N 13
ATOM 21528 C CA . GLN B 2 9 ? 56.136 10.947 5.055 1.00 0.00 155 GLN I CA 13
ATOM 21529 C C . GLN B 2 9 ? 55.012 10.395 4.173 1.00 0.00 155 GLN I C 13
ATOM 21530 O O . GLN B 2 9 ? 54.064 11.109 3.861 1.00 0.00 155 GLN I O 13
ATOM 21544 N N . ALA B 2 10 ? 55.169 9.142 3.734 1.00 0.00 156 ALA I N 13
ATOM 21545 C CA . ALA B 2 10 ? 54.200 8.468 2.857 1.00 0.00 156 ALA I CA 13
ATOM 21546 C C . ALA B 2 10 ? 52.721 8.747 3.218 1.00 0.00 156 ALA I C 13
ATOM 21547 O O . ALA B 2 10 ? 51.822 8.423 2.434 1.00 0.00 156 ALA I O 13
ATOM 21554 N N . LEU B 2 11 ? 52.474 9.327 4.409 1.00 0.00 157 LEU I N 13
ATOM 21555 C CA . LEU B 2 11 ? 51.101 9.621 4.855 1.00 0.00 157 LEU I CA 13
ATOM 21556 C C . LEU B 2 11 ? 50.419 10.582 3.883 1.00 0.00 157 LEU I C 13
ATOM 21557 O O . LEU B 2 11 ? 49.226 10.453 3.603 1.00 0.00 157 LEU I O 13
ATOM 21573 N N . LEU B 2 12 ? 51.177 11.565 3.394 1.00 0.00 158 LEU I N 13
ATOM 21574 C CA . LEU B 2 12 ? 50.646 12.575 2.482 1.00 0.00 158 LEU I CA 13
ATOM 21575 C C . LEU B 2 12 ? 49.974 11.921 1.274 1.00 0.00 158 LEU I C 13
ATOM 21576 O O . LEU B 2 12 ? 50.528 11.007 0.659 1.00 0.00 158 LEU I O 13
ATOM 21592 N N . GLY B 2 13 ? 48.780 12.418 0.930 1.00 0.00 159 GLY I N 13
ATOM 21593 C CA . GLY B 2 13 ? 48.022 11.913 -0.221 1.00 0.00 159 GLY I CA 13
ATOM 21594 C C . GLY B 2 13 ? 46.893 10.961 0.195 1.00 0.00 159 GLY I C 13
ATOM 21595 O O . GLY B 2 13 ? 45.979 10.697 -0.583 1.00 0.00 159 GLY I O 13
ATOM 21599 N N . ALA B 2 14 ? 46.976 10.448 1.422 1.00 0.00 160 ALA I N 13
ATOM 21600 C CA . ALA B 2 14 ? 45.980 9.514 1.964 1.00 0.00 160 ALA I CA 13
ATOM 21601 C C . ALA B 2 14 ? 44.889 10.256 2.731 1.00 0.00 160 ALA I C 13
ATOM 21602 O O . ALA B 2 14 ? 45.125 11.332 3.270 1.00 0.00 160 ALA I O 13
ATOM 21609 N N . ARG B 2 15 ? 43.710 9.648 2.792 1.00 0.00 161 ARG I N 13
ATOM 21610 C CA . ARG B 2 15 ? 42.578 10.203 3.541 1.00 0.00 161 ARG I CA 13
ATOM 21611 C C . ARG B 2 15 ? 42.441 9.487 4.882 1.00 0.00 161 ARG I C 13
ATOM 21612 O O . ARG B 2 15 ? 42.598 8.261 4.964 1.00 0.00 161 ARG I O 13
ATOM 21633 N N . ALA B 2 16 ? 42.222 10.267 5.938 1.00 0.00 162 ALA I N 13
ATOM 21634 C CA . ALA B 2 16 ? 42.150 9.722 7.295 1.00 0.00 162 ALA I CA 13
ATOM 21635 C C . ALA B 2 16 ? 41.243 10.560 8.213 1.00 0.00 162 ALA I C 13
ATOM 21636 O O . ALA B 2 16 ? 40.958 11.733 7.936 1.00 0.00 162 ALA I O 13
ATOM 21643 N N . LYS B 2 17 ? 40.774 9.918 9.289 1.00 0.00 163 LYS I N 13
ATOM 21644 C CA . LYS B 2 17 ? 39.875 10.543 10.263 1.00 0.00 163 LYS I CA 13
ATOM 21645 C C . LYS B 2 17 ? 40.277 10.169 11.712 1.00 0.00 163 LYS I C 13
ATOM 21646 O O . LYS B 2 17 ? 41.363 9.645 11.896 1.00 0.00 163 LYS I O 13
ATOM 21711 N N . MET A 1 1 ? 65.977 -16.035 3.381 1.00 0.00 1 MET C N 14
ATOM 21712 C CA . MET A 1 1 ? 67.328 -16.327 2.870 1.00 0.00 1 MET C CA 14
ATOM 21713 C C . MET A 1 1 ? 68.361 -16.038 3.980 1.00 0.00 1 MET C C 14
ATOM 21714 O O . MET A 1 1 ? 68.392 -16.726 5.006 1.00 0.00 1 MET C O 14
ATOM 21730 N N . ASP A 1 2 ? 69.210 -15.023 3.757 1.00 0.00 2 ASP C N 14
ATOM 21731 C CA . ASP A 1 2 ? 70.253 -14.653 4.711 1.00 0.00 2 ASP C CA 14
ATOM 21732 C C . ASP A 1 2 ? 69.662 -13.976 5.959 1.00 0.00 2 ASP C C 14
ATOM 21733 O O . ASP A 1 2 ? 68.707 -13.199 5.865 1.00 0.00 2 ASP C O 14
ATOM 21742 N N . ASP A 1 3 ? 70.250 -14.278 7.121 1.00 0.00 3 ASP C N 14
ATOM 21743 C CA . ASP A 1 3 ? 69.792 -13.729 8.396 1.00 0.00 3 ASP C CA 14
ATOM 21744 C C . ASP A 1 3 ? 70.058 -12.227 8.510 1.00 0.00 3 ASP C C 14
ATOM 21745 O O . ASP A 1 3 ? 69.492 -11.555 9.379 1.00 0.00 3 ASP C O 14
ATOM 21754 N N . ILE A 1 4 ? 70.968 -11.721 7.681 1.00 0.00 4 ILE C N 14
ATOM 21755 C CA . ILE A 1 4 ? 71.369 -10.316 7.756 1.00 0.00 4 ILE C CA 14
ATOM 21756 C C . ILE A 1 4 ? 70.225 -9.365 7.381 1.00 0.00 4 ILE C C 14
ATOM 21757 O O . ILE A 1 4 ? 69.977 -8.387 8.081 1.00 0.00 4 ILE C O 14
ATOM 21773 N N . TYR A 1 5 ? 69.521 -9.670 6.289 1.00 0.00 5 TYR C N 14
ATOM 21774 C CA . TYR A 1 5 ? 68.412 -8.833 5.831 1.00 0.00 5 TYR C CA 14
ATOM 21775 C C . TYR A 1 5 ? 67.285 -8.843 6.863 1.00 0.00 5 TYR C C 14
ATOM 21776 O O . TYR A 1 5 ? 66.701 -7.809 7.182 1.00 0.00 5 TYR C O 14
ATOM 21794 N N . LYS A 1 6 ? 67.002 -10.036 7.374 1.00 0.00 6 LYS C N 14
ATOM 21795 C CA . LYS A 1 6 ? 65.967 -10.251 8.379 1.00 0.00 6 LYS C CA 14
ATOM 21796 C C . LYS A 1 6 ? 66.298 -9.513 9.680 1.00 0.00 6 LYS C C 14
ATOM 21797 O O . LYS A 1 6 ? 65.422 -8.927 10.303 1.00 0.00 6 LYS C O 14
ATOM 21816 N N . ALA A 1 7 ? 67.571 -9.540 10.072 1.00 0.00 7 ALA C N 14
ATOM 21817 C CA . ALA A 1 7 ? 68.014 -8.888 11.317 1.00 0.00 7 ALA C CA 14
ATOM 21818 C C . ALA A 1 7 ? 67.610 -7.404 11.362 1.00 0.00 7 ALA C C 14
ATOM 21819 O O . ALA A 1 7 ? 67.329 -6.860 12.430 1.00 0.00 7 ALA C O 14
ATOM 21826 N N . ALA A 1 8 ? 67.618 -6.755 10.198 1.00 0.00 8 ALA C N 14
ATOM 21827 C CA . ALA A 1 8 ? 67.320 -5.326 10.114 1.00 0.00 8 ALA C CA 14
ATOM 21828 C C . ALA A 1 8 ? 65.929 -4.982 10.694 1.00 0.00 8 ALA C C 14
ATOM 21829 O O . ALA A 1 8 ? 65.801 -4.072 11.511 1.00 0.00 8 ALA C O 14
ATOM 21836 N N . VAL A 1 9 ? 64.896 -5.737 10.296 1.00 0.00 9 VAL C N 14
ATOM 21837 C CA . VAL A 1 9 ? 63.537 -5.508 10.813 1.00 0.00 9 VAL C CA 14
ATOM 21838 C C . VAL A 1 9 ? 63.458 -5.740 12.329 1.00 0.00 9 VAL C C 14
ATOM 21839 O O . VAL A 1 9 ? 62.756 -5.020 13.048 1.00 0.00 9 VAL C O 14
ATOM 21852 N N . GLU A 1 10 ? 64.236 -6.706 12.802 1.00 0.00 10 GLU C N 14
ATOM 21853 C CA . GLU A 1 10 ? 64.345 -7.010 14.233 1.00 0.00 10 GLU C CA 14
ATOM 21854 C C . GLU A 1 10 ? 65.007 -5.854 14.979 1.00 0.00 10 GLU C C 14
ATOM 21855 O O . GLU A 1 10 ? 64.635 -5.536 16.111 1.00 0.00 10 GLU C O 14
ATOM 21867 N N . GLN A 1 11 ? 65.939 -5.180 14.292 1.00 0.00 11 GLN C N 14
ATOM 21868 C CA . GLN A 1 11 ? 66.597 -3.986 14.834 1.00 0.00 11 GLN C CA 14
ATOM 21869 C C . GLN A 1 11 ? 65.605 -2.838 14.955 1.00 0.00 11 GLN C C 14
ATOM 21870 O O . GLN A 1 11 ? 65.667 -2.052 15.905 1.00 0.00 11 GLN C O 14
ATOM 21884 N N . LEU A 1 12 ? 64.663 -2.769 14.011 1.00 0.00 12 LEU C N 14
ATOM 21885 C CA . LEU A 1 12 ? 63.634 -1.721 14.007 1.00 0.00 12 LEU C CA 14
ATOM 21886 C C . LEU A 1 12 ? 62.669 -1.892 15.187 1.00 0.00 12 LEU C C 14
ATOM 21887 O O . LEU A 1 12 ? 62.410 -3.014 15.629 1.00 0.00 12 LEU C O 14
ATOM 21903 N N . THR A 1 13 ? 62.150 -0.767 15.705 1.00 0.00 13 THR C N 14
ATOM 21904 C CA . THR A 1 13 ? 61.239 -0.798 16.861 1.00 0.00 13 THR C CA 14
ATOM 21905 C C . THR A 1 13 ? 59.863 -1.326 16.475 1.00 0.00 13 THR C C 14
ATOM 21906 O O . THR A 1 13 ? 59.524 -1.394 15.297 1.00 0.00 13 THR C O 14
ATOM 21917 N N . GLU A 1 14 ? 59.061 -1.661 17.478 1.00 0.00 14 GLU C N 14
ATOM 21918 C CA . GLU A 1 14 ? 57.706 -2.161 17.250 1.00 0.00 14 GLU C CA 14
ATOM 21919 C C . GLU A 1 14 ? 56.856 -1.102 16.543 1.00 0.00 14 GLU C C 14
ATOM 21920 O O . GLU A 1 14 ? 56.030 -1.427 15.683 1.00 0.00 14 GLU C O 14
ATOM 21932 N N . GLU A 1 15 ? 57.075 0.163 16.901 1.00 0.00 15 GLU C N 14
ATOM 21933 C CA . GLU A 1 15 ? 56.342 1.273 16.305 1.00 0.00 15 GLU C CA 14
ATOM 21934 C C . GLU A 1 15 ? 56.679 1.435 14.820 1.00 0.00 15 GLU C C 14
ATOM 21935 O O . GLU A 1 15 ? 55.789 1.685 14.007 1.00 0.00 15 GLU C O 14
ATOM 21947 N N . GLN A 1 16 ? 57.969 1.282 14.465 1.00 0.00 16 GLN C N 14
ATOM 21948 C CA . GLN A 1 16 ? 58.398 1.426 13.060 1.00 0.00 16 GLN C CA 14
ATOM 21949 C C . GLN A 1 16 ? 57.734 0.406 12.151 1.00 0.00 16 GLN C C 14
ATOM 21950 O O . GLN A 1 16 ? 57.191 0.769 11.116 1.00 0.00 16 GLN C O 14
ATOM 21964 N N . LYS A 1 17 ? 57.721 -0.859 12.576 1.00 0.00 17 LYS C N 14
ATOM 21965 C CA . LYS A 1 17 ? 57.064 -1.925 11.803 1.00 0.00 17 LYS C CA 14
ATOM 21966 C C . LYS A 1 17 ? 55.558 -1.661 11.652 1.00 0.00 17 LYS C C 14
ATOM 21967 O O . LYS A 1 17 ? 54.986 -1.875 10.581 1.00 0.00 17 LYS C O 14
ATOM 21986 N N . ASN A 1 18 ? 54.915 -1.199 12.726 1.00 0.00 18 ASN C N 14
ATOM 21987 C CA . ASN A 1 18 ? 53.487 -0.905 12.670 1.00 0.00 18 ASN C CA 14
ATOM 21988 C C . ASN A 1 18 ? 53.211 0.236 11.687 1.00 0.00 18 ASN C C 14
ATOM 21989 O O . ASN A 1 18 ? 52.297 0.158 10.863 1.00 0.00 18 ASN C O 14
ATOM 22000 N N . GLU A 1 19 ? 54.056 1.263 11.752 1.00 0.00 19 GLU C N 14
ATOM 22001 C CA . GLU A 1 19 ? 53.998 2.406 10.824 1.00 0.00 19 GLU C CA 14
ATOM 22002 C C . GLU A 1 19 ? 54.436 1.977 9.424 1.00 0.00 19 GLU C C 14
ATOM 22003 O O . GLU A 1 19 ? 54.186 2.666 8.438 1.00 0.00 19 GLU C O 14
ATOM 22015 N N . PHE A 1 20 ? 55.221 0.916 9.385 1.00 0.00 20 PHE C N 14
ATOM 22016 C CA . PHE A 1 20 ? 55.865 0.437 8.165 1.00 0.00 20 PHE C CA 14
ATOM 22017 C C . PHE A 1 20 ? 54.816 0.097 7.110 1.00 0.00 20 PHE C C 14
ATOM 22018 O O . PHE A 1 20 ? 54.939 0.484 5.935 1.00 0.00 20 PHE C O 14
ATOM 22035 N N . LYS A 1 21 ? 53.801 -0.645 7.536 1.00 0.00 21 LYS C N 14
ATOM 22036 C CA . LYS A 1 21 ? 52.728 -1.088 6.658 1.00 0.00 21 LYS C CA 14
ATOM 22037 C C . LYS A 1 21 ? 51.714 0.021 6.357 1.00 0.00 21 LYS C C 14
ATOM 22038 O O . LYS A 1 21 ? 50.806 -0.161 5.541 1.00 0.00 21 LYS C O 14
ATOM 22057 N N . ALA A 1 22 ? 51.821 1.134 7.095 1.00 0.00 22 ALA C N 14
ATOM 22058 C CA . ALA A 1 22 ? 50.852 2.235 6.988 1.00 0.00 22 ALA C CA 14
ATOM 22059 C C . ALA A 1 22 ? 50.538 2.567 5.530 1.00 0.00 22 ALA C C 14
ATOM 22060 O O . ALA A 1 22 ? 49.393 2.461 5.092 1.00 0.00 22 ALA C O 14
ATOM 22067 N N . ALA A 1 23 ? 51.573 2.903 4.780 1.00 0.00 23 ALA C N 14
ATOM 22068 C CA . ALA A 1 23 ? 51.431 3.193 3.365 1.00 0.00 23 ALA C CA 14
ATOM 22069 C C . ALA A 1 23 ? 51.062 1.935 2.592 1.00 0.00 23 ALA C C 14
ATOM 22070 O O . ALA A 1 23 ? 50.282 1.983 1.647 1.00 0.00 23 ALA C O 14
ATOM 22077 N N . PHE A 1 24 ? 51.613 0.804 3.022 1.00 0.00 24 PHE C N 14
ATOM 22078 C CA . PHE A 1 24 ? 51.363 -0.476 2.373 1.00 0.00 24 PHE C CA 14
ATOM 22079 C C . PHE A 1 24 ? 49.861 -0.739 2.273 1.00 0.00 24 PHE C C 14
ATOM 22080 O O . PHE A 1 24 ? 49.384 -1.329 1.302 1.00 0.00 24 PHE C O 14
ATOM 22097 N N . ASP A 1 25 ? 49.124 -0.233 3.265 1.00 0.00 25 ASP C N 14
ATOM 22098 C CA . ASP A 1 25 ? 47.668 -0.352 3.318 1.00 0.00 25 ASP C CA 14
ATOM 22099 C C . ASP A 1 25 ? 47.016 0.344 2.127 1.00 0.00 25 ASP C C 14
ATOM 22100 O O . ASP A 1 25 ? 45.987 -0.112 1.622 1.00 0.00 25 ASP C O 14
ATOM 22109 N N . ILE A 1 26 ? 47.589 1.473 1.705 1.00 0.00 26 ILE C N 14
ATOM 22110 C CA . ILE A 1 26 ? 47.025 2.237 0.594 1.00 0.00 26 ILE C CA 14
ATOM 22111 C C . ILE A 1 26 ? 47.117 1.469 -0.724 1.00 0.00 26 ILE C C 14
ATOM 22112 O O . ILE A 1 26 ? 46.222 1.554 -1.566 1.00 0.00 26 ILE C O 14
ATOM 22128 N N . PHE A 1 27 ? 48.222 0.765 -0.919 1.00 0.00 27 PHE C N 14
ATOM 22129 C CA . PHE A 1 27 ? 48.434 0.001 -2.145 1.00 0.00 27 PHE C CA 14
ATOM 22130 C C . PHE A 1 27 ? 47.475 -1.185 -2.208 1.00 0.00 27 PHE C C 14
ATOM 22131 O O . PHE A 1 27 ? 46.920 -1.503 -3.260 1.00 0.00 27 PHE C O 14
ATOM 22148 N N . VAL A 1 28 ? 47.309 -1.857 -1.062 1.00 0.00 28 VAL C N 14
ATOM 22149 C CA . VAL A 1 28 ? 46.453 -3.032 -0.986 1.00 0.00 28 VAL C CA 14
ATOM 22150 C C . VAL A 1 28 ? 45.069 -2.694 -0.402 1.00 0.00 28 VAL C C 14
ATOM 22151 O O . VAL A 1 28 ? 44.669 -3.236 0.634 1.00 0.00 28 VAL C O 14
ATOM 22164 N N . LEU A 1 29 ? 44.329 -1.830 -1.096 1.00 0.00 29 LEU C N 14
ATOM 22165 C CA . LEU A 1 29 ? 42.981 -1.447 -0.664 1.00 0.00 29 LEU C CA 14
ATOM 22166 C C . LEU A 1 29 ? 42.068 -2.668 -0.657 1.00 0.00 29 LEU C C 14
ATOM 22167 O O . LEU A 1 29 ? 41.300 -2.885 0.284 1.00 0.00 29 LEU C O 14
ATOM 22183 N N . GLY A 1 30 ? 42.209 -3.487 -1.691 1.00 0.00 30 GLY C N 14
ATOM 22184 C CA . GLY A 1 30 ? 41.464 -4.742 -1.818 1.00 0.00 30 GLY C CA 14
ATOM 22185 C C . GLY A 1 30 ? 42.250 -5.747 -2.638 1.00 0.00 30 GLY C C 14
ATOM 22186 O O . GLY A 1 30 ? 41.685 -6.492 -3.441 1.00 0.00 30 GLY C O 14
ATOM 22190 N N . ALA A 1 31 ? 43.570 -5.725 -2.461 1.00 0.00 31 ALA C N 14
ATOM 22191 C CA . ALA A 1 31 ? 44.485 -6.591 -3.211 1.00 0.00 31 ALA C CA 14
ATOM 22192 C C . ALA A 1 31 ? 44.538 -8.006 -2.636 1.00 0.00 31 ALA C C 14
ATOM 22193 O O . ALA A 1 31 ? 45.122 -8.234 -1.571 1.00 0.00 31 ALA C O 14
ATOM 22200 N N . GLU A 1 32 ? 44.025 -8.968 -3.404 1.00 0.00 32 GLU C N 14
ATOM 22201 C CA . GLU A 1 32 ? 44.108 -10.381 -3.043 1.00 0.00 32 GLU C CA 14
ATOM 22202 C C . GLU A 1 32 ? 45.573 -10.832 -3.096 1.00 0.00 32 GLU C C 14
ATOM 22203 O O . GLU A 1 32 ? 46.018 -11.659 -2.291 1.00 0.00 32 GLU C O 14
ATOM 22215 N N . ASP A 1 33 ? 46.317 -10.243 -4.037 1.00 0.00 33 ASP C N 14
ATOM 22216 C CA . ASP A 1 33 ? 47.740 -10.515 -4.223 1.00 0.00 33 ASP C CA 14
ATOM 22217 C C . ASP A 1 33 ? 48.549 -10.155 -2.966 1.00 0.00 33 ASP C C 14
ATOM 22218 O O . ASP A 1 33 ? 49.415 -10.922 -2.537 1.00 0.00 33 ASP C O 14
ATOM 22227 N N . GLY A 1 34 ? 48.224 -9.014 -2.356 1.00 0.00 34 GLY C N 14
ATOM 22228 C CA . GLY A 1 34 ? 48.878 -8.580 -1.110 1.00 0.00 34 GLY C CA 14
ATOM 22229 C C . GLY A 1 34 ? 50.183 -7.831 -1.372 1.00 0.00 34 GLY C C 14
ATOM 22230 O O . GLY A 1 34 ? 50.888 -7.467 -0.430 1.00 0.00 34 GLY C O 14
ATOM 22234 N N . CYS A 1 35 ? 50.504 -7.619 -2.645 1.00 0.00 35 CYS C N 14
ATOM 22235 C CA . CYS A 1 35 ? 51.747 -6.938 -3.043 1.00 0.00 35 CYS C CA 14
ATOM 22236 C C . CYS A 1 35 ? 51.445 -5.695 -3.884 1.00 0.00 35 CYS C C 14
ATOM 22237 O O . CYS A 1 35 ? 50.371 -5.583 -4.473 1.00 0.00 35 CYS C O 14
ATOM 22245 N N . ILE A 1 36 ? 52.420 -4.797 -4.008 1.00 0.00 36 ILE C N 14
ATOM 22246 C CA . ILE A 1 36 ? 52.226 -3.630 -4.861 1.00 0.00 36 ILE C CA 14
ATOM 22247 C C . ILE A 1 36 ? 52.605 -4.059 -6.275 1.00 0.00 36 ILE C C 14
ATOM 22248 O O . ILE A 1 36 ? 53.712 -4.546 -6.502 1.00 0.00 36 ILE C O 14
ATOM 22264 N N . SER A 1 37 ? 51.659 -3.967 -7.210 1.00 0.00 37 SER C N 14
ATOM 22265 C CA . SER A 1 37 ? 51.900 -4.455 -8.572 1.00 0.00 37 SER C CA 14
ATOM 22266 C C . SER A 1 37 ? 52.109 -3.313 -9.551 1.00 0.00 37 SER C C 14
ATOM 22267 O O . SER A 1 37 ? 51.545 -3.301 -10.640 1.00 0.00 37 SER C O 14
ATOM 22275 N N . THR A 1 38 ? 52.942 -2.361 -9.137 1.00 0.00 38 THR C N 14
ATOM 22276 C CA . THR A 1 38 ? 53.294 -1.171 -9.933 1.00 0.00 38 THR C CA 14
ATOM 22277 C C . THR A 1 38 ? 52.097 -0.257 -10.237 1.00 0.00 38 THR C C 14
ATOM 22278 O O . THR A 1 38 ? 52.204 0.973 -10.143 1.00 0.00 38 THR C O 14
ATOM 22289 N N . LYS A 1 39 ? 50.948 -0.861 -10.494 1.00 0.00 39 LYS C N 14
ATOM 22290 C CA . LYS A 1 39 ? 49.701 -0.137 -10.710 1.00 0.00 39 LYS C CA 14
ATOM 22291 C C . LYS A 1 39 ? 49.318 0.631 -9.441 1.00 0.00 39 LYS C C 14
ATOM 22292 O O . LYS A 1 39 ? 48.904 1.791 -9.498 1.00 0.00 39 LYS C O 14
ATOM 22311 N N . GLU A 1 40 ? 49.467 -0.044 -8.306 1.00 0.00 40 GLU C N 14
ATOM 22312 C CA . GLU A 1 40 ? 49.159 0.523 -6.990 1.00 0.00 40 GLU C CA 14
ATOM 22313 C C . GLU A 1 40 ? 50.344 1.314 -6.458 1.00 0.00 40 GLU C C 14
ATOM 22314 O O . GLU A 1 40 ? 50.201 2.158 -5.577 1.00 0.00 40 GLU C O 14
ATOM 22326 N N . LEU A 1 41 ? 51.506 1.055 -7.028 1.00 0.00 41 LEU C N 14
ATOM 22327 C CA . LEU A 1 41 ? 52.724 1.745 -6.639 1.00 0.00 41 LEU C CA 14
ATOM 22328 C C . LEU A 1 41 ? 52.556 3.241 -6.908 1.00 0.00 41 LEU C C 14
ATOM 22329 O O . LEU A 1 41 ? 52.991 4.073 -6.122 1.00 0.00 41 LEU C O 14
ATOM 22345 N N . GLY A 1 42 ? 51.898 3.567 -8.030 1.00 0.00 42 GLY C N 14
ATOM 22346 C CA . GLY A 1 42 ? 51.672 4.965 -8.441 1.00 0.00 42 GLY C CA 14
ATOM 22347 C C . GLY A 1 42 ? 51.122 5.825 -7.294 1.00 0.00 42 GLY C C 14
ATOM 22348 O O . GLY A 1 42 ? 51.321 7.041 -7.269 1.00 0.00 42 GLY C O 14
ATOM 22352 N N . LYS A 1 43 ? 50.488 5.180 -6.316 1.00 0.00 43 LYS C N 14
ATOM 22353 C CA . LYS A 1 43 ? 49.960 5.890 -5.152 1.00 0.00 43 LYS C CA 14
ATOM 22354 C C . LYS A 1 43 ? 51.118 6.450 -4.315 1.00 0.00 43 LYS C C 14
ATOM 22355 O O . LYS A 1 43 ? 50.979 7.473 -3.646 1.00 0.00 43 LYS C O 14
ATOM 22374 N N . VAL A 1 44 ? 52.297 5.832 -4.474 1.00 0.00 44 VAL C N 14
ATOM 22375 C CA . VAL A 1 44 ? 53.540 6.306 -3.849 1.00 0.00 44 VAL C CA 14
ATOM 22376 C C . VAL A 1 44 ? 53.889 7.712 -4.351 1.00 0.00 44 VAL C C 14
ATOM 22377 O O . VAL A 1 44 ? 54.336 8.563 -3.586 1.00 0.00 44 VAL C O 14
ATOM 22390 N N . MET A 1 45 ? 53.723 7.918 -5.653 1.00 0.00 45 MET C N 14
ATOM 22391 C CA . MET A 1 45 ? 54.054 9.183 -6.305 1.00 0.00 45 MET C CA 14
ATOM 22392 C C . MET A 1 45 ? 53.236 10.340 -5.750 1.00 0.00 45 MET C C 14
ATOM 22393 O O . MET A 1 45 ? 53.723 11.472 -5.669 1.00 0.00 45 MET C O 14
ATOM 22407 N N . ARG A 1 46 ? 52.013 10.042 -5.318 1.00 0.00 46 ARG C N 14
ATOM 22408 C CA . ARG A 1 46 ? 51.161 11.055 -4.689 1.00 0.00 46 ARG C CA 14
ATOM 22409 C C . ARG A 1 46 ? 51.857 11.645 -3.466 1.00 0.00 46 ARG C C 14
ATOM 22410 O O . ARG A 1 46 ? 51.819 12.860 -3.244 1.00 0.00 46 ARG C O 14
ATOM 22431 N N . MET A 1 47 ? 52.515 10.789 -2.692 1.00 0.00 47 MET C N 14
ATOM 22432 C CA . MET A 1 47 ? 53.282 11.229 -1.511 1.00 0.00 47 MET C CA 14
ATOM 22433 C C . MET A 1 47 ? 54.430 12.142 -1.942 1.00 0.00 47 MET C C 14
ATOM 22434 O O . MET A 1 47 ? 54.730 13.142 -1.295 1.00 0.00 47 MET C O 14
ATOM 22448 N N . LEU A 1 48 ? 55.114 11.721 -2.997 1.00 0.00 48 LEU C N 14
ATOM 22449 C CA . LEU A 1 48 ? 56.290 12.416 -3.515 1.00 0.00 48 LEU C CA 14
ATOM 22450 C C . LEU A 1 48 ? 55.941 13.774 -4.093 1.00 0.00 48 LEU C C 14
ATOM 22451 O O . LEU A 1 48 ? 56.724 14.725 -3.994 1.00 0.00 48 LEU C O 14
ATOM 22467 N N . GLY A 1 49 ? 54.802 13.837 -4.761 1.00 0.00 49 GLY C N 14
ATOM 22468 C CA . GLY A 1 49 ? 54.357 15.059 -5.430 1.00 0.00 49 GLY C CA 14
ATOM 22469 C C . GLY A 1 49 ? 54.512 14.960 -6.948 1.00 0.00 49 GLY C C 14
ATOM 22470 O O . GLY A 1 49 ? 53.913 15.742 -7.687 1.00 0.00 49 GLY C O 14
ATOM 22474 N N . GLN A 1 50 ? 55.272 13.964 -7.417 1.00 0.00 50 GLN C N 14
ATOM 22475 C CA . GLN A 1 50 ? 55.441 13.739 -8.861 1.00 0.00 50 GLN C CA 14
ATOM 22476 C C . GLN A 1 50 ? 54.262 12.943 -9.444 1.00 0.00 50 GLN C C 14
ATOM 22477 O O . GLN A 1 50 ? 53.692 12.087 -8.772 1.00 0.00 50 GLN C O 14
ATOM 22491 N N . ASN A 1 51 ? 53.899 13.240 -10.697 1.00 0.00 51 ASN C N 14
ATOM 22492 C CA . ASN A 1 51 ? 52.781 12.544 -11.361 1.00 0.00 51 ASN C CA 14
ATOM 22493 C C . ASN A 1 51 ? 53.168 12.002 -12.757 1.00 0.00 51 ASN C C 14
ATOM 22494 O O . ASN A 1 51 ? 52.537 12.336 -13.765 1.00 0.00 51 ASN C O 14
ATOM 22505 N N . PRO A 1 52 ? 54.170 11.147 -12.823 1.00 0.00 52 PRO C N 14
ATOM 22506 C CA . PRO A 1 52 ? 54.616 10.505 -14.094 1.00 0.00 52 PRO C CA 14
ATOM 22507 C C . PRO A 1 52 ? 53.692 9.367 -14.503 1.00 0.00 52 PRO C C 14
ATOM 22508 O O . PRO A 1 52 ? 52.835 8.947 -13.724 1.00 0.00 52 PRO C O 14
ATOM 22519 N N . THR A 1 53 ? 53.882 8.857 -15.719 1.00 0.00 53 THR C N 14
ATOM 22520 C CA . THR A 1 53 ? 53.066 7.750 -16.223 1.00 0.00 53 THR C CA 14
ATOM 22521 C C . THR A 1 53 ? 53.054 6.590 -15.224 1.00 0.00 53 THR C C 14
ATOM 22522 O O . THR A 1 53 ? 54.096 6.235 -14.664 1.00 0.00 53 THR C O 14
ATOM 22533 N N . PRO A 1 54 ? 51.911 5.965 -15.022 1.00 0.00 54 PRO C N 14
ATOM 22534 C CA . PRO A 1 54 ? 51.779 4.808 -14.084 1.00 0.00 54 PRO C CA 14
ATOM 22535 C C . PRO A 1 54 ? 52.786 3.700 -14.398 1.00 0.00 54 PRO C C 14
ATOM 22536 O O . PRO A 1 54 ? 53.290 3.042 -13.504 1.00 0.00 54 PRO C O 14
ATOM 22547 N N . GLU A 1 55 ? 53.047 3.493 -15.677 1.00 0.00 55 GLU C N 14
ATOM 22548 C CA . GLU A 1 55 ? 53.991 2.469 -16.124 1.00 0.00 55 GLU C CA 14
ATOM 22549 C C . GLU A 1 55 ? 55.439 2.776 -15.676 1.00 0.00 55 GLU C C 14
ATOM 22550 O O . GLU A 1 55 ? 56.250 1.869 -15.536 1.00 0.00 55 GLU C O 14
ATOM 22562 N N . GLU A 1 56 ? 55.723 4.052 -15.373 1.00 0.00 56 GLU C N 14
ATOM 22563 C CA . GLU A 1 56 ? 57.053 4.466 -14.895 1.00 0.00 56 GLU C CA 14
ATOM 22564 C C . GLU A 1 56 ? 57.354 3.814 -13.537 1.00 0.00 56 GLU C C 14
ATOM 22565 O O . GLU A 1 56 ? 58.510 3.702 -13.118 1.00 0.00 56 GLU C O 14
ATOM 22577 N N . LEU A 1 57 ? 56.291 3.444 -12.834 1.00 0.00 57 LEU C N 14
ATOM 22578 C CA . LEU A 1 57 ? 56.379 2.861 -11.491 1.00 0.00 57 LEU C CA 14
ATOM 22579 C C . LEU A 1 57 ? 57.147 1.540 -11.501 1.00 0.00 57 LEU C C 14
ATOM 22580 O O . LEU A 1 57 ? 57.870 1.220 -10.555 1.00 0.00 57 LEU C O 14
ATOM 22596 N N . GLN A 1 58 ? 56.923 0.743 -12.535 1.00 0.00 58 GLN C N 14
ATOM 22597 C CA . GLN A 1 58 ? 57.538 -0.569 -12.621 1.00 0.00 58 GLN C CA 14
ATOM 22598 C C . GLN A 1 58 ? 59.060 -0.463 -12.522 1.00 0.00 58 GLN C C 14
ATOM 22599 O O . GLN A 1 58 ? 59.708 -1.289 -11.881 1.00 0.00 58 GLN C O 14
ATOM 22613 N N . GLU A 1 59 ? 59.620 0.576 -13.128 1.00 0.00 59 GLU C N 14
ATOM 22614 C CA . GLU A 1 59 ? 61.055 0.808 -13.061 1.00 0.00 59 GLU C CA 14
ATOM 22615 C C . GLU A 1 59 ? 61.499 1.134 -11.626 1.00 0.00 59 GLU C C 14
ATOM 22616 O O . GLU A 1 59 ? 62.574 0.712 -11.186 1.00 0.00 59 GLU C O 14
ATOM 22628 N N . MET A 1 60 ? 60.630 1.836 -10.871 1.00 0.00 60 MET C N 14
ATOM 22629 C CA . MET A 1 60 ? 60.916 2.126 -9.457 1.00 0.00 60 MET C CA 14
ATOM 22630 C C . MET A 1 60 ? 60.981 0.820 -8.665 1.00 0.00 60 MET C C 14
ATOM 22631 O O . MET A 1 60 ? 61.882 0.618 -7.844 1.00 0.00 60 MET C O 14
ATOM 22645 N N . ILE A 1 61 ? 60.086 -0.116 -9.007 1.00 0.00 61 ILE C N 14
ATOM 22646 C CA . ILE A 1 61 ? 60.117 -1.456 -8.414 1.00 0.00 61 ILE C CA 14
ATOM 22647 C C . ILE A 1 61 ? 61.406 -2.168 -8.787 1.00 0.00 61 ILE C C 14
ATOM 22648 O O . ILE A 1 61 ? 62.030 -2.795 -7.957 1.00 0.00 61 ILE C O 14
ATOM 22664 N N . ASP A 1 62 ? 61.799 -2.054 -10.048 1.00 0.00 62 ASP C N 14
ATOM 22665 C CA . ASP A 1 62 ? 63.026 -2.692 -10.514 1.00 0.00 62 ASP C CA 14
ATOM 22666 C C . ASP A 1 62 ? 64.248 -2.126 -9.761 1.00 0.00 62 ASP C C 14
ATOM 22667 O O . ASP A 1 62 ? 65.144 -2.868 -9.369 1.00 0.00 62 ASP C O 14
ATOM 22676 N N . GLU A 1 63 ? 64.247 -0.811 -9.522 1.00 0.00 63 GLU C N 14
ATOM 22677 C CA . GLU A 1 63 ? 65.321 -0.177 -8.741 1.00 0.00 63 GLU C CA 14
ATOM 22678 C C . GLU A 1 63 ? 65.276 -0.635 -7.271 1.00 0.00 63 GLU C C 14
ATOM 22679 O O . GLU A 1 63 ? 66.292 -1.042 -6.697 1.00 0.00 63 GLU C O 14
ATOM 22691 N N . VAL A 1 64 ? 64.076 -0.559 -6.686 1.00 0.00 64 VAL C N 14
ATOM 22692 C CA . VAL A 1 64 ? 63.833 -0.952 -5.291 1.00 0.00 64 VAL C CA 14
ATOM 22693 C C . VAL A 1 64 ? 63.966 -2.463 -5.085 1.00 0.00 64 VAL C C 14
ATOM 22694 O O . VAL A 1 64 ? 64.544 -2.901 -4.093 1.00 0.00 64 VAL C O 14
ATOM 22707 N N . ASP A 1 65 ? 63.376 -3.252 -5.994 1.00 0.00 65 ASP C N 14
ATOM 22708 C CA . ASP A 1 65 ? 63.352 -4.711 -5.854 1.00 0.00 65 ASP C CA 14
ATOM 22709 C C . ASP A 1 65 ? 64.646 -5.307 -6.385 1.00 0.00 65 ASP C C 14
ATOM 22710 O O . ASP A 1 65 ? 64.783 -5.562 -7.583 1.00 0.00 65 ASP C O 14
ATOM 22719 N N . GLU A 1 66 ? 65.610 -5.481 -5.496 1.00 0.00 66 GLU C N 14
ATOM 22720 C CA . GLU A 1 66 ? 66.928 -5.959 -5.886 1.00 0.00 66 GLU C CA 14
ATOM 22721 C C . GLU A 1 66 ? 66.988 -7.466 -6.178 1.00 0.00 66 GLU C C 14
ATOM 22722 O O . GLU A 1 66 ? 68.021 -7.966 -6.631 1.00 0.00 66 GLU C O 14
ATOM 22734 N N . ASP A 1 67 ? 65.881 -8.196 -5.935 1.00 0.00 67 ASP C N 14
ATOM 22735 C CA . ASP A 1 67 ? 65.866 -9.651 -6.212 1.00 0.00 67 ASP C CA 14
ATOM 22736 C C . ASP A 1 67 ? 65.386 -9.975 -7.638 1.00 0.00 67 ASP C C 14
ATOM 22737 O O . ASP A 1 67 ? 65.420 -11.133 -8.063 1.00 0.00 67 ASP C O 14
ATOM 22746 N N . GLY A 1 68 ? 64.961 -8.949 -8.374 1.00 0.00 68 GLY C N 14
ATOM 22747 C CA . GLY A 1 68 ? 64.507 -9.120 -9.763 1.00 0.00 68 GLY C CA 14
ATOM 22748 C C . GLY A 1 68 ? 63.198 -9.919 -9.857 1.00 0.00 68 GLY C C 14
ATOM 22749 O O . GLY A 1 68 ? 62.883 -10.474 -10.913 1.00 0.00 68 GLY C O 14
ATOM 22753 N N . SER A 1 69 ? 62.433 -9.972 -8.761 1.00 0.00 69 SER C N 14
ATOM 22754 C CA . SER A 1 69 ? 61.158 -10.713 -8.760 1.00 0.00 69 SER C CA 14
ATOM 22755 C C . SER A 1 69 ? 60.021 -9.894 -9.386 1.00 0.00 69 SER C C 14
ATOM 22756 O O . SER A 1 69 ? 58.984 -10.442 -9.767 1.00 0.00 69 SER C O 14
ATOM 22764 N N . GLY A 1 70 ? 60.212 -8.578 -9.460 1.00 0.00 70 GLY C N 14
ATOM 22765 C CA . GLY A 1 70 ? 59.200 -7.686 -10.017 1.00 0.00 70 GLY C CA 14
ATOM 22766 C C . GLY A 1 70 ? 58.052 -7.477 -9.033 1.00 0.00 70 GLY C C 14
ATOM 22767 O O . GLY A 1 70 ? 57.053 -6.843 -9.361 1.00 0.00 70 GLY C O 14
ATOM 22771 N N . THR A 1 71 ? 58.203 -8.029 -7.832 1.00 0.00 71 THR C N 14
ATOM 22772 C CA . THR A 1 71 ? 57.186 -7.926 -6.783 1.00 0.00 71 THR C CA 14
ATOM 22773 C C . THR A 1 71 ? 57.745 -7.249 -5.542 1.00 0.00 71 THR C C 14
ATOM 22774 O O . THR A 1 71 ? 58.800 -7.636 -5.031 1.00 0.00 71 THR C O 14
ATOM 22785 N N . VAL A 1 72 ? 57.003 -6.272 -5.037 1.00 0.00 72 VAL C N 14
ATOM 22786 C CA . VAL A 1 72 ? 57.367 -5.553 -3.821 1.00 0.00 72 VAL C CA 14
ATOM 22787 C C . VAL A 1 72 ? 56.316 -5.787 -2.743 1.00 0.00 72 VAL C C 14
ATOM 22788 O O . VAL A 1 72 ? 55.610 -4.859 -2.316 1.00 0.00 72 VAL C O 14
ATOM 22801 N N . ASP A 1 73 ? 56.202 -7.045 -2.327 1.00 0.00 73 ASP C N 14
ATOM 22802 C CA . ASP A 1 73 ? 55.219 -7.457 -1.334 1.00 0.00 73 ASP C CA 14
ATOM 22803 C C . ASP A 1 73 ? 55.665 -7.057 0.059 1.00 0.00 73 ASP C C 14
ATOM 22804 O O . ASP A 1 73 ? 56.749 -6.525 0.231 1.00 0.00 73 ASP C O 14
ATOM 22813 N N . PHE A 1 74 ? 54.812 -7.294 1.045 1.00 0.00 74 PHE C N 14
ATOM 22814 C CA . PHE A 1 74 ? 55.101 -6.900 2.420 1.00 0.00 74 PHE C CA 14
ATOM 22815 C C . PHE A 1 74 ? 56.405 -7.539 2.924 1.00 0.00 74 PHE C C 14
ATOM 22816 O O . PHE A 1 74 ? 57.252 -6.862 3.508 1.00 0.00 74 PHE C O 14
ATOM 22833 N N . ASP A 1 75 ? 56.569 -8.842 2.685 1.00 0.00 75 ASP C N 14
ATOM 22834 C CA . ASP A 1 75 ? 57.785 -9.548 3.119 1.00 0.00 75 ASP C CA 14
ATOM 22835 C C . ASP A 1 75 ? 59.025 -8.975 2.412 1.00 0.00 75 ASP C C 14
ATOM 22836 O O . ASP A 1 75 ? 60.001 -8.592 3.077 1.00 0.00 75 ASP C O 14
ATOM 22845 N N . GLU A 1 76 ? 58.935 -8.779 1.094 1.00 0.00 76 GLU C N 14
ATOM 22846 C CA . GLU A 1 76 ? 60.032 -8.131 0.361 1.00 0.00 76 GLU C CA 14
ATOM 22847 C C . GLU A 1 76 ? 60.166 -6.658 0.736 1.00 0.00 76 GLU C C 14
ATOM 22848 O O . GLU A 1 76 ? 61.263 -6.154 0.954 1.00 0.00 76 GLU C O 14
ATOM 22860 N N . PHE A 1 77 ? 59.041 -5.994 0.870 1.00 0.00 77 PHE C N 14
ATOM 22861 C CA . PHE A 1 77 ? 59.021 -4.593 1.241 1.00 0.00 77 PHE C CA 14
ATOM 22862 C C . PHE A 1 77 ? 59.736 -4.380 2.571 1.00 0.00 77 PHE C C 14
ATOM 22863 O O . PHE A 1 77 ? 60.601 -3.514 2.680 1.00 0.00 77 PHE C O 14
ATOM 22880 N N . LEU A 1 78 ? 59.428 -5.218 3.550 1.00 0.00 78 LEU C N 14
ATOM 22881 C CA . LEU A 1 78 ? 60.127 -5.184 4.831 1.00 0.00 78 LEU C CA 14
ATOM 22882 C C . LEU A 1 78 ? 61.620 -5.570 4.697 1.00 0.00 78 LEU C C 14
ATOM 22883 O O . LEU A 1 78 ? 62.478 -4.962 5.335 1.00 0.00 78 LEU C O 14
ATOM 22899 N N . VAL A 1 79 ? 61.890 -6.683 3.994 1.00 0.00 79 VAL C N 14
ATOM 22900 C CA . VAL A 1 79 ? 63.244 -7.295 3.955 1.00 0.00 79 VAL C CA 14
ATOM 22901 C C . VAL A 1 79 ? 64.110 -6.811 2.767 1.00 0.00 79 VAL C C 14
ATOM 22902 O O . VAL A 1 79 ? 65.265 -6.406 2.953 1.00 0.00 79 VAL C O 14
ATOM 22915 N N . MET A 1 80 ? 63.566 -6.902 1.546 1.00 0.00 80 MET C N 14
ATOM 22916 C CA . MET A 1 80 ? 64.304 -6.535 0.323 1.00 0.00 80 MET C CA 14
ATOM 22917 C C . MET A 1 80 ? 64.706 -5.067 0.354 1.00 0.00 80 MET C C 14
ATOM 22918 O O . MET A 1 80 ? 65.801 -4.706 -0.073 1.00 0.00 80 MET C O 14
ATOM 22932 N N . MET A 1 81 ? 63.823 -4.222 0.875 1.00 0.00 81 MET C N 14
ATOM 22933 C CA . MET A 1 81 ? 64.111 -2.790 0.973 1.00 0.00 81 MET C CA 14
ATOM 22934 C C . MET A 1 81 ? 65.413 -2.529 1.737 1.00 0.00 81 MET C C 14
ATOM 22935 O O . MET A 1 81 ? 66.088 -1.515 1.525 1.00 0.00 81 MET C O 14
ATOM 22949 N N . VAL A 1 82 ? 65.729 -3.430 2.656 1.00 0.00 82 VAL C N 14
ATOM 22950 C CA . VAL A 1 82 ? 66.912 -3.305 3.485 1.00 0.00 82 VAL C CA 14
ATOM 22951 C C . VAL A 1 82 ? 68.183 -3.342 2.636 1.00 0.00 82 VAL C C 14
ATOM 22952 O O . VAL A 1 82 ? 69.232 -2.859 3.054 1.00 0.00 82 VAL C O 14
ATOM 22965 N N . ARG A 1 83 ? 68.063 -3.853 1.409 1.00 0.00 83 ARG C N 14
ATOM 22966 C CA . ARG A 1 83 ? 69.202 -3.910 0.490 1.00 0.00 83 ARG C CA 14
ATOM 22967 C C . ARG A 1 83 ? 69.730 -2.492 0.241 1.00 0.00 83 ARG C C 14
ATOM 22968 O O . ARG A 1 83 ? 70.930 -2.245 0.291 1.00 0.00 83 ARG C O 14
ATOM 22989 N N . CYS A 1 84 ? 68.806 -1.560 0.066 1.00 0.00 84 CYS C N 14
ATOM 22990 C CA . CYS A 1 84 ? 69.128 -0.145 -0.089 1.00 0.00 84 CYS C CA 14
ATOM 22991 C C . CYS A 1 84 ? 69.645 0.457 1.223 1.00 0.00 84 CYS C C 14
ATOM 22992 O O . CYS A 1 84 ? 70.446 1.387 1.221 1.00 0.00 84 CYS C O 14
ATOM 23000 N N . MET A 1 85 ? 69.132 -0.063 2.341 1.00 0.00 85 MET C N 14
ATOM 23001 C CA . MET A 1 85 ? 69.473 0.435 3.677 1.00 0.00 85 MET C CA 14
ATOM 23002 C C . MET A 1 85 ? 70.972 0.288 3.982 1.00 0.00 85 MET C C 14
ATOM 23003 O O . MET A 1 85 ? 71.524 1.062 4.763 1.00 0.00 85 MET C O 14
ATOM 23017 N N . LYS A 1 86 ? 71.585 -0.767 3.461 1.00 0.00 86 LYS C N 14
ATOM 23018 C CA . LYS A 1 86 ? 72.979 -1.081 3.792 1.00 0.00 86 LYS C CA 14
ATOM 23019 C C . LYS A 1 86 ? 73.920 0.075 3.420 1.00 0.00 86 LYS C C 14
ATOM 23020 O O . LYS A 1 86 ? 74.819 0.431 4.200 1.00 0.00 86 LYS C O 14
ATOM 23039 N N . ASP A 1 87 ? 73.667 0.696 2.271 1.00 0.00 87 ASP C N 14
ATOM 23040 C CA . ASP A 1 87 ? 74.431 1.865 1.839 1.00 0.00 87 ASP C CA 14
ATOM 23041 C C . ASP A 1 87 ? 75.932 1.582 1.780 1.00 0.00 87 ASP C C 14
ATOM 23042 O O . ASP A 1 87 ? 76.744 2.474 2.010 1.00 0.00 87 ASP C O 14
ATOM 23051 N N . ASP A 1 88 ? 76.294 0.357 1.434 1.00 0.00 88 ASP C N 14
ATOM 23052 C CA . ASP A 1 88 ? 77.708 -0.016 1.297 1.00 0.00 88 ASP C CA 14
ATOM 23053 C C . ASP A 1 88 ? 78.307 0.547 -0.002 1.00 0.00 88 ASP C C 14
ATOM 23054 O O . ASP A 1 88 ? 77.630 0.614 -1.033 1.00 0.00 88 ASP C O 14
ATOM 23063 N N . SER A 1 89 ? 79.569 0.973 0.064 1.00 0.00 89 SER C N 14
ATOM 23064 C CA . SER A 1 89 ? 80.253 1.547 -1.094 1.00 0.00 89 SER C CA 14
ATOM 23065 C C . SER A 1 89 ? 81.753 1.656 -0.857 1.00 0.00 89 SER C C 14
ATOM 23066 O O . SER A 1 89 ? 82.157 1.647 0.292 1.00 0.00 89 SER C O 14
ATOM 23075 N N . ARG B 2 1 ? 65.058 2.794 5.399 1.00 0.00 147 ARG I N 14
ATOM 23076 C CA . ARG B 2 1 ? 66.214 3.690 5.139 1.00 0.00 147 ARG I CA 14
ATOM 23077 C C . ARG B 2 1 ? 66.685 3.601 3.682 1.00 0.00 147 ARG I C 14
ATOM 23078 O O . ARG B 2 1 ? 67.864 3.774 3.401 1.00 0.00 147 ARG I O 14
ATOM 23101 N N . ILE B 2 2 ? 65.737 3.492 2.747 1.00 0.00 148 ILE I N 14
ATOM 23102 C CA . ILE B 2 2 ? 66.078 3.584 1.314 1.00 0.00 148 ILE I CA 14
ATOM 23103 C C . ILE B 2 2 ? 66.331 5.051 0.947 1.00 0.00 148 ILE I C 14
ATOM 23104 O O . ILE B 2 2 ? 65.425 5.763 0.505 1.00 0.00 148 ILE I O 14
ATOM 23120 N N . SER B 2 3 ? 67.540 5.528 1.307 1.00 0.00 149 SER I N 14
ATOM 23121 C CA . SER B 2 3 ? 67.924 6.948 1.204 1.00 0.00 149 SER I CA 14
ATOM 23122 C C . SER B 2 3 ? 67.063 7.800 2.128 1.00 0.00 149 SER I C 14
ATOM 23123 O O . SER B 2 3 ? 67.535 8.262 3.169 1.00 0.00 149 SER I O 14
ATOM 23131 N N . ALA B 2 4 ? 65.770 7.862 1.820 1.00 0.00 150 ALA I N 14
ATOM 23132 C CA . ALA B 2 4 ? 64.777 8.506 2.675 1.00 0.00 150 ALA I CA 14
ATOM 23133 C C . ALA B 2 4 ? 63.469 7.711 2.624 1.00 0.00 150 ALA I C 14
ATOM 23134 O O . ALA B 2 4 ? 63.053 7.270 1.559 1.00 0.00 150 ALA I O 14
ATOM 23141 N N . ASP B 2 5 ? 62.848 7.494 3.778 1.00 0.00 151 ASP I N 14
ATOM 23142 C CA . ASP B 2 5 ? 61.627 6.691 3.839 1.00 0.00 151 ASP I CA 14
ATOM 23143 C C . ASP B 2 5 ? 60.373 7.571 3.800 1.00 0.00 151 ASP I C 14
ATOM 23144 O O . ASP B 2 5 ? 59.668 7.730 4.809 1.00 0.00 151 ASP I O 14
ATOM 23153 N N . ALA B 2 6 ? 60.078 8.124 2.619 1.00 0.00 152 ALA I N 14
ATOM 23154 C CA . ALA B 2 6 ? 58.892 8.953 2.433 1.00 0.00 152 ALA I CA 14
ATOM 23155 C C . ALA B 2 6 ? 57.644 8.129 2.697 1.00 0.00 152 ALA I C 14
ATOM 23156 O O . ALA B 2 6 ? 56.593 8.656 3.062 1.00 0.00 152 ALA I O 14
ATOM 23163 N N . MET B 2 7 ? 57.786 6.821 2.549 1.00 0.00 153 MET I N 14
ATOM 23164 C CA . MET B 2 7 ? 56.696 5.890 2.798 1.00 0.00 153 MET I CA 14
ATOM 23165 C C . MET B 2 7 ? 56.224 5.974 4.262 1.00 0.00 153 MET I C 14
ATOM 23166 O O . MET B 2 7 ? 55.023 6.031 4.532 1.00 0.00 153 MET I O 14
ATOM 23180 N N . MET B 2 8 ? 57.172 6.097 5.190 1.00 0.00 154 MET I N 14
ATOM 23181 C CA . MET B 2 8 ? 56.826 6.323 6.593 1.00 0.00 154 MET I CA 14
ATOM 23182 C C . MET B 2 8 ? 56.180 7.702 6.737 1.00 0.00 154 MET I C 14
ATOM 23183 O O . MET B 2 8 ? 55.225 7.887 7.492 1.00 0.00 154 MET I O 14
ATOM 23197 N N . GLN B 2 9 ? 56.713 8.657 5.973 1.00 0.00 155 GLN I N 14
ATOM 23198 C CA . GLN B 2 9 ? 56.231 10.043 5.946 1.00 0.00 155 GLN I CA 14
ATOM 23199 C C . GLN B 2 9 ? 54.864 10.166 5.235 1.00 0.00 155 GLN I C 14
ATOM 23200 O O . GLN B 2 9 ? 54.219 11.213 5.286 1.00 0.00 155 GLN I O 14
ATOM 23214 N N . ALA B 2 10 ? 54.486 9.099 4.515 1.00 0.00 156 ALA I N 14
ATOM 23215 C CA . ALA B 2 10 ? 53.233 9.022 3.716 1.00 0.00 156 ALA I CA 14
ATOM 23216 C C . ALA B 2 10 ? 52.003 9.622 4.422 1.00 0.00 156 ALA I C 14
ATOM 23217 O O . ALA B 2 10 ? 50.938 9.757 3.814 1.00 0.00 156 ALA I O 14
ATOM 23224 N N . LEU B 2 11 ? 52.131 9.883 5.713 1.00 0.00 157 LEU I N 14
ATOM 23225 C CA . LEU B 2 11 ? 51.014 10.335 6.547 1.00 0.00 157 LEU I CA 14
ATOM 23226 C C . LEU B 2 11 ? 50.439 11.645 6.004 1.00 0.00 157 LEU I C 14
ATOM 23227 O O . LEU B 2 11 ? 49.233 11.879 6.068 1.00 0.00 157 LEU I O 14
ATOM 23243 N N . LEU B 2 12 ? 51.311 12.512 5.518 1.00 0.00 158 LEU I N 14
ATOM 23244 C CA . LEU B 2 12 ? 50.891 13.816 5.008 1.00 0.00 158 LEU I CA 14
ATOM 23245 C C . LEU B 2 12 ? 49.954 13.697 3.785 1.00 0.00 158 LEU I C 14
ATOM 23246 O O . LEU B 2 12 ? 50.065 12.768 2.991 1.00 0.00 158 LEU I O 14
ATOM 23262 N N . GLY B 2 13 ? 49.107 14.718 3.595 1.00 0.00 159 GLY I N 14
ATOM 23263 C CA . GLY B 2 13 ? 48.253 14.820 2.400 1.00 0.00 159 GLY I CA 14
ATOM 23264 C C . GLY B 2 13 ? 47.023 13.913 2.454 1.00 0.00 159 GLY I C 14
ATOM 23265 O O . GLY B 2 13 ? 46.459 13.577 1.413 1.00 0.00 159 GLY I O 14
ATOM 23269 N N . ALA B 2 14 ? 46.590 13.541 3.656 1.00 0.00 160 ALA I N 14
ATOM 23270 C CA . ALA B 2 14 ? 45.403 12.674 3.807 1.00 0.00 160 ALA I CA 14
ATOM 23271 C C . ALA B 2 14 ? 44.244 13.401 4.513 1.00 0.00 160 ALA I C 14
ATOM 23272 O O . ALA B 2 14 ? 44.341 13.743 5.695 1.00 0.00 160 ALA I O 14
ATOM 23279 N N . ARG B 2 15 ? 43.131 13.600 3.778 1.00 0.00 161 ARG I N 14
ATOM 23280 C CA . ARG B 2 15 ? 41.922 14.243 4.326 1.00 0.00 161 ARG I CA 14
ATOM 23281 C C . ARG B 2 15 ? 40.627 13.520 3.957 1.00 0.00 161 ARG I C 14
ATOM 23282 O O . ARG B 2 15 ? 40.528 12.887 2.906 1.00 0.00 161 ARG I O 14
ATOM 23303 N N . ALA B 2 16 ? 39.640 13.635 4.847 1.00 0.00 162 ALA I N 14
ATOM 23304 C CA . ALA B 2 16 ? 38.329 13.016 4.669 1.00 0.00 162 ALA I CA 14
ATOM 23305 C C . ALA B 2 16 ? 37.237 13.945 5.203 1.00 0.00 162 ALA I C 14
ATOM 23306 O O . ALA B 2 16 ? 37.500 14.791 6.056 1.00 0.00 162 ALA I O 14
ATOM 23313 N N . LYS B 2 17 ? 36.022 13.795 4.681 1.00 0.00 163 LYS I N 14
ATOM 23314 C CA . LYS B 2 17 ? 34.900 14.630 5.106 1.00 0.00 163 LYS I CA 14
ATOM 23315 C C . LYS B 2 17 ? 33.752 13.775 5.659 1.00 0.00 163 LYS I C 14
ATOM 23316 O O . LYS B 2 17 ? 33.596 12.657 5.201 1.00 0.00 163 LYS I O 14
ATOM 23381 N N . MET A 1 1 ? 68.731 -17.761 5.595 1.00 0.00 1 MET C N 15
ATOM 23382 C CA . MET A 1 1 ? 69.960 -17.627 6.416 1.00 0.00 1 MET C CA 15
ATOM 23383 C C . MET A 1 1 ? 70.401 -16.152 6.460 1.00 0.00 1 MET C C 15
ATOM 23384 O O . MET A 1 1 ? 71.145 -15.748 7.352 1.00 0.00 1 MET C O 15
ATOM 23400 N N . ASP A 1 2 ? 69.873 -15.347 5.528 1.00 0.00 2 ASP C N 15
ATOM 23401 C CA . ASP A 1 2 ? 70.150 -13.908 5.467 1.00 0.00 2 ASP C CA 15
ATOM 23402 C C . ASP A 1 2 ? 69.299 -13.156 6.503 1.00 0.00 2 ASP C C 15
ATOM 23403 O O . ASP A 1 2 ? 68.665 -12.138 6.201 1.00 0.00 2 ASP C O 15
ATOM 23412 N N . ASP A 1 3 ? 69.237 -13.723 7.696 1.00 0.00 3 ASP C N 15
ATOM 23413 C CA . ASP A 1 3 ? 68.422 -13.214 8.794 1.00 0.00 3 ASP C CA 15
ATOM 23414 C C . ASP A 1 3 ? 69.019 -11.950 9.422 1.00 0.00 3 ASP C C 15
ATOM 23415 O O . ASP A 1 3 ? 68.375 -11.292 10.240 1.00 0.00 3 ASP C O 15
ATOM 23424 N N . ILE A 1 4 ? 70.237 -11.597 9.020 1.00 0.00 4 ILE C N 15
ATOM 23425 C CA . ILE A 1 4 ? 70.882 -10.391 9.532 1.00 0.00 4 ILE C CA 15
ATOM 23426 C C . ILE A 1 4 ? 69.996 -9.164 9.289 1.00 0.00 4 ILE C C 15
ATOM 23427 O O . ILE A 1 4 ? 69.876 -8.295 10.151 1.00 0.00 4 ILE C O 15
ATOM 23443 N N . TYR A 1 5 ? 69.329 -9.134 8.134 1.00 0.00 5 TYR C N 15
ATOM 23444 C CA . TYR A 1 5 ? 68.412 -8.046 7.804 1.00 0.00 5 TYR C CA 15
ATOM 23445 C C . TYR A 1 5 ? 67.201 -8.074 8.739 1.00 0.00 5 TYR C C 15
ATOM 23446 O O . TYR A 1 5 ? 66.750 -7.030 9.229 1.00 0.00 5 TYR C O 15
ATOM 23464 N N . LYS A 1 6 ? 66.749 -9.288 9.056 1.00 0.00 6 LYS C N 15
ATOM 23465 C CA . LYS A 1 6 ? 65.678 -9.496 10.022 1.00 0.00 6 LYS C CA 15
ATOM 23466 C C . LYS A 1 6 ? 66.124 -8.987 11.399 1.00 0.00 6 LYS C C 15
ATOM 23467 O O . LYS A 1 6 ? 65.374 -8.315 12.098 1.00 0.00 6 LYS C O 15
ATOM 23486 N N . ALA A 1 7 ? 67.374 -9.281 11.755 1.00 0.00 7 ALA C N 15
ATOM 23487 C CA . ALA A 1 7 ? 67.952 -8.796 13.006 1.00 0.00 7 ALA C CA 15
ATOM 23488 C C . ALA A 1 7 ? 68.118 -7.271 12.973 1.00 0.00 7 ALA C C 15
ATOM 23489 O O . ALA A 1 7 ? 67.946 -6.595 13.983 1.00 0.00 7 ALA C O 15
ATOM 23496 N N . ALA A 1 8 ? 68.501 -6.753 11.803 1.00 0.00 8 ALA C N 15
ATOM 23497 C CA . ALA A 1 8 ? 68.740 -5.315 11.623 1.00 0.00 8 ALA C CA 15
ATOM 23498 C C . ALA A 1 8 ? 67.453 -4.499 11.760 1.00 0.00 8 ALA C C 15
ATOM 23499 O O . ALA A 1 8 ? 67.461 -3.400 12.315 1.00 0.00 8 ALA C O 15
ATOM 23506 N N . VAL A 1 9 ? 66.352 -5.039 11.243 1.00 0.00 9 VAL C N 15
ATOM 23507 C CA . VAL A 1 9 ? 65.062 -4.350 11.287 1.00 0.00 9 VAL C CA 15
ATOM 23508 C C . VAL A 1 9 ? 64.599 -4.124 12.735 1.00 0.00 9 VAL C C 15
ATOM 23509 O O . VAL A 1 9 ? 63.825 -3.212 13.008 1.00 0.00 9 VAL C O 15
ATOM 23522 N N . GLU A 1 10 ? 65.109 -4.939 13.660 1.00 0.00 10 GLU C N 15
ATOM 23523 C CA . GLU A 1 10 ? 64.764 -4.822 15.081 1.00 0.00 10 GLU C CA 15
ATOM 23524 C C . GLU A 1 10 ? 65.126 -3.443 15.632 1.00 0.00 10 GLU C C 15
ATOM 23525 O O . GLU A 1 10 ? 64.497 -2.961 16.570 1.00 0.00 10 GLU C O 15
ATOM 23537 N N . GLN A 1 11 ? 66.122 -2.799 15.022 1.00 0.00 11 GLN C N 15
ATOM 23538 C CA . GLN A 1 11 ? 66.522 -1.452 15.445 1.00 0.00 11 GLN C CA 15
ATOM 23539 C C . GLN A 1 11 ? 65.413 -0.450 15.138 1.00 0.00 11 GLN C C 15
ATOM 23540 O O . GLN A 1 11 ? 65.179 0.482 15.903 1.00 0.00 11 GLN C O 15
ATOM 23554 N N . LEU A 1 12 ? 64.669 -0.717 14.070 1.00 0.00 12 LEU C N 15
ATOM 23555 C CA . LEU A 1 12 ? 63.509 0.094 13.715 1.00 0.00 12 LEU C CA 15
ATOM 23556 C C . LEU A 1 12 ? 62.396 -0.135 14.736 1.00 0.00 12 LEU C C 15
ATOM 23557 O O . LEU A 1 12 ? 62.131 -1.273 15.132 1.00 0.00 12 LEU C O 15
ATOM 23573 N N . THR A 1 13 ? 61.778 0.947 15.186 1.00 0.00 13 THR C N 15
ATOM 23574 C CA . THR A 1 13 ? 60.746 0.871 16.224 1.00 0.00 13 THR C CA 15
ATOM 23575 C C . THR A 1 13 ? 59.482 0.184 15.707 1.00 0.00 13 THR C C 15
ATOM 23576 O O . THR A 1 13 ? 59.244 0.121 14.498 1.00 0.00 13 THR C O 15
ATOM 23587 N N . GLU A 1 14 ? 58.669 -0.318 16.637 1.00 0.00 14 GLU C N 15
ATOM 23588 C CA . GLU A 1 14 ? 57.411 -0.982 16.280 1.00 0.00 14 GLU C CA 15
ATOM 23589 C C . GLU A 1 14 ? 56.462 0.018 15.632 1.00 0.00 14 GLU C C 15
ATOM 23590 O O . GLU A 1 14 ? 55.856 -0.272 14.607 1.00 0.00 14 GLU C O 15
ATOM 23602 N N . GLU A 1 15 ? 56.423 1.231 16.184 1.00 0.00 15 GLU C N 15
ATOM 23603 C CA . GLU A 1 15 ? 55.639 2.314 15.602 1.00 0.00 15 GLU C CA 15
ATOM 23604 C C . GLU A 1 15 ? 56.188 2.721 14.251 1.00 0.00 15 GLU C C 15
ATOM 23605 O O . GLU A 1 15 ? 55.429 2.935 13.316 1.00 0.00 15 GLU C O 15
ATOM 23617 N N . GLN A 1 16 ? 57.516 2.738 14.126 1.00 0.00 16 GLN C N 15
ATOM 23618 C CA . GLN A 1 16 ? 58.143 3.016 12.833 1.00 0.00 16 GLN C CA 15
ATOM 23619 C C . GLN A 1 16 ? 57.679 1.984 11.808 1.00 0.00 16 GLN C C 15
ATOM 23620 O O . GLN A 1 16 ? 57.252 2.334 10.713 1.00 0.00 16 GLN C O 15
ATOM 23634 N N . LYS A 1 17 ? 57.678 0.719 12.214 1.00 0.00 17 LYS C N 15
ATOM 23635 C CA . LYS A 1 17 ? 57.191 -0.373 11.370 1.00 0.00 17 LYS C CA 15
ATOM 23636 C C . LYS A 1 17 ? 55.672 -0.246 11.157 1.00 0.00 17 LYS C C 15
ATOM 23637 O O . LYS A 1 17 ? 55.184 -0.361 10.042 1.00 0.00 17 LYS C O 15
ATOM 23656 N N . ASN A 1 18 ? 54.933 -0.006 12.248 1.00 0.00 18 ASN C N 15
ATOM 23657 C CA . ASN A 1 18 ? 53.473 0.145 12.182 1.00 0.00 18 ASN C CA 15
ATOM 23658 C C . ASN A 1 18 ? 53.081 1.375 11.358 1.00 0.00 18 ASN C C 15
ATOM 23659 O O . ASN A 1 18 ? 52.163 1.320 10.547 1.00 0.00 18 ASN C O 15
ATOM 23670 N N . GLU A 1 19 ? 53.830 2.460 11.532 1.00 0.00 19 GLU C N 15
ATOM 23671 C CA . GLU A 1 19 ? 53.622 3.684 10.757 1.00 0.00 19 GLU C CA 15
ATOM 23672 C C . GLU A 1 19 ? 53.927 3.403 9.293 1.00 0.00 19 GLU C C 15
ATOM 23673 O O . GLU A 1 19 ? 53.257 3.906 8.386 1.00 0.00 19 GLU C O 15
ATOM 23685 N N . PHE A 1 20 ? 54.911 2.539 9.088 1.00 0.00 20 PHE C N 15
ATOM 23686 C CA . PHE A 1 20 ? 55.337 2.099 7.768 1.00 0.00 20 PHE C CA 15
ATOM 23687 C C . PHE A 1 20 ? 54.137 1.491 7.053 1.00 0.00 20 PHE C C 15
ATOM 23688 O O . PHE A 1 20 ? 53.876 1.770 5.879 1.00 0.00 20 PHE C O 15
ATOM 23705 N N . LYS A 1 21 ? 53.408 0.664 7.793 1.00 0.00 21 LYS C N 15
ATOM 23706 C CA . LYS A 1 21 ? 52.223 -0.011 7.289 1.00 0.00 21 LYS C CA 15
ATOM 23707 C C . LYS A 1 21 ? 51.162 0.997 6.798 1.00 0.00 21 LYS C C 15
ATOM 23708 O O . LYS A 1 21 ? 50.469 0.739 5.820 1.00 0.00 21 LYS C O 15
ATOM 23727 N N . ALA A 1 22 ? 51.070 2.164 7.441 1.00 0.00 22 ALA C N 15
ATOM 23728 C CA . ALA A 1 22 ? 50.121 3.187 6.969 1.00 0.00 22 ALA C CA 15
ATOM 23729 C C . ALA A 1 22 ? 50.340 3.445 5.472 1.00 0.00 22 ALA C C 15
ATOM 23730 O O . ALA A 1 22 ? 49.386 3.491 4.693 1.00 0.00 22 ALA C O 15
ATOM 23737 N N . ALA A 1 23 ? 51.616 3.476 5.065 1.00 0.00 23 ALA C N 15
ATOM 23738 C CA . ALA A 1 23 ? 51.971 3.562 3.645 1.00 0.00 23 ALA C CA 15
ATOM 23739 C C . ALA A 1 23 ? 51.567 2.286 2.906 1.00 0.00 23 ALA C C 15
ATOM 23740 O O . ALA A 1 23 ? 51.153 2.330 1.754 1.00 0.00 23 ALA C O 15
ATOM 23747 N N . PHE A 1 24 ? 51.662 1.149 3.594 1.00 0.00 24 PHE C N 15
ATOM 23748 C CA . PHE A 1 24 ? 51.298 -0.142 3.002 1.00 0.00 24 PHE C CA 15
ATOM 23749 C C . PHE A 1 24 ? 49.879 -0.086 2.467 1.00 0.00 24 PHE C C 15
ATOM 23750 O O . PHE A 1 24 ? 49.594 -0.588 1.382 1.00 0.00 24 PHE C O 15
ATOM 23767 N N . ASP A 1 25 ? 49.010 0.577 3.205 1.00 0.00 25 ASP C N 15
ATOM 23768 C CA . ASP A 1 25 ? 47.630 0.733 2.793 1.00 0.00 25 ASP C CA 15
ATOM 23769 C C . ASP A 1 25 ? 47.569 1.474 1.448 1.00 0.00 25 ASP C C 15
ATOM 23770 O O . ASP A 1 25 ? 46.805 1.091 0.556 1.00 0.00 25 ASP C O 15
ATOM 23779 N N . ILE A 1 26 ? 48.445 2.477 1.272 1.00 0.00 26 ILE C N 15
ATOM 23780 C CA . ILE A 1 26 ? 48.542 3.176 -0.010 1.00 0.00 26 ILE C CA 15
ATOM 23781 C C . ILE A 1 26 ? 49.133 2.252 -1.081 1.00 0.00 26 ILE C C 15
ATOM 23782 O O . ILE A 1 26 ? 48.702 2.264 -2.235 1.00 0.00 26 ILE C O 15
ATOM 23798 N N . PHE A 1 27 ? 50.098 1.422 -0.671 1.00 0.00 27 PHE C N 15
ATOM 23799 C CA . PHE A 1 27 ? 50.734 0.467 -1.574 1.00 0.00 27 PHE C CA 15
ATOM 23800 C C . PHE A 1 27 ? 49.714 -0.520 -2.145 1.00 0.00 27 PHE C C 15
ATOM 23801 O O . PHE A 1 27 ? 49.69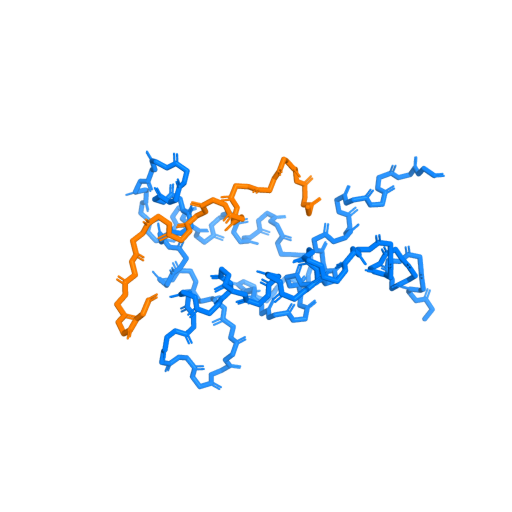0 -0.763 -3.346 1.00 0.00 27 PHE C O 15
ATOM 23818 N N . VAL A 1 28 ? 48.825 -1.013 -1.289 1.00 0.00 28 VAL C N 15
ATOM 23819 C CA . VAL A 1 28 ? 47.755 -1.917 -1.719 1.00 0.00 28 VAL C CA 15
ATOM 23820 C C . VAL A 1 28 ? 46.414 -1.181 -1.779 1.00 0.00 28 VAL C C 15
ATOM 23821 O O . VAL A 1 28 ? 45.402 -1.653 -1.253 1.00 0.00 28 VAL C O 15
ATOM 23834 N N . LEU A 1 29 ? 46.422 -0.017 -2.428 1.00 0.00 29 LEU C N 15
ATOM 23835 C CA . LEU A 1 29 ? 45.224 0.819 -2.554 1.00 0.00 29 LEU C CA 15
ATOM 23836 C C . LEU A 1 29 ? 44.107 0.068 -3.282 1.00 0.00 29 LEU C C 15
ATOM 23837 O O . LEU A 1 29 ? 42.929 0.201 -2.946 1.00 0.00 29 LEU C O 15
ATOM 23853 N N . GLY A 1 30 ? 44.490 -0.672 -4.314 1.00 0.00 30 GLY C N 15
ATOM 23854 C CA . GLY A 1 30 ? 43.543 -1.421 -5.148 1.00 0.00 30 GLY C CA 15
ATOM 23855 C C . GLY A 1 30 ? 44.022 -2.850 -5.372 1.00 0.00 30 GLY C C 15
ATOM 23856 O O . GLY A 1 30 ? 43.821 -3.420 -6.445 1.00 0.00 30 GLY C O 15
ATOM 23860 N N . ALA A 1 31 ? 44.676 -3.414 -4.359 1.00 0.00 31 ALA C N 15
ATOM 23861 C CA . ALA A 1 31 ? 45.210 -4.777 -4.435 1.00 0.00 31 ALA C CA 15
ATOM 23862 C C . ALA A 1 31 ? 44.788 -5.612 -3.229 1.00 0.00 31 ALA C C 15
ATOM 23863 O O . ALA A 1 31 ? 45.309 -5.439 -2.128 1.00 0.00 31 ALA C O 15
ATOM 23870 N N . GLU A 1 32 ? 43.897 -6.567 -3.472 1.00 0.00 32 GLU C N 15
ATOM 23871 C CA . GLU A 1 32 ? 43.447 -7.496 -2.437 1.00 0.00 32 GLU C CA 15
ATOM 23872 C C . GLU A 1 32 ? 44.451 -8.645 -2.272 1.00 0.00 32 GLU C C 15
ATOM 23873 O O . GLU A 1 32 ? 44.373 -9.429 -1.323 1.00 0.00 32 GLU C O 15
ATOM 23885 N N . ASP A 1 33 ? 45.372 -8.742 -3.234 1.00 0.00 33 ASP C N 15
ATOM 23886 C CA . ASP A 1 33 ? 46.398 -9.790 -3.275 1.00 0.00 33 ASP C CA 15
ATOM 23887 C C . ASP A 1 33 ? 47.320 -9.723 -2.052 1.00 0.00 33 ASP C C 15
ATOM 23888 O O . ASP A 1 33 ? 47.786 -10.757 -1.557 1.00 0.00 33 ASP C O 15
ATOM 23897 N N . GLY A 1 34 ? 47.636 -8.504 -1.618 1.00 0.00 34 GLY C N 15
ATOM 23898 C CA . GLY A 1 34 ? 48.541 -8.286 -0.479 1.00 0.00 34 GLY C CA 15
ATOM 23899 C C . GLY A 1 34 ? 49.951 -7.924 -0.943 1.00 0.00 34 GLY C C 15
ATOM 23900 O O . GLY A 1 34 ? 50.756 -7.419 -0.162 1.00 0.00 34 GLY C O 15
ATOM 23904 N N . CYS A 1 35 ? 50.215 -8.123 -2.234 1.00 0.00 35 CYS C N 15
ATOM 23905 C CA . CYS A 1 35 ? 51.498 -7.744 -2.838 1.00 0.00 35 CYS C CA 15
ATOM 23906 C C . CYS A 1 35 ? 51.322 -6.446 -3.622 1.00 0.00 35 CYS C C 15
ATOM 23907 O O . CYS A 1 35 ? 50.198 -6.087 -3.975 1.00 0.00 35 CYS C O 15
ATOM 23915 N N . ILE A 1 36 ? 52.417 -5.727 -3.883 1.00 0.00 36 ILE C N 15
ATOM 23916 C CA . ILE A 1 36 ? 52.319 -4.475 -4.601 1.00 0.00 36 ILE C CA 15
ATOM 23917 C C . ILE A 1 36 ? 52.626 -4.718 -6.062 1.00 0.00 36 ILE C C 15
ATOM 23918 O O . ILE A 1 36 ? 53.696 -5.233 -6.402 1.00 0.00 36 ILE C O 15
ATOM 23934 N N . SER A 1 37 ? 51.727 -4.302 -6.929 1.00 0.00 37 SER C N 15
ATOM 23935 C CA . SER A 1 37 ? 51.945 -4.426 -8.359 1.00 0.00 37 SER C CA 15
ATOM 23936 C C . SER A 1 37 ? 52.323 -3.067 -8.926 1.00 0.00 37 SER C C 15
ATOM 23937 O O . SER A 1 37 ? 51.987 -2.038 -8.344 1.00 0.00 37 SER C O 15
ATOM 23945 N N . THR A 1 38 ? 53.119 -3.058 -9.984 1.00 0.00 38 THR C N 15
ATOM 23946 C CA . THR A 1 38 ? 53.650 -1.803 -10.520 1.00 0.00 38 THR C CA 15
ATOM 23947 C C . THR A 1 38 ? 52.543 -0.820 -10.858 1.00 0.00 38 THR C C 15
ATOM 23948 O O . THR A 1 38 ? 52.661 0.376 -10.580 1.00 0.00 38 THR C O 15
ATOM 23959 N N . LYS A 1 39 ? 51.420 -1.342 -11.330 1.00 0.00 39 LYS C N 15
ATOM 23960 C CA . LYS A 1 39 ? 50.244 -0.513 -11.549 1.00 0.00 39 LYS C CA 15
ATOM 23961 C C . LYS A 1 39 ? 49.772 0.120 -10.234 1.00 0.00 39 LYS C C 15
ATOM 23962 O O . LYS A 1 39 ? 49.501 1.326 -10.171 1.00 0.00 39 LYS C O 15
ATOM 23981 N N . GLU A 1 40 ? 49.753 -0.691 -9.169 1.00 0.00 40 GLU C N 15
ATOM 23982 C CA . GLU A 1 40 ? 49.410 -0.212 -7.832 1.00 0.00 40 GLU C CA 15
ATOM 23983 C C . GLU A 1 40 ? 50.493 0.721 -7.289 1.00 0.00 40 GLU C C 15
ATOM 23984 O O . GLU A 1 40 ? 50.200 1.712 -6.630 1.00 0.00 40 GLU C O 15
ATOM 23996 N N . LEU A 1 41 ? 51.737 0.435 -7.639 1.00 0.00 41 LEU C N 15
ATOM 23997 C CA . LEU A 1 41 ? 52.867 1.275 -7.248 1.00 0.00 41 LEU C CA 15
ATOM 23998 C C . LEU A 1 41 ? 52.636 2.692 -7.795 1.00 0.00 41 LEU C C 15
ATOM 23999 O O . LEU A 1 41 ? 52.927 3.683 -7.132 1.00 0.00 41 LEU C O 15
ATOM 24015 N N . GLY A 1 42 ? 51.996 2.771 -8.957 1.00 0.00 42 GLY C N 15
ATOM 24016 C CA . GLY A 1 42 ? 51.612 4.062 -9.535 1.00 0.00 42 GLY C CA 15
ATOM 24017 C C . GLY A 1 42 ? 50.705 4.835 -8.571 1.00 0.00 42 GLY C C 15
ATOM 24018 O O . GLY A 1 42 ? 50.753 6.064 -8.516 1.00 0.00 42 GLY C O 15
ATOM 24022 N N . LYS A 1 43 ? 49.944 4.096 -7.749 1.00 0.00 43 LYS C N 15
ATOM 24023 C CA . LYS A 1 43 ? 49.099 4.703 -6.719 1.00 0.00 43 LYS C CA 15
ATOM 24024 C C . LYS A 1 43 ? 50.007 5.400 -5.712 1.00 0.00 43 LYS C C 15
ATOM 24025 O O . LYS A 1 43 ? 49.762 6.531 -5.299 1.00 0.00 43 LYS C O 15
ATOM 24044 N N . VAL A 1 44 ? 51.092 4.710 -5.371 1.00 0.00 44 VAL C N 15
ATOM 24045 C CA . VAL A 1 44 ? 52.113 5.234 -4.478 1.00 0.00 44 VAL C CA 15
ATOM 24046 C C . VAL A 1 44 ? 52.824 6.436 -5.121 1.00 0.00 44 VAL C C 15
ATOM 24047 O O . VAL A 1 44 ? 53.063 7.455 -4.474 1.00 0.00 44 VAL C O 15
ATOM 24060 N N . MET A 1 45 ? 53.132 6.317 -6.413 1.00 0.00 45 MET C N 15
ATOM 24061 C CA . MET A 1 45 ? 53.755 7.413 -7.160 1.00 0.00 45 MET C CA 15
ATOM 24062 C C . MET A 1 45 ? 52.821 8.626 -7.181 1.00 0.00 45 MET C C 15
ATOM 24063 O O . MET A 1 45 ? 53.251 9.766 -6.981 1.00 0.00 45 MET C O 15
ATOM 24077 N N . ARG A 1 46 ? 51.525 8.344 -7.336 1.00 0.00 46 ARG C N 15
ATOM 24078 C CA . ARG A 1 46 ? 50.479 9.371 -7.287 1.00 0.00 46 ARG C CA 15
ATOM 24079 C C . ARG A 1 46 ? 50.516 10.055 -5.921 1.00 0.00 46 ARG C C 15
ATOM 24080 O O . ARG A 1 46 ? 50.442 11.282 -5.822 1.00 0.00 46 ARG C O 15
ATOM 24101 N N . MET A 1 47 ? 50.707 9.241 -4.880 1.00 0.00 47 MET C N 15
ATOM 24102 C CA . MET A 1 47 ? 50.842 9.713 -3.512 1.00 0.00 47 MET C CA 15
ATOM 24103 C C . MET A 1 47 ? 52.054 10.655 -3.395 1.00 0.00 47 MET C C 15
ATOM 24104 O O . MET A 1 47 ? 51.959 11.726 -2.786 1.00 0.00 47 MET C O 15
ATOM 24118 N N . LEU A 1 48 ? 53.155 10.293 -4.063 1.00 0.00 48 LEU C N 15
ATOM 24119 C CA . LEU A 1 48 ? 54.350 11.149 -4.110 1.00 0.00 48 LEU C CA 15
ATOM 24120 C C . LEU A 1 48 ? 54.040 12.477 -4.806 1.00 0.00 48 LEU C C 15
ATOM 24121 O O . LEU A 1 48 ? 54.590 13.516 -4.449 1.00 0.00 48 LEU C O 15
ATOM 24137 N N . GLY A 1 49 ? 53.219 12.407 -5.853 1.00 0.00 49 GLY C N 15
ATOM 24138 C CA . GLY A 1 49 ? 52.883 13.586 -6.659 1.00 0.00 49 GLY C CA 15
ATOM 24139 C C . GLY A 1 49 ? 53.220 13.348 -8.125 1.00 0.00 49 GLY C C 15
ATOM 24140 O O . GLY A 1 49 ? 53.159 14.267 -8.947 1.00 0.00 49 GLY C O 15
ATOM 24144 N N . GLN A 1 50 ? 53.567 12.108 -8.440 1.00 0.00 50 GLN C N 15
ATOM 24145 C CA . GLN A 1 50 ? 53.910 11.714 -9.801 1.00 0.00 50 GLN C CA 15
ATOM 24146 C C . GLN A 1 50 ? 52.800 10.856 -10.400 1.00 0.00 50 GLN C C 15
ATOM 24147 O O . GLN A 1 50 ? 52.283 9.952 -9.743 1.00 0.00 50 GLN C O 15
ATOM 24161 N N . ASN A 1 51 ? 52.412 11.164 -11.640 1.00 0.00 51 ASN C N 15
ATOM 24162 C CA . ASN A 1 51 ? 51.324 10.440 -12.302 1.00 0.00 51 ASN C CA 15
ATOM 24163 C C . ASN A 1 51 ? 51.757 9.830 -13.650 1.00 0.00 51 ASN C C 15
ATOM 24164 O O . ASN A 1 51 ? 50.994 9.838 -14.620 1.00 0.00 51 ASN C O 15
ATOM 24175 N N . PRO A 1 52 ? 52.918 9.219 -13.691 1.00 0.00 52 PRO C N 15
ATOM 24176 C CA . PRO A 1 52 ? 53.424 8.504 -14.902 1.00 0.00 52 PRO C CA 15
ATOM 24177 C C . PRO A 1 52 ? 52.643 7.198 -15.161 1.00 0.00 52 PRO C C 15
ATOM 24178 O O . PRO A 1 52 ? 51.947 6.697 -14.270 1.00 0.00 52 PRO C O 15
ATOM 24189 N N . THR A 1 53 ? 52.740 6.671 -16.393 1.00 0.00 53 THR C N 15
ATOM 24190 C CA . THR A 1 53 ? 52.040 5.424 -16.767 1.00 0.00 53 THR C CA 15
ATOM 24191 C C . THR A 1 53 ? 52.266 4.343 -15.700 1.00 0.00 53 THR C C 15
ATOM 24192 O O . THR A 1 53 ? 53.400 4.129 -15.273 1.00 0.00 53 THR C O 15
ATOM 24203 N N . PRO A 1 54 ? 51.223 3.656 -15.260 1.00 0.00 54 PRO C N 15
ATOM 24204 C CA . PRO A 1 54 ? 51.350 2.593 -14.211 1.00 0.00 54 PRO C CA 15
ATOM 24205 C C . PRO A 1 54 ? 52.376 1.531 -14.610 1.00 0.00 54 PRO C C 15
ATOM 24206 O O . PRO A 1 54 ? 53.084 0.982 -13.764 1.00 0.00 54 PRO C O 15
ATOM 24217 N N . GLU A 1 55 ? 52.432 1.240 -15.905 1.00 0.00 55 GLU C N 15
ATOM 24218 C CA . GLU A 1 55 ? 53.350 0.240 -16.437 1.00 0.00 55 GLU C CA 15
ATOM 24219 C C . GLU A 1 55 ? 54.816 0.705 -16.282 1.00 0.00 55 GLU C C 15
ATOM 24220 O O . GLU A 1 55 ? 55.719 -0.107 -16.071 1.00 0.00 55 GLU C O 15
ATOM 24232 N N . GLU A 1 56 ? 55.025 2.023 -16.387 1.00 0.00 56 GLU C N 15
ATOM 24233 C CA . GLU A 1 56 ? 56.360 2.645 -16.272 1.00 0.00 56 GLU C CA 15
ATOM 24234 C C . GLU A 1 56 ? 56.962 2.430 -14.883 1.00 0.00 56 GLU C C 15
ATOM 24235 O O . GLU A 1 56 ? 58.186 2.427 -14.713 1.00 0.00 56 GLU C O 15
ATOM 24247 N N . LEU A 1 57 ? 56.096 2.273 -13.893 1.00 0.00 57 LEU C N 15
ATOM 24248 C CA . LEU A 1 57 ? 56.515 2.090 -12.507 1.00 0.00 57 LEU C CA 15
ATOM 24249 C C . LEU A 1 57 ? 57.394 0.848 -12.346 1.00 0.00 57 LEU C C 15
ATOM 24250 O O . LEU A 1 57 ? 58.069 0.684 -11.325 1.00 0.00 57 LEU C O 15
ATOM 24266 N N . GLN A 1 58 ? 57.393 -0.017 -13.364 1.00 0.00 58 GLN C N 15
ATOM 24267 C CA . GLN A 1 58 ? 58.189 -1.238 -13.322 1.00 0.00 58 GLN C CA 15
ATOM 24268 C C . GLN A 1 58 ? 59.651 -0.930 -12.995 1.00 0.00 58 GLN C C 15
ATOM 24269 O O . GLN A 1 58 ? 60.313 -1.709 -12.309 1.00 0.00 58 GLN C O 15
ATOM 24283 N N . GLU A 1 59 ? 60.154 0.199 -13.492 1.00 0.00 59 GLU C N 15
ATOM 24284 C CA . GLU A 1 59 ? 61.545 0.564 -13.253 1.00 0.00 59 GLU C CA 15
ATOM 24285 C C . GLU A 1 59 ? 61.828 0.760 -11.763 1.00 0.00 59 GLU C C 15
ATOM 24286 O O . GLU A 1 59 ? 62.847 0.288 -11.259 1.00 0.00 59 GLU C O 15
ATOM 24298 N N . MET A 1 60 ? 60.927 1.450 -11.056 1.00 0.00 60 MET C N 15
ATOM 24299 C CA . MET A 1 60 ? 61.122 1.680 -9.621 1.00 0.00 60 MET C CA 15
ATOM 24300 C C . MET A 1 60 ? 61.108 0.359 -8.847 1.00 0.00 60 MET C C 15
ATOM 24301 O O . MET A 1 60 ? 62.023 0.080 -8.078 1.00 0.00 60 MET C O 15
ATOM 24315 N N . ILE A 1 61 ? 60.124 -0.496 -9.141 1.00 0.00 61 ILE C N 15
ATOM 24316 C CA . ILE A 1 61 ? 60.063 -1.829 -8.538 1.00 0.00 61 ILE C CA 15
ATOM 24317 C C . ILE A 1 61 ? 61.242 -2.710 -8.944 1.00 0.00 61 ILE C C 15
ATOM 24318 O O . ILE A 1 61 ? 61.796 -3.410 -8.114 1.00 0.00 61 ILE C O 15
ATOM 24334 N N . ASP A 1 62 ? 61.599 -2.695 -10.228 1.00 0.00 62 ASP C N 15
ATOM 24335 C CA . ASP A 1 62 ? 62.699 -3.536 -10.719 1.00 0.00 62 ASP C CA 15
ATOM 24336 C C . ASP A 1 62 ? 64.016 -3.150 -10.052 1.00 0.00 62 ASP C C 15
ATOM 24337 O O . ASP A 1 62 ? 64.772 -4.012 -9.600 1.00 0.00 62 ASP C O 15
ATOM 24346 N N . GLU A 1 63 ? 64.249 -1.853 -9.930 1.00 0.00 63 GLU C N 15
ATOM 24347 C CA . GLU A 1 63 ? 65.433 -1.345 -9.249 1.00 0.00 63 GLU C CA 15
ATOM 24348 C C . GLU A 1 63 ? 65.379 -1.678 -7.758 1.00 0.00 63 GLU C C 15
ATOM 24349 O O . GLU A 1 63 ? 66.370 -2.115 -7.165 1.00 0.00 63 GLU C O 15
ATOM 24361 N N . VAL A 1 64 ? 64.208 -1.457 -7.166 1.00 0.00 64 VAL C N 15
ATOM 24362 C CA . VAL A 1 64 ? 63.956 -1.740 -5.752 1.00 0.00 64 VAL C CA 15
ATOM 24363 C C . VAL A 1 64 ? 63.975 -3.254 -5.446 1.00 0.00 64 VAL C C 15
ATOM 24364 O O . VAL A 1 64 ? 64.457 -3.677 -4.396 1.00 0.00 64 VAL C O 15
ATOM 24377 N N . ASP A 1 65 ? 63.342 -4.041 -6.315 1.00 0.00 65 ASP C N 15
ATOM 24378 C CA . ASP A 1 65 ? 63.151 -5.478 -6.084 1.00 0.00 65 ASP C CA 15
ATOM 24379 C C . ASP A 1 65 ? 64.436 -6.272 -6.370 1.00 0.00 65 ASP C C 15
ATOM 24380 O O . ASP A 1 65 ? 64.812 -6.481 -7.526 1.00 0.00 65 ASP C O 15
ATOM 24389 N N . GLU A 1 66 ? 65.103 -6.697 -5.295 1.00 0.00 66 GLU C N 15
ATOM 24390 C CA . GLU A 1 66 ? 66.357 -7.460 -5.382 1.00 0.00 66 GLU C CA 15
ATOM 24391 C C . GLU A 1 66 ? 66.165 -8.873 -5.940 1.00 0.00 66 GLU C C 15
ATOM 24392 O O . GLU A 1 66 ? 67.020 -9.381 -6.669 1.00 0.00 66 GLU C O 15
ATOM 24404 N N . ASP A 1 67 ? 65.080 -9.531 -5.535 1.00 0.00 67 ASP C N 15
ATOM 24405 C CA . ASP A 1 67 ? 64.832 -10.920 -5.935 1.00 0.00 67 ASP C CA 15
ATOM 24406 C C . ASP A 1 67 ? 64.502 -11.045 -7.429 1.00 0.00 67 ASP C C 15
ATOM 24407 O O . ASP A 1 67 ? 64.515 -12.148 -7.983 1.00 0.00 67 ASP C O 15
ATOM 24416 N N . GLY A 1 68 ? 64.287 -9.906 -8.093 1.00 0.00 68 GLY C N 15
ATOM 24417 C CA . GLY A 1 68 ? 64.034 -9.893 -9.535 1.00 0.00 68 GLY C CA 15
ATOM 24418 C C . GLY A 1 68 ? 62.682 -10.513 -9.896 1.00 0.00 68 GLY C C 15
ATOM 24419 O O . GLY A 1 68 ? 62.499 -11.009 -11.012 1.00 0.00 68 GLY C O 15
ATOM 24423 N N . SER A 1 69 ? 61.720 -10.441 -8.973 1.00 0.00 69 SER C N 15
ATOM 24424 C CA . SER A 1 69 ? 60.377 -10.971 -9.240 1.00 0.00 69 SER C CA 15
ATOM 24425 C C . SER A 1 69 ? 59.566 -9.982 -10.071 1.00 0.00 69 SER C C 15
ATOM 24426 O O . SER A 1 69 ? 58.506 -10.321 -10.595 1.00 0.00 69 SER C O 15
ATOM 24434 N N . GLY A 1 70 ? 60.057 -8.744 -10.156 1.00 0.00 70 GLY C N 15
ATOM 24435 C CA . GLY A 1 70 ? 59.350 -7.684 -10.880 1.00 0.00 70 GLY C CA 15
ATOM 24436 C C . GLY A 1 70 ? 58.169 -7.199 -10.052 1.00 0.00 70 GLY C C 15
ATOM 24437 O O . GLY A 1 70 ? 57.390 -6.349 -10.487 1.00 0.00 70 GLY C O 15
ATOM 24441 N N . THR A 1 71 ? 58.060 -7.759 -8.845 1.00 0.00 71 THR C N 15
ATOM 24442 C CA . THR A 1 71 ? 57.005 -7.431 -7.900 1.00 0.00 71 THR C CA 15
ATOM 24443 C C . THR A 1 71 ? 57.613 -7.157 -6.544 1.00 0.00 71 THR C C 15
ATOM 24444 O O . THR A 1 71 ? 58.715 -7.623 -6.241 1.00 0.00 71 THR C O 15
ATOM 24455 N N . VAL A 1 72 ? 56.903 -6.406 -5.736 1.00 0.00 72 VAL C N 15
ATOM 24456 C CA . VAL A 1 72 ? 57.377 -6.048 -4.417 1.00 0.00 72 VAL C CA 15
ATOM 24457 C C . VAL A 1 72 ? 56.405 -6.522 -3.336 1.00 0.00 72 VAL C C 15
ATOM 24458 O O . VAL A 1 72 ? 55.522 -5.782 -2.898 1.00 0.00 72 VAL C O 15
ATOM 24471 N N . ASP A 1 73 ? 56.608 -7.759 -2.890 1.00 0.00 73 ASP C N 15
ATOM 24472 C CA . ASP A 1 73 ? 55.808 -8.346 -1.818 1.00 0.00 73 ASP C CA 15
ATOM 24473 C C . ASP A 1 73 ? 56.171 -7.684 -0.498 1.00 0.00 73 ASP C C 15
ATOM 24474 O O . ASP A 1 73 ? 57.279 -7.176 -0.349 1.00 0.00 73 ASP C O 15
ATOM 24483 N N . PHE A 1 74 ? 55.231 -7.628 0.433 1.00 0.00 74 PHE C N 15
ATOM 24484 C CA . PHE A 1 74 ? 55.475 -6.923 1.690 1.00 0.00 74 PHE C CA 15
ATOM 24485 C C . PHE A 1 74 ? 56.666 -7.531 2.421 1.00 0.00 74 PHE C C 15
ATOM 24486 O O . PHE A 1 74 ? 57.519 -6.816 2.950 1.00 0.00 74 PHE C O 15
ATOM 24503 N N . ASP A 1 75 ? 56.731 -8.852 2.426 1.00 0.00 75 ASP C N 15
ATOM 24504 C CA . ASP A 1 75 ? 57.847 -9.559 3.036 1.00 0.00 75 ASP C CA 15
ATOM 24505 C C . ASP A 1 75 ? 59.166 -9.197 2.326 1.00 0.00 75 ASP C C 15
ATOM 24506 O O . ASP A 1 75 ? 60.164 -8.892 2.985 1.00 0.00 75 ASP C O 15
ATOM 24515 N N . GLU A 1 76 ? 59.124 -9.112 0.980 1.00 0.00 76 GLU C N 15
ATOM 24516 C CA . GLU A 1 76 ? 60.283 -8.642 0.202 1.00 0.00 76 GLU C CA 15
ATOM 24517 C C . GLU A 1 76 ? 60.558 -7.175 0.531 1.00 0.00 76 GLU C C 15
ATOM 24518 O O . GLU A 1 76 ? 61.703 -6.748 0.626 1.00 0.00 76 GLU C O 15
ATOM 24530 N N . PHE A 1 77 ? 59.474 -6.408 0.623 1.00 0.00 77 PHE C N 15
ATOM 24531 C CA . PHE A 1 77 ? 59.508 -4.955 0.822 1.00 0.00 77 PHE C CA 15
ATOM 24532 C C . PHE A 1 77 ? 60.236 -4.553 2.106 1.00 0.00 77 PHE C C 15
ATOM 24533 O O . PHE A 1 77 ? 61.120 -3.694 2.078 1.00 0.00 77 PHE C O 15
ATOM 24550 N N . LEU A 1 78 ? 59.841 -5.142 3.231 1.00 0.00 78 LEU C N 15
ATOM 24551 C CA . LEU A 1 78 ? 60.444 -4.780 4.514 1.00 0.00 78 LEU C CA 15
ATOM 24552 C C . LEU A 1 78 ? 61.916 -5.189 4.567 1.00 0.00 78 LEU C C 15
ATOM 24553 O O . LEU A 1 78 ? 62.781 -4.414 4.970 1.00 0.00 78 LEU C O 15
ATOM 24569 N N . VAL A 1 79 ? 62.163 -6.441 4.216 1.00 0.00 79 VAL C N 15
ATOM 24570 C CA . VAL A 1 79 ? 63.497 -7.028 4.307 1.00 0.00 79 VAL C CA 15
ATOM 24571 C C . VAL A 1 79 ? 64.484 -6.385 3.312 1.00 0.00 79 VAL C C 15
ATOM 24572 O O . VAL A 1 79 ? 65.597 -6.013 3.682 1.00 0.00 79 VAL C O 15
ATOM 24585 N N . MET A 1 80 ? 64.041 -6.214 2.073 1.00 0.00 80 MET C N 15
ATOM 24586 C CA . MET A 1 80 ? 64.855 -5.596 1.019 1.00 0.00 80 MET C CA 15
ATOM 24587 C C . MET A 1 80 ? 65.220 -4.150 1.369 1.00 0.00 80 MET C C 15
ATOM 24588 O O . MET A 1 80 ? 66.332 -3.698 1.104 1.00 0.00 80 MET C O 15
ATOM 24602 N N . MET A 1 81 ? 64.287 -3.438 1.978 1.00 0.00 81 MET C N 15
ATOM 24603 C CA . MET A 1 81 ? 64.511 -2.044 2.359 1.00 0.00 81 MET C CA 15
ATOM 24604 C C . MET A 1 81 ? 65.666 -1.908 3.366 1.00 0.00 81 MET C C 15
ATOM 24605 O O . MET A 1 81 ? 66.421 -0.942 3.315 1.00 0.00 81 MET C O 15
ATOM 24619 N N . VAL A 1 82 ? 65.819 -2.901 4.247 1.00 0.00 82 VAL C N 15
ATOM 24620 C CA . VAL A 1 82 ? 66.921 -2.900 5.222 1.00 0.00 82 VAL C CA 15
ATOM 24621 C C . VAL A 1 82 ? 68.282 -2.894 4.502 1.00 0.00 82 VAL C C 15
ATOM 24622 O O . VAL A 1 82 ? 69.272 -2.409 5.046 1.00 0.00 82 VAL C O 15
ATOM 24635 N N . ARG A 1 83 ? 68.313 -3.390 3.253 1.00 0.00 83 ARG C N 15
ATOM 24636 C CA . ARG A 1 83 ? 69.551 -3.388 2.461 1.00 0.00 83 ARG C CA 15
ATOM 24637 C C . ARG A 1 83 ? 70.023 -1.962 2.220 1.00 0.00 83 ARG C C 15
ATOM 24638 O O . ARG A 1 83 ? 71.202 -1.646 2.400 1.00 0.00 83 ARG C O 15
ATOM 24659 N N . CYS A 1 84 ? 69.081 -1.098 1.863 1.00 0.00 84 CYS C N 15
ATOM 24660 C CA . CYS A 1 84 ? 69.368 0.310 1.637 1.00 0.00 84 CYS C CA 15
ATOM 24661 C C . CYS A 1 84 ? 69.771 0.981 2.941 1.00 0.00 84 CYS C C 15
ATOM 24662 O O . CYS A 1 84 ? 70.670 1.819 2.972 1.00 0.00 84 CYS C O 15
ATOM 24670 N N . MET A 1 85 ? 69.119 0.566 4.022 1.00 0.00 85 MET C N 15
ATOM 24671 C CA . MET A 1 85 ? 69.431 1.067 5.356 1.00 0.00 85 MET C CA 15
ATOM 24672 C C . MET A 1 85 ? 70.862 0.664 5.741 1.00 0.00 85 MET C C 15
ATOM 24673 O O . MET A 1 85 ? 71.637 1.481 6.243 1.00 0.00 85 MET C O 15
ATOM 24687 N N . LYS A 1 86 ? 71.217 -0.594 5.439 1.00 0.00 86 LYS C N 15
ATOM 24688 C CA . LYS A 1 86 ? 72.570 -1.111 5.677 1.00 0.00 86 LYS C CA 15
ATOM 24689 C C . LYS A 1 86 ? 73.615 -0.388 4.816 1.00 0.00 86 LYS C C 15
ATOM 24690 O O . LYS A 1 86 ? 74.718 -0.094 5.281 1.00 0.00 86 LYS C O 15
ATOM 24709 N N . ASP A 1 87 ? 73.287 -0.212 3.527 1.00 0.00 87 ASP C N 15
ATOM 24710 C CA . ASP A 1 87 ? 74.220 0.360 2.540 1.00 0.00 87 ASP C CA 15
ATOM 24711 C C . ASP A 1 87 ? 75.494 -0.497 2.401 1.00 0.00 87 ASP C C 15
ATOM 24712 O O . ASP A 1 87 ? 76.470 -0.079 1.770 1.00 0.00 87 ASP C O 15
ATOM 24721 N N . ASP A 1 88 ? 75.460 -1.700 2.991 1.00 0.00 88 ASP C N 15
ATOM 24722 C CA . ASP A 1 88 ? 76.596 -2.639 2.952 1.00 0.00 88 ASP C CA 15
ATOM 24723 C C . ASP A 1 88 ? 77.924 -1.943 3.313 1.00 0.00 88 ASP C C 15
ATOM 24724 O O . ASP A 1 88 ? 79.004 -2.403 2.933 1.00 0.00 88 ASP C O 15
ATOM 24733 N N . SER A 1 89 ? 77.823 -0.823 4.038 1.00 0.00 89 SER C N 15
ATOM 24734 C CA . SER A 1 89 ? 78.998 -0.029 4.421 1.00 0.00 89 SER C CA 15
ATOM 24735 C C . SER A 1 89 ? 79.053 0.215 5.931 1.00 0.00 89 SER C C 15
ATOM 24736 O O . SER A 1 89 ? 80.129 0.509 6.425 1.00 0.00 89 SER C O 15
ATOM 24745 N N . ARG B 2 1 ? 63.026 3.697 4.845 1.00 0.00 147 ARG I N 15
ATOM 24746 C CA . ARG B 2 1 ? 64.249 4.547 4.842 1.00 0.00 147 ARG I CA 15
ATOM 24747 C C . ARG B 2 1 ? 64.854 4.644 3.456 1.00 0.00 147 ARG I C 15
ATOM 24748 O O . ARG B 2 1 ? 65.267 5.722 3.055 1.00 0.00 147 ARG I O 15
ATOM 24771 N N . ILE B 2 2 ? 64.974 3.500 2.759 1.00 0.00 148 ILE I N 15
ATOM 24772 C CA . ILE B 2 2 ? 65.624 3.454 1.433 1.00 0.00 148 ILE I CA 15
ATOM 24773 C C . ILE B 2 2 ? 66.626 4.618 1.246 1.00 0.00 148 ILE I C 15
ATOM 24774 O O . ILE B 2 2 ? 67.725 4.575 1.798 1.00 0.00 148 ILE I O 15
ATOM 24790 N N . SER B 2 3 ? 66.171 5.715 0.634 1.00 0.00 149 SER I N 15
ATOM 24791 C CA . SER B 2 3 ? 66.945 6.966 0.593 1.00 0.00 149 SER I CA 15
ATOM 24792 C C . SER B 2 3 ? 66.171 8.079 1.322 1.00 0.00 149 SER I C 15
ATOM 24793 O O . SER B 2 3 ? 66.720 9.138 1.628 1.00 0.00 149 SER I O 15
ATOM 24801 N N . ALA B 2 4 ? 64.912 7.777 1.677 1.00 0.00 150 ALA I N 15
ATOM 24802 C CA . ALA B 2 4 ? 64.053 8.672 2.463 1.00 0.00 150 ALA I CA 15
ATOM 24803 C C . ALA B 2 4 ? 62.853 7.904 3.042 1.00 0.00 150 ALA I C 15
ATOM 24804 O O . ALA B 2 4 ? 62.382 6.929 2.447 1.00 0.00 150 ALA I O 15
ATOM 24811 N N . ASP B 2 5 ? 62.313 8.402 4.153 1.00 0.00 151 ASP I N 15
ATOM 24812 C CA . ASP B 2 5 ? 61.095 7.841 4.757 1.00 0.00 151 ASP I CA 15
ATOM 24813 C C . ASP B 2 5 ? 59.850 8.524 4.198 1.00 0.00 151 ASP I C 15
ATOM 24814 O O . ASP B 2 5 ? 58.750 8.393 4.748 1.00 0.00 151 ASP I O 15
ATOM 24823 N N . ALA B 2 6 ? 60.051 9.306 3.139 1.00 0.00 152 ALA I N 15
ATOM 24824 C CA . ALA B 2 6 ? 58.979 10.073 2.507 1.00 0.00 152 ALA I CA 15
ATOM 24825 C C . ALA B 2 6 ? 57.668 9.277 2.371 1.00 0.00 152 ALA I C 15
ATOM 24826 O O . ALA B 2 6 ? 56.606 9.869 2.271 1.00 0.00 152 ALA I O 15
ATOM 24833 N N . MET B 2 7 ? 57.740 7.943 2.395 1.00 0.00 153 MET I N 15
ATOM 24834 C CA . MET B 2 7 ? 56.528 7.125 2.252 1.00 0.00 153 MET I CA 15
ATOM 24835 C C . MET B 2 7 ? 55.541 7.390 3.387 1.00 0.00 153 MET I C 15
ATOM 24836 O O . MET B 2 7 ? 54.343 7.553 3.145 1.00 0.00 153 MET I O 15
ATOM 24850 N N . MET B 2 8 ? 56.051 7.507 4.605 1.00 0.00 154 MET I N 15
ATOM 24851 C CA . MET B 2 8 ? 55.211 7.857 5.752 1.00 0.00 154 MET I CA 15
ATOM 24852 C C . MET B 2 8 ? 54.688 9.298 5.625 1.00 0.00 154 MET I C 15
ATOM 24853 O O . MET B 2 8 ? 53.543 9.598 5.974 1.00 0.00 154 MET I O 15
ATOM 24867 N N . GLN B 2 9 ? 55.561 10.182 5.148 1.00 0.00 155 GLN I N 15
ATOM 24868 C CA . GLN B 2 9 ? 55.251 11.610 4.957 1.00 0.00 155 GLN I CA 15
ATOM 24869 C C . GLN B 2 9 ? 54.276 11.827 3.795 1.00 0.00 155 GLN I C 15
ATOM 24870 O O . GLN B 2 9 ? 53.473 12.752 3.806 1.00 0.00 155 GLN I O 15
ATOM 24884 N N . ALA B 2 10 ? 54.438 11.018 2.761 1.00 0.00 156 ALA I N 15
ATOM 24885 C CA . ALA B 2 10 ? 53.690 11.117 1.498 1.00 0.00 156 ALA I CA 15
ATOM 24886 C C . ALA B 2 10 ? 52.181 10.870 1.657 1.00 0.00 156 ALA I C 15
ATOM 24887 O O . ALA B 2 10 ? 51.413 11.072 0.714 1.00 0.00 156 ALA I O 15
ATOM 24894 N N . LEU B 2 11 ? 51.771 10.374 2.823 1.00 0.00 157 LEU I N 15
ATOM 24895 C CA . LEU B 2 11 ? 50.371 10.009 3.061 1.00 0.00 157 LEU I CA 15
ATOM 24896 C C . LEU B 2 11 ? 49.459 11.216 2.842 1.00 0.00 157 LEU I C 15
ATOM 24897 O O . LEU B 2 11 ? 48.370 11.069 2.299 1.00 0.00 157 LEU I O 15
ATOM 24913 N N . LEU B 2 12 ? 49.959 12.401 3.211 1.00 0.00 158 LEU I N 15
ATOM 24914 C CA . LEU B 2 12 ? 49.294 13.709 2.999 1.00 0.00 158 LEU I CA 15
ATOM 24915 C C . LEU B 2 12 ? 47.841 13.599 2.500 1.00 0.00 158 LEU I C 15
ATOM 24916 O O . LEU B 2 12 ? 46.908 14.028 3.178 1.00 0.00 158 LEU I O 15
ATOM 24932 N N . GLY B 2 13 ? 47.686 13.126 1.254 1.00 0.00 159 GLY I N 15
ATOM 24933 C CA . GLY B 2 13 ? 46.380 13.068 0.582 1.00 0.00 159 GLY I CA 15
ATOM 24934 C C . GLY B 2 13 ? 45.345 12.276 1.378 1.00 0.00 159 GLY I C 15
ATOM 24935 O O . GLY B 2 13 ? 44.147 12.482 1.210 1.00 0.00 159 GLY I O 15
ATOM 24939 N N . ALA B 2 14 ? 45.812 11.347 2.212 1.00 0.00 160 ALA I N 15
ATOM 24940 C CA . ALA B 2 14 ? 44.907 10.523 3.024 1.00 0.00 160 ALA I CA 15
ATOM 24941 C C . ALA B 2 14 ? 44.246 11.345 4.135 1.00 0.00 160 ALA I C 15
ATOM 24942 O O . ALA B 2 14 ? 44.918 12.114 4.833 1.00 0.00 160 ALA I O 15
ATOM 24949 N N . ARG B 2 15 ? 42.927 11.174 4.301 1.00 0.00 161 ARG I N 15
ATOM 24950 C CA . ARG B 2 15 ? 42.173 11.909 5.326 1.00 0.00 161 ARG I CA 15
ATOM 24951 C C . ARG B 2 15 ? 41.273 10.991 6.137 1.00 0.00 161 ARG I C 15
ATOM 24952 O O . ARG B 2 15 ? 40.597 10.115 5.587 1.00 0.00 161 ARG I O 15
ATOM 24973 N N . ALA B 2 16 ? 41.230 11.239 7.439 1.00 0.00 162 ALA I N 15
ATOM 24974 C CA . ALA B 2 16 ? 40.376 10.491 8.352 1.00 0.00 162 ALA I CA 15
ATOM 24975 C C . ALA B 2 16 ? 39.502 11.440 9.183 1.00 0.00 162 ALA I C 15
ATOM 24976 O O . ALA B 2 16 ? 38.641 10.997 9.946 1.00 0.00 162 ALA I O 15
ATOM 24983 N N . LYS B 2 17 ? 39.743 12.747 9.033 1.00 0.00 163 LYS I N 15
ATOM 24984 C CA . LYS B 2 17 ? 38.998 13.777 9.759 1.00 0.00 163 LYS I CA 15
ATOM 24985 C C . LYS B 2 17 ? 38.628 14.936 8.830 1.00 0.00 163 LYS I C 15
ATOM 24986 O O . LYS B 2 17 ? 37.453 15.244 8.733 1.00 0.00 163 LYS I O 15
ATOM 25051 N N . MET A 1 1 ? 72.179 -16.634 8.729 1.00 0.00 1 MET C N 16
ATOM 25052 C CA . MET A 1 1 ? 71.198 -16.811 7.619 1.00 0.00 1 MET C CA 16
ATOM 25053 C C . MET A 1 1 ? 70.677 -15.425 7.192 1.00 0.00 1 MET C C 16
ATOM 25054 O O . MET A 1 1 ? 71.427 -14.449 7.170 1.00 0.00 1 MET C O 16
ATOM 25070 N N . ASP A 1 2 ? 69.381 -15.349 6.910 1.00 0.00 2 ASP C N 16
ATOM 25071 C CA . ASP A 1 2 ? 68.722 -14.097 6.567 1.00 0.00 2 ASP C CA 16
ATOM 25072 C C . ASP A 1 2 ? 68.658 -13.158 7.790 1.00 0.00 2 ASP C C 16
ATOM 25073 O O . ASP A 1 2 ? 68.281 -11.983 7.677 1.00 0.00 2 ASP C O 16
ATOM 25082 N N . ASP A 1 3 ? 68.982 -13.699 8.972 1.00 0.00 3 ASP C N 16
ATOM 25083 C CA . ASP A 1 3 ? 68.898 -12.926 10.217 1.00 0.00 3 ASP C CA 16
ATOM 25084 C C . ASP A 1 3 ? 69.805 -11.697 10.176 1.00 0.00 3 ASP C C 16
ATOM 25085 O O . ASP A 1 3 ? 69.669 -10.782 10.999 1.00 0.00 3 ASP C O 16
ATOM 25094 N N . ILE A 1 4 ? 70.661 -11.622 9.166 1.00 0.00 4 ILE C N 16
ATOM 25095 C CA . ILE A 1 4 ? 71.497 -10.443 8.992 1.00 0.00 4 ILE C CA 16
ATOM 25096 C C . ILE A 1 4 ? 70.653 -9.240 8.550 1.00 0.00 4 ILE C C 16
ATOM 25097 O O . ILE A 1 4 ? 70.773 -8.149 9.100 1.00 0.00 4 ILE C O 16
ATOM 25113 N N . TYR A 1 5 ? 69.754 -9.472 7.596 1.00 0.00 5 TYR C N 16
ATOM 25114 C CA . TYR A 1 5 ? 68.830 -8.436 7.133 1.00 0.00 5 TYR C CA 16
ATOM 25115 C C . TYR A 1 5 ? 67.799 -8.114 8.218 1.00 0.00 5 TYR C C 16
ATOM 25116 O O . TYR A 1 5 ? 67.443 -6.956 8.432 1.00 0.00 5 TYR C O 16
ATOM 25134 N N . LYS A 1 6 ? 67.366 -9.154 8.919 1.00 0.00 6 LYS C N 16
ATOM 25135 C CA . LYS A 1 6 ? 66.405 -9.017 10.018 1.00 0.00 6 LYS C CA 16
ATOM 25136 C C . LYS A 1 6 ? 66.971 -8.147 11.143 1.00 0.00 6 LYS C C 16
ATOM 25137 O O . LYS A 1 6 ? 66.245 -7.379 11.761 1.00 0.00 6 LYS C O 16
ATOM 25156 N N . ALA A 1 7 ? 68.273 -8.284 11.402 1.00 0.00 7 ALA C N 16
ATOM 25157 C CA . ALA A 1 7 ? 68.939 -7.525 12.462 1.00 0.00 7 ALA C CA 16
ATOM 25158 C C . ALA A 1 7 ? 68.717 -6.023 12.289 1.00 0.00 7 ALA C C 16
ATOM 25159 O O . ALA A 1 7 ? 68.534 -5.298 13.272 1.00 0.00 7 ALA C O 16
ATOM 25166 N N . ALA A 1 8 ? 68.687 -5.579 11.030 1.00 0.00 8 ALA C N 16
ATOM 25167 C CA . ALA A 1 8 ? 68.414 -4.175 10.693 1.00 0.00 8 ALA C CA 16
ATOM 25168 C C . ALA A 1 8 ? 66.987 -3.772 11.119 1.00 0.00 8 ALA C C 16
ATOM 25169 O O . ALA A 1 8 ? 66.769 -2.685 11.650 1.00 0.00 8 ALA C O 16
ATOM 25176 N N . VAL A 1 9 ? 66.045 -4.681 10.930 1.00 0.00 9 VAL C N 16
ATOM 25177 C CA . VAL A 1 9 ? 64.654 -4.485 11.321 1.00 0.00 9 VAL C CA 16
ATOM 25178 C C . VAL A 1 9 ? 64.545 -4.290 12.829 1.00 0.00 9 VAL C C 16
ATOM 25179 O O . VAL A 1 9 ? 63.830 -3.404 13.300 1.00 0.00 9 VAL C O 16
ATOM 25192 N N . GLU A 1 10 ? 65.279 -5.120 13.579 1.00 0.00 10 GLU C N 16
ATOM 25193 C CA . GLU A 1 10 ? 65.297 -5.044 15.045 1.00 0.00 10 GLU C CA 16
ATOM 25194 C C . GLU A 1 10 ? 65.789 -3.677 15.533 1.00 0.00 10 GLU C C 16
ATOM 25195 O O . GLU A 1 10 ? 65.426 -3.241 16.625 1.00 0.00 10 GLU C O 16
ATOM 25207 N N . GLN A 1 11 ? 66.569 -2.994 14.697 1.00 0.00 11 GLN C N 16
ATOM 25208 C CA . GLN A 1 11 ? 67.089 -1.663 15.037 1.00 0.00 11 GLN C CA 16
ATOM 25209 C C . GLN A 1 11 ? 65.973 -0.628 15.108 1.00 0.00 11 GLN C C 16
ATOM 25210 O O . GLN A 1 11 ? 66.034 0.310 15.900 1.00 0.00 11 GLN C O 16
ATOM 25224 N N . LEU A 1 12 ? 64.936 -0.830 14.294 1.00 0.00 12 LEU C N 16
ATOM 25225 C CA . LEU A 1 12 ? 63.792 0.068 14.293 1.00 0.00 12 LEU C CA 16
ATOM 25226 C C . LEU A 1 12 ? 63.010 -0.095 15.588 1.00 0.00 12 LEU C C 16
ATOM 25227 O O . LEU A 1 12 ? 62.728 -1.212 16.024 1.00 0.00 12 LEU C O 16
ATOM 25243 N N . THR A 1 13 ? 62.677 1.031 16.201 1.00 0.00 13 THR C N 16
ATOM 25244 C CA . THR A 1 13 ? 61.948 1.040 17.461 1.00 0.00 13 THR C CA 16
ATOM 25245 C C . THR A 1 13 ? 60.583 0.416 17.273 1.00 0.00 13 THR C C 16
ATOM 25246 O O . THR A 1 13 ? 60.092 0.307 16.152 1.00 0.00 13 THR C O 16
ATOM 25257 N N . GLU A 1 14 ? 59.935 0.081 18.373 1.00 0.00 14 GLU C N 16
ATOM 25258 C CA . GLU A 1 14 ? 58.583 -0.457 18.303 1.00 0.00 14 GLU C CA 16
ATOM 25259 C C . GLU A 1 14 ? 57.665 0.548 17.610 1.00 0.00 14 GLU C C 16
ATOM 25260 O O . GLU A 1 14 ? 56.810 0.172 16.807 1.00 0.00 14 GLU C O 16
ATOM 25272 N N . GLU A 1 15 ? 57.916 1.843 17.857 1.00 0.00 15 GLU C N 16
ATOM 25273 C CA . GLU A 1 15 ? 57.164 2.913 17.210 1.00 0.00 15 GLU C CA 16
ATOM 25274 C C . GLU A 1 15 ? 57.453 2.945 15.702 1.00 0.00 15 GLU C C 16
ATOM 25275 O O . GLU A 1 15 ? 56.534 2.977 14.886 1.00 0.00 15 GLU C O 16
ATOM 25287 N N . GLN A 1 16 ? 58.750 2.873 15.352 1.00 0.00 16 GLN C N 16
ATOM 25288 C CA . GLN A 1 16 ? 59.202 2.864 13.948 1.00 0.00 16 GLN C CA 16
ATOM 25289 C C . GLN A 1 16 ? 58.769 1.603 13.221 1.00 0.00 16 GLN C C 16
ATOM 25290 O O . GLN A 1 16 ? 58.335 1.654 12.080 1.00 0.00 16 GLN C O 16
ATOM 25304 N N . LYS A 1 17 ? 58.930 0.477 13.875 1.00 0.00 17 LYS C N 16
ATOM 25305 C CA . LYS A 1 17 ? 58.604 -0.802 13.287 1.00 0.00 17 LYS C CA 16
ATOM 25306 C C . LYS A 1 17 ? 57.113 -0.855 12.959 1.00 0.00 17 LYS C C 16
ATOM 25307 O O . LYS A 1 17 ? 56.723 -1.247 11.864 1.00 0.00 17 LYS C O 16
ATOM 25326 N N . ASN A 1 18 ? 56.289 -0.429 13.917 1.00 0.00 18 ASN C N 16
ATOM 25327 C CA . ASN A 1 18 ? 54.845 -0.365 13.701 1.00 0.00 18 ASN C CA 16
ATOM 25328 C C . ASN A 1 18 ? 54.456 0.770 12.731 1.00 0.00 18 ASN C C 16
ATOM 25329 O O . ASN A 1 18 ? 53.599 0.590 11.860 1.00 0.00 18 ASN C O 16
ATOM 25340 N N . GLU A 1 19 ? 55.106 1.927 12.886 1.00 0.00 19 GLU C N 16
ATOM 25341 C CA . GLU A 1 19 ? 54.848 3.110 12.041 1.00 0.00 19 GLU C CA 16
ATOM 25342 C C . GLU A 1 19 ? 55.199 2.817 10.585 1.00 0.00 19 GLU C C 16
ATOM 25343 O O . GLU A 1 19 ? 54.847 3.563 9.684 1.00 0.00 19 GLU C O 16
ATOM 25355 N N . PHE A 1 20 ? 55.953 1.752 10.389 1.00 0.00 20 PHE C N 16
ATOM 25356 C CA . PHE A 1 20 ? 56.456 1.355 9.086 1.00 0.00 20 PHE C CA 16
ATOM 25357 C C . PHE A 1 20 ? 55.268 1.177 8.111 1.00 0.00 20 PHE C C 16
ATOM 25358 O O . PHE A 1 20 ? 55.296 1.648 6.972 1.00 0.00 20 PHE C O 16
ATOM 25375 N N . LYS A 1 21 ? 54.234 0.483 8.596 1.00 0.00 21 LYS C N 16
ATOM 25376 C CA . LYS A 1 21 ? 52.985 0.202 7.845 1.00 0.00 21 LYS C CA 16
ATOM 25377 C C . LYS A 1 21 ? 52.131 1.468 7.561 1.00 0.00 21 LYS C C 16
ATOM 25378 O O . LYS A 1 21 ? 51.070 1.366 6.957 1.00 0.00 21 LYS C O 16
ATOM 25397 N N . ALA A 1 22 ? 52.509 2.623 8.125 1.00 0.00 22 ALA C N 16
ATOM 25398 C CA . ALA A 1 22 ? 51.673 3.845 8.014 1.00 0.00 22 ALA C CA 16
ATOM 25399 C C . ALA A 1 22 ? 51.115 4.066 6.585 1.00 0.00 22 ALA C C 16
ATOM 25400 O O . ALA A 1 22 ? 49.904 4.105 6.390 1.00 0.00 22 ALA C O 16
ATOM 25407 N N . ALA A 1 23 ? 52.009 4.224 5.606 1.00 0.00 23 ALA C N 16
ATOM 25408 C CA . ALA A 1 23 ? 51.618 4.461 4.198 1.00 0.00 23 ALA C CA 16
ATOM 25409 C C . ALA A 1 23 ? 51.116 3.189 3.507 1.00 0.00 23 ALA C C 16
ATOM 25410 O O . ALA A 1 23 ? 50.649 3.245 2.372 1.00 0.00 23 ALA C O 16
ATOM 25417 N N . PHE A 1 24 ? 51.271 2.045 4.167 1.00 0.00 24 PHE C N 16
ATOM 25418 C CA . PHE A 1 24 ? 50.905 0.750 3.595 1.00 0.00 24 PHE C CA 16
ATOM 25419 C C . PHE A 1 24 ? 49.426 0.724 3.206 1.00 0.00 24 PHE C C 16
ATOM 25420 O O . PHE A 1 24 ? 49.054 0.131 2.192 1.00 0.00 24 PHE C O 16
ATOM 25437 N N . ASP A 1 25 ? 48.596 1.329 4.046 1.00 0.00 25 ASP C N 16
ATOM 25438 C CA . ASP A 1 25 ? 47.143 1.350 3.855 1.00 0.00 25 ASP C CA 16
ATOM 25439 C C . ASP A 1 25 ? 46.765 2.026 2.532 1.00 0.00 25 ASP C C 16
ATOM 25440 O O . ASP A 1 25 ? 45.752 1.676 1.919 1.00 0.00 25 ASP C O 16
ATOM 25449 N N . ILE A 1 26 ? 47.535 3.040 2.128 1.00 0.00 26 ILE C N 16
ATOM 25450 C CA . ILE A 1 26 ? 47.229 3.784 0.906 1.00 0.00 26 ILE C CA 16
ATOM 25451 C C . ILE A 1 26 ? 47.350 2.886 -0.330 1.00 0.00 26 ILE C C 16
ATOM 25452 O O . ILE A 1 26 ? 46.696 3.129 -1.345 1.00 0.00 26 ILE C O 16
ATOM 25468 N N . PHE A 1 27 ? 48.267 1.911 -0.267 1.00 0.00 27 PHE C N 16
ATOM 25469 C CA . PHE A 1 27 ? 48.504 1.004 -1.389 1.00 0.00 27 PHE C CA 16
ATOM 25470 C C . PHE A 1 27 ? 47.452 -0.109 -1.425 1.00 0.00 27 PHE C C 16
ATOM 25471 O O . PHE A 1 27 ? 46.878 -0.401 -2.467 1.00 0.00 27 PHE C O 16
ATOM 25488 N N . VAL A 1 28 ? 47.177 -0.687 -0.264 1.00 0.00 28 VAL C N 16
ATOM 25489 C CA . VAL A 1 28 ? 46.168 -1.738 -0.146 1.00 0.00 28 VAL C CA 16
ATOM 25490 C C . VAL A 1 28 ? 44.793 -1.148 0.180 1.00 0.00 28 VAL C C 16
ATOM 25491 O O . VAL A 1 28 ? 44.206 -1.402 1.244 1.00 0.00 28 VAL C O 16
ATOM 25504 N N . LEU A 1 29 ? 44.304 -0.349 -0.749 1.00 0.00 29 LEU C N 16
ATOM 25505 C CA . LEU A 1 29 ? 43.012 0.301 -0.627 1.00 0.00 29 LEU C CA 16
ATOM 25506 C C . LEU A 1 29 ? 41.888 -0.739 -0.607 1.00 0.00 29 LEU C C 16
ATOM 25507 O O . LEU A 1 29 ? 40.933 -0.632 0.167 1.00 0.00 29 LEU C O 16
ATOM 25523 N N . GLY A 1 30 ? 42.037 -1.753 -1.455 1.00 0.00 30 GLY C N 16
ATOM 25524 C CA . GLY A 1 30 ? 41.077 -2.852 -1.558 1.00 0.00 30 GLY C CA 16
ATOM 25525 C C . GLY A 1 30 ? 41.757 -4.092 -2.119 1.00 0.00 30 GLY C C 16
ATOM 25526 O O . GLY A 1 30 ? 41.193 -4.775 -2.967 1.00 0.00 30 GLY C O 16
ATOM 25530 N N . ALA A 1 31 ? 43.026 -4.313 -1.724 1.00 0.00 31 ALA C N 16
ATOM 25531 C CA . ALA A 1 31 ? 43.829 -5.409 -2.281 1.00 0.00 31 ALA C CA 16
ATOM 25532 C C . ALA A 1 31 ? 43.609 -6.726 -1.528 1.00 0.00 31 ALA C C 16
ATOM 25533 O O . ALA A 1 31 ? 44.063 -6.893 -0.397 1.00 0.00 31 ALA C O 16
ATOM 25540 N N . GLU A 1 32 ? 42.987 -7.679 -2.199 1.00 0.00 32 GLU C N 16
ATOM 25541 C CA . GLU A 1 32 ? 42.823 -9.027 -1.664 1.00 0.00 32 GLU C CA 16
ATOM 25542 C C . GLU A 1 32 ? 44.175 -9.714 -1.528 1.00 0.00 32 GLU C C 16
ATOM 25543 O O . GLU A 1 32 ? 44.363 -10.569 -0.664 1.00 0.00 32 GLU C O 16
ATOM 25555 N N . ASP A 1 33 ? 45.102 -9.361 -2.412 1.00 0.00 33 ASP C N 16
ATOM 25556 C CA . ASP A 1 33 ? 46.433 -9.952 -2.406 1.00 0.00 33 ASP C CA 16
ATOM 25557 C C . ASP A 1 33 ? 47.184 -9.633 -1.097 1.00 0.00 33 ASP C C 16
ATOM 25558 O O . ASP A 1 33 ? 47.826 -10.507 -0.515 1.00 0.00 33 ASP C O 16
ATOM 25567 N N . GLY A 1 34 ? 47.051 -8.384 -0.616 1.00 0.00 34 GLY C N 16
ATOM 25568 C CA . GLY A 1 34 ? 47.705 -7.949 0.642 1.00 0.00 34 GLY C CA 16
ATOM 25569 C C . GLY A 1 34 ? 49.135 -7.426 0.405 1.00 0.00 34 GLY C C 16
ATOM 25570 O O . GLY A 1 34 ? 49.904 -7.235 1.353 1.00 0.00 34 GLY C O 16
ATOM 25574 N N . CYS A 1 35 ? 49.480 -7.214 -0.864 1.00 0.00 35 CYS C N 16
ATOM 25575 C CA . CYS A 1 35 ? 50.800 -6.710 -1.255 1.00 0.00 35 CYS C CA 16
ATOM 25576 C C . CYS A 1 35 ? 50.659 -5.409 -2.043 1.00 0.00 35 CYS C C 16
ATOM 25577 O O . CYS A 1 35 ? 49.541 -5.026 -2.424 1.00 0.00 35 CYS C O 16
ATOM 25585 N N . ILE A 1 36 ? 51.790 -4.735 -2.311 1.00 0.00 36 ILE C N 16
ATOM 25586 C CA . ILE A 1 36 ? 51.751 -3.515 -3.103 1.00 0.00 36 ILE C CA 16
ATOM 25587 C C . ILE A 1 36 ? 52.017 -3.864 -4.559 1.00 0.00 36 ILE C C 16
ATOM 25588 O O . ILE A 1 36 ? 53.095 -4.355 -4.908 1.00 0.00 36 ILE C O 16
ATOM 25604 N N . SER A 1 37 ? 51.049 -3.585 -5.402 1.00 0.00 37 SER C N 16
ATOM 25605 C CA . SER A 1 37 ? 51.194 -3.819 -6.825 1.00 0.00 37 SER C CA 16
ATOM 25606 C C . SER A 1 37 ? 51.420 -2.498 -7.513 1.00 0.00 37 SER C C 16
ATOM 25607 O O . SER A 1 37 ? 51.247 -1.458 -6.907 1.00 0.00 37 SER C O 16
ATOM 25615 N N . THR A 1 38 ? 51.870 -2.533 -8.747 1.00 0.00 38 THR C N 16
ATOM 25616 C CA . THR A 1 38 ? 52.172 -1.303 -9.454 1.00 0.00 38 THR C CA 16
ATOM 25617 C C . THR A 1 38 ? 50.922 -0.435 -9.611 1.00 0.00 38 THR C C 16
ATOM 25618 O O . THR A 1 38 ? 50.962 0.772 -9.345 1.00 0.00 38 THR C O 16
ATOM 25629 N N . LYS A 1 39 ? 49.779 -1.075 -9.893 1.00 0.00 39 LYS C N 16
ATOM 25630 C CA . LYS A 1 39 ? 48.491 -0.352 -9.919 1.00 0.00 39 LYS C CA 16
ATOM 25631 C C . LYS A 1 39 ? 48.177 0.244 -8.539 1.00 0.00 39 LYS C C 16
ATOM 25632 O O . LYS A 1 39 ? 47.845 1.425 -8.423 1.00 0.00 39 LYS C O 16
ATOM 25651 N N . GLU A 1 40 ? 48.361 -0.561 -7.482 1.00 0.00 40 GLU C N 16
ATOM 25652 C CA . GLU A 1 40 ? 48.185 -0.076 -6.109 1.00 0.00 40 GLU C CA 16
ATOM 25653 C C . GLU A 1 40 ? 49.255 0.949 -5.757 1.00 0.00 40 GLU C C 16
ATOM 25654 O O . GLU A 1 40 ? 49.002 1.917 -5.035 1.00 0.00 40 GLU C O 16
ATOM 25666 N N . LEU A 1 41 ? 50.439 0.727 -6.292 1.00 0.00 41 LEU C N 16
ATOM 25667 C CA . LEU A 1 41 ? 51.587 1.592 -6.085 1.00 0.00 41 LEU C CA 16
ATOM 25668 C C . LEU A 1 41 ? 51.358 2.998 -6.638 1.00 0.00 41 LEU C C 16
ATOM 25669 O O . LEU A 1 41 ? 51.925 3.940 -6.124 1.00 0.00 41 LEU C O 16
ATOM 25685 N N . GLY A 1 42 ? 50.656 3.108 -7.777 1.00 0.00 42 GLY C N 16
ATOM 25686 C CA . GLY A 1 42 ? 50.474 4.401 -8.478 1.00 0.00 42 GLY C CA 16
ATOM 25687 C C . GLY A 1 42 ? 50.198 5.571 -7.523 1.00 0.00 42 GLY C C 16
ATOM 25688 O O . GLY A 1 42 ? 50.485 6.726 -7.855 1.00 0.00 42 GLY C O 16
ATOM 25692 N N . LYS A 1 43 ? 49.797 5.253 -6.291 1.00 0.00 43 LYS C N 16
ATOM 25693 C CA . LYS A 1 43 ? 49.628 6.259 -5.246 1.00 0.00 43 LYS C CA 16
ATOM 25694 C C . LYS A 1 43 ? 50.970 6.927 -4.910 1.00 0.00 43 LYS C C 16
ATOM 25695 O O . LYS A 1 43 ? 51.017 8.099 -4.554 1.00 0.00 43 LYS C O 16
ATOM 25714 N N . VAL A 1 44 ? 52.057 6.161 -5.012 1.00 0.00 44 VAL C N 16
ATOM 25715 C CA . VAL A 1 44 ? 53.390 6.672 -4.690 1.00 0.00 44 VAL C CA 16
ATOM 25716 C C . VAL A 1 44 ? 53.768 7.877 -5.573 1.00 0.00 44 VAL C C 16
ATOM 25717 O O . VAL A 1 44 ? 54.316 8.859 -5.088 1.00 0.00 44 VAL C O 16
ATOM 25730 N N . MET A 1 45 ? 53.534 7.764 -6.879 1.00 0.00 45 MET C N 16
ATOM 25731 C CA . MET A 1 45 ? 53.913 8.840 -7.803 1.00 0.00 45 MET C CA 16
ATOM 25732 C C . MET A 1 45 ? 53.119 10.130 -7.575 1.00 0.00 45 MET C C 16
ATOM 25733 O O . MET A 1 45 ? 53.689 11.215 -7.594 1.00 0.00 45 MET C O 16
ATOM 25747 N N . ARG A 1 46 ? 51.839 9.989 -7.234 1.00 0.00 46 ARG C N 16
ATOM 25748 C CA . ARG A 1 46 ? 51.013 11.141 -6.838 1.00 0.00 46 ARG C CA 16
ATOM 25749 C C . ARG A 1 46 ? 51.587 11.765 -5.562 1.00 0.00 46 ARG C C 16
ATOM 25750 O O . ARG A 1 46 ? 51.732 12.984 -5.468 1.00 0.00 46 ARG C O 16
ATOM 25771 N N . MET A 1 47 ? 51.992 10.900 -4.627 1.00 0.00 47 MET C N 16
ATOM 25772 C CA . MET A 1 47 ? 52.661 11.320 -3.404 1.00 0.00 47 MET C CA 16
ATOM 25773 C C . MET A 1 47 ? 53.952 12.060 -3.743 1.00 0.00 47 MET C C 16
ATOM 25774 O O . MET A 1 47 ? 54.235 13.129 -3.192 1.00 0.00 47 MET C O 16
ATOM 25788 N N . LEU A 1 48 ? 54.714 11.500 -4.678 1.00 0.00 48 LEU C N 16
ATOM 25789 C CA . LEU A 1 48 ? 55.968 12.104 -5.131 1.00 0.00 48 LEU C CA 16
ATOM 25790 C C . LEU A 1 48 ? 55.731 13.450 -5.822 1.00 0.00 48 LEU C C 16
ATOM 25791 O O . LEU A 1 48 ? 56.530 14.375 -5.691 1.00 0.00 48 LEU C O 16
ATOM 25807 N N . GLY A 1 49 ? 54.670 13.520 -6.625 1.00 0.00 49 GLY C N 16
ATOM 25808 C CA . GLY A 1 49 ? 54.377 14.719 -7.414 1.00 0.00 49 GLY C CA 16
ATOM 25809 C C . GLY A 1 49 ? 54.722 14.481 -8.876 1.00 0.00 49 GLY C C 16
ATOM 25810 O O . GLY A 1 49 ? 54.748 15.410 -9.675 1.00 0.00 49 GLY C O 16
ATOM 25814 N N . GLN A 1 50 ? 54.992 13.218 -9.215 1.00 0.00 50 GLN C N 16
ATOM 25815 C CA . GLN A 1 50 ? 55.338 12.824 -10.578 1.00 0.00 50 GLN C CA 16
ATOM 25816 C C . GLN A 1 50 ? 54.098 12.304 -11.325 1.00 0.00 50 GLN C C 16
ATOM 25817 O O . GLN A 1 50 ? 53.183 11.754 -10.709 1.00 0.00 50 GLN C O 16
ATOM 25831 N N . ASN A 1 51 ? 54.067 12.506 -12.651 1.00 0.00 51 ASN C N 16
ATOM 25832 C CA . ASN A 1 51 ? 52.922 12.088 -13.482 1.00 0.00 51 ASN C CA 16
ATOM 25833 C C . ASN A 1 51 ? 53.341 11.052 -14.551 1.00 0.00 51 ASN C C 16
ATOM 25834 O O . ASN A 1 51 ? 53.088 11.234 -15.741 1.00 0.00 51 ASN C O 16
ATOM 25845 N N . PRO A 1 52 ? 54.023 10.003 -14.139 1.00 0.00 52 PRO C N 16
ATOM 25846 C CA . PRO A 1 52 ? 54.538 8.933 -15.065 1.00 0.00 52 PRO C CA 16
ATOM 25847 C C . PRO A 1 52 ? 53.428 7.984 -15.553 1.00 0.00 52 PRO C C 16
ATOM 25848 O O . PRO A 1 52 ? 52.470 7.722 -14.825 1.00 0.00 52 PRO C O 16
ATOM 25859 N N . THR A 1 53 ? 53.640 7.364 -16.717 1.00 0.00 53 THR C N 16
ATOM 25860 C CA . THR A 1 53 ? 52.737 6.308 -17.216 1.00 0.00 53 THR C CA 16
ATOM 25861 C C . THR A 1 53 ? 52.772 5.093 -16.251 1.00 0.00 53 THR C C 16
ATOM 25862 O O . THR A 1 53 ? 53.817 4.803 -15.668 1.00 0.00 53 THR C O 16
ATOM 25873 N N . PRO A 1 54 ? 51.664 4.371 -16.077 1.00 0.00 54 PRO C N 16
ATOM 25874 C CA . PRO A 1 54 ? 51.609 3.174 -15.164 1.00 0.00 54 PRO C CA 16
ATOM 25875 C C . PRO A 1 54 ? 52.684 2.160 -15.504 1.00 0.00 54 PRO C C 16
ATOM 25876 O O . PRO A 1 54 ? 53.215 1.489 -14.626 1.00 0.00 54 PRO C O 16
ATOM 25887 N N . GLU A 1 55 ? 53.035 2.094 -16.780 1.00 0.00 55 GLU C N 16
ATOM 25888 C CA . GLU A 1 55 ? 54.094 1.203 -17.239 1.00 0.00 55 GLU C CA 16
ATOM 25889 C C . GLU A 1 55 ? 55.418 1.569 -16.572 1.00 0.00 55 GLU C C 16
ATOM 25890 O O . GLU A 1 55 ? 56.128 0.701 -16.072 1.00 0.00 55 GLU C O 16
ATOM 25902 N N . GLU A 1 56 ? 55.660 2.882 -16.450 1.00 0.00 56 GLU C N 16
ATOM 25903 C CA . GLU A 1 56 ? 56.825 3.430 -15.743 1.00 0.00 56 GLU C CA 16
ATOM 25904 C C . GLU A 1 56 ? 56.731 3.132 -14.252 1.00 0.00 56 GLU C C 16
ATOM 25905 O O . GLU A 1 56 ? 57.742 3.032 -13.556 1.00 0.00 56 GLU C O 16
ATOM 25917 N N . LEU A 1 57 ? 55.502 3.110 -13.759 1.00 0.00 57 LEU C N 16
ATOM 25918 C CA . LEU A 1 57 ? 55.208 2.928 -12.335 1.00 0.00 57 LEU C CA 16
ATOM 25919 C C . LEU A 1 57 ? 55.736 1.577 -11.866 1.00 0.00 57 LEU C C 16
ATOM 25920 O O . LEU A 1 57 ? 56.331 1.467 -10.800 1.00 0.00 57 LEU C O 16
ATOM 25936 N N . GLN A 1 58 ? 55.549 0.564 -12.699 1.00 0.00 58 GLN C N 16
ATOM 25937 C CA . GLN A 1 58 ? 56.007 -0.790 -12.396 1.00 0.00 58 GLN C CA 16
ATOM 25938 C C . GLN A 1 58 ? 57.523 -0.834 -12.203 1.00 0.00 58 GLN C C 16
ATOM 25939 O O . GLN A 1 58 ? 58.024 -1.605 -11.397 1.00 0.00 58 GLN C O 16
ATOM 25953 N N . GLU A 1 59 ? 58.245 -0.010 -12.966 1.00 0.00 59 GLU C N 16
ATOM 25954 C CA . GLU A 1 59 ? 59.710 0.021 -12.886 1.00 0.00 59 GLU C CA 16
ATOM 25955 C C . GLU A 1 59 ? 60.147 0.364 -11.463 1.00 0.00 59 GLU C C 16
ATOM 25956 O O . GLU A 1 59 ? 61.160 -0.141 -10.968 1.00 0.00 59 GLU C O 16
ATOM 25968 N N . MET A 1 60 ? 59.336 1.181 -10.791 1.00 0.00 60 MET C N 16
ATOM 25969 C CA . MET A 1 60 ? 59.605 1.579 -9.410 1.00 0.00 60 MET C CA 16
ATOM 25970 C C . MET A 1 60 ? 59.645 0.337 -8.525 1.00 0.00 60 MET C C 16
ATOM 25971 O O . MET A 1 60 ? 60.619 0.106 -7.814 1.00 0.00 60 MET C O 16
ATOM 25985 N N . ILE A 1 61 ? 58.660 -0.534 -8.703 1.00 0.00 61 ILE C N 16
ATOM 25986 C CA . ILE A 1 61 ? 58.651 -1.853 -8.058 1.00 0.00 61 ILE C CA 16
ATOM 25987 C C . ILE A 1 61 ? 59.785 -2.750 -8.541 1.00 0.00 61 ILE C C 16
ATOM 25988 O O . ILE A 1 61 ? 60.385 -3.458 -7.752 1.00 0.00 61 ILE C O 16
ATOM 26004 N N . ASP A 1 62 ? 60.017 -2.772 -9.851 1.00 0.00 62 ASP C N 16
ATOM 26005 C CA . ASP A 1 62 ? 60.995 -3.698 -10.431 1.00 0.00 62 ASP C CA 16
ATOM 26006 C C . ASP A 1 62 ? 62.402 -3.413 -9.886 1.00 0.00 62 ASP C C 16
ATOM 26007 O O . ASP A 1 62 ? 63.158 -4.336 -9.587 1.00 0.00 62 ASP C O 16
ATOM 26016 N N . GLU A 1 63 ? 62.721 -2.133 -9.701 1.00 0.00 63 GLU C N 16
ATOM 26017 C CA . GLU A 1 63 ? 64.003 -1.743 -9.115 1.00 0.00 63 GLU C CA 16
ATOM 26018 C C . GLU A 1 63 ? 64.063 -2.197 -7.651 1.00 0.00 63 GLU C C 16
ATOM 26019 O O . GLU A 1 63 ? 65.059 -2.753 -7.196 1.00 0.00 63 GLU C O 16
ATOM 26031 N N . VAL A 1 64 ? 62.965 -1.980 -6.940 1.00 0.00 64 VAL C N 16
ATOM 26032 C CA . VAL A 1 64 ? 62.839 -2.387 -5.540 1.00 0.00 64 VAL C CA 16
ATOM 26033 C C . VAL A 1 64 ? 62.804 -3.909 -5.394 1.00 0.00 64 VAL C C 16
ATOM 26034 O O . VAL A 1 64 ? 63.370 -4.469 -4.453 1.00 0.00 64 VAL C O 16
ATOM 26047 N N . ASP A 1 65 ? 62.034 -4.552 -6.264 1.00 0.00 65 ASP C N 16
ATOM 26048 C CA . ASP A 1 65 ? 61.760 -5.988 -6.157 1.00 0.00 65 ASP C CA 16
ATOM 26049 C C . ASP A 1 65 ? 62.842 -6.813 -6.865 1.00 0.00 65 ASP C C 16
ATOM 26050 O O . ASP A 1 65 ? 62.774 -7.042 -8.073 1.00 0.00 65 ASP C O 16
ATOM 26059 N N . GLU A 1 66 ? 63.815 -7.288 -6.106 1.00 0.00 66 GLU C N 16
ATOM 26060 C CA . GLU A 1 66 ? 64.889 -8.104 -6.667 1.00 0.00 66 GLU C CA 16
ATOM 26061 C C . GLU A 1 66 ? 64.397 -9.470 -7.139 1.00 0.00 66 GLU C C 16
ATOM 26062 O O . GLU A 1 66 ? 64.934 -10.028 -8.101 1.00 0.00 66 GLU C O 16
ATOM 26074 N N . ASP A 1 67 ? 63.417 -10.044 -6.425 1.00 0.00 67 ASP C N 16
ATOM 26075 C CA . ASP A 1 67 ? 62.930 -11.393 -6.755 1.00 0.00 67 ASP C CA 16
ATOM 26076 C C . ASP A 1 67 ? 62.262 -11.436 -8.131 1.00 0.00 67 ASP C C 16
ATOM 26077 O O . ASP A 1 67 ? 62.190 -12.493 -8.757 1.00 0.00 67 ASP C O 16
ATOM 26086 N N . GLY A 1 68 ? 61.842 -10.270 -8.622 1.00 0.00 68 GLY C N 16
ATOM 26087 C CA . GLY A 1 68 ? 61.263 -10.162 -9.965 1.00 0.00 68 GLY C CA 16
ATOM 26088 C C . GLY A 1 68 ? 59.794 -10.583 -10.017 1.00 0.00 68 GLY C C 16
ATOM 26089 O O . GLY A 1 68 ? 59.307 -11.008 -11.070 1.00 0.00 68 GLY C O 16
ATOM 26093 N N . SER A 1 69 ? 59.082 -10.447 -8.891 1.00 0.00 69 SER C N 16
ATOM 26094 C CA . SER A 1 69 ? 57.663 -10.799 -8.844 1.00 0.00 69 SER C CA 16
ATOM 26095 C C . SER A 1 69 ? 56.808 -9.669 -9.402 1.00 0.00 69 SER C C 16
ATOM 26096 O O . SER A 1 69 ? 55.598 -9.823 -9.568 1.00 0.00 69 SER C O 16
ATOM 26104 N N . GLY A 1 70 ? 57.444 -8.523 -9.674 1.00 0.00 70 GLY C N 16
ATOM 26105 C CA . GLY A 1 70 ? 56.741 -7.353 -10.231 1.00 0.00 70 GLY C CA 16
ATOM 26106 C C . GLY A 1 70 ? 55.816 -6.713 -9.192 1.00 0.00 70 GLY C C 16
ATOM 26107 O O . GLY A 1 70 ? 55.064 -5.783 -9.488 1.00 0.00 70 GLY C O 16
ATOM 26111 N N . THR A 1 71 ? 55.857 -7.258 -7.981 1.00 0.00 71 THR C N 16
ATOM 26112 C CA . THR A 1 71 ? 55.044 -6.810 -6.875 1.00 0.00 71 THR C CA 16
ATOM 26113 C C . THR A 1 71 ? 55.873 -6.828 -5.613 1.00 0.00 71 THR C C 16
ATOM 26114 O O . THR A 1 71 ? 56.880 -7.549 -5.530 1.00 0.00 71 THR C O 16
ATOM 26125 N N . VAL A 1 72 ? 55.486 -6.022 -4.646 1.00 0.00 72 VAL C N 16
ATOM 26126 C CA . VAL A 1 72 ? 56.242 -5.922 -3.405 1.00 0.00 72 VAL C CA 16
ATOM 26127 C C . VAL A 1 72 ? 55.358 -6.076 -2.176 1.00 0.00 72 VAL C C 16
ATOM 26128 O O . VAL A 1 72 ? 54.728 -5.116 -1.707 1.00 0.00 72 VAL C O 16
ATOM 26141 N N . ASP A 1 73 ? 55.412 -7.260 -1.598 1.00 0.00 73 ASP C N 16
ATOM 26142 C CA . ASP A 1 73 ? 54.716 -7.542 -0.360 1.00 0.00 73 ASP C CA 16
ATOM 26143 C C . ASP A 1 73 ? 55.490 -6.981 0.816 1.00 0.00 73 ASP C C 16
ATOM 26144 O O . ASP A 1 73 ? 56.690 -6.729 0.712 1.00 0.00 73 ASP C O 16
ATOM 26153 N N . PHE A 1 74 ? 54.799 -6.780 1.926 1.00 0.00 74 PHE C N 16
ATOM 26154 C CA . PHE A 1 74 ? 55.430 -6.263 3.122 1.00 0.00 74 PHE C CA 16
ATOM 26155 C C . PHE A 1 74 ? 56.562 -7.209 3.559 1.00 0.00 74 PHE C C 16
ATOM 26156 O O . PHE A 1 74 ? 57.630 -6.761 3.970 1.00 0.00 74 PHE C O 16
ATOM 26173 N N . ASP A 1 75 ? 56.316 -8.516 3.436 1.00 0.00 75 ASP C N 16
ATOM 26174 C CA . ASP A 1 75 ? 57.316 -9.527 3.774 1.00 0.00 75 ASP C CA 16
ATOM 26175 C C . ASP A 1 75 ? 58.545 -9.349 2.882 1.00 0.00 75 ASP C C 16
ATOM 26176 O O . ASP A 1 75 ? 59.677 -9.364 3.368 1.00 0.00 75 ASP C O 16
ATOM 26185 N N . GLU A 1 76 ? 58.315 -9.105 1.580 1.00 0.00 76 GLU C N 16
ATOM 26186 C CA . GLU A 1 76 ? 59.425 -8.830 0.670 1.00 0.00 76 GLU C CA 16
ATOM 26187 C C . GLU A 1 76 ? 60.043 -7.472 0.972 1.00 0.00 76 GLU C C 16
ATOM 26188 O O . GLU A 1 76 ? 61.254 -7.335 1.070 1.00 0.00 76 GLU C O 16
ATOM 26200 N N . PHE A 1 77 ? 59.186 -6.462 1.087 1.00 0.00 77 PHE C N 16
ATOM 26201 C CA . PHE A 1 77 ? 59.625 -5.078 1.269 1.00 0.00 77 PHE C CA 16
ATOM 26202 C C . PHE A 1 77 ? 60.430 -4.880 2.553 1.00 0.00 77 PHE C C 16
ATOM 26203 O O . PHE A 1 77 ? 61.435 -4.168 2.551 1.00 0.00 77 PHE C O 16
ATOM 26220 N N . LEU A 1 78 ? 59.955 -5.443 3.663 1.00 0.00 78 LEU C N 16
ATOM 26221 C CA . LEU A 1 78 ? 60.607 -5.205 4.959 1.00 0.00 78 LEU C CA 16
ATOM 26222 C C . LEU A 1 78 ? 62.039 -5.681 4.946 1.00 0.00 78 LEU C C 16
ATOM 26223 O O . LEU A 1 78 ? 62.940 -4.982 5.400 1.00 0.00 78 LEU C O 16
ATOM 26239 N N . VAL A 1 79 ? 62.231 -6.893 4.490 1.00 0.00 79 VAL C N 16
ATOM 26240 C CA . VAL A 1 79 ? 63.527 -7.520 4.506 1.00 0.00 79 VAL C CA 16
ATOM 26241 C C . VAL A 1 79 ? 64.398 -7.072 3.312 1.00 0.00 79 VAL C C 16
ATOM 26242 O O . VAL A 1 79 ? 65.585 -6.799 3.465 1.00 0.00 79 VAL C O 16
ATOM 26255 N N . MET A 1 80 ? 63.793 -7.044 2.125 1.00 0.00 80 MET C N 16
ATOM 26256 C CA . MET A 1 80 ? 64.491 -6.704 0.869 1.00 0.00 80 MET C CA 16
ATOM 26257 C C . MET A 1 80 ? 65.047 -5.271 0.864 1.00 0.00 80 MET C C 16
ATOM 26258 O O . MET A 1 80 ? 66.191 -5.039 0.450 1.00 0.00 80 MET C O 16
ATOM 26272 N N . MET A 1 81 ? 64.224 -4.310 1.287 1.00 0.00 81 MET C N 16
ATOM 26273 C CA . MET A 1 81 ? 64.623 -2.900 1.281 1.00 0.00 81 MET C CA 16
ATOM 26274 C C . MET A 1 81 ? 65.723 -2.602 2.315 1.00 0.00 81 MET C C 16
ATOM 26275 O O . MET A 1 81 ? 66.329 -1.530 2.294 1.00 0.00 81 MET C O 16
ATOM 26289 N N . VAL A 1 82 ? 66.020 -3.578 3.171 1.00 0.00 82 VAL C N 16
ATOM 26290 C CA . VAL A 1 82 ? 67.099 -3.430 4.160 1.00 0.00 82 VAL C CA 16
ATOM 26291 C C . VAL A 1 82 ? 68.457 -3.256 3.464 1.00 0.00 82 VAL C C 16
ATOM 26292 O O . VAL A 1 82 ? 69.339 -2.525 3.943 1.00 0.00 82 VAL C O 16
ATOM 26305 N N . ARG A 1 83 ? 68.639 -3.964 2.356 1.00 0.00 83 ARG C N 16
ATOM 26306 C CA . ARG A 1 83 ? 69.906 -3.917 1.639 1.00 0.00 83 ARG C CA 16
ATOM 26307 C C . ARG A 1 83 ? 70.201 -2.474 1.199 1.00 0.00 83 ARG C C 16
ATOM 26308 O O . ARG A 1 83 ? 71.339 -2.007 1.286 1.00 0.00 83 ARG C O 16
ATOM 26329 N N . CYS A 1 84 ? 69.150 -1.764 0.751 1.00 0.00 84 CYS C N 16
ATOM 26330 C CA . CYS A 1 84 ? 69.288 -0.368 0.299 1.00 0.00 84 CYS C CA 16
ATOM 26331 C C . CYS A 1 84 ? 69.419 0.626 1.485 1.00 0.00 84 CYS C C 16
ATOM 26332 O O . CYS A 1 84 ? 70.069 1.671 1.358 1.00 0.00 84 CYS C O 16
ATOM 26340 N N . MET A 1 85 ? 68.829 0.271 2.645 1.00 0.00 85 MET C N 16
ATOM 26341 C CA . MET A 1 85 ? 68.893 1.130 3.834 1.00 0.00 85 MET C CA 16
ATOM 26342 C C . MET A 1 85 ? 70.315 1.315 4.338 1.00 0.00 85 MET C C 16
ATOM 26343 O O . MET A 1 85 ? 70.672 2.388 4.806 1.00 0.00 85 MET C O 16
ATOM 26357 N N . LYS A 1 86 ? 71.105 0.246 4.279 1.00 0.00 86 LYS C N 16
ATOM 26358 C CA . LYS A 1 86 ? 72.502 0.278 4.749 1.00 0.00 86 LYS C CA 16
ATOM 26359 C C . LYS A 1 86 ? 73.297 1.487 4.194 1.00 0.00 86 LYS C C 16
ATOM 26360 O O . LYS A 1 86 ? 74.407 1.770 4.661 1.00 0.00 86 LYS C O 16
ATOM 26379 N N . ASP A 1 87 ? 72.757 2.163 3.177 1.00 0.00 87 ASP C N 16
ATOM 26380 C CA . ASP A 1 87 ? 73.479 3.261 2.548 1.00 0.00 87 ASP C CA 16
ATOM 26381 C C . ASP A 1 87 ? 73.518 4.485 3.472 1.00 0.00 87 ASP C C 16
ATOM 26382 O O . ASP A 1 87 ? 72.576 5.285 3.531 1.00 0.00 87 ASP C O 16
ATOM 26391 N N . ASP A 1 88 ? 74.596 4.564 4.246 1.00 0.00 88 ASP C N 16
ATOM 26392 C CA . ASP A 1 88 ? 74.762 5.599 5.263 1.00 0.00 88 ASP C CA 16
ATOM 26393 C C . ASP A 1 88 ? 75.456 6.847 4.697 1.00 0.00 88 ASP C C 16
ATOM 26394 O O . ASP A 1 88 ? 75.668 7.829 5.420 1.00 0.00 88 ASP C O 16
ATOM 26403 N N . SER A 1 89 ? 75.854 6.776 3.421 1.00 0.00 89 SER C N 16
ATOM 26404 C CA . SER A 1 89 ? 76.581 7.872 2.758 1.00 0.00 89 SER C CA 16
ATOM 26405 C C . SER A 1 89 ? 76.064 9.254 3.180 1.00 0.00 89 SER C C 16
ATOM 26406 O O . SER A 1 89 ? 74.890 9.517 2.979 1.00 0.00 89 SER C O 16
ATOM 26415 N N . ARG B 2 1 ? 63.415 3.189 5.336 1.00 0.00 147 ARG I N 16
ATOM 26416 C CA . ARG B 2 1 ? 64.188 4.437 5.022 1.00 0.00 147 ARG I CA 16
ATOM 26417 C C . ARG B 2 1 ? 64.326 4.591 3.507 1.00 0.00 147 ARG I C 16
ATOM 26418 O O . ARG B 2 1 ? 63.849 5.561 2.942 1.00 0.00 147 ARG I O 16
ATOM 26441 N N . ILE B 2 2 ? 64.955 3.605 2.860 1.00 0.00 148 ILE I N 16
ATOM 26442 C CA . ILE B 2 2 ? 65.151 3.581 1.393 1.00 0.00 148 ILE I CA 16
ATOM 26443 C C . ILE B 2 2 ? 66.029 4.752 0.900 1.00 0.00 148 ILE I C 16
ATOM 26444 O O . ILE B 2 2 ? 66.704 4.648 -0.128 1.00 0.00 148 ILE I O 16
ATOM 26460 N N . SER B 2 3 ? 65.957 5.861 1.620 1.00 0.00 149 SER I N 16
ATOM 26461 C CA . SER B 2 3 ? 66.659 7.095 1.324 1.00 0.00 149 SER I CA 16
ATOM 26462 C C . SER B 2 3 ? 66.246 8.120 2.388 1.00 0.00 149 SER I C 16
ATOM 26463 O O . SER B 2 3 ? 66.293 7.820 3.583 1.00 0.00 149 SER I O 16
ATOM 26471 N N . ALA B 2 4 ? 65.715 9.265 1.968 1.00 0.00 150 ALA I N 16
ATOM 26472 C CA . ALA B 2 4 ? 65.150 10.223 2.915 1.00 0.00 150 ALA I CA 16
ATOM 26473 C C . ALA B 2 4 ? 63.936 9.590 3.611 1.00 0.00 150 ALA I C 16
ATOM 26474 O O . ALA B 2 4 ? 63.657 9.860 4.781 1.00 0.00 150 ALA I O 16
ATOM 26481 N N . ASP B 2 5 ? 63.250 8.719 2.852 1.00 0.00 151 ASP I N 16
ATOM 26482 C CA . ASP B 2 5 ? 62.054 7.987 3.278 1.00 0.00 151 ASP I CA 16
ATOM 26483 C C . ASP B 2 5 ? 60.778 8.723 2.892 1.00 0.00 151 ASP I C 16
ATOM 26484 O O . ASP B 2 5 ? 60.141 9.406 3.707 1.00 0.00 151 ASP I O 16
ATOM 26493 N N . ALA B 2 6 ? 60.427 8.581 1.621 1.00 0.00 152 ALA I N 16
ATOM 26494 C CA . ALA B 2 6 ? 59.225 9.183 1.061 1.00 0.00 152 ALA I CA 16
ATOM 26495 C C . ALA B 2 6 ? 57.963 8.601 1.713 1.00 0.00 152 ALA I C 16
ATOM 26496 O O . ALA B 2 6 ? 56.920 9.258 1.771 1.00 0.00 152 ALA I O 16
ATOM 26503 N N . MET B 2 7 ? 58.079 7.376 2.227 1.00 0.00 153 MET I N 16
ATOM 26504 C CA . MET B 2 7 ? 56.955 6.704 2.873 1.00 0.00 153 MET I CA 16
ATOM 26505 C C . MET B 2 7 ? 56.512 7.485 4.109 1.00 0.00 153 MET I C 16
ATOM 26506 O O . MET B 2 7 ? 55.321 7.753 4.291 1.00 0.00 153 MET I O 16
ATOM 26520 N N . MET B 2 8 ? 57.487 7.972 4.871 1.00 0.00 154 MET I N 16
ATOM 26521 C CA . MET B 2 8 ? 57.213 8.841 6.000 1.00 0.00 154 MET I CA 16
ATOM 26522 C C . MET B 2 8 ? 56.594 10.160 5.518 1.00 0.00 154 MET I C 16
ATOM 26523 O O . MET B 2 8 ? 55.630 10.659 6.096 1.00 0.00 154 MET I O 16
ATOM 26537 N N . GLN B 2 9 ? 57.127 10.677 4.426 1.00 0.00 155 GLN I N 16
ATOM 26538 C CA . GLN B 2 9 ? 56.632 11.901 3.787 1.00 0.00 155 GLN I CA 16
ATOM 26539 C C . GLN B 2 9 ? 55.219 11.688 3.213 1.00 0.00 155 GLN I C 16
ATOM 26540 O O . GLN B 2 9 ? 54.451 12.638 3.052 1.00 0.00 155 GLN I O 16
ATOM 26554 N N . ALA B 2 10 ? 54.931 10.437 2.816 1.00 0.00 156 ALA I N 16
ATOM 26555 C CA . ALA B 2 10 ? 53.658 10.059 2.164 1.00 0.00 156 ALA I CA 16
ATOM 26556 C C . ALA B 2 10 ? 52.416 10.697 2.798 1.00 0.00 156 ALA I C 16
ATOM 26557 O O . ALA B 2 10 ? 51.365 10.752 2.163 1.00 0.00 156 ALA I O 16
ATOM 26564 N N . LEU B 2 11 ? 52.518 11.145 4.041 1.00 0.00 157 LEU I N 16
ATOM 26565 C CA . LEU B 2 11 ? 51.354 11.708 4.735 1.00 0.00 157 LEU I CA 16
ATOM 26566 C C . LEU B 2 11 ? 50.810 12.955 4.026 1.00 0.00 157 LEU I C 16
ATOM 26567 O O . LEU B 2 11 ? 49.599 13.058 3.817 1.00 0.00 157 LEU I O 16
ATOM 26583 N N . LEU B 2 12 ? 51.710 13.842 3.566 1.00 0.00 158 LEU I N 16
ATOM 26584 C CA . LEU B 2 12 ? 51.308 15.039 2.792 1.00 0.00 158 LEU I CA 16
ATOM 26585 C C . LEU B 2 12 ? 50.267 15.900 3.553 1.00 0.00 158 LEU I C 16
ATOM 26586 O O . LEU B 2 12 ? 50.581 16.989 4.036 1.00 0.00 158 LEU I O 16
ATOM 26602 N N . GLY B 2 13 ? 49.033 15.398 3.629 1.00 0.00 159 GLY I N 16
ATOM 26603 C CA . GLY B 2 13 ? 47.930 16.083 4.305 1.00 0.00 159 GLY I CA 16
ATOM 26604 C C . GLY B 2 13 ? 46.652 15.270 4.170 1.00 0.00 159 GLY I C 16
ATOM 26605 O O . GLY B 2 13 ? 45.570 15.818 3.962 1.00 0.00 159 GLY I O 16
ATOM 26609 N N . ALA B 2 14 ? 46.795 13.949 4.267 1.00 0.00 160 ALA I N 16
ATOM 26610 C CA . ALA B 2 14 ? 45.664 13.032 4.129 1.00 0.00 160 ALA I CA 16
ATOM 26611 C C . ALA B 2 14 ? 44.539 13.386 5.092 1.00 0.00 160 ALA I C 16
ATOM 26612 O O . ALA B 2 14 ? 44.700 13.325 6.319 1.00 0.00 160 ALA I O 16
ATOM 26619 N N . ARG B 2 15 ? 43.408 13.788 4.533 1.00 0.00 161 ARG I N 16
ATOM 26620 C CA . ARG B 2 15 ? 42.246 14.154 5.341 1.00 0.00 161 ARG I CA 16
ATOM 26621 C C . ARG B 2 15 ? 41.673 12.950 6.116 1.00 0.00 161 ARG I C 16
ATOM 26622 O O . ARG B 2 15 ? 41.208 13.092 7.259 1.00 0.00 161 ARG I O 16
ATOM 26643 N N . ALA B 2 16 ? 41.641 11.784 5.474 1.00 0.00 162 ALA I N 16
ATOM 26644 C CA . ALA B 2 16 ? 41.029 10.608 6.090 1.00 0.00 162 ALA I CA 16
ATOM 26645 C C . ALA B 2 16 ? 41.673 9.294 5.614 1.00 0.00 162 ALA I C 16
ATOM 26646 O O . ALA B 2 16 ? 41.050 8.229 5.675 1.00 0.00 162 ALA I O 16
ATOM 26653 N N . LYS B 2 17 ? 42.915 9.359 5.166 1.00 0.00 163 LYS I N 16
ATOM 26654 C CA . LYS B 2 17 ? 43.612 8.147 4.732 1.00 0.00 163 LYS I CA 16
ATOM 26655 C C . LYS B 2 17 ? 44.045 7.309 5.946 1.00 0.00 163 LYS I C 16
ATOM 26656 O O . LYS B 2 17 ? 43.328 6.384 6.282 1.00 0.00 163 LYS I O 16
ATOM 26721 N N . MET A 1 1 ? 70.714 -16.154 2.213 1.00 0.00 1 MET C N 17
ATOM 26722 C CA . MET A 1 1 ? 70.972 -15.987 3.666 1.00 0.00 1 MET C CA 17
ATOM 26723 C C . MET A 1 1 ? 70.287 -14.706 4.149 1.00 0.00 1 MET C C 17
ATOM 26724 O O . MET A 1 1 ? 70.937 -13.741 4.552 1.00 0.00 1 MET C O 17
ATOM 26740 N N . ASP A 1 2 ? 68.961 -14.691 4.053 1.00 0.00 2 ASP C N 17
ATOM 26741 C CA . ASP A 1 2 ? 68.155 -13.535 4.443 1.00 0.00 2 ASP C CA 17
ATOM 26742 C C . ASP A 1 2 ? 68.271 -13.251 5.942 1.00 0.00 2 ASP C C 17
ATOM 26743 O O . ASP A 1 2 ? 68.157 -12.100 6.381 1.00 0.00 2 ASP C O 17
ATOM 26752 N N . ASP A 1 3 ? 68.418 -14.326 6.719 1.00 0.00 3 ASP C N 17
ATOM 26753 C CA . ASP A 1 3 ? 68.442 -14.262 8.178 1.00 0.00 3 ASP C CA 17
ATOM 26754 C C . ASP A 1 3 ? 69.354 -13.154 8.697 1.00 0.00 3 ASP C C 17
ATOM 26755 O O . ASP A 1 3 ? 69.105 -12.595 9.767 1.00 0.00 3 ASP C O 17
ATOM 26764 N N . ILE A 1 4 ? 70.389 -12.810 7.917 1.00 0.00 4 ILE C N 17
ATOM 26765 C CA . ILE A 1 4 ? 71.300 -11.722 8.321 1.00 0.00 4 ILE C CA 17
ATOM 26766 C C . ILE A 1 4 ? 70.619 -10.368 8.198 1.00 0.00 4 ILE C C 17
ATOM 26767 O O . ILE A 1 4 ? 70.643 -9.561 9.129 1.00 0.00 4 ILE C O 17
ATOM 26783 N N . TYR A 1 5 ? 69.926 -10.168 7.080 1.00 0.00 5 TYR C N 17
ATOM 26784 C CA . TYR A 1 5 ? 69.106 -8.979 6.879 1.00 0.00 5 TYR C CA 17
ATOM 26785 C C . TYR A 1 5 ? 67.895 -8.982 7.807 1.00 0.00 5 TYR C C 17
ATOM 26786 O O . TYR A 1 5 ? 67.518 -7.944 8.347 1.00 0.00 5 TYR C O 17
ATOM 26804 N N . LYS A 1 6 ? 67.276 -10.153 7.977 1.00 0.00 6 LYS C N 17
ATOM 26805 C CA . LYS A 1 6 ? 66.097 -10.257 8.822 1.00 0.00 6 LYS C CA 17
ATOM 26806 C C . LYS A 1 6 ? 66.452 -9.880 10.260 1.00 0.00 6 LYS C C 17
ATOM 26807 O O . LYS A 1 6 ? 65.707 -9.173 10.934 1.00 0.00 6 LYS C O 17
ATOM 26826 N N . ALA A 1 7 ? 67.640 -10.287 10.683 1.00 0.00 7 ALA C N 17
ATOM 26827 C CA . ALA A 1 7 ? 68.169 -9.912 11.990 1.00 0.00 7 ALA C CA 17
ATOM 26828 C C . ALA A 1 7 ? 68.357 -8.382 12.083 1.00 0.00 7 ALA C C 17
ATOM 26829 O O . ALA A 1 7 ? 68.071 -7.768 13.116 1.00 0.00 7 ALA C O 17
ATOM 26836 N N . ALA A 1 8 ? 68.762 -7.778 10.962 1.00 0.00 8 ALA C N 17
ATOM 26837 C CA . ALA A 1 8 ? 68.930 -6.328 10.872 1.00 0.00 8 ALA C CA 17
ATOM 26838 C C . ALA A 1 8 ? 67.598 -5.617 11.142 1.00 0.00 8 ALA C C 17
ATOM 26839 O O . ALA A 1 8 ? 67.553 -4.570 11.790 1.00 0.00 8 ALA C O 17
ATOM 26846 N N . VAL A 1 9 ? 66.513 -6.238 10.693 1.00 0.00 9 VAL C N 17
ATOM 26847 C CA . VAL A 1 9 ? 65.161 -5.750 10.966 1.00 0.00 9 VAL C CA 17
ATOM 26848 C C . VAL A 1 9 ? 64.880 -5.779 12.473 1.00 0.00 9 VAL C C 17
ATOM 26849 O O . VAL A 1 9 ? 64.299 -4.845 13.027 1.00 0.00 9 VAL C O 17
ATOM 26862 N N . GLU A 1 10 ? 65.312 -6.855 13.129 1.00 0.00 10 GLU C N 17
ATOM 26863 C CA . GLU A 1 10 ? 65.121 -7.025 14.570 1.00 0.00 10 GLU C CA 17
ATOM 26864 C C . GLU A 1 10 ? 65.882 -5.952 15.366 1.00 0.00 10 GLU C C 17
ATOM 26865 O O . GLU A 1 10 ? 65.514 -5.633 16.497 1.00 0.00 10 GLU C O 17
ATOM 26877 N N . GLN A 1 11 ? 66.916 -5.372 14.751 1.00 0.00 11 GLN C N 17
ATOM 26878 C CA . GLN A 1 11 ? 67.671 -4.273 15.366 1.00 0.00 11 GLN C CA 17
ATOM 26879 C C . GLN A 1 11 ? 66.805 -3.020 15.475 1.00 0.00 11 GLN C C 17
ATOM 26880 O O . GLN A 1 11 ? 66.972 -2.212 16.389 1.00 0.00 11 GLN C O 17
ATOM 26894 N N . LEU A 1 12 ? 65.899 -2.856 14.515 1.00 0.00 12 LEU C N 17
ATOM 26895 C CA . LEU A 1 12 ? 65.005 -1.699 14.460 1.00 0.00 12 LEU C CA 17
ATOM 26896 C C . LEU A 1 12 ? 63.973 -1.758 15.589 1.00 0.00 12 LEU C C 17
ATOM 26897 O O . LEU A 1 12 ? 63.543 -2.844 15.993 1.00 0.00 12 LEU C O 17
ATOM 26913 N N . THR A 1 13 ? 63.566 -0.582 16.085 1.00 0.00 13 THR C N 17
ATOM 26914 C CA . THR A 1 13 ? 62.571 -0.496 17.163 1.00 0.00 13 THR C CA 17
ATOM 26915 C C . THR A 1 13 ? 61.170 -0.803 16.636 1.00 0.00 13 THR C C 17
ATOM 26916 O O . THR A 1 13 ? 60.949 -0.860 15.424 1.00 0.00 13 THR C O 17
ATOM 26927 N N . GLU A 1 14 ? 60.235 -1.027 17.550 1.00 0.00 14 GLU C N 17
ATOM 26928 C CA . GLU A 1 14 ? 58.870 -1.400 17.188 1.00 0.00 14 GLU C CA 17
ATOM 26929 C C . GLU A 1 14 ? 58.189 -0.282 16.387 1.00 0.00 14 GLU C C 17
ATOM 26930 O O . GLU A 1 14 ? 57.550 -0.534 15.354 1.00 0.00 14 GLU C O 17
ATOM 26942 N N . GLU A 1 15 ? 58.390 0.953 16.829 1.00 0.00 15 GLU C N 17
ATOM 26943 C CA . GLU A 1 15 ? 57.848 2.122 16.148 1.00 0.00 15 GLU C CA 17
ATOM 26944 C C . GLU A 1 15 ? 58.470 2.328 14.789 1.00 0.00 15 GLU C C 17
ATOM 26945 O O . GLU A 1 15 ? 57.782 2.724 13.853 1.00 0.00 15 GLU C O 17
ATOM 26957 N N . GLN A 1 16 ? 59.754 2.016 14.661 1.00 0.00 16 GLN C N 17
ATOM 26958 C CA . GLN A 1 16 ? 60.422 2.126 13.368 1.00 0.00 16 GLN C CA 17
ATOM 26959 C C . GLN A 1 16 ? 59.666 1.310 12.316 1.00 0.00 16 GLN C C 17
ATOM 26960 O O . GLN A 1 16 ? 59.299 1.821 11.260 1.00 0.00 16 GLN C O 17
ATOM 26974 N N . LYS A 1 17 ? 59.343 0.077 12.677 1.00 0.00 17 LYS C N 17
ATOM 26975 C CA . LYS A 1 17 ? 58.525 -0.799 11.841 1.00 0.00 17 LYS C CA 17
ATOM 26976 C C . LYS A 1 17 ? 57.089 -0.270 11.703 1.00 0.00 17 LYS C C 17
ATOM 26977 O O . LYS A 1 17 ? 56.451 -0.439 10.669 1.00 0.00 17 LYS C O 17
ATOM 26996 N N . ASN A 1 18 ? 56.559 0.294 12.784 1.00 0.00 18 ASN C N 17
ATOM 26997 C CA . ASN A 1 18 ? 55.186 0.795 12.767 1.00 0.00 18 ASN C CA 17
ATOM 26998 C C . ASN A 1 18 ? 55.045 1.953 11.767 1.00 0.00 18 ASN C C 17
ATOM 26999 O O . ASN A 1 18 ? 54.121 1.962 10.946 1.00 0.00 18 ASN C O 17
ATOM 27010 N N . GLU A 1 19 ? 56.038 2.861 11.747 1.00 0.00 19 GLU C N 17
ATOM 27011 C CA . GLU A 1 19 ? 56.058 3.951 10.761 1.00 0.00 19 GLU C CA 17
ATOM 27012 C C . GLU A 1 19 ? 56.240 3.364 9.372 1.00 0.00 19 GLU C C 17
ATOM 27013 O O . GLU A 1 19 ? 55.733 3.882 8.370 1.00 0.00 19 GLU C O 17
ATOM 27025 N N . PHE A 1 20 ? 56.966 2.264 9.350 1.00 0.00 20 PHE C N 17
ATOM 27026 C CA . PHE A 1 20 ? 57.268 1.521 8.147 1.00 0.00 20 PHE C CA 17
ATOM 27027 C C . PHE A 1 20 ? 55.942 1.116 7.473 1.00 0.00 20 PHE C C 17
ATOM 27028 O O . PHE A 1 20 ? 55.769 1.261 6.261 1.00 0.00 20 PHE C O 17
ATOM 27045 N N . LYS A 1 21 ? 55.017 0.612 8.293 1.00 0.00 21 LYS C N 17
ATOM 27046 C CA . LYS A 1 21 ? 53.701 0.153 7.853 1.00 0.00 21 LYS C CA 17
ATOM 27047 C C . LYS A 1 21 ? 52.860 1.302 7.253 1.00 0.00 21 LYS C C 17
ATOM 27048 O O . LYS A 1 21 ? 52.027 1.073 6.379 1.00 0.00 21 LYS C O 17
ATOM 27067 N N . ALA A 1 22 ? 52.988 2.503 7.830 1.00 0.00 22 ALA C N 17
ATOM 27068 C CA . ALA A 1 22 ? 52.125 3.646 7.459 1.00 0.00 22 ALA C CA 17
ATOM 27069 C C . ALA A 1 22 ? 52.063 3.861 5.934 1.00 0.00 22 ALA C C 17
ATOM 27070 O O . ALA A 1 22 ? 50.976 3.962 5.356 1.00 0.00 22 ALA C O 17
ATOM 27077 N N . ALA A 1 23 ? 53.226 3.898 5.284 1.00 0.00 23 ALA C N 17
ATOM 27078 C CA . ALA A 1 23 ? 53.292 4.052 3.836 1.00 0.00 23 ALA C CA 17
ATOM 27079 C C . ALA A 1 23 ? 52.691 2.845 3.130 1.00 0.00 23 ALA C C 17
ATOM 27080 O O . ALA A 1 23 ? 52.010 2.977 2.118 1.00 0.00 23 ALA C O 17
ATOM 27087 N N . PHE A 1 24 ? 52.905 1.678 3.713 1.00 0.00 24 PHE C N 17
ATOM 27088 C CA . PHE A 1 24 ? 52.370 0.433 3.179 1.00 0.00 24 PHE C CA 17
ATOM 27089 C C . PHE A 1 24 ? 50.850 0.534 3.113 1.00 0.00 24 PHE C C 17
ATOM 27090 O O . PHE A 1 24 ? 50.233 0.154 2.112 1.00 0.00 24 PHE C O 17
ATOM 27107 N N . ASP A 1 25 ? 50.260 1.105 4.170 1.00 0.00 25 ASP C N 17
ATOM 27108 C CA . ASP A 1 25 ? 48.814 1.301 4.242 1.00 0.00 25 ASP C CA 17
ATOM 27109 C C . ASP A 1 25 ? 48.299 2.156 3.073 1.00 0.00 25 ASP C C 17
ATOM 27110 O O . ASP A 1 25 ? 47.213 1.899 2.544 1.00 0.00 25 ASP C O 17
ATOM 27119 N N . ILE A 1 26 ? 49.085 3.148 2.649 1.00 0.00 26 ILE C N 17
ATOM 27120 C CA . ILE A 1 26 ? 48.659 3.997 1.534 1.00 0.00 26 ILE C CA 17
ATOM 27121 C C . ILE A 1 26 ? 48.565 3.212 0.220 1.00 0.00 26 ILE C C 17
ATOM 27122 O O . ILE A 1 26 ? 47.707 3.495 -0.613 1.00 0.00 26 ILE C O 17
ATOM 27138 N N . PHE A 1 27 ? 49.504 2.298 0.007 1.00 0.00 27 PHE C N 17
ATOM 27139 C CA . PHE A 1 27 ? 49.561 1.522 -1.223 1.00 0.00 27 PHE C CA 17
ATOM 27140 C C . PHE A 1 27 ? 48.461 0.461 -1.292 1.00 0.00 27 PHE C C 17
ATOM 27141 O O . PHE A 1 27 ? 48.009 0.097 -2.377 1.00 0.00 27 PHE C O 17
ATOM 27158 N N . VAL A 1 28 ? 48.145 -0.129 -0.138 1.00 0.00 28 VAL C N 17
ATOM 27159 C CA . VAL A 1 28 ? 47.248 -1.289 -0.088 1.00 0.00 28 VAL C CA 17
ATOM 27160 C C . VAL A 1 28 ? 45.811 -0.928 0.275 1.00 0.00 28 VAL C C 17
ATOM 27161 O O . VAL A 1 28 ? 45.198 -1.583 1.114 1.00 0.00 28 VAL C O 17
ATOM 27174 N N . LEU A 1 29 ? 45.247 0.048 -0.419 1.00 0.00 29 LEU C N 17
ATOM 27175 C CA . LEU A 1 29 ? 43.845 0.390 -0.220 1.00 0.00 29 LEU C CA 17
ATOM 27176 C C . LEU A 1 29 ? 42.991 -0.314 -1.265 1.00 0.00 29 LEU C C 17
ATOM 27177 O O . LEU A 1 29 ? 43.057 0.006 -2.454 1.00 0.00 29 LEU C O 17
ATOM 27193 N N . GLY A 1 30 ? 42.222 -1.303 -0.818 1.00 0.00 30 GLY C N 17
ATOM 27194 C CA . GLY A 1 30 ? 41.374 -2.089 -1.715 1.00 0.00 30 GLY C CA 17
ATOM 27195 C C . GLY A 1 30 ? 42.070 -3.370 -2.180 1.00 0.00 30 GLY C C 17
ATOM 27196 O O . GLY A 1 30 ? 41.474 -4.188 -2.880 1.00 0.00 30 GLY C O 17
ATOM 27200 N N . ALA A 1 31 ? 43.330 -3.531 -1.794 1.00 0.00 31 ALA C N 17
ATOM 27201 C CA . ALA A 1 31 ? 44.097 -4.717 -2.172 1.00 0.00 31 ALA C CA 17
ATOM 27202 C C . ALA A 1 31 ? 43.551 -5.965 -1.465 1.00 0.00 31 ALA C C 17
ATOM 27203 O O . ALA A 1 31 ? 43.300 -5.948 -0.258 1.00 0.00 31 ALA C O 17
ATOM 27210 N N . GLU A 1 32 ? 43.353 -7.030 -2.233 1.00 0.00 32 GLU C N 17
ATOM 27211 C CA . GLU A 1 32 ? 42.808 -8.277 -1.706 1.00 0.00 32 GLU C CA 17
ATOM 27212 C C . GLU A 1 32 ? 43.789 -8.950 -0.754 1.00 0.00 32 GLU C C 17
ATOM 27213 O O . GLU A 1 32 ? 43.397 -9.456 0.299 1.00 0.00 32 GLU C O 17
ATOM 27225 N N . ASP A 1 33 ? 45.057 -8.991 -1.146 1.00 0.00 33 ASP C N 17
ATOM 27226 C CA . ASP A 1 33 ? 46.081 -9.661 -0.349 1.00 0.00 33 ASP C CA 17
ATOM 27227 C C . ASP A 1 33 ? 46.711 -8.744 0.716 1.00 0.00 33 ASP C C 17
ATOM 27228 O O . ASP A 1 33 ? 46.052 -8.353 1.682 1.00 0.00 33 ASP C O 17
ATOM 27237 N N . GLY A 1 34 ? 47.985 -8.403 0.526 1.00 0.00 34 GLY C N 17
ATOM 27238 C CA . GLY A 1 34 ? 48.723 -7.573 1.467 1.00 0.00 34 GLY C CA 17
ATOM 27239 C C . GLY A 1 34 ? 50.086 -7.201 0.906 1.00 0.00 34 GLY C C 17
ATOM 27240 O O . GLY A 1 34 ? 51.063 -7.092 1.650 1.00 0.00 34 GLY C O 17
ATOM 27244 N N . CYS A 1 35 ? 50.140 -7.024 -0.419 1.00 0.00 35 CYS C N 17
ATOM 27245 C CA . CYS A 1 35 ? 51.372 -6.666 -1.136 1.00 0.00 35 CYS C CA 17
ATOM 27246 C C . CYS A 1 35 ? 51.154 -5.420 -2.001 1.00 0.00 35 CYS C C 17
ATOM 27247 O O . CYS A 1 35 ? 50.017 -5.016 -2.231 1.00 0.00 35 CYS C O 17
ATOM 27255 N N . ILE A 1 36 ? 52.237 -4.813 -2.493 1.00 0.00 36 ILE C N 17
ATOM 27256 C CA . ILE A 1 36 ? 52.105 -3.636 -3.320 1.00 0.00 36 ILE C CA 17
ATOM 27257 C C . ILE A 1 36 ? 52.315 -3.993 -4.778 1.00 0.00 36 ILE C C 17
ATOM 27258 O O . ILE A 1 36 ? 53.320 -4.610 -5.147 1.00 0.00 36 ILE C O 17
ATOM 27274 N N . SER A 1 37 ? 51.363 -3.610 -5.603 1.00 0.00 37 SER C N 17
ATOM 27275 C CA . SER A 1 37 ? 51.454 -3.851 -7.028 1.00 0.00 37 SER C CA 17
ATOM 27276 C C . SER A 1 37 ? 51.805 -2.544 -7.723 1.00 0.00 37 SER C C 17
ATOM 27277 O O . SER A 1 37 ? 51.679 -1.478 -7.135 1.00 0.00 37 SER C O 17
ATOM 27285 N N . THR A 1 38 ? 52.278 -2.625 -8.947 1.00 0.00 38 THR C N 17
ATOM 27286 C CA . THR A 1 38 ? 52.698 -1.432 -9.675 1.00 0.00 38 THR C CA 17
ATOM 27287 C C . THR A 1 38 ? 51.542 -0.450 -9.887 1.00 0.00 38 THR C C 17
ATOM 27288 O O . THR A 1 38 ? 51.704 0.764 -9.692 1.00 0.00 38 THR C O 17
ATOM 27299 N N . LYS A 1 39 ? 50.350 -0.971 -10.179 1.00 0.00 39 LYS C N 17
ATOM 27300 C CA . LYS A 1 39 ? 49.161 -0.125 -10.295 1.00 0.00 39 LYS C CA 17
ATOM 27301 C C . LYS A 1 39 ? 48.867 0.591 -8.955 1.00 0.00 39 LYS C C 17
ATOM 27302 O O . LYS A 1 39 ? 48.718 1.815 -8.917 1.00 0.00 39 LYS C O 17
ATOM 27321 N N . GLU A 1 40 ? 48.887 -0.175 -7.857 1.00 0.00 40 GLU C N 17
ATOM 27322 C CA . GLU A 1 40 ? 48.716 0.388 -6.510 1.00 0.00 40 GLU C CA 17
ATOM 27323 C C . GLU A 1 40 ? 49.912 1.247 -6.107 1.00 0.00 40 GLU C C 17
ATOM 27324 O O . GLU A 1 40 ? 49.778 2.235 -5.378 1.00 0.00 40 GLU C O 17
ATOM 27336 N N . LEU A 1 41 ? 51.059 0.890 -6.644 1.00 0.00 41 LEU C N 17
ATOM 27337 C CA . LEU A 1 41 ? 52.306 1.599 -6.398 1.00 0.00 41 LEU C CA 17
ATOM 27338 C C . LEU A 1 41 ? 52.211 3.049 -6.880 1.00 0.00 41 LEU C C 17
ATOM 27339 O O . LEU A 1 41 ? 52.856 3.931 -6.324 1.00 0.00 41 LEU C O 17
ATOM 27355 N N . GLY A 1 42 ? 51.462 3.267 -7.964 1.00 0.00 42 GLY C N 17
ATOM 27356 C CA . GLY A 1 42 ? 51.316 4.599 -8.578 1.00 0.00 42 GLY C CA 17
ATOM 27357 C C . GLY A 1 42 ? 51.139 5.711 -7.536 1.00 0.00 42 GLY C C 17
ATOM 27358 O O . GLY A 1 42 ? 51.560 6.845 -7.761 1.00 0.00 42 GLY C O 17
ATOM 27362 N N . LYS A 1 43 ? 50.639 5.359 -6.357 1.00 0.00 43 LYS C N 17
ATOM 27363 C CA . LYS A 1 43 ? 50.557 6.320 -5.251 1.00 0.00 43 LYS C CA 17
ATOM 27364 C C . LYS A 1 43 ? 51.956 6.826 -4.866 1.00 0.00 43 LYS C C 17
ATOM 27365 O O . LYS A 1 43 ? 52.130 7.982 -4.492 1.00 0.00 43 LYS C O 17
ATOM 27384 N N . VAL A 1 44 ? 52.945 5.943 -4.983 1.00 0.00 44 VAL C N 17
ATOM 27385 C CA . VAL A 1 44 ? 54.328 6.260 -4.635 1.00 0.00 44 VAL C CA 17
ATOM 27386 C C . VAL A 1 44 ? 54.833 7.447 -5.459 1.00 0.00 44 VAL C C 17
ATOM 27387 O O . VAL A 1 44 ? 55.403 8.394 -4.922 1.00 0.00 44 VAL C O 17
ATOM 27400 N N . MET A 1 45 ? 54.540 7.426 -6.749 1.00 0.00 45 MET C N 17
ATOM 27401 C CA . MET A 1 45 ? 54.872 8.531 -7.639 1.00 0.00 45 MET C CA 17
ATOM 27402 C C . MET A 1 45 ? 54.057 9.802 -7.320 1.00 0.00 45 MET C C 17
ATOM 27403 O O . MET A 1 45 ? 54.608 10.900 -7.275 1.00 0.00 45 MET C O 17
ATOM 27417 N N . ARG A 1 46 ? 52.766 9.623 -7.003 1.00 0.00 46 ARG C N 17
ATOM 27418 C CA . ARG A 1 46 ? 51.906 10.756 -6.583 1.00 0.00 46 ARG C CA 17
ATOM 27419 C C . ARG A 1 46 ? 52.404 11.354 -5.281 1.00 0.00 46 ARG C C 17
ATOM 27420 O O . ARG A 1 46 ? 52.426 12.573 -5.101 1.00 0.00 46 ARG C O 17
ATOM 27441 N N . MET A 1 47 ? 52.870 10.482 -4.423 1.00 0.00 47 MET C N 17
ATOM 27442 C CA . MET A 1 47 ? 53.461 10.838 -3.166 1.00 0.00 47 MET C CA 17
ATOM 27443 C C . MET A 1 47 ? 54.695 11.713 -3.391 1.00 0.00 47 MET C C 17
ATOM 27444 O O . MET A 1 47 ? 54.945 12.666 -2.646 1.00 0.00 47 MET C O 17
ATOM 27458 N N . LEU A 1 48 ? 55.444 11.392 -4.435 1.00 0.00 48 LEU C N 17
ATOM 27459 C CA . LEU A 1 48 ? 56.643 12.136 -4.793 1.00 0.00 48 LEU C CA 17
ATOM 27460 C C . LEU A 1 48 ? 56.317 13.336 -5.710 1.00 0.00 48 LEU C C 17
ATOM 27461 O O . LEU A 1 48 ? 57.146 14.242 -5.878 1.00 0.00 48 LEU C O 17
ATOM 27477 N N . GLY A 1 49 ? 55.055 13.400 -6.182 1.00 0.00 49 GLY C N 17
ATOM 27478 C CA . GLY A 1 49 ? 54.567 14.550 -6.967 1.00 0.00 49 GLY C CA 17
ATOM 27479 C C . GLY A 1 49 ? 54.443 14.259 -8.470 1.00 0.00 49 GLY C C 17
ATOM 27480 O O . GLY A 1 49 ? 53.972 15.112 -9.229 1.00 0.00 49 GLY C O 17
ATOM 27484 N N . GLN A 1 50 ? 54.868 13.072 -8.899 1.00 0.00 50 GLN C N 17
ATOM 27485 C CA . GLN A 1 50 ? 54.791 12.694 -10.320 1.00 0.00 50 GLN C CA 17
ATOM 27486 C C . GLN A 1 50 ? 53.561 11.813 -10.592 1.00 0.00 50 GLN C C 17
ATOM 27487 O O . GLN A 1 50 ? 53.116 11.065 -9.717 1.00 0.00 50 GLN C O 17
ATOM 27501 N N . ASN A 1 51 ? 53.017 11.909 -11.814 1.00 0.00 51 ASN C N 17
ATOM 27502 C CA . ASN A 1 51 ? 51.844 11.117 -12.211 1.00 0.00 51 ASN C CA 17
ATOM 27503 C C . ASN A 1 51 ? 52.108 10.325 -13.514 1.00 0.00 51 ASN C C 17
ATOM 27504 O O . ASN A 1 51 ? 51.340 10.407 -14.468 1.00 0.00 51 ASN C O 17
ATOM 27515 N N . PRO A 1 52 ? 53.158 9.521 -13.533 1.00 0.00 52 PRO C N 17
ATOM 27516 C CA . PRO A 1 52 ? 53.532 8.669 -14.709 1.00 0.00 52 PRO C CA 17
ATOM 27517 C C . PRO A 1 52 ? 52.588 7.474 -14.895 1.00 0.00 52 PRO C C 17
ATOM 27518 O O . PRO A 1 52 ? 51.871 7.081 -13.961 1.00 0.00 52 PRO C O 17
ATOM 27529 N N . THR A 1 53 ? 52.571 6.916 -16.112 1.00 0.00 53 THR C N 17
ATOM 27530 C CA . THR A 1 53 ? 51.726 5.762 -16.417 1.00 0.00 53 THR C CA 17
ATOM 27531 C C . THR A 1 53 ? 52.048 4.588 -15.479 1.00 0.00 53 THR C C 17
ATOM 27532 O O . THR A 1 53 ? 53.189 4.433 -15.031 1.00 0.00 53 THR C O 17
ATOM 27543 N N . PRO A 1 54 ? 51.100 3.710 -15.244 1.00 0.00 54 PRO C N 17
ATOM 27544 C CA . PRO A 1 54 ? 51.337 2.490 -14.417 1.00 0.00 54 PRO C CA 17
ATOM 27545 C C . PRO A 1 54 ? 52.488 1.677 -14.980 1.00 0.00 54 PRO C C 17
ATOM 27546 O O . PRO A 1 54 ? 53.209 1.007 -14.248 1.00 0.00 54 PRO C O 17
ATOM 27557 N N . GLU A 1 55 ? 52.646 1.746 -16.293 1.00 0.00 55 GLU C N 17
ATOM 27558 C CA . GLU A 1 55 ? 53.696 0.998 -16.983 1.00 0.00 55 GLU C CA 17
ATOM 27559 C C . GLU A 1 55 ? 55.088 1.447 -16.505 1.00 0.00 55 GLU C C 17
ATOM 27560 O O . GLU A 1 55 ? 55.944 0.616 -16.195 1.00 0.00 55 GLU C O 17
ATOM 27572 N N . GLU A 1 56 ? 55.244 2.767 -16.340 1.00 0.00 56 GLU C N 17
ATOM 27573 C CA . GLU A 1 56 ? 56.468 3.390 -15.808 1.00 0.00 56 GLU C CA 17
ATOM 27574 C C . GLU A 1 56 ? 56.688 3.001 -14.332 1.00 0.00 56 GLU C C 17
ATOM 27575 O O . GLU A 1 56 ? 57.824 2.852 -13.872 1.00 0.00 56 GLU C O 17
ATOM 27587 N N . LEU A 1 57 ? 55.584 2.827 -13.608 1.00 0.00 57 LEU C N 17
ATOM 27588 C CA . LEU A 1 57 ? 55.617 2.466 -12.188 1.00 0.00 57 LEU C CA 17
ATOM 27589 C C . LEU A 1 57 ? 56.304 1.117 -11.966 1.00 0.00 57 LEU C C 17
ATOM 27590 O O . LEU A 1 57 ? 56.957 0.902 -10.937 1.00 0.00 57 LEU C O 17
ATOM 27606 N N . GLN A 1 58 ? 56.016 0.170 -12.843 1.00 0.00 58 GLN C N 17
ATOM 27607 C CA . GLN A 1 58 ? 56.455 -1.209 -12.656 1.00 0.00 58 GLN C CA 17
ATOM 27608 C C . GLN A 1 58 ? 57.985 -1.372 -12.663 1.00 0.00 58 GLN C C 17
ATOM 27609 O O . GLN A 1 58 ? 58.523 -2.218 -11.946 1.00 0.00 58 GLN C O 17
ATOM 27623 N N . GLU A 1 59 ? 58.673 -0.553 -13.442 1.00 0.00 59 GLU C N 17
ATOM 27624 C CA . GLU A 1 59 ? 60.133 -0.627 -13.538 1.00 0.00 59 GLU C CA 17
ATOM 27625 C C . GLU A 1 59 ? 60.796 -0.308 -12.202 1.00 0.00 59 GLU C C 17
ATOM 27626 O O . GLU A 1 59 ? 61.804 -0.919 -11.838 1.00 0.00 59 GLU C O 17
ATOM 27638 N N . MET A 1 60 ? 60.183 0.588 -11.437 1.00 0.00 60 MET C N 17
ATOM 27639 C CA . MET A 1 60 ? 60.691 0.894 -10.101 1.00 0.00 60 MET C CA 17
ATOM 27640 C C . MET A 1 60 ? 60.630 -0.328 -9.188 1.00 0.00 60 MET C C 17
ATOM 27641 O O . MET A 1 60 ? 61.588 -0.630 -8.476 1.00 0.00 60 MET C O 17
ATOM 27655 N N . ILE A 1 61 ? 59.553 -1.107 -9.310 1.00 0.00 61 ILE C N 17
ATOM 27656 C CA . ILE A 1 61 ? 59.470 -2.383 -8.609 1.00 0.00 61 ILE C CA 17
ATOM 27657 C C . ILE A 1 61 ? 60.564 -3.319 -9.094 1.00 0.00 61 ILE C C 17
ATOM 27658 O O . ILE A 1 61 ? 61.189 -4.001 -8.305 1.00 0.00 61 ILE C O 17
ATOM 27674 N N . ASP A 1 62 ? 60.778 -3.362 -10.411 1.00 0.00 62 ASP C N 17
ATOM 27675 C CA . ASP A 1 62 ? 61.802 -4.254 -10.959 1.00 0.00 62 ASP C CA 17
ATOM 27676 C C . ASP A 1 62 ? 63.189 -3.912 -10.403 1.00 0.00 62 ASP C C 17
ATOM 27677 O O . ASP A 1 62 ? 63.936 -4.793 -9.977 1.00 0.00 62 ASP C O 17
ATOM 27686 N N . GLU A 1 63 ? 63.507 -2.622 -10.365 1.00 0.00 63 GLU C N 17
ATOM 27687 C CA . GLU A 1 63 ? 64.778 -2.184 -9.797 1.00 0.00 63 GLU C CA 17
ATOM 27688 C C . GLU A 1 63 ? 64.791 -2.399 -8.282 1.00 0.00 63 GLU C C 17
ATOM 27689 O O . GLU A 1 63 ? 65.771 -2.896 -7.715 1.00 0.00 63 GLU C O 17
ATOM 27701 N N . VAL A 1 64 ? 63.702 -2.005 -7.630 1.00 0.00 64 VAL C N 17
ATOM 27702 C CA . VAL A 1 64 ? 63.574 -2.125 -6.191 1.00 0.00 64 VAL C CA 17
ATOM 27703 C C . VAL A 1 64 ? 63.466 -3.581 -5.728 1.00 0.00 64 VAL C C 17
ATOM 27704 O O . VAL A 1 64 ? 64.021 -3.955 -4.696 1.00 0.00 64 VAL C O 17
ATOM 27717 N N . ASP A 1 65 ? 62.656 -4.355 -6.427 1.00 0.00 65 ASP C N 17
ATOM 27718 C CA . ASP A 1 65 ? 62.334 -5.715 -6.009 1.00 0.00 65 ASP C CA 17
ATOM 27719 C C . ASP A 1 65 ? 63.414 -6.689 -6.454 1.00 0.00 65 ASP C C 17
ATOM 27720 O O . ASP A 1 65 ? 63.252 -7.428 -7.438 1.00 0.00 65 ASP C O 17
ATOM 27729 N N . GLU A 1 66 ? 64.495 -6.722 -5.689 1.00 0.00 66 GLU C N 17
ATOM 27730 C CA . GLU A 1 66 ? 65.620 -7.619 -5.936 1.00 0.00 66 GLU C CA 17
ATOM 27731 C C . GLU A 1 66 ? 65.231 -9.074 -5.721 1.00 0.00 66 GLU C C 17
ATOM 27732 O O . GLU A 1 66 ? 65.777 -9.975 -6.356 1.00 0.00 66 GLU C O 17
ATOM 27744 N N . ASP A 1 67 ? 64.328 -9.297 -4.781 1.00 0.00 67 ASP C N 17
ATOM 27745 C CA . ASP A 1 67 ? 63.918 -10.645 -4.421 1.00 0.00 67 ASP C CA 17
ATOM 27746 C C . ASP A 1 67 ? 63.360 -11.396 -5.634 1.00 0.00 67 ASP C C 17
ATOM 27747 O O . ASP A 1 67 ? 63.490 -12.615 -5.726 1.00 0.00 67 ASP C O 17
ATOM 27756 N N . GLY A 1 68 ? 62.837 -10.644 -6.614 1.00 0.00 68 GLY C N 17
ATOM 27757 C CA . GLY A 1 68 ? 62.372 -11.234 -7.872 1.00 0.00 68 GLY C CA 17
ATOM 27758 C C . GLY A 1 68 ? 60.934 -11.756 -7.806 1.00 0.00 68 GLY C C 17
ATOM 27759 O O . GLY A 1 68 ? 60.536 -12.581 -8.628 1.00 0.00 68 GLY C O 17
ATOM 27763 N N . SER A 1 69 ? 60.144 -11.253 -6.863 1.00 0.00 69 SER C N 17
ATOM 27764 C CA . SER A 1 69 ? 58.733 -11.650 -6.764 1.00 0.00 69 SER C CA 17
ATOM 27765 C C . SER A 1 69 ? 57.878 -10.864 -7.763 1.00 0.00 69 SER C C 17
ATOM 27766 O O . SER A 1 69 ? 56.702 -11.176 -7.973 1.00 0.00 69 SER C O 17
ATOM 27774 N N . GLY A 1 70 ? 58.471 -9.814 -8.349 1.00 0.00 70 GLY C N 17
ATOM 27775 C CA . GLY A 1 70 ? 57.786 -8.965 -9.330 1.00 0.00 70 GLY C CA 17
ATOM 27776 C C . GLY A 1 70 ? 56.803 -8.024 -8.651 1.00 0.00 70 GLY C C 17
ATOM 27777 O O . GLY A 1 70 ? 56.189 -7.174 -9.296 1.00 0.00 70 GLY C O 17
ATOM 27781 N N . THR A 1 71 ? 56.692 -8.161 -7.336 1.00 0.00 71 THR C N 17
ATOM 27782 C CA . THR A 1 71 ? 55.837 -7.317 -6.521 1.00 0.00 71 THR C CA 17
ATOM 27783 C C . THR A 1 71 ? 56.599 -6.892 -5.288 1.00 0.00 71 THR C C 17
ATOM 27784 O O . THR A 1 71 ? 57.528 -7.578 -4.858 1.00 0.00 71 THR C O 17
ATOM 27795 N N . VAL A 1 72 ? 56.185 -5.783 -4.711 1.00 0.00 72 VAL C N 17
ATOM 27796 C CA . VAL A 1 72 ? 56.798 -5.261 -3.495 1.00 0.00 72 VAL C CA 17
ATOM 27797 C C . VAL A 1 72 ? 55.993 -5.699 -2.271 1.00 0.00 72 VAL C C 17
ATOM 27798 O O . VAL A 1 72 ? 54.987 -5.078 -1.909 1.00 0.00 72 VAL C O 17
ATOM 27811 N N . ASP A 1 73 ? 56.382 -6.862 -1.733 1.00 0.00 73 ASP C N 17
ATOM 27812 C CA . ASP A 1 73 ? 55.670 -7.520 -0.640 1.00 0.00 73 ASP C CA 17
ATOM 27813 C C . ASP A 1 73 ? 55.982 -6.869 0.702 1.00 0.00 73 ASP C C 17
ATOM 27814 O O . ASP A 1 73 ? 56.931 -6.091 0.824 1.00 0.00 73 ASP C O 17
ATOM 27823 N N . PHE A 1 74 ? 55.126 -7.126 1.684 1.00 0.00 74 PHE C N 17
ATOM 27824 C CA . PHE A 1 74 ? 55.250 -6.490 2.994 1.00 0.00 74 PHE C CA 17
ATOM 27825 C C . PHE A 1 74 ? 56.590 -6.817 3.675 1.00 0.00 74 PHE C C 17
ATOM 27826 O O . PHE A 1 74 ? 57.311 -5.910 4.102 1.00 0.00 74 PHE C O 17
ATOM 27843 N N . ASP A 1 75 ? 56.946 -8.098 3.711 1.00 0.00 75 ASP C N 17
ATOM 27844 C CA . ASP A 1 75 ? 58.229 -8.526 4.288 1.00 0.00 75 ASP C CA 17
ATOM 27845 C C . ASP A 1 75 ? 59.397 -8.032 3.421 1.00 0.00 75 ASP C C 17
ATOM 27846 O O . ASP A 1 75 ? 60.458 -7.654 3.934 1.00 0.00 75 ASP C O 17
ATOM 27855 N N . GLU A 1 76 ? 59.179 -8.043 2.099 1.00 0.00 76 GLU C N 17
ATOM 27856 C CA . GLU A 1 76 ? 60.192 -7.614 1.128 1.00 0.00 76 GLU C CA 17
ATOM 27857 C C . GLU A 1 76 ? 60.497 -6.155 1.308 1.00 0.00 76 GLU C C 17
ATOM 27858 O O . GLU A 1 76 ? 61.648 -5.744 1.252 1.00 0.00 76 GLU C O 17
ATOM 27870 N N . PHE A 1 77 ? 59.456 -5.386 1.574 1.00 0.00 77 PHE C N 17
ATOM 27871 C CA . PHE A 1 77 ? 59.571 -3.961 1.786 1.00 0.00 77 PHE C CA 17
ATOM 27872 C C . PHE A 1 77 ? 60.550 -3.709 2.938 1.00 0.00 77 PHE C C 17
ATOM 27873 O O . PHE A 1 77 ? 61.435 -2.850 2.837 1.00 0.00 77 PHE C O 17
ATOM 27890 N N . LEU A 1 78 ? 60.399 -4.494 4.023 1.00 0.00 78 LEU C N 17
ATOM 27891 C CA . LEU A 1 78 ? 61.274 -4.385 5.191 1.00 0.00 78 LEU C CA 17
ATOM 27892 C C . LEU A 1 78 ? 62.752 -4.641 4.830 1.00 0.00 78 LEU C C 17
ATOM 27893 O O . LEU A 1 78 ? 63.589 -3.742 4.928 1.00 0.00 78 LEU C O 17
ATOM 27909 N N . VAL A 1 79 ? 63.068 -5.891 4.486 1.00 0.00 79 VAL C N 17
ATOM 27910 C CA . VAL A 1 79 ? 64.458 -6.306 4.215 1.00 0.00 79 VAL C CA 17
ATOM 27911 C C . VAL A 1 79 ? 65.104 -5.626 3.005 1.00 0.00 79 VAL C C 17
ATOM 27912 O O . VAL A 1 79 ? 66.297 -5.329 3.036 1.00 0.00 79 VAL C O 17
ATOM 27925 N N . MET A 1 80 ? 64.353 -5.438 1.926 1.00 0.00 80 MET C N 17
ATOM 27926 C CA . MET A 1 80 ? 64.922 -4.840 0.707 1.00 0.00 80 MET C CA 17
ATOM 27927 C C . MET A 1 80 ? 65.457 -3.435 0.977 1.00 0.00 80 MET C C 17
ATOM 27928 O O . MET A 1 80 ? 66.573 -3.092 0.575 1.00 0.00 80 MET C O 17
ATOM 27942 N N . MET A 1 81 ? 64.678 -2.657 1.711 1.00 0.00 81 MET C N 17
ATOM 27943 C CA . MET A 1 81 ? 65.074 -1.315 2.107 1.00 0.00 81 MET C CA 17
ATOM 27944 C C . MET A 1 81 ? 66.221 -1.328 3.103 1.00 0.00 81 MET C C 17
ATOM 27945 O O . MET A 1 81 ? 67.069 -0.430 3.104 1.00 0.00 81 MET C O 17
ATOM 27959 N N . VAL A 1 82 ? 66.235 -2.341 3.960 1.00 0.00 82 VAL C N 17
ATOM 27960 C CA . VAL A 1 82 ? 67.265 -2.470 4.981 1.00 0.00 82 VAL C CA 17
ATOM 27961 C C . VAL A 1 82 ? 68.669 -2.517 4.354 1.00 0.00 82 VAL C C 17
ATOM 27962 O O . VAL A 1 82 ? 69.659 -2.172 5.005 1.00 0.00 82 VAL C O 17
ATOM 27975 N N . ARG A 1 83 ? 68.745 -2.902 3.084 1.00 0.00 83 ARG C N 17
ATOM 27976 C CA . ARG A 1 83 ? 70.033 -2.949 2.408 1.00 0.00 83 ARG C CA 17
ATOM 27977 C C . ARG A 1 83 ? 70.636 -1.543 2.321 1.00 0.00 83 ARG C C 17
ATOM 27978 O O . ARG A 1 83 ? 71.819 -1.350 2.600 1.00 0.00 83 ARG C O 17
ATOM 27999 N N . CYS A 1 84 ? 69.783 -0.554 2.058 1.00 0.00 84 CYS C N 17
ATOM 28000 C CA . CYS A 1 84 ? 70.207 0.845 2.053 1.00 0.00 84 CYS C CA 17
ATOM 28001 C C . CYS A 1 84 ? 70.641 1.264 3.462 1.00 0.00 84 CYS C C 17
ATOM 28002 O O . CYS A 1 84 ? 71.665 1.923 3.644 1.00 0.00 84 CYS C O 17
ATOM 28010 N N . MET A 1 85 ? 69.883 0.808 4.455 1.00 0.00 85 MET C N 17
ATOM 28011 C CA . MET A 1 85 ? 70.202 1.058 5.858 1.00 0.00 85 MET C CA 17
ATOM 28012 C C . MET A 1 85 ? 71.528 0.410 6.235 1.00 0.00 85 MET C C 17
ATOM 28013 O O . MET A 1 85 ? 72.334 1.006 6.954 1.00 0.00 85 MET C O 17
ATOM 28027 N N . LYS A 1 86 ? 71.767 -0.805 5.720 1.00 0.00 86 LYS C N 17
ATOM 28028 C CA . LYS A 1 86 ? 73.017 -1.510 5.969 1.00 0.00 86 LYS C CA 17
ATOM 28029 C C . LYS A 1 86 ? 74.196 -0.723 5.402 1.00 0.00 86 LYS C C 17
ATOM 28030 O O . LYS A 1 86 ? 75.216 -0.560 6.065 1.00 0.00 86 LYS C O 17
ATOM 28049 N N . ASP A 1 87 ? 74.016 -0.188 4.189 1.00 0.00 87 ASP C N 17
ATOM 28050 C CA . ASP A 1 87 ? 75.037 0.661 3.569 1.00 0.00 87 ASP C CA 17
ATOM 28051 C C . ASP A 1 87 ? 75.236 1.933 4.405 1.00 0.00 87 ASP C C 17
ATOM 28052 O O . ASP A 1 87 ? 76.365 2.415 4.584 1.00 0.00 87 ASP C O 17
ATOM 28061 N N . ASP A 1 88 ? 74.126 2.428 4.960 1.00 0.00 88 ASP C N 17
ATOM 28062 C CA . ASP A 1 88 ? 74.126 3.596 5.850 1.00 0.00 88 ASP C CA 17
ATOM 28063 C C . ASP A 1 88 ? 75.037 4.727 5.337 1.00 0.00 88 ASP C C 17
ATOM 28064 O O . ASP A 1 88 ? 75.175 4.940 4.123 1.00 0.00 88 ASP C O 17
ATOM 28073 N N . SER A 1 89 ? 75.574 5.496 6.276 1.00 0.00 89 SER C N 17
ATOM 28074 C CA . SER A 1 89 ? 76.404 6.657 5.974 1.00 0.00 89 SER C CA 17
ATOM 28075 C C . SER A 1 89 ? 77.481 6.861 7.041 1.00 0.00 89 SER C C 17
ATOM 28076 O O . SER A 1 89 ? 77.259 6.473 8.177 1.00 0.00 89 SER C O 17
ATOM 28085 N N . ARG B 2 1 ? 64.009 4.825 4.810 1.00 0.00 147 ARG I N 17
ATOM 28086 C CA . ARG B 2 1 ? 63.787 3.616 3.956 1.00 0.00 147 ARG I CA 17
ATOM 28087 C C . ARG B 2 1 ? 64.352 3.877 2.559 1.00 0.00 147 ARG I C 17
ATOM 28088 O O . ARG B 2 1 ? 64.269 4.998 2.063 1.00 0.00 147 ARG I O 17
ATOM 28111 N N . ILE B 2 2 ? 64.991 2.847 1.959 1.00 0.00 148 ILE I N 17
ATOM 28112 C CA . ILE B 2 2 ? 65.696 2.993 0.668 1.00 0.00 148 ILE I CA 17
ATOM 28113 C C . ILE B 2 2 ? 66.305 4.406 0.519 1.00 0.00 148 ILE I C 17
ATOM 28114 O O . ILE B 2 2 ? 66.061 5.104 -0.460 1.00 0.00 148 ILE I O 17
ATOM 28130 N N . SER B 2 3 ? 67.091 4.805 1.546 1.00 0.00 149 SER I N 17
ATOM 28131 C CA . SER B 2 3 ? 67.767 6.123 1.605 1.00 0.00 149 SER I CA 17
ATOM 28132 C C . SER B 2 3 ? 66.807 7.267 1.983 1.00 0.00 149 SER I C 17
ATOM 28133 O O . SER B 2 3 ? 66.180 7.880 1.113 1.00 0.00 149 SER I O 17
ATOM 28141 N N . ALA B 2 4 ? 66.713 7.540 3.298 1.00 0.00 150 ALA I N 17
ATOM 28142 C CA . ALA B 2 4 ? 65.828 8.593 3.861 1.00 0.00 150 ALA I CA 17
ATOM 28143 C C . ALA B 2 4 ? 64.355 8.155 3.856 1.00 0.00 150 ALA I C 17
ATOM 28144 O O . ALA B 2 4 ? 63.977 7.235 3.133 1.00 0.00 150 ALA I O 17
ATOM 28151 N N . ASP B 2 5 ? 63.526 8.808 4.671 1.00 0.00 151 ASP I N 17
ATOM 28152 C CA . ASP B 2 5 ? 62.109 8.445 4.754 1.00 0.00 151 ASP I CA 17
ATOM 28153 C C . ASP B 2 5 ? 61.186 9.561 4.248 1.00 0.00 151 ASP I C 17
ATOM 28154 O O . ASP B 2 5 ? 60.305 10.033 4.966 1.00 0.00 151 ASP I O 17
ATOM 28163 N N . ALA B 2 6 ? 61.347 9.912 2.972 1.00 0.00 152 ALA I N 17
ATOM 28164 C CA . ALA B 2 6 ? 60.510 10.927 2.330 1.00 0.00 152 ALA I CA 17
ATOM 28165 C C . ALA B 2 6 ? 59.043 10.519 2.365 1.00 0.00 152 ALA I C 17
ATOM 28166 O O . ALA B 2 6 ? 58.158 11.355 2.263 1.00 0.00 152 ALA I O 17
ATOM 28173 N N . MET B 2 7 ? 58.810 9.207 2.451 1.00 0.00 153 MET I N 17
ATOM 28174 C CA . MET B 2 7 ? 57.463 8.637 2.423 1.00 0.00 153 MET I CA 17
ATOM 28175 C C . MET B 2 7 ? 56.617 9.115 3.612 1.00 0.00 153 MET I C 17
ATOM 28176 O O . MET B 2 7 ? 55.422 9.367 3.459 1.00 0.00 153 MET I O 17
ATOM 28190 N N . MET B 2 8 ? 57.243 9.221 4.797 1.00 0.00 154 MET I N 17
ATOM 28191 C CA . MET B 2 8 ? 56.539 9.629 6.026 1.00 0.00 154 MET I CA 17
ATOM 28192 C C . MET B 2 8 ? 55.668 10.878 5.805 1.00 0.00 154 MET I C 17
ATOM 28193 O O . MET B 2 8 ? 54.447 10.791 5.818 1.00 0.00 154 MET I O 17
ATOM 28207 N N . GLN B 2 9 ? 56.306 12.038 5.631 1.00 0.00 155 GLN I N 17
ATOM 28208 C CA . GLN B 2 9 ? 55.567 13.299 5.437 1.00 0.00 155 GLN I CA 17
ATOM 28209 C C . GLN B 2 9 ? 54.752 13.273 4.133 1.00 0.00 155 GLN I C 17
ATOM 28210 O O . GLN B 2 9 ? 53.597 13.704 4.094 1.00 0.00 155 GLN I O 17
ATOM 28224 N N . ALA B 2 10 ? 55.349 12.704 3.094 1.00 0.00 156 ALA I N 17
ATOM 28225 C CA . ALA B 2 10 ? 54.730 12.536 1.771 1.00 0.00 156 ALA I CA 17
ATOM 28226 C C . ALA B 2 10 ? 53.415 11.749 1.820 1.00 0.00 156 ALA I C 17
ATOM 28227 O O . ALA B 2 10 ? 52.709 11.656 0.812 1.00 0.00 156 ALA I O 17
ATOM 28234 N N . LEU B 2 11 ? 53.123 11.131 2.966 1.00 0.00 157 LEU I N 17
ATOM 28235 C CA . LEU B 2 11 ? 51.924 10.311 3.108 1.00 0.00 157 LEU I CA 17
ATOM 28236 C C . LEU B 2 11 ? 50.707 11.168 2.786 1.00 0.00 157 LEU I C 17
ATOM 28237 O O . LEU B 2 11 ? 49.835 10.764 2.021 1.00 0.00 157 LEU I O 17
ATOM 28253 N N . LEU B 2 12 ? 50.716 12.396 3.309 1.00 0.00 158 LEU I N 17
ATOM 28254 C CA . LEU B 2 12 ? 49.673 13.399 3.020 1.00 0.00 158 LEU I CA 17
ATOM 28255 C C . LEU B 2 12 ? 48.254 12.895 3.374 1.00 0.00 158 LEU I C 17
ATOM 28256 O O . LEU B 2 12 ? 48.042 11.705 3.600 1.00 0.00 158 LEU I O 17
ATOM 28272 N N . GLY B 2 13 ? 47.285 13.829 3.414 1.00 0.00 159 GLY I N 17
ATOM 28273 C CA . GLY B 2 13 ? 45.877 13.502 3.710 1.00 0.00 159 GLY I CA 17
ATOM 28274 C C . GLY B 2 13 ? 45.106 13.259 2.413 1.00 0.00 159 GLY I C 17
ATOM 28275 O O . GLY B 2 13 ? 45.257 14.010 1.453 1.00 0.00 159 GLY I O 17
ATOM 28279 N N . ALA B 2 14 ? 44.332 12.171 2.363 1.00 0.00 160 ALA I N 17
ATOM 28280 C CA . ALA B 2 14 ? 43.612 11.808 1.133 1.00 0.00 160 ALA I CA 17
ATOM 28281 C C . ALA B 2 14 ? 42.222 12.438 1.056 1.00 0.00 160 ALA I C 17
ATOM 28282 O O . ALA B 2 14 ? 42.028 13.449 0.378 1.00 0.00 160 ALA I O 17
ATOM 28289 N N . ARG B 2 15 ? 41.253 11.831 1.750 1.00 0.00 161 ARG I N 17
ATOM 28290 C CA . ARG B 2 15 ? 39.891 12.331 1.774 1.00 0.00 161 ARG I CA 17
ATOM 28291 C C . ARG B 2 15 ? 39.295 12.377 3.162 1.00 0.00 161 ARG I C 17
ATOM 28292 O O . ARG B 2 15 ? 39.369 11.403 3.923 1.00 0.00 161 ARG I O 17
ATOM 28313 N N . ALA B 2 16 ? 38.486 13.400 3.355 1.00 0.00 162 ALA I N 17
ATOM 28314 C CA . ALA B 2 16 ? 37.600 13.518 4.491 1.00 0.00 162 ALA I CA 17
ATOM 28315 C C . ALA B 2 16 ? 36.164 13.653 3.962 1.00 0.00 162 ALA I C 17
ATOM 28316 O O . ALA B 2 16 ? 35.223 13.921 4.710 1.00 0.00 162 ALA I O 17
ATOM 28323 N N . LYS B 2 17 ? 36.029 13.490 2.640 1.00 0.00 163 LYS I N 17
ATOM 28324 C CA . LYS B 2 17 ? 34.750 13.629 1.945 1.00 0.00 163 LYS I CA 17
ATOM 28325 C C . LYS B 2 17 ? 34.749 12.825 0.643 1.00 0.00 163 LYS I C 17
ATOM 28326 O O . LYS B 2 17 ? 35.766 12.830 -0.030 1.00 0.00 163 LYS I O 17
ATOM 28391 N N . MET A 1 1 ? 72.923 -18.171 2.699 1.00 0.00 1 MET C N 18
ATOM 28392 C CA . MET A 1 1 ? 72.784 -16.785 2.189 1.00 0.00 1 MET C CA 18
ATOM 28393 C C . MET A 1 1 ? 73.334 -15.807 3.238 1.00 0.00 1 MET C C 18
ATOM 28394 O O . MET A 1 1 ? 74.419 -16.026 3.773 1.00 0.00 1 MET C O 18
ATOM 28410 N N . ASP A 1 2 ? 72.618 -14.710 3.498 1.00 0.00 2 ASP C N 18
ATOM 28411 C CA . ASP A 1 2 ? 73.076 -13.697 4.447 1.00 0.00 2 ASP C CA 18
ATOM 28412 C C . ASP A 1 2 ? 72.111 -13.525 5.634 1.00 0.00 2 ASP C C 18
ATOM 28413 O O . ASP A 1 2 ? 70.968 -13.108 5.465 1.00 0.00 2 ASP C O 18
ATOM 28422 N N . ASP A 1 3 ? 72.618 -13.790 6.842 1.00 0.00 3 ASP C N 18
ATOM 28423 C CA . ASP A 1 3 ? 71.843 -13.590 8.076 1.00 0.00 3 ASP C CA 18
ATOM 28424 C C . ASP A 1 3 ? 71.694 -12.104 8.409 1.00 0.00 3 ASP C C 18
ATOM 28425 O O . ASP A 1 3 ? 70.884 -11.728 9.258 1.00 0.00 3 ASP C O 18
ATOM 28434 N N . ILE A 1 4 ? 72.550 -11.282 7.808 1.00 0.00 4 ILE C N 18
ATOM 28435 C CA . ILE A 1 4 ? 72.590 -9.841 8.098 1.00 0.00 4 ILE C CA 18
ATOM 28436 C C . ILE A 1 4 ? 71.333 -9.102 7.631 1.00 0.00 4 ILE C C 18
ATOM 28437 O O . ILE A 1 4 ? 71.011 -8.032 8.162 1.00 0.00 4 ILE C O 18
ATOM 28453 N N . TYR A 1 5 ? 70.608 -9.662 6.666 1.00 0.00 5 TYR C N 18
ATOM 28454 C CA . TYR A 1 5 ? 69.376 -9.016 6.205 1.00 0.00 5 TYR C CA 18
ATOM 28455 C C . TYR A 1 5 ? 68.382 -8.913 7.348 1.00 0.00 5 TYR C C 18
ATOM 28456 O O . TYR A 1 5 ? 67.820 -7.846 7.605 1.00 0.00 5 TYR C O 18
ATOM 28474 N N . LYS A 1 6 ? 68.207 -10.021 8.048 1.00 0.00 6 LYS C N 18
ATOM 28475 C CA . LYS A 1 6 ? 67.309 -10.094 9.198 1.00 0.00 6 LYS C CA 18
ATOM 28476 C C . LYS A 1 6 ? 67.801 -9.204 10.347 1.00 0.00 6 LYS C C 18
ATOM 28477 O O . LYS A 1 6 ? 67.005 -8.617 11.071 1.00 0.00 6 LYS C O 18
ATOM 28496 N N . ALA A 1 7 ? 69.117 -9.198 10.557 1.00 0.00 7 ALA C N 18
ATOM 28497 C CA . ALA A 1 7 ? 69.738 -8.480 11.681 1.00 0.00 7 ALA C CA 18
ATOM 28498 C C . ALA A 1 7 ? 69.466 -6.965 11.632 1.00 0.00 7 ALA C C 18
ATOM 28499 O O . ALA A 1 7 ? 69.295 -6.320 12.671 1.00 0.00 7 ALA C O 18
ATOM 28506 N N . ALA A 1 8 ? 69.511 -6.400 10.432 1.00 0.00 8 ALA C N 18
ATOM 28507 C CA . ALA A 1 8 ? 69.370 -4.948 10.235 1.00 0.00 8 ALA C CA 18
ATOM 28508 C C . ALA A 1 8 ? 68.014 -4.398 10.753 1.00 0.00 8 ALA C C 18
ATOM 28509 O O . ALA A 1 8 ? 67.969 -3.349 11.414 1.00 0.00 8 ALA C O 18
ATOM 28516 N N . VAL A 1 9 ? 66.920 -5.094 10.432 1.00 0.00 9 VAL C N 18
ATOM 28517 C CA . VAL A 1 9 ? 65.559 -4.668 10.820 1.00 0.00 9 VAL C CA 18
ATOM 28518 C C . VAL A 1 9 ? 65.320 -4.764 12.338 1.00 0.00 9 VAL C C 18
ATOM 28519 O O . VAL A 1 9 ? 64.471 -4.054 12.892 1.00 0.00 9 VAL C O 18
ATOM 28532 N N . GLU A 1 10 ? 66.058 -5.663 12.993 1.00 0.00 10 GLU C N 18
ATOM 28533 C CA . GLU A 1 10 ? 65.899 -5.914 14.433 1.00 0.00 10 GLU C CA 18
ATOM 28534 C C . GLU A 1 10 ? 66.144 -4.640 15.250 1.00 0.00 10 GLU C C 18
ATOM 28535 O O . GLU A 1 10 ? 65.635 -4.497 16.365 1.00 0.00 10 GLU C O 18
ATOM 28547 N N . GLN A 1 11 ? 66.903 -3.710 14.677 1.00 0.00 11 GLN C N 18
ATOM 28548 C CA . GLN A 1 11 ? 67.181 -2.435 15.340 1.00 0.00 11 GLN C CA 18
ATOM 28549 C C . GLN A 1 11 ? 65.919 -1.567 15.421 1.00 0.00 11 GLN C C 18
ATOM 28550 O O . GLN A 1 11 ? 65.732 -0.803 16.376 1.00 0.00 11 GLN C O 18
ATOM 28564 N N . LEU A 1 12 ? 65.059 -1.710 14.423 1.00 0.00 12 LEU C N 18
ATOM 28565 C CA . LEU A 1 12 ? 63.818 -0.945 14.345 1.00 0.00 12 LEU C CA 18
ATOM 28566 C C . LEU A 1 12 ? 62.792 -1.438 15.369 1.00 0.00 12 LEU C C 18
ATOM 28567 O O . LEU A 1 12 ? 62.728 -2.630 15.673 1.00 0.00 12 LEU C O 18
ATOM 28583 N N . THR A 1 13 ? 61.996 -0.502 15.899 1.00 0.00 13 THR C N 18
ATOM 28584 C CA . THR A 1 13 ? 60.969 -0.804 16.900 1.00 0.00 13 THR C CA 18
ATOM 28585 C C . THR A 1 13 ? 59.703 -1.341 16.236 1.00 0.00 13 THR C C 18
ATOM 28586 O O . THR A 1 13 ? 59.531 -1.211 15.025 1.00 0.00 13 THR C O 18
ATOM 28597 N N . GLU A 1 14 ? 58.792 -1.903 17.041 1.00 0.00 14 GLU C N 18
ATOM 28598 C CA . GLU A 1 14 ? 57.523 -2.432 16.520 1.00 0.00 14 GLU C CA 18
ATOM 28599 C C . GLU A 1 14 ? 56.643 -1.317 15.954 1.00 0.00 14 GLU C C 18
ATOM 28600 O O . GLU A 1 14 ? 55.998 -1.491 14.916 1.00 0.00 14 GLU C O 18
ATOM 28612 N N . GLU A 1 15 ? 56.703 -0.145 16.589 1.00 0.00 15 GLU C N 18
ATOM 28613 C CA . GLU A 1 15 ? 55.984 1.016 16.089 1.00 0.00 15 GLU C CA 18
ATOM 28614 C C . GLU A 1 15 ? 56.540 1.446 14.743 1.00 0.00 15 GLU C C 18
ATOM 28615 O O . GLU A 1 15 ? 55.785 1.737 13.826 1.00 0.00 15 GLU C O 18
ATOM 28627 N N . GLN A 1 16 ? 57.867 1.366 14.592 1.00 0.00 16 GLN C N 18
ATOM 28628 C CA . GLN A 1 16 ? 58.507 1.695 13.319 1.00 0.00 16 GLN C CA 18
ATOM 28629 C C . GLN A 1 16 ? 57.885 0.881 12.183 1.00 0.00 16 GLN C C 18
ATOM 28630 O O . GLN A 1 16 ? 57.451 1.445 11.185 1.00 0.00 16 GLN C O 18
ATOM 28644 N N . LYS A 1 17 ? 57.765 -0.442 12.391 1.00 0.00 17 LYS C N 18
ATOM 28645 C CA . LYS A 1 17 ? 57.108 -1.304 11.401 1.00 0.00 17 LYS C CA 18
ATOM 28646 C C . LYS A 1 17 ? 55.615 -0.958 11.253 1.00 0.00 17 LYS C C 18
ATOM 28647 O O . LYS A 1 17 ? 55.083 -0.907 10.142 1.00 0.00 17 LYS C O 18
ATOM 28666 N N . ASN A 1 18 ? 54.933 -0.762 12.385 1.00 0.00 18 ASN C N 18
ATOM 28667 C CA . ASN A 1 18 ? 53.497 -0.450 12.371 1.00 0.00 18 ASN C CA 18
ATOM 28668 C C . ASN A 1 18 ? 53.205 0.896 11.714 1.00 0.00 18 ASN C C 18
ATOM 28669 O O . ASN A 1 18 ? 52.301 1.008 10.886 1.00 0.00 18 ASN C O 18
ATOM 28680 N N . GLU A 1 19 ? 54.019 1.892 12.026 1.00 0.00 19 GLU C N 18
ATOM 28681 C CA . GLU A 1 19 ? 53.874 3.211 11.425 1.00 0.00 19 GLU C CA 18
ATOM 28682 C C . GLU A 1 19 ? 54.187 3.125 9.941 1.00 0.00 19 GLU C C 18
ATOM 28683 O O . GLU A 1 19 ? 53.669 3.881 9.129 1.00 0.00 19 GLU C O 18
ATOM 28695 N N . PHE A 1 20 ? 55.042 2.170 9.617 1.00 0.00 20 PHE C N 18
ATOM 28696 C CA . PHE A 1 20 ? 55.473 1.897 8.247 1.00 0.00 20 PHE C CA 18
ATOM 28697 C C . PHE A 1 20 ? 54.249 1.558 7.387 1.00 0.00 20 PHE C C 18
ATOM 28698 O O . PHE A 1 20 ? 54.115 2.011 6.245 1.00 0.00 20 PHE C O 18
ATOM 28715 N N . LYS A 1 21 ? 53.385 0.720 7.949 1.00 0.00 21 LYS C N 18
ATOM 28716 C CA . LYS A 1 21 ? 52.203 0.208 7.264 1.00 0.00 21 LYS C CA 18
ATOM 28717 C C . LYS A 1 21 ? 51.235 1.311 6.855 1.00 0.00 21 LYS C C 18
ATOM 28718 O O . LYS A 1 21 ? 50.256 1.049 6.155 1.00 0.00 21 LYS C O 18
ATOM 28737 N N . ALA A 1 22 ? 51.468 2.526 7.342 1.00 0.00 22 ALA C N 18
ATOM 28738 C CA . ALA A 1 22 ? 50.571 3.641 7.040 1.00 0.00 22 ALA C CA 18
ATOM 28739 C C . ALA A 1 22 ? 50.398 3.781 5.524 1.00 0.00 22 ALA C C 18
ATOM 28740 O O . ALA A 1 22 ? 49.292 3.996 5.038 1.00 0.00 22 ALA C O 18
ATOM 28747 N N . ALA A 1 23 ? 51.483 3.578 4.783 1.00 0.00 23 ALA C N 18
ATOM 28748 C CA . ALA A 1 23 ? 51.422 3.594 3.327 1.00 0.00 23 ALA C CA 18
ATOM 28749 C C . ALA A 1 23 ? 51.014 2.228 2.782 1.00 0.00 23 ALA C C 18
ATOM 28750 O O . ALA A 1 23 ? 50.409 2.126 1.721 1.00 0.00 23 ALA C O 18
ATOM 28757 N N . PHE A 1 24 ? 51.278 1.187 3.552 1.00 0.00 24 PHE C N 18
ATOM 28758 C CA . PHE A 1 24 ? 50.865 -0.155 3.172 1.00 0.00 24 PHE C CA 18
ATOM 28759 C C . PHE A 1 24 ? 49.346 -0.186 3.044 1.00 0.00 24 PHE C C 18
ATOM 28760 O O . PHE A 1 24 ? 48.797 -0.753 2.103 1.00 0.00 24 PHE C O 18
ATOM 28777 N N . ASP A 1 25 ? 48.684 0.464 3.989 1.00 0.00 25 ASP C N 18
ATOM 28778 C CA . ASP A 1 25 ? 47.238 0.549 3.988 1.00 0.00 25 ASP C CA 18
ATOM 28779 C C . ASP A 1 25 ? 46.739 1.254 2.733 1.00 0.00 25 ASP C C 18
ATOM 28780 O O . ASP A 1 25 ? 45.740 0.836 2.144 1.00 0.00 25 ASP C O 18
ATOM 28789 N N . ILE A 1 26 ? 47.458 2.313 2.301 1.00 0.00 26 ILE C N 18
ATOM 28790 C CA . ILE A 1 26 ? 47.071 3.032 1.085 1.00 0.00 26 ILE C CA 18
ATOM 28791 C C . ILE A 1 26 ? 47.247 2.153 -0.147 1.00 0.00 26 ILE C C 18
ATOM 28792 O O . ILE A 1 26 ? 46.499 2.272 -1.117 1.00 0.00 26 ILE C O 18
ATOM 28808 N N . PHE A 1 27 ? 48.246 1.272 -0.095 1.00 0.00 27 PHE C N 18
ATOM 28809 C CA . PHE A 1 27 ? 48.516 0.313 -1.171 1.00 0.00 27 PHE C CA 18
ATOM 28810 C C . PHE A 1 27 ? 47.383 -0.716 -1.279 1.00 0.00 27 PHE C C 18
ATOM 28811 O O . PHE A 1 27 ? 47.082 -1.209 -2.365 1.00 0.00 27 PHE C O 18
ATOM 28828 N N . VAL A 1 28 ? 46.874 -1.148 -0.119 1.00 0.00 28 VAL C N 18
ATOM 28829 C CA . VAL A 1 28 ? 45.888 -2.234 -0.070 1.00 0.00 28 VAL C CA 18
ATOM 28830 C C . VAL A 1 28 ? 44.517 -1.777 0.450 1.00 0.00 28 VAL C C 18
ATOM 28831 O O . VAL A 1 28 ? 43.913 -2.441 1.301 1.00 0.00 28 VAL C O 18
ATOM 28844 N N . LEU A 1 29 ? 43.993 -0.688 -0.106 1.00 0.00 29 LEU C N 18
ATOM 28845 C CA . LEU A 1 29 ? 42.655 -0.214 0.270 1.00 0.00 29 LEU C CA 18
ATOM 28846 C C . LEU A 1 29 ? 41.604 -1.255 -0.116 1.00 0.00 29 LEU C C 18
ATOM 28847 O O . LEU A 1 29 ? 40.711 -1.578 0.665 1.00 0.00 29 LEU C O 18
ATOM 28863 N N . GLY A 1 30 ? 41.764 -1.792 -1.326 1.00 0.00 30 GLY C N 18
ATOM 28864 C CA . GLY A 1 30 ? 40.879 -2.830 -1.864 1.00 0.00 30 GLY C CA 18
ATOM 28865 C C . GLY A 1 30 ? 41.672 -3.848 -2.684 1.00 0.00 30 GLY C C 18
ATOM 28866 O O . GLY A 1 30 ? 41.101 -4.615 -3.458 1.00 0.00 30 GLY C O 18
ATOM 28870 N N . ALA A 1 31 ? 42.992 -3.846 -2.495 1.00 0.00 31 ALA C N 18
ATOM 28871 C CA . ALA A 1 31 ? 43.889 -4.756 -3.210 1.00 0.00 31 ALA C CA 18
ATOM 28872 C C . ALA A 1 31 ? 43.727 -6.190 -2.700 1.00 0.00 31 ALA C C 18
ATOM 28873 O O . ALA A 1 31 ? 44.290 -6.562 -1.676 1.00 0.00 31 ALA C O 18
ATOM 28880 N N . GLU A 1 32 ? 42.922 -6.972 -3.404 1.00 0.00 32 GLU C N 18
ATOM 28881 C CA . GLU A 1 32 ? 42.636 -8.349 -3.013 1.00 0.00 32 GLU C CA 18
ATOM 28882 C C . GLU A 1 32 ? 43.885 -9.238 -3.065 1.00 0.00 32 GLU C C 18
ATOM 28883 O O . GLU A 1 32 ? 43.976 -10.225 -2.344 1.00 0.00 32 GLU C O 18
ATOM 28895 N N . ASP A 1 33 ? 44.850 -8.864 -3.904 1.00 0.00 33 ASP C N 18
ATOM 28896 C CA . ASP A 1 33 ? 46.111 -9.623 -4.009 1.00 0.00 33 ASP C CA 18
ATOM 28897 C C . ASP A 1 33 ? 46.903 -9.542 -2.694 1.00 0.00 33 ASP C C 18
ATOM 28898 O O . ASP A 1 33 ? 47.535 -10.519 -2.273 1.00 0.00 33 ASP C O 18
ATOM 28907 N N . GLY A 1 34 ? 46.800 -8.403 -2.022 1.00 0.00 34 GLY C N 18
ATOM 28908 C CA . GLY A 1 34 ? 47.428 -8.194 -0.716 1.00 0.00 34 GLY C CA 18
ATOM 28909 C C . GLY A 1 34 ? 48.903 -7.804 -0.834 1.00 0.00 34 GLY C C 18
ATOM 28910 O O . GLY A 1 34 ? 49.616 -7.750 0.167 1.00 0.00 34 GLY C O 18
ATOM 28914 N N . CYS A 1 35 ? 49.333 -7.489 -2.055 1.00 0.00 35 CYS C N 18
ATOM 28915 C CA . CYS A 1 35 ? 50.721 -7.055 -2.317 1.00 0.00 35 CYS C CA 18
ATOM 28916 C C . CYS A 1 35 ? 50.735 -5.732 -3.075 1.00 0.00 35 CYS C C 18
ATOM 28917 O O . CYS A 1 35 ? 49.701 -5.297 -3.587 1.00 0.00 35 CYS C O 18
ATOM 28925 N N . ILE A 1 36 ? 51.907 -5.097 -3.187 1.00 0.00 36 ILE C N 18
ATOM 28926 C CA . ILE A 1 36 ? 51.986 -3.866 -3.935 1.00 0.00 36 ILE C CA 18
ATOM 28927 C C . ILE A 1 36 ? 52.347 -4.244 -5.359 1.00 0.00 36 ILE C C 18
ATOM 28928 O O . ILE A 1 36 ? 53.441 -4.751 -5.626 1.00 0.00 36 ILE C O 18
ATOM 28944 N N . SER A 1 37 ? 51.396 -4.071 -6.248 1.00 0.00 37 SER C N 18
ATOM 28945 C CA . SER A 1 37 ? 51.557 -4.492 -7.635 1.00 0.00 37 SER C CA 18
ATOM 28946 C C . SER A 1 37 ? 51.814 -3.290 -8.528 1.00 0.00 37 SER C C 18
ATOM 28947 O O . SER A 1 37 ? 51.790 -3.392 -9.752 1.00 0.00 37 SER C O 18
ATOM 28955 N N . THR A 1 38 ? 52.038 -2.146 -7.892 1.00 0.00 38 THR C N 18
ATOM 28956 C CA . THR A 1 38 ? 52.290 -0.883 -8.580 1.00 0.00 38 THR C CA 18
ATOM 28957 C C . THR A 1 38 ? 51.012 -0.227 -9.084 1.00 0.00 38 THR C C 18
ATOM 28958 O O . THR A 1 38 ? 50.919 1.002 -9.164 1.00 0.00 38 THR C O 18
ATOM 28969 N N . LYS A 1 39 ? 50.007 -1.043 -9.345 1.00 0.00 39 LYS C N 18
ATOM 28970 C CA . LYS A 1 39 ? 48.717 -0.544 -9.764 1.00 0.00 39 LYS C CA 18
ATOM 28971 C C . LYS A 1 39 ? 48.114 0.309 -8.654 1.00 0.00 39 LYS C C 18
ATOM 28972 O O . LYS A 1 39 ? 47.621 1.411 -8.897 1.00 0.00 39 LYS C O 18
ATOM 28991 N N . GLU A 1 40 ? 48.252 -0.176 -7.421 1.00 0.00 40 GLU C N 18
ATOM 28992 C CA . GLU A 1 40 ? 47.819 0.557 -6.235 1.00 0.00 40 GLU C CA 18
ATOM 28993 C C . GLU A 1 40 ? 48.909 1.527 -5.767 1.00 0.00 40 GLU C C 18
ATOM 28994 O O . GLU A 1 40 ? 48.663 2.402 -4.936 1.00 0.00 40 GLU C O 18
ATOM 29006 N N . LEU A 1 41 ? 50.138 1.298 -6.254 1.00 0.00 41 LEU C N 18
ATOM 29007 C CA . LEU A 1 41 ? 51.305 2.078 -5.825 1.00 0.00 41 LEU C CA 18
ATOM 29008 C C . LEU A 1 41 ? 51.165 3.559 -6.186 1.00 0.00 41 LEU C C 18
ATOM 29009 O O . LEU A 1 41 ? 51.681 4.405 -5.486 1.00 0.00 41 LEU C O 18
ATOM 29025 N N . GLY A 1 42 ? 50.553 3.857 -7.335 1.00 0.00 42 GLY C N 18
ATOM 29026 C CA . GLY A 1 42 ? 50.423 5.247 -7.800 1.00 0.00 42 GLY C CA 18
ATOM 29027 C C . GLY A 1 42 ? 50.031 6.189 -6.651 1.00 0.00 42 GLY C C 18
ATOM 29028 O O . GLY A 1 42 ? 50.398 7.366 -6.650 1.00 0.00 42 GLY C O 18
ATOM 29032 N N . LYS A 1 43 ? 49.377 5.630 -5.634 1.00 0.00 43 LYS C N 18
ATOM 29033 C CA . LYS A 1 43 ? 49.031 6.377 -4.419 1.00 0.00 43 LYS C CA 18
ATOM 29034 C C . LYS A 1 43 ? 50.278 6.799 -3.660 1.00 0.00 43 LYS C C 18
ATOM 29035 O O . LYS A 1 43 ? 50.297 7.849 -3.026 1.00 0.00 43 LYS C O 18
ATOM 29054 N N . VAL A 1 44 ? 51.313 5.967 -3.732 1.00 0.00 44 VAL C N 18
ATOM 29055 C CA . VAL A 1 44 ? 52.573 6.225 -3.047 1.00 0.00 44 VAL C CA 18
ATOM 29056 C C . VAL A 1 44 ? 53.156 7.582 -3.481 1.00 0.00 44 VAL C C 18
ATOM 29057 O O . VAL A 1 44 ? 53.592 8.380 -2.655 1.00 0.00 44 VAL C O 18
ATOM 29070 N N . MET A 1 45 ? 53.125 7.845 -4.779 1.00 0.00 45 MET C N 18
ATOM 29071 C CA . MET A 1 45 ? 53.607 9.106 -5.330 1.00 0.00 45 MET C CA 18
ATOM 29072 C C . MET A 1 45 ? 52.694 10.269 -4.921 1.00 0.00 45 MET C C 18
ATOM 29073 O O . MET A 1 45 ? 53.161 11.382 -4.662 1.00 0.00 45 MET C O 18
ATOM 29087 N N . ARG A 1 46 ? 51.396 9.977 -4.791 1.00 0.00 46 ARG C N 18
ATOM 29088 C CA . ARG A 1 46 ? 50.411 10.951 -4.329 1.00 0.00 46 ARG C CA 18
ATOM 29089 C C . ARG A 1 46 ? 50.682 11.401 -2.893 1.00 0.00 46 ARG C C 18
ATOM 29090 O O . ARG A 1 46 ? 50.522 12.580 -2.577 1.00 0.00 46 ARG C O 18
ATOM 29111 N N . MET A 1 47 ? 51.139 10.477 -2.035 1.00 0.00 47 MET C N 18
ATOM 29112 C CA . MET A 1 47 ? 51.492 10.848 -0.661 1.00 0.00 47 MET C CA 18
ATOM 29113 C C . MET A 1 47 ? 52.616 11.878 -0.715 1.00 0.00 47 MET C C 18
ATOM 29114 O O . MET A 1 47 ? 52.590 12.895 -0.026 1.00 0.00 47 MET C O 18
ATOM 29128 N N . LEU A 1 48 ? 53.558 11.620 -1.605 1.00 0.00 48 LEU C N 18
ATOM 29129 C CA . LEU A 1 48 ? 54.659 12.528 -1.886 1.00 0.00 48 LEU C CA 18
ATOM 29130 C C . LEU A 1 48 ? 54.140 13.844 -2.470 1.00 0.00 48 LEU C C 18
ATOM 29131 O O . LEU A 1 48 ? 54.664 14.923 -2.184 1.00 0.00 48 LEU C O 18
ATOM 29147 N N . GLY A 1 49 ? 53.145 13.726 -3.347 1.00 0.00 49 GLY C N 18
ATOM 29148 C CA . GLY A 1 49 ? 52.584 14.873 -4.071 1.00 0.00 49 GLY C CA 18
ATOM 29149 C C . GLY A 1 49 ? 53.103 14.918 -5.501 1.00 0.00 49 GLY C C 18
ATOM 29150 O O . GLY A 1 49 ? 52.851 15.869 -6.238 1.00 0.00 49 GLY C O 18
ATOM 29154 N N . GLN A 1 50 ? 53.795 13.858 -5.889 1.00 0.00 50 GLN C N 18
ATOM 29155 C CA . GLN A 1 50 ? 54.349 13.711 -7.227 1.00 0.00 50 GLN C CA 18
ATOM 29156 C C . GLN A 1 50 ? 53.273 13.232 -8.223 1.00 0.00 50 GLN C C 18
ATOM 29157 O O . GLN A 1 50 ? 52.242 12.682 -7.816 1.00 0.00 50 GLN C O 18
ATOM 29171 N N . ASN A 1 51 ? 53.503 13.488 -9.529 1.00 0.00 51 ASN C N 18
ATOM 29172 C CA . ASN A 1 51 ? 52.527 13.132 -10.579 1.00 0.00 51 ASN C CA 18
ATOM 29173 C C . ASN A 1 51 ? 53.169 12.372 -11.760 1.00 0.00 51 ASN C C 18
ATOM 29174 O O . ASN A 1 51 ? 52.956 12.724 -12.927 1.00 0.00 51 ASN C O 18
ATOM 29185 N N . PRO A 1 52 ? 53.891 11.310 -11.482 1.00 0.00 52 PRO C N 18
ATOM 29186 C CA . PRO A 1 52 ? 54.498 10.431 -12.533 1.00 0.00 52 PRO C CA 18
ATOM 29187 C C . PRO A 1 52 ? 53.452 9.514 -13.187 1.00 0.00 52 PRO C C 18
ATOM 29188 O O . PRO A 1 52 ? 52.474 9.117 -12.549 1.00 0.00 52 PRO C O 18
ATOM 29199 N N . THR A 1 53 ? 53.704 9.141 -14.435 1.00 0.00 53 THR C N 18
ATOM 29200 C CA . THR A 1 53 ? 52.827 8.216 -15.169 1.00 0.00 53 THR C CA 18
ATOM 29201 C C . THR A 1 53 ? 52.877 6.808 -14.545 1.00 0.00 53 THR C C 18
ATOM 29202 O O . THR A 1 53 ? 53.875 6.429 -13.926 1.00 0.00 53 THR C O 18
ATOM 29213 N N . PRO A 1 54 ? 51.848 6.008 -14.751 1.00 0.00 54 PRO C N 18
ATOM 29214 C CA . PRO A 1 54 ? 51.784 4.606 -14.220 1.00 0.00 54 PRO C CA 18
ATOM 29215 C C . PRO A 1 54 ? 52.981 3.777 -14.687 1.00 0.00 54 PRO C C 18
ATOM 29216 O O . PRO A 1 54 ? 53.490 2.934 -13.950 1.00 0.00 54 PRO C O 18
ATOM 29227 N N . GLU A 1 55 ? 53.447 4.048 -15.909 1.00 0.00 55 GLU C N 18
ATOM 29228 C CA . GLU A 1 55 ? 54.607 3.351 -16.457 1.00 0.00 55 GLU C CA 18
ATOM 29229 C C . GLU A 1 55 ? 55.859 3.686 -15.624 1.00 0.00 55 GLU C C 18
ATOM 29230 O O . GLU A 1 55 ? 56.606 2.798 -15.217 1.00 0.00 55 GLU C O 18
ATOM 29242 N N . GLU A 1 56 ? 56.013 4.977 -15.305 1.00 0.00 56 GLU C N 18
ATOM 29243 C CA . GLU A 1 56 ? 57.096 5.470 -14.430 1.00 0.00 56 GLU C CA 18
ATOM 29244 C C . GLU A 1 56 ? 56.896 4.949 -13.006 1.00 0.00 56 GLU C C 18
ATOM 29245 O O . GLU A 1 56 ? 57.852 4.687 -12.269 1.00 0.00 56 GLU C O 18
ATOM 29257 N N . LEU A 1 57 ? 55.637 4.853 -12.627 1.00 0.00 57 LEU C N 18
ATOM 29258 C CA . LEU A 1 57 ? 55.231 4.414 -11.309 1.00 0.00 57 LEU C CA 18
ATOM 29259 C C . LEU A 1 57 ? 55.727 2.971 -11.078 1.00 0.00 57 LEU C C 18
ATOM 29260 O O . LEU A 1 57 ? 56.247 2.639 -10.009 1.00 0.00 57 LEU C O 18
ATOM 29276 N N . GLN A 1 58 ? 55.587 2.133 -12.109 1.00 0.00 58 GLN C N 18
ATOM 29277 C CA . GLN A 1 58 ? 56.029 0.733 -12.049 1.00 0.00 58 GLN C CA 18
ATOM 29278 C C . GLN A 1 58 ? 57.544 0.614 -11.867 1.00 0.00 58 GLN C C 18
ATOM 29279 O O . GLN A 1 58 ? 58.039 -0.328 -11.231 1.00 0.00 58 GLN C O 18
ATOM 29293 N N . GLU A 1 59 ? 58.272 1.526 -12.473 1.00 0.00 59 GLU C N 18
ATOM 29294 C CA . GLU A 1 59 ? 59.710 1.472 -12.456 1.00 0.00 59 GLU C CA 18
ATOM 29295 C C . GLU A 1 59 ? 60.266 1.508 -11.033 1.00 0.00 59 GLU C C 18
ATOM 29296 O O . GLU A 1 59 ? 61.248 0.836 -10.749 1.00 0.00 59 GLU C O 18
ATOM 29308 N N . MET A 1 60 ? 59.629 2.258 -10.122 1.00 0.00 60 MET C N 18
ATOM 29309 C CA . MET A 1 60 ? 60.135 2.295 -8.749 1.00 0.00 60 MET C CA 18
ATOM 29310 C C . MET A 1 60 ? 60.102 0.892 -8.123 1.00 0.00 60 MET C C 18
ATOM 29311 O O . MET A 1 60 ? 61.107 0.432 -7.600 1.00 0.00 60 MET C O 18
ATOM 29325 N N . ILE A 1 61 ? 58.992 0.163 -8.308 1.00 0.00 61 ILE C N 18
ATOM 29326 C CA . ILE A 1 61 ? 58.941 -1.240 -7.862 1.00 0.00 61 ILE C CA 18
ATOM 29327 C C . ILE A 1 61 ? 59.922 -2.105 -8.627 1.00 0.00 61 ILE C C 18
ATOM 29328 O O . ILE A 1 61 ? 60.582 -2.953 -8.044 1.00 0.00 61 ILE C O 18
ATOM 29344 N N . ASP A 1 62 ? 59.990 -1.921 -9.938 1.00 0.00 62 ASP C N 18
ATOM 29345 C CA . ASP A 1 62 ? 60.868 -2.733 -10.765 1.00 0.00 62 ASP C CA 18
ATOM 29346 C C . ASP A 1 62 ? 62.324 -2.547 -10.325 1.00 0.00 62 ASP C C 18
ATOM 29347 O O . ASP A 1 62 ? 63.072 -3.515 -10.191 1.00 0.00 62 ASP C O 18
ATOM 29356 N N . GLU A 1 63 ? 62.695 -1.293 -10.052 1.00 0.00 63 GLU C N 18
ATOM 29357 C CA . GLU A 1 63 ? 64.033 -0.971 -9.547 1.00 0.00 63 GLU C CA 18
ATOM 29358 C C . GLU A 1 63 ? 64.196 -1.476 -8.101 1.00 0.00 63 GLU C C 18
ATOM 29359 O O . GLU A 1 63 ? 65.220 -2.064 -7.737 1.00 0.00 63 GLU C O 18
ATOM 29371 N N . VAL A 1 64 ? 63.169 -1.225 -7.284 1.00 0.00 64 VAL C N 18
ATOM 29372 C CA . VAL A 1 64 ? 63.149 -1.629 -5.866 1.00 0.00 64 VAL C CA 18
ATOM 29373 C C . VAL A 1 64 ? 63.079 -3.152 -5.689 1.00 0.00 64 VAL C C 18
ATOM 29374 O O . VAL A 1 64 ? 63.712 -3.707 -4.792 1.00 0.00 64 VAL C O 18
ATOM 29387 N N . ASP A 1 65 ? 62.231 -3.802 -6.483 1.00 0.00 65 ASP C N 18
ATOM 29388 C CA . ASP A 1 65 ? 61.948 -5.229 -6.342 1.00 0.00 65 ASP C CA 18
ATOM 29389 C C . ASP A 1 65 ? 63.159 -6.069 -6.727 1.00 0.00 65 ASP C C 18
ATOM 29390 O O . ASP A 1 65 ? 63.657 -5.986 -7.850 1.00 0.00 65 ASP C O 18
ATOM 29399 N N . GLU A 1 66 ? 63.710 -6.760 -5.736 1.00 0.00 66 GLU C N 18
ATOM 29400 C CA . GLU A 1 66 ? 64.952 -7.497 -5.908 1.00 0.00 66 GLU C CA 18
ATOM 29401 C C . GLU A 1 66 ? 64.721 -8.949 -6.352 1.00 0.00 66 GLU C C 18
ATOM 29402 O O . GLU A 1 66 ? 65.659 -9.622 -6.785 1.00 0.00 66 GLU C O 18
ATOM 29414 N N . ASP A 1 67 ? 63.489 -9.450 -6.225 1.00 0.00 67 ASP C N 18
ATOM 29415 C CA . ASP A 1 67 ? 63.209 -10.843 -6.606 1.00 0.00 67 ASP C CA 18
ATOM 29416 C C . ASP A 1 67 ? 62.954 -10.974 -8.116 1.00 0.00 67 ASP C C 18
ATOM 29417 O O . ASP A 1 67 ? 62.914 -12.082 -8.652 1.00 0.00 67 ASP C O 18
ATOM 29426 N N . GLY A 1 68 ? 62.878 -9.821 -8.802 1.00 0.00 68 GLY C N 18
ATOM 29427 C CA . GLY A 1 68 ? 62.712 -9.791 -10.268 1.00 0.00 68 GLY C CA 18
ATOM 29428 C C . GLY A 1 68 ? 61.263 -10.036 -10.709 1.00 0.00 68 GLY C C 18
ATOM 29429 O O . GLY A 1 68 ? 61.015 -10.341 -11.879 1.00 0.00 68 GLY C O 18
ATOM 29433 N N . SER A 1 69 ? 60.314 -9.956 -9.771 1.00 0.00 69 SER C N 18
ATOM 29434 C CA . SER A 1 69 ? 58.902 -10.199 -10.089 1.00 0.00 69 SER C CA 18
ATOM 29435 C C . SER A 1 69 ? 58.199 -8.922 -10.571 1.00 0.00 69 SER C C 18
ATOM 29436 O O . SER A 1 69 ? 57.104 -8.984 -11.129 1.00 0.00 69 SER C O 18
ATOM 29444 N N . GLY A 1 70 ? 58.821 -7.763 -10.321 1.00 0.00 70 GLY C N 18
ATOM 29445 C CA . GLY A 1 70 ? 58.241 -6.469 -10.722 1.00 0.00 70 GLY C CA 18
ATOM 29446 C C . GLY A 1 70 ? 57.074 -6.078 -9.820 1.00 0.00 70 GLY C C 18
ATOM 29447 O O . GLY A 1 70 ? 56.430 -5.041 -10.022 1.00 0.00 70 GLY C O 18
ATOM 29451 N N . THR A 1 71 ? 56.838 -6.913 -8.817 1.00 0.00 71 THR C N 18
ATOM 29452 C CA . THR A 1 71 ? 55.791 -6.717 -7.819 1.00 0.00 71 THR C CA 18
ATOM 29453 C C . THR A 1 71 ? 56.379 -6.969 -6.438 1.00 0.00 71 THR C C 18
ATOM 29454 O O . THR A 1 71 ? 57.260 -7.829 -6.277 1.00 0.00 71 THR C O 18
ATOM 29465 N N . VAL A 1 72 ? 55.921 -6.217 -5.454 1.00 0.00 72 VAL C N 18
ATOM 29466 C CA . VAL A 1 72 ? 56.473 -6.330 -4.116 1.00 0.00 72 VAL C CA 18
ATOM 29467 C C . VAL A 1 72 ? 55.422 -6.565 -3.041 1.00 0.00 72 VAL C C 18
ATOM 29468 O O . VAL A 1 72 ? 54.492 -5.772 -2.867 1.00 0.00 72 VAL C O 18
ATOM 29481 N N . ASP A 1 73 ? 55.674 -7.593 -2.230 1.00 0.00 73 ASP C N 18
ATOM 29482 C CA . ASP A 1 73 ? 54.873 -7.899 -1.050 1.00 0.00 73 ASP C CA 18
ATOM 29483 C C . ASP A 1 73 ? 55.501 -7.222 0.166 1.00 0.00 73 ASP C C 18
ATOM 29484 O O . ASP A 1 73 ? 56.627 -6.715 0.080 1.00 0.00 73 ASP C O 18
ATOM 29493 N N . PHE A 1 74 ? 54.813 -7.250 1.306 1.00 0.00 74 PHE C N 18
ATOM 29494 C CA . PHE A 1 74 ? 55.372 -6.657 2.527 1.00 0.00 74 PHE C CA 18
ATOM 29495 C C . PHE A 1 74 ? 56.686 -7.356 2.900 1.00 0.00 74 PHE C C 18
ATOM 29496 O O . PHE A 1 74 ? 57.684 -6.705 3.218 1.00 0.00 74 PHE C O 18
ATOM 29513 N N . ASP A 1 75 ? 56.670 -8.690 2.832 1.00 0.00 75 ASP C N 18
ATOM 29514 C CA . ASP A 1 75 ? 57.857 -9.498 3.142 1.00 0.00 75 ASP C CA 18
ATOM 29515 C C . ASP A 1 75 ? 59.015 -9.188 2.187 1.00 0.00 75 ASP C C 18
ATOM 29516 O O . ASP A 1 75 ? 60.151 -8.993 2.628 1.00 0.00 75 ASP C O 18
ATOM 29525 N N . GLU A 1 76 ? 58.726 -9.098 0.874 1.00 0.00 76 GLU C N 18
ATOM 29526 C CA . GLU A 1 76 ? 59.783 -8.790 -0.084 1.00 0.00 76 GLU C CA 18
ATOM 29527 C C . GLU A 1 76 ? 60.360 -7.420 0.227 1.00 0.00 76 GLU C C 18
ATOM 29528 O O . GLU A 1 76 ? 61.570 -7.236 0.259 1.00 0.00 76 GLU C O 18
ATOM 29540 N N . PHE A 1 77 ? 59.456 -6.449 0.418 1.00 0.00 77 PHE C N 18
ATOM 29541 C CA . PHE A 1 77 ? 59.824 -5.055 0.629 1.00 0.00 77 PHE C CA 18
ATOM 29542 C C . PHE A 1 77 ? 60.661 -4.788 1.878 1.00 0.00 77 PHE C C 18
ATOM 29543 O O . PHE A 1 77 ? 61.634 -4.047 1.808 1.00 0.00 77 PHE C O 18
ATOM 29560 N N . LEU A 1 78 ? 60.218 -5.272 3.032 1.00 0.00 78 LEU C N 18
ATOM 29561 C CA . LEU A 1 78 ? 60.876 -4.887 4.292 1.00 0.00 78 LEU C CA 18
ATOM 29562 C C . LEU A 1 78 ? 62.346 -5.336 4.341 1.00 0.00 78 LEU C C 18
ATOM 29563 O O . LEU A 1 78 ? 63.236 -4.549 4.648 1.00 0.00 78 LEU C O 18
ATOM 29579 N N . VAL A 1 79 ? 62.575 -6.613 4.065 1.00 0.00 79 VAL C N 18
ATOM 29580 C CA . VAL A 1 79 ? 63.912 -7.216 4.138 1.00 0.00 79 VAL C CA 18
ATOM 29581 C C . VAL A 1 79 ? 64.828 -6.717 3.015 1.00 0.00 79 VAL C C 18
ATOM 29582 O O . VAL A 1 79 ? 66.007 -6.460 3.231 1.00 0.00 79 VAL C O 18
ATOM 29595 N N . MET A 1 80 ? 64.282 -6.622 1.811 1.00 0.00 80 MET C N 18
ATOM 29596 C CA . MET A 1 80 ? 65.040 -6.151 0.644 1.00 0.00 80 MET C CA 18
ATOM 29597 C C . MET A 1 80 ? 65.478 -4.680 0.821 1.00 0.00 80 MET C C 18
ATOM 29598 O O . MET A 1 80 ? 66.610 -4.303 0.489 1.00 0.00 80 MET C O 18
ATOM 29612 N N . MET A 1 81 ? 64.552 -3.860 1.321 1.00 0.00 81 MET C N 18
ATOM 29613 C CA . MET A 1 81 ? 64.794 -2.431 1.506 1.00 0.00 81 MET C CA 18
ATOM 29614 C C . MET A 1 81 ? 65.802 -2.169 2.627 1.00 0.00 81 MET C C 18
ATOM 29615 O O . MET A 1 81 ? 66.312 -1.052 2.773 1.00 0.00 81 MET C O 18
ATOM 29629 N N . VAL A 1 82 ? 66.090 -3.210 3.405 1.00 0.00 82 VAL C N 18
ATOM 29630 C CA . VAL A 1 82 ? 67.039 -3.130 4.514 1.00 0.00 82 VAL C CA 18
ATOM 29631 C C . VAL A 1 82 ? 68.458 -2.736 4.031 1.00 0.00 82 VAL C C 18
ATOM 29632 O O . VAL A 1 82 ? 69.200 -2.046 4.743 1.00 0.00 82 VAL C O 18
ATOM 29645 N N . ARG A 1 83 ? 68.816 -3.124 2.795 1.00 0.00 83 ARG C N 18
ATOM 29646 C CA . ARG A 1 83 ? 70.111 -2.734 2.247 1.00 0.00 83 ARG C CA 18
ATOM 29647 C C . ARG A 1 83 ? 70.165 -1.227 2.101 1.00 0.00 83 ARG C C 18
ATOM 29648 O O . ARG A 1 83 ? 71.165 -0.592 2.439 1.00 0.00 83 ARG C O 18
ATOM 29669 N N . CYS A 1 84 ? 69.041 -0.650 1.690 1.00 0.00 84 CYS C N 18
ATOM 29670 C CA . CYS A 1 84 ? 68.929 0.791 1.583 1.00 0.00 84 CYS C CA 18
ATOM 29671 C C . CYS A 1 84 ? 69.062 1.447 2.968 1.00 0.00 84 CYS C C 18
ATOM 29672 O O . CYS A 1 84 ? 69.694 2.496 3.109 1.00 0.00 84 CYS C O 18
ATOM 29680 N N . MET A 1 85 ? 68.518 0.779 3.994 1.00 0.00 85 MET C N 18
ATOM 29681 C CA . MET A 1 85 ? 68.640 1.250 5.375 1.00 0.00 85 MET C CA 18
ATOM 29682 C C . MET A 1 85 ? 70.117 1.257 5.810 1.00 0.00 85 MET C C 18
ATOM 29683 O O . MET A 1 85 ? 70.612 2.245 6.357 1.00 0.00 85 MET C O 18
ATOM 29697 N N . LYS A 1 86 ? 70.836 0.191 5.442 1.00 0.00 86 LYS C N 18
ATOM 29698 C CA . LYS A 1 86 ? 72.284 0.095 5.665 1.00 0.00 86 LYS C CA 18
ATOM 29699 C C . LYS A 1 86 ? 73.040 1.138 4.846 1.00 0.00 86 LYS C C 18
ATOM 29700 O O . LYS A 1 86 ? 74.118 1.593 5.249 1.00 0.00 86 LYS C O 18
ATOM 29719 N N . ASP A 1 87 ? 72.565 1.339 3.607 1.00 0.00 87 ASP C N 18
ATOM 29720 C CA . ASP A 1 87 ? 73.261 2.152 2.610 1.00 0.00 87 ASP C CA 18
ATOM 29721 C C . ASP A 1 87 ? 74.471 1.375 2.082 1.00 0.00 87 ASP C C 18
ATOM 29722 O O . ASP A 1 87 ? 75.422 1.106 2.825 1.00 0.00 87 ASP C O 18
ATOM 29731 N N . ASP A 1 88 ? 74.386 0.940 0.821 1.00 0.00 88 ASP C N 18
ATOM 29732 C CA . ASP A 1 88 ? 75.440 0.106 0.234 1.00 0.00 88 ASP C CA 18
ATOM 29733 C C . ASP A 1 88 ? 76.798 0.801 0.317 1.00 0.00 88 ASP C C 18
ATOM 29734 O O . ASP A 1 88 ? 77.041 1.804 -0.362 1.00 0.00 88 ASP C O 18
ATOM 29743 N N . SER A 1 89 ? 77.664 0.281 1.179 1.00 0.00 89 SER C N 18
ATOM 29744 C CA . SER A 1 89 ? 78.980 0.860 1.403 1.00 0.00 89 SER C CA 18
ATOM 29745 C C . SER A 1 89 ? 79.986 -0.218 1.813 1.00 0.00 89 SER C C 18
ATOM 29746 O O . SER A 1 89 ? 81.172 0.024 1.677 1.00 0.00 89 SER C O 18
ATOM 29755 N N . ARG B 2 1 ? 65.496 5.087 6.257 1.00 0.00 147 ARG I N 18
ATOM 29756 C CA . ARG B 2 1 ? 64.915 4.047 5.357 1.00 0.00 147 ARG I CA 18
ATOM 29757 C C . ARG B 2 1 ? 64.866 4.596 3.935 1.00 0.00 147 ARG I C 18
ATOM 29758 O O . ARG B 2 1 ? 64.442 5.726 3.725 1.00 0.00 147 ARG I O 18
ATOM 29781 N N . ILE B 2 2 ? 65.295 3.792 2.959 1.00 0.00 148 ILE I N 18
ATOM 29782 C CA . ILE B 2 2 ? 65.303 4.221 1.539 1.00 0.00 148 ILE I CA 18
ATOM 29783 C C . ILE B 2 2 ? 65.852 5.639 1.425 1.00 0.00 148 ILE I C 18
ATOM 29784 O O . ILE B 2 2 ? 65.126 6.578 1.088 1.00 0.00 148 ILE I O 18
ATOM 29800 N N . SER B 2 3 ? 67.110 5.795 1.811 1.00 0.00 149 SER I N 18
ATOM 29801 C CA . SER B 2 3 ? 67.755 7.099 1.881 1.00 0.00 149 SER I CA 18
ATOM 29802 C C . SER B 2 3 ? 67.074 7.997 2.922 1.00 0.00 149 SER I C 18
ATOM 29803 O O . SER B 2 3 ? 67.538 8.101 4.055 1.00 0.00 149 SER I O 18
ATOM 29811 N N . ALA B 2 4 ? 65.922 8.563 2.559 1.00 0.00 150 ALA I N 18
ATOM 29812 C CA . ALA B 2 4 ? 65.134 9.391 3.479 1.00 0.00 150 ALA I CA 18
ATOM 29813 C C . ALA B 2 4 ? 63.698 8.893 3.552 1.00 0.00 150 ALA I C 18
ATOM 29814 O O . ALA B 2 4 ? 63.138 8.455 2.546 1.00 0.00 150 ALA I O 18
ATOM 29821 N N . ASP B 2 5 ? 63.108 8.936 4.748 1.00 0.00 151 ASP I N 18
ATOM 29822 C CA . ASP B 2 5 ? 61.745 8.442 4.931 1.00 0.00 151 ASP I CA 18
ATOM 29823 C C . ASP B 2 5 ? 60.708 9.502 4.527 1.00 0.00 151 ASP I C 18
ATOM 29824 O O . ASP B 2 5 ? 60.161 10.220 5.371 1.00 0.00 151 ASP I O 18
ATOM 29833 N N . ALA B 2 6 ? 60.388 9.536 3.232 1.00 0.00 152 ALA I N 18
ATOM 29834 C CA . ALA B 2 6 ? 59.368 10.447 2.696 1.00 0.00 152 ALA I CA 18
ATOM 29835 C C . ALA B 2 6 ? 57.980 10.041 3.172 1.00 0.00 152 ALA I C 18
ATOM 29836 O O . ALA B 2 6 ? 57.012 10.785 3.020 1.00 0.00 152 ALA I O 18
ATOM 29843 N N . MET B 2 7 ? 57.889 8.841 3.723 1.00 0.00 153 MET I N 18
ATOM 29844 C CA . MET B 2 7 ? 56.621 8.288 4.178 1.00 0.00 153 MET I CA 18
ATOM 29845 C C . MET B 2 7 ? 55.984 9.166 5.260 1.00 0.00 153 MET I C 18
ATOM 29846 O O . MET B 2 7 ? 54.766 9.178 5.421 1.00 0.00 153 MET I O 18
ATOM 29860 N N . MET B 2 8 ? 56.810 9.866 6.019 1.00 0.00 154 MET I N 18
ATOM 29861 C CA . MET B 2 8 ? 56.298 10.741 7.078 1.00 0.00 154 MET I CA 18
ATOM 29862 C C . MET B 2 8 ? 55.416 11.848 6.475 1.00 0.00 154 MET I C 18
ATOM 29863 O O . MET B 2 8 ? 54.336 12.154 6.993 1.00 0.00 154 MET I O 18
ATOM 29877 N N . GLN B 2 9 ? 55.850 12.369 5.320 1.00 0.00 155 GLN I N 18
ATOM 29878 C CA . GLN B 2 9 ? 55.078 13.354 4.553 1.00 0.00 155 GLN I CA 18
ATOM 29879 C C . GLN B 2 9 ? 53.769 12.745 4.076 1.00 0.00 155 GLN I C 18
ATOM 29880 O O . GLN B 2 9 ? 52.802 13.453 3.822 1.00 0.00 155 GLN I O 18
ATOM 29894 N N . ALA B 2 10 ? 53.801 11.433 3.858 1.00 0.00 156 ALA I N 18
ATOM 29895 C CA . ALA B 2 10 ? 52.677 10.668 3.280 1.00 0.00 156 ALA I CA 18
ATOM 29896 C C . ALA B 2 10 ? 51.287 11.044 3.822 1.00 0.00 156 ALA I C 18
ATOM 29897 O O . ALA B 2 10 ? 50.280 10.607 3.267 1.00 0.00 156 ALA I O 18
ATOM 29904 N N . LEU B 2 11 ? 51.222 11.788 4.919 1.00 0.00 157 LEU I N 18
ATOM 29905 C CA . LEU B 2 11 ? 49.924 12.118 5.516 1.00 0.00 157 LEU I CA 18
ATOM 29906 C C . LEU B 2 11 ? 49.075 12.926 4.530 1.00 0.00 157 LEU I C 18
ATOM 29907 O O . LEU B 2 11 ? 47.877 12.672 4.378 1.00 0.00 157 LEU I O 18
ATOM 29923 N N . LEU B 2 12 ? 49.714 13.857 3.825 1.00 0.00 158 LEU I N 18
ATOM 29924 C CA . LEU B 2 12 ? 49.031 14.645 2.802 1.00 0.00 158 LEU I CA 18
ATOM 29925 C C . LEU B 2 12 ? 48.631 13.764 1.605 1.00 0.00 158 LEU I C 18
ATOM 29926 O O . LEU B 2 12 ? 49.428 12.956 1.124 1.00 0.00 158 LEU I O 18
ATOM 29942 N N . GLY B 2 13 ? 47.380 13.890 1.155 1.00 0.00 159 GLY I N 18
ATOM 29943 C CA . GLY B 2 13 ? 46.903 13.084 0.024 1.00 0.00 159 GLY I CA 18
ATOM 29944 C C . GLY B 2 13 ? 45.389 12.909 0.041 1.00 0.00 159 GLY I C 18
ATOM 29945 O O . GLY B 2 13 ? 44.691 13.511 0.862 1.00 0.00 159 GLY I O 18
ATOM 29949 N N . ALA B 2 14 ? 44.882 12.086 -0.872 1.00 0.00 160 ALA I N 18
ATOM 29950 C CA . ALA B 2 14 ? 43.435 11.818 -0.969 1.00 0.00 160 ALA I CA 18
ATOM 29951 C C . ALA B 2 14 ? 43.047 10.559 -0.202 1.00 0.00 160 ALA I C 18
ATOM 29952 O O . ALA B 2 14 ? 43.907 9.768 0.178 1.00 0.00 160 ALA I O 18
ATOM 29959 N N . ARG B 2 15 ? 41.741 10.380 0.009 1.00 0.00 161 ARG I N 18
ATOM 29960 C CA . ARG B 2 15 ? 41.217 9.226 0.745 1.00 0.00 161 ARG I CA 18
ATOM 29961 C C . ARG B 2 15 ? 41.904 9.061 2.106 1.00 0.00 161 ARG I C 18
ATOM 29962 O O . ARG B 2 15 ? 42.028 7.952 2.627 1.00 0.00 161 ARG I O 18
ATOM 29983 N N . ALA B 2 16 ? 42.301 10.191 2.690 1.00 0.00 162 ALA I N 18
ATOM 29984 C CA . ALA B 2 16 ? 42.960 10.206 3.997 1.00 0.00 162 ALA I CA 18
ATOM 29985 C C . ALA B 2 16 ? 42.454 11.375 4.862 1.00 0.00 162 ALA I C 18
ATOM 29986 O O . ALA B 2 16 ? 43.197 11.926 5.686 1.00 0.00 162 ALA I O 18
ATOM 29993 N N . LYS B 2 17 ? 41.183 11.751 4.642 1.00 0.00 163 LYS I N 18
ATOM 29994 C CA . LYS B 2 17 ? 40.540 12.849 5.369 1.00 0.00 163 LYS I CA 18
ATOM 29995 C C . LYS B 2 17 ? 39.197 12.407 5.967 1.00 0.00 163 LYS I C 18
ATOM 29996 O O . LYS B 2 17 ? 39.068 12.455 7.178 1.00 0.00 163 LYS I O 18
ATOM 30061 N N . MET A 1 1 ? 67.920 -17.588 4.379 1.00 0.00 1 MET C N 19
ATOM 30062 C CA . MET A 1 1 ? 68.789 -17.733 5.591 1.00 0.00 1 MET C CA 19
ATOM 30063 C C . MET A 1 1 ? 69.357 -16.353 5.987 1.00 0.00 1 MET C C 19
ATOM 30064 O O . MET A 1 1 ? 70.405 -16.258 6.637 1.00 0.00 1 MET C O 19
ATOM 30080 N N . ASP A 1 2 ? 68.712 -15.293 5.501 1.00 0.00 2 ASP C N 19
ATOM 30081 C CA . ASP A 1 2 ? 69.189 -13.932 5.705 1.00 0.00 2 ASP C CA 19
ATOM 30082 C C . ASP A 1 2 ? 68.733 -13.367 7.059 1.00 0.00 2 ASP C C 19
ATOM 30083 O O . ASP A 1 2 ? 67.847 -12.502 7.132 1.00 0.00 2 ASP C O 19
ATOM 30092 N N . ASP A 1 3 ? 69.380 -13.847 8.130 1.00 0.00 3 ASP C N 19
ATOM 30093 C CA . ASP A 1 3 ? 69.090 -13.390 9.485 1.00 0.00 3 ASP C CA 19
ATOM 30094 C C . ASP A 1 3 ? 69.625 -11.988 9.724 1.00 0.00 3 ASP C C 19
ATOM 30095 O O . ASP A 1 3 ? 69.022 -11.203 10.453 1.00 0.00 3 ASP C O 19
ATOM 30104 N N . ILE A 1 4 ? 70.776 -11.690 9.128 1.00 0.00 4 ILE C N 19
ATOM 30105 C CA . ILE A 1 4 ? 71.414 -10.376 9.307 1.00 0.00 4 ILE C CA 19
ATOM 30106 C C . ILE A 1 4 ? 70.568 -9.254 8.699 1.00 0.00 4 ILE C C 19
ATOM 30107 O O . ILE A 1 4 ? 70.394 -8.194 9.309 1.00 0.00 4 ILE C O 19
ATOM 30123 N N . TYR A 1 5 ? 70.030 -9.505 7.506 1.00 0.00 5 TYR C N 19
ATOM 30124 C CA . TYR A 1 5 ? 69.184 -8.543 6.830 1.00 0.00 5 TYR C CA 19
ATOM 30125 C C . TYR A 1 5 ? 67.920 -8.306 7.647 1.00 0.00 5 TYR C C 19
ATOM 30126 O O . TYR A 1 5 ? 67.476 -7.170 7.810 1.00 0.00 5 TYR C O 19
ATOM 30144 N N . LYS A 1 6 ? 67.394 -9.383 8.229 1.00 0.00 6 LYS C N 19
ATOM 30145 C CA . LYS A 1 6 ? 66.240 -9.290 9.117 1.00 0.00 6 LYS C CA 19
ATOM 30146 C C . LYS A 1 6 ? 66.586 -8.452 10.355 1.00 0.00 6 LYS C C 19
ATOM 30147 O O . LYS A 1 6 ? 65.794 -7.618 10.795 1.00 0.00 6 LYS C O 19
ATOM 30166 N N . ALA A 1 7 ? 67.796 -8.658 10.881 1.00 0.00 7 ALA C N 19
ATOM 30167 C CA . ALA A 1 7 ? 68.288 -7.920 12.041 1.00 0.00 7 ALA C CA 19
ATOM 30168 C C . ALA A 1 7 ? 68.325 -6.403 11.778 1.00 0.00 7 ALA C C 19
ATOM 30169 O O . ALA A 1 7 ? 68.225 -5.604 12.712 1.00 0.00 7 ALA C O 19
ATOM 30176 N N . ALA A 1 8 ? 68.442 -6.022 10.497 1.00 0.00 8 ALA C N 19
ATOM 30177 C CA . ALA A 1 8 ? 68.450 -4.604 10.105 1.00 0.00 8 ALA C CA 19
ATOM 30178 C C . ALA A 1 8 ? 67.124 -3.952 10.484 1.00 0.00 8 ALA C C 19
ATOM 30179 O O . ALA A 1 8 ? 67.076 -2.798 10.901 1.00 0.00 8 ALA C O 19
ATOM 30186 N N . VAL A 1 9 ? 66.058 -4.726 10.370 1.00 0.00 9 VAL C N 19
ATOM 30187 C CA . VAL A 1 9 ? 64.722 -4.269 10.728 1.00 0.00 9 VAL C CA 19
ATOM 30188 C C . VAL A 1 9 ? 64.653 -3.939 12.225 1.00 0.00 9 VAL C C 19
ATOM 30189 O O . VAL A 1 9 ? 64.148 -2.886 12.612 1.00 0.00 9 VAL C O 19
ATOM 30202 N N . GLU A 1 10 ? 65.233 -4.815 13.057 1.00 0.00 10 GLU C N 19
ATOM 30203 C CA . GLU A 1 10 ? 65.301 -4.572 14.510 1.00 0.00 10 GLU C CA 19
ATOM 30204 C C . GLU A 1 10 ? 66.027 -3.262 14.834 1.00 0.00 10 GLU C C 19
ATOM 30205 O O . GLU A 1 10 ? 65.823 -2.680 15.903 1.00 0.00 10 GLU C O 19
ATOM 30217 N N . GLN A 1 11 ? 66.820 -2.764 13.884 1.00 0.00 11 GLN C N 19
ATOM 30218 C CA . GLN A 1 11 ? 67.492 -1.481 14.078 1.00 0.00 11 GLN C CA 19
ATOM 30219 C C . GLN A 1 11 ? 66.448 -0.366 14.081 1.00 0.00 11 GLN C C 19
ATOM 30220 O O . GLN A 1 11 ? 66.542 0.587 14.854 1.00 0.00 11 GLN C O 19
ATOM 30234 N N . LEU A 1 12 ? 65.418 -0.537 13.254 1.00 0.00 12 LEU C N 19
ATOM 30235 C CA . LEU A 1 12 ? 64.310 0.420 13.177 1.00 0.00 12 LEU C CA 19
ATOM 30236 C C . LEU A 1 12 ? 63.473 0.350 14.457 1.00 0.00 12 LEU C C 19
ATOM 30237 O O . LEU A 1 12 ? 63.363 -0.708 15.074 1.00 0.00 12 LEU C O 19
ATOM 30253 N N . THR A 1 13 ? 62.896 1.477 14.857 1.00 0.00 13 THR C N 19
ATOM 30254 C CA . THR A 1 13 ? 62.086 1.522 16.080 1.00 0.00 13 THR C CA 19
ATOM 30255 C C . THR A 1 13 ? 60.740 0.835 15.856 1.00 0.00 13 THR C C 19
ATOM 30256 O O . THR A 1 13 ? 60.372 0.522 14.720 1.00 0.00 13 THR C O 19
ATOM 30267 N N . GLU A 1 14 ? 60.009 0.598 16.938 1.00 0.00 14 GLU C N 19
ATOM 30268 C CA . GLU A 1 14 ? 58.706 -0.054 16.836 1.00 0.00 14 GLU C CA 19
ATOM 30269 C C . GLU A 1 14 ? 57.707 0.841 16.096 1.00 0.00 14 GLU C C 19
ATOM 30270 O O . GLU A 1 14 ? 56.905 0.362 15.292 1.00 0.00 14 GLU C O 19
ATOM 30282 N N . GLU A 1 15 ? 57.800 2.146 16.336 1.00 0.00 15 GLU C N 19
ATOM 30283 C CA . GLU A 1 15 ? 56.925 3.120 15.675 1.00 0.00 15 GLU C CA 19
ATOM 30284 C C . GLU A 1 15 ? 57.099 3.034 14.159 1.00 0.00 15 GLU C C 19
ATOM 30285 O O . GLU A 1 15 ? 56.121 3.002 13.418 1.00 0.00 15 GLU C O 19
ATOM 30297 N N . GLN A 1 16 ? 58.352 2.902 13.717 1.00 0.00 16 GLN C N 19
ATOM 30298 C CA . GLN A 1 16 ? 58.662 2.703 12.299 1.00 0.00 16 GLN C CA 19
ATOM 30299 C C . GLN A 1 16 ? 58.106 1.375 11.822 1.00 0.00 16 GLN C C 19
ATOM 30300 O O . GLN A 1 16 ? 57.585 1.266 10.715 1.00 0.00 16 GLN C O 19
ATOM 30314 N N . LYS A 1 17 ? 58.263 0.360 12.664 1.00 0.00 17 LYS C N 19
ATOM 30315 C CA . LYS A 1 17 ? 57.839 -0.994 12.345 1.00 0.00 17 LYS C CA 19
ATOM 30316 C C . LYS A 1 17 ? 56.318 -1.019 12.135 1.00 0.00 17 LYS C C 19
ATOM 30317 O O . LYS A 1 17 ? 55.829 -1.563 11.149 1.00 0.00 17 LYS C O 19
ATOM 30336 N N . ASN A 1 18 ? 55.577 -0.396 13.069 1.00 0.00 18 ASN C N 19
ATOM 30337 C CA . ASN A 1 18 ? 54.122 -0.285 12.953 1.00 0.00 18 ASN C CA 19
ATOM 30338 C C . ASN A 1 18 ? 53.735 0.596 11.772 1.00 0.00 18 ASN C C 19
ATOM 30339 O O . ASN A 1 18 ? 52.834 0.272 11.008 1.00 0.00 18 ASN C O 19
ATOM 30350 N N . GLU A 1 19 ? 54.464 1.694 11.620 1.00 0.00 19 GLU C N 19
ATOM 30351 C CA . GLU A 1 19 ? 54.251 2.643 10.527 1.00 0.00 19 GLU C CA 19
ATOM 30352 C C . GLU A 1 19 ? 54.590 1.984 9.182 1.00 0.00 19 GLU C C 19
ATOM 30353 O O . GLU A 1 19 ? 54.200 2.460 8.112 1.00 0.00 19 GLU C O 19
ATOM 30365 N N . PHE A 1 20 ? 55.360 0.908 9.263 1.00 0.00 20 PHE C N 19
ATOM 30366 C CA . PHE A 1 20 ? 55.861 0.188 8.096 1.00 0.00 20 PHE C CA 19
ATOM 30367 C C . PHE A 1 20 ? 54.676 -0.254 7.229 1.00 0.00 20 PHE C C 19
ATOM 30368 O O . PHE A 1 20 ? 54.683 -0.086 6.007 1.00 0.00 20 PHE C O 19
ATOM 30385 N N . LYS A 1 21 ? 53.657 -0.815 7.890 1.00 0.00 21 LYS C N 19
ATOM 30386 C CA . LYS A 1 21 ? 52.447 -1.283 7.218 1.00 0.00 21 LYS C CA 19
ATOM 30387 C C . LYS A 1 21 ? 51.521 -0.129 6.846 1.00 0.00 21 LYS C C 19
ATOM 30388 O O . LYS A 1 21 ? 50.543 -0.328 6.136 1.00 0.00 21 LYS C O 19
ATOM 30407 N N . ALA A 1 22 ? 51.778 1.053 7.404 1.00 0.00 22 ALA C N 19
ATOM 30408 C CA . ALA A 1 22 ? 50.903 2.207 7.164 1.00 0.00 22 ALA C CA 19
ATOM 30409 C C . ALA A 1 22 ? 50.792 2.500 5.669 1.00 0.00 22 ALA C C 19
ATOM 30410 O O . ALA A 1 22 ? 49.690 2.644 5.135 1.00 0.00 22 ALA C O 19
ATOM 30417 N N . ALA A 1 23 ? 51.939 2.562 4.992 1.00 0.00 23 ALA C N 19
ATOM 30418 C CA . ALA A 1 23 ? 51.957 2.836 3.557 1.00 0.00 23 ALA C CA 19
ATOM 30419 C C . ALA A 1 23 ? 51.586 1.600 2.743 1.00 0.00 23 ALA C C 19
ATOM 30420 O O . ALA A 1 23 ? 51.217 1.707 1.578 1.00 0.00 23 ALA C O 19
ATOM 30427 N N . PHE A 1 24 ? 51.590 0.442 3.392 1.00 0.00 24 PHE C N 19
ATOM 30428 C CA . PHE A 1 24 ? 51.159 -0.790 2.739 1.00 0.00 24 PHE C CA 19
ATOM 30429 C C . PHE A 1 24 ? 49.711 -0.666 2.292 1.00 0.00 24 PHE C C 19
ATOM 30430 O O . PHE A 1 24 ? 49.371 -1.005 1.157 1.00 0.00 24 PHE C O 19
ATOM 30447 N N . ASP A 1 25 ? 48.875 -0.129 3.175 1.00 0.00 25 ASP C N 19
ATOM 30448 C CA . ASP A 1 25 ? 47.464 0.075 2.871 1.00 0.00 25 ASP C CA 19
ATOM 30449 C C . ASP A 1 25 ? 47.295 1.037 1.681 1.00 0.00 25 ASP C C 19
ATOM 30450 O O . ASP A 1 25 ? 46.487 0.784 0.787 1.00 0.00 25 ASP C O 19
ATOM 30459 N N . ILE A 1 26 ? 48.099 2.113 1.637 1.00 0.00 26 ILE C N 19
ATOM 30460 C CA . ILE A 1 26 ? 48.037 3.032 0.498 1.00 0.00 26 ILE C CA 19
ATOM 30461 C C . ILE A 1 26 ? 48.556 2.360 -0.779 1.00 0.00 26 ILE C C 19
ATOM 30462 O O . ILE A 1 26 ? 48.044 2.603 -1.874 1.00 0.00 26 ILE C O 19
ATOM 30478 N N . PHE A 1 27 ? 49.604 1.536 -0.630 1.00 0.00 27 PHE C N 19
ATOM 30479 C CA . PHE A 1 27 ? 50.224 0.864 -1.785 1.00 0.00 27 PHE C CA 19
ATOM 30480 C C . PHE A 1 27 ? 49.223 -0.054 -2.488 1.00 0.00 27 PHE C C 19
ATOM 30481 O O . PHE A 1 27 ? 49.113 -0.043 -3.717 1.00 0.00 27 PHE C O 19
ATOM 30498 N N . VAL A 1 28 ? 48.535 -0.882 -1.704 1.00 0.00 28 VAL C N 19
ATOM 30499 C CA . VAL A 1 28 ? 47.599 -1.864 -2.251 1.00 0.00 28 VAL C CA 19
ATOM 30500 C C . VAL A 1 28 ? 46.163 -1.329 -2.316 1.00 0.00 28 VAL C C 19
ATOM 30501 O O . VAL A 1 28 ? 45.466 -1.535 -3.311 1.00 0.00 28 VAL C O 19
ATOM 30514 N N . LEU A 1 29 ? 45.729 -0.653 -1.244 1.00 0.00 29 LEU C N 19
ATOM 30515 C CA . LEU A 1 29 ? 44.364 -0.103 -1.135 1.00 0.00 29 LEU C CA 19
ATOM 30516 C C . LEU A 1 29 ? 43.289 -1.035 -1.732 1.00 0.00 29 LEU C C 19
ATOM 30517 O O . LEU A 1 29 ? 42.634 -0.695 -2.723 1.00 0.00 29 LEU C O 19
ATOM 30533 N N . GLY A 1 30 ? 43.036 -2.157 -1.044 1.00 0.00 30 GLY C N 19
ATOM 30534 C CA . GLY A 1 30 ? 41.958 -3.087 -1.426 1.00 0.00 30 GLY C CA 19
ATOM 30535 C C . GLY A 1 30 ? 42.454 -4.321 -2.195 1.00 0.00 30 GLY C C 19
ATOM 30536 O O . GLY A 1 30 ? 41.680 -5.247 -2.445 1.00 0.00 30 GLY C O 19
ATOM 30540 N N . ALA A 1 31 ? 43.734 -4.327 -2.572 1.00 0.00 31 ALA C N 19
ATOM 30541 C CA . ALA A 1 31 ? 44.309 -5.460 -3.321 1.00 0.00 31 ALA C CA 19
ATOM 30542 C C . ALA A 1 31 ? 44.418 -6.712 -2.443 1.00 0.00 31 ALA C C 19
ATOM 30543 O O . ALA A 1 31 ? 44.750 -6.626 -1.262 1.00 0.00 31 ALA C O 19
ATOM 30550 N N . GLU A 1 32 ? 44.104 -7.867 -3.034 1.00 0.00 32 GLU C N 19
ATOM 30551 C CA . GLU A 1 32 ? 44.135 -9.156 -2.330 1.00 0.00 32 GLU C CA 19
ATOM 30552 C C . GLU A 1 32 ? 45.512 -9.838 -2.445 1.00 0.00 32 GLU C C 19
ATOM 30553 O O . GLU A 1 32 ? 45.763 -10.863 -1.803 1.00 0.00 32 GLU C O 19
ATOM 30565 N N . ASP A 1 33 ? 46.338 -9.337 -3.366 1.00 0.00 33 ASP C N 19
ATOM 30566 C CA . ASP A 1 33 ? 47.631 -9.944 -3.692 1.00 0.00 33 ASP C CA 19
ATOM 30567 C C . ASP A 1 33 ? 48.579 -9.918 -2.485 1.00 0.00 33 ASP C C 19
ATOM 30568 O O . ASP A 1 33 ? 49.419 -10.807 -2.328 1.00 0.00 33 ASP C O 19
ATOM 30577 N N . GLY A 1 34 ? 48.509 -8.848 -1.702 1.00 0.00 34 GLY C N 19
ATOM 30578 C CA . GLY A 1 34 ? 49.428 -8.670 -0.584 1.00 0.00 34 GLY C CA 19
ATOM 30579 C C . GLY A 1 34 ? 50.748 -8.089 -1.074 1.00 0.00 34 GLY C C 19
ATOM 30580 O O . GLY A 1 34 ? 51.702 -7.936 -0.305 1.00 0.00 34 GLY C O 19
ATOM 30584 N N . CYS A 1 35 ? 50.767 -7.708 -2.352 1.00 0.00 35 CYS C N 19
ATOM 30585 C CA . CYS A 1 35 ? 51.931 -7.081 -2.964 1.00 0.00 35 CYS C CA 19
ATOM 30586 C C . CYS A 1 35 ? 51.534 -5.814 -3.681 1.00 0.00 35 CYS C C 19
ATOM 30587 O O . CYS A 1 35 ? 50.346 -5.553 -3.887 1.00 0.00 35 CYS C O 19
ATOM 30595 N N . ILE A 1 36 ? 52.529 -5.073 -4.140 1.00 0.00 36 ILE C N 19
ATOM 30596 C CA . ILE A 1 36 ? 52.289 -3.876 -4.920 1.00 0.00 36 ILE C CA 19
ATOM 30597 C C . ILE A 1 36 ? 52.479 -4.217 -6.400 1.00 0.00 36 ILE C C 19
ATOM 30598 O O . ILE A 1 36 ? 53.508 -4.779 -6.786 1.00 0.00 36 ILE C O 19
ATOM 30614 N N . SER A 1 37 ? 51.433 -4.005 -7.191 1.00 0.00 37 SER C N 19
ATOM 30615 C CA . SER A 1 37 ? 51.416 -4.433 -8.600 1.00 0.00 37 SER C CA 19
ATOM 30616 C C . SER A 1 37 ? 51.545 -3.254 -9.565 1.00 0.00 37 SER C C 19
ATOM 30617 O O . SER A 1 37 ? 50.889 -3.209 -10.608 1.00 0.00 37 SER C O 19
ATOM 30625 N N . THR A 1 38 ? 52.439 -2.342 -9.222 1.00 0.00 38 THR C N 19
ATOM 30626 C CA . THR A 1 38 ? 52.756 -1.150 -10.022 1.00 0.00 38 THR C CA 19
ATOM 30627 C C . THR A 1 38 ? 51.551 -0.250 -10.378 1.00 0.00 38 THR C C 19
ATOM 30628 O O . THR A 1 38 ? 51.559 0.930 -10.041 1.00 0.00 38 THR C O 19
ATOM 30639 N N . LYS A 1 39 ? 50.467 -0.806 -10.934 1.00 0.00 39 LYS C N 19
ATOM 30640 C CA . LYS A 1 39 ? 49.248 0.010 -11.123 1.00 0.00 39 LYS C CA 19
ATOM 30641 C C . LYS A 1 39 ? 48.728 0.447 -9.764 1.00 0.00 39 LYS C C 19
ATOM 30642 O O . LYS A 1 39 ? 48.434 1.623 -9.537 1.00 0.00 39 LYS C O 19
ATOM 30661 N N . GLU A 1 40 ? 48.781 -0.484 -8.830 1.00 0.00 40 GLU C N 19
ATOM 30662 C CA . GLU A 1 40 ? 48.490 -0.208 -7.438 1.00 0.00 40 GLU C CA 19
ATOM 30663 C C . GLU A 1 40 ? 49.558 0.730 -6.855 1.00 0.00 40 GLU C C 19
ATOM 30664 O O . GLU A 1 40 ? 49.260 1.580 -6.019 1.00 0.00 40 GLU C O 19
ATOM 30676 N N . LEU A 1 41 ? 50.789 0.616 -7.371 1.00 0.00 41 LEU C N 19
ATOM 30677 C CA . LEU A 1 41 ? 51.887 1.506 -6.971 1.00 0.00 41 LEU C CA 19
ATOM 30678 C C . LEU A 1 41 ? 51.591 2.947 -7.381 1.00 0.00 41 LEU C C 19
ATOM 30679 O O . LEU A 1 41 ? 51.993 3.876 -6.697 1.00 0.00 41 LEU C O 19
ATOM 30695 N N . GLY A 1 42 ? 50.976 3.124 -8.560 1.00 0.00 42 GLY C N 19
ATOM 30696 C CA . GLY A 1 42 ? 50.674 4.464 -9.101 1.00 0.00 42 GLY C CA 19
ATOM 30697 C C . GLY A 1 42 ? 50.126 5.388 -8.010 1.00 0.00 42 GLY C C 19
ATOM 30698 O O . GLY A 1 42 ? 50.290 6.612 -8.065 1.00 0.00 42 GLY C O 19
ATOM 30702 N N . LYS A 1 43 ? 49.591 4.769 -6.970 1.00 0.00 43 LYS C N 19
ATOM 30703 C CA . LYS A 1 43 ? 49.102 5.455 -5.782 1.00 0.00 43 LYS C CA 19
ATOM 30704 C C . LYS A 1 43 ? 50.256 6.219 -5.096 1.00 0.00 43 LYS C C 19
ATOM 30705 O O . LYS A 1 43 ? 50.059 7.297 -4.542 1.00 0.00 43 LYS C O 19
ATOM 30724 N N . VAL A 1 44 ? 51.458 5.642 -5.163 1.00 0.00 44 VAL C N 19
ATOM 30725 C CA . VAL A 1 44 ? 52.676 6.235 -4.600 1.00 0.00 44 VAL C CA 19
ATOM 30726 C C . VAL A 1 44 ? 53.054 7.567 -5.289 1.00 0.00 44 VAL C C 19
ATOM 30727 O O . VAL A 1 44 ? 53.421 8.540 -4.621 1.00 0.00 44 VAL C O 19
ATOM 30740 N N . MET A 1 45 ? 52.954 7.603 -6.624 1.00 0.00 45 MET C N 19
ATOM 30741 C CA . MET A 1 45 ? 53.283 8.812 -7.408 1.00 0.00 45 MET C CA 19
ATOM 30742 C C . MET A 1 45 ? 52.418 9.995 -7.005 1.00 0.00 45 MET C C 19
ATOM 30743 O O . MET A 1 45 ? 52.878 11.144 -6.992 1.00 0.00 45 MET C O 19
ATOM 30757 N N . ARG A 1 46 ? 51.198 9.700 -6.613 1.00 0.00 46 ARG C N 19
ATOM 30758 C CA . ARG A 1 46 ? 50.292 10.717 -6.127 1.00 0.00 46 ARG C CA 19
ATOM 30759 C C . ARG A 1 46 ? 50.914 11.455 -4.935 1.00 0.00 46 ARG C C 19
ATOM 30760 O O . ARG A 1 46 ? 50.847 12.680 -4.865 1.00 0.00 46 ARG C O 19
ATOM 30781 N N . MET A 1 47 ? 51.529 10.708 -4.009 1.00 0.00 47 MET C N 19
ATOM 30782 C CA . MET A 1 47 ? 52.150 11.329 -2.830 1.00 0.00 47 MET C CA 19
ATOM 30783 C C . MET A 1 47 ? 53.288 12.253 -3.249 1.00 0.00 47 MET C C 19
ATOM 30784 O O . MET A 1 47 ? 53.470 13.336 -2.691 1.00 0.00 47 MET C O 19
ATOM 30798 N N . LEU A 1 48 ? 54.103 11.753 -4.169 1.00 0.00 48 LEU C N 19
ATOM 30799 C CA . LEU A 1 48 ? 55.301 12.442 -4.640 1.00 0.00 48 LEU C CA 19
ATOM 30800 C C . LEU A 1 48 ? 54.991 13.737 -5.393 1.00 0.00 48 LEU C C 19
ATOM 30801 O O . LEU A 1 48 ? 55.709 14.730 -5.248 1.00 0.00 48 LEU C O 19
ATOM 30817 N N . GLY A 1 49 ? 53.944 13.713 -6.219 1.00 0.00 49 GLY C N 19
ATOM 30818 C CA . GLY A 1 49 ? 53.551 14.887 -7.019 1.00 0.00 49 GLY C CA 19
ATOM 30819 C C . GLY A 1 49 ? 53.895 14.707 -8.504 1.00 0.00 49 GLY C C 19
ATOM 30820 O O . GLY A 1 49 ? 53.463 15.495 -9.348 1.00 0.00 49 GLY C O 19
ATOM 30824 N N . GLN A 1 50 ? 54.593 13.618 -8.824 1.00 0.00 50 GLN C N 19
ATOM 30825 C CA . GLN A 1 50 ? 54.924 13.277 -10.216 1.00 0.00 50 GLN C CA 19
ATOM 30826 C C . GLN A 1 50 ? 53.789 12.465 -10.848 1.00 0.00 50 GLN C C 19
ATOM 30827 O O . GLN A 1 50 ? 53.124 11.686 -10.161 1.00 0.00 50 GLN C O 19
ATOM 30841 N N . ASN A 1 51 ? 53.583 12.622 -12.165 1.00 0.00 51 ASN C N 19
ATOM 30842 C CA . ASN A 1 51 ? 52.524 11.871 -12.856 1.00 0.00 51 ASN C CA 19
ATOM 30843 C C . ASN A 1 51 ? 53.044 11.070 -14.068 1.00 0.00 51 ASN C C 19
ATOM 30844 O O . ASN A 1 51 ? 52.536 11.220 -15.185 1.00 0.00 51 ASN C O 19
ATOM 30855 N N . PRO A 1 52 ? 54.007 10.182 -13.852 1.00 0.00 52 PRO C N 19
ATOM 30856 C CA . PRO A 1 52 ? 54.557 9.273 -14.917 1.00 0.00 52 PRO C CA 19
ATOM 30857 C C . PRO A 1 52 ? 53.517 8.275 -15.433 1.00 0.00 52 PRO C C 19
ATOM 30858 O O . PRO A 1 52 ? 52.699 7.766 -14.662 1.00 0.00 52 PRO C O 19
ATOM 30869 N N . THR A 1 53 ? 53.631 7.913 -16.707 1.00 0.00 53 THR C N 19
ATOM 30870 C CA . THR A 1 53 ? 52.787 6.870 -17.296 1.00 0.00 53 THR C CA 19
ATOM 30871 C C . THR A 1 53 ? 52.780 5.619 -16.396 1.00 0.00 53 THR C C 19
ATOM 30872 O O . THR A 1 53 ? 53.800 5.280 -15.794 1.00 0.00 53 THR C O 19
ATOM 30883 N N . PRO A 1 54 ? 51.679 4.897 -16.339 1.00 0.00 54 PRO C N 19
ATOM 30884 C CA . PRO A 1 54 ? 51.583 3.621 -15.552 1.00 0.00 54 PRO C CA 19
ATOM 30885 C C . PRO A 1 54 ? 52.679 2.644 -15.957 1.00 0.00 54 PRO C C 19
ATOM 30886 O O . PRO A 1 54 ? 53.237 1.934 -15.122 1.00 0.00 54 PRO C O 19
ATOM 30897 N N . GLU A 1 55 ? 53.036 2.689 -17.229 1.00 0.00 55 GLU C N 19
ATOM 30898 C CA . GLU A 1 55 ? 54.135 1.890 -17.758 1.00 0.00 55 GLU C CA 19
ATOM 30899 C C . GLU A 1 55 ? 55.460 2.302 -17.087 1.00 0.00 55 GLU C C 19
ATOM 30900 O O . GLU A 1 55 ? 56.275 1.460 -16.700 1.00 0.00 55 GLU C O 19
ATOM 30912 N N . GLU A 1 56 ? 55.619 3.608 -16.911 1.00 0.00 56 GLU C N 19
ATOM 30913 C CA . GLU A 1 56 ? 56.780 4.210 -16.248 1.00 0.00 56 GLU C CA 19
ATOM 30914 C C . GLU A 1 56 ? 56.755 3.890 -14.747 1.00 0.00 56 GLU C C 19
ATOM 30915 O O . GLU A 1 56 ? 57.785 3.873 -14.069 1.00 0.00 56 GLU C O 19
ATOM 30927 N N . LEU A 1 57 ? 55.544 3.715 -14.242 1.00 0.00 57 LEU C N 19
ATOM 30928 C CA . LEU A 1 57 ? 55.278 3.501 -12.825 1.00 0.00 57 LEU C CA 19
ATOM 30929 C C . LEU A 1 57 ? 56.012 2.244 -12.332 1.00 0.00 57 LEU C C 19
ATOM 30930 O O . LEU A 1 57 ? 56.609 2.239 -11.255 1.00 0.00 57 LEU C O 19
ATOM 30946 N N . GLN A 1 58 ? 56.002 1.208 -13.156 1.00 0.00 58 GLN C N 19
ATOM 30947 C CA . GLN A 1 58 ? 56.672 -0.060 -12.850 1.00 0.00 58 GLN C CA 19
ATOM 30948 C C . GLN A 1 58 ? 58.171 0.132 -12.607 1.00 0.00 58 GLN C C 19
ATOM 30949 O O . GLN A 1 58 ? 58.783 -0.591 -11.815 1.00 0.00 58 GLN C O 19
ATOM 30963 N N . GLU A 1 59 ? 58.753 1.069 -13.327 1.00 0.00 59 GLU C N 19
ATOM 30964 C CA . GLU A 1 59 ? 60.184 1.322 -13.258 1.00 0.00 59 GLU C CA 19
ATOM 30965 C C . GLU A 1 59 ? 60.648 1.657 -11.844 1.00 0.00 59 GLU C C 19
ATOM 30966 O O . GLU A 1 59 ? 61.771 1.315 -11.463 1.00 0.00 59 GLU C O 19
ATOM 30978 N N . MET A 1 60 ? 59.776 2.282 -11.044 1.00 0.00 60 MET C N 19
ATOM 30979 C CA . MET A 1 60 ? 60.145 2.594 -9.660 1.00 0.00 60 MET C CA 19
ATOM 30980 C C . MET A 1 60 ? 60.407 1.289 -8.897 1.00 0.00 60 MET C C 19
ATOM 30981 O O . MET A 1 60 ? 61.394 1.162 -8.172 1.00 0.00 60 MET C O 19
ATOM 30995 N N . ILE A 1 61 ? 59.554 0.302 -9.149 1.00 0.00 61 ILE C N 19
ATOM 30996 C CA . ILE A 1 61 ? 59.711 -1.044 -8.600 1.00 0.00 61 ILE C CA 19
ATOM 30997 C C . ILE A 1 61 ? 60.976 -1.729 -9.129 1.00 0.00 61 ILE C C 19
ATOM 30998 O O . ILE A 1 61 ? 61.654 -2.428 -8.393 1.00 0.00 61 ILE C O 19
ATOM 31014 N N . ASP A 1 62 ? 61.238 -1.577 -10.427 1.00 0.00 62 ASP C N 19
ATOM 31015 C CA . ASP A 1 62 ? 62.350 -2.266 -11.090 1.00 0.00 62 ASP C CA 19
ATOM 31016 C C . ASP A 1 62 ? 63.641 -2.213 -10.259 1.00 0.00 62 ASP C C 19
ATOM 31017 O O . ASP A 1 62 ? 64.192 -3.258 -9.899 1.00 0.00 62 ASP C O 19
ATOM 31026 N N . GLU A 1 63 ? 64.068 -1.008 -9.877 1.00 0.00 63 GLU C N 19
ATOM 31027 C CA . GLU A 1 63 ? 65.248 -0.867 -9.008 1.00 0.00 63 GLU C CA 19
ATOM 31028 C C . GLU A 1 63 ? 64.958 -1.420 -7.614 1.00 0.00 63 GLU C C 19
ATOM 31029 O O . GLU A 1 63 ? 65.807 -2.073 -6.999 1.00 0.00 63 GLU C O 19
ATOM 31041 N N . VAL A 1 64 ? 63.727 -1.190 -7.152 1.00 0.00 64 VAL C N 19
ATOM 31042 C CA . VAL A 1 64 ? 63.245 -1.684 -5.860 1.00 0.00 64 VAL C CA 19
ATOM 31043 C C . VAL A 1 64 ? 62.690 -3.110 -6.009 1.00 0.00 64 VAL C C 19
ATOM 31044 O O . VAL A 1 64 ? 61.726 -3.485 -5.348 1.00 0.00 64 VAL C O 19
ATOM 31057 N N . ASP A 1 65 ? 63.279 -3.869 -6.939 1.00 0.00 65 ASP C N 19
ATOM 31058 C CA . ASP A 1 65 ? 62.867 -5.251 -7.225 1.00 0.00 65 ASP C CA 19
ATOM 31059 C C . ASP A 1 65 ? 64.064 -6.051 -7.743 1.00 0.00 65 ASP C C 19
ATOM 31060 O O . ASP A 1 65 ? 64.135 -6.403 -8.923 1.00 0.00 65 ASP C O 19
ATOM 31069 N N . GLU A 1 66 ? 65.008 -6.325 -6.846 1.00 0.00 66 GLU C N 19
ATOM 31070 C CA . GLU A 1 66 ? 66.232 -7.046 -7.196 1.00 0.00 66 GLU C CA 19
ATOM 31071 C C . GLU A 1 66 ? 65.953 -8.487 -7.613 1.00 0.00 66 GLU C C 19
ATOM 31072 O O . GLU A 1 66 ? 66.757 -9.096 -8.317 1.00 0.00 66 GLU C O 19
ATOM 31084 N N . ASP A 1 67 ? 64.828 -9.039 -7.158 1.00 0.00 67 ASP C N 19
ATOM 31085 C CA . ASP A 1 67 ? 64.462 -10.410 -7.508 1.00 0.00 67 ASP C CA 19
ATOM 31086 C C . ASP A 1 67 ? 64.103 -10.506 -8.999 1.00 0.00 67 ASP C C 19
ATOM 31087 O O . ASP A 1 67 ? 64.231 -11.570 -9.615 1.00 0.00 67 ASP C O 19
ATOM 31096 N N . GLY A 1 68 ? 63.724 -9.352 -9.576 1.00 0.00 68 GLY C N 19
ATOM 31097 C CA . GLY A 1 68 ? 63.399 -9.234 -11.009 1.00 0.00 68 GLY C CA 19
ATOM 31098 C C . GLY A 1 68 ? 62.001 -9.752 -11.320 1.00 0.00 68 GLY C C 19
ATOM 31099 O O . GLY A 1 68 ? 61.695 -10.084 -12.467 1.00 0.00 68 GLY C O 19
ATOM 31103 N N . SER A 1 69 ? 61.162 -9.843 -10.293 1.00 0.00 69 SER C N 19
ATOM 31104 C CA . SER A 1 69 ? 59.795 -10.332 -10.464 1.00 0.00 69 SER C CA 19
ATOM 31105 C C . SER A 1 69 ? 58.889 -9.224 -10.988 1.00 0.00 69 SER C C 19
ATOM 31106 O O . SER A 1 69 ? 57.786 -9.490 -11.468 1.00 0.00 69 SER C O 19
ATOM 31114 N N . GLY A 1 70 ? 59.335 -7.975 -10.836 1.00 0.00 70 GLY C N 19
ATOM 31115 C CA . GLY A 1 70 ? 58.528 -6.821 -11.242 1.00 0.00 70 GLY C CA 19
ATOM 31116 C C . GLY A 1 70 ? 57.368 -6.620 -10.271 1.00 0.00 70 GLY C C 19
ATOM 31117 O O . GLY A 1 70 ? 56.528 -5.735 -10.447 1.00 0.00 70 GLY C O 19
ATOM 31121 N N . THR A 1 71 ? 57.344 -7.458 -9.237 1.00 0.00 71 THR C N 19
ATOM 31122 C CA . THR A 1 71 ? 56.334 -7.411 -8.187 1.00 0.00 71 THR C CA 19
ATOM 31123 C C . THR A 1 71 ? 57.012 -7.333 -6.836 1.00 0.00 71 THR C C 19
ATOM 31124 O O . THR A 1 71 ? 58.027 -7.999 -6.598 1.00 0.00 71 THR C O 19
ATOM 31135 N N . VAL A 1 72 ? 56.435 -6.544 -5.952 1.00 0.00 72 VAL C N 19
ATOM 31136 C CA . VAL A 1 72 ? 56.963 -6.369 -4.614 1.00 0.00 72 VAL C CA 19
ATOM 31137 C C . VAL A 1 72 ? 55.930 -6.738 -3.562 1.00 0.00 72 VAL C C 19
ATOM 31138 O O . VAL A 1 72 ?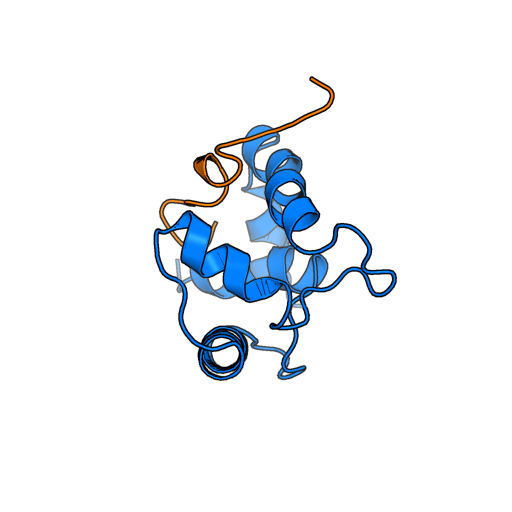 55.024 -5.953 -3.243 1.00 0.00 72 VAL C O 19
ATOM 31151 N N . ASP A 1 73 ? 56.110 -7.919 -2.992 1.00 0.00 73 ASP C N 19
ATOM 31152 C CA . ASP A 1 73 ? 55.253 -8.406 -1.928 1.00 0.00 73 ASP C CA 19
ATOM 31153 C C . ASP A 1 73 ? 55.672 -7.779 -0.610 1.00 0.00 73 ASP C C 19
ATOM 31154 O O . ASP A 1 73 ? 56.754 -7.198 -0.513 1.00 0.00 73 ASP C O 19
ATOM 31163 N N . PHE A 1 74 ? 54.804 -7.859 0.387 1.00 0.00 74 PHE C N 19
ATOM 31164 C CA . PHE A 1 74 ? 55.082 -7.242 1.676 1.00 0.00 74 PHE C CA 19
ATOM 31165 C C . PHE A 1 74 ? 56.391 -7.775 2.252 1.00 0.00 74 PHE C C 19
ATOM 31166 O O . PHE A 1 74 ? 57.239 -6.997 2.683 1.00 0.00 74 PHE C O 19
ATOM 31183 N N . ASP A 1 75 ? 56.565 -9.101 2.232 1.00 0.00 75 ASP C N 19
ATOM 31184 C CA . ASP A 1 75 ? 57.801 -9.711 2.740 1.00 0.00 75 ASP C CA 19
ATOM 31185 C C . ASP A 1 75 ? 58.996 -9.429 1.827 1.00 0.00 75 ASP C C 19
ATOM 31186 O O . ASP A 1 75 ? 60.127 -9.258 2.304 1.00 0.00 75 ASP C O 19
ATOM 31195 N N . GLU A 1 76 ? 58.742 -9.346 0.522 1.00 0.00 76 GLU C N 19
ATOM 31196 C CA . GLU A 1 76 ? 59.803 -9.032 -0.423 1.00 0.00 76 GLU C CA 19
ATOM 31197 C C . GLU A 1 76 ? 60.289 -7.621 -0.148 1.00 0.00 76 GLU C C 19
ATOM 31198 O O . GLU A 1 76 ? 61.467 -7.382 0.087 1.00 0.00 76 GLU C O 19
ATOM 31210 N N . PHE A 1 77 ? 59.327 -6.721 -0.061 1.00 0.00 77 PHE C N 19
ATOM 31211 C CA . PHE A 1 77 ? 59.557 -5.332 0.272 1.00 0.00 77 PHE C CA 19
ATOM 31212 C C . PHE A 1 77 ? 60.248 -5.197 1.641 1.00 0.00 77 PHE C C 19
ATOM 31213 O O . PHE A 1 77 ? 61.271 -4.522 1.754 1.00 0.00 77 PHE C O 19
ATOM 31230 N N . LEU A 1 78 ? 59.753 -5.935 2.642 1.00 0.00 78 LEU C N 19
ATOM 31231 C CA . LEU A 1 78 ? 60.378 -5.953 3.977 1.00 0.00 78 LEU C CA 19
ATOM 31232 C C . LEU A 1 78 ? 61.887 -6.263 3.866 1.00 0.00 78 LEU C C 19
ATOM 31233 O O . LEU A 1 78 ? 62.729 -5.421 4.174 1.00 0.00 78 LEU C O 19
ATOM 31249 N N . VAL A 1 79 ? 62.203 -7.501 3.487 1.00 0.00 79 VAL C N 19
ATOM 31250 C CA . VAL A 1 79 ? 63.588 -7.996 3.410 1.00 0.00 79 VAL C CA 19
ATOM 31251 C C . VAL A 1 79 ? 64.448 -7.327 2.312 1.00 0.00 79 VAL C C 19
ATOM 31252 O O . VAL A 1 79 ? 65.622 -7.025 2.533 1.00 0.00 79 VAL C O 19
ATOM 31265 N N . MET A 1 80 ? 63.891 -7.195 1.119 1.00 0.00 80 MET C N 19
ATOM 31266 C CA . MET A 1 80 ? 64.628 -6.669 -0.036 1.00 0.00 80 MET C CA 19
ATOM 31267 C C . MET A 1 80 ? 65.101 -5.242 0.224 1.00 0.00 80 MET C C 19
ATOM 31268 O O . MET A 1 80 ? 66.240 -4.883 -0.092 1.00 0.00 80 MET C O 19
ATOM 31282 N N . MET A 1 81 ? 64.201 -4.427 0.772 1.00 0.00 81 MET C N 19
ATOM 31283 C CA . MET A 1 81 ? 64.480 -3.020 1.031 1.00 0.00 81 MET C CA 19
ATOM 31284 C C . MET A 1 81 ? 65.595 -2.849 2.065 1.00 0.00 81 MET C C 19
ATOM 31285 O O . MET A 1 81 ? 66.162 -1.762 2.207 1.00 0.00 81 MET C O 19
ATOM 31299 N N . VAL A 1 82 ? 65.953 -3.944 2.728 1.00 0.00 82 VAL C N 19
ATOM 31300 C CA . VAL A 1 82 ? 67.052 -3.943 3.692 1.00 0.00 82 VAL C CA 19
ATOM 31301 C C . VAL A 1 82 ? 68.391 -3.616 3.011 1.00 0.00 82 VAL C C 19
ATOM 31302 O O . VAL A 1 82 ? 69.201 -2.875 3.559 1.00 0.00 82 VAL C O 19
ATOM 31315 N N . ARG A 1 83 ? 68.646 -4.193 1.831 1.00 0.00 83 ARG C N 19
ATOM 31316 C CA . ARG A 1 83 ? 69.922 -3.922 1.160 1.00 0.00 83 ARG C CA 19
ATOM 31317 C C . ARG A 1 83 ? 70.038 -2.432 0.858 1.00 0.00 83 ARG C C 19
ATOM 31318 O O . ARG A 1 83 ? 71.089 -1.830 1.075 1.00 0.00 83 ARG C O 19
ATOM 31339 N N . CYS A 1 84 ? 68.899 -1.819 0.507 1.00 0.00 84 CYS C N 19
ATOM 31340 C CA . CYS A 1 84 ? 68.820 -0.361 0.335 1.00 0.00 84 CYS C CA 19
ATOM 31341 C C . CYS A 1 84 ? 69.155 0.342 1.655 1.00 0.00 84 CYS C C 19
ATOM 31342 O O . CYS A 1 84 ? 69.860 1.349 1.660 1.00 0.00 84 CYS C O 19
ATOM 31350 N N . MET A 1 85 ? 68.726 -0.263 2.784 1.00 0.00 85 MET C N 19
ATOM 31351 C CA . MET A 1 85 ? 69.093 0.241 4.124 1.00 0.00 85 MET C CA 19
ATOM 31352 C C . MET A 1 85 ? 70.596 0.117 4.326 1.00 0.00 85 MET C C 19
ATOM 31353 O O . MET A 1 85 ? 71.235 0.976 4.926 1.00 0.00 85 MET C O 19
ATOM 31367 N N . LYS A 1 86 ? 71.131 -1.009 3.869 1.00 0.00 86 LYS C N 19
ATOM 31368 C CA . LYS A 1 86 ? 72.556 -1.296 3.967 1.00 0.00 86 LYS C CA 19
ATOM 31369 C C . LYS A 1 86 ? 73.352 -0.299 3.116 1.00 0.00 86 LYS C C 19
ATOM 31370 O O . LYS A 1 86 ? 74.427 0.151 3.516 1.00 0.00 86 LYS C O 19
ATOM 31389 N N . ASP A 1 87 ? 72.819 0.021 1.924 1.00 0.00 87 ASP C N 19
ATOM 31390 C CA . ASP A 1 87 ? 73.476 0.943 0.990 1.00 0.00 87 ASP C CA 19
ATOM 31391 C C . ASP A 1 87 ? 73.590 2.369 1.569 1.00 0.00 87 ASP C C 19
ATOM 31392 O O . ASP A 1 87 ? 74.626 3.027 1.405 1.00 0.00 87 ASP C O 19
ATOM 31401 N N . ASP A 1 88 ? 72.529 2.840 2.251 1.00 0.00 88 ASP C N 19
ATOM 31402 C CA . ASP A 1 88 ? 72.529 4.195 2.819 1.00 0.00 88 ASP C CA 19
ATOM 31403 C C . ASP A 1 88 ? 72.878 4.197 4.315 1.00 0.00 88 ASP C C 19
ATOM 31404 O O . ASP A 1 88 ? 72.461 3.321 5.068 1.00 0.00 88 ASP C O 19
ATOM 31413 N N . SER A 1 89 ? 73.695 5.159 4.724 1.00 0.00 89 SER C N 19
ATOM 31414 C CA . SER A 1 89 ? 74.137 5.239 6.112 1.00 0.00 89 SER C CA 19
ATOM 31415 C C . SER A 1 89 ? 73.125 5.993 6.963 1.00 0.00 89 SER C C 19
ATOM 31416 O O . SER A 1 89 ? 72.532 5.372 7.827 1.00 0.00 89 SER C O 19
ATOM 31425 N N . ARG B 2 1 ? 63.168 1.548 4.365 1.00 0.00 147 ARG I N 19
ATOM 31426 C CA . ARG B 2 1 ? 63.928 2.826 4.477 1.00 0.00 147 ARG I CA 19
ATOM 31427 C C . ARG B 2 1 ? 64.100 3.436 3.096 1.00 0.00 147 ARG I C 19
ATOM 31428 O O . ARG B 2 1 ? 63.570 4.501 2.827 1.00 0.00 147 ARG I O 19
ATOM 31451 N N . ILE B 2 2 ? 64.910 2.765 2.255 1.00 0.00 148 ILE I N 19
ATOM 31452 C CA . ILE B 2 2 ? 65.282 3.236 0.899 1.00 0.00 148 ILE I CA 19
ATOM 31453 C C . ILE B 2 2 ? 65.992 4.604 0.908 1.00 0.00 148 ILE I C 19
ATOM 31454 O O . ILE B 2 2 ? 67.001 4.796 0.221 1.00 0.00 148 ILE I O 19
ATOM 31470 N N . SER B 2 3 ? 65.500 5.504 1.745 1.00 0.00 149 SER I N 19
ATOM 31471 C CA . SER B 2 3 ? 66.092 6.821 1.975 1.00 0.00 149 SER I CA 19
ATOM 31472 C C . SER B 2 3 ? 65.355 7.512 3.123 1.00 0.00 149 SER I C 19
ATOM 31473 O O . SER B 2 3 ? 64.535 8.409 2.907 1.00 0.00 149 SER I O 19
ATOM 31481 N N . ALA B 2 4 ? 65.560 6.989 4.331 1.00 0.00 150 ALA I N 19
ATOM 31482 C CA . ALA B 2 4 ? 64.816 7.431 5.514 1.00 0.00 150 ALA I CA 19
ATOM 31483 C C . ALA B 2 4 ? 63.345 6.981 5.418 1.00 0.00 150 ALA I C 19
ATOM 31484 O O . ALA B 2 4 ? 62.891 6.528 4.363 1.00 0.00 150 ALA I O 19
ATOM 31491 N N . ASP B 2 5 ? 62.613 7.093 6.520 1.00 0.00 151 ASP I N 19
ATOM 31492 C CA . ASP B 2 5 ? 61.208 6.680 6.561 1.00 0.00 151 ASP I CA 19
ATOM 31493 C C . ASP B 2 5 ? 60.285 7.749 5.957 1.00 0.00 151 ASP I C 19
ATOM 31494 O O . ASP B 2 5 ? 59.376 8.268 6.613 1.00 0.00 151 ASP I O 19
ATOM 31503 N N . ALA B 2 6 ? 60.547 8.071 4.699 1.00 0.00 152 ALA I N 19
ATOM 31504 C CA . ALA B 2 6 ? 59.810 9.098 3.968 1.00 0.00 152 ALA I CA 19
ATOM 31505 C C . ALA B 2 6 ? 58.302 8.775 3.843 1.00 0.00 152 ALA I C 19
ATOM 31506 O O . ALA B 2 6 ? 57.476 9.677 3.689 1.00 0.00 152 ALA I O 19
ATOM 31513 N N . MET B 2 7 ? 57.959 7.489 3.937 1.00 0.00 153 MET I N 19
ATOM 31514 C CA . MET B 2 7 ? 56.562 7.033 3.839 1.00 0.00 153 MET I CA 19
ATOM 31515 C C . MET B 2 7 ? 55.687 7.584 4.960 1.00 0.00 153 MET I C 19
ATOM 31516 O O . MET B 2 7 ? 54.522 7.907 4.731 1.00 0.00 153 MET I O 19
ATOM 31530 N N . MET B 2 8 ? 56.255 7.728 6.157 1.00 0.00 154 MET I N 19
ATOM 31531 C CA . MET B 2 8 ? 55.505 8.287 7.285 1.00 0.00 154 MET I CA 19
ATOM 31532 C C . MET B 2 8 ? 55.005 9.698 6.934 1.00 0.00 154 MET I C 19
ATOM 31533 O O . MET B 2 8 ? 53.838 10.024 7.150 1.00 0.00 154 MET I O 19
ATOM 31547 N N . GLN B 2 9 ? 55.880 10.495 6.314 1.00 0.00 155 GLN I N 19
ATOM 31548 C CA . GLN B 2 9 ? 55.514 11.836 5.833 1.00 0.00 155 GLN I CA 19
ATOM 31549 C C . GLN B 2 9 ? 54.606 11.737 4.603 1.00 0.00 155 GLN I C 19
ATOM 31550 O O . GLN B 2 9 ? 53.762 12.608 4.363 1.00 0.00 155 GLN I O 19
ATOM 31564 N N . ALA B 2 10 ? 54.826 10.678 3.808 1.00 0.00 156 ALA I N 19
ATOM 31565 C CA . ALA B 2 10 ? 54.100 10.455 2.540 1.00 0.00 156 ALA I CA 19
ATOM 31566 C C . ALA B 2 10 ? 52.580 10.455 2.718 1.00 0.00 156 ALA I C 19
ATOM 31567 O O . ALA B 2 10 ? 51.841 10.734 1.771 1.00 0.00 156 ALA I O 19
ATOM 31574 N N . LEU B 2 11 ? 52.123 10.199 3.939 1.00 0.00 157 LEU I N 19
ATOM 31575 C CA . LEU B 2 11 ? 50.690 10.222 4.254 1.00 0.00 157 LEU I CA 19
ATOM 31576 C C . LEU B 2 11 ? 50.092 11.607 4.004 1.00 0.00 157 LEU I C 19
ATOM 31577 O O . LEU B 2 11 ? 48.942 11.719 3.582 1.00 0.00 157 LEU I O 19
ATOM 31593 N N . LEU B 2 12 ? 50.862 12.658 4.327 1.00 0.00 158 LEU I N 19
ATOM 31594 C CA . LEU B 2 12 ? 50.397 14.050 4.197 1.00 0.00 158 LEU I CA 19
ATOM 31595 C C . LEU B 2 12 ? 49.349 14.384 5.263 1.00 0.00 158 LEU I C 19
ATOM 31596 O O . LEU B 2 12 ? 49.489 15.359 6.000 1.00 0.00 158 LEU I O 19
ATOM 31612 N N . GLY B 2 13 ? 48.280 13.592 5.311 1.00 0.00 159 GLY I N 19
ATOM 31613 C CA . GLY B 2 13 ? 47.203 13.818 6.272 1.00 0.00 159 GLY I CA 19
ATOM 31614 C C . GLY B 2 13 ? 46.280 12.619 6.359 1.00 0.00 159 GLY I C 19
ATOM 31615 O O . GLY B 2 13 ? 46.368 11.824 7.300 1.00 0.00 159 GLY I O 19
ATOM 31619 N N . ALA B 2 14 ? 45.394 12.497 5.371 1.00 0.00 160 ALA I N 19
ATOM 31620 C CA . ALA B 2 14 ? 44.421 11.399 5.307 1.00 0.00 160 ALA I CA 19
ATOM 31621 C C . ALA B 2 14 ? 43.408 11.479 6.457 1.00 0.00 160 ALA I C 19
ATOM 31622 O O . ALA B 2 14 ? 42.195 11.512 6.229 1.00 0.00 160 ALA I O 19
ATOM 31629 N N . ARG B 2 15 ? 43.923 11.530 7.684 1.00 0.00 161 ARG I N 19
ATOM 31630 C CA . ARG B 2 15 ? 43.094 11.641 8.889 1.00 0.00 161 ARG I CA 19
ATOM 31631 C C . ARG B 2 15 ? 43.892 12.266 10.041 1.00 0.00 161 ARG I C 19
ATOM 31632 O O . ARG B 2 15 ? 43.319 12.811 10.988 1.00 0.00 161 ARG I O 19
ATOM 31653 N N . ALA B 2 16 ? 45.216 12.162 9.950 1.00 0.00 162 ALA I N 19
ATOM 31654 C CA . ALA B 2 16 ? 46.126 12.689 10.969 1.00 0.00 162 ALA I CA 19
ATOM 31655 C C . ALA B 2 16 ? 46.143 14.227 10.981 1.00 0.00 162 ALA I C 19
ATOM 31656 O O . ALA B 2 16 ? 45.981 14.872 9.939 1.00 0.00 162 ALA I O 19
ATOM 31663 N N . LYS B 2 17 ? 46.324 14.800 12.175 1.00 0.00 163 LYS I N 19
ATOM 31664 C CA . LYS B 2 17 ? 46.372 16.247 12.368 1.00 0.00 163 LYS I CA 19
ATOM 31665 C C . LYS B 2 17 ? 47.736 16.664 12.934 1.00 0.00 163 LYS I C 19
ATOM 31666 O O . LYS B 2 17 ? 48.479 17.315 12.220 1.00 0.00 163 LYS I O 19
ATOM 31731 N N . MET A 1 1 ? 67.064 -19.060 6.277 1.00 0.00 1 MET C N 20
ATOM 31732 C CA . MET A 1 1 ? 66.864 -17.621 5.934 1.00 0.00 1 MET C CA 20
ATOM 31733 C C . MET A 1 1 ? 68.138 -16.833 6.281 1.00 0.00 1 MET C C 20
ATOM 31734 O O . MET A 1 1 ? 68.994 -17.318 7.029 1.00 0.00 1 MET C O 20
ATOM 31750 N N . ASP A 1 2 ? 68.279 -15.640 5.694 1.00 0.00 2 ASP C N 20
ATOM 31751 C CA . ASP A 1 2 ? 69.473 -14.820 5.905 1.00 0.00 2 ASP C CA 20
ATOM 31752 C C . ASP A 1 2 ? 69.278 -13.910 7.128 1.00 0.00 2 ASP C C 20
ATOM 31753 O O . ASP A 1 2 ? 68.418 -13.020 7.129 1.00 0.00 2 ASP C O 20
ATOM 31762 N N . ASP A 1 3 ? 69.987 -14.236 8.198 1.00 0.00 3 ASP C N 20
ATOM 31763 C CA . ASP A 1 3 ? 69.834 -13.572 9.491 1.00 0.00 3 ASP C CA 20
ATOM 31764 C C . ASP A 1 3 ? 70.275 -12.106 9.499 1.00 0.00 3 ASP C C 20
ATOM 31765 O O . ASP A 1 3 ? 69.724 -11.301 10.256 1.00 0.00 3 ASP C O 20
ATOM 31774 N N . ILE A 1 4 ? 71.327 -11.779 8.748 1.00 0.00 4 ILE C N 20
ATOM 31775 C CA . ILE A 1 4 ? 71.915 -10.433 8.824 1.00 0.00 4 ILE C CA 20
ATOM 31776 C C . ILE A 1 4 ? 70.936 -9.339 8.378 1.00 0.00 4 ILE C C 20
ATOM 31777 O O . ILE A 1 4 ? 70.764 -8.335 9.076 1.00 0.00 4 ILE C O 20
ATOM 31793 N N . TYR A 1 5 ? 70.263 -9.553 7.250 1.00 0.00 5 TYR C N 20
ATOM 31794 C CA . TYR A 1 5 ? 69.285 -8.587 6.752 1.00 0.00 5 TYR C CA 20
ATOM 31795 C C . TYR A 1 5 ? 68.086 -8.512 7.690 1.00 0.00 5 TYR C C 20
ATOM 31796 O O . TYR A 1 5 ? 67.592 -7.431 8.011 1.00 0.00 5 TYR C O 20
ATOM 31814 N N . LYS A 1 6 ? 67.660 -9.673 8.168 1.00 0.00 6 LYS C N 20
ATOM 31815 C CA . LYS A 1 6 ? 66.557 -9.759 9.111 1.00 0.00 6 LYS C CA 20
ATOM 31816 C C . LYS A 1 6 ? 66.894 -9.060 10.427 1.00 0.00 6 LYS C C 20
ATOM 31817 O O . LYS A 1 6 ? 66.082 -8.313 10.971 1.00 0.00 6 LYS C O 20
ATOM 31836 N N . ALA A 1 7 ? 68.111 -9.285 10.913 1.00 0.00 7 ALA C N 20
ATOM 31837 C CA . ALA A 1 7 ? 68.591 -8.668 12.155 1.00 0.00 7 ALA C CA 20
ATOM 31838 C C . ALA A 1 7 ? 68.637 -7.142 12.043 1.00 0.00 7 ALA C C 20
ATOM 31839 O O . ALA A 1 7 ? 68.415 -6.429 13.021 1.00 0.00 7 ALA C O 20
ATOM 31846 N N . ALA A 1 8 ? 68.942 -6.658 10.847 1.00 0.00 8 ALA C N 20
ATOM 31847 C CA . ALA A 1 8 ? 69.064 -5.223 10.580 1.00 0.00 8 ALA C CA 20
ATOM 31848 C C . ALA A 1 8 ? 67.783 -4.472 10.958 1.00 0.00 8 ALA C C 20
ATOM 31849 O O . ALA A 1 8 ? 67.817 -3.287 11.293 1.00 0.00 8 ALA C O 20
ATOM 31856 N N . VAL A 1 9 ? 66.668 -5.178 10.909 1.00 0.00 9 VAL C N 20
ATOM 31857 C CA . VAL A 1 9 ? 65.364 -4.622 11.259 1.00 0.00 9 VAL C CA 20
ATOM 31858 C C . VAL A 1 9 ? 65.347 -4.163 12.730 1.00 0.00 9 VAL C C 20
ATOM 31859 O O . VAL A 1 9 ? 64.576 -3.274 13.107 1.00 0.00 9 VAL C O 20
ATOM 31872 N N . GLU A 1 10 ? 66.249 -4.731 13.533 1.00 0.00 10 GLU C N 20
ATOM 31873 C CA . GLU A 1 10 ? 66.392 -4.357 14.945 1.00 0.00 10 GLU C CA 20
ATOM 31874 C C . GLU A 1 10 ? 66.816 -2.897 15.081 1.00 0.00 10 GLU C C 20
ATOM 31875 O O . GLU A 1 10 ? 66.568 -2.265 16.111 1.00 0.00 10 GLU C O 20
ATOM 31887 N N . GLN A 1 11 ? 67.406 -2.352 14.010 1.00 0.00 11 GLN C N 20
ATOM 31888 C CA . GLN A 1 11 ? 67.798 -0.948 13.976 1.00 0.00 11 GLN C CA 20
ATOM 31889 C C . GLN A 1 11 ? 66.549 -0.064 13.972 1.00 0.00 11 GLN C C 20
ATOM 31890 O O . GLN A 1 11 ? 66.541 1.023 14.549 1.00 0.00 11 GLN C O 20
ATOM 31904 N N . LEU A 1 12 ? 65.476 -0.582 13.371 1.00 0.00 12 LEU C N 20
ATOM 31905 C CA . LEU A 1 12 ? 64.188 0.119 13.318 1.00 0.00 12 LEU C CA 20
ATOM 31906 C C . LEU A 1 12 ? 63.502 0.124 14.691 1.00 0.00 12 LEU C C 20
ATOM 31907 O O . LEU A 1 12 ? 63.573 -0.863 15.431 1.00 0.00 12 LEU C O 20
ATOM 31923 N N . THR A 1 13 ? 62.790 1.223 15.005 1.00 0.00 13 THR C N 20
ATOM 31924 C CA . THR A 1 13 ? 62.054 1.318 16.282 1.00 0.00 13 THR C CA 20
ATOM 31925 C C . THR A 1 13 ? 60.684 0.647 16.170 1.00 0.00 13 THR C C 20
ATOM 31926 O O . THR A 1 13 ? 60.166 0.458 15.066 1.00 0.00 13 THR C O 20
ATOM 31937 N N . GLU A 1 14 ? 60.060 0.355 17.310 1.00 0.00 14 GLU C N 20
ATOM 31938 C CA . GLU A 1 14 ? 58.718 -0.226 17.299 1.00 0.00 14 GLU C CA 20
ATOM 31939 C C . GLU A 1 14 ? 57.724 0.746 16.655 1.00 0.00 14 GLU C C 20
ATOM 31940 O O . GLU A 1 14 ? 56.866 0.340 15.866 1.00 0.00 14 GLU C O 20
ATOM 31952 N N . GLU A 1 15 ? 57.879 2.035 16.956 1.00 0.00 15 GLU C N 20
ATOM 31953 C CA . GLU A 1 15 ? 57.033 3.071 16.349 1.00 0.00 15 GLU C CA 20
ATOM 31954 C C . GLU A 1 15 ? 57.308 3.178 14.846 1.00 0.00 15 GLU C C 20
ATOM 31955 O O . GLU A 1 15 ? 56.386 3.216 14.035 1.00 0.00 15 GLU C O 20
ATOM 31967 N N . GLN A 1 16 ? 58.593 3.162 14.490 1.00 0.00 16 GLN C N 20
ATOM 31968 C CA . GLN A 1 16 ? 59.030 3.251 13.098 1.00 0.00 16 GLN C CA 20
ATOM 31969 C C . GLN A 1 16 ? 58.511 2.072 12.268 1.00 0.00 16 GLN C C 20
ATOM 31970 O O . GLN A 1 16 ? 57.925 2.270 11.201 1.00 0.00 16 GLN C O 20
ATOM 31984 N N . LYS A 1 17 ? 58.597 0.866 12.829 1.00 0.00 17 LYS C N 20
ATOM 31985 C CA . LYS A 1 17 ? 58.007 -0.320 12.196 1.00 0.00 17 LYS C CA 20
ATOM 31986 C C . LYS A 1 17 ? 56.478 -0.177 12.098 1.00 0.00 17 LYS C C 20
ATOM 31987 O O . LYS A 1 17 ? 55.855 -0.661 11.155 1.00 0.00 17 LYS C O 20
ATOM 32006 N N . ASN A 1 18 ? 55.868 0.410 13.127 1.00 0.00 18 ASN C N 20
ATOM 32007 C CA . ASN A 1 18 ? 54.413 0.563 13.148 1.00 0.00 18 ASN C CA 20
ATOM 32008 C C . ASN A 1 18 ? 53.939 1.458 11.997 1.00 0.00 18 ASN C C 20
ATOM 32009 O O . ASN A 1 18 ? 53.018 1.095 11.258 1.00 0.00 18 ASN C O 20
ATOM 32020 N N . GLU A 1 19 ? 54.647 2.568 11.782 1.00 0.00 19 GLU C N 20
ATOM 32021 C CA . GLU A 1 19 ? 54.376 3.447 10.637 1.00 0.00 19 GLU C CA 20
ATOM 32022 C C . GLU A 1 19 ? 54.707 2.731 9.332 1.00 0.00 19 GLU C C 20
ATOM 32023 O O . GLU A 1 19 ? 54.191 3.068 8.262 1.00 0.00 19 GLU C O 20
ATOM 32035 N N . PHE A 1 20 ? 55.621 1.785 9.438 1.00 0.00 20 PHE C N 20
ATOM 32036 C CA . PHE A 1 20 ? 56.122 1.017 8.307 1.00 0.00 20 PHE C CA 20
ATOM 32037 C C . PHE A 1 20 ? 54.961 0.276 7.634 1.00 0.00 20 PHE C C 20
ATOM 32038 O O . PHE A 1 20 ? 54.781 0.342 6.416 1.00 0.00 20 PHE C O 20
ATOM 32055 N N . LYS A 1 21 ? 54.149 -0.388 8.457 1.00 0.00 21 LYS C N 20
ATOM 32056 C CA . LYS A 1 21 ? 52.972 -1.103 7.973 1.00 0.00 21 LYS C CA 20
ATOM 32057 C C . LYS A 1 21 ? 51.932 -0.142 7.393 1.00 0.00 21 LYS C C 20
ATOM 32058 O O . LYS A 1 21 ? 51.298 -0.443 6.383 1.00 0.00 21 LYS C O 20
ATOM 32077 N N . ALA A 1 22 ? 51.732 0.995 8.075 1.00 0.00 22 ALA C N 20
ATOM 32078 C CA . ALA A 1 22 ? 50.707 1.973 7.680 1.00 0.00 22 ALA C CA 20
ATOM 32079 C C . ALA A 1 22 ? 50.841 2.358 6.214 1.00 0.00 22 ALA C C 20
ATOM 32080 O O . ALA A 1 22 ? 49.845 2.440 5.494 1.00 0.00 22 ALA C O 20
ATOM 32087 N N . ALA A 1 23 ? 52.073 2.558 5.766 1.00 0.00 23 ALA C N 20
ATOM 32088 C CA . ALA A 1 23 ? 52.322 2.870 4.365 1.00 0.00 23 ALA C CA 20
ATOM 32089 C C . ALA A 1 23 ? 51.902 1.708 3.478 1.00 0.00 23 ALA C C 20
ATOM 32090 O O . ALA A 1 23 ? 51.397 1.902 2.380 1.00 0.00 23 ALA C O 20
ATOM 32097 N N . PHE A 1 24 ? 52.104 0.498 3.972 1.00 0.00 24 PHE C N 20
ATOM 32098 C CA . PHE A 1 24 ? 51.757 -0.693 3.219 1.00 0.00 24 PHE C CA 20
ATOM 32099 C C . PHE A 1 24 ? 50.266 -0.701 2.875 1.00 0.00 24 PHE C C 20
ATOM 32100 O O . PHE A 1 24 ? 49.878 -1.098 1.774 1.00 0.00 24 PHE C O 20
ATOM 32117 N N . ASP A 1 25 ? 49.443 -0.203 3.803 1.00 0.00 25 ASP C N 20
ATOM 32118 C CA . ASP A 1 25 ? 48.005 -0.095 3.582 1.00 0.00 25 ASP C CA 20
ATOM 32119 C C . ASP A 1 25 ? 47.741 0.824 2.389 1.00 0.00 25 ASP C C 20
ATOM 32120 O O . ASP A 1 25 ? 46.894 0.528 1.541 1.00 0.00 25 ASP C O 20
ATOM 32129 N N . ILE A 1 26 ? 48.517 1.915 2.295 1.00 0.00 26 ILE C N 20
ATOM 32130 C CA . ILE A 1 26 ? 48.396 2.834 1.161 1.00 0.00 26 ILE C CA 20
ATOM 32131 C C . ILE A 1 26 ? 48.974 2.207 -0.111 1.00 0.00 26 ILE C C 20
ATOM 32132 O O . ILE A 1 26 ? 48.594 2.559 -1.224 1.00 0.00 26 ILE C O 20
ATOM 32148 N N . PHE A 1 27 ? 49.920 1.298 0.069 1.00 0.00 27 PHE C N 20
ATOM 32149 C CA . PHE A 1 27 ? 50.504 0.595 -1.055 1.00 0.00 27 PHE C CA 20
ATOM 32150 C C . PHE A 1 27 ? 49.453 -0.345 -1.677 1.00 0.00 27 PHE C C 20
ATOM 32151 O O . PHE A 1 27 ? 49.377 -0.481 -2.896 1.00 0.00 27 PHE C O 20
ATOM 32168 N N . VAL A 1 28 ? 48.640 -0.981 -0.812 1.00 0.00 28 VAL C N 20
ATOM 32169 C CA . VAL A 1 28 ? 47.596 -1.913 -1.257 1.00 0.00 28 VAL C CA 20
ATOM 32170 C C . VAL A 1 28 ? 46.182 -1.430 -0.871 1.00 0.00 28 VAL C C 20
ATOM 32171 O O . VAL A 1 28 ? 45.539 -2.010 0.007 1.00 0.00 28 VAL C O 20
ATOM 32184 N N . LEU A 1 29 ? 45.676 -0.400 -1.572 1.00 0.00 29 LEU C N 20
ATOM 32185 C CA . LEU A 1 29 ? 44.313 0.093 -1.316 1.00 0.00 29 LEU C CA 20
ATOM 32186 C C . LEU A 1 29 ? 43.280 -0.987 -1.615 1.00 0.00 29 LEU C C 20
ATOM 32187 O O . LEU A 1 29 ? 42.323 -1.170 -0.863 1.00 0.00 29 LEU C O 20
ATOM 32203 N N . GLY A 1 30 ? 43.491 -1.702 -2.717 1.00 0.00 30 GLY C N 20
ATOM 32204 C CA . GLY A 1 30 ? 42.595 -2.782 -3.134 1.00 0.00 30 GLY C CA 20
ATOM 32205 C C . GLY A 1 30 ? 43.316 -3.778 -4.034 1.00 0.00 30 GLY C C 20
ATOM 32206 O O . GLY A 1 30 ? 42.838 -4.102 -5.123 1.00 0.00 30 GLY C O 20
ATOM 32210 N N . ALA A 1 31 ? 44.464 -4.281 -3.561 1.00 0.00 31 ALA C N 20
ATOM 32211 C CA . ALA A 1 31 ? 45.248 -5.250 -4.326 1.00 0.00 31 ALA C CA 20
ATOM 32212 C C . ALA A 1 31 ? 44.531 -6.601 -4.402 1.00 0.00 31 ALA C C 20
ATOM 32213 O O . ALA A 1 31 ? 44.824 -7.521 -3.635 1.00 0.00 31 ALA C O 20
ATOM 32220 N N . GLU A 1 32 ? 43.595 -6.707 -5.337 1.00 0.00 32 GLU C N 20
ATOM 32221 C CA . GLU A 1 32 ? 42.824 -7.932 -5.529 1.00 0.00 32 GLU C CA 20
ATOM 32222 C C . GLU A 1 32 ? 43.734 -9.078 -5.981 1.00 0.00 32 GLU C C 20
ATOM 32223 O O . GLU A 1 32 ? 43.603 -10.213 -5.517 1.00 0.00 32 GLU C O 20
ATOM 32235 N N . ASP A 1 33 ? 44.685 -8.749 -6.853 1.00 0.00 33 ASP C N 20
ATOM 32236 C CA . ASP A 1 33 ? 45.689 -9.702 -7.339 1.00 0.00 33 ASP C CA 20
ATOM 32237 C C . ASP A 1 33 ? 46.736 -10.038 -6.265 1.00 0.00 33 ASP C C 20
ATOM 32238 O O . ASP A 1 33 ? 47.365 -11.098 -6.313 1.00 0.00 33 ASP C O 20
ATOM 32247 N N . GLY A 1 34 ? 46.891 -9.144 -5.284 1.00 0.00 34 GLY C N 20
ATOM 32248 C CA . GLY A 1 34 ? 47.832 -9.356 -4.166 1.00 0.00 34 GLY C CA 20
ATOM 32249 C C . GLY A 1 34 ? 49.086 -8.472 -4.270 1.00 0.00 34 GLY C C 20
ATOM 32250 O O . GLY A 1 34 ? 49.436 -7.993 -5.352 1.00 0.00 34 GLY C O 20
ATOM 32254 N N . CYS A 1 35 ? 49.751 -8.265 -3.109 1.00 0.00 35 CYS C N 20
ATOM 32255 C CA . CYS A 1 35 ? 50.971 -7.429 -2.991 1.00 0.00 35 CYS C CA 20
ATOM 32256 C C . CYS A 1 35 ? 50.760 -6.033 -3.581 1.00 0.00 35 CYS C C 20
ATOM 32257 O O . CYS A 1 35 ? 49.631 -5.655 -3.889 1.00 0.00 35 CYS C O 20
ATOM 32265 N N . ILE A 1 36 ? 51.851 -5.308 -3.846 1.00 0.00 36 ILE C N 20
ATOM 32266 C CA . ILE A 1 36 ? 51.725 -4.030 -4.533 1.00 0.00 36 ILE C CA 20
ATOM 32267 C C . ILE A 1 36 ? 51.987 -4.326 -6.007 1.00 0.00 36 ILE C C 20
ATOM 32268 O O . ILE A 1 36 ? 53.043 -4.863 -6.351 1.00 0.00 36 ILE C O 20
ATOM 32284 N N . SER A 1 37 ? 50.966 -4.163 -6.836 1.00 0.00 37 SER C N 20
ATOM 32285 C CA . SER A 1 37 ? 51.041 -4.619 -8.229 1.00 0.00 37 SER C CA 20
ATOM 32286 C C . SER A 1 37 ? 51.213 -3.473 -9.201 1.00 0.00 37 SER C C 20
ATOM 32287 O O . SER A 1 37 ? 50.755 -3.541 -10.339 1.00 0.00 37 SER C O 20
ATOM 32295 N N . THR A 1 38 ? 51.889 -2.429 -8.750 1.00 0.00 38 THR C N 20
ATOM 32296 C CA . THR A 1 38 ? 52.148 -1.235 -9.568 1.00 0.00 38 THR C CA 20
ATOM 32297 C C . THR A 1 38 ? 50.858 -0.463 -9.893 1.00 0.00 38 THR C C 20
ATOM 32298 O O . THR A 1 38 ? 50.817 0.765 -9.808 1.00 0.00 38 THR C O 20
ATOM 32309 N N . LYS A 1 39 ? 49.781 -1.209 -10.088 1.00 0.00 39 LYS C N 20
ATOM 32310 C CA . LYS A 1 39 ? 48.436 -0.656 -10.239 1.00 0.00 39 LYS C CA 20
ATOM 32311 C C . LYS A 1 39 ? 48.064 0.085 -8.962 1.00 0.00 39 LYS C C 20
ATOM 32312 O O . LYS A 1 39 ? 47.499 1.184 -8.983 1.00 0.00 39 LYS C O 20
ATOM 32331 N N . GLU A 1 40 ? 48.387 -0.561 -7.851 1.00 0.00 40 GLU C N 20
ATOM 32332 C CA . GLU A 1 40 ? 48.123 -0.056 -6.524 1.00 0.00 40 GLU C CA 20
ATOM 32333 C C . GLU A 1 40 ? 49.258 0.877 -6.084 1.00 0.00 40 GLU C C 20
ATOM 32334 O O . GLU A 1 40 ? 49.049 1.808 -5.299 1.00 0.00 40 GLU C O 20
ATOM 32346 N N . LEU A 1 41 ? 50.439 0.667 -6.671 1.00 0.00 41 LEU C N 20
ATOM 32347 C CA . LEU A 1 41 ? 51.607 1.507 -6.407 1.00 0.00 41 LEU C CA 20
ATOM 32348 C C . LEU A 1 41 ? 51.359 2.938 -6.871 1.00 0.00 41 LEU C C 20
ATOM 32349 O O . LEU A 1 41 ? 51.807 3.876 -6.234 1.00 0.00 41 LEU C O 20
ATOM 32365 N N . GLY A 1 42 ? 50.691 3.090 -8.028 1.00 0.00 42 GLY C N 20
ATOM 32366 C CA . GLY A 1 42 ? 50.421 4.421 -8.605 1.00 0.00 42 GLY C CA 20
ATOM 32367 C C . GLY A 1 42 ? 49.963 5.413 -7.525 1.00 0.00 42 GLY C C 20
ATOM 32368 O O . GLY A 1 42 ? 50.156 6.623 -7.657 1.00 0.00 42 GLY C O 20
ATOM 32372 N N . LYS A 1 43 ? 49.475 4.870 -6.407 1.00 0.00 43 LYS C N 20
ATOM 32373 C CA . LYS A 1 43 ? 49.108 5.666 -5.239 1.00 0.00 43 LYS C CA 20
ATOM 32374 C C . LYS A 1 43 ? 50.332 6.388 -4.679 1.00 0.00 43 LYS C C 20
ATOM 32375 O O . LYS A 1 43 ? 50.232 7.515 -4.189 1.00 0.00 43 LYS C O 20
ATOM 32394 N N . VAL A 1 44 ? 51.482 5.708 -4.728 1.00 0.00 44 VAL C N 20
ATOM 32395 C CA . VAL A 1 44 ? 52.721 6.240 -4.178 1.00 0.00 44 VAL C CA 20
ATOM 32396 C C . VAL A 1 44 ? 53.120 7.566 -4.846 1.00 0.00 44 VAL C C 20
ATOM 32397 O O . VAL A 1 44 ? 53.410 8.544 -4.162 1.00 0.00 44 VAL C O 20
ATOM 32410 N N . MET A 1 45 ? 53.069 7.617 -6.179 1.00 0.00 45 MET C N 20
ATOM 32411 C CA . MET A 1 45 ? 53.351 8.863 -6.906 1.00 0.00 45 MET C CA 20
ATOM 32412 C C . MET A 1 45 ? 52.296 9.950 -6.648 1.00 0.00 45 MET C C 20
ATOM 32413 O O . MET A 1 45 ? 52.633 11.127 -6.487 1.00 0.00 45 MET C O 20
ATOM 32427 N N . ARG A 1 46 ? 51.027 9.540 -6.556 1.00 0.00 46 ARG C N 20
ATOM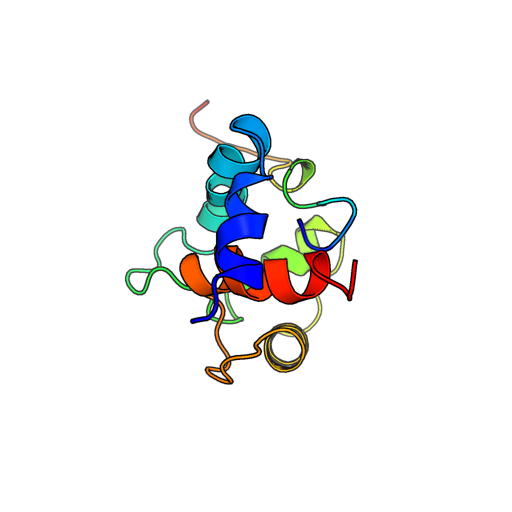 32428 C CA . ARG A 1 46 ? 49.926 10.468 -6.243 1.00 0.00 46 ARG C CA 20
ATOM 32429 C C . ARG A 1 46 ? 50.131 11.086 -4.865 1.00 0.00 46 ARG C C 20
ATOM 32430 O O . ARG A 1 46 ? 49.855 12.268 -4.652 1.00 0.00 46 ARG C O 20
ATOM 32451 N N . MET A 1 47 ? 50.660 10.277 -3.952 1.00 0.00 47 MET C N 20
ATOM 32452 C CA . MET A 1 47 ? 50.980 10.703 -2.596 1.00 0.00 47 MET C CA 20
ATOM 32453 C C . MET A 1 47 ? 52.042 11.804 -2.612 1.00 0.00 47 MET C C 20
ATOM 32454 O O . MET A 1 47 ? 51.907 12.828 -1.938 1.00 0.00 47 MET C O 20
ATOM 32468 N N . LEU A 1 48 ? 53.084 11.584 -3.402 1.00 0.00 48 LEU C N 20
ATOM 32469 C CA . LEU A 1 48 ? 54.175 12.546 -3.551 1.00 0.00 48 LEU C CA 20
ATOM 32470 C C . LEU A 1 48 ? 53.698 13.839 -4.201 1.00 0.00 48 LEU C C 20
ATOM 32471 O O . LEU A 1 48 ? 54.175 14.926 -3.872 1.00 0.00 48 LEU C O 20
ATOM 32487 N N . GLY A 1 49 ? 52.832 13.692 -5.202 1.00 0.00 49 GLY C N 20
ATOM 32488 C CA . GLY A 1 49 ? 52.357 14.819 -6.001 1.00 0.00 49 GLY C CA 20
ATOM 32489 C C . GLY A 1 49 ? 52.831 14.697 -7.447 1.00 0.00 49 GLY C C 20
ATOM 32490 O O . GLY A 1 49 ? 52.247 15.292 -8.351 1.00 0.00 49 GLY C O 20
ATOM 32494 N N . GLN A 1 50 ? 53.868 13.885 -7.661 1.00 0.00 50 GLN C N 20
ATOM 32495 C CA . GLN A 1 50 ? 54.396 13.642 -9.008 1.00 0.00 50 GLN C CA 20
ATOM 32496 C C . GLN A 1 50 ? 53.451 12.732 -9.800 1.00 0.00 50 GLN C C 20
ATOM 32497 O O . GLN A 1 50 ? 52.817 11.845 -9.231 1.00 0.00 50 GLN C O 20
ATOM 32511 N N . ASN A 1 51 ? 53.340 12.968 -11.109 1.00 0.00 51 ASN C N 20
ATOM 32512 C CA . ASN A 1 51 ? 52.440 12.164 -11.948 1.00 0.00 51 ASN C CA 20
ATOM 32513 C C . ASN A 1 51 ? 53.171 11.538 -13.152 1.00 0.00 51 ASN C C 20
ATOM 32514 O O . ASN A 1 51 ? 52.809 11.772 -14.305 1.00 0.00 51 ASN C O 20
ATOM 32525 N N . PRO A 1 52 ? 54.155 10.705 -12.890 1.00 0.00 52 PRO C N 20
ATOM 32526 C CA . PRO A 1 52 ? 54.910 9.969 -13.951 1.00 0.00 52 PRO C CA 20
ATOM 32527 C C . PRO A 1 52 ? 54.080 8.829 -14.548 1.00 0.00 52 PRO C C 20
ATOM 32528 O O . PRO A 1 52 ? 53.202 8.278 -13.881 1.00 0.00 52 PRO C O 20
ATOM 32539 N N . THR A 1 53 ? 54.358 8.481 -15.802 1.00 0.00 53 THR C N 20
ATOM 32540 C CA . THR A 1 53 ? 53.612 7.418 -16.490 1.00 0.00 53 THR C CA 20
ATOM 32541 C C . THR A 1 53 ? 53.681 6.094 -15.719 1.00 0.00 53 THR C C 20
ATOM 32542 O O . THR A 1 53 ? 54.663 5.818 -15.027 1.00 0.00 53 THR C O 20
ATOM 32553 N N . PRO A 1 54 ? 52.681 5.249 -15.880 1.00 0.00 54 PRO C N 20
ATOM 32554 C CA . PRO A 1 54 ? 52.644 3.904 -15.221 1.00 0.00 54 PRO C CA 20
ATOM 32555 C C . PRO A 1 54 ? 53.880 3.079 -15.567 1.00 0.00 54 PRO C C 20
ATOM 32556 O O . PRO A 1 54 ? 54.355 2.294 -14.746 1.00 0.00 54 PRO C O 20
ATOM 32567 N N . GLU A 1 55 ? 54.413 3.284 -16.772 1.00 0.00 55 GLU C N 20
ATOM 32568 C CA . GLU A 1 55 ? 55.626 2.581 -17.203 1.00 0.00 55 GLU C CA 20
ATOM 32569 C C . GLU A 1 55 ? 56.783 2.958 -16.277 1.00 0.00 55 GLU C C 20
ATOM 32570 O O . GLU A 1 55 ? 57.481 2.090 -15.753 1.00 0.00 55 GLU C O 20
ATOM 32582 N N . GLU A 1 56 ? 56.896 4.256 -15.995 1.00 0.00 56 GLU C N 20
ATOM 32583 C CA . GLU A 1 56 ? 57.888 4.764 -15.045 1.00 0.00 56 GLU C CA 20
ATOM 32584 C C . GLU A 1 56 ? 57.560 4.275 -13.639 1.00 0.00 56 GLU C C 20
ATOM 32585 O O . GLU A 1 56 ? 58.448 3.995 -12.834 1.00 0.00 56 GLU C O 20
ATOM 32597 N N . LEU A 1 57 ? 56.270 4.198 -13.362 1.00 0.00 57 LEU C N 20
ATOM 32598 C CA . LEU A 1 57 ? 55.755 3.764 -12.064 1.00 0.00 57 LEU C CA 20
ATOM 32599 C C . LEU A 1 57 ? 56.212 2.326 -11.783 1.00 0.00 57 LEU C C 20
ATOM 32600 O O . LEU A 1 57 ? 56.682 2.013 -10.695 1.00 0.00 57 LEU C O 20
ATOM 32616 N N . GLN A 1 58 ? 56.144 1.487 -12.804 1.00 0.00 58 GLN C N 20
ATOM 32617 C CA . GLN A 1 58 ? 56.594 0.097 -12.709 1.00 0.00 58 GLN C CA 20
ATOM 32618 C C . GLN A 1 58 ? 58.095 0.003 -12.431 1.00 0.00 58 GLN C C 20
ATOM 32619 O O . GLN A 1 58 ? 58.544 -0.875 -11.690 1.00 0.00 58 GLN C O 20
ATOM 32633 N N . GLU A 1 59 ? 58.866 0.894 -13.034 1.00 0.00 59 GLU C N 20
ATOM 32634 C CA . GLU A 1 59 ? 60.314 0.891 -12.859 1.00 0.00 59 GLU C CA 20
ATOM 32635 C C . GLU A 1 59 ? 60.683 1.088 -11.382 1.00 0.00 59 GLU C C 20
ATOM 32636 O O . GLU A 1 59 ? 61.722 0.611 -10.915 1.00 0.00 59 GLU C O 20
ATOM 32648 N N . MET A 1 60 ? 59.784 1.728 -10.645 1.00 0.00 60 MET C N 20
ATOM 32649 C CA . MET A 1 60 ? 59.953 1.935 -9.205 1.00 0.00 60 MET C CA 20
ATOM 32650 C C . MET A 1 60 ? 60.010 0.591 -8.484 1.00 0.00 60 MET C C 20
ATOM 32651 O O . MET A 1 60 ? 60.836 0.381 -7.597 1.00 0.00 60 MET C O 20
ATOM 32665 N N . ILE A 1 61 ? 59.162 -0.332 -8.917 1.00 0.00 61 ILE C N 20
ATOM 32666 C CA . ILE A 1 61 ? 59.148 -1.686 -8.365 1.00 0.00 61 ILE C CA 20
ATOM 32667 C C . ILE A 1 61 ? 60.468 -2.410 -8.624 1.00 0.00 61 ILE C C 20
ATOM 32668 O O . ILE A 1 61 ? 60.993 -3.067 -7.744 1.00 0.00 61 ILE C O 20
ATOM 32684 N N . ASP A 1 62 ? 61.001 -2.277 -9.836 1.00 0.00 62 ASP C N 20
ATOM 32685 C CA . ASP A 1 62 ? 62.262 -2.942 -10.195 1.00 0.00 62 ASP C CA 20
ATOM 32686 C C . ASP A 1 62 ? 63.399 -2.485 -9.272 1.00 0.00 62 ASP C C 20
ATOM 32687 O O . ASP A 1 62 ? 64.178 -3.303 -8.774 1.00 0.00 62 ASP C O 20
ATOM 32696 N N . GLU A 1 63 ? 63.410 -1.201 -8.959 1.00 0.00 63 GLU C N 20
ATOM 32697 C CA . GLU A 1 63 ? 64.352 -0.645 -7.993 1.00 0.00 63 GLU C CA 20
ATOM 32698 C C . GLU A 1 63 ? 64.074 -1.203 -6.588 1.00 0.00 63 GLU C C 20
ATOM 32699 O O . GLU A 1 63 ? 64.994 -1.435 -5.800 1.00 0.00 63 GLU C O 20
ATOM 32711 N N . VAL A 1 64 ? 62.788 -1.365 -6.279 1.00 0.00 64 VAL C N 20
ATOM 32712 C CA . VAL A 1 64 ? 62.331 -1.828 -4.964 1.00 0.00 64 VAL C CA 20
ATOM 32713 C C . VAL A 1 64 ? 62.010 -3.345 -4.963 1.00 0.00 64 VAL C C 20
ATOM 32714 O O . VAL A 1 64 ? 61.415 -3.862 -4.018 1.00 0.00 64 VAL C O 20
ATOM 32727 N N . ASP A 1 65 ? 62.433 -4.048 -6.015 1.00 0.00 65 ASP C N 20
ATOM 32728 C CA . ASP A 1 65 ? 62.222 -5.496 -6.122 1.00 0.00 65 ASP C CA 20
ATOM 32729 C C . ASP A 1 65 ? 63.517 -6.176 -6.568 1.00 0.00 65 ASP C C 20
ATOM 32730 O O . ASP A 1 65 ? 63.702 -6.493 -7.747 1.00 0.00 65 ASP C O 20
ATOM 32739 N N . GLU A 1 66 ? 64.435 -6.322 -5.622 1.00 0.00 66 GLU C N 20
ATOM 32740 C CA . GLU A 1 66 ? 65.768 -6.862 -5.891 1.00 0.00 66 GLU C CA 20
ATOM 32741 C C . GLU A 1 66 ? 65.719 -8.309 -6.380 1.00 0.00 66 GLU C C 20
ATOM 32742 O O . GLU A 1 66 ? 66.569 -8.731 -7.165 1.00 0.00 66 GLU C O 20
ATOM 32754 N N . ASP A 1 67 ? 64.741 -9.071 -5.897 1.00 0.00 67 ASP C N 20
ATOM 32755 C CA . ASP A 1 67 ? 64.608 -10.479 -6.283 1.00 0.00 67 ASP C CA 20
ATOM 32756 C C . ASP A 1 67 ? 64.255 -10.619 -7.769 1.00 0.00 67 ASP C C 20
ATOM 32757 O O . ASP A 1 67 ? 64.550 -11.640 -8.386 1.00 0.00 67 ASP C O 20
ATOM 32766 N N . GLY A 1 68 ? 63.631 -9.582 -8.336 1.00 0.00 68 GLY C N 20
ATOM 32767 C CA . GLY A 1 68 ? 63.244 -9.592 -9.753 1.00 0.00 68 GLY C CA 20
ATOM 32768 C C . GLY A 1 68 ? 61.938 -10.355 -9.986 1.00 0.00 68 GLY C C 20
ATOM 32769 O O . GLY A 1 68 ? 61.690 -10.849 -11.084 1.00 0.00 68 GLY C O 20
ATOM 32773 N N . SER A 1 69 ? 61.087 -10.402 -8.959 1.00 0.00 69 SER C N 20
ATOM 32774 C CA . SER A 1 69 ? 59.767 -11.041 -9.077 1.00 0.00 69 SER C CA 20
ATOM 32775 C C . SER A 1 69 ? 58.746 -10.103 -9.746 1.00 0.00 69 SER C C 20
ATOM 32776 O O . SER A 1 69 ? 57.679 -10.544 -10.178 1.00 0.00 69 SER C O 20
ATOM 32784 N N . GLY A 1 70 ? 59.070 -8.804 -9.808 1.00 0.00 70 GLY C N 20
ATOM 32785 C CA . GLY A 1 70 ? 58.179 -7.807 -10.420 1.00 0.00 70 GLY C CA 20
ATOM 32786 C C . GLY A 1 70 ? 57.000 -7.487 -9.502 1.00 0.00 70 GLY C C 20
ATOM 32787 O O . GLY A 1 70 ? 56.162 -6.639 -9.816 1.00 0.00 70 GLY C O 20
ATOM 32791 N N . THR A 1 71 ? 56.961 -8.177 -8.363 1.00 0.00 71 THR C N 20
ATOM 32792 C CA . THR A 1 71 ? 55.932 -8.000 -7.339 1.00 0.00 71 THR C CA 20
ATOM 32793 C C . THR A 1 71 ? 56.593 -7.813 -5.982 1.00 0.00 71 THR C C 20
ATOM 32794 O O . THR A 1 71 ? 57.547 -8.518 -5.642 1.00 0.00 71 THR C O 20
ATOM 32805 N N . VAL A 1 72 ? 56.130 -6.824 -5.247 1.00 0.00 72 VAL C N 20
ATOM 32806 C CA . VAL A 1 72 ? 56.745 -6.453 -3.975 1.00 0.00 72 VAL C CA 20
ATOM 32807 C C . VAL A 1 72 ? 55.861 -6.811 -2.776 1.00 0.00 72 VAL C C 20
ATOM 32808 O O . VAL A 1 72 ? 54.859 -6.145 -2.500 1.00 0.00 72 VAL C O 20
ATOM 32821 N N . ASP A 1 73 ? 56.254 -7.882 -2.063 1.00 0.00 73 ASP C N 20
ATOM 32822 C CA . ASP A 1 73 ? 55.506 -8.381 -0.902 1.00 0.00 73 ASP C CA 20
ATOM 32823 C C . ASP A 1 73 ? 55.897 -7.650 0.389 1.00 0.00 73 ASP C C 20
ATOM 32824 O O . ASP A 1 73 ? 56.923 -6.971 0.441 1.00 0.00 73 ASP C O 20
ATOM 32833 N N . PHE A 1 74 ? 55.063 -7.794 1.428 1.00 0.00 74 PHE C N 20
ATOM 32834 C CA . PHE A 1 74 ? 55.303 -7.126 2.713 1.00 0.00 74 PHE C CA 20
ATOM 32835 C C . PHE A 1 74 ? 56.657 -7.532 3.303 1.00 0.00 74 PHE C C 20
ATOM 32836 O O . PHE A 1 74 ? 57.468 -6.679 3.677 1.00 0.00 74 PHE C O 20
ATOM 32853 N N . ASP A 1 75 ? 56.915 -8.832 3.319 1.00 0.00 75 ASP C N 20
ATOM 32854 C CA . ASP A 1 75 ? 58.192 -9.355 3.786 1.00 0.00 75 ASP C CA 20
ATOM 32855 C C . ASP A 1 75 ? 59.303 -9.021 2.795 1.00 0.00 75 ASP C C 20
ATOM 32856 O O . ASP A 1 75 ? 60.427 -8.701 3.192 1.00 0.00 75 ASP C O 20
ATOM 32865 N N . GLU A 1 76 ? 58.958 -9.020 1.502 1.00 0.00 76 GLU C N 20
ATOM 32866 C CA . GLU A 1 76 ? 59.922 -8.665 0.459 1.00 0.00 76 GLU C CA 20
ATOM 32867 C C . GLU A 1 76 ? 60.438 -7.253 0.672 1.00 0.00 76 GLU C C 20
ATOM 32868 O O . GLU A 1 76 ? 61.640 -7.017 0.697 1.00 0.00 76 GLU C O 20
ATOM 32880 N N . PHE A 1 77 ? 59.512 -6.323 0.832 1.00 0.00 77 PHE C N 20
ATOM 32881 C CA . PHE A 1 77 ? 59.852 -4.922 0.993 1.00 0.00 77 PHE C CA 20
ATOM 32882 C C . PHE A 1 77 ? 60.706 -4.688 2.231 1.00 0.00 77 PHE C C 20
ATOM 32883 O O . PHE A 1 77 ? 61.693 -3.957 2.180 1.00 0.00 77 PHE C O 20
ATOM 32900 N N . LEU A 1 78 ? 60.314 -5.294 3.346 1.00 0.00 78 LEU C N 20
ATOM 32901 C CA . LEU A 1 78 ? 61.044 -5.118 4.598 1.00 0.00 78 LEU C CA 20
ATOM 32902 C C . LEU A 1 78 ? 62.498 -5.624 4.455 1.00 0.00 78 LEU C C 20
ATOM 32903 O O . LEU A 1 78 ? 63.450 -4.873 4.658 1.00 0.00 78 LEU C O 20
ATOM 32919 N N . VAL A 1 79 ? 62.644 -6.901 4.087 1.00 0.00 79 VAL C N 20
ATOM 32920 C CA . VAL A 1 79 ? 63.959 -7.552 3.934 1.00 0.00 79 VAL C CA 20
ATOM 32921 C C . VAL A 1 79 ? 64.772 -6.979 2.753 1.00 0.00 79 VAL C C 20
ATOM 32922 O O . VAL A 1 79 ? 65.971 -6.708 2.881 1.00 0.00 79 VAL C O 20
ATOM 32935 N N . MET A 1 80 ? 64.114 -6.824 1.606 1.00 0.00 80 MET C N 20
ATOM 32936 C CA . MET A 1 80 ? 64.763 -6.309 0.395 1.00 0.00 80 MET C CA 20
ATOM 32937 C C . MET A 1 80 ? 65.251 -4.888 0.602 1.00 0.00 80 MET C C 20
ATOM 32938 O O . MET A 1 80 ? 66.351 -4.541 0.179 1.00 0.00 80 MET C O 20
ATOM 32952 N N . MET A 1 81 ? 64.440 -4.065 1.261 1.00 0.00 81 MET C N 20
ATOM 32953 C CA . MET A 1 81 ? 64.830 -2.684 1.501 1.00 0.00 81 MET C CA 20
ATOM 32954 C C . MET A 1 81 ? 66.093 -2.616 2.358 1.00 0.00 81 MET C C 20
ATOM 32955 O O . MET A 1 81 ? 66.933 -1.729 2.176 1.00 0.00 81 MET C O 20
ATOM 32969 N N . VAL A 1 82 ? 66.227 -3.579 3.268 1.00 0.00 82 VAL C N 20
ATOM 32970 C CA . VAL A 1 82 ? 67.386 -3.672 4.156 1.00 0.00 82 VAL C CA 20
ATOM 32971 C C . VAL A 1 82 ? 68.674 -3.841 3.344 1.00 0.00 82 VAL C C 20
ATOM 32972 O O . VAL A 1 82 ? 69.708 -3.256 3.681 1.00 0.00 82 VAL C O 20
ATOM 32985 N N . ARG A 1 83 ? 68.596 -4.604 2.247 1.00 0.00 83 ARG C N 20
ATOM 32986 C CA . ARG A 1 83 ? 69.758 -4.793 1.373 1.00 0.00 83 ARG C CA 20
ATOM 32987 C C . ARG A 1 83 ? 70.209 -3.438 0.852 1.00 0.00 83 ARG C C 20
ATOM 32988 O O . ARG A 1 83 ? 71.408 -3.140 0.803 1.00 0.00 83 ARG C O 20
ATOM 33009 N N . CYS A 1 84 ? 69.227 -2.588 0.571 1.00 0.00 84 CYS C N 20
ATOM 33010 C CA . CYS A 1 84 ? 69.472 -1.216 0.163 1.00 0.00 84 CYS C CA 20
ATOM 33011 C C . CYS A 1 84 ? 70.081 -0.401 1.307 1.00 0.00 84 CYS C C 20
ATOM 33012 O O . CYS A 1 84 ? 70.956 0.431 1.080 1.00 0.00 84 CYS C O 20
ATOM 33020 N N . MET A 1 85 ? 69.604 -0.631 2.541 1.00 0.00 85 MET C N 20
ATOM 33021 C CA . MET A 1 85 ? 70.138 0.103 3.696 1.00 0.00 85 MET C CA 20
ATOM 33022 C C . MET A 1 85 ? 71.629 -0.181 3.886 1.00 0.00 85 MET C C 20
ATOM 33023 O O . MET A 1 85 ? 72.424 0.744 4.068 1.00 0.00 85 MET C O 20
ATOM 33037 N N . LYS A 1 86 ? 72.009 -1.460 3.803 1.00 0.00 86 LYS C N 20
ATOM 33038 C CA . LYS A 1 86 ? 73.418 -1.847 3.925 1.00 0.00 86 LYS C CA 20
ATOM 33039 C C . LYS A 1 86 ? 74.252 -1.361 2.736 1.00 0.00 86 LYS C C 20
ATOM 33040 O O . LYS A 1 86 ? 75.358 -0.846 2.911 1.00 0.00 86 LYS C O 20
ATOM 33059 N N . ASP A 1 87 ? 73.690 -1.517 1.527 1.00 0.00 87 ASP C N 20
ATOM 33060 C CA . ASP A 1 87 ? 74.348 -1.120 0.264 1.00 0.00 87 ASP C CA 20
ATOM 33061 C C . ASP A 1 87 ? 75.881 -1.340 0.305 1.00 0.00 87 ASP C C 20
ATOM 33062 O O . ASP A 1 87 ? 76.370 -2.256 0.974 1.00 0.00 87 ASP C O 20
ATOM 33071 N N . ASP A 1 88 ? 76.621 -0.506 -0.437 1.00 0.00 88 ASP C N 20
ATOM 33072 C CA . ASP A 1 88 ? 78.077 -0.596 -0.487 1.00 0.00 88 ASP C CA 20
ATOM 33073 C C . ASP A 1 88 ? 78.693 -0.080 0.811 1.00 0.00 88 ASP C C 20
ATOM 33074 O O . ASP A 1 88 ? 78.385 1.028 1.258 1.00 0.00 88 ASP C O 20
ATOM 33083 N N . SER A 1 89 ? 79.548 -0.892 1.413 1.00 0.00 89 SER C N 20
ATOM 33084 C CA . SER A 1 89 ? 80.201 -0.544 2.678 1.00 0.00 89 SER C CA 20
ATOM 33085 C C . SER A 1 89 ? 81.596 0.049 2.437 1.00 0.00 89 SER C C 20
ATOM 33086 O O . SER A 1 89 ? 82.349 -0.544 1.681 1.00 0.00 89 SER C O 20
ATOM 33095 N N . ARG B 2 1 ? 65.796 2.155 4.174 1.00 0.00 147 ARG I N 20
ATOM 33096 C CA . ARG B 2 1 ? 65.112 3.431 3.865 1.00 0.00 147 ARG I CA 20
ATOM 33097 C C . ARG B 2 1 ? 65.499 3.880 2.452 1.00 0.00 147 ARG I C 20
ATOM 33098 O O . ARG B 2 1 ? 65.284 5.033 2.091 1.00 0.00 147 ARG I O 20
ATOM 33121 N N . ILE B 2 2 ? 66.128 2.963 1.685 1.00 0.00 148 ILE I N 20
ATOM 33122 C CA . ILE B 2 2 ? 66.645 3.263 0.333 1.00 0.00 148 ILE I CA 20
ATOM 33123 C C . ILE B 2 2 ? 66.903 4.776 0.130 1.00 0.00 148 ILE I C 20
ATOM 33124 O O . ILE B 2 2 ? 66.169 5.457 -0.586 1.00 0.00 148 ILE I O 20
ATOM 33140 N N . SER B 2 3 ? 67.915 5.292 0.853 1.00 0.00 149 SER I N 20
ATOM 33141 C CA . SER B 2 3 ? 68.277 6.719 0.843 1.00 0.00 149 SER I CA 20
ATOM 33142 C C . SER B 2 3 ? 67.204 7.588 1.506 1.00 0.00 149 SER I C 20
ATOM 33143 O O . SER B 2 3 ? 66.281 8.071 0.849 1.00 0.00 149 SER I O 20
ATOM 33151 N N . ALA B 2 4 ? 67.345 7.775 2.823 1.00 0.00 150 ALA I N 20
ATOM 33152 C CA . ALA B 2 4 ? 66.404 8.584 3.618 1.00 0.00 150 ALA I CA 20
ATOM 33153 C C . ALA B 2 4 ? 64.982 7.993 3.613 1.00 0.00 150 ALA I C 20
ATOM 33154 O O . ALA B 2 4 ? 64.360 7.862 2.568 1.00 0.00 150 ALA I O 20
ATOM 33161 N N . ASP B 2 5 ? 64.453 7.741 4.805 1.00 0.00 151 ASP I N 20
ATOM 33162 C CA . ASP B 2 5 ? 63.084 7.237 4.976 1.00 0.00 151 ASP I CA 20
ATOM 33163 C C . 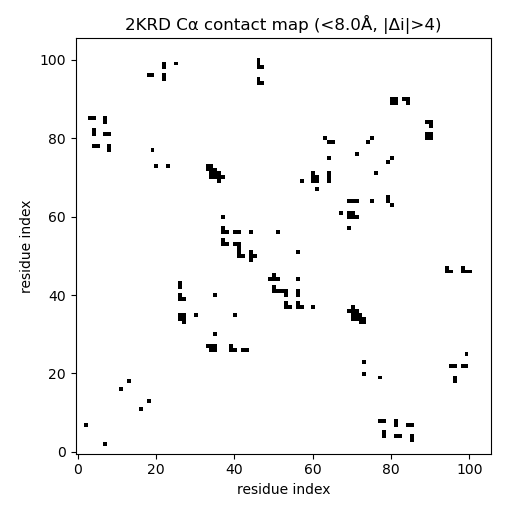ASP B 2 5 ? 62.092 8.401 5.063 1.00 0.00 151 ASP I C 20
ATOM 33164 O O . ASP B 2 5 ? 60.947 8.231 5.472 1.00 0.00 151 ASP I O 20
ATOM 33173 N N . ALA B 2 6 ? 62.560 9.586 4.688 1.00 0.00 152 ALA I N 20
ATOM 33174 C CA . ALA B 2 6 ? 61.745 10.796 4.731 1.00 0.00 152 ALA I CA 20
ATOM 33175 C C . ALA B 2 6 ? 60.476 10.650 3.883 1.00 0.00 152 ALA I C 20
ATOM 33176 O O . ALA B 2 6 ? 59.428 11.205 4.217 1.00 0.00 152 ALA I O 20
ATOM 33183 N N . MET B 2 7 ? 60.569 9.899 2.792 1.00 0.00 153 MET I N 20
ATOM 33184 C CA . MET B 2 7 ? 59.407 9.681 1.932 1.00 0.00 153 MET I CA 20
ATOM 33185 C C . MET B 2 7 ? 58.309 8.893 2.671 1.00 0.00 153 MET I C 20
ATOM 33186 O O . MET B 2 7 ? 57.146 8.892 2.257 1.00 0.00 153 MET I O 20
ATOM 33200 N N . MET B 2 8 ? 58.675 8.301 3.822 1.00 0.00 154 MET I N 20
ATOM 33201 C CA . MET B 2 8 ? 57.715 7.627 4.708 1.00 0.00 154 MET I CA 20
ATOM 33202 C C . MET B 2 8 ? 56.546 8.571 5.026 1.00 0.00 154 MET I C 20
ATOM 33203 O O . MET B 2 8 ? 55.506 8.146 5.535 1.00 0.00 154 MET I O 20
ATOM 33217 N N . GLN B 2 9 ? 56.737 9.854 4.669 1.00 0.00 155 GLN I N 20
ATOM 33218 C CA . GLN B 2 9 ? 55.723 10.918 4.780 1.00 0.00 155 GLN I CA 20
ATOM 33219 C C . GLN B 2 9 ? 54.296 10.417 4.429 1.00 0.00 155 GLN I C 20
ATOM 33220 O O . GLN B 2 9 ? 53.316 11.094 4.730 1.00 0.00 155 GLN I O 20
ATOM 33234 N N . ALA B 2 10 ? 54.210 9.218 3.820 1.00 0.00 156 ALA I N 20
ATOM 33235 C CA . ALA B 2 10 ? 52.931 8.540 3.470 1.00 0.00 156 ALA I CA 20
ATOM 33236 C C . ALA B 2 10 ? 51.847 8.702 4.548 1.00 0.00 156 ALA I C 20
ATOM 33237 O O . ALA B 2 10 ? 50.657 8.502 4.280 1.00 0.00 156 ALA I O 20
ATOM 33244 N N . LEU B 2 11 ? 52.256 9.145 5.724 1.00 0.00 157 LEU I N 20
ATOM 33245 C CA . LEU B 2 11 ? 51.334 9.436 6.809 1.00 0.00 157 LEU I CA 20
ATOM 33246 C C . LEU B 2 11 ? 50.370 10.512 6.312 1.00 0.00 157 LEU I C 20
ATOM 33247 O O . LEU B 2 11 ? 49.157 10.437 6.535 1.00 0.00 157 LEU I O 20
ATOM 33263 N N . LEU B 2 12 ? 50.917 11.451 5.538 1.00 0.00 158 LEU I N 20
ATOM 33264 C CA . LEU B 2 12 ? 50.132 12.487 4.876 1.00 0.00 158 LEU I CA 20
ATOM 33265 C C . LEU B 2 12 ? 49.093 11.848 3.928 1.00 0.00 158 LEU I C 20
ATOM 33266 O O . LEU B 2 12 ? 49.449 11.263 2.903 1.00 0.00 158 LEU I O 20
ATOM 33282 N N . GLY B 2 13 ? 47.816 11.903 4.324 1.00 0.00 159 GLY I N 20
ATOM 33283 C CA . GLY B 2 13 ? 46.727 11.296 3.545 1.00 0.00 159 GLY I CA 20
ATOM 33284 C C . GLY B 2 13 ? 45.400 11.367 4.302 1.00 0.00 159 GLY I C 20
ATOM 33285 O O . GLY B 2 13 ? 45.239 12.193 5.204 1.00 0.00 159 GLY I O 20
ATOM 33289 N N . ALA B 2 14 ? 44.442 10.514 3.900 1.00 0.00 160 ALA I N 20
ATOM 33290 C CA . ALA B 2 14 ? 43.094 10.461 4.498 1.00 0.00 160 ALA I CA 20
ATOM 33291 C C . ALA B 2 14 ? 42.263 11.687 4.137 1.00 0.00 160 ALA I C 20
ATOM 33292 O O . ALA B 2 14 ? 41.098 11.560 3.751 1.00 0.00 160 ALA I O 20
ATOM 33299 N N . ARG B 2 15 ? 42.862 12.874 4.301 1.00 0.00 161 ARG I N 20
ATOM 33300 C CA . ARG B 2 15 ? 42.178 14.147 4.058 1.00 0.00 161 ARG I CA 20
ATOM 33301 C C . ARG B 2 15 ? 40.954 14.306 4.961 1.00 0.00 161 ARG I C 20
ATOM 33302 O O . ARG B 2 15 ? 40.973 15.093 5.909 1.00 0.00 161 ARG I O 20
ATOM 33323 N N . ALA B 2 16 ? 39.921 13.520 4.689 1.00 0.00 162 ALA I N 20
ATOM 33324 C CA . ALA B 2 16 ? 38.697 13.528 5.484 1.00 0.00 162 ALA I CA 20
ATOM 33325 C C . ALA B 2 16 ? 38.503 12.182 6.192 1.00 0.00 162 ALA I C 20
ATOM 33326 O O . ALA B 2 16 ? 39.474 11.545 6.608 1.00 0.00 162 ALA I O 20
ATOM 33333 N N . LYS B 2 17 ? 37.246 11.758 6.319 1.00 0.00 163 LYS I N 20
ATOM 33334 C CA . LYS B 2 17 ? 36.915 10.490 6.962 1.00 0.00 163 LYS I CA 20
ATOM 33335 C C . LYS B 2 17 ? 36.114 9.581 6.025 1.00 0.00 163 LYS I C 20
ATOM 33336 O O . LYS B 2 17 ? 36.297 8.382 6.104 1.00 0.00 163 LYS I O 20
#

Secondary structure (DSSP, 8-state):
--HHHHHHHTTS-HHHHHHHHHHHHHHTSS-SS-EE-STTTHHHHHHHT----HHHHHHHHHHH-SS--SSEEHHIIIIIHHHHHHS--/--SS-HHHHTT-S-S--

B-factor: mean 22.5, std 12.7, range [1.0, 44.0]

Solvent-accessible surface area: 7312 Å² total; per-residue (Å²): 220,106,83,96,45,135,56,16,15,131,147,24,79,123,126,30,81,85,73,0,115,31,0,8,48,44,1,27,130,67,36,173,124,28,34,6,58,23,162,47,11,16,65,16,21,122,25,111,57,101,124,26,80,65,120,81,0,49,105,64,1,97,154,49,9,102,79,63,61,22,50,11,32,68,88,37,12,31,54,14,23,0,90,53,62,64,99,133,152,24,79,80,106,10,38,23,96,122,5,80,126,59,89,227,109,236

Foldseek 3Di:
DDVPLVVLCVVADPVRVVVVVVVQCQQCVPPVVDARQLVSQCSVCVVVVHRDDSVVSLVVVVVQQVVPPSGAHPVSNSSSVSCVVCDDD/DVPDCVVVVVVPDPVDD

Nearest PDB structures (foldseek):
  2krd-assembly1_C  TM=8.921E-01  e=8.588E-12  Homo sapiens
  2jxl-assembly1_A  TM=6.857E-01  e=1.391E-10  Homo sapiens
  1mxl-assembly1_C  TM=6.981E-01  e=1.896E-10  Homo sapiens
  2kgb-assembly1_C  TM=6.444E-01  e=4.239E-10  Homo sapiens
  8fmo-assembly1_A  TM=6.803E-01  e=1.872E-09  Homo sapiens

Radius of gyration: 13.79 Å; Cα contacts (8 Å, |Δi|>4): 102; chains: 2; bounding box: 41×32×34 Å

Sequence (106 aa):
MDDIYKAAVEQLTEEQKNEFKAAFDIFVLGAEDGCISTKELGKVMRMLGQNPTPEELQEMIDEVDEDGSGTVDFDEFLVMMVRCMKDDSRISADAMMQALLGARAKMDDIYKAAVEQLTEEQKNEFKAAFDIFVLGAEDGCISTKELGKVMRMLGQNPTPEELQEMIDEVDEDGSGTVDFDEFLVMMVRCMKDDSRISADAMMQALLGARAKMDDIYKAAVEQLTEEQKNEFKAAFDIFVLGAEDGCISTKELGKVMRMLGQNPTPEELQEMIDEVDEDGSGTVDFDEFLVMMVRCMKDDSRISADAMMQALLGARAKMDDIYKAAVEQLTEEQKNEFKAAFDIFVLGAEDGCISTKELGKVMRMLGQNPTPEELQEMIDEVDEDGSGTVDFDEFLVMMVRCMKDDSRISADAMMQALLGARAKMDDIYKAAVEQLTEEQKNEFKAAFDIFVLGAEDGCISTKELGKVMRMLGQNPTPEELQEMIDEVDEDGSGTVDFDEFLVMMVRCMKDDSRISADAMMQALLGARAKMDDIYKAAVEQLTEEQKNEFKAAFDIFVLGAEDGCISTKELGKVMRMLGQNPTPEELQEMIDEVDEDGSGTVDFDEFLVMMVRCMKDDSRISADAMMQALLGARAKMDDIYKAAVEQLTEEQKNEFKAAFDIFVLGAEDGCISTKELGKVMRMLGQNPTPEELQEMIDEVDEDGSGTVDFDEFLVMMVRCMKDDSRISADAMMQALLGARAKMDDIYKAAVEQLTEEQKNEFKAAFDIFVLGAEDGCISTKELGKVMRMLGQNPTPEELQEMIDEVDEDGSGTVDFDEFLVMMVRCMKDDSRISADAMMQALLGARAKMDDIYKAAVEQLTEEQKNEFKAAFDIFVLGAEDGCISTKELGKVMRMLGQNPTPEELQEMIDEVDEDGSGTVDFDEFLVMMVRCMKDDSRISADAMMQALLGARAKMDDIYKAAVEQLTEEQKNEFKAAFDIFVLGAEDGCISTKELGKVMRMLGQNPTPEELQEMIDEVDEDGSGTVDFDEFLVMMVRCMKDDSRISADAMMQALLGARAKMDDIYKAAVEQLTEEQKNEFKAAFDIFVLGAEDGCISTKELGKVMRMLGQNPTPEELQEMIDEVDEDGSGTVDFDEFLVMMVRCMKDDSRISADAMMQALLGARAKMDDIYKAAVEQLTEEQKNEFKAAFDIFVLGAEDGCISTKELGKVMRMLGQNPTPEELQEMIDEVDEDGSGTVDFDEFLVMMVRCMKDDSRISADAMMQALLGARAKMDDIYKAAVEQLTEEQKNEFKAAFDIFVLGAEDGCISTKELGKVMRMLGQNPTPEELQEMIDEVDEDGSGTVDFDEFLVMMVRCMKDDSRISADAMMQALLGARAKMDDIYKAAVEQLTEEQKNEFKAAFDIFVLGAEDGCISTKELGKVMRMLGQNPTPEELQEMIDEVDEDGSGTVDFDEFLVMMVRCMKDDSRISADAMMQALLGARAKMDDIYKAAVEQLTEEQKNEFKAAFDIFVLGAEDGCISTKELGKVMRMLGQNPTPEELQEMIDEVDEDGSGTVDFDEFLVMMVRCMKDDSRISADAMMQALLGARAKMDDIYKAAVEQLTEEQKNEFKAAFDIFVLGAEDGCISTKELGKVMRMLGQNPTPEELQEMIDEVDEDGSGTVDFDEFLVMMVRCMKDDSRISADAMMQALLGARAKMDDIYKAAVEQLTEEQKNEFKAAFDIFVLGAEDGCISTKELGKVMRMLGQNPTPEELQEMIDEVDEDGSGTVDFDEFLVMMVRCMKDDSRISADAMMQALLGARAKMDDIYKAAVEQLTEEQKNEFKAAFDIFVLGAEDGCISTKELGKVMRMLGQNPTPEELQEMIDEVDEDGSGTVDFDEFLVMMVRCMKDDSRISADAMMQALLGARAKMDDIYKAAVEQLTEEQKNEFKAAFDIFVLGAEDGCISTKELGKVMRMLGQNPTPEELQEMIDEVDEDGSGTVDFDEFLVMMVRCMKDDSRISADAMMQALLGARAKMDDIYKAAVEQLTEEQKNEFKAAFDIFVLGAEDGCISTKELGKVMRMLGQNPTPEELQEMIDEVDEDGSGTVDFDEFLVMMVRCMKDDSRISADAMMQALLGARAK

=== Feature glossary ===
Feature key, reading from the visual/contextual features back to the raw sequence:

Rendered structure images. Structure images are PyMOL renders from six orthogonal camera directions. Cartoon representation draws helices as coils and strands as arrows; sticks shows the backbone as bonds; surface shows the solvent-excluded envelope. Rainbow coloring maps sequence position to hue (blue→red, N→C); chain coloring assigns a distinct color per polypeptide.

Contact-map, Ramachandran, and PAE plots. Three diagnostic plots accompany the record. The Cα contact map visualizes the tertiary structure as a 2D adjacency matrix (8 Å cutoff, sequence-local contacts suppressed). The Ramachandran plot shows the distribution of backbone (φ, ψ) torsions, with points in the α and β basins reflecting secondary structure content. The PAE plot shows AlphaFold's inter-residue confidence as a color matrix.

InterPro / GO / CATH / organism. The annotation block draws on four external resources. InterPro: which protein families and domains the sequence belongs to. GO: standardized terms for what the protein does, what process it participates in, and where in the cell it acts. CATH: which structural fold it has in the CATH hierarchy. Organism: the species of origin.

Nearest PDB structures. Structural nearest neighbors (via Foldseek easy-search vs the PDB). Reported per hit: target PDB id, E-value, and alignment TM-score. A TM-score above ~0.5 is the conventional threshold for 'same fold'.

Predicted aligned error. Predicted aligned error is AlphaFold's pairwise confidence. Unlike pLDDT (per-residue), PAE is per-residue-pair and captures whether two parts of the structure are correctly placed relative to each other. Units are ångströms of expected positional error.

Solvent-accessible surface area. SASA measures how much of the protein is reachable by solvent. It is computed by rolling a water-sized probe over the atomic surface and summing the exposed area (Å²). Per-residue SASA distinguishes core (buried, low SASA) from surface (exposed, high SASA) residues; total SASA is a whole-molecule size measure.

B-factor. Crystallographic B-factors measure how much each atom's electron density is smeared out, in Å². They rise in mobile loops and surface residues and fall in the buried interior. In AlphaFold models this column is repurposed to hold pLDDT instead.

pLDDT. For AlphaFold models, the B-factor field carries pLDDT — the model's own estimate of local accuracy on a 0–100 scale. Regions with pLDDT<50 should be treated as essentially unmodeled; they often correspond to intrinsically disordered segments.

Backbone torsions (φ/ψ). φ (phi) and ψ (psi) are the two rotatable backbone dihedrals per residue: φ is the C(i-1)–N–Cα–C torsion, ψ is the N–Cα–C–N(i+1) torsion, both in degrees on (−180°, 180°]. α-helical residues cluster near (−60°, −45°); β-strand residues near (−120°, +130°). A Ramachandran plot is simply a scatter of (φ, ψ) for every residue.

Radius of gyration, Cα contacts, bounding box. Radius of gyration (Rg) is the root-mean-square distance of Cα atoms from their centroid — a single number for overall size and compactness. A globular domain of N residues has Rg ≈ 2.2·N^0.38 Å; an extended or disordered chain has a much larger Rg. The Cα contact count is the number of residue pairs whose Cα atoms are within 8 Å and are more than four positions apart in sequence — a standard proxy for tertiary packing density. The bounding box is the smallest axis-aligned box enclosing all Cα atoms.

Secondary structure (3-state, P-SEA). Three-state secondary structure (P-SEA) collapses the eight DSSP classes into helix (a), strand (b), and coil (c). P-SEA assigns these from Cα geometry alone — distances and angles — without requiring backbone oxygens, so it works on any Cα trace.

Secondary structure (8-state, DSSP). Secondary structure is the local, repeating backbone conformation. DSSP classifies it into eight states by reading the hydrogen-bond network: three helix types (H, G, I), two β types (E, B), two non-regular types (T, S), and unstructured coil (-).

Foldseek 3Di. The Foldseek 3Di string encodes local tertiary geometry as a 20-letter alphabet — one character per residue — derived from the relative positions of nearby Cα atoms. Unlike the amino-acid sequence, 3Di is a direct function of the 3D structure, so two proteins with the same fold have similar 3Di strings even at low sequence identity.

mmCIF coordinates. Structure coordinates are given as an mmCIF _atom_site loop: one row per atom with element, residue name, chain id, sequence number, and x/y/z position in Å. Only the four main-chain atoms per residue are included here; side chains are omitted to keep the record compact.

Sequence. This is the polypeptide sequence — one letter per residue, N-terminus first. Length ranges from a few dozen residues for small domains to over a thousand for large multi-domain proteins.